Protein 6DBJ (pdb70)

GO terms:
  GO:0000287 magnesium ion binding (F, IDA)
  GO:1990238 double-stranded DNA endonuclease activity (F, IGI)
  GO:0002562 somatic diversification of immune receptors via germline recombination within a single locus (P, IMP)
  GO:0005515 protein binding (F, IPI)
  GO:0097519 DNA recombinase complex (C, IPI)
  GO:1905347 endodeoxyribonuclease complex (C, IPI)
  GO:0043565 sequence-specific DNA binding (F, IPI)
  GO:0033151 V(D)J recombination (P, IPI)
  GO:0065004 protein-DNA complex assembly (P, IPI)

Solvent-accessible surface area: 71544 Å² total; per-residue (Å²): 121,28,8,110,35,13,8,0,1,0,0,16,2,15,3,31,4,19,49,84,40,0,67,48,0,22,66,0,0,82,58,36,23,50,119,62,0,0,32,29,35,123,30,2,135,102,28,11,118,93,29,28,9,22,99,49,130,20,97,24,82,89,53,16,135,67,9,42,119,50,86,87,28,30,57,30,62,0,29,5,38,35,30,120,16,18,18,11,33,64,28,66,8,16,0,51,3,3,1,1,2,1,0,0,4,13,2,3,33,18,10,49,76,2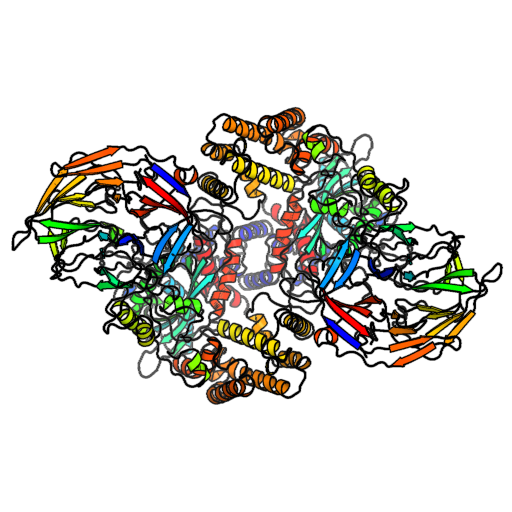3,1,38,94,12,0,158,136,127,90,33,82,35,99,85,3,31,64,24,2,25,0,27,0,7,0,3,0,10,10,18,35,123,8,72,20,37,39,32,60,30,62,30,17,50,75,91,2,0,3,0,0,0,3,12,17,29,0,26,0,102,50,139,36,186,32,124,25,45,67,15,25,99,20,138,128,8,42,29,54,50,11,7,15,1,0,0,3,1,7,2,35,23,69,36,23,13,27,9,6,7,0,2,10,0,0,6,12,0,6,129,12,1,66,112,3,78,0,36,2,47,2,35,68,74,122,3,21,1,91,2,88,18,50,4,6,0,6,25,17,105,1,14,0,43,5,11,3,13,32,66,41,71,20,66,14,0,1,13,1,4,27,12,36,49,51,80,2,6,152,62,13,35,141,32,78,32,66,9,49,29,102,39,1,63,101,36,12,54,46,11,40,98,10,70,127,58,18,44,27,94,107,1,37,80,114,1,57,1,0,27,12,60,5,39,1,80,11,34,43,17,4,8,0,15,40,0,6,22,18,1,0,46,5,2,16,103,1,1,23,8,2,10,1,53,8,79,102,117,112,141,25,57,206,75,81,90,85,32,45,102,8,7,0,5,33,6,2,29,115,76,45,103,2,32,10,28,145,177,21,70,12,105,5,3,103,116,1,6,35,90,87,0,0,77,4,0,11,75,10,2,74,67,119,89,22,63,82,0,1,44,87,0,1,48,8,1,60,82,1,31,38,1,0,56,12,72,36,1,70,167,93,12,72,91,38,55,90,84,3,76,144,14,5,85,41,3,6,67,23,2,49,78,49,0,86,74,25,1,94,31,107,10,45,20,31,3,4,9,2,6,12,1,0,46,68,0,9,142,96,27,38,8,1,2,7,26,2,1,38,3,4,49,27,2,16,157,8,2,93,51,0,28,158,44,19,21,131,107,44,6,70,81,4,2,58,20,0,0,56,7,3,1,2,16,3,5,45,69,4,23,55,28,14,96,58,40,91,145,96,17,70,30,81,72,2,56,16,84,125,15,9,84,32,7,4,52,15,28,6,18,3,37,0,72,54,45,14,4,4,4,0,2,77,8,22,19,138,99,107,4,36,6,3,2,16,1,9,89,43,115,128,18,55,6,78,35,68,54,6,42,16,16,87,83,1,11,5,10,10,3,0,16,34,14,2,58,4,84,17,66,62,52,131,66,91,69,28,9,17,1,0,1,1,0,16,8,1,4,29,69,26,33,49,19,3,3,21,2,2,29,75,62,122,29,108,131,143,107,16,26,0,39,1,54,69,42,118,37,83,47,79,74,2,59,28,5,2,8,12,17,5,7,25,2,49,5,152,52,129,46,7,1,2,0,1,6,0,0,15,34,38,61,118,124,103,45,25,0,57,55,44,16,18,8,51,25,7,98,31,59,1,25,8,1,49,21,114,161,2,57,3,60,27,42,100,17,114,82,13,101,75,9,3,0,17,13,17,22,7,23,45,126,26,13,0,4,1,2,0,0,6,16,38,104,75,108,53,37,21,53,68,0,1,50,0,62,0,24,31,84,193,67,82,26,85,25,74,18,54,82,52,177,100,2,22,51,1,0,46,25,16,32,0,56,53,38,188,43,44,37,0,0,8,4,1,8,58,51,69,125,90,16,10,44,79,3,6,41,0,7,7,44,119,122,8,28,82,59,88,94,62,82,51,9,159,45,58,37,7,0,45,60,6,162,29,15,28,21,12,25,22,7,174,3,27,0,3,5,0,0,36,18,49,31,37,92,100,47,106,46,43,27,18,3,4,33,1,40,26,175,143,28,4,109,34,12,5,0,0,0,0,14,1,15,4,36,4,20,44,84,38,1,68,44,0,25,70,0,0,81,54,28,29,51,130,64,2,0,34,27,34,126,30,2,135,105,29,10,118,93,27,27,8,22,97,50,127,19,93,23,86,90,53,14,134,67,9,39,118,50,88,89,27,31,50,32,60,0,26,4,40,36,32,119,16,21,19,12,33,66,28,66,8,15,0,44,2,3,1,0,2,2,0,0,4,10,1,4,30,21,10,57,66,25,4,39,101,9,5,156,134,119,93,42,88,41,91,109,3,34,69,20,4,22,0,27,0,6,2,3,0,11,10,16,37,128,9,69,22,30,40,26,64,30,62,31,16,51,72,92,3,1,3,0,0,0,3,10,17,30,0,25,0,119,63,92,34,156,24,124,20,45,70,16,25,98,20,136,130,10,42,23,62,50,11,6,13,0,0,0,4,1,10,3,36,25,66,37,16,12,27,9,6,8,0,2,11,0,1,6,14,0,7,131,13,1,66,110,4,90,0,32,2,45,4,27,69,69,125,3,22,2,84,4,83,18,52,6,6,0,6,25,17,107,0,15,2,40,4,11,4,15,33,65,43,73,20,68,14,0,1,14,0,5,31,11,37,48,62,88,2,6,155,55,14,40,136,30,75,32,68,11,45,29,106,44,2,64,113,30,11,58,42,15,41,91,10,72,126,60,21,30,27,90,96,1,37,77,99,1,62,3,0,29,13,66,4,33,2,84,12,36,43,17,4,6,0,14,46,0,10,28,12,0,0,44,13,2,15,106,2,1,24,8,1,12,2,52,9,70,104,115,116,137,22,63,213,58,69,94,101,24,42,95,8,9,0,4,34,4,2,30,100,73,43,90,3,34,11,27,149,186,22,72,13,100,5,4,100,116,0,6,34,78,90,0,0,85,4,0,12,76,9,1,78,29,122,95,11,62,102,0,0,50,77,0,1,47,9,2,48,82,1,46,36,0,0,63,23,73,36,1,70,149,102,12,74,88,40,36,88,86,1,75,140,17,4,83,49,2,7,67,24,1,47,77,58,0,77,72,31,3,88,32,121,11,41,18,28,2,4,10,2,5,12,2,0,34,82,0,7,117,102,26,39,8,0,3,7,25,1,2,41,3,3,50,27,1,15,160,10,5,93,61,0,29,156,51,22,20,123,116,40,8,69,82,3,3,64,23,0,0,56,8,4,2,2,15,2,3,41,65,3,22,56,28,15,91,54,45,93,144,86,20,69,30,81,75,1,53,17,80,117,33,9,85,24,5,5,51,14,28,6,19,2,37,0,78,52,54,15,2,3,4,0,2,78,9,22,19,137,108,108,5,36,6,3,2,16,2,10,100,47,116,125,27,50,12,77,33,75,57,9,42,16,15,86,83,1,10,6,9,11,3,0,18,32,13,2,60,4,83,26,67,64,51,132,68,148,43,27,14,18,2,0,1,1,0,17,11,0,2,30,71,27,33,49,21,1,2,28,0,12,25,69,58,128,29,112,129,144,106,11,23,0,45,0,63,44,44,135,26,99,47,75,73,3,61,28,6,1,8,7,19,9,8,23,2,48,11,134,54,129,39,6,1,1,0,2,7,1,1,16,36,39,60,119,125,106,46,27,0,57,56,46,17,19,10,52,24,7,99,31,60,0,22,8,0,52,29,116,143,2,51,6,53,30,45,98,17,121,81,13,112,52,7,3,0,18,11,15,25,8,24,47,113,29,12,0,4,2,1,0,0,4,11,50,105,76,110,51,38,21,49,61,2,2,52,0,64,1,27,32,92,187,73,82,26,81,26,75,17,54,81,59,177,100,3,25,51,0,0,45,25,15,32,0,58,52,41,201,48,67,37,0,0,9,4,1,9,61,51,65,127,88,14,8,44,82,3,7,34,0,5,9,48,114,119,6,29,90,64,103,91,61,89,51,9,163,47,57,38,5,0,44,58,5,163,30,15,28,22,13,25,23,7,170,3,26,0,3,6,1,0,35,19,47,31,38,90,99,51,108,44,42,26,11,4,3,24,1,34,33,172

Organism: Danio rerio (NCBI:txid7955)

Foldseek 3Di:
DEDDLLLVLLVCLQVLHALVRVQVVQVVVCVVVPDGHHDHDVVNVVVCVLLFFQNFDWAKVPHFPPDDGRRRDGKDFLLVDPDCDPPDDHPQKGKIFDQPVSVVVSQVLLCLVQLVVLCPVVPHDDVPFQEFKEWEKEKAKDKAAQADDDPFDDDDFDRIKIWIWMFTAWMWGDPPDPDPTGTSDGDPCLLAQLGIATGMIMRDDLPPLPVVCSSCVSVQSRVVRQQPIWMWGQRPNDTGTYHYHYAHQLDDPVNLCSQQQADDDPDQQHEPFFLHGLQSCQVPQAATDGDDFSVLLQVLCVCVVVVVPDDDPVVSCSVSSGRPDHRHHGHHRADALFVLLQVVLVVVVVVLLCQLPVCVVVVDDDPVSSVVSVVVLQVLCCVPLNDHDDPGRHRVCSVSCLDLVNLVSSLVSRPDPPVSVLVSLLSVLVVLASCQAQPLACCPPPVVSLVCVLVSLVVNSVSCVPPVCSPRVRGDHSSSSCSRYPSNVNCVVPRHHNSSHSSNVVNCVVLLVSCLVRHWDPHSNTSNVGSSRSSNVSNRPNSVCSVVVVPD/DKDKDWADEDPPQQFDDQFWDWDQAPLWIKIAAGQDWDDPQANQRIWTWDDDPRYIDTHHAAADDPADGDFRFGFWAWEWAADDPDDDDWIWTAWHAGNPGDFGLWIKTKAWDDDDDPNHTHIGIDGQDADEPRDDRFGQWYKYWEAAVGDIKMKTFAGKDQDDPVPCDPVSPPPIAIDATWIWIADSPPRYIDTGDAPVCHAGWGQWDWADDHQKIKTAWTAGDVVRDTDQKIKIKGWHDDPPDIDIHIDIDDGGGRAGNWEWADADDRKTKTCWFDNHQFGTDHWIKIWHADPVGIDIDTDGGYPDDPQNHPARGKHWYASHNQKIKIWGADDDPPCPVNGITIMMMGDD/DEDDLLLVLLVCQQVLHALVRVQVVQVVVCVVVVPGHYDHDVVNVVVCVCLFFQNFQKAKVPHFPPDDGRRRDGKDFLLVCVDCDPPDDHPQKGKIFDQPVRVVLSQVLLCQVQLVVLCVVVVHDDVPFFEFKEWEKEKAKDKAAQADDAPFDDDDFARIKIWIWMFTAWMWGQPPHPDPTGTSDGDPCLLAQLGIATGMMMRDDLPPLPVVCSRCVSVQSRVVRQQPIWMWHCRPNRTGTYHYHYAYQLDDPQSLCVQLQADDDQAQQHEPFFLHGQQSCLVPQAATDGDDFSVVLQVLCVCVVVVVPDDDPVVSCSVSSGRPGHRHHGHHRADALFVLLQVVLVVVVVVLLCQLPVCVVVVDDDPVVSVVSVVVLQVLCCVPLVDHDDPGGHRVCSVSCLDLVNLVSSLVSRDDVVVSVLVSLLSVLVVLASCQQQPLACCPPPNVSLVCVLVSLVVNSVSCVPVVCSPSVRGDHSSSSCSRYPSNVNCVVPRHRNSSHSSNVVNVVVLLVSCLVRHWDPHSNTSNVGSSSSSNVSNRPNSVCSVVVVVD/DKDKDWADEDPDLQFDDQFWDWDQAPLWIKIAAGQDWDDPVANQRIWTWDDDPRYTYTHHAAADDPADGDFRFGFWAWEWAADDPPHDDWIWTDWHAGNPGDFGLWIKTKAWDDDDDPNHTHIHIDTQDADEPRDDGFGQWYKYWEAAPGDIKMKTFAGKDQDDPVPCDPVSPPPIAIDATWIWIADRPVRYIDTGDAPVCHGGWGQWDWADDHQKIKTQWTAHDVVGDTDQKIKIWGWHCDVDDIDIHIDIDDGGHRAGQWEWADADDRKTKTCWFDNHPFGTDHFIKIWHADPVGIDIDGDGGYPDDPQNHPARGKHWYASHNQKIKIWGADDDPPCPVSGITMMMMGDD

Radius of gyration: 40.95 Å; Cα contacts (8 Å, |Δi|>4): 3872; chains: 4; bounding box: 139×87×87 Å

Nearest PDB structures (foldseek):
  3jbx-assembly1_A  TM=9.963E-01  e=5.570E-90  Danio rerio
  6dbo-assembly1_A  TM=9.925E-01  e=7.267E-89  Escherichia coli K-12
  6oes-assembly1_A  TM=9.943E-01  e=3.153E-79  Mus musculus
  6dbv-assembly1_C  TM=9.440E-01  e=1.408E-83  Escherichia coli K-12
  5ze1-assembly1_A  TM=9.920E-01  e=8.810E-79  Mus musculus

InterPro domains:
  IPR001841 Zinc finger, RING-type [PS50089] (296-335)
  IPR001841 Zinc finger, RING-type [SM00184] (296-334)
  IPR013083 Zinc finger, RING/FYVE/PHD-type [G3DSA:3.30.40.10] (278-390)
  IPR017907 Zinc finger, RING-type, conserved site [PS00518] (311-320)
  IPR018957 Zinc finger, C3HC4 RING-type [PF00097] (296-334)
  IPR019485 V(D)J recombination-activating protein 1, Zinc finger [PS51765] (357-386)
  IPR023336 RAG nonamer-binding domain [PF12940] (406-476)
  IPR023336 RAG nonamer-binding domain [PS51487] (408-475)
  IPR024627 V(D)J recombination-activating protein 1 [PTHR11539] (8-1057)
  IPR035714 RAG1 importin-binding [PF12560] (13-294)
  IPR058552 V(D)J recombination-activating protein 1, DNA-binding domain [PF26024] (478-536)
  IPR058553 V(D)J recombination-activating protein 1, pre-RNase H domain [PF26025] (537-609)
  IPR058554 V(D)J recombination-activating protein 1, RNase H domain [PF26100] (613-745)
  IPR058555 V(D)J recombination-activating protein 1, ZnC2 domain [PF26101] (747-809)
  IPR058556 V(D)J recombination-activating protein 1, ZnH2 domain [PF26104] (811-973)
  IPR058557 V(D)J recombination-activating protein 1, C-terminal domain [PF26105] (981-1031)
  IPR058558 V(D)J recombination-activating protein 1, RING finger, HC subclass [cd16530] (292-337)

Sequence (1808 aa):
FGLHPAVCLAIRVNTFLSCSQYHKMYRTVKATSGRQIFQPLHTLRNAEKELLPGFHQFEWQPALKNVSTSWDVGIIDGLSGWTVSVDDVPADTISRRFRYDVALVSALKDLEEDIMEGLRERALDDSMCTSGFTVVVKESCDGMGDVSEKHGSGPAVPEKAVRFSFTIMSISIRLEGEDDGITIFQEQKPNSELSCRPLCLMFVDESDHETLTAILGPVVAERKAMMESRLIISVGGLLRSFRFFFRGTGYDEKMVREMEGLEASGSTYICTLCDSTRAEASQNMVLHSITRSHDENLERYEIWRKNPFSESADELRDRVKGVSAKPFMETQPTLDALHCDIGNATEFYKIFQDEIGEVYQKPNPSREERRRRWRSTLDKQLRKKMKLKPVMRMNGNYARRLMTREAVEAVCELVPSEERREALLKLMDLYLQMKPVWRSTCPSRDCPDQLCQYSYNSQQFADLLSSMFKYRYDGKITNYLHKTLAHVPEIVERDGSIGAWASEGNESGNKLFRRFRKMNARQSKTFELEDILKHHWLYTSKYLQKFMEAHKNSMSLQPLTAVNCGSLVQPGFSLLDLEGDVYLFGQKGWPKRSCPTGIFGVRIKKGELKLRAISFSNNSSYLPPLRCPAIAHFEAQDGKPECYLIHGGRTPNNELSSSLYMLSVDSRGCNRKVTLRCEEKELVGDVPSARYGHTLSVINSRGKTACVLFGGRSYMPPTERTTQNWNSVVDCPPQVYLIDLEFGCCTAHTLPELTDGQSFHVALARQDCVYFLGGHILSSDCRPSRLIRLHVELLLGSPVLTCTILHEGLTITSAIASPIGYHEYIIFGGYQSETQKRMECTYVGLDDVGVHMESREPPQWTSEISHSRTWFGGSLGKGTALVAIPSEGNPTPPEAYHFYQVSFQFGLHPAVCLAIRVNTFLSCSQYHKMYRTVKATSGRQIFQPLHTLRNAEKELLPGFHQFEWQPALKNVSTSWDVGIIDGLSGWTVSVDDVPADTISRRFRYDVALVSALKDLEEDIMEGLRERALDDSMCTSGFTVVVKESCDGMGDVSEKHGSGPAVPEKAVRFSFTIMSISIRLEGEDDGITIFQEQKPNSELSCRPLCLMFVDESDHETLTAILGPVVAERKAMMESRLIISVGGLLRSFRFFFRGTGYDEKMVREMEGLEASGSTYICTLCDSTRAEASQNMVLHSITRSHDENLERYEIWRKNPFSESADELRDRVKGVSAKPFMETQPTLDALHCDIGNATEFYKIFQDEIGEVYQKPNPSREERRRRWRSTLDKQLRKKMKLKPVMRMNGNYARRLMTREAVEAVCELVPSEERREALLKLMDLYLQMKPVWRSTCPSRDCPDQLCQYSYNSQQFADLLSSMFKYRYDGKITNYLHKTLAHVPEIVERDGSIGAWASEGNESGNKLFRRFRKMNARQSKTFELEDILKHHWLYTSKYLQKFMEAHKNSMSLQPLTAVNCGSLVQPGFSLLDLEGDVYLFGQKGWPKRSCPTGIFGVRIKKGELKLRAISFSNNSSYLPPLRCPAIAHFEAQDGKPECYLIHGGRTPNNELSSSLYMLSVDSRGCNRKVTLRCEEKELVGDVPSARYGHTLSVINSRGKTACVLFGGRSYMPPTERTTQNWNSVVDCPPQVYLIDLEFGCCTAHTLPELTDGQSFHVALARQDCVYFLGGHILSSDCRPSRLIRLHVELLLGSPVLTCTILHEGLTITSAIASPIGYHEYIIFGGYQSETQKRMECTYVGLDDVGVHMESREPPQWTSEISHSRTWFGGSLGKGTALVAIPSEGNPTPPEAYHFYQVSFQ

Secondary structure (DSSP, 8-state):
----HHHHHHHHHHTT--HHHHHHHHHHHHHSSSS--S--HHHHHHHHTTTSSS-S--EEESPPTTS-------EEETT-S----SSS------EEEE-HHHHHHHHHHHTHHHHHHHHHHTT--SSS--S-EEEEEEEEEEEE---PPP-SSS----S-EEEEEEEEEEEEE-TTSSSS-EEEEE-S-TTSGGG-EEEEEE---SS-HHHHHHHHHHHHHHHHHHTTSEEEEEETTEEEEEEEEEEEEE--HHHHHHHTTB--SSSSB--SS---BTTHHHHS-S-------HHHHHHHHHHHHH-TT---HHHHHHHHTSB-S---S---S---HHHHHHHHHHHHHHHHHHHHTTTTTS----HHHHHHHHHHHHHHHHHSTT----SS--HHHHHHHSSHHHHHHHHTT--SHHHHHHHHHHHHHHHTTHHHHHSS-HHHHSHHHHHTHHHHHHHHHHHHHHHTTTT-SS---HHHHHHHHTHHHHHHHHS-SGGGSSHHHHHHHHHHHHHHHHSS-SSTTTHHHHHHHHHHHHT-HHHHHHHHTTT-/-EEEEEEEESS--SS--SS-EEEEETTEEEEE--SSS--TTSTT-EEEEEEETTEEEEEE-EE-SSPPP----SS-EEE---S-SSS----EEE--B-SSS-B---EEEEEEEEE-SSS-EEEEEEEE--BSSPPPS-BS-EEEEEEETTEEEEEEE--EEEPPTTT--TTSTT-EEEPP-EEEEE-SSS-BEEEEE-TT--S--BS--EEEETTEEEE---BBTTTTB----EEEEEE---SSS--EEEEEES-----BS--EEE-SSSEEEE---EEETTEE---EEEEEB-SS-B--EEEPPP---HHHHH-S--EEEEEETTEEEEEEE---SS--S--EEEEEEEE-/----HHHHHHHHHHTT--HHHHHHHHHHHHHSS-S--S--HHHHHHHHTTTSSS-S--EEESPPTTS-------EEETT-S----SSS------EEEE-HHHHHHHHHHHTHHHHHHHHHHTT--SSS--S-EEEEEEEEEEEE---PPP-SSS----S-EEEEEEEEEEEEE-TTSSSS-EEEEE-S-TTSGGG-EEEEEE---SS-HHHHHHHHHHHHHHHHHHTTSEEEEEETTEEEEEEEEEEEEE--HHHHHHHHTB--SSSSB--SS---BTTHHHHSSS-------HHHHHHHHHHHHH-TT---HHHHHHHHTSB-S---S---S---HHHHHHHHHHHHHHHHHHHHTTTTTS-S--HHHHHHHHHHHHHHHHHSTT----SS--HHHHHHHSSHHHHHHHHTT---TTHHHHHHHHHHHHHTTHHHHHSS-HHHHSHHHHHTHHHHHHHHHHHHHHHTTTTSSS---HHHHHHHHTHHHHHHHHS-SGGG-SHHHHHHHHHHHHHHHHSS-SSTTTHHHHHHHHHHHHT-HHHHHHHHHTT-/-EEEEEEEESS--SS--SS-EEEEETTEEEEE--SSS--TTSTT-EEEEEEETTEEEEEE-EE-SSPPP----SS-EEE---S-SSS----EEE--B-SSS-B---EEEEEEEEE-SSS-EEEEEEEE--BSSPPPS-BS-EEEEEEETTEEEEEEE--EEEPPTTT--TTSTT-EEEPP-EEEEE-SSS-BEEEEE-SS--S--BS--EEEETTEEEE---BBTTTTB----EEEEEE---SSS--EEEEEES-----BS--EEE-SSSEEEE---EEETTEE---EEEEEB-SS-B--EEEPPP---HHHHH-S--EEEEEETTEEEEEEE---SS--S--EEEEEEEE-

B-factor: mean 73.93, std 49.37, range [0.68, 299.66]

Structure (mmCIF, N/CA/C/O backbone):
data_6DBJ
#
_entry.id   6DBJ
#
_cell.length_a   1
_cell.length_b   1
_cell.length_c   1
_cell.angle_alpha   90.00
_cell.angle_beta   90.00
_cell.angle_gamma   90.00
#
_symmetry.space_group_name_H-M   'P 1'
#
loop_
_entity.id
_entity.type
_entity.pdbx_description
1 polymer 'Recombination activating gene 1 - MBP chimera'
2 polymer 'Recombination activating gene 2'
3 polymer 'Forward stand of RSS signal end'
4 polymer 'Reverse stand of RSS'
5 polymer 'Forward strand of coding flank'
6 non-polymer 'ZINC ION'
7 non-polymer 'CALCIUM ION'
#
loop_
_atom_site.group_PDB
_atom_site.id
_atom_site.type_symbol
_atom_site.label_atom_id
_atom_site.label_alt_id
_atom_site.label_comp_id
_atom_site.label_asym_id
_atom_site.label_entity_id
_atom_site.label_seq_id
_atom_site.pdbx_PDB_ins_code
_atom_site.Cartn_x
_atom_site.Cartn_y
_atom_site.Cartn_z
_atom_site.occupancy
_atom_site.B_iso_or_equiv
_atom_site.auth_seq_id
_atom_site.auth_comp_id
_atom_site.auth_asym_id
_atom_site.auth_atom_id
_atom_site.pdbx_PDB_model_num
ATOM 1 N N . PHE A 1 607 ? 133.470 136.129 85.999 1.00 144.29 479 PHE A N 1
ATOM 2 C CA . PHE A 1 607 ? 132.607 136.940 85.147 1.00 157.36 479 PHE A CA 1
ATOM 3 C C . PHE A 1 607 ? 131.279 137.246 85.834 1.00 149.82 479 PHE A C 1
ATOM 4 O O . PHE A 1 607 ? 130.675 138.292 85.595 1.00 148.41 479 PHE A O 1
ATOM 12 N N . GLY A 1 608 ? 130.829 136.335 86.692 1.00 133.06 480 GLY A N 1
ATOM 13 C CA . GLY A 1 608 ? 129.591 136.536 87.417 1.00 109.02 480 GLY A CA 1
ATOM 14 C C . GLY A 1 608 ? 129.207 135.365 88.297 1.00 97.32 480 GLY A C 1
ATOM 15 O O . GLY A 1 608 ? 129.296 134.207 87.879 1.00 92.49 480 GLY A O 1
ATOM 16 N N . LEU A 1 609 ? 128.773 135.658 89.519 1.00 79.06 481 LEU A N 1
ATOM 17 C CA . LEU A 1 609 ? 128.326 134.645 90.460 1.00 61.62 481 LEU A CA 1
ATOM 18 C C . LEU A 1 609 ? 126.855 134.855 90.789 1.00 55.35 481 LEU A C 1
ATOM 19 O O . LEU A 1 609 ? 126.355 135.985 90.792 1.00 58.97 481 LEU A O 1
ATOM 24 N N . HIS A 1 610 ? 126.169 133.755 91.060 1.00 49.37 482 HIS A N 1
ATOM 25 C CA . HIS A 1 610 ? 124.771 133.822 91.464 1.00 53.53 482 HIS A CA 1
ATOM 26 C C . HIS A 1 610 ? 124.673 134.450 92.851 1.00 67.11 482 HIS A C 1
ATOM 27 O O . HIS A 1 610 ? 125.426 134.062 93.752 1.00 65.27 482 HIS A O 1
ATOM 34 N N . PRO A 1 611 ? 123.795 135.441 93.052 1.00 53.09 483 PRO A N 1
ATOM 35 C CA . PRO A 1 611 ? 123.622 136.010 94.401 1.00 50.35 483 PRO A CA 1
ATOM 36 C C . PRO A 1 611 ? 123.440 134.977 95.503 1.00 57.00 483 PRO A C 1
ATOM 37 O O . PRO A 1 611 ? 123.938 135.184 96.615 1.00 56.93 483 PRO A O 1
ATOM 41 N N . ALA A 1 612 ? 122.746 133.869 95.231 1.00 44.06 484 ALA A N 1
ATOM 42 C CA . ALA A 1 612 ? 122.623 132.815 96.233 1.00 42.67 484 ALA A CA 1
ATOM 43 C C . ALA A 1 612 ? 123.985 132.215 96.565 1.00 46.42 484 ALA A C 1
ATOM 44 O O . ALA A 1 612 ? 124.317 132.003 97.739 1.00 51.26 484 ALA A O 1
ATOM 46 N N . VAL A 1 613 ? 124.795 131.951 95.535 1.00 37.77 485 VAL A N 1
ATOM 47 C CA . VAL A 1 613 ? 126.106 131.338 95.738 1.00 39.78 485 VAL A CA 1
ATOM 48 C C . VAL A 1 613 ? 126.981 132.225 96.614 1.00 47.73 485 VAL A C 1
ATOM 49 O O . VAL A 1 613 ? 127.572 131.767 97.598 1.00 60.71 485 VAL A O 1
ATOM 53 N N . CYS A 1 614 ? 127.083 133.508 96.269 1.00 28.09 486 CYS A N 1
ATOM 54 C CA . CYS A 1 614 ? 127.967 134.383 97.028 1.00 36.34 486 CYS A CA 1
ATOM 55 C C . CYS A 1 614 ? 127.381 134.762 98.384 1.00 36.98 486 CYS A C 1
ATOM 56 O O . CYS A 1 614 ? 128.139 135.043 99.318 1.00 45.33 486 CYS A O 1
ATOM 59 N N . LEU A 1 615 ? 126.053 134.750 98.533 1.00 25.50 487 LEU A N 1
ATOM 60 C CA . LEU A 1 615 ? 125.478 134.890 99.868 1.00 24.98 487 LEU A CA 1
ATOM 61 C C . LEU A 1 615 ? 125.882 133.720 100.755 1.00 27.85 487 LEU A C 1
ATOM 62 O O . LEU A 1 615 ? 126.226 133.908 101.929 1.00 28.86 487 LEU A O 1
ATOM 67 N N . ALA A 1 616 ? 125.846 132.501 100.210 1.00 27.09 488 ALA A N 1
ATOM 68 C CA . ALA A 1 616 ? 126.325 131.347 100.965 1.00 28.58 488 ALA A CA 1
ATOM 69 C C . ALA A 1 616 ? 127.816 131.466 101.253 1.00 20.04 488 ALA A C 1
ATOM 70 O O . ALA A 1 616 ? 128.279 131.096 102.338 1.00 28.85 488 ALA A O 1
ATOM 72 N N . ILE A 1 617 ? 128.581 131.979 100.287 1.00 13.68 489 ILE A N 1
ATOM 73 C CA . ILE A 1 617 ? 130.005 132.230 100.501 1.00 18.70 489 ILE A CA 1
ATOM 74 C C . ILE A 1 617 ? 130.206 133.150 101.698 1.00 25.86 489 ILE A C 1
ATOM 75 O O . ILE A 1 617 ? 131.042 132.893 102.571 1.00 35.58 489 ILE A O 1
ATOM 80 N N . ARG A 1 618 ? 129.423 134.228 101.763 1.00 22.55 490 ARG A N 1
ATOM 81 C CA . ARG A 1 618 ? 129.616 135.231 102.806 1.00 23.88 490 ARG A CA 1
ATOM 82 C C . ARG A 1 618 ? 129.140 134.729 104.164 1.00 24.22 490 ARG A C 1
ATOM 83 O O . ARG A 1 618 ? 129.748 135.044 105.194 1.00 37.22 490 ARG A O 1
ATOM 91 N N . VAL A 1 619 ? 128.062 133.948 104.190 1.00 15.09 491 VAL A N 1
ATOM 92 C CA . VAL A 1 619 ? 127.518 133.481 105.462 1.00 13.16 491 VAL A CA 1
ATOM 93 C C . VAL A 1 619 ? 128.360 132.343 106.028 1.00 21.57 491 VAL A C 1
ATOM 94 O O . VAL A 1 619 ? 128.715 132.342 107.212 1.00 32.12 491 VAL A O 1
ATOM 98 N N . ASN A 1 620 ? 128.706 131.364 105.189 1.00 17.24 492 ASN A N 1
ATOM 99 C CA . ASN A 1 620 ? 129.358 130.149 105.661 1.00 17.89 492 ASN A CA 1
ATOM 100 C C . ASN A 1 620 ? 130.824 130.350 106.026 1.00 20.26 492 ASN A C 1
ATOM 101 O O . ASN A 1 620 ? 131.410 129.462 106.654 1.00 24.47 492 ASN A O 1
ATOM 106 N N . THR A 1 621 ? 131.429 131.478 105.657 1.00 18.14 493 THR A N 1
ATOM 107 C CA . THR A 1 621 ? 132.832 131.736 105.958 1.00 19.09 493 THR A CA 1
ATOM 108 C C . THR A 1 621 ? 133.013 132.774 107.062 1.00 20.72 493 THR A C 1
ATOM 109 O O . THR A 1 621 ? 134.148 133.177 107.343 1.00 23.38 493 THR A O 1
ATOM 113 N N . PHE A 1 622 ? 131.920 133.203 107.698 1.00 21.63 494 PHE A N 1
ATOM 114 C CA . PHE A 1 622 ? 131.921 134.129 108.829 1.00 27.42 494 PHE A CA 1
ATOM 115 C C . PHE A 1 622 ? 132.364 135.536 108.446 1.00 37.17 494 PHE A C 1
ATOM 116 O O . PHE A 1 622 ? 132.758 136.319 109.317 1.00 45.80 494 PHE A O 1
ATOM 124 N N . LEU A 1 623 ? 132.311 135.880 107.162 1.00 22.02 495 LEU A N 1
ATOM 125 C CA . LEU A 1 623 ? 132.611 137.243 106.744 1.00 21.32 495 LEU A CA 1
ATOM 126 C C . LEU A 1 623 ? 131.512 138.188 107.212 1.00 29.24 495 LEU A C 1
ATOM 127 O O . LEU A 1 623 ? 130.323 137.917 107.021 1.00 31.93 495 LEU A O 1
ATOM 132 N N . SER A 1 624 ? 131.908 139.295 107.833 1.00 25.11 496 SER A N 1
ATOM 133 C CA . SER A 1 624 ? 130.943 140.334 108.142 1.00 14.75 496 SER A CA 1
ATOM 134 C C . SER A 1 624 ? 130.557 141.076 106.866 1.00 19.42 496 SER A C 1
ATOM 135 O O . SER A 1 624 ? 131.226 140.977 105.834 1.00 23.55 496 SER A O 1
ATOM 138 N N . CYS A 1 625 ? 129.449 141.816 106.941 1.00 29.28 497 CYS A N 1
ATOM 139 C CA . CYS A 1 625 ? 129.001 142.595 105.790 1.00 24.01 497 CYS A CA 1
ATOM 140 C C . CYS A 1 625 ? 130.065 143.601 105.366 1.00 10.33 497 CYS A C 1
ATOM 141 O O . CYS A 1 625 ? 130.381 143.730 104.175 1.00 14.19 497 CYS A O 1
ATOM 144 N N . SER A 1 626 ? 130.639 144.315 106.338 1.00 18.44 498 SER A N 1
ATOM 145 C CA . SER A 1 626 ? 131.653 145.316 106.029 1.00 15.79 498 SER A CA 1
ATOM 146 C C . SER A 1 626 ? 132.888 144.680 105.403 1.00 16.90 498 SER A C 1
ATOM 147 O O . SER A 1 626 ? 133.438 145.205 104.428 1.00 21.68 498 SER A O 1
ATOM 150 N N . GLN A 1 627 ? 133.333 143.542 105.942 1.00 22.24 499 GLN A N 1
ATOM 151 C CA . GLN A 1 627 ? 134.496 142.861 105.381 1.00 19.46 499 GLN A CA 1
ATOM 152 C C . GLN A 1 627 ? 134.213 142.354 103.970 1.00 14.09 499 GLN A C 1
ATOM 153 O O . GLN A 1 627 ? 135.071 142.448 103.081 1.00 14.39 499 GLN A O 1
ATOM 159 N N . TYR A 1 628 ? 133.012 141.813 103.747 1.00 20.41 500 TYR A N 1
ATOM 160 C CA . TYR A 1 628 ? 132.649 141.343 102.415 1.00 15.39 500 TYR A CA 1
ATOM 161 C C . TYR A 1 628 ? 132.650 142.486 101.409 1.00 9.80 500 TYR A C 1
ATOM 162 O O . TYR A 1 628 ? 133.117 142.324 100.277 1.00 14.21 500 TYR A O 1
ATOM 171 N N . HIS A 1 629 ? 132.116 143.646 101.798 1.00 20.28 501 HIS A N 1
ATOM 172 C CA . HIS A 1 629 ? 132.143 144.807 100.911 1.00 21.48 501 HIS A CA 1
ATOM 173 C C . HIS A 1 629 ? 133.576 145.262 100.644 1.00 12.37 501 HIS A C 1
ATOM 174 O O . HIS A 1 629 ? 133.930 145.617 99.506 1.00 16.90 501 HIS A O 1
ATOM 181 N N . LYS A 1 630 ? 134.409 145.261 101.690 1.00 22.73 502 LYS A N 1
ATOM 182 C CA . LYS A 1 630 ? 135.826 145.581 101.549 1.00 22.36 502 LYS A CA 1
ATOM 183 C C . LYS A 1 630 ? 136.494 144.689 100.511 1.00 16.02 502 LYS A C 1
ATOM 184 O O . LYS A 1 630 ? 137.336 145.150 99.732 1.00 15.50 502 LYS A O 1
ATOM 190 N N . MET A 1 631 ? 136.130 143.406 100.489 1.00 24.86 503 MET A N 1
ATOM 191 C CA . MET A 1 631 ? 136.717 142.490 99.512 1.00 21.59 503 MET A CA 1
ATOM 192 C C . MET A 1 631 ? 136.124 142.688 98.119 1.00 13.09 503 MET A C 1
ATOM 193 O O . MET A 1 631 ? 136.839 142.579 97.112 1.00 15.75 503 MET A O 1
ATOM 198 N N . TYR A 1 632 ? 134.819 142.962 98.049 1.00 34.63 504 TYR A N 1
ATOM 199 C CA . TYR A 1 632 ? 134.140 143.072 96.762 1.00 28.92 504 TYR A CA 1
ATOM 200 C C . TYR A 1 632 ? 134.665 144.258 95.967 1.00 15.12 504 TYR A C 1
ATOM 201 O O . TYR A 1 632 ? 134.976 144.130 94.776 1.00 19.77 504 TYR A O 1
ATOM 210 N N . ARG A 1 633 ? 134.785 145.422 96.612 1.00 24.88 505 ARG A N 1
ATOM 211 C CA . ARG A 1 633 ? 135.312 146.586 95.902 1.00 21.86 505 ARG A CA 1
ATOM 212 C C . ARG A 1 633 ? 136.729 146.328 95.390 1.00 23.73 505 ARG A C 1
ATOM 213 O O . ARG A 1 633 ? 137.083 146.739 94.276 1.00 32.22 505 ARG A O 1
ATOM 221 N N . THR A 1 634 ? 137.541 145.615 96.176 1.00 24.21 506 THR A N 1
ATOM 222 C CA . THR A 1 634 ? 138.927 145.364 95.796 1.00 24.24 506 THR A CA 1
ATOM 223 C C . THR A 1 634 ? 139.006 144.431 94.595 1.00 24.92 506 THR A C 1
ATOM 224 O O . THR A 1 634 ? 139.697 144.724 93.612 1.00 30.53 506 THR A O 1
ATOM 228 N N . VAL A 1 635 ? 138.301 143.298 94.655 1.00 34.16 507 VAL A N 1
ATOM 229 C CA . VAL A 1 635 ? 138.276 142.382 93.520 1.00 26.86 507 VAL A CA 1
ATOM 230 C C . VAL A 1 635 ? 137.553 142.972 92.318 1.00 33.53 507 VAL A C 1
ATOM 231 O O . VAL A 1 635 ? 137.668 142.435 91.211 1.00 33.91 507 VAL A O 1
ATOM 235 N N . LYS A 1 636 ? 136.816 144.069 92.505 1.00 49.33 508 LYS A N 1
ATOM 236 C CA . LYS A 1 636 ? 136.150 144.730 91.392 1.00 35.46 508 LYS A CA 1
ATOM 237 C C . LYS A 1 636 ? 136.989 145.832 90.755 1.00 31.33 508 LYS A C 1
ATOM 238 O O . LYS A 1 636 ? 136.750 146.174 89.592 1.00 43.76 508 LYS A O 1
ATOM 244 N N . ALA A 1 637 ? 137.964 146.397 91.468 1.00 43.59 509 ALA A N 1
ATOM 245 C CA . ALA A 1 637 ? 138.810 147.407 90.837 1.00 46.30 509 ALA A CA 1
ATOM 246 C C . ALA A 1 637 ? 140.041 146.815 90.163 1.00 53.78 509 ALA A C 1
ATOM 247 O O . ALA A 1 637 ? 140.495 147.351 89.145 1.00 59.59 509 ALA A O 1
ATOM 249 N N . THR A 1 638 ? 140.606 145.741 90.708 1.00 61.30 510 THR A N 1
ATOM 250 C CA . THR A 1 638 ? 141.531 144.913 89.946 1.00 54.52 510 THR A CA 1
ATOM 251 C C . THR A 1 638 ? 140.715 143.932 89.120 1.00 60.64 510 THR A C 1
ATOM 252 O O . THR A 1 638 ? 139.865 143.220 89.663 1.00 75.14 510 THR A O 1
ATOM 256 N N . SER A 1 639 ? 140.961 143.896 87.808 1.00 54.37 511 SER A N 1
ATOM 257 C CA . SER A 1 639 ? 140.165 143.085 86.885 1.00 71.91 511 SER A CA 1
ATOM 258 C C . SER A 1 639 ? 138.689 143.492 86.957 1.00 78.56 511 SER A C 1
ATOM 259 O O . SER A 1 639 ? 137.825 142.759 87.443 1.00 79.50 511 SER A O 1
ATOM 262 N N . GLY A 1 640 ? 138.441 144.706 86.461 1.00 72.27 512 GLY A N 1
ATOM 263 C CA . GLY A 1 640 ? 137.193 145.433 86.617 1.00 76.94 512 GLY A CA 1
ATOM 264 C C . GLY A 1 640 ? 135.895 144.649 86.636 1.00 95.83 512 GLY A C 1
ATOM 265 O O . GLY A 1 640 ? 134.987 144.994 87.399 1.00 104.21 512 GLY A O 1
ATOM 266 N N . ARG A 1 641 ? 135.777 143.619 85.799 1.00 77.67 513 ARG A N 1
ATOM 267 C CA . ARG A 1 641 ? 134.564 142.809 85.769 1.00 88.47 513 ARG A CA 1
ATOM 268 C C . ARG A 1 641 ? 134.241 142.280 87.164 1.00 82.10 513 ARG A C 1
ATOM 269 O O . ARG A 1 641 ? 135.064 141.613 87.799 1.00 79.31 513 ARG A O 1
ATOM 277 N N . GLN A 1 642 ? 133.058 142.628 87.665 1.00 75.16 514 GLN A N 1
ATOM 278 C CA . GLN A 1 642 ? 132.711 142.280 89.037 1.00 79.49 514 GLN A CA 1
ATOM 279 C C . GLN A 1 642 ? 132.366 140.797 89.126 1.00 81.57 514 GLN A C 1
ATOM 280 O O . GLN A 1 642 ? 131.487 140.303 88.411 1.00 71.48 514 GLN A O 1
ATOM 286 N N . ILE A 1 643 ? 133.089 140.081 89.981 1.00 78.24 515 ILE A N 1
ATOM 287 C CA . ILE A 1 643 ? 132.838 138.661 90.198 1.00 66.06 515 ILE A CA 1
ATOM 288 C C . ILE A 1 643 ? 131.795 138.451 91.284 1.00 69.25 515 ILE A C 1
ATOM 289 O O . ILE A 1 643 ? 130.847 137.680 91.113 1.00 66.97 515 ILE A O 1
ATOM 294 N N . PHE A 1 644 ? 131.951 139.140 92.407 1.00 59.37 516 PHE A N 1
ATOM 295 C CA . PHE A 1 644 ? 130.997 139.064 93.499 1.00 55.43 516 PHE A CA 1
ATOM 296 C C . PHE A 1 644 ? 129.850 140.041 93.270 1.00 49.85 516 PHE A C 1
ATOM 297 O O . PHE A 1 644 ? 129.945 140.980 92.477 1.00 53.55 516 PHE A O 1
ATOM 305 N N . GLN A 1 645 ? 128.776 139.804 93.958 1.00 44.33 517 GLN A N 1
ATOM 306 C CA . GLN A 1 645 ? 127.647 140.711 93.855 1.00 34.41 517 GLN A CA 1
ATOM 307 C C . GLN A 1 645 ? 127.738 141.798 94.922 1.00 43.28 517 GLN A C 1
ATOM 308 O O . GLN A 1 645 ? 128.322 141.581 95.989 1.00 56.36 517 GLN A O 1
ATOM 314 N N . PRO A 1 646 ? 127.179 142.983 94.658 1.00 34.71 518 PRO A N 1
ATOM 315 C CA . PRO A 1 646 ? 127.136 144.022 95.697 1.00 42.90 518 PRO A CA 1
ATOM 316 C C . PRO A 1 646 ? 126.269 143.617 96.881 1.00 50.59 518 PRO A C 1
ATOM 317 O O . PRO A 1 646 ? 125.691 142.526 96.892 1.00 47.57 518 PRO A O 1
ATOM 321 N N . LEU A 1 647 ? 126.173 144.484 97.889 1.00 35.86 519 LEU A N 1
ATOM 322 C CA . LEU A 1 647 ? 125.533 144.082 99.137 1.00 40.06 519 LEU A CA 1
ATOM 323 C C . LEU A 1 647 ? 124.015 144.022 99.005 1.00 44.85 519 LEU A C 1
ATOM 324 O O . LEU A 1 647 ? 123.383 143.088 99.512 1.00 58.59 519 LEU A O 1
ATOM 329 N N . HIS A 1 648 ? 123.411 145.003 98.327 1.00 42.04 520 HIS A N 1
ATOM 330 C CA . HIS A 1 648 ? 121.954 145.115 98.337 1.00 67.87 520 HIS A CA 1
ATOM 331 C C . HIS A 1 648 ? 121.282 143.922 97.665 1.00 70.71 520 HIS A C 1
ATOM 332 O O . HIS A 1 648 ? 120.210 143.484 98.106 1.00 65.40 520 HIS A O 1
ATOM 339 N N . THR A 1 649 ? 121.892 143.369 96.615 1.00 57.12 521 THR A N 1
ATOM 340 C CA . THR A 1 649 ? 121.299 142.205 95.971 1.00 52.67 521 THR A CA 1
ATOM 341 C C . THR A 1 649 ? 121.338 140.972 96.868 1.00 48.23 521 THR A C 1
ATOM 342 O O . THR A 1 649 ? 120.479 140.101 96.732 1.00 49.53 521 THR A O 1
ATOM 346 N N . LEU A 1 650 ? 122.264 140.904 97.827 1.00 40.34 522 LEU A N 1
ATOM 347 C CA . LEU A 1 650 ? 122.245 139.802 98.789 1.00 29.94 522 LEU A CA 1
ATOM 348 C C . LEU A 1 650 ? 121.141 139.994 99.823 1.00 35.23 522 LEU A C 1
ATOM 349 O O . LEU A 1 650 ? 120.469 139.027 100.219 1.00 50.55 522 LEU A O 1
ATOM 354 N N . ARG A 1 651 ? 120.970 141.236 100.290 1.00 27.14 523 ARG A N 1
ATOM 355 C CA . ARG A 1 651 ? 119.819 141.581 101.114 1.00 31.21 523 ARG A CA 1
ATOM 356 C C . ARG A 1 651 ? 118.526 141.163 100.431 1.00 38.50 523 ARG A C 1
ATOM 357 O O . ARG A 1 651 ? 117.596 140.673 101.083 1.00 54.35 523 ARG A O 1
ATOM 365 N N . ASN A 1 652 ? 118.453 141.344 99.111 1.00 33.03 524 ASN A N 1
ATOM 366 C CA . ASN A 1 652 ? 117.277 140.898 98.374 1.00 51.47 524 ASN A CA 1
ATOM 367 C C . ASN A 1 652 ? 117.255 139.382 98.202 1.00 55.54 524 ASN A C 1
ATOM 368 O O . ASN A 1 652 ? 116.177 138.787 98.114 1.00 55.28 524 ASN A O 1
ATOM 373 N N . ALA A 1 653 ? 118.427 138.744 98.153 1.00 57.06 525 ALA A N 1
ATOM 374 C CA . ALA A 1 653 ? 118.479 137.301 97.950 1.00 48.29 525 ALA A CA 1
ATOM 375 C C . ALA A 1 653 ? 117.982 136.534 99.167 1.00 53.85 525 ALA A C 1
ATOM 376 O O . ALA A 1 653 ? 117.393 135.458 99.017 1.00 50.07 525 ALA A O 1
ATOM 378 N N . GLU A 1 654 ? 118.205 137.056 100.373 1.00 50.37 526 GLU A N 1
ATOM 379 C CA . GLU A 1 654 ? 117.966 136.221 101.547 1.00 44.87 526 GLU A CA 1
ATOM 380 C C . GLU A 1 654 ? 116.512 136.196 102.017 1.00 44.53 526 GLU A C 1
ATOM 381 O O . GLU A 1 654 ? 116.142 135.274 102.754 1.00 53.67 526 GLU A O 1
ATOM 387 N N . LYS A 1 655 ? 115.676 137.159 101.618 1.00 40.39 527 LYS A N 1
ATOM 388 C CA . LYS A 1 655 ? 114.317 137.220 102.157 1.00 56.96 527 LYS A CA 1
ATOM 389 C C . LYS A 1 655 ? 113.444 136.044 101.733 1.00 44.09 527 LYS A C 1
ATOM 390 O O . LYS A 1 655 ? 112.343 135.889 102.274 1.00 47.06 527 LYS A O 1
ATOM 396 N N . GLU A 1 656 ? 113.897 135.224 100.786 1.00 37.63 528 GLU A N 1
ATOM 397 C CA . GLU A 1 656 ? 113.233 133.960 100.495 1.00 42.31 528 GLU A CA 1
ATOM 398 C C . GLU A 1 656 ? 113.588 132.887 101.519 1.00 46.17 528 GLU A C 1
ATOM 399 O O . GLU A 1 656 ? 112.826 131.930 101.695 1.00 45.90 528 GLU A O 1
ATOM 405 N N . LEU A 1 657 ? 114.707 133.053 102.224 1.00 34.51 529 LEU A N 1
ATOM 406 C CA . LEU A 1 657 ? 115.194 132.062 103.173 1.00 29.11 529 LEU A CA 1
ATOM 407 C C . LEU A 1 657 ? 114.757 132.323 104.608 1.00 27.16 529 LEU A C 1
ATOM 408 O O . LEU A 1 657 ? 114.726 131.382 105.408 1.00 41.09 529 LEU A O 1
ATOM 413 N N . LEU A 1 658 ? 114.424 133.562 104.951 1.00 22.84 530 LEU A N 1
ATOM 414 C CA . LEU A 1 658 ? 114.011 133.890 106.305 1.00 24.94 530 LEU A CA 1
ATOM 415 C C . LEU A 1 658 ? 112.545 133.528 106.523 1.00 27.42 530 LEU A C 1
ATOM 416 O O . LEU A 1 658 ? 111.775 133.411 105.567 1.00 29.22 530 LEU A O 1
ATOM 421 N N . PRO A 1 659 ? 112.137 133.326 107.777 1.00 28.30 531 PRO A N 1
ATOM 422 C CA . PRO A 1 659 ? 110.724 133.036 108.047 1.00 21.97 531 PRO A CA 1
ATOM 423 C C . PRO A 1 659 ? 109.833 134.206 107.658 1.00 28.09 531 PRO A C 1
ATOM 424 O O . PRO A 1 659 ? 110.209 135.373 107.781 1.00 29.29 531 PRO A O 1
ATOM 428 N N . GLY A 1 660 ? 108.640 133.876 107.181 1.00 45.72 532 GLY A N 1
ATOM 429 C CA . GLY A 1 660 ? 107.685 134.864 106.741 1.00 48.90 532 GLY A CA 1
ATOM 430 C C . GLY A 1 660 ? 107.638 135.100 105.249 1.00 54.53 532 GLY A C 1
ATOM 431 O O . GLY A 1 660 ? 107.309 136.215 104.829 1.00 63.41 532 GLY A O 1
ATOM 432 N N . PHE A 1 661 ? 107.954 134.096 104.439 1.00 51.24 533 PHE A N 1
ATOM 433 C CA . PHE A 1 661 ? 107.987 134.239 102.989 1.00 49.02 533 PHE A CA 1
ATOM 434 C C . PHE A 1 661 ? 106.986 133.350 102.270 1.00 36.80 533 PHE A C 1
ATOM 435 O O . PHE A 1 661 ? 106.333 133.806 101.328 1.00 40.20 533 PHE A O 1
ATOM 443 N N . HIS A 1 662 ? 106.848 132.095 102.684 1.00 40.84 534 HIS A N 1
ATOM 444 C CA . HIS A 1 662 ? 105.959 131.158 102.016 1.00 38.93 534 HIS A CA 1
ATOM 445 C C . HIS A 1 662 ? 104.581 131.164 102.665 1.00 40.95 534 HIS A C 1
ATOM 446 O O . HIS A 1 662 ? 104.437 131.404 103.867 1.00 53.31 534 HIS A O 1
ATOM 453 N N . GLN A 1 663 ? 103.564 130.892 101.851 1.00 41.43 535 GLN A N 1
ATOM 454 C CA . GLN A 1 663 ? 102.182 130.870 102.310 1.00 61.06 535 GLN A CA 1
ATOM 455 C C . GLN A 1 663 ? 101.812 129.464 102.767 1.00 50.32 535 GLN A C 1
ATOM 456 O O . GLN A 1 663 ? 102.091 128.484 102.069 1.00 51.15 535 GLN A O 1
ATOM 462 N N . PHE A 1 664 ? 101.182 129.371 103.937 1.00 51.04 536 PHE A N 1
ATOM 463 C CA . PHE A 1 664 ? 100.796 128.094 104.519 1.00 42.31 536 PHE A CA 1
ATOM 464 C C . PHE A 1 664 ? 99.451 128.251 105.215 1.00 44.26 536 PHE A C 1
ATOM 465 O O . PHE A 1 664 ? 98.897 129.352 105.302 1.00 55.45 536 PHE A O 1
ATOM 473 N N . GLU A 1 665 ? 98.928 127.135 105.720 1.00 44.31 537 GLU A N 1
ATOM 474 C CA . GLU A 1 665 ? 97.719 127.165 106.530 1.00 68.31 537 GLU A CA 1
ATOM 475 C C . GLU A 1 665 ? 97.596 125.862 107.310 1.00 61.18 537 GLU A C 1
ATOM 476 O O . GLU A 1 665 ? 98.063 124.803 106.873 1.00 58.36 537 GLU A O 1
ATOM 482 N N . TRP A 1 666 ? 96.955 125.965 108.471 1.00 54.70 538 TRP A N 1
ATOM 483 C CA . TRP A 1 666 ? 96.717 124.838 109.358 1.00 45.85 538 TRP A CA 1
ATOM 484 C C . TRP A 1 666 ? 95.260 124.409 109.275 1.00 54.89 538 TRP A C 1
ATOM 485 O O . TRP A 1 666 ? 94.362 125.241 109.117 1.00 68.93 538 TRP A O 1
ATOM 496 N N . GLN A 1 667 ? 95.034 123.100 109.369 1.00 58.27 539 GLN A N 1
ATOM 497 C CA . GLN A 1 667 ? 93.689 122.543 109.341 1.00 69.20 539 GLN A CA 1
ATOM 498 C C . GLN A 1 667 ? 93.538 121.497 110.440 1.00 64.62 539 GLN A C 1
ATOM 499 O O . GLN A 1 667 ? 94.184 120.442 110.387 1.00 64.77 539 GLN A O 1
ATOM 505 N N . PRO A 1 668 ? 92.710 121.760 111.467 1.00 70.50 540 PRO A N 1
ATOM 506 C CA . PRO A 1 668 ? 91.956 123.008 111.636 1.00 66.62 540 PRO A CA 1
ATOM 507 C C . PRO A 1 668 ? 92.845 124.173 112.067 1.00 69.03 540 PRO A C 1
ATOM 508 O O . PRO A 1 668 ? 94.020 123.959 112.365 1.00 71.46 540 PRO A O 1
ATOM 512 N N . ALA A 1 669 ? 92.289 125.382 112.084 1.00 56.67 541 ALA A N 1
ATOM 513 C CA . ALA A 1 669 ? 93.069 126.561 112.431 1.00 62.98 541 ALA A CA 1
ATOM 514 C C . ALA A 1 669 ? 93.642 126.435 113.838 1.00 68.66 541 ALA A C 1
ATOM 515 O O . ALA A 1 669 ? 93.087 125.751 114.702 1.00 64.75 541 ALA A O 1
ATOM 517 N N . LEU A 1 670 ? 94.769 127.103 114.061 1.00 66.19 542 LEU A N 1
ATOM 518 C CA . LEU A 1 670 ? 95.429 127.041 115.357 1.00 69.53 542 LEU A CA 1
ATOM 519 C C . LEU A 1 670 ? 94.659 127.862 116.383 1.00 68.15 542 LEU A C 1
ATOM 520 O O . LEU A 1 670 ? 94.231 128.987 116.107 1.00 64.04 542 LEU A O 1
ATOM 525 N N . LYS A 1 671 ? 94.479 127.291 117.571 1.00 71.13 543 LYS A N 1
ATOM 526 C CA . LYS A 1 671 ? 93.744 127.969 118.629 1.00 78.81 543 LYS A CA 1
ATOM 527 C C . LYS A 1 671 ? 94.599 129.074 119.238 1.00 69.72 543 LYS A C 1
ATOM 528 O O . LYS A 1 671 ? 95.772 128.859 119.559 1.00 64.85 543 LYS A O 1
ATOM 534 N N . ASN A 1 672 ? 93.996 130.257 119.388 1.00 63.21 544 ASN A N 1
ATOM 535 C CA . ASN A 1 672 ? 94.629 131.498 119.837 1.00 67.72 544 ASN A CA 1
ATOM 536 C C . ASN A 1 672 ? 96.028 131.707 119.261 1.00 51.67 544 ASN A C 1
ATOM 537 O O . ASN A 1 672 ? 96.944 132.129 119.974 1.00 51.23 544 ASN A O 1
ATOM 542 N N . VAL A 1 673 ? 96.195 131.420 117.972 1.00 48.38 545 VAL A N 1
ATOM 543 C CA . VAL A 1 673 ? 97.357 131.844 117.199 1.00 48.52 545 VAL A CA 1
ATOM 544 C C . VAL A 1 673 ? 96.840 132.495 115.924 1.00 36.21 545 VAL A C 1
ATOM 545 O O . VAL A 1 673 ? 95.965 131.937 115.251 1.00 40.62 545 VAL A O 1
ATOM 549 N N . SER A 1 674 ? 97.369 133.673 115.598 1.00 39.13 546 SER A N 1
ATOM 550 C CA . SER A 1 674 ? 96.857 134.433 114.466 1.00 40.51 546 SER A CA 1
ATOM 551 C C . SER A 1 674 ? 97.088 133.682 113.158 1.00 59.08 546 SER A C 1
ATOM 552 O O . SER A 1 674 ? 97.999 132.858 113.038 1.00 66.29 546 SER A O 1
ATOM 555 N N . THR A 1 675 ? 96.248 133.978 112.170 1.00 70.03 547 THR A N 1
ATOM 556 C CA . THR A 1 675 ? 96.291 133.306 110.878 1.00 70.47 547 THR A CA 1
ATOM 557 C C . THR A 1 675 ? 97.207 133.993 109.873 1.00 56.35 547 THR A C 1
ATOM 558 O O . THR A 1 675 ? 97.311 133.524 108.734 1.00 45.75 547 THR A O 1
ATOM 562 N N . SER A 1 676 ? 97.864 135.084 110.255 1.00 56.63 548 SER A N 1
ATOM 563 C CA . SER A 1 676 ? 98.811 135.736 109.361 1.00 62.27 548 SER A CA 1
ATOM 564 C C . SER A 1 676 ? 100.040 134.856 109.167 1.00 66.57 548 SER A C 1
ATOM 565 O O . SER A 1 676 ? 100.523 134.222 110.110 1.00 74.73 548 SER A O 1
ATOM 568 N N . TRP A 1 677 ? 100.549 134.818 107.935 1.00 55.90 549 TRP A N 1
ATOM 569 C CA . TRP A 1 677 ? 101.660 133.936 107.592 1.00 61.93 549 TRP A CA 1
ATOM 570 C C . TRP A 1 677 ? 102.919 134.686 107.172 1.00 57.38 549 TRP A C 1
ATOM 571 O O . TRP A 1 677 ? 103.888 134.048 106.745 1.00 54.97 549 TRP A O 1
ATOM 582 N N . ASP A 1 678 ? 102.945 136.014 107.294 1.00 55.58 550 ASP A N 1
ATOM 583 C CA . ASP A 1 678 ? 104.050 136.809 106.770 1.00 63.89 550 ASP A CA 1
ATOM 584 C C . ASP A 1 678 ? 104.782 137.595 107.853 1.00 68.24 550 ASP A C 1
ATOM 585 O O . ASP A 1 678 ? 105.471 138.572 107.540 1.00 61.85 550 ASP A O 1
ATOM 590 N N . VAL A 1 679 ? 104.660 137.198 109.115 1.00 60.38 551 VAL A N 1
ATOM 591 C CA . VAL A 1 679 ? 105.359 137.896 110.188 1.00 50.13 551 VAL A CA 1
ATOM 592 C C . VAL A 1 679 ? 106.803 137.416 110.242 1.00 42.63 551 VAL A C 1
ATOM 593 O O . VAL A 1 679 ? 107.100 136.243 109.981 1.00 48.44 551 VAL A O 1
ATOM 597 N N . GLY A 1 680 ? 107.713 138.333 110.556 1.00 38.79 552 GLY A N 1
ATOM 598 C CA . GLY A 1 680 ? 109.128 138.019 110.579 1.00 32.13 552 GLY A CA 1
ATOM 599 C C . GLY A 1 680 ? 109.722 138.009 111.972 1.00 38.81 552 GLY A C 1
ATOM 600 O O . GLY A 1 680 ? 109.570 137.035 112.716 1.00 43.21 552 GLY A O 1
ATOM 601 N N . ILE A 1 681 ? 110.409 139.089 112.329 1.00 29.70 553 ILE A N 1
ATOM 602 C CA . ILE A 1 681 ? 111.049 139.234 113.630 1.00 20.17 553 ILE A CA 1
ATOM 603 C C . ILE A 1 681 ? 110.094 139.985 114.545 1.00 31.49 553 ILE A C 1
ATOM 604 O O . ILE A 1 681 ? 109.717 141.126 114.252 1.00 33.19 553 ILE A O 1
ATOM 609 N N . ILE A 1 682 ? 109.694 139.363 115.654 1.00 36.23 554 ILE A N 1
ATOM 610 C CA . ILE A 1 682 ? 108.868 140.046 116.640 1.00 28.18 554 ILE A CA 1
ATOM 611 C C . ILE A 1 682 ? 109.678 140.198 117.917 1.00 43.71 554 ILE A C 1
ATOM 612 O O . ILE A 1 682 ? 110.616 139.437 118.172 1.00 55.33 554 ILE A O 1
ATOM 617 N N . ASP A 1 683 ? 109.336 141.207 118.711 1.00 38.20 555 ASP A N 1
ATOM 618 C CA . ASP A 1 683 ? 109.870 141.296 120.061 1.00 54.44 555 ASP A CA 1
ATOM 619 C C . ASP A 1 683 ? 109.087 140.346 120.960 1.00 54.62 555 ASP A C 1
ATOM 620 O O . ASP A 1 683 ? 107.853 140.316 120.923 1.00 44.71 555 ASP A O 1
ATOM 625 N N . GLY A 1 684 ? 109.805 139.556 121.753 1.00 54.08 556 GLY A N 1
ATOM 626 C CA . GLY A 1 684 ? 109.167 138.536 122.561 1.00 50.85 556 GLY A CA 1
ATOM 627 C C . GLY A 1 684 ? 108.326 139.045 123.711 1.00 61.16 556 GLY A C 1
ATOM 628 O O . GLY A 1 684 ? 107.676 138.236 124.380 1.00 60.31 556 GLY A O 1
ATOM 629 N N . LEU A 1 685 ? 108.318 140.357 123.962 1.00 47.68 557 LEU A N 1
ATOM 630 C CA . LEU A 1 685 ? 107.506 140.900 125.045 1.00 44.83 557 LEU A CA 1
ATOM 631 C C . LEU A 1 685 ? 106.016 140.715 124.792 1.00 39.37 557 LEU A C 1
ATOM 632 O O . LEU A 1 685 ? 105.237 140.692 125.751 1.00 45.02 557 LEU A O 1
ATOM 637 N N . SER A 1 686 ? 105.609 140.594 123.527 1.00 40.70 558 SER A N 1
ATOM 638 C CA . SER A 1 686 ? 104.254 140.184 123.150 1.00 44.49 558 SER A CA 1
ATOM 639 C C . SER A 1 686 ? 103.187 141.143 123.671 1.00 41.43 558 SER A C 1
ATOM 640 O O . SER A 1 686 ? 102.069 140.731 123.987 1.00 34.23 558 SER A O 1
ATOM 643 N N . GLY A 1 687 ? 103.510 142.430 123.756 1.00 44.92 559 GLY A N 1
ATOM 644 C CA . GLY A 1 687 ? 102.533 143.421 124.155 1.00 35.77 559 GLY A CA 1
ATOM 645 C C . GLY A 1 687 ? 102.522 143.764 125.625 1.00 38.89 559 GLY A C 1
ATOM 646 O O . GLY A 1 687 ? 101.475 144.167 126.146 1.00 33.19 559 GLY A O 1
ATOM 647 N N . TRP A 1 688 ? 103.655 143.622 126.312 1.00 51.88 560 TRP A N 1
ATOM 648 C CA . TRP A 1 688 ? 103.748 143.952 127.727 1.00 45.54 560 TRP A CA 1
ATOM 649 C C . TRP A 1 688 ? 103.365 145.409 127.955 1.00 66.07 560 TRP A C 1
ATOM 650 O O . TRP A 1 688 ? 104.098 146.315 127.547 1.00 69.98 560 TRP A O 1
ATOM 661 N N . THR A 1 689 ? 102.222 145.648 128.597 1.00 70.99 561 THR A N 1
ATOM 662 C CA . THR A 1 689 ? 101.820 147.015 128.895 1.00 64.47 561 THR A CA 1
ATOM 663 C C . THR A 1 689 ? 102.818 147.634 129.864 1.00 66.89 561 THR A C 1
ATOM 664 O O . THR A 1 689 ? 103.205 147.014 130.859 1.00 76.26 561 THR A O 1
ATOM 668 N N . VAL A 1 690 ? 103.217 148.870 129.579 1.00 54.15 562 VAL A N 1
ATOM 669 C CA . VAL A 1 690 ? 104.430 149.439 130.154 1.00 78.68 562 VAL A CA 1
ATOM 670 C C . VAL A 1 690 ? 104.046 150.421 131.257 1.00 80.70 562 VAL A C 1
ATOM 671 O O . VAL A 1 690 ? 104.751 151.402 131.521 1.00 74.92 562 VAL A O 1
ATOM 675 N N . SER A 1 691 ? 102.913 150.158 131.905 1.00 84.49 563 SER A N 1
ATOM 676 C CA . SER A 1 691 ? 102.531 150.917 133.086 1.00 79.65 563 SER A CA 1
ATOM 677 C C . SER A 1 691 ? 103.623 150.847 134.150 1.00 76.91 563 SER A C 1
ATOM 678 O O . SER A 1 691 ? 104.413 149.900 134.205 1.00 85.76 563 SER A O 1
ATOM 681 N N . VAL A 1 692 ? 103.660 151.869 135.006 1.00 78.65 564 VAL A N 1
ATOM 682 C CA . VAL A 1 692 ? 104.683 151.928 136.045 1.00 84.50 564 VAL A CA 1
ATOM 683 C C . VAL A 1 692 ? 104.267 151.113 137.267 1.00 73.49 564 VAL A C 1
ATOM 684 O O . VAL A 1 692 ? 105.122 150.564 137.974 1.00 71.73 564 VAL A O 1
ATOM 688 N N . ASP A 1 693 ? 102.964 150.982 137.514 1.00 66.38 565 ASP A N 1
ATOM 689 C CA . ASP A 1 693 ? 102.476 150.189 138.634 1.00 71.97 565 ASP A CA 1
ATOM 690 C C . ASP A 1 693 ? 102.565 148.688 138.388 1.00 72.45 565 ASP A C 1
ATOM 691 O O . ASP A 1 693 ? 102.443 147.915 139.343 1.00 75.25 565 ASP A O 1
ATOM 696 N N . ASP A 1 694 ? 102.774 148.260 137.145 1.00 65.59 566 ASP A N 1
ATOM 697 C CA . ASP A 1 694 ? 102.820 146.847 136.807 1.00 65.15 566 ASP A CA 1
ATOM 698 C C . ASP A 1 694 ? 104.235 146.296 136.977 1.00 80.63 566 ASP A C 1
ATOM 699 O O . ASP A 1 694 ? 105.171 147.007 137.351 1.00 82.32 566 ASP A O 1
ATOM 704 N N . VAL A 1 695 ? 104.389 145.006 136.699 1.00 67.76 567 VAL A N 1
ATOM 705 C CA . VAL A 1 695 ? 105.720 144.388 136.697 1.00 66.21 567 VAL A CA 1
ATOM 706 C C . VAL A 1 695 ? 106.542 144.989 135.562 1.00 61.69 567 VAL A C 1
ATOM 707 O O . VAL A 1 695 ? 106.015 145.165 134.448 1.00 65.41 567 VAL A O 1
ATOM 711 N N . PRO A 1 696 ? 107.809 145.330 135.788 1.00 58.69 568 PRO A N 1
ATOM 712 C CA . PRO A 1 696 ? 108.569 146.078 134.780 1.00 70.20 568 PRO A CA 1
ATOM 713 C C . PRO A 1 696 ? 108.799 145.278 133.505 1.00 98.66 568 PRO A C 1
ATOM 714 O O . PRO A 1 696 ? 108.704 144.049 133.472 1.00 94.11 568 PRO A O 1
ATOM 718 N N . ALA A 1 697 ? 109.106 146.014 132.439 1.00 104.13 569 ALA A N 1
ATOM 719 C CA . ALA A 1 697 ? 109.514 145.427 131.163 1.00 95.86 569 ALA A CA 1
ATOM 720 C C . ALA A 1 697 ? 111.039 145.399 131.061 1.00 88.01 569 ALA A C 1
ATOM 721 O O . ALA A 1 697 ? 111.657 146.042 130.209 1.00 71.62 569 ALA A O 1
ATOM 723 N N . ASP A 1 698 ? 111.640 144.622 131.964 1.00 97.50 570 ASP A N 1
ATOM 724 C CA . ASP A 1 698 ? 113.088 144.526 132.107 1.00 110.57 570 ASP A CA 1
ATOM 725 C C . ASP A 1 698 ? 113.769 143.869 130.911 1.00 104.91 570 ASP A C 1
ATOM 726 O O . ASP A 1 698 ? 115.001 143.895 130.829 1.00 91.06 570 ASP A O 1
ATOM 731 N N . THR A 1 699 ? 113.010 143.317 129.972 1.00 87.82 571 THR A N 1
ATOM 732 C CA . THR A 1 699 ? 113.532 142.350 129.018 1.00 59.91 571 THR A CA 1
ATOM 733 C C . THR A 1 699 ? 113.747 142.960 127.640 1.00 48.35 571 THR A C 1
ATOM 734 O O . THR A 1 699 ? 112.913 143.725 127.146 1.00 52.14 571 THR A O 1
ATOM 738 N N . ILE A 1 700 ? 114.876 142.611 127.029 1.00 36.35 572 ILE A N 1
ATOM 739 C CA . ILE A 1 700 ? 115.094 142.753 125.595 1.00 28.80 572 ILE A CA 1
ATOM 740 C C . ILE A 1 700 ? 115.088 141.349 125.011 1.00 28.10 572 ILE A C 1
ATOM 741 O O . ILE A 1 700 ? 115.958 140.532 125.336 1.00 39.75 572 ILE A O 1
ATOM 746 N N . SER A 1 701 ? 114.110 141.061 124.159 1.00 24.70 573 SER A N 1
ATOM 747 C CA . SER A 1 701 ? 113.957 139.711 123.641 1.00 29.57 573 SER A CA 1
ATOM 748 C C . SER A 1 701 ? 113.309 139.767 122.268 1.00 19.91 573 SER A C 1
ATOM 749 O O . SER A 1 701 ? 112.483 140.639 121.988 1.00 29.18 573 SER A O 1
ATOM 752 N N . ARG A 1 702 ? 113.695 138.823 121.413 1.00 21.59 574 ARG A N 1
ATOM 753 C CA . ARG A 1 702 ? 113.172 138.786 120.054 1.00 7.42 574 ARG A CA 1
ATOM 754 C C . ARG A 1 702 ? 113.118 137.350 119.561 1.00 4.55 574 ARG A C 1
ATOM 755 O O . ARG A 1 702 ? 113.934 136.511 119.949 1.00 17.97 574 ARG A O 1
ATOM 763 N N . ARG A 1 703 ? 112.161 137.078 118.680 1.00 5.74 575 ARG A N 1
ATOM 764 C CA . ARG A 1 703 ? 111.914 135.700 118.293 1.00 20.85 575 ARG A CA 1
ATOM 765 C C . ARG A 1 703 ? 111.214 135.635 116.945 1.00 15.55 575 ARG A C 1
ATOM 766 O O . ARG A 1 703 ? 110.671 136.627 116.437 1.00 19.16 575 ARG A O 1
ATOM 774 N N . PHE A 1 704 ? 111.264 134.436 116.368 1.00 23.74 576 PHE A N 1
ATOM 775 C CA . PHE A 1 704 ? 110.368 134.052 115.289 1.00 10.84 576 PHE A CA 1
ATOM 776 C C . PHE A 1 704 ? 109.112 133.440 115.887 1.00 17.46 576 PHE A C 1
ATOM 777 O O . PHE A 1 704 ? 109.173 132.716 116.885 1.00 27.59 576 PHE A O 1
ATOM 785 N N . ARG A 1 705 ? 107.973 133.732 115.273 1.00 20.91 577 ARG A N 1
ATOM 786 C CA . ARG A 1 705 ? 106.730 133.102 115.684 1.00 36.96 577 ARG A CA 1
ATOM 787 C C . ARG A 1 705 ? 106.729 131.646 115.218 1.00 25.22 577 ARG A C 1
ATOM 788 O O . ARG A 1 705 ? 106.969 131.361 114.040 1.00 33.04 577 ARG A O 1
ATOM 796 N N . TYR A 1 706 ? 106.446 130.731 116.153 1.00 32.27 578 TYR A N 1
ATOM 797 C CA . TYR A 1 706 ? 106.923 129.348 116.081 1.00 35.98 578 TYR A CA 1
ATOM 798 C C . TYR A 1 706 ? 106.594 128.668 114.753 1.00 33.96 578 TYR A C 1
ATOM 799 O O . TYR A 1 706 ? 107.493 128.197 114.044 1.00 40.10 578 TYR A O 1
ATOM 808 N N . ASP A 1 707 ? 105.305 128.586 114.407 1.00 34.16 579 ASP A N 1
ATOM 809 C CA . ASP A 1 707 ? 104.911 127.806 113.235 1.00 40.23 579 ASP A CA 1
ATOM 810 C C . ASP A 1 707 ? 105.463 128.396 111.943 1.00 30.09 579 ASP A C 1
ATOM 811 O O . ASP A 1 707 ? 105.737 127.656 110.991 1.00 32.95 579 ASP A O 1
ATOM 816 N N . VAL A 1 708 ? 105.635 129.717 111.887 1.00 23.92 580 VAL A N 1
ATOM 817 C CA . VAL A 1 708 ? 106.218 130.341 110.701 1.00 15.09 580 VAL A CA 1
ATOM 818 C C . VAL A 1 708 ? 107.653 129.862 110.503 1.00 22.93 580 VAL A C 1
ATOM 819 O O . VAL A 1 708 ? 108.047 129.449 109.404 1.00 26.84 580 VAL A O 1
ATOM 823 N N . ALA A 1 709 ? 108.454 129.906 111.571 1.00 20.66 581 ALA A N 1
ATOM 824 C CA . ALA A 1 709 ? 109.811 129.379 111.496 1.00 7.94 581 ALA A CA 1
ATOM 825 C C . ALA A 1 709 ? 109.812 127.893 111.167 1.00 13.08 581 ALA A C 1
ATOM 826 O O . ALA A 1 709 ? 110.716 127.411 110.472 1.00 26.82 581 ALA A O 1
ATOM 828 N N . LEU A 1 710 ? 108.806 127.155 111.643 1.00 15.36 582 LEU A N 1
ATOM 829 C CA . LEU A 1 710 ? 108.714 125.734 111.323 1.00 20.18 582 LEU A CA 1
ATOM 830 C C . LEU A 1 710 ? 108.511 125.517 109.829 1.00 19.47 582 LEU A C 1
ATOM 831 O O . LEU A 1 710 ? 109.193 124.689 109.213 1.00 25.46 582 LEU A O 1
ATOM 836 N N . VAL A 1 711 ? 107.566 126.246 109.226 1.00 23.05 583 VAL A N 1
ATOM 837 C CA . VAL A 1 711 ? 107.338 126.072 107.793 1.00 21.92 583 VAL A CA 1
ATOM 838 C C . VAL A 1 711 ? 108.542 126.559 107.000 1.00 16.15 583 VAL A C 1
ATOM 839 O O . VAL A 1 711 ? 108.835 126.026 105.926 1.00 26.43 583 VAL A O 1
ATOM 843 N N . SER A 1 712 ? 109.280 127.545 107.517 1.00 18.66 584 SER A N 1
ATOM 844 C CA . SER A 1 712 ? 110.503 127.963 106.837 1.00 9.78 584 SER A CA 1
ATOM 845 C C . SER A 1 712 ? 111.540 126.845 106.846 1.00 11.74 584 SER A C 1
ATOM 846 O O . SER A 1 712 ? 112.109 126.500 105.802 1.00 18.29 584 SER A O 1
ATOM 849 N N . ALA A 1 713 ? 111.787 126.254 108.019 1.00 21.55 585 ALA A N 1
ATOM 850 C CA . ALA A 1 713 ? 112.773 125.181 108.113 1.00 25.59 585 ALA A CA 1
ATOM 851 C C . ALA A 1 713 ? 112.343 123.952 107.322 1.00 23.91 585 ALA A C 1
ATOM 852 O O . ALA A 1 713 ? 113.195 123.190 106.850 1.00 26.28 585 ALA A O 1
ATOM 854 N N . LEU A 1 714 ? 111.034 123.740 107.168 1.00 23.87 586 LEU A N 1
ATOM 855 C CA . LEU A 1 714 ? 110.551 122.602 106.393 1.00 16.42 586 LEU A CA 1
ATOM 856 C C . LEU A 1 714 ? 110.674 122.851 104.894 1.00 16.72 586 LEU A C 1
ATOM 857 O O . LEU A 1 714 ? 111.110 121.966 104.149 1.00 20.18 586 LEU A O 1
ATOM 862 N N . LYS A 1 715 ? 110.293 124.048 104.434 1.00 36.27 587 LYS A N 1
ATOM 863 C CA . LYS A 1 715 ? 110.495 124.420 103.039 1.00 30.14 587 LYS A CA 1
ATOM 864 C C . LYS A 1 715 ? 111.972 124.428 102.676 1.00 31.86 587 LYS A C 1
ATOM 865 O O . LYS A 1 715 ? 112.324 124.287 101.499 1.00 37.31 587 LYS A O 1
ATOM 871 N N . ASP A 1 716 ? 112.847 124.619 103.666 1.00 37.64 588 ASP A N 1
ATOM 872 C CA . ASP A 1 716 ? 114.280 124.481 103.424 1.00 37.95 588 ASP A CA 1
ATOM 873 C C . ASP A 1 716 ? 114.624 123.071 102.952 1.00 36.41 588 ASP A C 1
ATOM 874 O O . ASP A 1 716 ? 115.476 122.893 102.072 1.00 42.46 588 ASP A O 1
ATOM 879 N N . LEU A 1 717 ? 113.960 122.059 103.509 1.00 49.80 589 LEU A N 1
ATOM 880 C CA . LEU A 1 717 ? 114.259 120.661 103.220 1.00 41.96 589 LEU A CA 1
ATOM 881 C C . LEU A 1 717 ? 113.499 120.129 102.007 1.00 50.93 589 LEU A C 1
ATOM 882 O O . LEU A 1 717 ? 113.288 118.915 101.906 1.00 52.76 589 LEU A O 1
ATOM 887 N N . GLU A 1 718 ? 113.074 121.013 101.099 1.00 63.83 590 GLU A N 1
ATOM 888 C CA . GLU A 1 718 ? 112.337 120.588 99.911 1.00 57.39 590 GLU A CA 1
ATOM 889 C C . GLU A 1 718 ? 113.135 119.574 99.098 1.00 66.71 590 GLU A C 1
ATOM 890 O O . GLU A 1 718 ? 112.629 118.498 98.743 1.00 73.16 590 GLU A O 1
ATOM 896 N N . GLU A 1 719 ? 114.387 119.916 98.786 1.00 71.69 591 GLU A N 1
ATOM 897 C CA . GLU A 1 719 ? 115.222 119.066 97.945 1.00 71.24 591 GLU A CA 1
ATOM 898 C C . GLU A 1 719 ? 115.413 117.687 98.565 1.00 71.10 591 GLU A C 1
ATOM 899 O O . GLU A 1 719 ? 115.280 116.664 97.880 1.00 68.80 591 GLU A O 1
ATOM 905 N N . ASP A 1 720 ? 115.703 117.640 99.866 1.00 78.39 592 ASP A N 1
ATOM 906 C CA . ASP A 1 720 ? 115.959 116.362 100.517 1.00 61.30 592 ASP A CA 1
ATOM 907 C C . ASP A 1 720 ? 114.686 115.539 100.669 1.00 50.66 592 ASP A C 1
ATOM 908 O O . ASP A 1 720 ? 114.734 114.310 100.542 1.00 49.49 592 ASP A O 1
ATOM 913 N N . ILE A 1 721 ? 113.543 116.184 100.917 1.00 59.99 593 ILE A N 1
ATOM 914 C CA . ILE A 1 721 ? 112.278 115.453 100.960 1.00 51.61 593 ILE A CA 1
ATOM 915 C C . ILE A 1 721 ? 112.002 114.800 99.610 1.00 54.99 593 ILE A C 1
ATOM 916 O O . ILE A 1 721 ? 111.653 113.615 99.532 1.00 59.55 593 ILE A O 1
ATOM 921 N N . MET A 1 722 ? 112.184 115.556 98.522 1.00 68.90 594 MET A N 1
ATOM 922 C CA . MET A 1 722 ? 111.922 114.997 97.196 1.00 68.62 594 MET A CA 1
ATOM 923 C C . MET A 1 722 ? 112.893 113.867 96.862 1.00 68.91 594 MET A C 1
ATOM 924 O O . MET A 1 722 ? 112.491 112.834 96.306 1.00 77.67 594 MET A O 1
ATOM 929 N N . GLU A 1 723 ? 114.173 114.037 97.204 1.00 64.58 595 GLU A N 1
ATOM 930 C CA . GLU A 1 723 ? 115.159 112.999 96.916 1.00 62.02 595 GLU A CA 1
ATOM 931 C C . GLU A 1 723 ? 114.871 111.724 97.704 1.00 58.72 595 GLU A C 1
ATOM 932 O O . GLU A 1 723 ? 114.938 110.613 97.156 1.00 67.92 595 GLU A O 1
ATOM 938 N N . GLY A 1 724 ? 114.549 111.863 98.995 1.00 68.85 596 GLY A N 1
ATOM 939 C CA . GLY A 1 724 ? 114.174 110.704 99.784 1.00 72.01 596 GLY A CA 1
ATOM 940 C C . GLY A 1 724 ? 112.911 110.038 99.283 1.00 73.17 596 GLY A C 1
ATOM 941 O O . GLY A 1 724 ? 112.753 108.821 99.412 1.00 83.99 596 GLY A O 1
ATOM 942 N N . LEU A 1 725 ? 111.994 110.819 98.706 1.00 75.67 597 LEU A N 1
ATOM 943 C CA . LEU A 1 725 ? 110.836 110.213 98.060 1.00 71.01 597 LEU A CA 1
ATOM 944 C C . LEU A 1 725 ? 111.248 109.387 96.850 1.00 84.60 597 LEU A C 1
ATOM 945 O O . LEU A 1 725 ? 110.735 108.281 96.643 1.00 97.45 597 LEU A O 1
ATOM 950 N N . ARG A 1 726 ? 112.177 109.903 96.042 1.00 93.09 598 ARG A N 1
ATOM 951 C CA . ARG A 1 726 ? 112.452 109.245 94.766 1.00 99.69 598 ARG A CA 1
ATOM 952 C C . ARG A 1 726 ? 113.365 108.028 94.904 1.00 97.57 598 ARG A C 1
ATOM 953 O O . ARG A 1 726 ? 113.240 107.089 94.111 1.00 97.33 598 ARG A O 1
ATOM 961 N N . GLU A 1 727 ? 114.271 108.000 95.888 1.00 100.21 599 GLU A N 1
ATOM 962 C CA . GLU A 1 727 ? 115.179 106.859 95.942 1.00 104.42 599 GLU A CA 1
ATOM 963 C C . GLU A 1 727 ? 114.566 105.649 96.642 1.00 109.56 599 GLU A C 1
ATOM 964 O O . GLU A 1 727 ? 114.851 104.511 96.246 1.00 118.21 599 GLU A O 1
ATOM 970 N N . ARG A 1 728 ? 113.675 105.854 97.626 1.00 111.26 600 ARG A N 1
ATOM 971 C CA . ARG A 1 728 ? 112.912 104.696 98.115 1.00 117.50 600 ARG A CA 1
ATOM 972 C C . ARG A 1 728 ? 111.824 104.244 97.121 1.00 129.11 600 ARG A C 1
ATOM 973 O O . ARG A 1 728 ? 111.013 103.370 97.463 1.00 129.36 600 ARG A O 1
ATOM 981 N N . ALA A 1 729 ? 111.824 104.847 95.929 1.00 129.79 601 ALA A N 1
ATOM 982 C CA . ALA A 1 729 ? 111.000 104.423 94.798 1.00 128.22 601 ALA A CA 1
ATOM 983 C C . ALA A 1 729 ? 109.513 104.590 95.079 1.00 133.88 601 ALA A C 1
ATOM 984 O O . ALA A 1 729 ? 108.677 103.879 94.515 1.00 130.36 601 ALA A O 1
ATOM 986 N N . LEU A 1 730 ? 109.172 105.526 95.956 1.00 142.04 602 LEU A N 1
ATOM 987 C CA . LEU A 1 730 ? 107.801 105.985 96.088 1.00 148.57 602 LEU A CA 1
ATOM 988 C C . LEU A 1 730 ? 107.581 107.157 95.138 1.00 160.28 602 LEU A C 1
ATOM 989 O O . LEU A 1 730 ? 108.470 108.001 94.964 1.00 150.26 602 LEU A O 1
ATOM 994 N N . ASP A 1 731 ? 106.393 107.197 94.525 1.00 169.74 603 ASP A N 1
ATOM 995 C CA . ASP A 1 731 ? 105.978 108.261 93.621 1.00 183.29 603 ASP A CA 1
ATOM 996 C C . ASP A 1 731 ? 105.108 109.264 94.379 1.00 186.93 603 ASP A C 1
ATOM 997 O O . ASP A 1 731 ? 104.727 109.023 95.523 1.00 183.76 603 ASP A O 1
ATOM 1002 N N . ASP A 1 732 ? 104.769 110.371 93.709 1.00 185.06 604 ASP A N 1
ATOM 1003 C CA . ASP A 1 732 ? 104.442 111.634 94.361 1.00 186.15 604 ASP A CA 1
ATOM 1004 C C . ASP A 1 732 ? 103.008 112.132 94.164 1.00 185.78 604 ASP A C 1
ATOM 1005 O O . ASP A 1 732 ? 102.520 112.887 95.001 1.00 181.48 604 ASP A O 1
ATOM 1010 N N . SER A 1 733 ? 102.327 111.772 93.075 1.00 179.56 605 SER A N 1
ATOM 1011 C CA . SER A 1 733 ? 100.875 111.930 93.044 1.00 168.20 605 SER A CA 1
ATOM 1012 C C . SER A 1 733 ? 100.239 111.122 94.169 1.00 167.42 605 SER A C 1
ATOM 1013 O O . SER A 1 733 ? 99.248 111.546 94.779 1.00 163.92 605 SER A O 1
ATOM 1016 N N . MET A 1 734 ? 100.805 109.945 94.435 1.00 167.15 606 MET A N 1
ATOM 1017 C CA . MET A 1 734 ? 100.701 109.147 95.638 1.00 171.50 606 MET A CA 1
ATOM 1018 C C . MET A 1 734 ? 101.131 109.968 96.857 1.00 175.77 606 MET A C 1
ATOM 1019 O O . MET A 1 734 ? 101.550 111.118 96.697 1.00 170.92 606 MET A O 1
ATOM 1024 N N . CYS A 1 735 ? 100.935 109.461 98.079 1.00 176.11 607 CYS A N 1
ATOM 1025 C CA . CYS A 1 735 ? 101.850 109.767 99.170 1.00 171.09 607 CYS A CA 1
ATOM 1026 C C . CYS A 1 735 ? 102.019 111.280 99.368 1.00 153.78 607 CYS A C 1
ATOM 1027 O O . CYS A 1 735 ? 103.088 111.857 99.153 1.00 140.95 607 CYS A O 1
ATOM 1030 N N . THR A 1 736 ? 100.909 111.937 99.704 1.00 152.39 608 THR A N 1
ATOM 1031 C CA . THR A 1 736 ? 100.934 113.350 100.074 1.00 152.71 608 THR A CA 1
ATOM 1032 C C . THR A 1 736 ? 100.025 113.610 101.267 1.00 141.50 608 THR A C 1
ATOM 1033 O O . THR A 1 736 ? 99.458 114.701 101.395 1.00 117.20 608 THR A O 1
ATOM 1037 N N . SER A 1 737 ? 99.895 112.633 102.150 1.00 131.12 609 SER A N 1
ATOM 1038 C CA . SER A 1 737 ? 98.834 112.594 103.148 1.00 120.81 609 SER A CA 1
ATOM 1039 C C . SER A 1 737 ? 99.332 112.394 104.570 1.00 118.67 609 SER A C 1
ATOM 1040 O O . SER A 1 737 ? 98.758 112.970 105.498 1.00 115.95 609 SER A O 1
ATOM 1043 N N . GLY A 1 738 ? 100.371 111.585 104.767 1.00 99.05 610 GLY A N 1
ATOM 1044 C CA . GLY A 1 738 ? 100.755 111.174 106.104 1.00 94.87 610 GLY A CA 1
ATOM 1045 C C . GLY A 1 738 ? 102.180 111.492 106.509 1.00 75.99 610 GLY A C 1
ATOM 1046 O O . GLY A 1 738 ? 102.833 110.676 107.166 1.00 77.59 610 GLY A O 1
ATOM 1047 N N . PHE A 1 739 ? 102.680 112.662 106.123 1.00 69.16 611 PHE A N 1
ATOM 1048 C CA . PHE A 1 739 ? 104.010 113.071 106.551 1.00 56.09 611 PHE A CA 1
ATOM 1049 C C . PHE A 1 739 ? 104.042 113.286 108.059 1.00 52.54 611 PHE A C 1
ATOM 1050 O O . PHE A 1 739 ? 103.095 113.815 108.649 1.00 59.92 611 PHE A O 1
ATOM 1058 N N . THR A 1 740 ? 105.141 112.869 108.683 1.00 39.12 612 THR A N 1
ATOM 1059 C CA . THR A 1 740 ? 105.334 113.018 110.120 1.00 43.86 612 THR A CA 1
ATOM 1060 C C . THR A 1 740 ? 106.726 113.573 110.369 1.00 30.71 612 THR A C 1
ATOM 1061 O O . THR A 1 740 ? 107.721 112.955 109.978 1.00 36.36 612 THR A O 1
ATOM 1065 N N . VAL A 1 741 ? 106.791 114.733 111.016 1.00 22.22 613 VAL A N 1
ATOM 1066 C CA . VAL A 1 741 ? 108.046 115.391 111.353 1.00 15.47 613 VAL A CA 1
ATOM 1067 C C . VAL A 1 741 ? 108.278 115.251 112.850 1.00 31.15 613 VAL A C 1
ATOM 1068 O O . VAL A 1 741 ? 107.359 115.454 113.653 1.00 40.32 613 VAL A O 1
ATOM 1072 N N . VAL A 1 742 ? 109.505 114.898 113.224 1.00 23.60 614 VAL A N 1
ATOM 1073 C CA . VAL A 1 742 ? 109.901 114.767 114.621 1.00 19.28 614 VAL A CA 1
ATOM 1074 C C . VAL A 1 742 ? 110.870 115.898 114.934 1.00 20.74 614 VAL A C 1
ATOM 1075 O O . VAL A 1 742 ? 111.957 115.974 114.349 1.00 22.04 614 VAL A O 1
ATOM 1079 N N . VAL A 1 743 ? 110.477 116.772 115.855 1.00 16.54 615 VAL A N 1
ATOM 1080 C CA . VAL A 1 743 ? 111.216 117.993 116.157 1.00 10.32 615 VAL A CA 1
ATOM 1081 C C . VAL A 1 743 ? 111.831 117.859 117.542 1.00 17.32 615 VAL A C 1
ATOM 1082 O O . VAL A 1 743 ? 111.117 117.642 118.529 1.00 26.25 615 VAL A O 1
ATOM 1086 N N . LYS A 1 744 ? 113.152 117.990 117.615 1.00 10.82 616 LYS A N 1
ATOM 1087 C CA . LYS A 1 744 ? 113.856 118.074 118.887 1.00 8.05 616 LYS A CA 1
ATOM 1088 C C . LYS A 1 744 ? 114.035 119.543 119.247 1.00 15.26 616 LYS A C 1
ATOM 1089 O O . LYS A 1 744 ? 114.696 120.289 118.516 1.00 27.12 616 LYS A O 1
ATOM 1095 N N . GLU A 1 745 ? 113.440 119.961 120.358 1.00 15.73 617 GLU A N 1
ATOM 1096 C CA . GLU A 1 745 ? 113.592 121.324 120.838 1.00 15.55 617 GLU A CA 1
ATOM 1097 C C . GLU A 1 745 ? 114.542 121.350 122.027 1.00 10.33 617 GLU A C 1
ATOM 1098 O O . GLU A 1 745 ? 114.756 120.342 122.706 1.00 17.59 617 GLU A O 1
ATOM 1104 N N . SER A 1 746 ? 115.115 122.525 122.268 1.00 14.36 618 SER A N 1
ATOM 1105 C CA . SER A 1 746 ? 116.228 122.643 123.196 1.00 19.19 618 SER A CA 1
ATOM 1106 C C . SER A 1 746 ? 116.302 124.074 123.707 1.00 27.44 618 SER A C 1
ATOM 1107 O O . SER A 1 746 ? 115.999 125.017 122.974 1.00 41.09 618 SER A O 1
ATOM 1110 N N . CYS A 1 747 ? 116.705 124.223 124.967 1.00 21.97 619 CYS A N 1
ATOM 1111 C CA . CYS A 1 747 ? 116.797 125.530 125.598 1.00 24.65 619 CYS A CA 1
ATOM 1112 C C . CYS A 1 747 ? 117.884 125.487 126.661 1.00 21.01 619 CYS A C 1
ATOM 1113 O O . CYS A 1 747 ? 118.053 124.472 127.342 1.00 37.44 619 CYS A O 1
ATOM 1116 N N . ASP A 1 748 ? 118.615 126.590 126.800 1.00 23.04 620 ASP A N 1
ATOM 1117 C CA . ASP A 1 748 ? 119.698 126.647 127.770 1.00 39.50 620 ASP A CA 1
ATOM 1118 C C . ASP A 1 748 ? 120.010 128.096 128.106 1.00 41.50 620 ASP A C 1
ATOM 1119 O O . ASP A 1 748 ? 119.961 128.968 127.234 1.00 36.37 620 ASP A O 1
ATOM 1124 N N . GLY A 1 749 ? 120.328 128.341 129.376 1.00 58.79 621 GLY A N 1
ATOM 1125 C CA . GLY A 1 749 ? 120.825 129.635 129.785 1.00 41.95 621 GLY A CA 1
ATOM 1126 C C . GLY A 1 749 ? 122.304 129.786 129.499 1.00 28.40 621 GLY A C 1
ATOM 1127 O O . GLY A 1 749 ? 122.996 128.841 129.123 1.00 43.58 621 GLY A O 1
ATOM 1128 N N . MET A 1 750 ? 122.795 131.006 129.694 1.00 24.22 622 MET A N 1
ATOM 1129 C CA . MET A 1 750 ? 124.153 131.339 129.277 1.00 21.13 622 MET A CA 1
ATOM 1130 C C . MET A 1 750 ? 124.611 132.574 130.035 1.00 24.34 622 MET A C 1
ATOM 1131 O O . MET A 1 750 ? 123.992 133.637 129.915 1.00 31.09 622 MET A O 1
ATOM 1136 N N . GLY A 1 751 ? 125.687 132.438 130.812 1.00 24.95 623 GLY A N 1
ATOM 1137 C CA . GLY A 1 751 ? 126.209 133.527 131.606 1.00 28.00 623 GLY A CA 1
ATOM 1138 C C . GLY A 1 751 ? 127.335 134.276 130.905 1.00 31.63 623 GLY A C 1
ATOM 1139 O O . GLY A 1 751 ? 127.788 133.918 129.821 1.00 35.16 623 GLY A O 1
ATOM 1140 N N . ASP A 1 752 ? 127.780 135.347 131.565 1.00 32.78 624 ASP A N 1
ATOM 1141 C CA . ASP A 1 752 ? 128.871 136.196 131.082 1.00 38.29 624 ASP A CA 1
ATOM 1142 C C . ASP A 1 752 ? 128.555 136.762 129.695 1.00 53.17 624 ASP A C 1
ATOM 1143 O O . ASP A 1 752 ? 129.224 136.470 128.702 1.00 54.64 624 ASP A O 1
ATOM 1148 N N . VAL A 1 753 ? 127.507 137.577 129.644 1.00 45.35 625 VAL A N 1
ATOM 1149 C CA . VAL A 1 753 ? 127.138 138.322 128.444 1.00 39.02 625 VAL A CA 1
ATOM 1150 C C . VAL A 1 753 ? 127.258 139.798 128.801 1.00 46.65 625 VAL A C 1
ATOM 1151 O O . VAL A 1 753 ? 126.364 140.364 129.440 1.00 57.87 625 VAL A O 1
ATOM 1155 N N . SER A 1 754 ? 128.364 140.422 128.396 1.00 50.82 626 SER A N 1
ATOM 1156 C CA . SER A 1 754 ? 128.608 141.818 128.740 1.00 60.43 626 SER A CA 1
ATOM 1157 C C . SER A 1 754 ? 127.493 142.710 128.206 1.00 57.69 626 SER A C 1
ATOM 1158 O O . SER A 1 754 ? 127.023 142.542 127.078 1.00 60.01 626 SER A O 1
ATOM 1161 N N . GLU A 1 755 ? 127.067 143.660 129.033 1.00 57.41 627 GLU A N 1
ATOM 1162 C CA . GLU A 1 755 ? 125.965 144.549 128.697 1.00 56.98 627 GLU A CA 1
ATOM 1163 C C . GLU A 1 755 ? 126.488 145.831 128.059 1.00 51.63 627 GLU A C 1
ATOM 1164 O O . GLU A 1 755 ? 127.555 146.333 128.425 1.00 56.35 627 GLU A O 1
ATOM 1170 N N . LYS A 1 756 ? 125.732 146.353 127.099 1.00 37.68 628 LYS A N 1
ATOM 1171 C CA . LYS A 1 756 ? 126.095 147.572 126.395 1.00 38.68 628 LYS A CA 1
ATOM 1172 C C . LYS A 1 756 ? 125.643 148.807 127.170 1.00 46.33 628 LYS A C 1
ATOM 1173 O O . LYS A 1 756 ? 124.753 148.747 128.023 1.00 55.41 628 LYS A O 1
ATOM 1179 N N . HIS A 1 757 ? 126.275 149.941 126.857 1.00 34.48 629 HIS A N 1
ATOM 1180 C CA . HIS A 1 757 ? 125.877 151.207 127.465 1.00 38.51 629 HIS A CA 1
ATOM 1181 C C . HIS A 1 757 ? 124.465 151.589 127.036 1.00 43.56 629 HIS A C 1
ATOM 1182 O O . HIS A 1 757 ? 123.562 151.726 127.870 1.00 60.89 629 HIS A O 1
ATOM 1189 N N . GLY A 1 758 ? 124.260 151.762 125.732 1.00 42.75 630 GLY A N 1
ATOM 1190 C CA . GLY A 1 758 ? 122.963 151.940 125.105 1.00 80.76 630 GLY A CA 1
ATOM 1191 C C . GLY A 1 758 ? 122.154 153.062 125.721 1.00 59.56 630 GLY A C 1
ATOM 1192 O O . GLY A 1 758 ? 122.685 154.064 126.206 1.00 50.46 630 GLY A O 1
ATOM 1193 N N . SER A 1 759 ? 120.834 152.888 125.696 1.00 64.91 631 SER A N 1
ATOM 1194 C CA . SER A 1 759 ? 119.897 153.862 126.242 1.00 70.82 631 SER A CA 1
ATOM 1195 C C . SER A 1 759 ? 119.060 153.294 127.376 1.00 91.84 631 SER A C 1
ATOM 1196 O O . SER A 1 759 ? 118.928 153.937 128.425 1.00 92.53 631 SER A O 1
ATOM 1199 N N . GLY A 1 760 ? 118.486 152.108 127.196 1.00 91.66 632 GLY A N 1
ATOM 1200 C CA . GLY A 1 760 ? 117.664 151.490 128.208 1.00 93.62 632 GLY A CA 1
ATOM 1201 C C . GLY A 1 760 ? 116.866 150.327 127.656 1.00 95.61 632 GLY A C 1
ATOM 1202 O O . GLY A 1 760 ? 116.742 150.153 126.440 1.00 82.96 632 GLY A O 1
ATOM 1203 N N . PRO A 1 761 ? 116.301 149.498 128.548 1.00 98.80 633 PRO A N 1
ATOM 1204 C CA . PRO A 1 761 ? 116.414 149.626 130.003 1.00 95.89 633 PRO A CA 1
ATOM 1205 C C . PRO A 1 761 ? 117.609 148.864 130.569 1.00 96.19 633 PRO A C 1
ATOM 1206 O O . PRO A 1 761 ? 118.305 148.179 129.818 1.00 91.65 633 PRO A O 1
ATOM 1210 N N . ALA A 1 762 ? 117.843 148.990 131.874 1.00 87.46 634 ALA A N 1
ATOM 1211 C CA . ALA A 1 762 ? 118.875 148.192 132.523 1.00 75.09 634 ALA A CA 1
ATOM 1212 C C . ALA A 1 762 ? 118.547 146.712 132.381 1.00 77.38 634 ALA A C 1
ATOM 1213 O O . ALA A 1 762 ? 117.401 146.292 132.564 1.00 86.06 634 ALA A O 1
ATOM 1215 N N . VAL A 1 763 ? 119.561 145.918 132.054 1.00 69.62 635 VAL A N 1
ATOM 1216 C CA . VAL A 1 763 ? 119.335 144.535 131.641 1.00 62.35 635 VAL A CA 1
ATOM 1217 C C . VAL A 1 763 ? 120.377 143.635 132.299 1.00 55.75 635 VAL A C 1
ATOM 1218 O O . VAL A 1 763 ? 121.522 144.063 132.507 1.00 64.83 635 VAL A O 1
ATOM 1222 N N . PRO A 1 764 ? 120.025 142.407 132.681 1.00 42.78 636 PRO A N 1
ATOM 1223 C CA . PRO A 1 764 ? 121.019 141.501 133.268 1.00 36.78 636 PRO A CA 1
ATOM 1224 C C . PRO A 1 764 ? 122.078 141.095 132.253 1.00 40.74 636 PRO A C 1
ATOM 1225 O O . PRO A 1 764 ? 121.961 141.325 131.048 1.00 48.63 636 PRO A O 1
ATOM 1229 N N . GLU A 1 765 ? 123.136 140.470 132.772 1.00 32.51 637 GLU A N 1
ATOM 1230 C CA . GLU A 1 765 ? 124.260 140.017 131.962 1.00 33.00 637 GLU A CA 1
ATOM 1231 C C . GLU A 1 765 ? 124.210 138.517 131.692 1.00 27.55 637 GLU A C 1
ATOM 1232 O O . GLU A 1 765 ? 125.255 137.863 131.603 1.00 29.90 637 GLU A O 1
ATOM 1238 N N . LYS A 1 766 ? 123.008 137.960 131.563 1.00 31.18 638 LYS A N 1
ATOM 1239 C CA . LYS A 1 766 ? 122.811 136.565 131.205 1.00 28.77 638 LYS A CA 1
ATOM 1240 C C . LYS A 1 766 ? 121.805 136.495 130.064 1.00 15.51 638 LYS A C 1
ATOM 1241 O O . LYS A 1 766 ? 121.067 137.449 129.804 1.00 24.56 638 LYS A O 1
ATOM 1247 N N . ALA A 1 767 ? 121.779 135.354 129.378 1.00 7.47 639 ALA A N 1
ATOM 1248 C CA . ALA A 1 767 ? 120.945 135.206 128.195 1.00 2.62 639 ALA A CA 1
ATOM 1249 C C . ALA A 1 767 ? 120.358 133.805 128.136 1.00 6.17 639 ALA A C 1
ATOM 1250 O O . ALA A 1 767 ? 120.990 132.829 128.549 1.00 23.59 639 ALA A O 1
ATOM 1252 N N . VAL A 1 768 ? 119.137 133.720 127.615 1.00 4.51 640 VAL A N 1
ATOM 1253 C CA . VAL A 1 768 ? 118.456 132.454 127.378 1.00 4.35 640 VAL A CA 1
ATOM 1254 C C . VAL A 1 768 ? 118.156 132.339 125.890 1.00 5.94 640 VAL A C 1
ATOM 1255 O O . VAL A 1 768 ? 117.775 133.322 125.241 1.00 19.15 640 VAL A O 1
ATOM 1259 N N . ARG A 1 769 ? 118.324 131.131 125.352 1.00 6.62 641 ARG A N 1
ATOM 1260 C CA . ARG A 1 769 ? 118.360 130.911 123.905 1.00 6.68 641 ARG A CA 1
ATOM 1261 C C . ARG A 1 769 ? 117.575 129.644 123.578 1.00 7.96 641 ARG A C 1
ATOM 1262 O O . ARG A 1 769 ? 118.076 128.533 123.757 1.00 20.45 641 ARG A O 1
ATOM 1270 N N . PHE A 1 770 ? 116.354 129.816 123.084 1.00 7.11 642 PHE A N 1
ATOM 1271 C CA . PHE A 1 770 ? 115.460 128.713 122.751 1.00 2.92 642 PHE A CA 1
ATOM 1272 C C . PHE A 1 770 ? 115.601 128.378 121.268 1.00 13.53 642 PHE A C 1
ATOM 1273 O O . PHE A 1 770 ? 115.418 129.246 120.412 1.00 15.25 642 PHE A O 1
ATOM 1281 N N . SER A 1 771 ? 115.912 127.117 120.966 1.00 10.68 643 SER A N 1
ATOM 1282 C CA . SER A 1 771 ? 116.137 126.674 119.598 1.00 15.62 643 SER A CA 1
ATOM 1283 C C . SER A 1 771 ? 115.505 125.302 119.394 1.00 8.73 643 SER A C 1
ATOM 1284 O O . SER A 1 771 ? 115.043 124.650 120.337 1.00 19.75 643 SER A O 1
ATOM 1287 N N . PHE A 1 772 ? 115.491 124.865 118.134 1.00 10.93 644 PHE A N 1
ATOM 1288 C CA . PHE A 1 772 ? 114.924 123.577 117.751 1.00 12.15 644 PHE A CA 1
ATOM 1289 C C . PHE A 1 772 ? 115.691 123.034 116.554 1.00 14.68 644 PHE A C 1
ATOM 1290 O O . PHE A 1 772 ? 116.501 123.732 115.937 1.00 23.47 644 PHE A O 1
ATOM 1298 N N . THR A 1 773 ? 115.419 121.773 116.223 1.00 18.03 645 THR A N 1
ATOM 1299 C CA . THR A 1 773 ? 116.017 121.137 115.058 1.00 27.56 645 THR A CA 1
ATOM 1300 C C . THR A 1 773 ? 115.116 120.011 114.577 1.00 19.55 645 THR A C 1
ATOM 1301 O O . THR A 1 773 ? 114.482 119.323 115.382 1.00 19.07 645 THR A O 1
ATOM 1305 N N . ILE A 1 774 ? 115.072 119.829 113.261 1.00 22.24 646 ILE A N 1
ATOM 1306 C CA . ILE A 1 774 ? 114.239 118.809 112.636 1.00 21.29 646 ILE A CA 1
ATOM 1307 C C . ILE A 1 774 ? 115.053 117.522 112.558 1.00 25.47 646 ILE A C 1
ATOM 1308 O O . ILE A 1 774 ? 116.033 117.439 111.813 1.00 30.17 646 ILE A O 1
ATOM 1313 N N . MET A 1 775 ? 114.642 116.513 113.327 1.00 34.78 647 MET A N 1
ATOM 1314 C CA . MET A 1 775 ? 115.415 115.280 113.435 1.00 32.71 647 MET A CA 1
ATOM 1315 C C . MET A 1 775 ? 115.122 114.332 112.279 1.00 29.03 647 MET A C 1
ATOM 1316 O O . MET A 1 775 ? 116.031 113.922 111.549 1.00 38.48 647 MET A O 1
ATOM 1321 N N . SER A 1 776 ? 113.856 113.966 112.104 1.00 26.05 648 SER A N 1
ATOM 1322 C CA . SER A 1 776 ? 113.464 113.025 111.069 1.00 23.94 648 SER A CA 1
ATOM 1323 C C . SER A 1 776 ? 112.130 113.454 110.480 1.00 41.80 648 SER A C 1
ATOM 1324 O O . SER A 1 776 ? 111.349 114.172 111.110 1.00 53.80 648 SER A O 1
ATOM 1327 N N . ILE A 1 777 ? 111.882 113.011 109.250 1.00 36.26 649 ILE A N 1
ATOM 1328 C CA . ILE A 1 777 ? 110.581 113.172 108.614 1.00 47.38 649 ILE A CA 1
ATOM 1329 C C . ILE A 1 777 ? 110.300 111.917 107.799 1.00 34.04 649 ILE A C 1
ATOM 1330 O O . ILE A 1 777 ? 111.104 111.527 106.939 1.00 38.02 649 ILE A O 1
ATOM 1335 N N . SER A 1 778 ? 109.164 111.283 108.085 1.00 43.24 650 SER A N 1
ATOM 1336 C CA . SER A 1 778 ? 108.787 109.975 107.568 1.00 43.45 650 SER A CA 1
ATOM 1337 C C . SER A 1 778 ? 107.379 110.041 106.989 1.00 55.13 650 SER A C 1
ATOM 1338 O O . SER A 1 778 ? 106.710 111.079 107.031 1.00 71.36 650 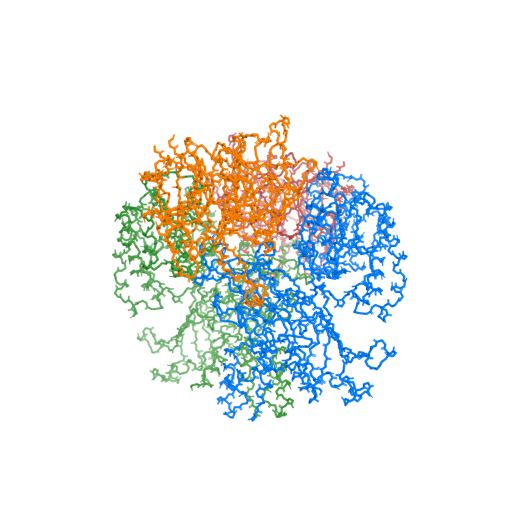SER A O 1
ATOM 1341 N N . ILE A 1 779 ? 106.922 108.904 106.465 1.00 64.68 651 ILE A N 1
ATOM 1342 C CA . ILE A 1 779 ? 105.584 108.768 105.904 1.00 84.69 651 ILE A CA 1
ATOM 1343 C C . ILE A 1 779 ? 105.015 107.413 106.304 1.00 91.07 651 ILE A C 1
ATOM 1344 O O . ILE A 1 779 ? 105.740 106.419 106.373 1.00 102.77 651 ILE A O 1
ATOM 1349 N N . ARG A 1 780 ? 103.700 107.366 106.544 1.00 107.50 652 ARG A N 1
ATOM 1350 C CA . ARG A 1 780 ? 103.049 106.111 106.895 1.00 139.97 652 ARG A CA 1
ATOM 1351 C C . ARG A 1 780 ? 102.063 105.593 105.855 1.00 162.11 652 ARG A C 1
ATOM 1352 O O . ARG A 1 780 ? 101.868 104.377 105.786 1.00 173.78 652 ARG A O 1
ATOM 1360 N N . LEU A 1 781 ? 101.444 106.457 105.042 1.00 167.81 653 LEU A N 1
ATOM 1361 C CA . LEU A 1 781 ? 100.624 105.985 103.925 1.00 187.09 653 LEU A CA 1
ATOM 1362 C C . LEU A 1 781 ? 101.349 104.849 103.224 1.00 191.58 653 LEU A C 1
ATOM 1363 O O . LEU A 1 781 ? 102.496 105.005 102.791 1.00 180.04 653 LEU A O 1
ATOM 1368 N N . GLU A 1 782 ? 100.688 103.706 103.089 1.00 203.26 654 GLU A N 1
ATOM 1369 C CA . GLU A 1 782 ? 99.236 103.580 103.010 1.00 201.04 654 GLU A CA 1
ATOM 1370 C C . GLU A 1 782 ? 98.556 102.792 104.127 1.00 194.25 654 GLU A C 1
ATOM 1371 O O . GLU A 1 782 ? 97.328 102.696 104.160 1.00 179.36 654 GLU A O 1
ATOM 1377 N N . GLY A 1 783 ? 99.339 102.234 105.043 1.00 201.33 655 GLY A N 1
ATOM 1378 C CA . GLY A 1 783 ? 98.812 101.177 105.881 1.00 200.82 655 GLY A CA 1
ATOM 1379 C C . GLY A 1 783 ? 99.854 100.482 106.728 1.00 206.42 655 GLY A C 1
ATOM 1380 O O . GLY A 1 783 ? 100.544 101.117 107.531 1.00 205.37 655 GLY A O 1
ATOM 1381 N N . GLU A 1 784 ? 99.942 99.161 106.560 1.00 213.49 656 GLU A N 1
ATOM 1382 C CA . GLU A 1 784 ? 100.771 98.249 107.344 1.00 219.76 656 GLU A CA 1
ATOM 1383 C C . GLU A 1 784 ? 102.118 98.828 107.763 1.00 215.05 656 GLU A C 1
ATOM 1384 O O . GLU A 1 784 ? 102.582 98.571 108.883 1.00 207.78 656 GLU A O 1
ATOM 1390 N N . ASP A 1 785 ? 102.762 99.600 106.888 1.00 216.82 657 ASP A N 1
ATOM 1391 C CA . ASP A 1 785 ? 104.112 100.081 107.177 1.00 217.21 657 ASP A CA 1
ATOM 1392 C C . ASP A 1 785 ? 104.108 101.026 108.377 1.00 209.13 657 ASP A C 1
ATOM 1393 O O . ASP A 1 785 ? 103.348 102.000 108.395 1.00 209.13 657 ASP A O 1
ATOM 1398 N N . ASP A 1 786 ? 104.944 100.719 109.388 1.00 200.27 658 ASP A N 1
ATOM 1399 C CA . ASP A 1 786 ? 105.173 101.617 110.537 1.00 204.67 658 ASP A CA 1
ATOM 1400 C C . ASP A 1 786 ? 105.284 103.058 110.094 1.00 197.99 658 ASP A C 1
ATOM 1401 O O . ASP A 1 786 ? 104.691 103.953 110.708 1.00 193.16 658 ASP A O 1
ATOM 1406 N N . GLY A 1 787 ? 105.953 103.275 108.970 1.00 164.86 659 GLY A N 1
ATOM 1407 C CA . GLY A 1 787 ? 106.388 104.578 108.587 1.00 132.72 659 GLY A CA 1
ATOM 1408 C C . GLY A 1 787 ? 107.700 104.400 107.866 1.00 113.90 659 GLY A C 1
ATOM 1409 O O . GLY A 1 787 ? 108.601 103.704 108.345 1.00 126.90 659 GLY A O 1
ATOM 1410 N N . ILE A 1 788 ? 107.803 104.996 106.687 1.00 108.93 660 ILE A N 1
ATOM 1411 C CA . ILE A 1 788 ? 108.965 104.848 105.821 1.00 105.21 660 ILE A CA 1
ATOM 1412 C C . ILE A 1 788 ? 109.730 106.157 105.928 1.00 87.22 660 ILE A C 1
ATOM 1413 O O . ILE A 1 788 ? 109.323 107.174 105.361 1.00 88.15 660 ILE A O 1
ATOM 1418 N N . THR A 1 789 ? 110.824 106.146 106.684 1.00 62.95 661 THR A N 1
ATOM 1419 C CA . THR A 1 789 ? 111.600 107.363 106.858 1.00 65.10 661 THR A CA 1
ATOM 1420 C C . THR A 1 789 ? 112.155 107.819 105.514 1.00 49.35 661 THR A C 1
ATOM 1421 O O . THR A 1 789 ? 112.748 107.034 104.768 1.00 57.94 661 THR A O 1
ATOM 1425 N N . ILE A 1 790 ? 111.916 109.087 105.186 1.00 52.65 662 ILE A N 1
ATOM 1426 C CA . ILE A 1 790 ? 112.403 109.652 103.942 1.00 38.67 662 ILE A CA 1
ATOM 1427 C C . ILE A 1 790 ? 113.546 110.638 104.161 1.00 40.35 662 ILE A C 1
ATOM 1428 O O . ILE A 1 790 ? 114.391 110.789 103.270 1.00 42.74 662 ILE A O 1
ATOM 1433 N N . PHE A 1 791 ? 113.613 111.303 105.315 1.00 50.04 663 PHE A N 1
ATOM 1434 C CA . PHE A 1 791 ? 114.781 112.110 105.636 1.00 39.40 663 PHE A CA 1
ATOM 1435 C C . PHE A 1 791 ? 115.094 111.961 107.114 1.00 43.05 663 PHE A C 1
ATOM 1436 O O . PHE A 1 791 ? 114.186 111.869 107.944 1.00 44.34 663 PHE A O 1
ATOM 1444 N N . GLN A 1 792 ? 116.384 111.943 107.437 1.00 44.51 664 GLN A N 1
ATOM 1445 C CA . GLN A 1 792 ? 116.815 111.906 108.825 1.00 63.50 664 GLN A CA 1
ATOM 1446 C C . GLN A 1 792 ? 118.142 112.639 108.944 1.00 51.47 664 GLN A C 1
ATOM 1447 O O . GLN A 1 792 ? 118.958 112.637 108.018 1.00 39.65 664 GLN A O 1
ATOM 1453 N N . GLU A 1 793 ? 118.338 113.284 110.091 1.00 54.59 665 GLU A N 1
ATOM 1454 C CA . GLU A 1 793 ? 119.511 114.122 110.293 1.00 44.86 665 GLU A CA 1
ATOM 1455 C C . GLU A 1 793 ? 120.756 113.262 110.467 1.00 48.52 665 GLU A C 1
ATOM 1456 O O . GLU A 1 793 ? 120.780 112.341 111.289 1.00 54.44 665 GLU A O 1
ATOM 1462 N N . GLN A 1 794 ? 121.797 113.570 109.691 1.00 47.34 666 GLN A N 1
ATOM 1463 C CA . GLN A 1 794 ? 123.030 112.793 109.755 1.00 49.83 666 GLN A CA 1
ATOM 1464 C C . GLN A 1 794 ? 123.945 113.255 110.882 1.00 45.03 666 GLN A C 1
ATOM 1465 O O . GLN A 1 794 ? 124.713 112.448 111.418 1.00 47.18 666 GLN A O 1
ATOM 1471 N N . LYS A 1 795 ? 123.885 114.533 111.251 1.00 45.01 667 LYS A N 1
ATOM 1472 C CA . LYS A 1 795 ? 124.706 115.095 112.324 1.00 41.26 667 LYS A CA 1
ATOM 1473 C C . LYS A 1 795 ? 123.804 115.921 113.230 1.00 42.52 667 LYS A C 1
ATOM 1474 O O . LYS A 1 795 ? 123.807 117.159 113.172 1.00 53.18 667 LYS A O 1
ATOM 1480 N N . PRO A 1 796 ? 123.018 115.267 114.091 1.00 32.06 668 PRO A N 1
ATOM 1481 C CA . PRO A 1 796 ? 122.043 116.011 114.903 1.00 34.53 668 PRO A CA 1
ATOM 1482 C C . PRO A 1 796 ? 122.669 116.847 116.004 1.00 44.48 668 PRO A C 1
ATOM 1483 O O . PRO A 1 796 ? 122.028 117.796 116.473 1.00 53.17 668 PRO A O 1
ATOM 1487 N N . ASN A 1 797 ? 123.890 116.533 116.434 1.00 29.24 669 ASN A N 1
ATOM 1488 C CA . ASN A 1 797 ? 124.565 117.288 117.479 1.00 33.15 669 ASN A CA 1
ATOM 1489 C C . ASN A 1 797 ? 125.487 118.367 116.921 1.00 43.65 669 ASN A C 1
ATOM 1490 O O . ASN A 1 797 ? 126.358 118.863 117.644 1.00 48.65 669 ASN A O 1
ATOM 1495 N N . SER A 1 798 ? 125.312 118.738 115.658 1.00 32.47 670 SER A N 1
ATOM 1496 C CA . SER A 1 798 ? 126.124 119.765 115.027 1.00 28.81 670 SER A CA 1
ATOM 1497 C C . SER A 1 798 ? 125.449 121.128 115.134 1.00 40.62 670 SER A C 1
ATOM 1498 O O . SER A 1 798 ? 124.256 121.240 115.426 1.00 46.91 670 SER A O 1
ATOM 1501 N N . GLU A 1 799 ? 126.238 122.177 114.891 1.00 39.07 671 GLU A N 1
ATOM 1502 C CA . GLU A 1 799 ? 125.683 123.527 114.883 1.00 38.64 671 GLU A CA 1
ATOM 1503 C C . GLU A 1 799 ? 124.796 123.750 113.668 1.00 39.20 671 GLU A C 1
ATOM 1504 O O . GLU A 1 799 ? 123.752 124.407 113.764 1.00 40.93 671 GLU A O 1
ATOM 1510 N N . LEU A 1 800 ? 125.193 123.204 112.518 1.00 26.97 672 LEU A N 1
ATOM 1511 C CA . LEU A 1 800 ? 124.556 123.495 111.238 1.00 18.41 672 LEU A CA 1
ATOM 1512 C C . LEU A 1 800 ? 123.125 122.976 111.178 1.00 24.90 672 LEU A C 1
ATOM 1513 O O . LEU A 1 800 ? 122.422 123.185 110.183 1.00 29.93 672 LEU A O 1
ATOM 1518 N N . SER A 1 801 ? 122.687 122.293 112.230 1.00 29.01 673 SER A N 1
ATOM 1519 C CA . SER A 1 801 ? 121.329 121.769 112.306 1.00 29.50 673 SER A CA 1
ATOM 1520 C C . SER A 1 801 ? 120.736 122.056 113.683 1.00 35.46 673 SER A C 1
ATOM 1521 O O . SER A 1 801 ? 120.235 121.164 114.368 1.00 49.30 673 SER A O 1
ATOM 1524 N N . CYS A 1 802 ? 120.829 123.311 114.128 1.00 33.71 674 CYS A N 1
ATOM 1525 C CA . CYS A 1 802 ? 120.195 123.759 115.375 1.00 32.69 674 CYS A CA 1
ATOM 1526 C C . CYS A 1 802 ? 119.712 125.190 115.138 1.00 37.47 674 CYS A C 1
ATOM 1527 O O . CYS A 1 802 ? 120.470 126.149 115.300 1.00 37.59 674 CYS A O 1
ATOM 1530 N N . ARG A 1 803 ? 118.434 125.323 114.771 1.00 26.78 675 ARG A N 1
ATOM 1531 C CA . ARG A 1 803 ? 117.889 126.587 114.284 1.00 15.08 675 ARG A CA 1
ATOM 1532 C C . ARG A 1 803 ? 117.373 127.431 115.443 1.00 13.59 675 ARG A C 1
ATOM 1533 O O . ARG A 1 803 ? 116.544 126.954 116.227 1.00 16.43 675 ARG A O 1
ATOM 1541 N N . PRO A 1 804 ? 117.826 128.677 115.573 1.00 14.15 676 PRO A N 1
ATOM 1542 C CA . PRO A 1 804 ? 117.390 129.505 116.703 1.00 19.80 676 PRO A CA 1
ATOM 1543 C C . PRO A 1 804 ? 115.953 129.975 116.535 1.00 8.90 676 PRO A C 1
ATOM 1544 O O . PRO A 1 804 ? 115.491 130.246 115.424 1.00 15.98 676 PRO A O 1
ATOM 1548 N N . LEU A 1 805 ? 115.250 130.075 117.662 1.00 9.87 677 LEU A N 1
ATOM 1549 C CA . LEU A 1 805 ? 113.858 130.506 117.699 1.00 5.51 677 LEU A CA 1
ATOM 1550 C C . LEU A 1 805 ? 113.666 131.774 118.516 1.00 6.74 677 LEU A C 1
ATOM 1551 O O . LEU A 1 805 ? 113.000 132.713 118.054 1.00 10.52 677 LEU A O 1
ATOM 1556 N N . CYS A 1 806 ? 114.241 131.831 119.718 1.00 12.34 678 CYS A N 1
ATOM 1557 C CA . CYS A 1 806 ? 113.927 132.874 120.688 1.00 4.94 678 CYS A CA 1
ATOM 1558 C C . CYS A 1 806 ? 115.184 133.299 121.434 1.00 4.48 678 CYS A C 1
ATOM 1559 O O . CYS A 1 806 ? 115.952 132.450 121.901 1.00 15.72 678 CYS A O 1
ATOM 1562 N N . LEU A 1 807 ? 115.376 134.612 121.558 1.00 6.20 679 LEU A N 1
ATOM 1563 C CA . LEU A 1 807 ? 116.529 135.213 122.212 1.00 4.99 679 LEU A CA 1
ATOM 1564 C C . LEU A 1 807 ? 116.043 136.097 123.350 1.00 9.21 679 LEU A C 1
ATOM 1565 O O . LEU A 1 807 ? 115.126 136.904 123.154 1.00 30.00 679 LEU A O 1
ATOM 1570 N N . MET A 1 808 ? 116.670 135.966 124.525 1.00 8.76 680 MET A N 1
ATOM 1571 C CA . MET A 1 808 ? 116.316 136.781 125.680 1.00 9.75 680 MET A CA 1
ATOM 1572 C C . MET A 1 808 ? 117.562 137.155 126.466 1.00 22.13 680 MET A C 1
ATOM 1573 O O . MET A 1 808 ? 118.494 136.357 126.598 1.00 34.14 680 MET A O 1
ATOM 1578 N N . PHE A 1 809 ? 117.545 138.367 127.024 1.00 14.54 681 PHE A N 1
ATOM 1579 C CA . PHE A 1 809 ? 118.490 138.771 128.064 1.00 22.42 681 PHE A CA 1
ATOM 1580 C C . PHE A 1 809 ? 117.795 138.580 129.411 1.00 28.56 681 PHE A C 1
ATOM 1581 O O . PHE A 1 809 ? 117.316 139.522 130.042 1.00 30.92 681 PHE A O 1
ATOM 1589 N N . VAL A 1 810 ? 117.734 137.320 129.841 1.00 26.82 682 VAL A N 1
ATOM 1590 C CA . VAL A 1 810 ? 117.041 136.910 131.055 1.00 21.25 682 VAL A CA 1
ATOM 1591 C C . VAL A 1 810 ? 117.948 135.954 131.814 1.00 30.31 682 VAL A C 1
ATOM 1592 O O . VAL A 1 810 ? 118.770 135.249 131.221 1.00 43.91 682 VAL A O 1
ATOM 1596 N N . ASP A 1 811 ? 117.813 135.945 133.137 1.00 36.79 683 ASP A N 1
ATOM 1597 C CA . ASP A 1 811 ? 118.463 134.924 133.945 1.00 59.77 683 ASP A CA 1
ATOM 1598 C C . ASP A 1 811 ? 117.612 133.660 133.962 1.00 65.10 683 ASP A C 1
ATOM 1599 O O . ASP A 1 811 ? 116.384 133.724 134.048 1.00 69.39 683 ASP A O 1
ATOM 1604 N N . GLU A 1 812 ? 118.279 132.509 133.858 1.00 65.45 684 GLU A N 1
ATOM 1605 C CA . GLU A 1 812 ? 117.603 131.226 134.029 1.00 64.43 684 GLU A CA 1
ATOM 1606 C C . GLU A 1 812 ? 116.732 131.215 135.275 1.00 70.30 684 GLU A C 1
ATOM 1607 O O . GLU A 1 812 ? 115.600 130.712 135.253 1.00 57.15 684 GLU A O 1
ATOM 1613 N N . SER A 1 813 ? 117.242 131.779 136.370 1.00 79.29 685 SER A N 1
ATOM 1614 C CA . SER A 1 813 ? 116.670 131.538 137.688 1.00 73.30 685 SER A CA 1
ATOM 1615 C C . SER A 1 813 ? 115.367 132.293 137.925 1.00 75.20 685 SER A C 1
ATOM 1616 O O . SER A 1 813 ? 114.492 131.782 138.633 1.00 83.07 685 SER A O 1
ATOM 1619 N N . ASP A 1 814 ? 115.206 133.490 137.363 1.00 80.67 686 ASP A N 1
ATOM 1620 C CA . ASP A 1 814 ? 113.987 134.258 137.620 1.00 77.80 686 ASP A CA 1
ATOM 1621 C C . ASP A 1 814 ? 112.821 133.589 136.901 1.00 43.79 686 ASP A C 1
ATOM 1622 O O . ASP A 1 814 ? 112.614 133.768 135.699 1.00 48.34 686 ASP A O 1
ATOM 1627 N N . HIS A 1 815 ? 112.049 132.801 137.649 1.00 40.32 687 HIS A N 1
ATOM 1628 C CA . HIS A 1 815 ? 110.916 132.084 137.082 1.00 32.85 687 HIS A CA 1
ATOM 1629 C C . HIS A 1 815 ? 109.781 133.008 136.666 1.00 37.06 687 HIS A C 1
ATOM 1630 O O . HIS A 1 815 ? 108.856 132.556 135.983 1.00 35.59 687 HIS A O 1
ATOM 1637 N N . GLU A 1 816 ? 109.830 134.285 137.050 1.00 53.60 688 GLU A N 1
ATOM 1638 C CA . GLU A 1 816 ? 108.747 135.208 136.732 1.00 38.89 688 GLU A CA 1
ATOM 1639 C C . GLU A 1 816 ? 108.843 135.711 135.296 1.00 39.50 688 GLU A C 1
ATOM 1640 O O . GLU A 1 816 ? 107.861 135.667 134.547 1.00 30.79 688 GLU A O 1
ATOM 1646 N N . THR A 1 817 ? 110.020 136.197 134.897 1.00 44.75 689 THR A N 1
ATOM 1647 C CA . THR A 1 817 ? 110.194 136.747 133.557 1.00 29.94 689 THR A CA 1
ATOM 1648 C C . THR A 1 817 ? 110.333 135.658 132.500 1.00 24.12 689 THR A C 1
ATOM 1649 O O . THR A 1 817 ? 109.861 135.831 131.368 1.00 24.56 689 THR A O 1
ATOM 1653 N N . LEU A 1 818 ? 110.978 134.540 132.843 1.00 24.00 690 LEU A N 1
ATOM 1654 C CA . LEU A 1 818 ? 111.185 133.481 131.862 1.00 12.98 690 LEU A CA 1
ATOM 1655 C C . LEU A 1 818 ? 109.860 132.901 131.390 1.00 12.68 690 LEU A C 1
ATOM 1656 O O . LEU A 1 818 ? 109.668 132.674 130.190 1.00 25.03 690 LEU A O 1
ATOM 1661 N N . THR A 1 819 ? 108.932 132.654 132.318 1.00 18.75 691 THR A N 1
ATOM 1662 C CA . THR A 1 819 ? 107.621 132.160 131.917 1.00 22.59 691 THR A CA 1
ATOM 1663 C C . THR A 1 819 ? 106.855 133.202 131.116 1.00 23.98 691 THR A C 1
ATOM 1664 O O . THR A 1 819 ? 106.135 132.847 130.179 1.00 26.22 691 THR A O 1
ATOM 1668 N N . ALA A 1 820 ? 107.019 134.486 131.441 1.00 25.54 692 ALA A N 1
ATOM 1669 C CA . ALA A 1 820 ? 106.349 135.529 130.669 1.00 19.18 692 ALA A CA 1
ATOM 1670 C C . ALA A 1 820 ? 106.847 135.559 129.230 1.00 20.30 692 ALA A C 1
ATOM 1671 O O . ALA A 1 820 ? 106.062 135.778 128.300 1.00 19.96 692 ALA A O 1
ATOM 1673 N N . ILE A 1 821 ? 108.146 135.345 129.024 1.00 22.73 693 ILE A N 1
ATOM 1674 C CA . ILE A 1 821 ? 108.671 135.375 127.662 1.00 16.41 693 ILE A CA 1
ATOM 1675 C C . ILE A 1 821 ? 108.338 134.084 126.919 1.00 19.14 693 ILE A C 1
ATOM 1676 O O . ILE A 1 821 ? 108.027 134.109 125.723 1.00 24.41 693 ILE A O 1
ATOM 1681 N N . LEU A 1 822 ? 108.389 132.941 127.603 1.00 21.93 694 LEU A N 1
ATOM 1682 C CA . LEU A 1 822 ? 108.215 131.648 126.954 1.00 13.80 694 LEU A CA 1
ATOM 1683 C C . LEU A 1 822 ? 106.767 131.170 126.919 1.00 20.14 694 LEU A C 1
ATOM 1684 O O . LEU A 1 822 ? 106.502 130.103 126.359 1.00 38.84 694 LEU A O 1
ATOM 1689 N N . GLY A 1 823 ? 105.831 131.919 127.501 1.00 20.92 695 GLY A N 1
ATOM 1690 C CA . GLY A 1 823 ? 104.433 131.556 127.484 1.00 22.03 695 GLY A CA 1
ATOM 1691 C C . GLY A 1 823 ? 103.842 131.372 126.100 1.00 26.43 695 GLY A C 1
ATOM 1692 O O . GLY A 1 823 ? 103.272 130.321 125.785 1.00 25.70 695 GLY A O 1
ATOM 1693 N N . PRO A 1 824 ? 103.942 132.403 125.251 1.00 22.55 696 PRO A N 1
ATOM 1694 C CA . PRO A 1 824 ? 103.401 132.266 123.888 1.00 17.04 696 PRO A CA 1
ATOM 1695 C C . PRO A 1 824 ? 103.985 131.091 123.124 1.00 23.63 696 PRO A C 1
ATOM 1696 O O . PRO A 1 824 ? 103.258 130.423 122.381 1.00 30.12 696 PRO A O 1
ATOM 1700 N N . VAL A 1 825 ? 105.280 130.817 123.292 1.00 23.64 697 VAL A N 1
ATOM 1701 C CA . VAL A 1 825 ? 105.918 129.719 122.567 1.00 19.10 697 VAL A CA 1
ATOM 1702 C C . VAL A 1 825 ? 105.293 128.384 122.959 1.00 16.23 697 VAL A C 1
ATOM 1703 O O . VAL A 1 825 ? 104.955 127.555 122.102 1.00 24.05 697 VAL A O 1
ATOM 1707 N N . VAL A 1 826 ? 105.133 128.155 124.265 1.00 13.07 698 VAL A N 1
ATOM 1708 C CA . VAL A 1 826 ? 104.512 126.918 124.726 1.00 11.64 698 VAL A CA 1
ATOM 1709 C C . VAL A 1 826 ? 103.052 126.858 124.296 1.00 25.15 698 VAL A C 1
ATOM 1710 O O . VAL A 1 826 ? 102.530 125.776 123.999 1.00 32.92 698 VAL A O 1
ATOM 1714 N N . ALA A 1 827 ? 102.370 128.006 124.245 1.00 25.91 699 ALA A N 1
ATOM 1715 C CA . ALA A 1 827 ? 101.002 128.021 123.735 1.00 23.86 699 ALA A CA 1
ATOM 1716 C C . ALA A 1 827 ? 100.952 127.560 122.283 1.00 32.18 699 ALA A C 1
ATOM 1717 O O . ALA A 1 827 ? 100.088 126.761 121.905 1.00 35.13 699 ALA A O 1
ATOM 1719 N N . GLU A 1 828 ? 101.886 128.041 121.457 1.00 34.18 700 GLU A N 1
ATOM 1720 C CA . GLU A 1 828 ? 101.938 127.608 120.062 1.00 29.45 700 GLU A CA 1
ATOM 1721 C C . GLU A 1 828 ? 102.229 126.116 119.959 1.00 33.97 700 GLU A C 1
ATOM 1722 O O . GLU A 1 828 ? 101.619 125.408 119.146 1.00 32.37 700 GLU A O 1
ATOM 1728 N N . ARG A 1 829 ? 103.172 125.626 120.768 1.00 39.09 701 ARG A N 1
ATOM 1729 C CA . ARG A 1 829 ? 103.472 124.197 120.783 1.00 24.44 701 ARG A CA 1
ATOM 1730 C C . ARG A 1 829 ? 102.228 123.379 121.103 1.00 24.84 701 ARG A C 1
ATOM 1731 O O . ARG A 1 829 ? 101.904 122.416 120.398 1.00 29.52 701 ARG A O 1
ATOM 1739 N N . LYS A 1 830 ? 101.517 123.750 122.170 1.00 41.75 702 LYS A N 1
ATOM 1740 C CA . LYS A 1 830 ? 100.294 123.045 122.533 1.00 47.78 702 LYS A CA 1
ATOM 1741 C C . LYS A 1 830 ? 99.209 123.200 121.477 1.00 47.70 702 LYS A C 1
ATOM 1742 O O . LYS A 1 830 ? 98.314 122.353 121.392 1.00 62.22 702 LYS A O 1
ATOM 1748 N N . ALA A 1 831 ? 99.263 124.264 120.676 1.00 50.46 703 ALA A N 1
ATOM 1749 C CA . ALA A 1 831 ? 98.286 124.434 119.610 1.00 52.76 703 ALA A CA 1
ATOM 1750 C C . ALA A 1 831 ? 98.614 123.589 118.384 1.00 44.26 703 ALA A C 1
ATOM 1751 O O . ALA A 1 831 ? 97.709 123.254 117.612 1.00 45.81 703 ALA A O 1
ATOM 1753 N N . MET A 1 832 ? 99.886 123.234 118.186 1.00 54.60 704 MET A N 1
ATOM 1754 C CA . MET A 1 832 ? 100.298 122.544 116.967 1.00 43.93 704 MET A CA 1
ATOM 1755 C C . MET A 1 832 ? 100.130 121.028 117.019 1.00 46.34 704 MET A C 1
ATOM 1756 O O . MET A 1 832 ? 100.171 120.383 115.963 1.00 45.18 704 MET A O 1
ATOM 1761 N N . MET A 1 833 ? 99.946 120.442 118.205 1.00 54.53 705 MET A N 1
ATOM 1762 C CA . MET A 1 833 ? 99.844 118.991 118.313 1.00 45.28 705 MET A CA 1
ATOM 1763 C C . MET A 1 833 ? 98.569 118.449 117.685 1.00 67.47 705 MET A C 1
ATOM 1764 O O . MET A 1 833 ? 98.473 117.239 117.446 1.00 78.97 705 MET A O 1
ATOM 1769 N N . GLU A 1 834 ? 97.595 119.315 117.421 1.00 74.04 706 GLU A N 1
ATOM 1770 C CA . GLU A 1 834 ? 96.276 118.929 116.941 1.00 73.96 706 GLU A CA 1
ATOM 1771 C C . GLU A 1 834 ? 96.117 119.079 115.434 1.00 72.62 706 GLU A C 1
ATOM 1772 O O . GLU A 1 834 ? 95.529 118.209 114.785 1.00 75.83 706 GLU A O 1
ATOM 1778 N N . SER A 1 835 ? 96.617 120.176 114.873 1.00 69.93 707 SER A N 1
ATOM 1779 C CA . SER A 1 835 ? 96.333 120.539 113.497 1.00 61.05 707 SER A CA 1
ATOM 1780 C C . SER A 1 835 ? 97.245 119.787 112.534 1.00 64.45 707 SER A C 1
ATOM 1781 O O . SER A 1 835 ? 98.220 119.139 112.924 1.00 65.06 707 SER A O 1
ATOM 1784 N N . ARG A 1 836 ? 96.904 119.883 111.255 1.00 60.32 708 ARG A N 1
ATOM 1785 C CA . ARG A 1 836 ? 97.750 119.432 110.164 1.00 41.26 708 ARG A CA 1
ATOM 1786 C C . ARG A 1 836 ? 98.240 120.654 109.403 1.00 47.22 708 ARG A C 1
ATOM 1787 O O . ARG A 1 836 ? 97.442 121.525 109.042 1.00 53.93 708 ARG A O 1
ATOM 1795 N N . LEU A 1 837 ? 99.547 120.726 109.176 1.00 43.86 709 LEU A N 1
ATOM 1796 C CA . LEU A 1 837 ? 100.092 121.784 108.341 1.00 38.72 709 LEU A CA 1
ATOM 1797 C C . LEU A 1 837 ? 99.884 121.425 106.878 1.00 32.18 709 LEU A C 1
ATOM 1798 O O . LEU A 1 837 ? 99.927 120.252 106.504 1.00 46.27 709 LEU A O 1
ATOM 1803 N N . ILE A 1 838 ? 99.661 122.433 106.038 1.00 48.60 710 ILE A N 1
ATOM 1804 C CA . ILE A 1 838 ? 99.529 122.170 104.610 1.00 52.14 710 ILE A CA 1
ATOM 1805 C C . ILE A 1 838 ? 100.427 123.123 103.838 1.00 61.60 710 ILE A C 1
ATOM 1806 O O . ILE A 1 838 ? 100.317 124.348 103.975 1.00 62.23 710 ILE A O 1
ATOM 1811 N N . ILE A 1 839 ? 101.317 122.551 103.030 1.00 52.14 711 ILE A N 1
ATOM 1812 C CA . ILE A 1 839 ? 102.414 123.281 102.404 1.00 52.01 711 ILE A CA 1
ATOM 1813 C C . ILE A 1 839 ? 102.571 122.793 100.970 1.00 70.07 711 ILE A C 1
ATOM 1814 O O . ILE A 1 839 ? 102.460 121.594 100.697 1.00 68.91 711 ILE A O 1
ATOM 1819 N N . SER A 1 840 ? 102.814 123.725 100.051 1.00 76.52 712 SER A N 1
ATOM 1820 C CA . SER A 1 840 ? 103.084 123.381 98.656 1.00 68.46 712 SER A CA 1
ATOM 1821 C C . SER A 1 840 ? 104.567 123.056 98.527 1.00 75.09 712 SER A C 1
ATOM 1822 O O . SER A 1 840 ? 105.403 123.953 98.401 1.00 79.75 712 SER A O 1
ATOM 1825 N N . VAL A 1 841 ? 104.896 121.768 98.556 1.00 76.81 713 VAL A N 1
ATOM 1826 C CA . VAL A 1 841 ? 106.275 121.310 98.412 1.00 86.64 713 VAL A CA 1
ATOM 1827 C C . VAL A 1 841 ? 106.335 120.342 97.238 1.00 91.06 713 VAL A C 1
ATOM 1828 O O . VAL A 1 841 ? 105.610 119.338 97.208 1.00 85.81 713 VAL A O 1
ATOM 1832 N N . GLY A 1 842 ? 107.186 120.653 96.266 1.00 94.87 714 GLY A N 1
ATOM 1833 C CA . GLY A 1 842 ? 107.237 119.874 95.042 1.00 92.28 714 GLY A CA 1
ATOM 1834 C C . GLY A 1 842 ? 106.020 120.063 94.163 1.00 96.72 714 GLY A C 1
ATOM 1835 O O . GLY A 1 842 ? 105.552 119.100 93.541 1.00 85.39 714 GLY A O 1
ATOM 1836 N N . GLY A 1 843 ? 105.487 121.285 94.104 1.00 101.30 715 GLY A N 1
ATOM 1837 C CA . GLY A 1 843 ? 104.338 121.592 93.283 1.00 97.26 715 GLY A CA 1
ATOM 1838 C C . GLY A 1 843 ? 102.996 121.210 93.866 1.00 96.81 715 GLY A C 1
ATOM 1839 O O . GLY A 1 843 ? 101.971 121.742 93.421 1.00 92.24 715 GLY A O 1
ATOM 1840 N N . LEU A 1 844 ? 102.960 120.314 94.848 1.00 96.22 716 LEU A N 1
ATOM 1841 C CA . LEU A 1 844 ? 101.713 119.793 95.383 1.00 99.86 716 LEU A CA 1
ATOM 1842 C C . LEU A 1 844 ? 101.508 120.234 96.827 1.00 91.66 716 LEU A C 1
ATOM 1843 O O . LEU A 1 844 ? 102.467 120.424 97.586 1.00 82.82 716 LEU A O 1
ATOM 1848 N N . LEU A 1 845 ? 100.236 120.395 97.191 1.00 84.48 717 LEU A N 1
ATOM 1849 C CA . LEU A 1 845 ? 99.848 120.651 98.570 1.00 89.17 717 LEU A CA 1
ATOM 1850 C C . LEU A 1 845 ? 99.923 119.353 99.362 1.00 87.48 717 LEU A C 1
ATOM 1851 O O . LEU A 1 845 ? 99.352 118.335 98.956 1.00 74.62 717 LEU A O 1
ATOM 1856 N N . ARG A 1 846 ? 100.629 119.386 100.491 1.00 85.13 718 ARG A N 1
ATOM 1857 C CA . ARG A 1 846 ? 100.876 118.199 101.293 1.00 69.51 718 ARG A CA 1
ATOM 1858 C C . ARG A 1 846 ? 100.629 118.507 102.762 1.00 67.00 718 ARG A C 1
ATOM 1859 O O . ARG A 1 846 ? 100.796 119.645 103.216 1.00 64.43 718 ARG A O 1
ATOM 1867 N N . SER A 1 847 ? 100.237 117.466 103.495 1.00 54.10 719 SER A N 1
ATOM 1868 C CA . SER A 1 847 ? 99.821 117.560 104.887 1.00 62.29 719 SER A CA 1
ATOM 1869 C C . SER A 1 847 ? 100.908 116.993 105.790 1.00 50.84 719 SER A C 1
ATOM 1870 O O . SER A 1 847 ? 101.423 115.898 105.541 1.00 52.59 719 SER A O 1
ATOM 1873 N N . PHE A 1 848 ? 101.242 117.738 106.839 1.00 49.52 720 PHE A N 1
ATOM 1874 C CA . PHE A 1 848 ? 102.303 117.389 107.770 1.00 27.52 720 PHE A CA 1
ATOM 1875 C C . PHE A 1 848 ? 101.764 117.335 109.192 1.00 38.28 720 PHE A C 1
ATOM 1876 O O . PHE A 1 848 ? 100.903 118.138 109.573 1.00 47.84 720 PHE A O 1
ATOM 1884 N N . ARG A 1 849 ? 102.291 116.391 109.968 1.00 34.96 721 ARG A N 1
ATOM 1885 C CA . ARG A 1 849 ? 102.083 116.297 111.404 1.00 32.98 721 ARG A CA 1
ATOM 1886 C C . ARG A 1 849 ? 103.399 116.586 112.119 1.00 39.98 721 ARG A C 1
ATOM 1887 O O . ARG A 1 849 ? 104.481 116.492 111.532 1.00 38.92 721 ARG A O 1
ATOM 1895 N N . PHE A 1 850 ? 103.303 116.947 113.397 1.00 30.14 722 PHE A N 1
ATOM 1896 C CA . PHE A 1 850 ? 104.475 117.320 114.176 1.00 28.19 722 PHE A CA 1
ATOM 1897 C C . PHE A 1 850 ? 104.484 116.592 115.511 1.00 35.55 722 PHE A C 1
ATOM 1898 O O . PHE A 1 850 ? 103.468 116.551 116.212 1.00 47.60 722 PHE A O 1
ATOM 1906 N N . PHE A 1 851 ? 105.637 116.021 115.852 1.00 41.73 723 PHE A N 1
ATOM 1907 C CA . PHE A 1 851 ? 105.898 115.444 117.165 1.00 43.11 723 PHE A CA 1
ATOM 1908 C C . PHE A 1 851 ? 107.062 116.202 117.784 1.00 34.62 723 PHE A C 1
ATOM 1909 O O . PHE A 1 851 ? 108.167 116.204 117.231 1.00 31.83 723 PHE A O 1
ATOM 1917 N N . PHE A 1 852 ? 106.817 116.846 118.920 1.00 19.26 724 PHE A N 1
ATOM 1918 C CA . PHE A 1 852 ? 107.834 117.636 119.600 1.00 20.69 724 PHE A CA 1
ATOM 1919 C C . PHE A 1 852 ? 108.404 116.847 120.770 1.00 28.52 724 PHE A C 1
ATOM 1920 O O . PHE A 1 852 ? 107.651 116.287 121.574 1.00 32.62 724 PHE A O 1
ATOM 1928 N N . ARG A 1 853 ? 109.732 116.802 120.859 1.00 25.73 725 ARG A N 1
ATOM 1929 C CA . ARG A 1 853 ? 110.426 116.115 121.944 1.00 26.87 725 ARG A CA 1
ATOM 1930 C C . ARG A 1 853 ? 111.431 117.079 122.556 1.00 23.23 725 ARG A C 1
ATOM 1931 O O . ARG A 1 853 ? 112.475 117.358 121.957 1.00 27.34 725 ARG A O 1
ATOM 1939 N N . GLY A 1 854 ? 111.119 117.587 123.745 1.00 18.29 726 GLY A N 1
ATOM 1940 C CA . GLY A 1 854 ? 112.026 118.481 124.435 1.00 21.22 726 GLY A CA 1
ATOM 1941 C C . GLY A 1 854 ? 113.061 117.717 125.230 1.00 28.94 726 GLY A C 1
ATOM 1942 O O . GLY A 1 854 ? 112.775 117.225 126.326 1.00 36.90 726 GLY A O 1
ATOM 1943 N N . THR A 1 855 ? 114.273 117.608 124.683 1.00 29.98 727 THR A N 1
ATOM 1944 C CA . THR A 1 855 ? 115.331 116.817 125.295 1.00 30.15 727 THR A CA 1
ATOM 1945 C C . THR A 1 855 ? 116.633 117.575 125.505 1.00 29.66 727 THR A C 1
ATOM 1946 O O . THR A 1 855 ? 117.516 117.058 126.198 1.00 36.08 727 THR A O 1
ATOM 1950 N N . GLY A 1 856 ? 116.787 118.768 124.936 1.00 24.46 728 GLY A N 1
ATOM 1951 C CA . GLY A 1 856 ? 118.025 119.511 125.069 1.00 28.63 728 GLY A CA 1
ATOM 1952 C C . GLY A 1 856 ? 118.100 120.357 126.323 1.00 37.14 728 GLY A C 1
ATOM 1953 O O . GLY A 1 856 ? 118.541 121.509 126.274 1.00 42.16 728 GLY A O 1
ATOM 1954 N N . TYR A 1 857 ? 117.678 119.799 127.455 1.00 28.55 729 TYR A N 1
ATOM 1955 C CA . TYR A 1 857 ? 117.679 120.504 128.729 1.00 20.14 729 TYR A CA 1
ATOM 1956 C C . TYR A 1 857 ? 118.604 119.797 129.708 1.00 25.73 729 TYR A C 1
ATOM 1957 O O . TYR A 1 857 ? 118.481 118.586 129.920 1.00 33.69 729 TYR A O 1
ATOM 1966 N N . ASP A 1 858 ? 119.523 120.553 130.303 1.00 35.48 730 ASP A N 1
ATOM 1967 C CA . ASP A 1 858 ? 120.257 120.049 131.451 1.00 33.95 730 ASP A CA 1
ATOM 1968 C C . ASP A 1 858 ? 119.304 119.886 132.637 1.00 31.36 730 ASP A C 1
ATOM 1969 O O . ASP A 1 858 ? 118.179 120.394 132.637 1.00 35.88 730 ASP A O 1
ATOM 1974 N N . GLU A 1 859 ? 119.768 119.172 133.666 1.00 33.61 731 GLU A N 1
ATOM 1975 C CA . GLU A 1 859 ? 118.857 118.746 134.727 1.00 33.07 731 GLU A CA 1
ATOM 1976 C C . GLU A 1 859 ? 118.304 119.928 135.515 1.00 27.33 731 GLU A C 1
ATOM 1977 O O . GLU A 1 859 ? 117.129 119.920 135.902 1.00 28.37 731 GLU A O 1
ATOM 1983 N N . LYS A 1 860 ? 119.134 120.939 135.784 1.00 28.35 732 LYS A N 1
ATOM 1984 C CA . LYS A 1 860 ? 118.657 122.138 136.469 1.00 26.48 732 LYS A CA 1
ATOM 1985 C C . LYS A 1 860 ? 117.425 122.709 135.772 1.00 35.19 732 LYS A C 1
ATOM 1986 O O . LYS A 1 860 ? 116.410 123.016 136.413 1.00 36.96 732 LYS A O 1
ATOM 1992 N N . MET A 1 861 ? 117.491 122.817 134.444 1.00 33.39 733 MET A N 1
ATOM 1993 C CA . MET A 1 861 ? 116.372 123.352 133.678 1.00 23.75 733 MET A CA 1
ATOM 1994 C C . MET A 1 861 ? 115.160 122.429 133.735 1.00 14.42 733 MET A C 1
ATOM 1995 O O . MET A 1 861 ? 114.022 122.902 133.819 1.00 29.07 733 MET A O 1
ATOM 2000 N N . VAL A 1 862 ? 115.379 121.111 133.686 1.00 13.73 734 VAL A N 1
ATOM 2001 C CA . VAL A 1 862 ? 114.257 120.175 133.739 1.00 18.36 734 VAL A CA 1
ATOM 2002 C C . VAL A 1 862 ? 113.524 120.296 135.068 1.00 19.07 734 VAL A C 1
ATOM 2003 O O . VAL A 1 862 ? 112.287 120.291 135.117 1.00 23.78 734 VAL A O 1
ATOM 2007 N N . ARG A 1 863 ? 114.275 120.404 136.166 1.00 27.83 735 ARG A N 1
ATOM 2008 C CA . ARG A 1 863 ? 113.646 120.563 137.472 1.00 28.25 735 ARG A CA 1
ATOM 2009 C C . ARG A 1 863 ? 112.917 121.896 137.571 1.00 36.63 735 ARG A C 1
ATOM 2010 O O . ARG A 1 863 ? 111.821 121.966 138.140 1.00 31.32 735 ARG A O 1
ATOM 2018 N N . GLU A 1 864 ? 113.506 122.965 137.025 1.00 45.79 736 GLU A N 1
ATOM 2019 C CA . GLU A 1 864 ? 112.813 124.250 137.022 1.00 36.40 736 GLU A CA 1
ATOM 2020 C C . GLU A 1 864 ? 111.519 124.180 136.217 1.00 31.56 736 GLU A C 1
ATOM 2021 O O . GLU A 1 864 ? 110.524 124.825 136.569 1.00 32.87 736 GLU A O 1
ATOM 2027 N N . MET A 1 865 ? 111.511 123.398 135.139 1.00 36.04 737 MET A N 1
ATOM 2028 C CA . MET A 1 865 ? 110.404 123.399 134.192 1.00 31.36 737 MET A CA 1
ATOM 2029 C C . MET A 1 865 ? 109.341 122.347 134.482 1.00 29.88 737 MET A C 1
ATOM 2030 O O . MET A 1 865 ? 108.270 122.394 133.868 1.00 39.30 737 MET A O 1
ATOM 2035 N N . GLU A 1 866 ? 109.598 121.398 135.382 1.00 31.43 738 GLU A N 1
ATOM 2036 C CA . GLU A 1 866 ? 108.610 120.374 135.702 1.00 35.60 738 GLU A CA 1
ATOM 2037 C C . GLU A 1 866 ? 108.143 120.431 137.152 1.00 36.22 738 GLU A C 1
ATOM 2038 O O . GLU A 1 866 ? 107.508 119.480 137.624 1.00 34.10 738 GLU A O 1
ATOM 2044 N N . GLY A 1 867 ? 108.434 121.514 137.868 1.00 28.20 739 GLY A N 1
ATOM 2045 C CA . GLY A 1 867 ? 107.937 121.688 139.217 1.00 23.19 739 GLY A CA 1
ATOM 2046 C C . GLY A 1 867 ? 108.666 120.914 140.292 1.00 27.88 739 GLY A C 1
ATOM 2047 O O . GLY A 1 867 ? 108.171 120.848 141.422 1.00 30.73 739 GLY A O 1
ATOM 2048 N N . LEU A 1 868 ? 109.819 120.328 139.986 1.00 41.65 740 LEU A N 1
ATOM 2049 C CA . LEU A 1 868 ? 110.582 119.587 140.978 1.00 34.12 740 LEU A CA 1
ATOM 2050 C C . LEU A 1 868 ? 111.595 120.497 141.667 1.00 32.08 740 LEU A C 1
ATOM 2051 O O . LEU A 1 868 ? 111.978 121.547 141.149 1.00 42.44 740 LEU A O 1
ATOM 2056 N N . GLU A 1 869 ? 112.026 120.081 142.854 1.00 38.47 741 GLU A N 1
ATOM 2057 C CA . GLU A 1 869 ? 112.960 120.867 143.650 1.00 40.90 741 GLU A CA 1
ATOM 2058 C C . GLU A 1 869 ? 114.389 120.554 143.247 1.00 39.49 741 GLU A C 1
ATOM 2059 O O . GLU A 1 869 ? 114.755 119.390 143.062 1.00 43.46 741 GLU A O 1
ATOM 2065 N N . ALA A 1 870 ? 115.207 121.596 143.165 1.00 36.61 742 ALA A N 1
ATOM 2066 C CA . ALA A 1 870 ? 116.536 121.497 142.585 1.00 54.49 742 ALA A CA 1
ATOM 2067 C C . ALA A 1 870 ? 117.607 121.809 143.620 1.00 46.16 742 ALA A C 1
ATOM 2068 O O . ALA A 1 870 ? 117.473 122.758 144.398 1.00 53.13 742 ALA A O 1
ATOM 2070 N N . SER A 1 871 ? 118.672 121.007 143.625 1.00 58.33 743 SER A N 1
ATOM 2071 C CA . SER A 1 871 ? 118.748 119.787 142.822 1.00 46.57 743 SER A CA 1
ATOM 2072 C C . SER A 1 871 ? 119.333 118.662 143.666 1.00 35.75 743 SER A C 1
ATOM 2073 O O . SER A 1 871 ? 119.226 117.485 143.318 1.00 33.38 743 SER A O 1
ATOM 2076 N N . GLY A 1 872 ? 119.955 119.040 144.781 1.00 38.05 744 GLY A N 1
ATOM 2077 C CA . GLY A 1 872 ? 120.453 118.079 145.744 1.00 27.48 744 GLY A CA 1
ATOM 2078 C C . GLY A 1 872 ? 119.395 117.759 146.776 1.00 17.00 744 GLY A C 1
ATOM 2079 O O . GLY A 1 872 ? 119.601 117.943 147.979 1.00 22.69 744 GLY A O 1
ATOM 2080 N N . SER A 1 873 ? 118.250 117.279 146.305 1.00 24.58 745 SER A N 1
ATOM 2081 C CA . SER A 1 873 ? 117.091 117.051 147.155 1.00 19.96 745 SER A CA 1
ATOM 2082 C C . SER A 1 873 ? 117.185 115.678 147.815 1.00 19.07 745 SER A C 1
ATOM 2083 O O . SER A 1 873 ? 118.187 114.966 147.701 1.00 20.78 745 SER A O 1
ATOM 2086 N N . THR A 1 874 ? 116.130 115.305 148.539 1.00 37.02 746 THR A N 1
ATOM 2087 C CA . THR A 1 874 ? 115.942 113.917 148.933 1.00 30.92 746 THR A CA 1
ATOM 2088 C C . THR A 1 874 ? 115.356 113.094 147.794 1.00 30.63 746 THR A C 1
ATOM 2089 O O . THR A 1 874 ? 115.549 111.876 147.757 1.00 40.80 746 THR A O 1
ATOM 2093 N N . TYR A 1 875 ? 114.673 113.741 146.853 1.00 30.22 747 TYR A N 1
ATOM 2094 C CA . TYR A 1 875 ? 114.136 113.090 145.664 1.00 26.19 747 TYR A CA 1
ATOM 2095 C C . TYR A 1 875 ? 115.061 113.420 144.499 1.00 41.04 747 TYR A C 1
ATOM 2096 O O . TYR A 1 875 ? 115.092 114.561 144.025 1.00 50.69 747 TYR A O 1
ATOM 2105 N N . ILE A 1 876 ? 115.806 112.421 144.036 1.00 30.51 748 ILE A N 1
ATOM 2106 C CA . ILE A 1 876 ? 116.941 112.674 143.155 1.00 44.98 748 ILE A CA 1
ATOM 2107 C C . ILE A 1 876 ? 116.557 112.583 141.683 1.00 41.16 748 ILE A C 1
ATOM 2108 O O . ILE A 1 876 ? 116.989 113.408 140.875 1.00 50.72 748 ILE A O 1
ATOM 2113 N N . CYS A 1 877 ? 115.752 111.593 141.308 1.00 23.77 749 CYS A N 1
ATOM 2114 C CA . CYS A 1 877 ? 115.518 111.297 139.903 1.00 38.06 749 CYS A CA 1
ATOM 2115 C C . CYS A 1 877 ? 114.440 112.198 139.313 1.00 36.26 749 CYS A C 1
ATOM 2116 O O . CYS A 1 877 ? 113.443 112.521 139.966 1.00 34.33 749 CYS A O 1
ATOM 2119 N N . THR A 1 878 ? 114.670 112.631 138.074 1.00 33.76 750 THR A N 1
ATOM 2120 C CA . THR A 1 878 ? 113.628 113.290 137.297 1.00 24.95 750 THR A CA 1
ATOM 2121 C C . THR A 1 878 ? 112.636 112.275 136.734 1.00 31.11 750 THR A C 1
ATOM 2122 O O . THR A 1 878 ? 111.459 112.598 136.535 1.00 32.92 750 THR A O 1
ATOM 2126 N N . LEU A 1 879 ? 113.083 111.036 136.516 1.00 31.52 751 LEU A N 1
ATOM 2127 C CA . LEU A 1 879 ? 112.248 110.003 135.919 1.00 23.94 751 LEU A CA 1
ATOM 2128 C C . LEU A 1 879 ? 111.627 109.041 136.924 1.00 32.58 751 LEU A C 1
ATOM 2129 O O . LEU A 1 879 ? 110.677 108.340 136.562 1.00 42.95 751 LEU A O 1
ATOM 2134 N N . CYS A 1 880 ? 112.125 108.963 138.159 1.00 42.18 752 CYS A N 1
ATOM 2135 C CA . CYS A 1 880 ? 111.555 108.018 139.113 1.00 45.74 752 CYS A CA 1
ATOM 2136 C C . CYS A 1 880 ? 111.273 108.735 140.427 1.00 56.43 752 CYS A C 1
ATOM 2137 O O . CYS A 1 880 ? 111.543 109.929 140.583 1.00 59.50 752 CYS A O 1
ATOM 2140 N N . ASP A 1 881 ? 110.731 107.980 141.384 1.00 38.44 753 ASP A N 1
ATOM 2141 C CA . ASP A 1 881 ? 110.267 108.518 142.656 1.00 32.84 753 ASP A CA 1
ATOM 2142 C C . ASP A 1 881 ? 111.143 108.122 143.835 1.00 27.81 753 ASP A C 1
ATOM 2143 O O . ASP A 1 881 ? 110.818 108.474 144.975 1.00 36.02 753 ASP A O 1
ATOM 2148 N N . SER A 1 882 ? 112.234 107.402 143.601 1.00 37.01 754 SER A N 1
ATOM 2149 C CA . SER A 1 882 ? 113.038 106.881 144.697 1.00 28.50 754 SER A CA 1
ATOM 2150 C C . SER A 1 882 ? 113.847 107.991 145.356 1.00 30.61 754 SER A C 1
ATOM 2151 O O . SER A 1 882 ? 114.329 108.912 144.691 1.00 37.38 754 SER A O 1
ATOM 2154 N N . THR A 1 883 ? 113.993 107.894 146.674 1.00 29.87 755 THR A N 1
ATOM 2155 C CA . THR A 1 883 ? 114.746 108.877 147.432 1.00 36.55 755 THR A CA 1
ATOM 2156 C C . THR A 1 883 ? 116.247 108.615 147.307 1.00 26.03 755 THR A C 1
ATOM 2157 O O . THR A 1 883 ? 116.690 107.620 146.727 1.00 32.26 755 THR A O 1
ATOM 2161 N N . ARG A 1 884 ? 117.036 109.537 147.866 1.00 27.37 756 ARG A N 1
ATOM 2162 C CA . ARG A 1 884 ? 118.488 109.441 147.756 1.00 22.40 756 ARG A CA 1
ATOM 2163 C C . ARG A 1 884 ? 119.017 108.208 148.477 1.00 35.01 756 ARG A C 1
ATOM 2164 O O . ARG A 1 884 ? 119.761 107.407 147.899 1.00 46.31 756 ARG A O 1
ATOM 2172 N N . ALA A 1 885 ? 118.652 108.045 149.751 1.00 47.40 757 ALA A N 1
ATOM 2173 C CA . ALA A 1 885 ? 119.101 106.876 150.501 1.00 53.53 757 ALA A CA 1
ATOM 2174 C C . ALA A 1 885 ? 118.581 105.588 149.876 1.00 46.98 757 ALA A C 1
ATOM 2175 O O . ALA A 1 885 ? 119.330 104.615 149.729 1.00 52.73 757 ALA A O 1
ATOM 2177 N N . GLU A 1 886 ? 117.303 105.572 149.488 1.00 45.56 758 GLU A N 1
ATOM 2178 C CA . GLU A 1 886 ? 116.711 104.387 148.875 1.00 45.86 758 GLU A CA 1
ATOM 2179 C C . GLU A 1 886 ? 117.450 103.974 147.608 1.00 45.01 758 GLU A C 1
ATOM 2180 O O . GLU A 1 886 ? 117.451 102.792 147.247 1.00 53.12 758 GLU A O 1
ATOM 2186 N N . ALA A 1 887 ? 118.097 104.922 146.931 1.00 47.76 759 ALA A N 1
ATOM 2187 C CA . ALA A 1 887 ? 118.843 104.641 145.714 1.00 41.33 759 ALA A CA 1
ATOM 2188 C C . ALA A 1 887 ? 120.295 104.256 145.980 1.00 43.84 759 ALA A C 1
ATOM 2189 O O . ALA A 1 887 ? 121.099 104.237 145.043 1.00 53.31 759 ALA A O 1
ATOM 2191 N N . SER A 1 888 ? 120.651 103.967 147.230 1.00 44.01 760 SER A N 1
ATOM 2192 C CA . SER A 1 888 ? 121.938 103.363 147.557 1.00 47.56 760 SER A CA 1
ATOM 2193 C C . SER A 1 888 ? 121.826 101.871 147.805 1.00 64.32 760 SER A C 1
ATOM 2194 O O . SER A 1 888 ? 122.675 101.101 147.347 1.00 61.81 760 SER A O 1
ATOM 2197 N N . GLN A 1 889 ? 120.785 101.458 148.525 1.00 77.62 761 GLN A N 1
ATOM 2198 C CA . GLN A 1 889 ? 120.594 100.048 148.836 1.00 83.22 761 GLN A CA 1
ATOM 2199 C C . GLN A 1 889 ? 120.333 99.242 147.570 1.00 83.28 761 GLN A C 1
ATOM 2200 O O . GLN A 1 889 ? 120.956 98.198 147.347 1.00 92.47 761 GLN A O 1
ATOM 2206 N N . ASN A 1 890 ? 119.424 99.718 146.723 1.00 69.28 762 ASN A N 1
ATOM 2207 C CA . ASN A 1 890 ? 119.152 99.113 145.423 1.00 68.53 762 ASN A CA 1
ATOM 2208 C C . ASN A 1 890 ? 119.485 100.142 144.350 1.00 73.57 762 ASN A C 1
ATOM 2209 O O . ASN A 1 890 ? 118.784 101.150 144.210 1.00 77.69 762 ASN A O 1
ATOM 2214 N N . MET A 1 891 ? 120.549 99.883 143.590 1.00 57.52 763 MET A N 1
ATOM 2215 C CA . MET A 1 891 ? 121.109 100.867 142.673 1.00 53.26 763 MET A CA 1
ATOM 2216 C C . MET A 1 891 ? 120.641 100.712 141.232 1.00 57.44 763 MET A C 1
ATOM 2217 O O . MET A 1 891 ? 120.846 101.635 140.436 1.00 67.32 763 MET A O 1
ATOM 2222 N N . VAL A 1 892 ? 120.028 99.584 140.865 1.00 56.61 764 VAL A N 1
ATOM 2223 C CA . VAL A 1 892 ? 119.867 99.227 139.461 1.00 67.06 764 VAL A CA 1
ATOM 2224 C C . VAL A 1 892 ? 118.444 98.838 139.087 1.00 57.06 764 VAL A C 1
ATOM 2225 O O . VAL A 1 892 ? 118.194 98.520 137.924 1.00 58.04 764 VAL A O 1
ATOM 2229 N N . LEU A 1 893 ? 117.498 98.849 140.022 1.00 68.63 765 LEU A N 1
ATOM 2230 C CA . LEU A 1 893 ? 116.140 98.380 139.743 1.00 82.37 765 LEU A CA 1
ATOM 2231 C C . LEU A 1 893 ? 115.147 99.506 140.027 1.00 80.38 765 LEU A C 1
ATOM 2232 O O . LEU A 1 893 ? 114.633 99.633 141.141 1.00 77.80 765 LEU A O 1
ATOM 2237 N N . HIS A 1 894 ? 114.876 100.319 139.007 1.00 68.02 766 HIS A N 1
ATOM 2238 C CA . HIS A 1 894 ? 113.891 101.388 139.093 1.00 69.12 766 HIS A CA 1
ATOM 2239 C C . HIS A 1 894 ? 113.235 101.561 137.731 1.00 72.53 766 HIS A C 1
ATOM 2240 O O . HIS A 1 894 ? 113.917 101.553 136.703 1.00 77.20 766 HIS A O 1
ATOM 2247 N N . SER A 1 895 ? 111.915 101.718 137.731 1.00 63.45 767 SER A N 1
ATOM 2248 C CA . SER A 1 895 ? 111.157 101.944 136.510 1.00 66.85 767 SER A CA 1
ATOM 2249 C C . SER A 1 895 ? 110.754 103.410 136.403 1.00 79.74 767 SER A C 1
ATOM 2250 O O . SER A 1 895 ? 110.560 104.096 137.409 1.00 84.34 767 SER A O 1
ATOM 2253 N N . ILE A 1 896 ? 110.629 103.884 135.167 1.00 64.83 768 ILE A N 1
ATOM 2254 C CA . ILE A 1 896 ? 110.266 105.274 134.915 1.00 60.04 768 ILE A CA 1
ATOM 2255 C C . ILE A 1 896 ? 108.773 105.450 135.160 1.00 60.54 768 ILE A C 1
ATOM 2256 O O . ILE A 1 896 ? 107.948 104.719 134.600 1.00 61.92 768 ILE A O 1
ATOM 2261 N N . THR A 1 897 ? 108.426 106.420 135.993 1.00 65.85 769 THR A N 1
ATOM 2262 C CA . THR A 1 897 ? 107.046 106.655 136.405 1.00 69.80 769 THR A CA 1
ATOM 2263 C C . THR A 1 897 ? 106.579 108.079 136.144 1.00 64.35 769 THR A C 1
ATOM 2264 O O . THR A 1 897 ? 105.426 108.281 135.750 1.00 58.43 769 THR A O 1
ATOM 2268 N N . ARG A 1 898 ? 107.452 109.067 136.321 1.00 53.59 770 ARG A N 1
ATOM 2269 C CA . ARG A 1 898 ? 107.032 110.460 136.261 1.00 49.42 770 ARG A CA 1
ATOM 2270 C C . ARG A 1 898 ? 106.695 110.883 134.837 1.00 54.81 770 ARG A C 1
ATOM 2271 O O . ARG A 1 898 ? 107.338 110.462 133.871 1.00 65.76 770 ARG A O 1
ATOM 2279 N N . SER A 1 899 ? 105.670 111.725 134.717 1.00 54.90 771 SER A N 1
ATOM 2280 C CA . SER A 1 899 ? 105.280 112.321 133.449 1.00 66.98 771 SER A CA 1
ATOM 2281 C C . SER A 1 899 ? 104.776 113.730 133.721 1.00 63.37 771 SER A C 1
ATOM 2282 O O . SER A 1 899 ? 104.500 114.099 134.865 1.00 62.87 771 SER A O 1
ATOM 2285 N N . HIS A 1 900 ? 104.665 114.522 132.652 1.00 59.50 772 HIS A N 1
ATOM 2286 C CA . HIS A 1 900 ? 104.217 115.904 132.804 1.00 59.13 772 HIS A CA 1
ATOM 2287 C C . HIS A 1 900 ? 102.785 115.968 133.322 1.00 59.37 772 HIS A C 1
ATOM 2288 O O . HIS A 1 900 ? 102.474 116.764 134.219 1.00 67.31 772 HIS A O 1
ATOM 2295 N N . ASP A 1 901 ? 101.901 115.132 132.773 1.00 56.30 773 ASP A N 1
ATOM 2296 C CA . ASP A 1 901 ? 100.510 115.121 133.215 1.00 71.94 773 ASP A CA 1
ATOM 2297 C C . ASP A 1 901 ? 100.404 114.747 134.690 1.00 57.70 773 ASP A C 1
ATOM 2298 O O . ASP A 1 901 ? 99.601 115.327 135.436 1.00 60.72 773 ASP A O 1
ATOM 2303 N N . GLU A 1 902 ? 101.225 113.792 135.134 1.00 49.81 774 GLU A N 1
ATOM 2304 C CA . GLU A 1 902 ? 101.168 113.361 136.526 1.00 47.23 774 GLU A CA 1
ATOM 2305 C C . GLU A 1 902 ? 101.712 114.433 137.463 1.00 47.08 774 GLU A C 1
ATOM 2306 O O . GLU A 1 902 ? 101.167 114.643 138.552 1.00 54.41 774 GLU A O 1
ATOM 2312 N N . ASN A 1 903 ? 102.783 115.124 137.065 1.00 37.50 775 ASN A N 1
ATOM 2313 C CA . ASN A 1 903 ? 103.255 116.259 137.854 1.00 23.94 775 ASN A CA 1
ATOM 2314 C C . ASN A 1 903 ? 102.175 117.327 137.967 1.00 24.75 775 ASN A C 1
ATOM 2315 O O . ASN A 1 903 ? 101.965 117.911 139.043 1.00 30.84 775 ASN A O 1
ATOM 2320 N N . LEU A 1 904 ? 101.476 117.592 136.858 1.00 31.69 776 LEU A N 1
ATOM 2321 C CA . LEU A 1 904 ? 100.386 118.561 136.868 1.00 37.11 776 LEU A CA 1
ATOM 2322 C C . LEU A 1 904 ? 99.307 118.164 137.867 1.00 32.85 776 LEU A C 1
ATOM 2323 O O . LEU A 1 904 ? 98.846 118.992 138.661 1.00 37.86 776 LEU A O 1
ATOM 2328 N N . GLU A 1 905 ? 98.892 116.898 137.847 1.00 32.23 777 GLU A N 1
ATOM 2329 C CA . GLU A 1 905 ? 97.840 116.472 138.764 1.00 43.14 777 GLU A CA 1
ATOM 2330 C C . GLU A 1 905 ? 98.337 116.266 140.192 1.00 29.54 777 GLU A C 1
ATOM 2331 O O . GLU A 1 905 ? 97.511 116.154 141.105 1.00 32.85 777 GLU A O 1
ATOM 2337 N N . ARG A 1 906 ? 99.654 116.214 140.404 1.00 34.29 778 ARG A N 1
ATOM 2338 C CA . ARG A 1 906 ? 100.201 116.078 141.751 1.00 26.55 778 ARG A CA 1
ATOM 2339 C C . ARG A 1 906 ? 100.325 117.429 142.446 1.00 30.98 778 ARG A C 1
ATOM 2340 O O . ARG A 1 906 ? 100.090 117.539 143.658 1.00 34.41 778 ARG A O 1
ATOM 2348 N N . TYR A 1 907 ? 100.705 118.473 141.711 1.00 34.35 779 TYR A N 1
ATOM 2349 C CA . TYR A 1 907 ? 100.734 119.764 142.383 1.00 28.74 779 TYR A CA 1
ATOM 2350 C C . TYR A 1 907 ? 99.333 120.210 142.797 1.00 23.52 779 TYR A C 1
ATOM 2351 O O . TYR A 1 907 ? 99.199 120.979 143.753 1.00 31.99 779 TYR A O 1
ATOM 2360 N N . GLU A 1 908 ? 98.280 119.717 142.138 1.00 23.54 780 GLU A N 1
ATOM 2361 C CA . GLU A 1 908 ? 96.935 119.974 142.642 1.00 38.06 780 GLU A CA 1
ATOM 2362 C C . GLU A 1 908 ? 96.749 119.368 144.028 1.00 34.66 780 GLU A C 1
ATOM 2363 O O . GLU A 1 908 ? 96.124 119.979 144.904 1.00 36.22 780 GLU A O 1
ATOM 2369 N N . ILE A 1 909 ? 97.289 118.163 144.243 1.00 33.13 781 ILE A N 1
ATOM 2370 C CA . ILE A 1 909 ? 97.301 117.570 145.577 1.00 25.70 781 ILE A CA 1
ATOM 2371 C C . ILE A 1 909 ? 98.048 118.472 146.549 1.00 22.56 781 ILE A C 1
ATOM 2372 O O . ILE A 1 909 ? 97.604 118.696 147.682 1.00 24.57 781 ILE A O 1
ATOM 2377 N N . TRP A 1 910 ? 99.201 118.996 146.123 1.00 30.19 782 TRP A N 1
ATOM 2378 C CA . TRP A 1 910 ? 99.988 119.847 147.016 1.00 25.05 782 TRP A CA 1
ATOM 2379 C C . TRP A 1 910 ? 99.227 121.113 147.398 1.00 24.60 782 TRP A C 1
ATOM 2380 O O . TRP A 1 910 ? 99.242 121.528 148.563 1.00 29.30 782 TRP A O 1
ATOM 2391 N N . ARG A 1 911 ? 98.559 121.742 146.430 1.00 26.31 783 ARG A N 1
ATOM 2392 C CA . ARG A 1 911 ? 97.900 123.017 146.694 1.00 21.59 783 ARG A CA 1
ATOM 2393 C C . ARG A 1 911 ? 96.624 122.823 147.502 1.00 23.37 783 ARG A C 1
ATOM 2394 O O . ARG A 1 911 ? 96.390 123.531 148.489 1.00 24.36 783 ARG A O 1
ATOM 2402 N N . LYS A 1 912 ? 95.780 121.872 147.099 1.00 35.57 784 LYS A N 1
ATOM 2403 C CA . LYS A 1 912 ? 94.517 121.681 147.803 1.00 44.75 784 LYS A CA 1
ATOM 2404 C C . LYS A 1 912 ? 94.705 120.989 149.147 1.00 38.86 784 LYS A C 1
ATOM 2405 O O . LYS A 1 912 ? 93.952 121.269 150.086 1.00 34.94 784 LYS A O 1
ATOM 2411 N N . ASN A 1 913 ? 95.705 120.107 149.260 1.00 47.59 785 ASN A N 1
ATOM 2412 C CA . ASN A 1 913 ? 95.951 119.309 150.458 1.00 49.45 785 ASN A CA 1
ATOM 2413 C C . ASN A 1 913 ? 94.659 118.628 150.896 1.00 41.55 785 ASN A C 1
ATOM 2414 O O . ASN A 1 913 ? 94.098 118.974 151.943 1.00 43.15 785 ASN A O 1
ATOM 2419 N N . PRO A 1 914 ? 94.159 117.658 150.125 1.00 43.58 786 PRO A N 1
ATOM 2420 C CA . PRO A 1 914 ? 92.817 117.121 150.389 1.00 52.05 786 PRO A CA 1
ATOM 2421 C C . PRO A 1 914 ? 92.738 116.162 151.564 1.00 61.32 786 PRO A C 1
ATOM 2422 O O . PRO A 1 914 ? 91.623 115.795 151.961 1.00 63.98 786 PRO A O 1
ATOM 2426 N N . PHE A 1 915 ? 93.865 115.745 152.136 1.00 65.62 787 PHE A N 1
ATOM 2427 C CA . PHE A 1 915 ? 93.863 114.830 153.268 1.00 71.44 787 PHE A CA 1
ATOM 2428 C C . PHE A 1 915 ? 94.389 115.469 154.545 1.00 73.09 787 PHE A C 1
ATOM 2429 O O . PHE A 1 915 ? 94.495 114.783 155.567 1.00 68.31 787 PHE A O 1
ATOM 2437 N N . SER A 1 916 ? 94.717 116.762 154.509 1.00 77.57 788 SER A N 1
ATOM 2438 C CA . SER A 1 916 ? 95.050 117.552 155.695 1.00 75.47 788 SER A CA 1
ATOM 2439 C C . SER A 1 916 ? 96.194 116.922 156.494 1.00 57.64 788 SER A C 1
ATOM 2440 O O . SER A 1 916 ? 96.039 116.520 157.648 1.00 55.79 788 SER A O 1
ATOM 2443 N N . GLU A 1 917 ? 97.356 116.850 155.856 1.00 54.66 789 GLU A N 1
ATOM 2444 C CA . GLU A 1 917 ? 98.573 116.370 156.493 1.00 50.60 789 GLU A CA 1
ATOM 2445 C C . GLU A 1 917 ? 99.591 117.500 156.594 1.00 58.90 789 GLU A C 1
ATOM 2446 O O . GLU A 1 917 ? 99.430 118.574 156.007 1.00 65.83 789 GLU A O 1
ATOM 2452 N N . SER A 1 918 ? 100.654 117.242 157.353 1.00 47.91 790 SER A N 1
ATOM 2453 C CA . SER A 1 918 ? 101.675 118.249 157.600 1.00 52.71 790 SER A CA 1
ATOM 2454 C C . SER A 1 918 ? 102.501 118.491 156.337 1.00 52.45 790 SER A C 1
ATOM 2455 O O . SER A 1 918 ? 102.248 117.921 155.273 1.00 53.08 790 SER A O 1
ATOM 2458 N N . ALA A 1 919 ? 103.509 119.356 156.464 1.00 43.34 791 ALA A N 1
ATOM 2459 C CA . ALA A 1 919 ? 104.339 119.702 155.314 1.00 52.97 791 ALA A CA 1
ATOM 2460 C C . ALA A 1 919 ? 105.126 118.495 154.817 1.00 70.03 791 ALA A C 1
ATOM 2461 O O . ALA A 1 919 ? 105.173 118.223 153.611 1.00 77.89 791 ALA A O 1
ATOM 2463 N N . ASP A 1 920 ? 105.745 117.751 155.736 1.00 70.34 792 ASP A N 1
ATOM 2464 C CA . ASP A 1 920 ? 106.613 116.650 155.331 1.00 77.28 792 ASP A CA 1
ATOM 2465 C C . ASP A 1 920 ? 105.807 115.453 154.840 1.00 66.86 792 ASP A C 1
ATOM 2466 O O . ASP A 1 920 ? 106.165 114.830 153.832 1.00 67.73 792 ASP A O 1
ATOM 2471 N N . GLU A 1 921 ? 104.725 115.108 155.544 1.00 53.82 793 GLU A N 1
ATOM 2472 C CA . GLU A 1 921 ? 103.854 114.034 155.077 1.00 58.28 793 GLU A CA 1
ATOM 2473 C C . GLU A 1 921 ? 103.286 114.351 153.699 1.00 63.31 793 GLU A C 1
ATOM 2474 O O . GLU A 1 921 ? 103.201 113.472 152.834 1.00 68.96 793 GLU A O 1
ATOM 2480 N N . LEU A 1 922 ? 102.919 115.614 153.469 1.00 47.09 794 LEU A N 1
ATOM 2481 C CA . LEU A 1 922 ? 102.394 116.011 152.166 1.00 35.42 794 LEU A CA 1
ATOM 2482 C C . LEU A 1 922 ? 103.468 115.935 151.089 1.00 38.69 794 LEU A C 1
ATOM 2483 O O . LEU A 1 922 ? 103.204 115.464 149.976 1.00 45.34 794 LEU A O 1
ATOM 2488 N N . ARG A 1 923 ? 104.681 116.405 151.395 1.00 33.69 795 ARG A N 1
ATOM 2489 C CA . ARG A 1 923 ? 105.775 116.303 150.433 1.00 32.19 795 ARG A CA 1
ATOM 2490 C C . ARG A 1 923 ? 106.047 114.850 150.068 1.00 30.24 795 ARG A C 1
ATOM 2491 O O . ARG A 1 923 ? 106.290 114.530 148.899 1.00 44.16 795 ARG A O 1
ATOM 2499 N N . ASP A 1 924 ? 106.002 113.956 151.057 1.00 34.58 796 ASP A N 1
ATOM 2500 C CA . ASP A 1 924 ? 106.169 112.533 150.780 1.00 47.49 796 ASP A CA 1
ATOM 2501 C C . ASP A 1 924 ? 105.048 112.016 149.886 1.00 40.64 796 ASP A C 1
ATOM 2502 O O . ASP A 1 924 ? 105.294 111.278 148.925 1.00 58.64 796 ASP A O 1
ATOM 2507 N N . ARG A 1 925 ? 103.804 112.394 150.193 1.00 39.50 797 ARG A N 1
ATOM 2508 C CA . ARG A 1 925 ? 102.676 111.986 149.361 1.00 35.56 797 ARG A CA 1
ATOM 2509 C C . ARG A 1 925 ? 102.859 112.438 147.917 1.00 41.60 797 ARG A C 1
ATOM 2510 O O . ARG A 1 925 ? 102.542 111.697 146.979 1.00 42.19 797 ARG A O 1
ATOM 2518 N N . VAL A 1 926 ? 103.388 113.647 147.720 1.00 42.74 798 VAL A N 1
ATOM 2519 C CA . VAL A 1 926 ? 103.491 114.238 146.392 1.00 35.20 798 VAL A CA 1
ATOM 2520 C C . VAL A 1 926 ? 104.865 114.038 145.769 1.00 28.91 798 VAL A C 1
ATOM 2521 O O . VAL A 1 926 ? 105.087 114.459 144.623 1.00 34.96 798 VAL A O 1
ATOM 2525 N N . LYS A 1 927 ? 105.793 113.401 146.486 1.00 28.91 799 LYS A N 1
ATOM 2526 C CA . LYS A 1 927 ? 107.124 113.090 145.965 1.00 33.02 799 LYS A CA 1
ATOM 2527 C C . LYS A 1 927 ? 107.862 114.337 145.496 1.00 29.62 799 LYS A C 1
ATOM 2528 O O . LYS A 1 927 ? 108.667 114.286 144.562 1.00 38.01 799 LYS A O 1
ATOM 2534 N N . GLY A 1 928 ? 107.588 115.463 146.144 1.00 30.43 800 GLY A N 1
ATOM 2535 C CA . GLY A 1 928 ? 108.352 116.670 145.911 1.00 37.39 800 GLY A CA 1
ATOM 2536 C C . GLY A 1 928 ? 107.871 117.549 144.784 1.00 41.79 800 GLY A C 1
ATOM 2537 O O . GLY A 1 928 ? 108.683 118.244 144.164 1.00 52.04 800 GLY A O 1
ATOM 2538 N N . VAL A 1 929 ? 106.579 117.539 144.490 1.00 30.92 801 VAL A N 1
ATOM 2539 C CA . VAL A 1 929 ? 106.000 118.425 143.485 1.00 26.77 801 VAL A CA 1
ATOM 2540 C C . VAL A 1 929 ? 105.308 119.540 144.264 1.00 30.55 801 VAL A C 1
ATOM 2541 O O . VAL A 1 929 ? 104.151 119.424 144.675 1.00 32.39 801 VAL A O 1
ATOM 2545 N N . SER A 1 930 ? 106.034 120.638 144.478 1.00 32.85 802 SER A N 1
ATOM 2546 C CA . SER A 1 930 ? 105.511 121.789 145.200 1.00 24.82 802 SER A CA 1
ATOM 2547 C C . SER A 1 930 ? 105.318 123.015 144.321 1.00 28.71 802 SER A C 1
ATOM 2548 O O . SER A 1 930 ? 104.751 124.009 144.789 1.00 30.20 802 SER A O 1
ATOM 2551 N N . ALA A 1 931 ? 105.773 122.974 143.073 1.00 33.62 803 ALA A N 1
ATOM 2552 C CA . ALA A 1 931 ? 105.542 124.033 142.106 1.00 28.75 803 ALA A CA 1
ATOM 2553 C C . ALA A 1 931 ? 104.741 123.476 140.938 1.00 20.03 803 ALA A C 1
ATOM 2554 O O . ALA A 1 931 ? 104.737 122.269 140.683 1.00 25.65 803 ALA A O 1
ATOM 2556 N N . LYS A 1 932 ? 104.057 124.363 140.228 1.00 15.78 804 LYS A N 1
ATOM 2557 C CA . LYS A 1 932 ? 103.251 123.933 139.094 1.00 14.62 804 LYS A CA 1
ATOM 2558 C C . LYS A 1 932 ? 104.142 123.718 137.877 1.00 22.26 804 LYS A C 1
ATOM 2559 O O . LYS A 1 932 ? 104.852 124.646 137.472 1.00 25.50 804 LYS A O 1
ATOM 2565 N N . PRO A 1 933 ? 104.147 122.528 137.279 1.00 23.47 805 PRO A N 1
ATOM 2566 C CA . PRO A 1 933 ? 104.927 122.326 136.053 1.00 19.73 805 PRO A CA 1
ATOM 2567 C C . PRO A 1 933 ? 104.394 123.194 134.923 1.00 20.13 805 PRO A C 1
ATOM 2568 O O . PRO A 1 933 ? 103.184 123.368 134.763 1.00 34.12 805 PRO A O 1
ATOM 2572 N N . PHE A 1 934 ? 105.319 123.741 134.135 1.00 24.80 806 PHE A N 1
ATOM 2573 C CA . PHE A 1 934 ? 105.000 124.778 133.167 1.00 27.74 806 PHE A CA 1
ATOM 2574 C C . PHE A 1 934 ? 105.229 124.370 131.718 1.00 28.52 806 PHE A C 1
ATOM 2575 O O . PHE A 1 934 ? 104.583 124.938 130.830 1.00 36.43 806 PHE A O 1
ATOM 2583 N N . MET A 1 935 ? 106.095 123.393 131.455 1.00 37.43 807 MET A N 1
ATOM 2584 C CA . MET A 1 935 ? 106.410 122.982 130.092 1.00 40.83 807 MET A CA 1
ATOM 2585 C C . MET A 1 935 ? 106.633 121.479 130.058 1.00 49.35 807 MET A C 1
ATOM 2586 O O . MET A 1 935 ? 107.390 120.945 130.874 1.00 50.15 807 MET A O 1
ATOM 2591 N N . GLU A 1 936 ? 105.973 120.802 129.120 1.00 57.00 808 GLU A N 1
ATOM 2592 C CA . GLU A 1 936 ? 106.143 119.362 128.978 1.00 52.22 808 GLU A CA 1
ATOM 2593 C C . GLU A 1 936 ? 107.560 119.043 128.519 1.00 53.89 808 GLU A C 1
ATOM 2594 O O . GLU A 1 936 ? 108.078 119.659 127.583 1.00 62.05 808 GLU A O 1
ATOM 2600 N N . THR A 1 937 ? 108.187 118.074 129.182 1.00 62.12 809 THR A N 1
ATOM 2601 C CA . THR A 1 937 ? 109.551 117.667 128.879 1.00 63.78 809 THR A CA 1
ATOM 2602 C C . THR A 1 937 ? 109.586 116.157 128.697 1.00 60.35 809 THR A C 1
ATOM 2603 O O . THR A 1 937 ? 108.998 115.419 129.495 1.00 59.36 809 THR A O 1
ATOM 2607 N N . GLN A 1 938 ? 110.262 115.706 127.646 1.00 58.19 810 GLN A N 1
ATOM 2608 C CA . GLN A 1 938 ? 110.371 114.280 127.379 1.00 55.99 810 GLN A CA 1
ATOM 2609 C C . GLN A 1 938 ? 111.122 113.590 128.514 1.00 60.14 810 GLN A C 1
ATOM 2610 O O . GLN A 1 938 ? 112.170 114.087 128.950 1.00 58.12 810 GLN A O 1
ATOM 2616 N N . PRO A 1 939 ? 110.629 112.460 129.018 1.00 66.56 811 PRO A N 1
ATOM 2617 C CA . PRO A 1 939 ? 111.341 111.762 130.097 1.00 64.75 811 PRO A CA 1
ATOM 2618 C C . PRO A 1 939 ? 112.574 111.022 129.600 1.00 51.52 811 PRO A C 1
ATOM 2619 O O . PRO A 1 939 ? 112.509 109.822 129.316 1.00 52.12 811 PRO A O 1
ATOM 2623 N N . THR A 1 940 ? 113.702 111.720 129.490 1.00 52.53 812 THR A N 1
ATOM 2624 C CA . THR A 1 940 ? 114.929 111.116 128.984 1.00 45.10 812 THR A CA 1
ATOM 2625 C C . THR A 1 940 ? 116.122 111.682 129.750 1.00 30.91 812 THR A C 1
ATOM 2626 O O . THR A 1 940 ? 115.975 112.326 130.795 1.00 35.37 812 THR A O 1
ATOM 2630 N N . LEU A 1 941 ? 117.313 111.433 129.208 1.00 32.77 813 LEU A N 1
ATOM 2631 C CA . LEU A 1 941 ? 118.588 111.760 129.827 1.00 37.00 813 LEU A CA 1
ATOM 2632 C C . LEU A 1 941 ? 119.377 112.691 128.911 1.00 52.43 813 LEU A C 1
ATOM 2633 O O . LEU A 1 941 ? 119.110 112.784 127.709 1.00 56.41 813 LEU A O 1
ATOM 2638 N N . ASP A 1 942 ? 120.349 113.396 129.493 1.00 35.33 814 ASP A N 1
ATOM 2639 C CA . ASP A 1 942 ? 121.233 114.299 128.758 1.00 35.76 814 ASP A CA 1
ATOM 2640 C C . ASP A 1 942 ? 122.620 113.668 128.706 1.00 42.53 814 ASP A C 1
ATOM 2641 O O . ASP A 1 942 ? 123.276 113.523 129.741 1.00 54.85 814 ASP A O 1
ATOM 2646 N N . ALA A 1 943 ? 123.072 113.316 127.499 1.00 36.76 815 ALA A N 1
ATOM 2647 C CA . ALA A 1 943 ? 124.326 112.578 127.359 1.00 33.91 815 ALA A CA 1
ATOM 2648 C C . ALA A 1 943 ? 125.531 113.407 127.799 1.00 35.29 815 ALA A C 1
ATOM 2649 O O . ALA A 1 943 ? 126.402 112.908 128.522 1.00 44.51 815 ALA A O 1
ATOM 2651 N N . LEU A 1 944 ? 125.596 114.672 127.378 1.00 29.07 816 LEU A N 1
ATOM 2652 C CA . LEU A 1 944 ? 126.778 115.492 127.639 1.00 24.26 816 LEU A CA 1
ATOM 2653 C C . LEU A 1 944 ? 126.964 115.755 129.131 1.00 29.45 816 LEU A C 1
ATOM 2654 O O . LEU A 1 944 ? 128.050 115.529 129.689 1.00 29.67 816 LEU A O 1
ATOM 2659 N N . HIS A 1 945 ? 125.918 116.250 129.792 1.00 34.24 817 HIS A N 1
ATOM 2660 C CA . HIS A 1 945 ? 126.040 116.568 131.208 1.00 29.15 817 HIS A CA 1
ATOM 2661 C C . HIS A 1 945 ? 126.178 115.306 132.052 1.00 23.81 817 HIS A C 1
ATOM 2662 O O . HIS A 1 945 ? 126.843 115.334 133.094 1.00 26.33 817 HIS A O 1
ATOM 2669 N N . CYS A 1 946 ? 125.597 114.189 131.606 1.00 21.61 818 CYS A N 1
ATOM 2670 C CA . CYS A 1 946 ? 125.844 112.913 132.272 1.00 17.06 818 CYS A CA 1
ATOM 2671 C C . CYS A 1 946 ? 127.317 112.530 132.192 1.00 16.01 818 CYS A C 1
ATOM 2672 O O . CYS A 1 946 ? 127.910 112.090 133.188 1.00 22.45 818 CYS A O 1
ATOM 2675 N N . ASP A 1 947 ? 127.920 112.683 131.008 1.00 20.97 819 ASP A N 1
ATOM 2676 C CA . ASP A 1 947 ? 129.353 112.455 130.854 1.00 13.80 819 ASP A CA 1
ATOM 2677 C C . ASP A 1 947 ? 130.151 113.287 131.847 1.00 14.57 819 ASP A C 1
ATOM 2678 O O . ASP A 1 947 ? 131.008 112.767 132.574 1.00 24.66 819 ASP A O 1
ATOM 2683 N N . ILE A 1 948 ? 129.879 114.594 131.881 1.00 16.98 820 ILE A N 1
ATOM 2684 C CA . ILE A 1 948 ? 130.673 115.492 132.717 1.00 13.00 820 ILE A CA 1
ATOM 2685 C C . ILE A 1 948 ? 130.497 115.151 134.196 1.00 13.65 820 ILE A C 1
ATOM 2686 O O . ILE A 1 948 ? 131.465 115.158 134.972 1.00 22.35 820 ILE A O 1
ATOM 2691 N N . GLY A 1 949 ? 129.272 114.808 134.603 1.00 18.90 821 GLY A N 1
ATOM 2692 C CA . GLY A 1 949 ? 129.042 114.445 135.994 1.00 26.52 821 GLY A CA 1
ATOM 2693 C C . GLY A 1 949 ? 129.769 113.174 136.398 1.00 20.23 821 GLY A C 1
ATOM 2694 O O . GLY A 1 949 ? 130.421 113.122 137.449 1.00 24.49 821 GLY A O 1
ATOM 2695 N N . ASN A 1 950 ? 129.666 112.127 135.574 1.00 16.51 822 ASN A N 1
ATOM 2696 C CA . ASN A 1 950 ? 130.363 110.889 135.907 1.00 14.03 822 ASN A CA 1
ATOM 2697 C C . ASN A 1 950 ? 131.873 111.091 135.925 1.00 11.32 822 ASN A C 1
ATOM 2698 O O . ASN A 1 950 ? 132.574 110.493 136.756 1.00 16.70 822 ASN A O 1
ATOM 2703 N N . ALA A 1 951 ? 132.390 111.956 135.048 1.00 22.69 823 ALA A N 1
ATOM 2704 C CA . ALA A 1 951 ? 133.824 112.221 135.046 1.00 13.47 823 ALA A CA 1
ATOM 2705 C C . ALA A 1 951 ? 134.259 112.939 136.317 1.00 14.57 823 ALA A C 1
ATOM 2706 O O . ALA A 1 951 ? 135.303 112.608 136.891 1.00 23.16 823 ALA A O 1
ATOM 2708 N N . THR A 1 952 ? 133.486 113.932 136.770 1.00 19.31 824 THR A N 1
ATOM 2709 C CA . THR A 1 952 ? 133.861 114.599 138.015 1.00 19.50 824 THR A CA 1
ATOM 2710 C C . THR A 1 952 ? 133.771 113.640 139.202 1.00 21.79 824 THR A C 1
ATOM 2711 O O . THR A 1 952 ? 134.601 113.709 140.125 1.00 29.88 824 THR A O 1
ATOM 2715 N N . GLU A 1 953 ? 132.823 112.698 139.165 1.00 27.93 825 GLU A N 1
ATOM 2716 C CA . GLU A 1 953 ? 132.738 111.702 140.231 1.00 28.47 825 GLU A CA 1
ATOM 2717 C C . GLU A 1 953 ? 133.979 110.814 140.256 1.00 28.70 825 GLU A C 1
ATOM 2718 O O . GLU A 1 953 ? 134.555 110.555 141.322 1.00 31.94 825 GLU A O 1
ATOM 2724 N N . PHE A 1 954 ? 134.411 110.338 139.085 1.00 33.52 826 PHE A N 1
ATOM 2725 C CA . PHE A 1 954 ? 135.621 109.519 139.041 1.00 21.07 826 PHE A CA 1
ATOM 2726 C C . PHE A 1 954 ? 136.861 110.318 139.427 1.00 15.76 826 PHE A C 1
ATOM 2727 O O . PHE A 1 954 ? 137.802 109.760 140.006 1.00 20.44 826 PHE A O 1
ATOM 2735 N N . TYR A 1 955 ? 136.889 111.611 139.101 1.00 22.86 827 TYR A N 1
ATOM 2736 C CA . TYR A 1 955 ? 137.967 112.477 139.565 1.00 17.90 827 TYR A CA 1
ATOM 2737 C C . TYR A 1 955 ? 138.043 112.470 141.087 1.00 28.40 827 TYR A C 1
ATOM 2738 O O . TYR A 1 955 ? 139.122 112.301 141.673 1.00 36.08 827 TYR A O 1
ATOM 2747 N N . LYS A 1 956 ? 136.890 112.630 141.744 1.00 41.78 828 LYS A N 1
ATOM 2748 C CA . LYS A 1 956 ? 136.869 112.583 143.204 1.00 44.36 828 LYS A CA 1
ATOM 2749 C C . LYS A 1 956 ? 137.305 111.216 143.728 1.00 29.12 828 LYS A C 1
ATOM 2750 O O . LYS A 1 956 ? 137.986 111.126 144.757 1.00 38.07 828 LYS A O 1
ATOM 2756 N N . ILE A 1 957 ? 136.931 110.139 143.031 1.00 26.18 829 ILE A N 1
ATOM 2757 C CA . ILE A 1 957 ? 137.320 108.802 143.484 1.00 25.36 829 ILE A CA 1
ATOM 2758 C C . ILE A 1 957 ? 138.835 108.622 143.405 1.00 25.86 829 ILE A C 1
ATOM 2759 O O . ILE A 1 957 ? 139.460 108.073 144.323 1.00 28.04 829 ILE A O 1
ATOM 2764 N N . PHE A 1 958 ? 139.448 109.061 142.304 1.00 40.49 830 PHE A N 1
ATOM 2765 C CA . PHE A 1 958 ? 140.906 109.017 142.205 1.00 25.25 830 PHE A CA 1
ATOM 2766 C C . PHE A 1 958 ? 141.550 109.830 143.320 1.00 28.72 830 PHE A C 1
ATOM 2767 O O . PHE A 1 958 ? 142.546 109.405 143.923 1.00 36.61 830 PHE A O 1
ATOM 2775 N N . GLN A 1 959 ? 140.995 111.013 143.596 1.00 39.16 831 GLN A N 1
ATOM 2776 C CA . GLN A 1 959 ? 141.511 111.841 144.679 1.00 37.83 831 GLN A CA 1
ATOM 2777 C C . GLN A 1 959 ? 141.449 111.108 146.015 1.00 36.19 831 GLN A C 1
ATOM 2778 O O . GLN A 1 959 ? 142.368 111.212 146.835 1.00 40.06 831 GLN A O 1
ATOM 2784 N N . ASP A 1 960 ? 140.370 110.365 146.249 1.00 49.25 832 ASP A N 1
ATOM 2785 C CA . ASP A 1 960 ? 140.210 109.606 147.483 1.00 45.71 832 ASP A CA 1
ATOM 2786 C C . ASP A 1 960 ? 140.921 108.262 147.454 1.00 44.05 832 ASP A C 1
ATOM 2787 O O . ASP A 1 960 ? 140.828 107.513 148.431 1.00 51.04 832 ASP A O 1
ATOM 2792 N N . GLU A 1 961 ? 141.564 107.912 146.343 1.00 63.81 833 GLU A N 1
ATOM 2793 C CA . GLU A 1 961 ? 142.432 106.741 146.311 1.00 52.12 833 GLU A CA 1
ATOM 2794 C C . GLU A 1 961 ? 143.914 107.078 146.406 1.00 43.66 833 GLU A C 1
ATOM 2795 O O . GLU A 1 961 ? 144.695 106.225 146.843 1.00 38.90 833 GLU A O 1
ATOM 2801 N N . ILE A 1 962 ? 144.327 108.283 146.007 1.00 59.55 834 ILE A N 1
ATOM 2802 C CA . ILE A 1 962 ? 145.715 108.689 146.228 1.00 40.61 834 ILE A CA 1
ATOM 2803 C C . ILE A 1 962 ? 146.003 108.755 147.722 1.00 54.89 834 ILE A C 1
ATOM 2804 O O . ILE A 1 962 ? 146.930 108.110 148.229 1.00 65.50 834 ILE A O 1
ATOM 2809 N N . GLY A 1 963 ? 145.222 109.550 148.447 1.00 71.42 835 GLY A N 1
ATOM 2810 C CA . GLY A 1 963 ? 145.069 109.312 149.866 1.00 70.28 835 GLY A CA 1
ATOM 2811 C C . GLY A 1 963 ? 144.166 108.118 150.096 1.00 81.11 835 GLY A C 1
ATOM 2812 O O . GLY A 1 963 ? 143.245 107.853 149.329 1.00 86.49 835 GLY A O 1
ATOM 2813 N N . GLU A 1 964 ? 144.448 107.362 151.152 1.00 66.15 836 GLU A N 1
ATOM 2814 C CA . GLU A 1 964 ? 143.702 106.127 151.411 1.00 62.40 836 GLU A CA 1
ATOM 2815 C C . GLU A 1 964 ? 142.614 106.419 152.440 1.00 50.80 836 GLU A C 1
ATOM 2816 O O . GLU A 1 964 ? 142.732 106.115 153.628 1.00 63.19 836 GLU A O 1
ATOM 2822 N N . VAL A 1 965 ? 141.520 106.995 151.944 1.00 68.66 837 VAL A N 1
ATOM 2823 C CA . VAL A 1 965 ? 140.442 107.509 152.781 1.00 68.45 837 VAL A CA 1
ATOM 2824 C C . VAL A 1 965 ? 139.476 106.381 153.134 1.00 69.10 837 VAL A C 1
ATOM 2825 O O . VAL A 1 965 ? 138.437 106.607 153.764 1.00 76.23 837 VAL A O 1
ATOM 2829 N N . TYR A 1 966 ? 139.815 105.153 152.746 1.00 65.10 838 TYR A N 1
ATOM 2830 C CA . TYR A 1 966 ? 139.061 103.989 153.193 1.00 73.82 838 TYR A CA 1
ATOM 2831 C C . TYR A 1 966 ? 139.600 103.408 154.495 1.00 81.66 838 TYR A C 1
ATOM 2832 O O . TYR A 1 966 ? 138.961 102.523 155.075 1.00 82.39 838 TYR A O 1
ATOM 2841 N N . GLN A 1 967 ? 140.756 103.880 154.958 1.00 92.36 839 GLN A N 1
ATOM 2842 C CA . GLN A 1 967 ? 141.279 103.573 156.282 1.00 86.01 839 GLN A CA 1
ATOM 2843 C C . GLN A 1 967 ? 141.185 104.762 157.224 1.00 91.80 839 GLN A C 1
ATOM 2844 O O . GLN A 1 967 ? 140.728 104.620 158.362 1.00 92.94 839 GLN A O 1
ATOM 2850 N N . LYS A 1 968 ? 141.619 105.936 156.770 1.00 99.64 840 LYS A N 1
ATOM 2851 C CA . LYS A 1 968 ? 141.594 107.168 157.546 1.00 104.71 840 LYS A CA 1
ATOM 2852 C C . LYS A 1 968 ? 140.359 107.956 157.128 1.00 111.79 840 LYS A C 1
ATOM 2853 O O . LYS A 1 968 ? 140.416 108.744 156.174 1.00 111.43 840 LYS A O 1
ATOM 2859 N N . PRO A 1 969 ? 139.231 107.783 157.822 1.00 112.07 841 PRO A N 1
ATOM 2860 C CA . PRO A 1 969 ? 137.950 108.260 157.279 1.00 128.87 841 PRO A CA 1
ATOM 2861 C C . PRO A 1 969 ? 137.772 109.768 157.319 1.00 127.71 841 PRO A C 1
ATOM 2862 O O . PRO A 1 969 ? 136.870 110.277 156.642 1.00 127.47 841 PRO A O 1
ATOM 2866 N N . ASN A 1 970 ? 138.588 110.499 158.074 1.00 107.70 842 ASN A N 1
ATOM 2867 C CA . ASN A 1 970 ? 138.451 111.950 158.185 1.00 120.86 842 ASN A CA 1
ATOM 2868 C C . ASN A 1 970 ? 139.815 112.613 158.060 1.00 106.63 842 ASN A C 1
ATOM 2869 O O . ASN A 1 970 ? 140.569 112.682 159.048 1.00 112.06 842 ASN A O 1
ATOM 2874 N N . PRO A 1 971 ? 140.174 113.099 156.877 1.00 95.71 843 PRO A N 1
ATOM 2875 C CA . PRO A 1 971 ? 141.413 113.861 156.718 1.00 90.86 843 PRO A CA 1
ATOM 2876 C C . PRO A 1 971 ? 141.170 115.360 156.863 1.00 102.86 843 PRO A C 1
ATOM 2877 O O . PRO A 1 971 ? 140.036 115.829 156.965 1.00 97.56 843 PRO A O 1
ATOM 2881 N N . SER A 1 972 ? 142.272 116.108 156.870 1.00 103.14 844 SER A N 1
ATOM 2882 C CA . SER A 1 972 ? 142.213 117.559 156.933 1.00 99.15 844 SER A CA 1
ATOM 2883 C C . SER A 1 972 ? 141.896 118.134 155.553 1.00 101.38 844 SER A C 1
ATOM 2884 O O . SER A 1 972 ? 141.739 117.410 154.566 1.00 106.23 844 SER A O 1
ATOM 2887 N N . ARG A 1 973 ? 141.796 119.463 155.482 1.00 91.88 845 ARG A N 1
ATOM 2888 C CA . ARG A 1 973 ? 141.579 120.116 154.196 1.00 103.77 845 ARG A CA 1
ATOM 2889 C C . ARG A 1 973 ? 142.884 120.315 153.437 1.00 110.36 845 ARG A C 1
ATOM 2890 O O . ARG A 1 973 ? 142.901 120.232 152.202 1.00 114.40 845 ARG A O 1
ATOM 2898 N N . GLU A 1 974 ? 143.984 120.558 154.154 1.00 96.49 846 GLU A N 1
ATOM 2899 C CA . GLU A 1 974 ? 145.267 120.724 153.485 1.00 112.51 846 GLU A CA 1
ATOM 2900 C C . GLU A 1 974 ? 145.779 119.404 152.921 1.00 99.84 846 GLU A C 1
ATOM 2901 O O . GLU A 1 974 ? 146.454 119.400 151.887 1.00 100.39 846 GLU A O 1
ATOM 2907 N N . GLU A 1 975 ? 145.437 118.277 153.551 1.00 90.82 847 GLU A N 1
ATOM 2908 C CA . GLU A 1 975 ? 145.787 116.984 152.968 1.00 88.78 847 GLU A CA 1
ATOM 2909 C C . GLU A 1 975 ? 145.011 116.730 151.680 1.00 79.85 847 GLU A C 1
ATOM 2910 O O . GLU A 1 975 ? 145.567 116.206 150.707 1.00 83.14 847 GLU A O 1
ATOM 2916 N N . ARG A 1 976 ? 143.723 117.082 151.658 1.00 62.98 848 ARG A N 1
ATOM 2917 C CA . ARG A 1 976 ? 142.944 116.941 150.432 1.00 53.65 848 ARG A CA 1
ATOM 2918 C C . ARG A 1 976 ? 143.494 117.839 149.330 1.00 56.22 848 ARG A C 1
ATOM 2919 O O . ARG A 1 976 ? 143.587 117.427 148.166 1.00 64.47 848 ARG A O 1
ATOM 2927 N N . ARG A 1 977 ? 143.877 119.069 149.683 1.00 53.83 849 ARG A N 1
ATOM 2928 C CA . ARG A 1 977 ? 144.495 119.963 148.708 1.00 64.56 849 ARG A CA 1
ATOM 2929 C C . ARG A 1 977 ? 145.815 119.395 148.192 1.00 71.58 849 ARG A C 1
ATOM 2930 O O . ARG A 1 977 ? 146.121 119.489 146.995 1.00 86.29 849 ARG A O 1
ATOM 2938 N N . ARG A 1 978 ? 146.600 118.782 149.080 1.00 57.19 850 ARG A N 1
ATOM 2939 C CA A ARG A 1 978 ? 147.868 118.185 148.671 0.55 66.95 850 ARG A CA 1
ATOM 2940 C CA B ARG A 1 978 ? 147.869 118.186 148.673 0.45 72.87 850 ARG A CA 1
ATOM 2941 C C . ARG A 1 978 ? 147.648 117.007 147.728 1.00 70.75 850 ARG A C 1
ATOM 2942 O O . ARG A 1 978 ? 148.386 116.841 146.744 1.00 73.30 850 ARG A O 1
ATOM 2957 N N . TRP A 1 979 ? 146.628 116.187 148.003 1.00 61.81 851 TRP A N 1
ATOM 2958 C CA . TRP A 1 979 ? 146.288 115.092 147.099 1.00 52.43 851 TRP A CA 1
ATOM 2959 C C . TRP A 1 979 ? 145.847 115.623 145.739 1.00 51.71 851 TRP A C 1
ATOM 2960 O O . TRP A 1 979 ? 146.194 115.052 144.697 1.00 52.71 851 TRP A O 1
ATOM 2971 N N . ARG A 1 980 ? 145.061 116.704 145.731 1.00 53.61 852 ARG A N 1
ATOM 2972 C CA . ARG A 1 980 ? 144.682 117.324 144.465 1.00 39.14 852 ARG A CA 1
ATOM 2973 C C . ARG A 1 980 ? 145.913 117.757 143.683 1.00 35.28 852 ARG A C 1
ATOM 2974 O O . ARG A 1 980 ? 145.997 117.544 142.465 1.00 50.79 852 ARG A O 1
ATOM 2982 N N . SER A 1 981 ? 146.880 118.366 144.372 1.00 32.78 853 SER A N 1
ATOM 2983 C CA . SER A 1 981 ? 148.100 118.806 143.706 1.00 40.84 853 SER A CA 1
ATOM 2984 C C . SER A 1 981 ? 148.831 117.630 143.068 1.00 40.92 853 SER A C 1
ATOM 2985 O O . SER A 1 981 ? 149.240 117.697 141.900 1.00 56.54 853 SER A O 1
ATOM 2988 N N . THR A 1 982 ? 148.998 116.535 143.817 1.00 42.01 854 THR A N 1
ATOM 2989 C CA . THR A 1 982 ? 149.750 115.411 143.260 1.00 57.93 854 THR A CA 1
ATOM 2990 C C . THR A 1 982 ? 149.002 114.761 142.095 1.00 45.49 854 THR A C 1
ATOM 2991 O O . THR A 1 982 ? 149.623 114.373 141.094 1.00 42.88 854 THR A O 1
ATOM 2995 N N . LEU A 1 983 ? 147.667 114.679 142.176 1.00 38.25 855 LEU A N 1
ATOM 2996 C CA . LEU A 1 983 ? 146.904 114.103 141.072 1.00 26.19 855 LEU A CA 1
ATOM 2997 C C . LEU A 1 983 ? 147.018 114.958 139.819 1.00 28.29 855 LEU A C 1
ATOM 2998 O O . LEU A 1 983 ? 147.191 114.431 138.712 1.00 28.68 855 LEU A O 1
ATOM 3003 N N . ASP A 1 984 ? 146.922 116.281 139.971 1.00 33.71 856 ASP A N 1
ATOM 3004 C CA . ASP A 1 984 ? 147.018 117.155 138.808 1.00 35.81 856 ASP A CA 1
ATOM 3005 C C . ASP A 1 984 ? 148.413 117.109 138.196 1.00 30.91 856 ASP A C 1
ATOM 3006 O O . ASP A 1 984 ? 148.556 117.128 136.968 1.00 37.98 856 ASP A O 1
ATOM 3011 N N . LYS A 1 985 ? 149.455 117.018 139.027 1.00 30.02 857 LYS A N 1
ATOM 3012 C CA . LYS A 1 985 ? 150.803 116.910 138.472 1.00 36.41 857 LYS A CA 1
ATOM 3013 C C . LYS A 1 985 ? 150.981 115.607 137.698 1.00 29.55 857 LYS A C 1
ATOM 3014 O O . LYS A 1 985 ? 151.553 115.602 136.597 1.00 30.89 857 LYS A O 1
ATOM 3020 N N . GLN A 1 986 ? 150.489 114.492 138.248 1.00 29.16 858 GLN A N 1
ATOM 3021 C CA . GLN A 1 986 ? 150.585 113.222 137.533 1.00 28.13 858 GLN A CA 1
ATOM 3022 C C . GLN A 1 986 ? 149.828 113.278 136.211 1.00 36.96 858 GLN A C 1
ATOM 3023 O O . GLN A 1 986 ? 150.338 112.844 135.172 1.00 37.06 858 GLN A O 1
ATOM 3029 N N . LEU A 1 987 ? 148.606 113.818 136.227 1.00 37.91 859 LEU A N 1
ATOM 3030 C CA . LEU A 1 987 ? 147.830 113.930 134.998 1.00 22.94 859 LEU A CA 1
ATOM 3031 C C . LEU A 1 987 ? 148.374 114.989 134.050 1.00 29.72 859 LEU A C 1
ATOM 3032 O O . LEU A 1 987 ? 147.904 115.075 132.910 1.00 36.11 859 LEU A O 1
ATOM 3037 N N . ARG A 1 988 ? 149.323 115.813 134.495 1.00 31.45 860 ARG A N 1
ATOM 3038 C CA . ARG A 1 988 ? 150.045 116.663 133.556 1.00 24.26 860 ARG A CA 1
ATOM 3039 C C . ARG A 1 988 ? 151.207 115.917 132.914 1.00 24.39 860 ARG A C 1
ATOM 3040 O O . ARG A 1 988 ? 151.458 116.075 131.713 1.00 33.07 860 ARG A O 1
ATOM 3048 N N . LYS A 1 989 ? 151.921 115.095 133.688 1.00 36.29 861 LYS A N 1
ATOM 3049 C CA . LYS A 1 989 ? 153.042 114.347 133.120 1.00 48.59 861 LYS A CA 1
ATOM 3050 C C . LYS A 1 989 ? 152.559 113.360 132.061 1.00 47.11 861 LYS A C 1
ATOM 3051 O O . LYS A 1 989 ? 152.934 113.451 130.887 1.00 59.11 861 LYS A O 1
ATOM 3057 N N . LYS A 1 990 ? 151.727 112.406 132.462 1.00 46.64 862 LYS A N 1
ATOM 3058 C CA . LYS A 1 990 ? 151.030 111.532 131.533 1.00 42.41 862 LYS A CA 1
ATOM 3059 C C . LYS A 1 990 ? 149.619 112.057 131.307 1.00 64.73 862 LYS A C 1
ATOM 3060 O O . LYS A 1 990 ? 149.078 112.805 132.123 1.00 64.94 862 LYS A O 1
ATOM 3066 N N . MET A 1 991 ? 149.045 111.683 130.159 1.00 41.44 863 MET A N 1
ATOM 3067 C CA . MET A 1 991 ? 147.716 112.107 129.719 1.00 50.51 863 MET A CA 1
ATOM 3068 C C . MET A 1 991 ? 147.716 113.573 129.300 1.00 47.77 863 MET A C 1
ATOM 3069 O O . MET A 1 991 ? 146.728 114.060 128.740 1.00 54.83 863 MET A O 1
ATOM 3074 N N . LYS A 1 992 ? 148.827 114.264 129.553 1.00 41.01 864 LYS A N 1
ATOM 3075 C CA . LYS A 1 992 ? 149.090 115.619 129.065 1.00 41.02 864 LYS A CA 1
ATOM 3076 C C . LYS A 1 992 ? 147.875 116.535 129.216 1.00 45.45 864 LYS A C 1
ATOM 3077 O O . LYS A 1 992 ? 147.411 117.165 128.263 1.00 51.02 864 LYS A O 1
ATOM 3083 N N . LEU A 1 993 ? 147.356 116.608 130.439 1.00 38.71 865 LEU A N 1
ATOM 3084 C CA . LEU A 1 993 ? 146.246 117.489 130.768 1.00 33.31 865 LEU A CA 1
ATOM 3085 C C . LEU A 1 993 ? 146.704 118.593 131.711 1.00 39.50 865 LEU A C 1
ATOM 3086 O O . LEU A 1 993 ? 147.550 118.372 132.581 1.00 47.48 865 LEU A O 1
ATOM 3091 N N . LYS A 1 994 ? 146.148 119.769 131.529 1.00 37.96 866 LYS A N 1
ATOM 3092 C CA . LYS A 1 994 ? 146.285 120.804 132.540 1.00 37.96 866 LYS A CA 1
ATOM 3093 C C . LYS A 1 994 ? 145.132 120.706 133.534 1.00 58.90 866 LYS A C 1
ATOM 3094 O O . LYS A 1 994 ? 144.056 120.199 133.196 1.00 55.51 866 LYS A O 1
ATOM 3100 N N . PRO A 1 995 ? 145.313 121.161 134.772 1.00 59.24 867 PRO A N 1
ATOM 3101 C CA . PRO A 1 995 ? 144.176 121.209 135.698 1.00 54.04 867 PRO A CA 1
ATOM 3102 C C . PRO A 1 995 ? 143.164 122.251 135.247 1.00 53.62 867 PRO A C 1
ATOM 3103 O O . PRO A 1 995 ? 143.524 123.310 134.728 1.00 64.23 867 PRO A O 1
ATOM 3107 N N . VAL A 1 996 ? 141.887 121.941 135.446 1.00 41.80 868 VAL A N 1
ATOM 3108 C CA . VAL A 1 996 ? 140.794 122.773 134.958 1.00 53.88 868 VAL A CA 1
ATOM 3109 C C . VAL A 1 996 ? 140.042 123.358 136.143 1.00 64.66 868 VAL A C 1
ATOM 3110 O O . VAL A 1 996 ? 139.882 122.702 137.179 1.00 54.72 868 VAL A O 1
ATOM 3114 N N . MET A 1 997 ? 139.592 124.605 135.989 1.00 65.89 869 MET A N 1
ATOM 3115 C CA . MET A 1 997 ? 138.696 125.202 136.973 1.00 67.48 869 MET A CA 1
ATOM 3116 C C . MET A 1 997 ? 137.435 124.364 137.130 1.00 52.10 869 MET A C 1
ATOM 3117 O O . MET A 1 997 ? 137.058 123.984 138.245 1.00 39.79 869 MET A O 1
ATOM 3122 N N . ARG A 1 998 ? 136.774 124.061 136.017 1.00 55.79 870 ARG A N 1
ATOM 3123 C CA . ARG A 1 998 ? 135.556 123.269 136.008 1.00 39.20 870 ARG A CA 1
ATOM 3124 C C . ARG A 1 998 ? 135.698 122.119 135.024 1.00 45.07 870 ARG A C 1
ATOM 3125 O O . ARG A 1 998 ? 136.426 122.212 134.032 1.00 46.80 870 ARG A O 1
ATOM 3133 N N . MET A 1 999 ? 134.990 121.030 135.310 1.00 43.76 871 MET A N 1
ATOM 3134 C CA . MET A 1 999 ? 134.989 119.873 134.426 1.00 36.97 871 MET A CA 1
ATOM 3135 C C . MET A 1 999 ? 134.195 120.188 133.164 1.00 36.82 871 MET A C 1
ATOM 3136 O O . MET A 1 999 ? 133.013 120.539 133.239 1.00 49.76 871 MET A O 1
ATOM 3141 N N . ASN A 1 1000 ? 134.839 120.068 132.008 1.00 26.11 872 ASN A N 1
ATOM 3142 C CA . ASN A 1 1000 ? 134.184 120.254 130.720 1.00 25.47 872 ASN A CA 1
ATOM 3143 C C . ASN A 1 1000 ? 134.232 118.948 129.931 1.00 14.03 872 ASN A C 1
ATOM 3144 O O . ASN A 1 1000 ? 134.794 117.944 130.376 1.00 19.87 872 ASN A O 1
ATOM 3149 N N . GLY A 1 1001 ? 133.633 118.976 128.740 1.00 21.39 873 GLY A N 1
ATOM 3150 C CA . GLY A 1 1001 ? 133.420 117.743 127.997 1.00 18.41 873 GLY A CA 1
ATOM 3151 C C . GLY A 1 1001 ? 134.706 117.099 127.510 1.00 10.54 873 GLY A C 1
ATOM 3152 O O . GLY A 1 1001 ? 134.879 115.883 127.615 1.00 13.78 873 GLY A O 1
ATOM 3153 N N . ASN A 1 1002 ? 135.618 117.902 126.954 1.00 24.24 874 ASN A N 1
ATOM 3154 C CA . ASN A 1 1002 ? 136.854 117.350 126.400 1.00 15.91 874 ASN A CA 1
ATOM 3155 C C . ASN A 1 1002 ? 137.708 116.701 127.485 1.00 13.79 874 ASN A C 1
ATOM 3156 O O . ASN A 1 1002 ? 138.271 115.613 127.284 1.00 16.31 874 ASN A O 1
ATOM 3161 N N . TYR A 1 1003 ? 137.834 117.370 128.633 1.00 23.16 875 TYR A N 1
ATOM 3162 C CA . TYR A 1 1003 ? 138.554 116.793 129.762 1.00 19.09 875 TYR A CA 1
ATOM 3163 C C . TYR A 1 1003 ? 137.913 115.485 130.204 1.00 13.12 875 TYR A C 1
ATOM 3164 O O . TYR A 1 1003 ? 138.613 114.514 130.510 1.00 17.89 875 TYR A O 1
ATOM 3173 N N . ALA A 1 1004 ? 136.580 115.447 130.249 1.00 22.40 876 ALA A N 1
ATOM 3174 C CA . ALA A 1 1004 ? 135.877 114.218 130.598 1.00 15.87 876 ALA A CA 1
ATOM 3175 C C . ALA A 1 1004 ? 136.170 113.111 129.596 1.00 10.51 876 ALA A C 1
ATOM 3176 O O . ALA A 1 1004 ? 136.305 111.940 129.970 1.00 14.95 876 ALA A O 1
ATOM 3178 N N . ARG A 1 1005 ? 136.266 113.464 128.313 1.00 25.92 877 ARG A N 1
ATOM 3179 C CA . ARG A 1 1005 ? 136.549 112.471 127.283 1.00 23.30 877 ARG A CA 1
ATOM 3180 C C . ARG A 1 1005 ? 137.939 111.880 127.466 1.00 25.90 877 ARG A C 1
ATOM 3181 O O . ARG A 1 1005 ? 138.121 110.658 127.421 1.00 24.84 877 ARG A O 1
ATOM 3189 N N . ARG A 1 1006 ? 138.938 112.738 127.677 1.00 30.03 878 ARG A N 1
ATOM 3190 C CA . ARG A 1 1006 ? 140.303 112.240 127.798 1.00 28.24 878 ARG A CA 1
ATOM 3191 C C . ARG A 1 1006 ? 140.588 111.598 129.152 1.00 31.02 878 ARG A C 1
ATOM 3192 O O . ARG A 1 1006 ? 141.530 110.805 129.259 1.00 31.33 878 ARG A O 1
ATOM 3200 N N . LEU A 1 1007 ? 139.794 111.907 130.180 1.00 45.53 879 LEU A N 1
ATOM 3201 C CA . LEU A 1 1007 ? 140.081 111.407 131.520 1.00 41.86 879 LEU A CA 1
ATOM 3202 C C . LEU A 1 1007 ? 139.554 109.994 131.728 1.00 26.53 879 LEU A C 1
ATOM 3203 O O . LEU A 1 1007 ? 140.215 109.171 132.372 1.00 36.86 879 LEU A O 1
ATOM 3208 N N . MET A 1 1008 ? 138.371 109.692 131.202 1.00 37.50 880 MET A N 1
ATOM 3209 C CA . MET A 1 1008 ? 137.770 108.373 131.390 1.00 40.11 880 MET A CA 1
ATOM 3210 C C . MET A 1 1008 ? 138.231 107.393 130.316 1.00 39.39 880 MET A C 1
ATOM 3211 O O . MET A 1 1008 ? 137.437 106.736 129.643 1.00 34.93 880 MET A O 1
ATOM 3216 N N . THR A 1 1009 ? 139.547 107.306 130.155 1.00 47.82 881 THR A N 1
ATOM 3217 C CA . THR A 1 1009 ? 140.199 106.296 129.340 1.00 51.36 881 THR A CA 1
ATOM 3218 C C . THR A 1 1009 ? 140.912 105.311 130.256 1.00 59.62 881 THR A C 1
ATOM 3219 O O . THR A 1 1009 ? 141.114 105.572 131.445 1.00 61.61 881 THR A O 1
ATOM 3223 N N . ARG A 1 1010 ? 141.291 104.165 129.692 1.00 64.71 882 ARG A N 1
ATOM 3224 C CA . ARG A 1 1010 ? 141.949 103.143 130.499 1.00 68.50 882 ARG A CA 1
ATOM 3225 C C . ARG A 1 1010 ? 143.374 103.557 130.859 1.00 61.89 882 ARG A C 1
ATOM 3226 O O . ARG A 1 1010 ? 143.847 103.294 131.976 1.00 61.77 882 ARG A O 1
ATOM 3234 N N . GLU A 1 1011 ? 144.058 104.244 129.940 1.00 58.65 883 GLU A N 1
ATOM 3235 C CA . GLU A 1 1011 ? 145.436 104.642 130.191 1.00 53.84 883 GLU A CA 1
ATOM 3236 C C . GLU A 1 1011 ? 145.525 105.723 131.261 1.00 51.59 883 GLU A C 1
ATOM 3237 O O . GLU A 1 1011 ? 146.511 105.773 132.003 1.00 60.20 883 GLU A O 1
ATOM 3243 N N . ALA A 1 1012 ? 144.508 106.579 131.376 1.00 45.66 884 ALA A N 1
ATOM 3244 C CA . ALA A 1 1012 ? 144.500 107.562 132.456 1.00 42.57 884 ALA A CA 1
ATOM 3245 C C . ALA A 1 1012 ? 144.365 106.886 133.815 1.00 38.89 884 ALA A C 1
ATOM 3246 O O . ALA A 1 1012 ? 145.045 107.264 134.780 1.00 39.87 884 ALA A O 1
ATOM 3248 N N . VAL A 1 1013 ? 143.499 105.875 133.910 1.00 39.07 885 VAL A N 1
ATOM 3249 C CA . VAL A 1 1013 ? 143.395 105.111 135.149 1.00 42.58 885 VAL A CA 1
ATOM 3250 C C . VAL A 1 1013 ? 144.722 104.442 135.471 1.00 45.13 885 VAL A C 1
ATOM 3251 O O . VAL A 1 1013 ? 145.145 104.405 136.632 1.00 54.83 885 VAL A O 1
ATOM 3255 N N . GLU A 1 1014 ? 145.407 103.909 134.456 1.00 52.68 886 GLU A N 1
ATOM 3256 C CA . GLU A 1 1014 ? 146.704 103.298 134.734 1.00 48.47 886 GLU A CA 1
ATOM 3257 C C . GLU A 1 1014 ? 147.747 104.338 135.133 1.00 40.12 886 GLU A C 1
ATOM 3258 O O . GLU A 1 1014 ? 148.668 104.027 135.894 1.00 43.28 886 GLU A O 1
ATOM 3264 N N . ALA A 1 1015 ? 147.621 105.572 134.641 1.00 46.56 887 ALA A N 1
ATOM 3265 C CA . ALA A 1 1015 ? 148.496 106.638 135.117 1.00 48.80 887 ALA A CA 1
ATOM 3266 C C . ALA A 1 1015 ? 148.175 107.010 136.559 1.00 46.90 887 ALA A C 1
ATOM 3267 O O . ALA A 1 1015 ? 149.044 107.517 137.277 1.00 46.18 887 ALA A O 1
ATOM 3269 N N . VAL A 1 1016 ? 146.935 106.776 136.991 1.00 46.04 888 VAL A N 1
ATOM 3270 C CA . VAL A 1 1016 ? 146.568 107.056 138.377 1.00 47.20 888 VAL A CA 1
ATOM 3271 C C . VAL A 1 1016 ? 147.030 105.934 139.308 1.00 49.58 888 VAL A C 1
ATOM 3272 O O . VAL A 1 1016 ? 147.504 106.194 140.420 1.00 56.51 888 VAL A O 1
ATOM 3276 N N . CYS A 1 1017 ? 146.913 104.678 138.864 1.00 49.96 889 CYS A N 1
ATOM 3277 C CA . CYS A 1 1017 ? 147.281 103.529 139.691 1.00 43.09 889 CYS A CA 1
ATOM 3278 C C . CYS A 1 1017 ? 148.743 103.560 140.108 1.00 53.24 889 CYS A C 1
ATOM 3279 O O . CYS A 1 1017 ? 149.103 102.954 141.123 1.00 62.54 889 CYS A O 1
ATOM 3282 N N . GLU A 1 1018 ? 149.589 104.241 139.337 1.00 64.60 890 GLU A N 1
ATOM 3283 C CA . GLU A 1 1018 ? 150.980 104.448 139.714 1.00 56.63 890 GLU A CA 1
ATOM 3284 C C . GLU A 1 1018 ? 151.108 105.208 141.030 1.00 64.01 890 GLU A C 1
ATOM 3285 O O . GLU A 1 1018 ? 152.167 105.164 141.664 1.00 54.21 890 GLU A O 1
ATOM 3291 N N . LEU A 1 1019 ? 150.045 105.885 141.463 1.00 67.02 891 LEU A N 1
ATOM 3292 C CA . LEU A 1 1019 ? 150.033 106.600 142.733 1.00 50.07 891 LEU A CA 1
ATOM 3293 C C . LEU A 1 1019 ? 149.346 105.835 143.855 1.00 48.92 891 LEU A C 1
ATOM 3294 O O . LEU A 1 1019 ? 149.651 106.078 145.026 1.00 52.09 891 LEU A O 1
ATOM 3299 N N . VAL A 1 1020 ? 148.425 104.930 143.532 1.00 50.66 892 VAL A N 1
ATOM 3300 C CA . VAL A 1 1020 ? 147.747 104.099 144.531 1.00 54.10 892 VAL A CA 1
ATOM 3301 C C . VAL A 1 1020 ? 148.748 103.075 145.057 1.00 65.89 892 VAL A C 1
ATOM 3302 O O . VAL A 1 1020 ? 149.331 102.321 144.266 1.00 72.12 892 VAL A O 1
ATOM 3306 N N . PRO A 1 1021 ? 148.998 103.030 146.370 1.00 74.66 893 PRO A N 1
ATOM 3307 C CA . PRO A 1 1021 ? 150.062 102.161 146.896 1.00 78.25 893 PRO A CA 1
ATOM 3308 C C . PRO A 1 1021 ? 149.808 100.661 146.798 1.00 78.06 893 PRO A C 1
ATOM 3309 O O . PRO A 1 1021 ? 150.603 99.940 146.188 1.00 84.56 893 PRO A O 1
ATOM 3313 N N . SER A 1 1022 ? 148.708 100.176 147.369 1.00 70.44 894 SER A N 1
ATOM 3314 C CA . SER A 1 1022 ? 148.513 98.744 147.571 1.00 82.88 894 SER A CA 1
ATOM 3315 C C . SER A 1 1022 ? 147.695 98.157 146.427 1.00 90.59 894 SER A C 1
ATOM 3316 O O . SER A 1 1022 ? 146.616 98.664 146.102 1.00 96.75 894 SER A O 1
ATOM 3319 N N . GLU A 1 1023 ? 148.196 97.057 145.853 1.00 82.82 895 GLU A N 1
ATOM 3320 C CA . GLU A 1 1023 ? 147.778 96.497 144.566 1.00 104.67 895 GLU A CA 1
ATOM 3321 C C . GLU A 1 1023 ? 146.357 95.854 144.589 1.00 92.28 895 GLU A C 1
ATOM 3322 O O . GLU A 1 1023 ? 145.947 95.221 143.604 1.00 103.83 895 GLU A O 1
ATOM 3328 N N . GLU A 1 1024 ? 145.526 95.979 145.620 1.00 83.18 896 GLU A N 1
ATOM 3329 C CA . GLU A 1 1024 ? 144.160 95.486 145.477 1.00 96.49 896 GLU A CA 1
ATOM 3330 C C . GLU A 1 1024 ? 143.221 96.577 144.969 1.00 91.40 896 GLU A C 1
ATOM 3331 O O . GLU A 1 1024 ? 142.459 96.354 144.020 1.00 93.37 896 GLU A O 1
ATOM 3337 N N . ARG A 1 1025 ? 143.277 97.767 145.576 1.00 67.51 897 ARG A N 1
ATOM 3338 C CA . ARG A 1 1025 ? 142.469 98.877 145.082 1.00 70.13 897 ARG A CA 1
ATOM 3339 C C . ARG A 1 1025 ? 142.871 99.276 143.669 1.00 82.12 897 ARG A C 1
ATOM 3340 O O . ARG A 1 1025 ? 142.046 99.816 142.914 1.00 90.06 897 ARG A O 1
ATOM 3348 N N . ARG A 1 1026 ? 144.121 99.003 143.284 1.00 61.62 898 ARG A N 1
ATOM 3349 C CA . ARG A 1 1026 ? 144.559 99.256 141.915 1.00 69.26 898 ARG A CA 1
ATOM 3350 C C . ARG A 1 1026 ? 143.648 98.546 140.916 1.00 76.05 898 ARG A C 1
ATOM 3351 O O . ARG A 1 1026 ? 142.974 99.192 140.097 1.00 83.32 898 ARG A O 1
ATOM 3359 N N . GLU A 1 1027 ? 143.618 97.205 140.984 1.00 49.45 899 GLU A N 1
ATOM 3360 C CA . GLU A 1 1027 ? 142.736 96.420 140.128 1.00 74.92 899 GLU A CA 1
ATOM 3361 C C . GLU A 1 1027 ? 141.278 96.727 140.375 1.00 88.21 899 GLU A C 1
ATOM 3362 O O . GLU A 1 1027 ? 140.445 96.589 139.480 1.00 81.77 899 GLU A O 1
ATOM 3368 N N . ALA A 1 1028 ? 140.944 97.076 141.600 1.00 77.43 900 ALA A N 1
ATOM 3369 C CA . ALA A 1 1028 ? 139.569 97.445 141.909 1.00 60.93 900 ALA A CA 1
ATOM 3370 C C . ALA A 1 1028 ? 139.068 98.564 140.998 1.00 67.73 900 ALA A C 1
ATOM 3371 O O . ALA A 1 1028 ? 138.092 98.402 140.247 1.00 69.95 900 ALA A O 1
ATOM 3373 N N . LEU A 1 1029 ? 139.748 99.706 141.033 1.00 56.93 901 LEU A N 1
ATOM 3374 C CA . LEU A 1 1029 ? 139.283 100.795 140.187 1.00 64.93 901 LEU A CA 1
ATOM 3375 C C . LEU A 1 1029 ? 139.635 100.589 138.712 1.00 52.23 901 LEU A C 1
ATOM 3376 O O . LEU A 1 1029 ? 138.972 101.177 137.849 1.00 67.07 901 LEU A O 1
ATOM 3381 N N . LEU A 1 1030 ? 140.615 99.740 138.384 1.00 39.22 902 LEU A N 1
ATOM 3382 C CA . LEU A 1 1030 ? 140.831 99.399 136.975 1.00 53.14 902 LEU A CA 1
ATOM 3383 C C . LEU A 1 1030 ? 139.629 98.649 136.405 1.00 49.23 902 LEU A C 1
ATOM 3384 O O . LEU A 1 1030 ? 139.122 98.978 135.318 1.00 64.73 902 LEU A O 1
ATOM 3389 N N . LYS A 1 1031 ? 139.184 97.611 137.123 1.00 34.04 903 LYS A N 1
ATOM 3390 C CA . LYS A 1 1031 ? 137.946 96.914 136.805 1.00 47.04 903 LYS A CA 1
ATOM 3391 C C . LYS A 1 1031 ? 136.771 97.879 136.729 1.00 57.94 903 LYS A C 1
ATOM 3392 O O . LYS A 1 1031 ? 135.922 97.772 135.834 1.00 52.66 903 LYS A O 1
ATOM 3398 N N . LEU A 1 1032 ? 136.704 98.826 137.667 1.00 48.55 904 LEU A N 1
ATOM 3399 C CA . LEU A 1 1032 ? 135.647 99.831 137.626 1.00 34.10 904 LEU A CA 1
ATOM 3400 C C . LEU A 1 1032 ? 135.655 100.589 136.302 1.00 39.49 904 LEU A C 1
ATOM 3401 O O . LEU A 1 1032 ? 134.614 100.735 135.646 1.00 57.88 904 LEU A O 1
ATOM 3406 N N . MET A 1 1033 ? 136.829 101.072 135.887 1.00 33.06 905 MET A N 1
ATOM 3407 C CA . MET A 1 1033 ? 136.903 101.883 134.674 1.00 43.33 905 MET A CA 1
ATOM 3408 C C . MET A 1 1033 ? 136.548 101.072 133.433 1.00 43.19 905 MET A C 1
ATOM 3409 O O . MET A 1 1033 ? 135.844 101.567 132.542 1.00 50.73 905 MET A O 1
ATOM 3414 N N . ASP A 1 1034 ? 137.024 99.826 133.343 1.00 40.68 906 ASP A N 1
ATOM 3415 C CA . ASP A 1 1034 ? 136.694 99.067 132.138 1.00 55.25 906 ASP A CA 1
ATOM 3416 C C . ASP A 1 1034 ? 135.216 98.681 132.113 1.00 50.53 906 ASP A C 1
ATOM 3417 O O . ASP A 1 1034 ? 134.597 98.661 131.039 1.00 56.52 906 ASP A O 1
ATOM 3422 N N . LEU A 1 1035 ? 134.624 98.412 133.282 1.00 40.05 907 LEU A N 1
ATOM 3423 C CA . LEU A 1 1035 ? 133.177 98.232 133.353 1.00 37.43 907 LEU A CA 1
ATOM 3424 C C . LEU A 1 1035 ? 132.450 99.465 132.829 1.00 35.43 907 LEU A C 1
ATOM 3425 O O . LEU A 1 1035 ? 131.490 99.354 132.057 1.00 30.38 907 LEU A O 1
ATOM 3430 N N . TYR A 1 1036 ? 132.900 100.654 133.241 1.00 36.46 908 TYR A N 1
ATOM 3431 C CA . TYR A 1 1036 ? 132.256 101.891 132.802 1.00 28.15 908 TYR A CA 1
ATOM 3432 C C . TYR A 1 1036 ? 132.372 102.078 131.292 1.00 34.36 908 TYR A C 1
ATOM 3433 O O . TYR A 1 1036 ? 131.434 102.563 130.636 1.00 45.64 908 TYR A O 1
ATOM 3442 N N . LEU A 1 1037 ? 133.530 101.726 130.728 1.00 29.91 909 LEU A N 1
ATOM 3443 C CA . LEU A 1 1037 ? 133.720 101.848 129.289 1.00 34.10 909 LEU A CA 1
ATOM 3444 C C . LEU A 1 1037 ? 132.913 100.818 128.513 1.00 32.43 909 LEU A C 1
ATOM 3445 O O . LEU A 1 1037 ? 132.611 101.046 127.337 1.00 35.66 909 LEU A O 1
ATOM 3450 N N . GLN A 1 1038 ? 132.557 99.695 129.139 1.00 40.85 910 GLN A N 1
ATOM 3451 C CA . GLN A 1 1038 ? 131.685 98.744 128.459 1.00 39.13 910 GLN A CA 1
ATOM 3452 C C . GLN A 1 1038 ? 130.242 99.230 128.337 1.00 34.06 910 GLN A C 1
ATOM 3453 O O . GLN A 1 1038 ? 129.453 98.584 127.640 1.00 31.84 910 GLN A O 1
ATOM 3459 N N . MET A 1 1039 ? 129.877 100.345 128.978 1.00 38.15 911 MET A N 1
ATOM 3460 C CA . MET A 1 1039 ? 128.502 100.833 128.946 1.00 32.37 911 MET A CA 1
ATOM 3461 C C . MET A 1 1039 ? 128.352 102.290 128.520 1.00 35.04 911 MET A C 1
ATOM 3462 O O . MET A 1 1039 ? 127.219 102.730 128.295 1.00 50.33 911 MET A O 1
ATOM 3467 N N . LYS A 1 1040 ? 129.443 103.050 128.418 1.00 28.21 912 LYS A N 1
ATOM 3468 C CA . LYS A 1 1040 ? 129.372 104.407 127.866 1.00 32.98 912 LYS A CA 1
ATOM 3469 C C . LYS A 1 1040 ? 128.796 104.486 126.446 1.00 48.53 912 LYS A C 1
ATOM 3470 O O . LYS A 1 1040 ? 127.954 105.375 126.181 1.00 63.05 912 LYS A O 1
ATOM 3476 N N . PRO A 1 1041 ? 129.214 103.647 125.488 1.00 30.67 913 PRO A N 1
ATOM 3477 C CA . PRO A 1 1041 ? 128.715 103.813 124.113 1.00 39.21 913 PRO A CA 1
ATOM 3478 C C . PRO A 1 1041 ? 127.226 103.576 123.969 1.00 30.11 913 PRO A C 1
ATOM 3479 O O . PRO A 1 1041 ? 126.653 103.965 122.944 1.00 43.33 913 PRO A O 1
ATOM 3483 N N . VAL A 1 1042 ? 126.575 102.954 124.953 1.00 23.44 914 VAL A N 1
ATOM 3484 C CA . VAL A 1 1042 ? 125.140 102.726 124.830 1.00 34.09 914 VAL A CA 1
ATOM 3485 C C . VAL A 1 1042 ? 124.374 104.036 124.911 1.00 36.45 914 VAL A C 1
ATOM 3486 O O . VAL A 1 1042 ? 123.360 104.214 124.223 1.00 35.88 914 VAL A O 1
ATOM 3490 N N . TRP A 1 1043 ? 124.835 104.978 125.730 1.00 30.94 915 TRP A N 1
ATOM 3491 C CA . TRP A 1 1043 ? 124.147 106.257 125.836 1.00 37.77 915 TRP A CA 1
ATOM 3492 C C . TRP A 1 1043 ? 124.823 107.371 125.054 1.00 44.01 915 TRP A C 1
ATOM 3493 O O . TRP A 1 1043 ? 124.272 108.473 124.997 1.00 56.12 915 TRP A O 1
ATOM 3504 N N . ARG A 1 1044 ? 125.989 107.141 124.442 1.00 29.92 916 ARG A N 1
ATOM 3505 C CA . ARG A 1 1044 ? 126.466 108.204 123.565 1.00 30.13 916 ARG A CA 1
ATOM 3506 C C . ARG A 1 1044 ? 126.431 107.877 122.073 1.00 36.57 916 ARG A C 1
ATOM 3507 O O . ARG A 1 1044 ? 126.767 108.746 121.263 1.00 49.78 916 ARG A O 1
ATOM 3515 N N . SER A 1 1045 ? 125.986 106.689 121.672 1.00 41.01 917 SER A N 1
ATOM 3516 C CA . SER A 1 1045 ? 125.867 106.381 120.250 1.00 43.32 917 SER A CA 1
ATOM 3517 C C . SER A 1 1045 ? 124.604 106.996 119.648 1.00 54.81 917 SER A C 1
ATOM 3518 O O . SER A 1 1045 ? 123.574 107.140 120.315 1.00 58.93 917 SER A O 1
ATOM 3521 N N . THR A 1 1046 ? 124.694 107.359 118.363 1.00 58.31 918 THR A N 1
ATOM 3522 C CA . THR A 1 1046 ? 123.528 107.891 117.660 1.00 68.65 918 THR A CA 1
ATOM 3523 C C . THR A 1 1046 ? 122.469 106.817 117.444 1.00 75.04 918 THR A C 1
ATOM 3524 O O . THR A 1 1046 ? 121.270 107.115 117.458 1.00 78.89 918 THR A O 1
ATOM 3528 N N . CYS A 1 1047 ? 122.889 105.568 117.247 1.00 60.22 919 CYS A N 1
ATOM 3529 C CA . CYS A 1 1047 ? 121.974 104.430 117.188 1.00 75.20 919 CYS A CA 1
ATOM 3530 C C . CYS A 1 1047 ? 122.686 103.231 117.802 1.00 64.95 919 CYS A C 1
ATOM 3531 O O . CYS A 1 1047 ? 123.541 102.609 117.151 1.00 72.78 919 CYS A O 1
ATOM 3534 N N . PRO A 1 1048 ? 122.362 102.874 119.047 1.00 62.35 920 PRO A N 1
ATOM 3535 C CA . PRO A 1 1048 ? 123.113 101.797 119.709 1.00 53.85 920 PRO A CA 1
ATOM 3536 C C . PRO A 1 1048 ? 122.768 100.411 119.196 1.00 57.62 920 PRO A C 1
ATOM 3537 O O . PRO A 1 1048 ? 123.640 99.532 119.197 1.00 65.37 920 PRO A O 1
ATOM 3541 N N . SER A 1 1049 ? 121.526 100.183 118.760 1.00 63.47 921 SER A N 1
ATOM 3542 C CA . SER A 1 1049 ? 121.129 98.861 118.289 1.00 74.00 921 SER A CA 1
ATOM 3543 C C . SER A 1 1049 ? 121.872 98.447 117.028 1.00 75.28 921 SER A C 1
ATOM 3544 O O . SER A 1 1049 ? 122.004 97.247 116.765 1.00 74.68 921 SER A O 1
ATOM 3547 N N . ARG A 1 1050 ? 122.357 99.409 116.249 1.00 75.21 922 ARG A N 1
ATOM 3548 C CA . ARG A 1 1050 ? 123.125 99.136 115.042 1.00 75.63 922 ARG A CA 1
ATOM 3549 C C . ARG A 1 1050 ? 124.624 99.315 115.237 1.00 69.22 922 ARG A C 1
ATOM 3550 O O . ARG A 1 1050 ? 125.409 98.573 114.638 1.00 72.61 922 ARG A O 1
ATOM 3558 N N . ASP A 1 1051 ? 125.034 100.261 116.085 1.00 83.06 923 ASP A N 1
ATOM 3559 C CA . ASP A 1 1051 ? 126.446 100.604 116.228 1.00 86.90 923 ASP A CA 1
ATOM 3560 C C . ASP A 1 1051 ? 127.158 99.680 117.213 1.00 81.48 923 ASP A C 1
ATOM 3561 O O . ASP A 1 1051 ? 128.225 99.138 116.902 1.00 79.75 923 ASP A O 1
ATOM 3566 N N . CYS A 1 1052 ? 126.592 99.491 118.406 1.00 82.03 924 CYS A N 1
ATOM 3567 C CA . CYS A 1 1052 ? 127.178 98.640 119.445 1.00 71.68 924 CYS A CA 1
ATOM 3568 C C . CYS A 1 1052 ? 126.105 97.723 120.031 1.00 80.90 924 CYS A C 1
ATOM 3569 O O . CYS A 1 1052 ? 125.720 97.845 121.200 1.00 82.05 924 CYS A O 1
ATOM 3572 N N . PRO A 1 1053 ? 125.625 96.756 119.242 1.00 78.32 925 PRO A N 1
ATOM 3573 C CA . PRO A 1 1053 ? 124.459 95.970 119.687 1.00 83.02 925 PRO A CA 1
ATOM 3574 C C . PRO A 1 1053 ? 124.727 95.099 120.904 1.00 74.74 925 PRO A C 1
ATOM 3575 O O . PRO A 1 1053 ? 123.853 94.971 121.773 1.00 72.09 925 PRO A O 1
ATOM 3579 N N . ASP A 1 1054 ? 125.912 94.489 120.996 1.00 73.79 926 ASP A N 1
ATOM 3580 C CA . ASP A 1 1054 ? 126.171 93.567 122.097 1.00 79.98 926 ASP A CA 1
ATOM 3581 C C . ASP A 1 1054 ? 126.277 94.302 123.427 1.00 75.41 926 ASP A C 1
ATOM 3582 O O . ASP A 1 1054 ? 125.846 93.782 124.463 1.00 69.25 926 ASP A O 1
ATOM 3587 N N . GLN A 1 1055 ? 126.843 95.512 123.423 1.00 61.05 927 GLN A N 1
ATOM 3588 C CA . GLN A 1 1055 ? 126.868 96.304 124.648 1.00 44.29 927 GLN A CA 1
ATOM 3589 C C . GLN A 1 1055 ? 125.468 96.743 125.054 1.00 50.14 927 GLN A C 1
ATOM 3590 O O . GLN A 1 1055 ? 125.177 96.852 126.250 1.00 52.17 927 GLN A O 1
ATOM 3596 N N . LEU A 1 1056 ? 124.596 97.005 124.077 1.00 54.84 928 LEU A N 1
ATOM 3597 C CA . LEU A 1 1056 ? 123.181 97.197 124.375 1.00 52.21 928 LEU A CA 1
ATOM 3598 C C . LEU A 1 1056 ? 122.616 95.973 125.082 1.00 55.01 928 LEU A C 1
ATOM 3599 O O . LEU A 1 1056 ? 121.913 96.091 126.093 1.00 62.20 928 LEU A O 1
ATOM 3604 N N . CYS A 1 1057 ? 122.917 94.783 124.560 1.00 52.61 929 CYS A N 1
ATOM 3605 C CA . CYS A 1 1057 ? 122.380 93.559 125.149 1.00 55.56 929 CYS A CA 1
ATOM 3606 C C . CYS A 1 1057 ? 122.919 93.330 126.557 1.00 59.64 929 CYS A C 1
ATOM 3607 O O . CYS A 1 1057 ? 122.181 92.886 127.445 1.00 59.01 929 CYS A O 1
ATOM 3610 N N . GLN A 1 1058 ? 124.199 93.628 126.783 1.00 61.18 930 GLN A N 1
ATOM 3611 C CA . GLN A 1 1058 ? 124.873 93.305 128.034 1.00 63.02 930 GLN A CA 1
ATOM 3612 C C . GLN A 1 1058 ? 124.805 94.428 129.066 1.00 64.15 930 GLN A C 1
ATOM 3613 O O . GLN A 1 1058 ? 125.580 94.412 130.029 1.00 61.24 930 GLN A O 1
ATOM 3619 N N . TYR A 1 1059 ? 123.896 95.391 128.900 1.00 52.67 931 TYR A N 1
ATOM 3620 C CA . TYR A 1 1059 ? 123.922 96.571 129.760 1.00 38.24 931 TYR A CA 1
ATOM 3621 C C . TYR A 1 1059 ? 123.447 96.255 131.175 1.00 41.86 931 TYR A C 1
ATOM 3622 O O . TYR A 1 1059 ? 124.042 96.728 132.152 1.00 52.99 931 TYR A O 1
ATOM 3631 N N . SER A 1 1060 ? 122.368 95.480 131.305 1.00 40.46 932 SER A N 1
ATOM 3632 C CA . SER A 1 1060 ? 121.819 95.174 132.624 1.00 49.38 932 SER A CA 1
ATOM 3633 C C . SER A 1 1060 ? 122.873 94.535 133.524 1.00 50.62 932 SER A C 1
ATOM 3634 O O . SER A 1 1060 ? 123.112 94.984 134.652 1.00 56.50 932 SER A O 1
ATOM 3637 N N . TYR A 1 1061 ? 123.533 93.499 133.012 1.00 55.96 933 TYR A N 1
ATOM 3638 C CA . TYR A 1 1061 ? 124.516 92.737 133.775 1.00 69.41 933 TYR A CA 1
ATOM 3639 C C . TYR A 1 1061 ? 125.745 93.585 134.112 1.00 54.83 933 TYR A C 1
ATOM 3640 O O . TYR A 1 1061 ? 126.254 93.547 135.246 1.00 53.16 933 TYR A O 1
ATOM 3649 N N . ASN A 1 1062 ? 126.208 94.383 133.146 1.00 46.43 934 ASN A N 1
ATOM 3650 C CA . ASN A 1 1062 ? 127.347 95.269 133.374 1.00 46.75 934 ASN A CA 1
ATOM 3651 C C . ASN A 1 1062 ? 127.051 96.275 134.482 1.00 48.62 934 ASN A C 1
ATOM 3652 O O . ASN A 1 1062 ? 127.865 96.470 135.395 1.00 46.79 934 ASN A O 1
ATOM 3657 N N . SER A 1 1063 ? 125.892 96.939 134.406 1.00 42.56 935 SER A N 1
ATOM 3658 C CA . SER A 1 1063 ? 125.527 97.899 135.443 1.00 42.12 935 SER A CA 1
ATOM 3659 C C . SER A 1 1063 ? 125.351 97.219 136.794 1.00 41.48 935 SER A C 1
ATOM 3660 O O . SER A 1 1063 ? 125.678 97.807 137.833 1.00 50.84 935 SER A O 1
ATOM 3663 N N . GLN A 1 1064 ? 124.838 95.984 136.799 1.00 41.25 936 GLN A N 1
ATOM 3664 C CA . GLN A 1 1064 ? 124.755 95.220 138.039 1.00 47.11 936 GLN A CA 1
ATOM 3665 C C . GLN A 1 1064 ? 126.126 95.096 138.695 1.00 46.78 936 GLN A C 1
ATOM 3666 O O . GLN A 1 1064 ? 126.288 95.383 139.890 1.00 57.40 936 GLN A O 1
ATOM 3672 N N . GLN A 1 1065 ? 127.132 94.677 137.920 1.00 46.55 937 GLN A N 1
ATOM 3673 C CA . GLN A 1 1065 ? 128.464 94.514 138.506 1.00 46.49 937 GLN A CA 1
ATOM 3674 C C . GLN A 1 1065 ? 129.066 95.849 138.926 1.00 51.79 937 GLN A C 1
ATOM 3675 O O . GLN A 1 1065 ? 129.766 95.921 139.943 1.00 59.16 937 GLN A O 1
ATOM 3681 N N . PHE A 1 1066 ? 128.838 96.905 138.143 1.00 44.17 938 PHE A N 1
ATOM 3682 C CA . PHE A 1 1066 ? 129.323 98.227 138.532 1.00 34.53 938 PHE A CA 1
ATOM 3683 C C . PHE A 1 1066 ? 128.771 98.622 139.899 1.00 41.21 938 PHE A C 1
ATOM 3684 O O . PHE A 1 1066 ? 129.519 99.042 140.800 1.00 46.30 938 PHE A O 1
ATOM 3692 N N . ALA A 1 1067 ? 127.456 98.462 140.073 1.00 44.55 939 ALA A N 1
ATOM 3693 C CA . ALA A 1 1067 ? 126.822 98.792 141.342 1.00 57.19 939 ALA A CA 1
ATOM 3694 C C . ALA A 1 1067 ? 127.382 97.945 142.474 1.00 50.93 939 ALA A C 1
ATOM 3695 O O . ALA A 1 1067 ? 127.611 98.450 143.579 1.00 57.70 939 ALA A O 1
ATOM 3697 N N . ASP A 1 1068 ? 127.621 96.655 142.225 1.00 51.37 940 ASP A N 1
ATOM 3698 C CA . ASP A 1 1068 ? 128.093 95.829 143.333 1.00 65.92 940 ASP A CA 1
ATOM 3699 C C . ASP A 1 1068 ? 129.544 96.127 143.687 1.00 73.94 940 ASP A C 1
ATOM 3700 O O . ASP A 1 1068 ? 129.928 95.997 144.853 1.00 71.22 940 ASP A O 1
ATOM 3705 N N . LEU A 1 1069 ? 130.369 96.498 142.704 1.00 70.79 941 LEU A N 1
ATOM 3706 C CA . LEU A 1 1069 ? 131.730 96.917 143.017 1.00 54.74 941 LEU A CA 1
ATOM 3707 C C . LEU A 1 1069 ? 131.720 98.167 143.886 1.00 62.34 941 LEU A C 1
ATOM 3708 O O . LEU A 1 1069 ? 132.466 98.255 144.877 1.00 63.71 941 LEU A O 1
ATOM 3713 N N . LEU A 1 1070 ? 130.865 99.137 143.538 1.00 57.18 942 LEU A N 1
ATOM 3714 C CA . LEU A 1 1070 ? 130.693 100.306 144.399 1.00 59.59 942 LEU A CA 1
ATOM 3715 C C . LEU A 1 1070 ? 130.251 99.895 145.798 1.00 63.52 942 LEU A C 1
ATOM 3716 O O . LEU A 1 1070 ? 130.779 100.390 146.801 1.00 59.27 942 LEU A O 1
ATOM 3721 N N . SER A 1 1071 ? 129.273 98.990 145.880 1.00 58.94 943 SER A N 1
ATOM 3722 C CA . SER A 1 1071 ? 128.756 98.557 147.174 1.00 59.72 943 SER A CA 1
ATOM 3723 C C . SER A 1 1071 ? 129.844 97.915 148.021 1.00 62.85 943 SER A C 1
ATOM 3724 O O . SER A 1 1071 ? 129.906 98.131 149.238 1.00 64.36 943 SER A O 1
ATOM 3727 N N . SER A 1 1072 ? 130.710 97.119 147.395 1.00 72.53 944 SER A N 1
ATOM 3728 C CA . SER A 1 1072 ? 131.671 96.335 148.159 1.00 66.78 944 SER A CA 1
ATOM 3729 C C . SER A 1 1072 ? 132.894 97.156 148.547 1.00 68.60 944 SER A C 1
ATOM 3730 O O . SER A 1 1072 ? 133.161 97.360 149.737 1.00 64.78 944 SER A O 1
ATOM 3733 N N . MET A 1 1073 ? 133.653 97.644 147.566 1.00 67.09 945 MET A N 1
ATOM 3734 C CA . MET A 1 1073 ? 134.974 98.174 147.891 1.00 53.91 945 MET A CA 1
ATOM 3735 C C . MET A 1 1073 ? 135.048 99.694 147.842 1.00 69.90 945 MET A C 1
ATOM 3736 O O . MET A 1 1073 ? 136.147 100.253 147.908 1.00 75.81 945 MET A O 1
ATOM 3741 N N . PHE A 1 1074 ? 133.903 100.377 147.763 1.00 63.57 946 PHE A N 1
ATOM 3742 C CA . PHE A 1 1074 ? 133.852 101.824 147.936 1.00 55.96 946 PHE A CA 1
ATOM 3743 C C . PHE A 1 1074 ? 132.726 102.221 148.883 1.00 69.18 946 PHE A C 1
ATOM 3744 O O . PHE A 1 1074 ? 132.216 103.343 148.799 1.00 82.27 946 PHE A O 1
ATOM 3752 N N . LYS A 1 1075 ? 132.325 101.310 149.778 1.00 51.84 947 LYS A N 1
ATOM 3753 C CA . LYS A 1 1075 ? 131.213 101.580 150.684 1.00 60.53 947 LYS A CA 1
ATOM 3754 C C . LYS A 1 1075 ? 131.484 102.789 151.568 1.00 57.84 947 LYS A C 1
ATOM 3755 O O . LYS A 1 1075 ? 130.541 103.461 152.003 1.00 78.75 947 LYS A O 1
ATOM 3761 N N . TYR A 1 1076 ? 132.757 103.087 151.840 1.00 40.81 948 TYR A N 1
ATOM 3762 C CA . TYR A 1 1076 ? 133.100 104.280 152.606 1.00 60.46 948 TYR A CA 1
ATOM 3763 C C . TYR A 1 1076 ? 132.597 105.554 151.941 1.00 73.46 948 TYR A C 1
ATOM 3764 O O . TYR A 1 1076 ? 132.476 106.586 152.610 1.00 76.26 948 TYR A O 1
ATOM 3773 N N . ARG A 1 1077 ? 132.303 105.504 150.644 1.00 70.34 949 ARG A N 1
ATOM 3774 C CA . ARG A 1 1077 ? 131.853 106.664 149.887 1.00 62.49 949 ARG A CA 1
ATOM 3775 C C . ARG A 1 1077 ? 130.365 106.635 149.573 1.00 66.87 949 ARG A C 1
ATOM 3776 O O . ARG A 1 1077 ? 129.717 107.686 149.576 1.00 73.96 949 ARG A O 1
ATOM 3784 N N . TYR A 1 1078 ? 129.807 105.459 149.300 1.00 48.01 950 TYR A N 1
ATOM 3785 C CA . TYR A 1 1078 ? 128.429 105.323 148.843 1.00 57.91 950 TYR A CA 1
ATOM 3786 C C . TYR A 1 1078 ? 127.584 104.558 149.855 1.00 69.34 950 TYR A C 1
ATOM 3787 O O . TYR A 1 1078 ? 126.802 103.674 149.498 1.00 72.91 950 TYR A O 1
ATOM 3796 N N . ASP A 1 1079 ? 127.741 104.888 151.139 1.00 74.89 951 ASP A N 1
ATOM 3797 C CA . ASP A 1 1079 ? 126.918 104.261 152.169 1.00 93.90 951 ASP A CA 1
ATOM 3798 C C . ASP A 1 1079 ? 125.460 104.682 152.035 1.00 90.61 951 ASP A C 1
ATOM 3799 O O . ASP A 1 1079 ? 124.553 103.843 152.079 1.00 77.12 951 ASP A O 1
ATOM 3804 N N . GLY A 1 1080 ? 125.216 105.979 151.870 1.00 80.92 952 GLY A N 1
ATOM 3805 C CA . GLY A 1 1080 ? 123.870 106.477 151.673 1.00 59.14 952 GLY A CA 1
ATOM 3806 C C . GLY A 1 1080 ? 123.809 107.639 150.703 1.00 62.52 952 GLY A C 1
ATOM 3807 O O . GLY A 1 1080 ? 122.772 108.293 150.573 1.00 62.03 952 GLY A O 1
ATOM 3808 N N . LYS A 1 1081 ? 124.916 107.905 150.013 1.00 49.08 953 LYS A N 1
ATOM 3809 C CA . LYS A 1 1081 ? 125.028 109.050 149.120 1.00 48.61 953 LYS A CA 1
ATOM 3810 C C . LYS A 1 1081 ? 125.389 108.581 147.716 1.00 54.39 953 LYS A C 1
ATOM 3811 O O . LYS A 1 1081 ? 126.241 107.700 147.544 1.00 58.80 953 LYS A O 1
ATOM 3817 N N . ILE A 1 1082 ? 124.697 109.140 146.721 1.00 53.97 954 ILE A N 1
ATOM 3818 C CA . ILE A 1 1082 ? 124.975 108.907 145.308 1.00 38.95 954 ILE A CA 1
ATOM 3819 C C . ILE A 1 1082 ? 124.701 110.213 144.576 1.00 45.30 954 ILE A C 1
ATOM 3820 O O . ILE A 1 1082 ? 123.884 111.030 145.010 1.00 60.66 954 ILE A O 1
ATOM 3825 N N . THR A 1 1083 ? 125.388 110.408 143.457 1.00 24.83 955 THR A N 1
ATOM 3826 C CA . THR A 1 1083 ? 125.094 111.515 142.564 1.00 34.22 955 THR A CA 1
ATOM 3827 C C . THR A 1 1083 ? 123.958 111.130 141.622 1.00 35.79 955 THR A C 1
ATOM 3828 O O . THR A 1 1083 ? 123.807 109.964 141.247 1.00 34.42 955 THR A O 1
ATOM 3832 N N . ASN A 1 1084 ? 123.151 112.128 141.251 1.00 36.70 956 ASN A N 1
ATOM 3833 C CA . ASN A 1 1084 ? 121.939 111.862 140.480 1.00 28.90 956 ASN A CA 1
ATOM 3834 C C . ASN A 1 1084 ? 122.260 111.206 139.141 1.00 24.36 956 ASN A C 1
ATOM 3835 O O . ASN A 1 1084 ? 121.579 110.259 138.723 1.00 21.50 956 ASN A O 1
ATOM 3840 N N . TYR A 1 1085 ? 123.294 111.697 138.453 1.00 27.87 957 TYR A N 1
ATOM 3841 C CA . TYR A 1 1085 ? 123.625 111.146 137.145 1.00 19.08 957 TYR A CA 1
ATOM 3842 C C . TYR A 1 1085 ? 124.121 109.712 137.246 1.00 19.10 957 TYR A C 1
ATOM 3843 O O . TYR A 1 1085 ? 123.898 108.923 136.326 1.00 19.79 957 TYR A O 1
ATOM 3852 N N . LEU A 1 1086 ? 124.780 109.351 138.349 1.00 28.02 958 LEU A N 1
ATOM 3853 C CA . LEU A 1 1086 ? 125.148 107.954 138.554 1.00 19.75 958 LEU A CA 1
ATOM 3854 C C . LEU A 1 1086 ? 123.906 107.076 138.656 1.00 9.36 958 LEU A C 1
ATOM 3855 O O . LEU A 1 1086 ? 123.849 105.991 138.063 1.00 15.93 958 LEU A O 1
ATOM 3860 N N . HIS A 1 1087 ? 122.893 107.544 139.389 1.00 9.25 959 HIS A N 1
ATOM 3861 C CA . HIS A 1 1087 ? 121.638 106.806 139.490 1.00 7.98 959 HIS A CA 1
ATOM 3862 C C . HIS A 1 1087 ? 120.988 106.635 138.122 1.00 20.42 959 HIS A C 1
ATOM 3863 O O . HIS A 1 1087 ? 120.568 105.530 137.756 1.00 22.21 959 HIS A O 1
ATOM 3870 N N . LYS A 1 1088 ? 120.887 107.726 137.356 1.00 27.88 960 LYS A N 1
ATOM 3871 C CA . LYS A 1 1088 ? 120.306 107.640 136.018 1.00 20.72 960 LYS A CA 1
ATOM 3872 C C . LYS A 1 1088 ? 121.095 106.677 135.136 1.00 19.50 960 LYS A C 1
ATOM 3873 O O . LYS A 1 1088 ? 120.517 105.833 134.441 1.00 18.85 960 LYS A O 1
ATOM 3879 N N . THR A 1 1089 ? 122.425 106.792 135.160 1.00 23.46 961 THR A N 1
ATOM 3880 C CA . THR A 1 1089 ? 123.287 105.954 134.337 1.00 18.73 961 THR A CA 1
ATOM 3881 C C . THR A 1 1089 ? 123.159 104.481 134.704 1.00 24.49 961 THR A C 1
ATOM 3882 O O . THR A 1 1089 ? 123.298 103.610 133.837 1.00 27.03 961 THR A O 1
ATOM 3886 N N . LEU A 1 1090 ? 122.870 104.180 135.969 1.00 31.61 962 LEU A N 1
ATOM 3887 C CA . LEU A 1 1090 ? 122.827 102.793 136.407 1.00 24.43 962 LEU A CA 1
ATOM 3888 C C . LEU A 1 1090 ? 121.437 102.170 136.379 1.00 20.84 962 LEU A C 1
ATOM 3889 O O . LEU A 1 1090 ? 121.337 100.939 136.362 1.00 27.88 962 LEU A O 1
ATOM 3894 N N . ALA A 1 1091 ? 120.366 102.963 136.365 1.00 21.48 963 ALA A N 1
ATOM 3895 C CA . ALA A 1 1091 ? 119.036 102.392 136.532 1.00 24.32 963 ALA A CA 1
ATOM 3896 C C . ALA A 1 1091 ? 118.098 102.565 135.344 1.00 38.76 963 ALA A C 1
ATOM 3897 O O . ALA A 1 1091 ? 117.183 101.752 135.191 1.00 34.22 963 ALA A O 1
ATOM 3899 N N . HIS A 1 1092 ? 118.286 103.580 134.499 1.00 39.25 964 HIS A N 1
ATOM 3900 C CA . HIS A 1 1092 ? 117.265 103.943 133.524 1.00 35.43 964 HIS A CA 1
ATOM 3901 C C . HIS A 1 1092 ? 117.698 103.859 132.064 1.00 36.76 964 HIS A C 1
ATOM 3902 O O . HIS A 1 1092 ? 116.857 104.060 131.182 1.00 35.90 964 HIS A O 1
ATOM 3909 N N . VAL A 1 1093 ? 118.967 103.561 131.778 1.00 24.67 965 VAL A N 1
ATOM 3910 C CA . VAL A 1 1093 ? 119.441 103.595 130.389 1.00 26.19 965 VAL A CA 1
ATOM 3911 C C . VAL A 1 1093 ? 118.716 102.598 129.489 1.00 27.27 965 VAL A C 1
ATOM 3912 O O . VAL A 1 1093 ? 118.259 103.000 128.402 1.00 32.11 965 VAL A O 1
ATOM 3916 N N . PRO A 1 1094 ? 118.580 101.311 129.848 1.00 35.40 966 PRO A N 1
ATOM 3917 C CA . PRO A 1 1094 ? 117.992 100.352 128.891 1.00 36.50 966 PRO A CA 1
ATOM 3918 C C . PRO A 1 1094 ? 116.577 100.700 128.460 1.00 43.63 966 PRO A C 1
ATOM 3919 O O . PRO A 1 1094 ? 116.264 100.647 127.260 1.00 52.12 966 PRO A O 1
ATOM 3923 N N . GLU A 1 1095 ? 115.704 101.051 129.405 1.00 32.67 967 GLU A N 1
ATOM 3924 C CA . GLU A 1 1095 ? 114.333 101.345 129.021 1.00 42.99 967 GLU A CA 1
ATOM 3925 C C . GLU A 1 1095 ? 114.252 102.643 128.222 1.00 43.68 967 GLU A C 1
ATOM 3926 O O . GLU A 1 1095 ? 113.435 102.745 127.301 1.00 59.46 967 GLU A O 1
ATOM 3932 N N . ILE A 1 1096 ? 115.125 103.616 128.500 1.00 21.47 968 ILE A N 1
ATOM 3933 C CA . ILE A 1 1096 ? 115.162 104.819 127.671 1.00 17.56 968 ILE A CA 1
ATOM 3934 C C . ILE A 1 1096 ? 115.498 104.458 126.231 1.00 28.05 968 ILE A C 1
ATOM 3935 O O . ILE A 1 1096 ? 114.802 104.868 125.293 1.00 47.34 968 ILE A O 1
ATOM 3940 N N . VAL A 1 1097 ? 116.583 103.701 126.028 1.00 38.88 969 VAL A N 1
ATOM 3941 C CA . VAL A 1 1097 ? 116.981 103.411 124.653 1.00 50.40 969 VAL A CA 1
ATOM 3942 C C . VAL A 1 1097 ? 116.001 102.468 123.968 1.00 43.59 969 VAL A C 1
ATOM 3943 O O . VAL A 1 1097 ? 115.942 102.441 122.734 1.00 49.46 969 VAL A O 1
ATOM 3947 N N . GLU A 1 1098 ? 115.224 101.690 124.726 1.00 43.87 970 GLU A N 1
ATOM 3948 C CA . GLU A 1 1098 ? 114.213 100.852 124.093 1.00 54.93 970 GLU A CA 1
ATOM 3949 C C . GLU A 1 1098 ? 112.919 101.608 123.812 1.00 54.40 970 GLU A C 1
ATOM 3950 O O . GLU A 1 1098 ? 112.159 101.198 122.928 1.00 60.48 970 GLU A O 1
ATOM 3956 N N . ARG A 1 1099 ? 112.657 102.703 124.529 1.00 58.12 971 ARG A N 1
ATOM 3957 C CA . ARG A 1 1099 ? 111.460 103.494 124.272 1.00 61.56 971 ARG A CA 1
ATOM 3958 C C . ARG A 1 1099 ? 111.686 104.512 123.161 1.00 55.25 971 ARG A C 1
ATOM 3959 O O . ARG A 1 1099 ? 110.809 104.714 122.314 1.00 69.19 971 ARG A O 1
ATOM 3967 N N . ASP A 1 1100 ? 112.853 105.155 123.145 1.00 52.22 972 ASP A N 1
ATOM 3968 C CA . ASP A 1 1100 ? 113.138 106.218 122.188 1.00 56.29 972 ASP A CA 1
ATOM 3969 C C . ASP A 1 1100 ? 113.982 105.763 121.007 1.00 49.76 972 ASP A C 1
ATOM 3970 O O . ASP A 1 1100 ? 113.817 106.294 119.904 1.00 59.35 972 ASP A O 1
ATOM 3975 N N . GLY A 1 1101 ? 114.878 104.802 121.209 1.00 51.92 973 GLY A N 1
ATOM 3976 C CA . GLY A 1 1101 ? 115.753 104.355 120.145 1.00 52.52 973 GLY A CA 1
ATOM 3977 C C . GLY A 1 1101 ? 117.198 104.747 120.373 1.00 42.40 973 GLY A C 1
ATOM 3978 O O . GLY A 1 1101 ? 118.113 103.990 120.037 1.00 45.59 973 GLY A O 1
ATOM 3979 N N . SER A 1 1102 ? 117.416 105.929 120.947 1.00 34.33 974 SER A N 1
ATOM 3980 C CA . SER A 1 1102 ? 118.763 106.420 121.191 1.00 36.02 974 SER A CA 1
ATOM 3981 C C . SER A 1 1102 ? 118.740 107.399 122.356 1.00 48.25 974 SER A C 1
ATOM 3982 O O . SER A 1 1102 ? 117.679 107.821 122.824 1.00 56.15 974 SER A O 1
ATOM 3985 N N . ILE A 1 1103 ? 119.939 107.754 122.823 1.00 31.12 975 ILE A N 1
ATOM 3986 C CA . ILE A 1 1103 ? 120.127 108.771 123.851 1.00 32.29 975 ILE A CA 1
ATOM 3987 C C . ILE A 1 1103 ? 121.033 109.894 123.359 1.00 43.45 975 ILE A C 1
ATOM 3988 O O . ILE A 1 1103 ? 120.694 111.078 123.473 1.00 54.65 975 ILE A O 1
ATOM 3993 N N . GLY A 1 1104 ? 122.192 109.540 122.799 1.00 32.02 976 GLY A N 1
ATOM 3994 C CA . GLY A 1 1104 ? 123.142 110.536 122.335 1.00 29.34 976 GLY A CA 1
ATOM 3995 C C . GLY A 1 1104 ? 122.638 111.397 121.195 1.00 39.45 976 GLY A C 1
ATOM 3996 O O . GLY A 1 1104 ? 123.109 112.527 121.035 1.00 44.10 976 GLY A O 1
ATOM 3997 N N . ALA A 1 1105 ? 121.688 110.894 120.403 1.00 40.27 977 ALA A N 1
ATOM 3998 C CA . ALA A 1 1105 ? 121.145 111.676 119.297 1.00 34.60 977 ALA A CA 1
ATOM 3999 C C . ALA A 1 1105 ? 120.297 112.847 119.773 1.00 23.92 977 ALA A C 1
ATOM 4000 O O . ALA A 1 1105 ? 120.116 113.808 119.019 1.00 33.38 977 ALA A O 1
ATOM 4002 N N . TRP A 1 1106 ? 119.777 112.792 120.999 1.00 16.16 978 TRP A N 1
ATOM 4003 C CA . TRP A 1 1106 ? 118.907 113.828 121.541 1.00 23.67 978 TRP A CA 1
ATOM 4004 C C . TRP A 1 1106 ? 119.596 114.637 122.637 1.00 29.38 978 TRP A C 1
ATOM 4005 O O . TRP A 1 1106 ? 118.937 115.152 123.543 1.00 32.55 978 TRP A O 1
ATOM 4016 N N . ALA A 1 1107 ? 120.916 114.767 122.559 1.00 26.75 979 ALA A N 1
ATOM 4017 C CA . ALA A 1 1107 ? 121.683 115.369 123.637 1.00 30.97 979 ALA A CA 1
ATOM 4018 C C . ALA A 1 1107 ? 121.656 116.894 123.551 1.00 37.46 979 ALA A C 1
ATOM 4019 O O . ALA A 1 1107 ? 121.147 117.489 122.598 1.00 35.67 979 ALA A O 1
ATOM 4021 N N . SER A 1 1108 ? 122.217 117.525 124.581 1.00 46.84 980 SER A N 1
ATOM 4022 C CA . SER A 1 1108 ? 122.362 118.973 124.652 1.00 42.00 980 SER A CA 1
ATOM 4023 C C . SER A 1 1108 ? 123.579 119.485 123.892 1.00 51.75 980 SER A C 1
ATOM 4024 O O . SER A 1 1108 ? 123.908 120.669 124.011 1.00 59.13 980 SER A O 1
ATOM 4027 N N . GLU A 1 1109 ? 124.242 118.629 123.110 1.00 37.50 981 GLU A N 1
ATOM 4028 C CA . GLU A 1 1109 ? 125.515 119.005 122.502 1.00 37.46 981 GLU A CA 1
ATOM 4029 C C . GLU A 1 1109 ? 125.342 120.102 121.455 1.00 46.71 981 GLU A C 1
ATOM 4030 O O . GLU A 1 1109 ? 126.125 121.060 121.421 1.00 45.96 981 GLU A O 1
ATOM 4036 N N . GLY A 1 1110 ? 124.327 119.985 120.595 1.00 28.37 982 GLY A N 1
ATOM 4037 C CA . GLY A 1 1110 ? 124.152 120.968 119.535 1.00 26.78 982 GLY A CA 1
ATOM 4038 C C . GLY A 1 1110 ? 123.849 122.362 120.054 1.00 36.57 982 GLY A C 1
ATOM 4039 O O . GLY A 1 1110 ? 124.341 123.357 119.515 1.00 30.00 982 GLY A O 1
ATOM 4040 N N . ASN A 1 1111 ? 123.044 122.454 121.112 1.00 42.79 983 ASN A N 1
ATOM 4041 C CA . ASN A 1 1111 ? 122.683 123.753 121.674 1.00 28.64 983 ASN A CA 1
ATOM 4042 C C . ASN A 1 1111 ? 123.900 124.459 122.269 1.00 26.10 983 ASN A C 1
ATOM 4043 O O . ASN A 1 1111 ? 124.155 125.645 121.993 1.00 30.88 983 ASN A O 1
ATOM 4048 N N . GLU A 1 1112 ? 124.651 123.748 123.112 1.00 25.10 984 GLU A N 1
ATOM 4049 C CA . GLU A 1 1112 ? 125.882 124.315 123.646 1.00 33.22 984 GLU A CA 1
ATOM 4050 C C . GLU A 1 1112 ? 126.842 124.675 122.521 1.00 39.15 984 GLU A C 1
ATOM 4051 O O . GLU A 1 1112 ? 127.554 125.681 122.602 1.00 36.97 984 GLU A O 1
ATOM 4057 N N . SER A 1 1113 ? 126.853 123.882 121.446 1.00 30.82 985 SER A N 1
ATOM 4058 C CA . SER A 1 1113 ? 127.674 124.226 120.291 1.00 29.59 985 SER A CA 1
ATOM 4059 C C . SER A 1 1113 ? 127.221 125.542 119.662 1.00 32.08 985 SER A C 1
ATOM 4060 O O . SER A 1 1113 ? 128.046 126.322 119.173 1.00 23.21 985 SER A O 1
ATOM 4063 N N . GLY A 1 1114 ? 125.911 125.804 119.667 1.00 33.81 986 GLY A N 1
ATOM 4064 C CA . GLY A 1 1114 ? 125.392 127.057 119.132 1.00 18.16 986 GLY A CA 1
ATOM 4065 C C . GLY A 1 1114 ? 125.673 128.271 120.000 1.00 14.17 986 GLY A C 1
ATOM 4066 O O . GLY A 1 1114 ? 125.673 129.402 119.493 1.00 20.17 986 GLY A O 1
ATOM 4067 N N . ASN A 1 1115 ? 125.875 128.066 121.303 1.00 9.76 987 ASN A N 1
ATOM 4068 C CA . ASN A 1 1115 ? 126.264 129.188 122.165 1.00 7.13 987 ASN A CA 1
ATOM 4069 C C . ASN A 1 1115 ? 127.548 129.859 121.665 1.00 18.22 987 ASN A C 1
ATOM 4070 O O . ASN A 1 1115 ? 127.691 131.095 121.727 1.00 22.00 987 ASN A O 1
ATOM 4075 N N . LYS A 1 1116 ? 128.496 129.053 121.175 1.00 17.84 988 LYS A N 1
ATOM 4076 C CA . LYS A 1 1116 ? 129.720 129.571 120.570 1.00 16.64 988 LYS A CA 1
ATOM 4077 C C . LYS A 1 1116 ? 129.403 130.551 119.444 1.00 16.00 988 LYS A C 1
ATOM 4078 O O . LYS A 1 1116 ? 129.970 131.652 119.373 1.00 23.68 988 LYS A O 1
ATOM 4084 N N . LEU A 1 1117 ? 128.487 130.157 118.555 1.00 14.23 989 LEU A N 1
ATOM 4085 C CA . LEU A 1 1117 ? 128.070 131.030 117.465 1.00 10.87 989 LEU A CA 1
ATOM 4086 C C . LEU A 1 1117 ? 127.411 132.295 117.992 1.00 10.95 989 LEU A C 1
ATOM 4087 O O . LEU A 1 1117 ? 127.573 133.374 117.410 1.00 15.56 989 LEU A O 1
ATOM 4092 N N . PHE A 1 1118 ? 126.622 132.173 119.062 1.00 15.12 990 PHE A N 1
ATOM 4093 C CA . PHE A 1 1118 ? 126.012 133.362 119.650 1.00 9.83 990 PHE A CA 1
ATOM 4094 C C . PHE A 1 1118 ? 127.078 134.391 119.996 1.00 8.81 990 PHE A C 1
ATOM 4095 O O . PHE A 1 1118 ? 126.984 135.563 119.604 1.00 16.35 990 PHE A O 1
ATOM 4103 N N . ARG A 1 1119 ? 128.110 133.959 120.722 1.00 12.35 991 ARG A N 1
ATOM 4104 C CA . ARG A 1 1119 ? 129.177 134.887 121.098 1.00 10.27 991 ARG A CA 1
ATOM 4105 C C . ARG A 1 1119 ? 129.866 135.465 119.861 1.00 11.24 991 ARG A C 1
ATOM 4106 O O . ARG A 1 1119 ? 130.047 136.689 119.746 1.00 15.39 991 ARG A O 1
ATOM 4114 N N . ARG A 1 1120 ? 130.240 134.593 118.918 1.00 13.83 992 ARG A N 1
ATOM 4115 C CA . ARG A 1 1120 ? 130.901 135.023 117.686 1.00 15.50 992 ARG A CA 1
ATOM 4116 C C . ARG A 1 1120 ? 130.121 136.133 116.983 1.00 16.33 992 ARG A C 1
ATOM 4117 O O . ARG A 1 1120 ? 130.654 137.215 116.693 1.00 18.08 992 ARG A O 1
ATOM 4125 N N . PHE A 1 1121 ? 128.841 135.874 116.707 1.00 14.40 993 PHE A N 1
ATOM 4126 C CA . PHE A 1 1121 ? 128.056 136.795 115.895 1.00 3.95 993 PHE A CA 1
ATOM 4127 C C . PHE A 1 1121 ? 127.721 138.069 116.655 1.00 5.70 993 PHE A C 1
ATOM 4128 O O . PHE A 1 1121 ? 127.666 139.149 116.054 1.00 16.40 993 PHE A O 1
ATOM 4136 N N . ARG A 1 1122 ? 127.486 137.979 117.969 1.00 13.46 994 ARG A N 1
ATOM 4137 C CA . ARG A 1 1122 ? 127.300 139.209 118.730 1.00 15.85 994 ARG A CA 1
ATOM 4138 C C . ARG A 1 1122 ? 128.537 140.088 118.634 1.00 13.93 994 ARG A C 1
ATOM 4139 O O . ARG A 1 1122 ? 128.429 141.317 118.547 1.00 18.25 994 ARG A O 1
ATOM 4147 N N . LYS A 1 1123 ? 129.725 139.478 118.621 1.00 17.37 995 LYS A N 1
ATOM 4148 C CA . LYS A 1 1123 ? 130.921 140.304 118.547 1.00 20.82 995 LYS A CA 1
ATOM 4149 C C . LYS A 1 1123 ? 131.150 140.872 117.150 1.00 19.91 995 LYS A C 1
ATOM 4150 O O . LYS A 1 1123 ? 131.629 142.006 117.027 1.00 26.02 995 LYS A O 1
ATOM 4156 N N . MET A 1 1124 ? 130.818 140.133 116.083 1.00 22.05 996 MET A N 1
ATOM 4157 C CA . MET A 1 1124 ? 131.245 140.580 114.759 1.00 19.27 996 MET A CA 1
ATOM 4158 C C . MET A 1 1124 ? 130.185 140.623 113.661 1.00 11.27 996 MET A C 1
ATOM 4159 O O . MET A 1 1124 ? 130.535 140.936 112.518 1.00 8.04 996 MET A O 1
ATOM 4164 N N . ASN A 1 1125 ? 128.915 140.336 113.949 1.00 23.35 997 ASN A N 1
ATOM 4165 C CA . ASN A 1 1125 ? 127.932 140.244 112.872 1.00 10.33 997 ASN A CA 1
ATOM 4166 C C . ASN A 1 1125 ? 126.624 140.947 113.217 1.00 23.92 997 ASN A C 1
ATOM 4167 O O . ASN A 1 1125 ? 125.560 140.556 112.726 1.00 26.78 997 ASN A O 1
ATOM 4172 N N . ALA A 1 1126 ? 126.693 141.983 114.041 1.00 13.26 998 ALA A N 1
ATOM 4173 C CA . ALA A 1 1126 ? 125.492 142.705 114.429 1.00 18.34 998 ALA A CA 1
ATOM 4174 C C . ALA A 1 1126 ? 125.758 144.172 114.728 1.00 21.48 998 ALA A C 1
ATOM 4175 O O . ALA A 1 1126 ? 126.890 144.554 114.984 1.00 19.58 998 ALA A O 1
ATOM 4177 N N . ARG A 1 1127 ? 124.713 144.992 114.665 1.00 29.92 999 ARG A N 1
ATOM 4178 C CA . ARG A 1 1127 ? 124.829 146.405 114.980 1.00 28.02 999 ARG A CA 1
ATOM 4179 C C . ARG A 1 1127 ? 125.122 146.481 116.458 1.00 39.78 999 ARG A C 1
ATOM 4180 O O . ARG A 1 1127 ? 124.518 145.758 117.238 1.00 47.61 999 ARG A O 1
ATOM 4188 N N . GLN A 1 1128 ? 126.017 147.369 116.864 1.00 17.88 1000 GLN A N 1
ATOM 4189 C CA . GLN A 1 1128 ? 126.356 147.453 118.272 1.00 20.71 1000 GLN A CA 1
ATOM 4190 C C . GLN A 1 1128 ? 125.414 148.331 119.085 1.00 29.75 1000 GLN A C 1
ATOM 4191 O O . GLN A 1 1128 ? 125.818 149.371 119.576 1.00 34.25 1000 GLN A O 1
ATOM 4197 N N . SER A 1 1129 ? 124.165 147.901 119.242 1.00 44.75 1001 SER A N 1
ATOM 4198 C CA . SER A 1 1129 ? 123.180 148.646 120.021 1.00 44.22 1001 SER A CA 1
ATOM 4199 C C . SER A 1 1129 ? 122.255 147.689 120.753 1.00 45.56 1001 SER A C 1
ATOM 4200 O O . SER A 1 1129 ? 122.035 146.588 120.280 1.00 58.60 1001 SER A O 1
ATOM 4203 N N . LYS A 1 1130 ? 121.708 148.093 121.897 1.00 39.39 1002 LYS A N 1
ATOM 4204 C CA . LYS A 1 1130 ? 120.788 147.220 122.621 1.00 45.00 1002 LYS A CA 1
ATOM 4205 C C . LYS A 1 1130 ? 119.499 146.988 121.843 1.00 45.74 1002 LYS A C 1
ATOM 4206 O O . LYS A 1 1130 ? 118.895 145.915 121.950 1.00 46.57 1002 LYS A O 1
ATOM 4212 N N . THR A 1 1131 ? 119.064 147.975 121.058 1.00 43.28 1003 THR A N 1
ATOM 4213 C CA . THR A 1 1131 ? 117.793 147.867 120.353 1.00 58.59 1003 THR A CA 1
ATOM 4214 C C . THR A 1 1131 ? 117.850 146.916 119.165 1.00 57.38 1003 THR A C 1
ATOM 4215 O O . THR A 1 1131 ? 116.800 146.434 118.727 1.00 42.96 1003 THR A O 1
ATOM 4219 N N . PHE A 1 1132 ? 119.042 146.627 118.636 1.00 57.53 1004 PHE A N 1
ATOM 4220 C CA . PHE A 1 1132 ? 119.163 145.924 117.367 1.00 43.19 1004 PHE A CA 1
ATOM 4221 C C . PHE A 1 1132 ? 120.004 144.656 117.408 1.00 40.92 1004 PHE A C 1
ATOM 4222 O O . PHE A 1 1132 ? 119.899 143.849 116.477 1.00 43.27 1004 PHE A O 1
ATOM 4230 N N . GLU A 1 1133 ? 120.825 144.451 118.442 1.00 37.72 1005 GLU A N 1
ATOM 4231 C CA . GLU A 1 1133 ? 121.795 143.358 118.409 1.00 29.57 1005 GLU A CA 1
ATOM 4232 C C . GLU A 1 1133 ? 121.113 141.995 118.318 1.00 33.45 1005 GLU A C 1
ATOM 4233 O O . GLU A 1 1133 ? 121.559 141.121 117.564 1.00 37.67 1005 GLU A O 1
ATOM 4239 N N . LEU A 1 1134 ? 120.024 141.795 119.066 1.00 23.29 1006 LEU A N 1
ATOM 4240 C CA . LEU A 1 1134 ? 119.333 140.511 119.022 1.00 20.03 1006 LEU A CA 1
ATOM 4241 C C . LEU A 1 1134 ? 118.640 140.311 117.681 1.00 29.58 1006 LEU A C 1
ATOM 4242 O O . LEU A 1 1134 ? 118.643 139.203 117.129 1.00 36.08 1006 LEU A O 1
ATOM 4247 N N . GLU A 1 1135 ? 118.052 141.383 117.140 1.00 39.08 1007 GLU A N 1
ATOM 4248 C CA . GLU A 1 1135 ? 117.379 141.313 115.848 1.00 34.97 1007 GLU A CA 1
ATOM 4249 C C . GLU A 1 1135 ? 118.334 140.907 114.733 1.00 23.81 1007 GLU A C 1
ATOM 4250 O O . GLU A 1 1135 ? 117.904 140.335 113.725 1.00 28.85 1007 GLU A O 1
ATOM 4256 N N . ASP A 1 1136 ? 119.627 141.188 114.894 1.00 25.73 1008 ASP A N 1
ATOM 4257 C CA . ASP A 1 1136 ? 120.631 140.813 113.906 1.00 22.47 1008 ASP A CA 1
ATOM 4258 C C . ASP A 1 1136 ? 121.201 139.425 114.166 1.00 15.43 1008 ASP A C 1
ATOM 4259 O O . ASP A 1 1136 ? 121.382 138.639 113.223 1.00 16.66 1008 ASP A O 1
ATOM 4264 N N . ILE A 1 1137 ? 121.513 139.126 115.431 1.00 11.61 1009 ILE A N 1
ATOM 4265 C CA . ILE A 1 1137 ? 122.030 137.807 115.779 1.00 5.44 1009 ILE A CA 1
ATOM 4266 C C . IL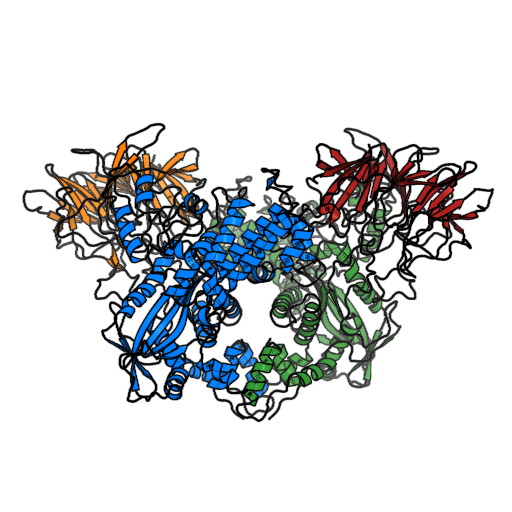E A 1 1137 ? 121.046 136.727 115.360 1.00 4.65 1009 ILE A C 1
ATOM 4267 O O . ILE A 1 1137 ? 121.436 135.708 114.781 1.00 6.57 1009 ILE A O 1
ATOM 4272 N N . LEU A 1 1138 ? 119.753 136.939 115.626 1.00 12.79 1010 LEU A N 1
ATOM 4273 C CA . LEU A 1 1138 ? 118.757 135.925 115.295 1.00 7.54 1010 LEU A CA 1
ATOM 4274 C C . LEU A 1 1138 ? 118.729 135.646 113.796 1.00 10.83 1010 LEU A C 1
ATOM 4275 O O . LEU A 1 1138 ? 118.764 134.486 113.369 1.00 20.56 1010 LEU A O 1
ATOM 4280 N N . LYS A 1 1139 ? 118.685 136.702 112.980 1.00 11.71 1011 LYS A N 1
ATOM 4281 C CA . LYS A 1 1139 ? 118.590 136.519 111.534 1.00 8.89 1011 LYS A CA 1
ATOM 4282 C C . LYS A 1 1139 ? 119.840 135.852 110.972 1.00 18.34 1011 LYS A C 1
ATOM 4283 O O . LYS A 1 1139 ? 119.750 134.896 110.189 1.00 23.15 1011 LYS A O 1
ATOM 4289 N N . HIS A 1 1140 ? 121.022 136.354 111.342 1.00 12.47 1012 HIS A N 1
ATOM 4290 C CA . HIS A 1 1140 ? 122.244 135.774 110.793 1.00 2.34 1012 HIS A CA 1
ATOM 4291 C C . HIS A 1 1140 ? 122.434 134.338 111.268 1.00 3.29 1012 HIS A C 1
ATOM 4292 O O . HIS A 1 1140 ? 122.900 133.482 110.505 1.00 7.51 1012 HIS A O 1
ATOM 4299 N N . HIS A 1 1141 ? 122.068 134.052 112.521 1.00 7.97 1013 HIS A N 1
ATOM 4300 C CA . HIS A 1 1141 ? 122.124 132.686 113.024 1.00 6.81 1013 HIS A CA 1
ATOM 4301 C C . HIS A 1 1141 ? 121.179 131.781 112.248 1.00 3.30 1013 HIS A C 1
ATOM 4302 O O . HIS A 1 1141 ? 121.519 130.631 111.949 1.00 9.92 1013 HIS A O 1
ATOM 4309 N N . TRP A 1 1142 ? 119.988 132.283 111.911 1.00 0.00 1014 TRP A N 1
ATOM 4310 C CA . TRP A 1 1142 ? 119.056 131.486 111.122 1.00 4.86 1014 TRP A CA 1
ATOM 4311 C C . TRP A 1 1142 ? 119.611 131.207 109.732 1.00 5.45 1014 TRP A C 1
ATOM 4312 O O . TRP A 1 1142 ? 119.421 130.112 109.190 1.00 16.53 1014 TRP A O 1
ATOM 4323 N N . LEU A 1 1143 ? 120.295 132.187 109.139 1.00 10.99 1015 LEU A N 1
ATOM 4324 C CA . LEU A 1 1143 ? 120.893 131.961 107.825 1.00 12.38 1015 LEU A CA 1
ATOM 4325 C C . LEU A 1 1143 ? 122.016 130.931 107.895 1.00 10.26 1015 LEU A C 1
ATOM 4326 O O . LEU A 1 1143 ? 122.115 130.055 107.029 1.00 10.74 1015 LEU A O 1
ATOM 4331 N N . TYR A 1 1144 ? 122.866 131.017 108.923 1.00 17.43 1016 TYR A N 1
ATOM 4332 C CA . TYR A 1 1144 ? 124.027 130.137 109.017 1.00 7.93 1016 TYR A CA 1
ATOM 4333 C C . TYR A 1 1144 ? 123.648 128.664 109.131 1.00 8.17 1016 TYR A C 1
ATOM 4334 O O . TYR A 1 1144 ? 124.462 127.801 108.784 1.00 14.98 1016 TYR A O 1
ATOM 4343 N N . THR A 1 1145 ? 122.440 128.355 109.597 1.00 12.80 1017 THR A N 1
ATOM 4344 C CA . THR A 1 1145 ? 122.008 126.979 109.821 1.00 12.25 1017 THR A CA 1
ATOM 4345 C C . THR A 1 1145 ? 120.965 126.535 108.797 1.00 10.65 1017 THR A C 1
ATOM 4346 O O . THR A 1 1145 ? 120.056 125.763 109.106 1.00 19.01 1017 THR A O 1
ATOM 4350 N N . SER A 1 1146 ? 121.096 127.006 107.560 1.00 12.22 1018 SER A N 1
ATOM 4351 C CA . SER A 1 1146 ? 120.172 126.662 106.487 1.00 16.78 1018 SER A CA 1
ATOM 4352 C C . SER A 1 1146 ? 120.807 125.621 105.573 1.00 29.24 1018 SER A C 1
ATOM 4353 O O . SER A 1 1146 ? 121.919 125.824 105.074 1.00 32.47 1018 SER A O 1
ATOM 4356 N N . LYS A 1 1147 ? 120.097 124.509 105.361 1.00 38.37 1019 LYS A N 1
ATOM 4357 C CA . LYS A 1 1147 ? 120.600 123.455 104.484 1.00 35.69 1019 LYS A CA 1
ATOM 4358 C C . LYS A 1 1147 ? 120.797 123.964 103.062 1.00 37.81 1019 LYS A C 1
ATOM 4359 O O . LYS A 1 1147 ? 121.763 123.588 102.384 1.00 43.63 1019 LYS A O 1
ATOM 4365 N N . TYR A 1 1148 ? 119.883 124.817 102.593 1.00 37.60 1020 TYR A N 1
ATOM 4366 C CA . TYR A 1 1148 ? 119.938 125.295 101.216 1.00 36.11 1020 TYR A CA 1
ATOM 4367 C C . TYR A 1 1148 ? 121.206 126.098 100.957 1.00 29.14 1020 TYR A C 1
ATOM 4368 O O . TYR A 1 1148 ? 121.806 125.993 99.882 1.00 32.75 1020 TYR A O 1
ATOM 4377 N N . LEU A 1 1149 ? 121.635 126.901 101.932 1.00 30.52 1021 LEU A N 1
ATOM 4378 C CA . LEU A 1 1149 ? 122.884 127.639 101.795 1.00 23.64 1021 LEU A CA 1
ATOM 4379 C C . LEU A 1 1149 ? 124.106 126.768 102.044 1.00 32.28 1021 LEU A C 1
ATOM 4380 O O . LEU A 1 1149 ? 125.190 127.087 101.542 1.00 38.88 1021 LEU A O 1
ATOM 4385 N N . GLN A 1 1150 ? 123.960 125.684 102.806 1.00 32.03 1022 GLN A N 1
ATOM 4386 C CA . GLN A 1 1150 ? 125.078 124.786 103.059 1.00 33.84 1022 GLN A CA 1
ATOM 4387 C C . GLN A 1 1150 ? 125.356 123.858 101.885 1.00 36.05 1022 GLN A C 1
ATOM 4388 O O . GLN A 1 1150 ? 126.478 123.352 101.766 1.00 58.95 1022 GLN A O 1
ATOM 4394 N N . LYS A 1 1151 ? 124.366 123.622 101.021 1.00 28.73 1023 LYS A N 1
ATOM 4395 C CA . LYS A 1 1151 ? 124.602 122.772 99.858 1.00 34.51 1023 LYS A CA 1
ATOM 4396 C C . LYS A 1 1151 ? 125.499 123.451 98.830 1.00 40.22 1023 LYS A C 1
ATOM 4397 O O . LYS A 1 1151 ? 126.237 122.768 98.111 1.00 56.24 1023 LYS A O 1
ATOM 4403 N N . PHE A 1 1152 ? 125.448 124.783 98.736 1.00 44.18 1024 PHE A N 1
ATOM 4404 C CA . PHE A 1 1152 ? 126.309 125.496 97.798 1.00 41.73 1024 PHE A CA 1
ATOM 4405 C C . PHE A 1 1152 ? 127.787 125.302 98.111 1.00 40.69 1024 PHE A C 1
ATOM 4406 O O . PHE A 1 1152 ? 128.626 125.465 97.218 1.00 58.13 1024 PHE A O 1
ATOM 4414 N N . MET A 1 1153 ? 128.124 124.956 99.354 1.00 43.72 1025 MET A N 1
ATOM 4415 C CA . MET A 1 1153 ? 129.520 124.765 99.732 1.00 46.56 1025 MET A CA 1
ATOM 4416 C C . MET A 1 1153 ? 130.041 123.404 99.285 1.00 63.24 1025 MET A C 1
ATOM 4417 O O . MET A 1 1153 ? 131.139 123.306 98.726 1.00 72.23 1025 MET A O 1
ATOM 4422 N N . GLU A 1 1154 ? 129.265 122.346 99.519 1.00 69.90 1026 GLU A N 1
ATOM 4423 C CA . GLU A 1 1154 ? 129.709 120.991 99.212 1.00 75.22 1026 GLU A CA 1
ATOM 4424 C C . GLU A 1 1154 ? 129.465 120.617 97.753 1.00 81.20 1026 GLU A C 1
ATOM 4425 O O . GLU A 1 1154 ? 130.361 120.081 97.095 1.00 91.06 1026 GLU A O 1
ATOM 4431 N N . ALA A 1 1155 ? 128.263 120.894 97.238 1.00 91.80 1027 ALA A N 1
ATOM 4432 C CA . ALA A 1 1155 ? 127.938 120.526 95.863 1.00 106.10 1027 ALA A CA 1
ATOM 4433 C C . ALA A 1 1155 ? 128.916 121.149 94.879 1.00 99.37 1027 ALA A C 1
ATOM 4434 O O . ALA A 1 1155 ? 129.301 120.516 93.889 1.00 104.66 1027 ALA A O 1
ATOM 4436 N N . HIS A 1 1156 ? 129.328 122.390 95.128 1.00 105.00 1028 HIS A N 1
ATOM 4437 C CA . HIS A 1 1156 ? 130.377 122.990 94.312 1.00 116.88 1028 HIS A CA 1
ATOM 4438 C C . HIS A 1 1156 ? 131.761 122.678 94.854 1.00 117.10 1028 HIS A C 1
ATOM 4439 O O . HIS A 1 1156 ? 132.616 123.559 94.982 1.00 102.37 1028 HIS A O 1
ATOM 4446 N N . LYS A 1 1157 ? 131.987 121.427 95.226 1.00 106.14 1029 LYS A N 1
ATOM 4447 C CA . LYS A 1 1157 ? 133.319 120.843 95.327 1.00 99.60 1029 LYS A CA 1
ATOM 4448 C C . LYS A 1 1157 ? 133.379 119.402 94.837 1.00 106.93 1029 LYS A C 1
ATOM 4449 O O . LYS A 1 1157 ? 134.427 118.980 94.339 1.00 108.48 1029 LYS A O 1
ATOM 4455 N N . ASN A 1 1158 ? 132.285 118.649 94.917 1.00 108.95 1030 ASN A N 1
ATOM 4456 C CA . ASN A 1 1158 ? 132.275 117.230 94.594 1.00 115.03 1030 ASN A CA 1
ATOM 4457 C C . ASN A 1 1158 ? 130.919 116.796 94.043 1.00 113.97 1030 ASN A C 1
ATOM 4458 O O . ASN A 1 1158 ? 130.477 117.280 93.001 1.00 98.38 1030 ASN A O 1
ATOM 4463 N N . SER B 2 3 ? 105.311 164.627 163.727 1.00 105.35 0 SER B N 1
ATOM 4464 C CA . SER B 2 3 ? 105.836 164.636 162.370 1.00 122.05 0 SER B CA 1
ATOM 4465 C C . SER B 2 3 ? 106.247 163.220 161.962 1.00 125.98 0 SER B C 1
ATOM 4466 O O . SER B 2 3 ? 105.717 162.249 162.490 1.00 121.21 0 SER B O 1
ATOM 4469 N N . MET B 2 4 ? 107.173 163.099 161.009 1.00 113.17 1 MET B N 1
ATOM 4470 C CA . MET B 2 4 ? 107.520 161.802 160.430 1.00 95.13 1 MET B CA 1
ATOM 4471 C C . MET B 2 4 ? 109.023 161.676 160.219 1.00 87.38 1 MET B C 1
ATOM 4472 O O . MET B 2 4 ? 109.700 162.655 159.880 1.00 85.64 1 MET B O 1
ATOM 4477 N N . SER B 2 5 ? 109.535 160.465 160.434 1.00 85.42 2 SER B N 1
ATOM 4478 C CA . SER B 2 5 ? 110.961 160.183 160.328 1.00 81.94 2 SER B CA 1
ATOM 4479 C C . SER B 2 5 ? 111.179 158.924 159.504 1.00 90.80 2 SER B C 1
ATOM 4480 O O . SER B 2 5 ? 110.421 157.958 159.624 1.00 82.16 2 SER B O 1
ATOM 4483 N N . LEU B 2 6 ? 112.217 158.937 158.672 1.00 80.73 3 LEU B N 1
ATOM 4484 C CA . LEU B 2 6 ? 112.635 157.756 157.933 1.00 79.98 3 LEU B CA 1
ATOM 4485 C C . LEU B 2 6 ? 114.013 157.322 158.414 1.00 77.74 3 LEU B C 1
ATOM 4486 O O . LEU B 2 6 ? 114.894 158.156 158.651 1.00 64.21 3 LEU B O 1
ATOM 4491 N N . GLN B 2 7 ? 114.186 156.011 158.558 1.00 82.05 4 GLN B N 1
ATOM 4492 C CA . GLN B 2 7 ? 115.432 155.431 159.046 1.00 74.26 4 GLN B CA 1
ATOM 4493 C C . GLN B 2 7 ? 115.841 154.320 158.089 1.00 75.41 4 GLN B C 1
ATOM 4494 O O . GLN B 2 7 ? 115.031 153.408 157.818 1.00 68.11 4 GLN B O 1
ATOM 4500 N N . PRO B 2 8 ? 117.048 154.365 157.525 1.00 63.75 5 PRO B N 1
ATOM 4501 C CA . PRO B 2 8 ? 117.467 153.312 156.589 1.00 69.58 5 PRO B CA 1
ATOM 4502 C C . PRO B 2 8 ? 117.704 151.993 157.310 1.00 53.03 5 PRO B C 1
ATOM 4503 O O . PRO B 2 8 ? 118.349 151.951 158.360 1.00 54.05 5 PRO B O 1
ATOM 4507 N N . LEU B 2 9 ? 117.173 150.917 156.741 1.00 49.13 6 LEU B N 1
ATOM 4508 C CA . LEU B 2 9 ? 117.356 149.575 157.266 1.00 46.54 6 LEU B CA 1
ATOM 4509 C C . LEU B 2 9 ? 118.408 148.833 156.450 1.00 61.77 6 LEU B C 1
ATOM 4510 O O . LEU B 2 9 ? 118.918 149.327 155.442 1.00 77.40 6 LEU B O 1
ATOM 4515 N N . THR B 2 10 ? 118.730 147.623 156.902 1.00 65.35 7 THR B N 1
ATOM 4516 C CA . THR B 2 10 ? 119.648 146.744 156.189 1.00 82.55 7 THR B CA 1
ATOM 4517 C C . THR B 2 10 ? 119.101 145.328 156.247 1.00 82.85 7 THR B C 1
ATOM 4518 O O . THR B 2 10 ? 118.851 144.804 157.336 1.00 83.69 7 THR B O 1
ATOM 4522 N N . ALA B 2 11 ? 118.907 144.714 155.082 1.00 88.52 8 ALA B N 1
ATOM 4523 C CA . ALA B 2 11 ? 118.456 143.328 155.009 1.00 91.16 8 ALA B CA 1
ATOM 4524 C C . ALA B 2 11 ? 119.657 142.406 155.187 1.00 118.62 8 ALA B C 1
ATOM 4525 O O . ALA B 2 11 ? 120.572 142.405 154.356 1.00 122.27 8 ALA B O 1
ATOM 4527 N N . VAL B 2 12 ? 119.650 141.621 156.266 1.00 121.30 9 VAL B N 1
ATOM 4528 C CA . VAL B 2 12 ? 120.847 140.880 156.657 1.00 134.92 9 VAL B CA 1
ATOM 4529 C C . VAL B 2 12 ? 121.162 139.781 155.645 1.00 138.54 9 VAL B C 1
ATOM 4530 O O . VAL B 2 12 ? 122.284 139.695 155.131 1.00 125.91 9 VAL B O 1
ATOM 4534 N N . ASN B 2 13 ? 120.187 138.923 155.344 1.00 135.90 10 ASN B N 1
ATOM 4535 C CA . ASN B 2 13 ? 120.394 137.821 154.411 1.00 140.56 10 ASN B CA 1
ATOM 4536 C C . ASN B 2 13 ? 119.290 137.663 153.378 1.00 133.51 10 ASN B C 1
ATOM 4537 O O . ASN B 2 13 ? 119.537 137.046 152.335 1.00 140.19 10 ASN B O 1
ATOM 4542 N N . CYS B 2 14 ? 118.093 138.190 153.623 1.00 127.82 11 CYS B N 1
ATOM 4543 C CA . CYS B 2 14 ? 116.972 138.055 152.696 1.00 122.69 11 CYS B CA 1
ATOM 4544 C C . CYS B 2 14 ? 117.003 139.223 151.718 1.00 124.52 11 CYS B C 1
ATOM 4545 O O . CYS B 2 14 ? 116.611 140.343 152.054 1.00 123.79 11 CYS B O 1
ATOM 4548 N N . GLY B 2 15 ? 117.480 138.966 150.504 1.00 118.42 12 GLY B N 1
ATOM 4549 C CA . GLY B 2 15 ? 117.448 139.972 149.462 1.00 131.64 12 GLY B CA 1
ATOM 4550 C C . GLY B 2 15 ? 116.727 139.505 148.216 1.00 115.76 12 GLY B C 1
ATOM 4551 O O . GLY B 2 15 ? 116.211 140.318 147.442 1.00 104.45 12 GLY B O 1
ATOM 4552 N N . SER B 2 16 ? 116.677 138.191 148.018 1.00 81.27 13 SER B N 1
ATOM 4553 C CA . SER B 2 16 ? 116.115 137.596 146.814 1.00 81.88 13 SER B CA 1
ATOM 4554 C C . SER B 2 16 ? 114.626 137.295 146.927 1.00 72.71 13 SER B C 1
ATOM 4555 O O . SER B 2 16 ? 114.058 136.709 146.000 1.00 75.02 13 SER B O 1
ATOM 4558 N N . LEU B 2 17 ? 113.981 137.681 148.026 1.00 56.59 14 LEU B N 1
ATOM 4559 C CA . LEU B 2 17 ? 112.595 137.303 148.270 1.00 56.47 14 LEU B CA 1
ATOM 4560 C C . LEU B 2 17 ? 111.598 138.424 148.018 1.00 61.86 14 LEU B C 1
ATOM 4561 O O . LEU B 2 17 ? 110.434 138.142 147.719 1.00 54.17 14 LEU B O 1
ATOM 4566 N N . VAL B 2 18 ? 112.014 139.679 148.128 1.00 66.53 15 VAL B N 1
ATOM 4567 C CA . VAL B 2 18 ? 111.110 140.811 147.966 1.00 64.10 15 VAL B CA 1
ATOM 4568 C C . VAL B 2 18 ? 111.050 141.194 146.493 1.00 61.97 15 VAL B C 1
ATOM 4569 O O . VAL B 2 18 ? 112.088 141.335 145.834 1.00 58.39 15 VAL B O 1
ATOM 4573 N N . GLN B 2 19 ? 109.838 141.359 145.973 1.00 44.42 16 GLN B N 1
ATOM 4574 C CA . GLN B 2 19 ? 109.627 141.768 144.594 1.00 48.41 16 GLN B CA 1
ATOM 4575 C C . GLN B 2 19 ? 108.570 142.862 144.557 1.00 39.43 16 GLN B C 1
ATOM 4576 O O . GLN B 2 19 ? 107.693 142.905 145.428 1.00 30.74 16 GLN B O 1
ATOM 4582 N N . PRO B 2 20 ? 108.634 143.769 143.551 1.00 42.01 17 PRO B N 1
ATOM 4583 C CA . PRO B 2 20 ? 107.783 144.972 143.541 1.00 32.04 17 PRO B CA 1
ATOM 4584 C C . PRO B 2 20 ? 106.347 144.771 144.001 1.00 41.89 17 PRO B C 1
ATOM 4585 O O . PRO B 2 20 ? 105.814 145.595 144.751 1.00 63.81 17 PRO B O 1
ATOM 4589 N N . GLY B 2 21 ? 105.709 143.693 143.560 1.00 29.84 18 GLY B N 1
ATOM 4590 C CA . GLY B 2 21 ? 104.378 143.386 144.040 1.00 27.45 18 GLY B CA 1
ATOM 4591 C C . GLY B 2 21 ? 104.393 142.358 145.151 1.00 49.56 18 GLY B C 1
ATOM 4592 O O . GLY B 2 21 ? 104.535 141.160 144.888 1.00 71.96 18 GLY B O 1
ATOM 4593 N N . PHE B 2 22 ? 104.259 142.806 146.398 1.00 40.96 19 PHE B N 1
ATOM 4594 C CA . PHE B 2 22 ? 104.158 141.898 147.532 1.00 39.29 19 PHE B CA 1
ATOM 4595 C C . PHE B 2 22 ? 103.208 142.489 148.562 1.00 39.15 19 PHE B C 1
ATOM 4596 O O . PHE B 2 22 ? 102.735 143.621 148.428 1.00 59.38 19 PHE B O 1
ATOM 4604 N N . SER B 2 23 ? 102.936 141.706 149.604 1.00 47.73 20 SER B N 1
ATOM 4605 C CA . SER B 2 23 ? 101.946 142.059 150.609 1.00 46.62 20 SER B CA 1
ATOM 4606 C C . SER B 2 23 ? 102.540 141.954 152.005 1.00 48.26 20 SER B C 1
ATOM 4607 O O . SER B 2 23 ? 103.358 141.071 152.279 1.00 61.20 20 SER B O 1
ATOM 4610 N N . LEU B 2 24 ? 102.116 142.857 152.885 1.00 44.74 21 LEU B N 1
ATOM 4611 C CA . LEU B 2 24 ? 102.461 142.812 154.300 1.00 37.01 21 LEU B CA 1
ATOM 4612 C C . LEU B 2 24 ? 101.171 142.753 155.104 1.00 48.76 21 LEU B C 1
ATOM 4613 O O . LEU B 2 24 ? 100.382 143.704 155.089 1.00 72.53 21 LEU B O 1
ATOM 4618 N N . LEU B 2 25 ? 100.960 141.641 155.803 1.00 42.75 22 LEU B N 1
ATOM 4619 C CA . LEU B 2 25 ? 99.731 141.382 156.543 1.00 38.71 22 LEU B CA 1
ATOM 4620 C C . LEU B 2 25 ? 100.005 141.538 158.032 1.00 57.76 22 LEU B C 1
ATOM 4621 O O . LEU B 2 25 ? 100.866 140.844 158.582 1.00 64.58 22 LEU B O 1
ATOM 4626 N N . ASP B 2 26 ? 99.276 142.444 158.680 1.00 77.01 23 ASP B N 1
ATOM 4627 C CA . ASP B 2 26 ? 99.413 142.670 160.116 1.00 97.67 23 ASP B CA 1
ATOM 4628 C C . ASP B 2 26 ? 98.412 141.783 160.847 1.00 97.14 23 ASP B C 1
ATOM 4629 O O . ASP B 2 26 ? 97.206 142.051 160.830 1.00 90.11 23 ASP B O 1
ATOM 4634 N N . LEU B 2 27 ? 98.909 140.725 161.485 1.00 90.35 24 LEU B N 1
ATOM 4635 C CA . LEU B 2 27 ? 98.094 139.827 162.292 1.00 77.83 24 LEU B CA 1
ATOM 4636 C C . LEU B 2 27 ? 98.594 139.882 163.728 1.00 99.66 24 LEU B C 1
ATOM 4637 O O . LEU B 2 27 ? 99.758 139.562 163.994 1.00 104.77 24 LEU B O 1
ATOM 4642 N N . GLU B 2 28 ? 97.718 140.305 164.642 1.00 105.08 25 GLU B N 1
ATOM 4643 C CA . GLU B 2 28 ? 97.991 140.294 166.082 1.00 105.94 25 GLU B CA 1
ATOM 4644 C C . GLU B 2 28 ? 99.319 140.973 166.414 1.00 104.87 25 GLU B C 1
ATOM 4645 O O . GLU B 2 28 ? 100.110 140.480 167.222 1.00 111.68 25 GLU B O 1
ATOM 4651 N N . GLY B 2 29 ? 99.572 142.116 165.773 1.00 98.65 26 GLY B N 1
ATOM 4652 C CA . GLY B 2 29 ? 100.764 142.891 166.015 1.00 109.17 26 GLY B CA 1
ATOM 4653 C C . GLY B 2 29 ? 101.979 142.458 165.216 1.00 123.49 26 GLY B C 1
ATOM 4654 O O . GLY B 2 29 ? 102.868 143.279 164.968 1.00 125.37 26 GLY B O 1
ATOM 4655 N N . ASP B 2 30 ? 102.047 141.191 164.815 1.00 107.99 27 ASP B N 1
ATOM 4656 C CA . ASP B 2 30 ? 103.165 140.702 164.020 1.00 93.32 27 ASP B CA 1
ATOM 4657 C C . ASP B 2 30 ? 102.849 140.849 162.538 1.00 77.02 27 ASP B C 1
ATOM 4658 O O . ASP B 2 30 ? 101.726 140.585 162.100 1.00 78.73 27 ASP B O 1
ATOM 4663 N N . VAL B 2 31 ? 103.845 141.263 161.768 1.00 65.45 28 VAL B N 1
ATOM 4664 C CA . VAL B 2 31 ? 103.671 141.514 160.343 1.00 64.19 28 VAL B CA 1
ATOM 4665 C C . VAL B 2 31 ? 104.277 140.358 159.556 1.00 58.10 28 VAL B C 1
ATOM 4666 O O . VAL B 2 31 ? 105.326 139.810 159.927 1.00 54.71 28 VAL B O 1
ATOM 4670 N N . TYR B 2 32 ? 103.599 139.968 158.478 1.00 51.38 29 TYR B N 1
ATOM 4671 C CA . TYR B 2 32 ? 103.985 138.821 157.670 1.00 38.07 29 TYR B CA 1
ATOM 4672 C C . TYR B 2 32 ? 104.108 139.237 156.213 1.00 37.18 29 TYR B C 1
ATOM 4673 O O . TYR B 2 32 ? 103.164 139.787 155.637 1.00 47.29 29 TYR B O 1
ATOM 4682 N N . LEU B 2 33 ? 105.270 138.971 155.628 1.00 26.71 30 LEU B N 1
ATOM 4683 C CA . LEU B 2 33 ? 105.477 139.159 154.202 1.00 24.44 30 LEU B CA 1
ATOM 4684 C C . LEU B 2 33 ? 104.892 137.981 153.433 1.00 29.08 30 LEU B C 1
ATOM 4685 O O . LEU B 2 33 ? 105.126 136.816 153.782 1.00 35.88 30 LEU B O 1
ATOM 4690 N N . PHE B 2 34 ? 104.132 138.295 152.385 1.00 33.08 31 PHE B N 1
ATOM 4691 C CA . PHE B 2 34 ? 103.498 137.301 151.533 1.00 30.59 31 PHE B CA 1
ATOM 4692 C C . PHE B 2 34 ? 103.718 137.681 150.078 1.00 37.51 31 PHE B C 1
ATOM 4693 O O . PHE B 2 34 ? 103.460 138.823 149.681 1.00 51.40 31 PHE B O 1
ATOM 4701 N N . GLY B 2 35 ? 104.196 136.719 149.297 1.00 32.80 32 GLY B N 1
ATOM 4702 C CA . GLY B 2 35 ? 104.473 136.905 147.888 1.00 37.47 32 GLY B CA 1
ATOM 4703 C C . GLY B 2 35 ? 105.954 137.111 147.671 1.00 38.93 32 GLY B C 1
ATOM 4704 O O . GLY B 2 35 ? 106.459 138.230 147.796 1.00 43.69 32 GLY B O 1
ATOM 4705 N N . GLN B 2 36 ? 106.656 136.041 147.319 1.00 42.30 33 GLN B N 1
ATOM 4706 C CA . GLN B 2 36 ? 108.100 136.068 147.163 1.00 42.32 33 GLN B CA 1
ATOM 4707 C C . GLN B 2 36 ? 108.472 135.765 145.720 1.00 51.35 33 GLN B C 1
ATOM 4708 O O . GLN B 2 36 ? 107.671 135.234 144.946 1.00 56.76 33 GLN B O 1
ATOM 4714 N N . LYS B 2 37 ? 109.703 136.115 145.360 1.00 40.41 34 LYS B N 1
ATOM 4715 C CA . LYS B 2 37 ? 110.177 135.840 144.013 1.00 51.40 34 LYS B CA 1
ATOM 4716 C C . LYS B 2 37 ? 110.393 134.344 143.834 1.00 55.59 34 LYS B C 1
ATOM 4717 O O . LYS B 2 37 ? 111.091 133.705 144.628 1.00 49.67 34 LYS B O 1
ATOM 4723 N N . GLY B 2 38 ? 109.782 133.784 142.793 1.00 63.44 35 GLY B N 1
ATOM 4724 C CA . GLY B 2 38 ? 109.899 132.370 142.513 1.00 57.22 35 GLY B CA 1
ATOM 4725 C C . GLY B 2 38 ? 108.920 131.535 143.315 1.00 25.84 35 GLY B C 1
ATOM 4726 O O . GLY B 2 38 ? 108.150 132.025 144.144 1.00 25.10 35 GLY B O 1
ATOM 4727 N N . TRP B 2 39 ? 108.949 130.236 143.043 1.00 29.04 36 TRP B N 1
ATOM 4728 C CA . TRP B 2 39 ? 108.173 129.278 143.808 1.00 20.81 36 TRP B CA 1
ATOM 4729 C C . TRP B 2 39 ? 108.828 129.048 145.168 1.00 33.55 36 TRP B C 1
ATOM 4730 O O . TRP B 2 39 ? 110.015 129.329 145.350 1.00 43.80 36 TRP B O 1
ATOM 4741 N N . PRO B 2 40 ? 108.072 128.553 146.150 1.00 29.30 37 PRO B N 1
ATOM 4742 C CA . PRO B 2 40 ? 108.638 128.372 147.498 1.00 18.74 37 PRO B CA 1
ATOM 4743 C C . PRO B 2 40 ? 109.768 127.354 147.511 1.00 32.75 37 PRO B C 1
ATOM 4744 O O . PRO B 2 40 ? 109.590 126.193 147.136 1.00 41.87 37 PRO B O 1
ATOM 4748 N N . LYS B 2 41 ? 110.941 127.802 147.954 1.00 38.87 38 LYS B N 1
ATOM 4749 C CA . LYS B 2 41 ? 112.077 126.912 148.136 1.00 33.74 38 LYS B CA 1
ATOM 4750 C C . LYS B 2 41 ? 111.847 126.016 149.353 1.00 32.65 38 LYS B C 1
ATOM 4751 O O . LYS B 2 41 ? 110.865 126.151 150.089 1.00 38.32 38 LYS B O 1
ATOM 4757 N N . ARG B 2 42 ? 112.776 125.083 149.571 1.00 44.07 39 ARG B N 1
ATOM 4758 C CA . ARG B 2 42 ? 112.676 124.181 150.711 1.00 35.96 39 ARG B CA 1
ATOM 4759 C C . ARG B 2 42 ? 113.105 124.839 152.017 1.00 38.30 39 ARG B C 1
ATOM 4760 O O . ARG B 2 42 ? 112.761 124.333 153.091 1.00 40.71 39 ARG B O 1
ATOM 4768 N N . SER B 2 43 ? 113.843 125.951 151.951 1.00 48.24 40 SER B N 1
ATOM 4769 C CA . SER B 2 43 ? 114.158 126.695 153.166 1.00 54.69 40 SER B CA 1
ATOM 4770 C C . SER B 2 43 ? 112.894 127.212 153.840 1.00 81.78 40 SER B C 1
ATOM 4771 O O . SER B 2 43 ? 112.860 127.365 155.066 1.00 78.44 40 SER B O 1
ATOM 4774 N N . CYS B 2 44 ? 111.851 127.481 153.058 1.00 80.29 41 CYS B N 1
ATOM 4775 C CA . CYS B 2 44 ? 110.558 127.905 153.595 1.00 54.32 41 CYS B CA 1
ATOM 4776 C C . CYS B 2 44 ? 109.477 127.395 152.658 1.00 39.12 41 CYS B C 1
ATOM 4777 O O . CYS B 2 44 ? 109.046 128.100 151.735 1.00 44.39 41 CYS B O 1
ATOM 4780 N N . PRO B 2 45 ? 109.009 126.160 152.865 1.00 33.77 42 PRO B N 1
ATOM 4781 C CA . PRO B 2 45 ? 108.048 125.560 151.927 1.00 40.95 42 PRO B CA 1
ATOM 4782 C C . PRO B 2 45 ? 106.662 126.180 151.969 1.00 30.58 42 PRO B C 1
ATOM 4783 O O . PRO B 2 45 ? 105.778 125.725 151.235 1.00 38.15 42 PRO B O 1
ATOM 4787 N N . THR B 2 46 ? 106.440 127.196 152.800 1.00 33.33 43 THR B N 1
ATOM 4788 C CA . THR B 2 46 ? 105.149 127.866 152.865 1.00 38.85 43 THR B CA 1
ATOM 4789 C C . THR B 2 46 ? 105.086 129.077 151.942 1.00 37.11 43 THR B C 1
ATOM 4790 O O . THR B 2 46 ? 104.067 129.301 151.279 1.00 27.25 43 THR B O 1
ATOM 4794 N N . GLY B 2 47 ? 106.170 129.846 151.865 1.00 39.71 44 GLY B N 1
ATOM 4795 C CA . GLY B 2 47 ? 106.191 131.072 151.100 1.00 34.74 44 GLY B CA 1
ATOM 4796 C C . GLY B 2 47 ? 105.817 132.311 151.881 1.00 26.20 44 GLY B C 1
ATOM 4797 O O . GLY B 2 47 ? 105.873 133.416 151.324 1.00 40.39 44 GLY B O 1
ATOM 4798 N N . ILE B 2 48 ? 105.441 132.166 153.148 1.00 25.83 45 ILE B N 1
ATOM 4799 C CA . ILE B 2 48 ? 105.066 133.279 154.010 1.00 28.20 45 ILE B CA 1
ATOM 4800 C C . ILE B 2 48 ? 106.151 133.451 155.061 1.00 24.01 45 ILE B C 1
ATOM 4801 O O . ILE B 2 48 ? 106.632 132.466 155.635 1.00 27.89 45 ILE B O 1
ATOM 4806 N N . PHE B 2 49 ? 106.542 134.698 155.312 1.00 24.69 46 PHE B N 1
ATOM 4807 C CA . PHE B 2 49 ? 107.619 134.971 156.250 1.00 23.10 46 PHE B CA 1
ATOM 4808 C C . PHE B 2 49 ? 107.141 135.944 157.318 1.00 33.87 46 PHE B C 1
ATOM 4809 O O . PHE B 2 49 ? 106.280 136.784 157.071 1.00 40.50 46 PHE B O 1
ATOM 4817 N N . GLY B 2 50 ? 107.689 135.798 158.522 1.00 36.78 47 GLY B N 1
ATOM 4818 C CA . GLY B 2 50 ? 107.456 136.755 159.585 1.00 26.97 47 GLY B CA 1
ATOM 4819 C C . GLY B 2 50 ? 108.542 137.810 159.553 1.00 37.69 47 GLY B C 1
ATOM 4820 O O . GLY B 2 50 ? 109.733 137.486 159.490 1.00 47.79 47 GLY B O 1
ATOM 4821 N N . VAL B 2 51 ? 108.125 139.073 159.581 1.00 39.21 48 VAL B N 1
ATOM 4822 C CA . VAL B 2 51 ? 109.023 140.213 159.463 1.00 49.79 48 VAL B CA 1
ATOM 4823 C C . VAL B 2 51 ? 109.311 140.744 160.858 1.00 46.66 48 VAL B C 1
ATOM 4824 O O . VAL B 2 51 ? 108.382 141.013 161.630 1.00 48.09 48 VAL B O 1
ATOM 4828 N N . ARG B 2 52 ? 110.591 140.898 161.187 1.00 62.46 49 ARG B N 1
ATOM 4829 C CA . ARG B 2 52 ? 110.991 141.479 162.461 1.00 58.58 49 ARG B CA 1
ATOM 4830 C C . ARG B 2 52 ? 112.023 142.562 162.194 1.00 72.87 49 ARG B C 1
ATOM 4831 O O . ARG B 2 52 ? 113.097 142.284 161.649 1.00 76.58 49 ARG B O 1
ATOM 4839 N N . ILE B 2 53 ? 111.684 143.795 162.550 1.00 77.27 50 ILE B N 1
ATOM 4840 C CA . ILE B 2 53 ? 112.591 144.927 162.434 1.00 91.37 50 ILE B CA 1
ATOM 4841 C C . ILE B 2 53 ? 113.086 145.274 163.826 1.00 87.32 50 ILE B C 1
ATOM 4842 O O . ILE B 2 53 ? 112.290 145.614 164.711 1.00 83.03 50 ILE B O 1
ATOM 4847 N N . LYS B 2 54 ? 114.396 145.178 164.026 1.00 95.24 51 LYS B N 1
ATOM 4848 C CA . LYS B 2 54 ? 114.996 145.677 165.255 1.00 90.05 51 LYS B CA 1
ATOM 4849 C C . LYS B 2 54 ? 116.373 146.193 164.899 1.00 97.78 51 LYS B C 1
ATOM 4850 O O . LYS B 2 54 ? 116.952 145.778 163.902 1.00 103.55 51 LYS B O 1
ATOM 4856 N N . LYS B 2 55 ? 116.900 147.090 165.732 1.00 93.22 52 LYS B N 1
ATOM 4857 C CA . LYS B 2 55 ? 118.309 147.502 165.671 1.00 96.89 52 LYS B CA 1
ATOM 4858 C C . LYS B 2 55 ? 118.753 147.896 164.257 1.00 100.64 52 LYS B C 1
ATOM 4859 O O . LYS B 2 55 ? 119.927 147.769 163.902 1.00 104.62 52 LYS B O 1
ATOM 4865 N N . GLY B 2 56 ? 117.829 148.413 163.447 1.00 87.15 53 GLY B N 1
ATOM 4866 C CA . GLY B 2 56 ? 118.163 148.837 162.097 1.00 81.09 53 GLY B CA 1
ATOM 4867 C C . GLY B 2 56 ? 118.311 147.718 161.092 1.00 91.49 53 GLY B C 1
ATOM 4868 O O . GLY B 2 56 ? 118.675 147.979 159.942 1.00 88.24 53 GLY B O 1
ATOM 4869 N N . GLU B 2 57 ? 118.045 146.483 161.499 1.00 91.60 54 GLU B N 1
ATOM 4870 C CA . GLU B 2 57 ? 118.075 145.307 160.648 1.00 84.80 54 GLU B CA 1
ATOM 4871 C C . GLU B 2 57 ? 116.666 144.769 160.433 1.00 84.06 54 GLU B C 1
ATOM 4872 O O . GLU B 2 57 ? 115.811 144.808 161.337 1.00 80.71 54 GLU B O 1
ATOM 4878 N N . LEU B 2 58 ? 116.458 144.257 159.221 1.00 83.53 55 LEU B N 1
ATOM 4879 C CA . LEU B 2 58 ? 115.222 143.642 158.752 1.00 75.08 55 LEU B CA 1
ATOM 4880 C C . LEU B 2 58 ? 115.472 142.142 158.644 1.00 80.26 55 LEU B C 1
ATOM 4881 O O . LEU B 2 58 ? 116.292 141.708 157.828 1.00 91.29 55 LEU B O 1
ATOM 4886 N N . LYS B 2 59 ? 114.776 141.349 159.457 1.00 60.95 56 LYS B N 1
ATOM 4887 C CA . LYS B 2 59 ? 114.979 139.909 159.490 1.00 71.57 56 LYS B CA 1
ATOM 4888 C C . LYS B 2 59 ? 113.689 139.194 159.113 1.00 58.27 56 LYS B C 1
ATOM 4889 O O . LYS B 2 59 ? 112.592 139.622 159.490 1.00 54.91 56 LYS B O 1
ATOM 4895 N N . LEU B 2 60 ? 113.828 138.109 158.354 1.00 54.92 57 LEU B N 1
ATOM 4896 C CA . LEU B 2 60 ? 112.707 137.285 157.929 1.00 48.18 57 LEU B CA 1
ATOM 4897 C C . LEU B 2 60 ? 112.832 135.901 158.549 1.00 47.86 57 LEU B C 1
ATOM 4898 O O . LEU B 2 60 ? 113.929 135.337 158.615 1.00 56.35 57 LEU B O 1
ATOM 4903 N N . ARG B 2 61 ? 111.704 135.355 158.998 1.00 42.42 58 ARG B N 1
ATOM 4904 C CA . ARG B 2 61 ? 111.676 134.048 159.640 1.00 46.06 58 ARG B CA 1
ATOM 4905 C C . ARG B 2 61 ? 110.617 133.175 158.979 1.00 38.35 58 ARG B C 1
ATOM 4906 O O . ARG B 2 61 ? 109.502 133.631 158.725 1.00 39.90 58 ARG B O 1
ATOM 4914 N N . ALA B 2 62 ? 110.966 131.923 158.699 1.00 33.23 59 ALA B N 1
ATOM 4915 C CA . ALA B 2 62 ? 110.057 131.037 157.979 1.00 24.46 59 ALA B CA 1
ATOM 4916 C C . ALA B 2 62 ? 108.878 130.647 158.864 1.00 19.26 59 ALA B C 1
ATOM 4917 O O . ALA B 2 62 ? 109.065 130.095 159.953 1.00 30.05 59 ALA B O 1
ATOM 4919 N N . ILE B 2 63 ? 107.663 130.932 158.395 1.00 28.68 60 ILE B N 1
ATOM 4920 C CA . ILE B 2 63 ? 106.439 130.537 159.082 1.00 30.99 60 ILE B CA 1
ATOM 4921 C C . ILE B 2 63 ? 105.962 129.211 158.509 1.00 34.99 60 ILE B C 1
ATOM 4922 O O . ILE B 2 63 ? 106.173 128.906 157.330 1.00 41.60 60 ILE B O 1
ATOM 4927 N N . SER B 2 64 ? 105.312 128.411 159.348 1.00 30.25 61 SER B N 1
ATOM 4928 C CA . SER B 2 64 ? 104.725 127.145 158.938 1.00 37.99 61 SER B CA 1
ATOM 4929 C C . SER B 2 64 ? 103.206 127.221 159.035 1.00 30.98 61 SER B C 1
ATOM 4930 O O . SER B 2 64 ? 102.640 128.137 159.637 1.00 37.57 61 SER B O 1
ATOM 4933 N N . PHE B 2 65 ? 102.547 126.239 158.429 1.00 33.51 62 PHE B N 1
ATOM 4934 C CA . PHE B 2 65 ? 101.096 126.162 158.421 1.00 33.69 62 PHE B CA 1
ATOM 4935 C C . PHE B 2 65 ? 100.619 125.113 159.420 1.00 35.76 62 PHE B C 1
ATOM 4936 O O . PHE B 2 65 ? 101.405 124.474 160.123 1.00 41.32 62 PHE B O 1
ATOM 4944 N N . SER B 2 66 ? 99.304 124.939 159.478 1.00 42.29 63 SER B N 1
ATOM 4945 C CA . SER B 2 66 ? 98.699 123.874 160.260 1.00 51.64 63 SER B CA 1
ATOM 4946 C C . SER B 2 66 ? 98.548 122.639 159.374 1.00 57.12 63 SER B C 1
ATOM 4947 O O . SER B 2 66 ? 99.065 122.582 158.255 1.00 60.02 63 SER B O 1
ATOM 4950 N N . ASN B 2 67 ? 97.829 121.632 159.865 1.00 54.25 64 ASN B N 1
ATOM 4951 C CA . ASN B 2 67 ? 97.646 120.408 159.096 1.00 70.88 64 ASN B CA 1
ATOM 4952 C C . ASN B 2 67 ? 96.463 120.496 158.140 1.00 67.63 64 ASN B C 1
ATOM 4953 O O . ASN B 2 67 ? 96.540 119.989 157.016 1.00 77.13 64 ASN B O 1
ATOM 4958 N N . ASN B 2 68 ? 95.377 121.144 158.554 1.00 50.64 65 ASN B N 1
ATOM 4959 C CA . ASN B 2 68 ? 94.159 121.224 157.760 1.00 63.27 65 ASN B CA 1
ATOM 4960 C C . ASN B 2 68 ? 94.176 122.365 156.749 1.00 70.47 65 ASN B C 1
ATOM 4961 O O . ASN B 2 68 ? 93.142 122.643 156.133 1.00 71.87 65 ASN B O 1
ATOM 4966 N N . SER B 2 69 ? 95.313 123.025 156.561 1.00 50.93 66 SER B N 1
ATOM 4967 C CA . SER B 2 69 ? 95.388 124.177 155.676 1.00 47.79 66 SER B CA 1
ATOM 4968 C C . SER B 2 69 ? 95.794 123.761 154.269 1.00 50.88 66 SER B C 1
ATOM 4969 O O . SER B 2 69 ? 96.540 122.798 154.071 1.00 55.76 66 SER B O 1
ATOM 4972 N N . SER B 2 70 ? 95.289 124.503 153.287 1.00 46.23 67 SER B N 1
ATOM 4973 C CA . SER B 2 70 ? 95.703 124.339 151.902 1.00 43.30 67 SER B CA 1
ATOM 4974 C C . SER B 2 70 ? 96.878 125.262 151.619 1.00 32.23 67 SER B C 1
ATOM 4975 O O . SER B 2 70 ? 96.912 126.404 152.086 1.00 33.35 67 SER B O 1
ATOM 4978 N N . TYR B 2 71 ? 97.844 124.762 150.858 1.00 30.27 68 TYR B N 1
ATOM 4979 C CA . TYR B 2 71 ? 99.022 125.568 150.598 1.00 21.49 68 TYR B CA 1
ATOM 4980 C C . TYR B 2 71 ? 98.761 126.527 149.439 1.00 31.53 68 TYR B C 1
ATOM 4981 O O . TYR B 2 71 ? 97.773 126.414 148.707 1.00 42.73 68 TYR B O 1
ATOM 4990 N N . LEU B 2 72 ? 99.669 127.481 149.275 1.00 36.64 69 LEU B N 1
ATOM 4991 C CA . LEU B 2 72 ? 99.302 128.738 148.640 1.00 32.41 69 LEU B CA 1
ATOM 4992 C C . LEU B 2 72 ? 100.367 129.238 147.670 1.00 41.50 69 LEU B C 1
ATOM 4993 O O . LEU B 2 72 ? 101.525 129.421 148.063 1.00 41.70 69 LEU B O 1
ATOM 4998 N N . PRO B 2 73 ? 100.015 129.481 146.403 1.00 19.67 70 PRO B N 1
ATOM 4999 C CA . PRO B 2 73 ? 101.004 130.027 145.473 1.00 13.21 70 PRO B CA 1
ATOM 5000 C C . PRO B 2 73 ? 101.347 131.441 145.824 1.00 11.09 70 PRO B C 1
ATOM 5001 O O . PRO B 2 73 ? 100.502 132.210 146.338 1.00 26.27 70 PRO B O 1
ATOM 5005 N N . PRO B 2 74 ? 102.585 131.885 145.581 1.00 16.63 71 PRO B N 1
ATOM 5006 C CA . PRO B 2 74 ? 102.972 133.259 145.910 1.00 26.04 71 PRO B CA 1
ATOM 5007 C C . PRO B 2 74 ? 102.371 134.281 144.958 1.00 30.35 71 PRO B C 1
ATOM 5008 O O . PRO B 2 74 ? 103.018 134.700 143.993 1.00 43.45 71 PRO B O 1
ATOM 5012 N N . LEU B 2 75 ? 101.128 134.677 145.219 1.00 13.58 72 LEU B N 1
ATOM 5013 C CA . LEU B 2 75 ? 100.467 135.686 144.405 1.00 11.01 72 LEU B CA 1
ATOM 5014 C C . LEU B 2 75 ? 101.181 137.028 144.537 1.00 22.41 72 LEU B C 1
ATOM 5015 O O . LEU B 2 75 ? 101.743 137.357 145.584 1.00 29.82 72 LEU B O 1
ATOM 5020 N N . ARG B 2 76 ? 101.155 137.808 143.456 1.00 31.66 73 ARG B N 1
ATOM 5021 C CA . ARG B 2 76 ? 102.006 138.989 143.346 1.00 35.85 73 ARG B CA 1
ATOM 5022 C C . ARG B 2 76 ? 101.277 140.303 143.602 1.00 50.55 73 ARG B C 1
ATOM 5023 O O . ARG B 2 76 ? 101.813 141.167 144.300 1.00 56.09 73 ARG B O 1
ATOM 5031 N N . CYS B 2 77 ? 100.074 140.493 143.058 1.00 44.42 74 CYS B N 1
ATOM 5032 C CA . CYS B 2 77 ? 99.320 141.732 143.270 1.00 41.41 74 CYS B CA 1
ATOM 5033 C C . CYS B 2 77 ? 97.871 141.444 143.663 1.00 46.54 74 CYS B C 1
ATOM 5034 O O . CYS B 2 77 ? 96.935 141.929 143.027 1.00 55.38 74 CYS B O 1
ATOM 5037 N N . PRO B 2 78 ? 97.650 140.679 144.727 1.00 33.03 75 PRO B N 1
ATOM 5038 C CA . PRO B 2 78 ? 96.283 140.290 145.076 1.00 27.76 75 PRO B CA 1
ATOM 5039 C C . PRO B 2 78 ? 95.549 141.402 145.810 1.00 39.85 75 PRO B C 1
ATOM 5040 O O . PRO B 2 78 ? 96.143 142.309 146.396 1.00 39.55 75 PRO B O 1
ATOM 5044 N N . ALA B 2 79 ? 94.223 141.316 145.755 1.00 53.79 76 ALA B N 1
ATOM 5045 C CA . ALA B 2 79 ? 93.365 142.169 146.562 1.00 44.56 76 ALA B CA 1
ATOM 5046 C C . ALA B 2 79 ? 93.331 141.637 147.987 1.00 43.63 76 ALA B C 1
ATOM 5047 O O . ALA B 2 79 ? 93.102 140.443 148.208 1.00 48.78 76 ALA B O 1
ATOM 5049 N N . ILE B 2 80 ? 93.549 142.526 148.951 1.00 53.74 77 ILE B N 1
ATOM 5050 C CA . ILE B 2 80 ? 93.838 142.151 150.329 1.00 59.23 77 ILE B CA 1
ATOM 5051 C C . ILE B 2 80 ? 92.891 142.904 151.245 1.00 69.25 77 ILE B C 1
ATOM 5052 O O . ILE B 2 80 ? 92.846 144.140 151.217 1.00 80.11 77 ILE B O 1
ATOM 5057 N N . ALA B 2 81 ? 92.149 142.167 152.067 1.00 64.76 78 ALA B N 1
ATOM 5058 C CA . ALA B 2 81 ? 91.163 142.756 152.965 1.00 66.09 78 ALA B CA 1
ATOM 5059 C C . ALA B 2 81 ? 91.400 142.248 154.377 1.00 75.18 78 ALA B C 1
ATOM 5060 O O . ALA B 2 81 ? 91.313 141.042 154.626 1.00 81.49 78 ALA B O 1
ATOM 5062 N N . HIS B 2 82 ? 91.688 143.161 155.302 1.00 76.10 79 HIS B N 1
ATOM 5063 C CA . HIS B 2 82 ? 91.858 142.787 156.704 1.00 83.09 79 HIS B CA 1
ATOM 5064 C C . HIS B 2 82 ? 90.482 142.584 157.323 1.00 75.87 79 HIS B C 1
ATOM 5065 O O . HIS B 2 82 ? 89.824 143.541 157.738 1.00 80.91 79 HIS B O 1
ATOM 5072 N N . PHE B 2 83 ? 90.037 141.332 157.379 1.00 80.75 80 PHE B N 1
ATOM 5073 C CA . PHE B 2 83 ? 88.837 140.997 158.132 1.00 82.94 80 PHE B CA 1
ATOM 5074 C C . PHE B 2 83 ? 89.131 141.148 159.620 1.00 95.75 80 PHE B C 1
ATOM 5075 O O . PHE B 2 83 ? 90.012 140.469 160.156 1.00 103.62 80 PHE B O 1
ATOM 5083 N N . GLU B 2 84 ? 88.402 142.039 160.283 1.00 118.81 81 GLU B N 1
ATOM 5084 C CA . GLU B 2 84 ? 88.691 142.356 161.672 1.00 129.74 81 GLU B CA 1
ATOM 5085 C C . GLU B 2 84 ? 88.053 141.332 162.609 1.00 131.83 81 GLU B C 1
ATOM 5086 O O . GLU B 2 84 ? 87.125 140.605 162.243 1.00 129.25 81 GLU B O 1
ATOM 5092 N N . ALA B 2 85 ? 88.564 141.293 163.838 1.00 129.13 82 ALA B N 1
ATOM 5093 C CA . ALA B 2 85 ? 88.187 140.271 164.810 1.00 136.05 82 ALA B CA 1
ATOM 5094 C C . ALA B 2 85 ? 86.732 140.444 165.229 1.00 134.15 82 ALA B C 1
ATOM 5095 O O . ALA B 2 85 ? 86.385 141.407 165.920 1.00 139.63 82 ALA B O 1
ATOM 5097 N N . GLN B 2 86 ? 85.884 139.503 164.825 1.00 140.97 83 GLN B N 1
ATOM 5098 C CA . GLN B 2 86 ? 84.478 139.493 165.211 1.00 155.74 83 GLN B CA 1
ATOM 5099 C C . GLN B 2 86 ? 83.955 138.068 165.063 1.00 173.80 83 GLN B C 1
ATOM 5100 O O . GLN B 2 86 ? 84.717 137.134 164.790 1.00 167.01 83 GLN B O 1
ATOM 5106 N N . ASP B 2 87 ? 82.647 137.901 165.238 1.00 183.16 84 ASP B N 1
ATOM 5107 C CA . ASP B 2 87 ? 82.029 136.587 165.138 1.00 188.85 84 ASP B CA 1
ATOM 5108 C C . ASP B 2 87 ? 81.823 136.207 163.675 1.00 188.94 84 ASP B C 1
ATOM 5109 O O . ASP B 2 87 ? 81.487 137.054 162.843 1.00 174.93 84 ASP B O 1
ATOM 5114 N N . GLY B 2 88 ? 82.019 134.926 163.364 1.00 190.08 85 GLY B N 1
ATOM 5115 C CA . GLY B 2 88 ? 82.342 133.911 164.352 1.00 186.94 85 GLY B CA 1
ATOM 5116 C C . GLY B 2 88 ? 83.810 133.714 164.690 1.00 178.11 85 GLY B C 1
ATOM 5117 O O . GLY B 2 88 ? 84.199 133.816 165.853 1.00 169.16 85 GLY B O 1
ATOM 5118 N N . LYS B 2 89 ? 84.630 133.431 163.675 1.00 169.39 86 LYS B N 1
ATOM 5119 C CA . LYS B 2 89 ? 86.026 133.086 163.904 1.00 155.86 86 LYS B CA 1
ATOM 5120 C C . LYS B 2 89 ? 86.922 134.269 163.572 1.00 151.06 86 LYS B C 1
ATOM 5121 O O . LYS B 2 89 ? 87.015 134.653 162.396 1.00 147.31 86 LYS B O 1
ATOM 5127 N N . PRO B 2 90 ? 87.587 134.874 164.551 1.00 145.69 87 PRO B N 1
ATOM 5128 C CA . PRO B 2 90 ? 88.615 135.875 164.262 1.00 134.16 87 PRO B CA 1
ATOM 5129 C C . PRO B 2 90 ? 90.000 135.248 164.162 1.00 120.18 87 PRO B C 1
ATOM 5130 O O . PRO B 2 90 ? 90.254 134.152 164.667 1.00 114.73 87 PRO B O 1
ATOM 5134 N N . GLU B 2 91 ? 90.900 135.952 163.474 1.00 111.95 88 GLU B N 1
ATOM 5135 C CA . GLU B 2 91 ? 90.573 137.096 162.623 1.00 89.01 88 GLU B CA 1
ATOM 5136 C C . GLU B 2 91 ? 91.320 136.923 161.300 1.00 88.33 88 GLU B C 1
ATOM 5137 O O . GLU B 2 91 ? 92.547 136.918 161.250 1.00 90.94 88 GLU B O 1
ATOM 5143 N N . CYS B 2 92 ? 90.557 136.756 160.225 1.00 79.05 89 CYS B N 1
ATOM 5144 C CA . CYS B 2 92 ? 91.116 136.268 158.972 1.00 65.71 89 CYS B CA 1
ATOM 5145 C C . CYS B 2 92 ? 91.782 137.397 158.189 1.00 54.96 89 CYS B C 1
ATOM 5146 O O . CYS B 2 92 ? 91.885 138.540 158.643 1.00 51.60 89 CYS B O 1
ATOM 5149 N N . TYR B 2 93 ? 92.232 137.067 156.982 1.00 56.90 90 TYR B N 1
ATOM 5150 C CA . TYR B 2 93 ? 92.903 138.014 156.099 1.00 38.17 90 TYR B CA 1
ATOM 5151 C C . TYR B 2 93 ? 92.622 137.553 154.676 1.00 49.64 90 TYR B C 1
ATOM 5152 O O . TYR B 2 93 ? 93.193 136.556 154.223 1.00 72.89 90 TYR B O 1
ATOM 5161 N N . LEU B 2 94 ? 91.739 138.267 153.985 1.00 36.85 91 LEU B N 1
ATOM 5162 C CA . LEU B 2 94 ? 91.214 137.810 152.706 1.00 39.52 91 LEU B CA 1
ATOM 5163 C C . LEU B 2 94 ? 92.160 138.173 151.568 1.00 55.05 91 LEU B C 1
ATOM 5164 O O . LEU B 2 94 ? 92.587 139.327 151.447 1.00 58.64 91 LEU B O 1
ATOM 5169 N N . ILE B 2 95 ? 92.458 137.186 150.723 1.00 40.93 92 ILE B N 1
ATOM 5170 C CA . ILE B 2 95 ? 93.390 137.322 149.608 1.00 39.31 92 ILE B CA 1
ATOM 5171 C C . ILE B 2 95 ? 92.696 136.837 148.341 1.00 41.99 92 ILE B C 1
ATOM 5172 O O . ILE B 2 95 ? 92.256 135.682 148.278 1.00 41.78 92 ILE B O 1
ATOM 5177 N N . HIS B 2 96 ? 92.602 137.712 147.336 1.00 43.53 93 HIS B N 1
ATOM 5178 C CA . HIS B 2 96 ? 92.053 137.341 146.034 1.00 39.62 93 HIS B CA 1
ATOM 5179 C C . HIS B 2 96 ? 92.374 138.407 144.992 1.00 54.54 93 HIS B C 1
ATOM 5180 O O . HIS B 2 96 ? 92.022 139.573 145.187 1.00 67.30 93 HIS B O 1
ATOM 5187 N N . GLY B 2 97 ? 93.012 138.038 143.878 1.00 38.38 94 GLY B N 1
ATOM 5188 C CA . GLY B 2 97 ? 93.557 136.710 143.659 1.00 26.23 94 GLY B CA 1
ATOM 5189 C C . GLY B 2 97 ? 94.986 136.711 143.128 1.00 48.02 94 GLY B C 1
ATOM 5190 O O . GLY B 2 97 ? 95.639 135.672 143.108 1.00 70.52 94 GLY B O 1
ATOM 5191 N N . GLY B 2 98 ? 95.474 137.873 142.687 1.00 28.78 95 GLY B N 1
ATOM 5192 C CA . GLY B 2 98 ? 96.860 138.012 142.241 1.00 26.75 95 GLY B CA 1
ATOM 5193 C C . GLY B 2 98 ? 97.233 137.175 141.017 1.00 22.87 95 GLY B C 1
ATOM 5194 O O . GLY B 2 98 ? 96.390 136.620 140.313 1.00 34.96 95 GLY B O 1
ATOM 5195 N N . ARG B 2 99 ? 98.545 137.095 140.781 1.00 22.90 96 ARG B N 1
ATOM 5196 C CA . ARG B 2 99 ? 99.081 136.340 139.655 1.00 28.52 96 ARG B CA 1
ATOM 5197 C C . ARG B 2 99 ? 100.234 135.445 140.099 1.00 38.68 96 ARG B C 1
ATOM 5198 O O . ARG B 2 99 ? 101.052 135.827 140.941 1.00 45.79 96 ARG B O 1
ATOM 5206 N N . THR B 2 100 ? 100.278 134.250 139.510 1.00 31.04 97 THR B N 1
ATOM 5207 C CA . THR B 2 100 ? 101.128 133.126 139.881 1.00 21.15 97 THR B CA 1
ATOM 5208 C C . THR B 2 100 ? 102.559 133.319 139.366 1.00 31.92 97 THR B C 1
ATOM 5209 O O . THR B 2 100 ? 102.787 134.088 138.429 1.00 41.55 97 THR B O 1
ATOM 5213 N N . PRO B 2 101 ? 103.551 132.668 140.001 1.00 16.19 98 PRO B N 1
ATOM 5214 C CA . PRO B 2 101 ? 104.918 132.673 139.441 1.00 16.43 98 PRO B CA 1
ATOM 5215 C C . PRO B 2 101 ? 105.016 132.467 137.932 1.00 28.57 98 PRO B C 1
ATOM 5216 O O . PRO B 2 101 ? 105.700 133.252 137.262 1.00 46.44 98 PRO B O 1
ATOM 5220 N N . ASN B 2 102 ? 104.382 131.437 137.374 1.00 23.37 99 ASN B N 1
ATOM 5221 C CA . ASN B 2 102 ? 104.149 131.393 135.934 1.00 33.71 99 ASN B CA 1
ATOM 5222 C C . ASN B 2 102 ? 102.856 132.154 135.679 1.00 28.48 99 ASN B C 1
ATOM 5223 O O . ASN B 2 102 ? 101.812 131.821 136.252 1.00 32.88 99 ASN B O 1
ATOM 5228 N N . ASN B 2 103 ? 102.920 133.161 134.810 1.00 17.49 100 ASN B N 1
ATOM 5229 C CA . ASN B 2 103 ? 102.004 134.289 134.917 1.00 10.31 100 ASN B CA 1
ATOM 5230 C C . ASN B 2 103 ? 100.578 133.925 134.532 1.00 23.37 100 ASN B C 1
ATOM 5231 O O . ASN B 2 103 ? 100.078 134.333 133.479 1.00 42.96 100 ASN B O 1
ATOM 5236 N N . GLU B 2 104 ? 99.927 133.148 135.389 1.00 25.70 101 GLU B N 1
ATOM 5237 C CA . GLU B 2 104 ? 98.489 132.948 135.362 1.00 32.52 101 GLU B CA 1
ATOM 5238 C C . GLU B 2 104 ? 97.844 133.824 136.429 1.00 39.47 101 GLU B C 1
ATOM 5239 O O . GLU B 2 104 ? 98.509 134.318 137.342 1.00 38.70 101 GLU B O 1
ATOM 5245 N N . LEU B 2 105 ? 96.536 134.011 136.306 1.00 40.02 102 LEU B N 1
ATOM 5246 C CA . LEU B 2 105 ? 95.750 134.709 137.313 1.00 32.70 102 LEU B CA 1
ATOM 5247 C C . LEU B 2 105 ? 94.913 133.688 138.078 1.00 44.25 102 LEU B C 1
ATOM 5248 O O . LEU B 2 105 ? 94.315 132.790 137.478 1.00 53.36 102 LEU B O 1
ATOM 5253 N N . SER B 2 106 ? 94.875 133.832 139.406 1.00 38.38 103 SER B N 1
ATOM 5254 C CA . SER B 2 106 ? 94.452 132.733 140.272 1.00 63.52 103 SER B CA 1
ATOM 5255 C C . SER B 2 106 ? 92.941 132.518 140.254 1.00 64.11 103 SER B C 1
ATOM 5256 O O . SER B 2 106 ? 92.477 131.390 140.055 1.00 62.51 103 SER B O 1
ATOM 5259 N N . SER B 2 107 ? 92.164 133.577 140.494 1.00 52.42 104 SER B N 1
ATOM 5260 C CA . SER B 2 107 ? 90.700 133.504 140.561 1.00 71.33 104 SER B CA 1
ATOM 5261 C C . SER B 2 107 ? 90.213 132.663 141.737 1.00 77.25 104 SER B C 1
ATOM 5262 O O . SER B 2 107 ? 89.111 132.109 141.701 1.00 72.88 104 SER B O 1
ATOM 5265 N N . SER B 2 108 ? 91.016 132.557 142.791 1.00 72.79 105 SER B N 1
ATOM 5266 C CA . SER B 2 108 ? 90.640 131.807 143.979 1.00 60.97 105 SER B CA 1
ATOM 5267 C C . SER B 2 108 ? 90.737 132.696 145.211 1.00 57.65 105 SER B C 1
ATOM 5268 O O . SER B 2 108 ? 91.535 133.638 145.258 1.00 59.80 105 SER B O 1
ATOM 5271 N N . LEU B 2 109 ? 89.915 132.384 146.210 1.00 50.79 106 LEU B N 1
ATOM 5272 C CA . LEU B 2 109 ? 89.822 133.159 147.441 1.00 50.02 106 LEU B CA 1
ATOM 5273 C C . LEU B 2 109 ? 90.396 132.354 148.598 1.00 48.01 106 LEU B C 1
ATOM 5274 O O . LEU B 2 109 ? 90.017 131.196 148.802 1.00 58.91 106 LEU B O 1
ATOM 5279 N N . TYR B 2 110 ? 91.291 132.975 149.362 1.00 37.89 107 TYR B N 1
ATOM 5280 C CA . TYR B 2 110 ? 91.994 132.317 150.454 1.00 34.61 107 TYR B CA 1
ATOM 5281 C C . TYR B 2 110 ? 91.794 133.103 151.741 1.00 41.60 107 TYR B C 1
ATOM 5282 O O . TYR B 2 110 ? 92.032 134.315 151.774 1.00 57.78 107 TYR B O 1
ATOM 5291 N N . MET B 2 111 ? 91.368 132.414 152.797 1.00 45.59 108 MET B N 1
ATOM 5292 C CA . MET B 2 111 ? 91.258 132.993 154.130 1.00 35.31 108 MET B CA 1
ATOM 5293 C C . MET B 2 111 ? 92.475 132.573 154.944 1.00 32.86 108 MET B C 1
ATOM 5294 O O . MET B 2 111 ? 92.726 131.376 155.111 1.00 49.35 108 MET B O 1
ATOM 5299 N N . LEU B 2 112 ? 93.220 133.552 155.451 1.00 28.53 109 LEU B N 1
ATOM 5300 C CA . LEU B 2 112 ? 94.479 133.314 156.151 1.00 32.56 109 LEU B CA 1
ATOM 5301 C C . LEU B 2 112 ? 94.332 133.794 157.590 1.00 40.99 109 LEU B C 1
ATOM 5302 O O . LEU B 2 112 ? 94.154 134.993 157.832 1.00 52.60 109 LEU B O 1
ATOM 5307 N N . SER B 2 113 ? 94.416 132.867 158.542 1.00 46.86 110 SER B N 1
ATOM 5308 C CA . SER B 2 113 ? 94.236 133.189 159.950 1.00 45.58 110 SER B CA 1
ATOM 5309 C C . SER B 2 113 ? 95.356 132.573 160.781 1.00 61.29 110 SER B C 1
ATOM 5310 O O . SER B 2 113 ? 96.147 131.760 160.298 1.00 65.04 110 SER B O 1
ATOM 5313 N N . VAL B 2 114 ? 95.416 132.987 162.050 1.00 58.10 111 VAL B N 1
ATOM 5314 C CA . VAL B 2 114 ? 96.355 132.455 163.033 1.00 69.89 111 VAL B CA 1
ATOM 5315 C C . VAL B 2 114 ? 95.719 131.238 163.694 1.00 69.62 111 VAL B C 1
ATOM 5316 O O . VAL B 2 114 ? 94.503 131.207 163.914 1.00 57.18 111 VAL B O 1
ATOM 5320 N N . ASP B 2 115 ? 96.532 130.228 164.015 1.00 86.07 112 ASP B N 1
ATOM 5321 C CA . ASP B 2 115 ? 96.028 128.966 164.540 1.00 85.92 112 ASP B CA 1
ATOM 5322 C C . ASP B 2 115 ? 96.473 128.695 165.969 1.00 80.26 112 ASP B C 1
ATOM 5323 O O . ASP B 2 115 ? 95.628 128.411 166.827 1.00 90.28 112 ASP B O 1
ATOM 5328 N N . SER B 2 116 ? 97.772 128.770 166.258 1.00 85.31 113 SER B N 1
ATOM 5329 C CA . SER B 2 116 ? 98.248 128.408 167.588 1.00 86.68 113 SER B CA 1
ATOM 5330 C C . SER B 2 116 ? 99.638 128.980 167.830 1.00 100.85 113 SER B C 1
ATOM 5331 O O . SER B 2 116 ? 100.372 129.313 166.895 1.00 96.49 113 SER B O 1
ATOM 5334 N N . ARG B 2 117 ? 99.984 129.077 169.114 1.00 95.68 114 ARG B N 1
ATOM 5335 C CA . ARG B 2 117 ? 101.276 129.557 169.588 1.00 108.42 114 ARG B CA 1
ATOM 5336 C C . ARG B 2 117 ? 101.443 129.073 171.024 1.00 118.12 114 ARG B C 1
ATOM 5337 O O . ARG B 2 117 ? 100.451 128.884 171.733 1.00 118.43 114 ARG B O 1
ATOM 5345 N N . GLY B 2 118 ? 102.691 128.877 171.459 1.00 125.49 115 GLY B N 1
ATOM 5346 C CA . GLY B 2 118 ? 103.895 129.252 170.736 1.00 125.66 115 GLY B CA 1
ATOM 5347 C C . GLY B 2 118 ? 104.566 128.163 169.919 1.00 142.16 115 GLY B C 1
ATOM 5348 O O . GLY B 2 118 ? 104.061 127.790 168.860 1.00 133.35 115 GLY B O 1
ATOM 5349 N N . CYS B 2 119 ? 105.685 127.627 170.406 1.00 142.06 116 CYS B N 1
ATOM 5350 C CA . CYS B 2 119 ? 106.163 127.856 171.770 1.00 130.28 116 CYS B CA 1
ATOM 5351 C C . CYS B 2 119 ? 107.117 129.045 171.934 1.00 127.50 116 CYS B C 1
ATOM 5352 O O . CYS B 2 119 ? 106.822 129.979 172.678 1.00 122.89 116 CYS B O 1
ATOM 5355 N N . ASN B 2 120 ? 108.259 129.009 171.244 1.00 134.81 117 ASN B N 1
ATOM 5356 C CA . ASN B 2 120 ? 109.281 130.050 171.390 1.00 132.66 117 ASN B CA 1
ATOM 5357 C C . ASN B 2 120 ? 109.037 131.147 170.353 1.00 144.30 117 ASN B C 1
ATOM 5358 O O . ASN B 2 120 ? 109.799 131.347 169.404 1.00 150.79 117 ASN B O 1
ATOM 5363 N N . ARG B 2 121 ? 107.941 131.875 170.571 1.00 135.71 118 ARG B N 1
ATOM 5364 C CA . ARG B 2 121 ? 107.446 132.875 169.626 1.00 146.51 118 ARG B CA 1
ATOM 5365 C C . ARG B 2 121 ? 107.287 132.272 168.236 1.00 136.64 118 ARG B C 1
ATOM 5366 O O . ARG B 2 121 ? 107.534 132.916 167.214 1.00 135.84 118 ARG B O 1
ATOM 5374 N N . LYS B 2 122 ? 106.874 131.010 168.212 1.00 108.07 119 LYS B N 1
ATOM 5375 C CA . LYS B 2 122 ? 106.508 130.324 166.986 1.00 104.09 119 LYS B CA 1
ATOM 5376 C C . LYS B 2 122 ? 105.007 130.466 166.780 1.00 96.14 119 LYS B C 1
ATOM 5377 O O . LYS B 2 122 ? 104.226 130.280 167.718 1.00 95.97 119 LYS B O 1
ATOM 5383 N N . VAL B 2 123 ? 104.609 130.820 165.565 1.00 91.50 120 VAL B N 1
ATOM 5384 C CA . VAL B 2 123 ? 103.204 130.930 165.204 1.00 71.80 120 VAL B CA 1
ATOM 5385 C C . VAL B 2 123 ? 102.950 130.037 164.001 1.00 68.33 120 VAL B C 1
ATOM 5386 O O . VAL B 2 123 ? 103.774 129.968 163.082 1.00 70.83 120 VAL B O 1
ATOM 5390 N N . THR B 2 124 ? 101.819 129.343 164.018 1.00 56.41 121 THR B N 1
ATOM 5391 C CA . THR B 2 124 ? 101.345 128.590 162.868 1.00 69.48 121 THR B CA 1
ATOM 5392 C C . THR B 2 124 ? 100.094 129.272 162.335 1.00 50.84 121 THR B C 1
ATOM 5393 O O . THR B 2 124 ? 99.226 129.684 163.112 1.00 52.16 121 THR B O 1
ATOM 5397 N N . LEU B 2 125 ? 100.027 129.432 161.025 1.00 44.17 122 LEU B N 1
ATOM 5398 C CA . LEU B 2 125 ? 98.870 130.021 160.385 1.00 29.15 122 LEU B CA 1
ATOM 5399 C C . LEU B 2 125 ? 98.005 128.914 159.791 1.00 33.39 122 LEU B C 1
ATOM 5400 O O . LEU B 2 125 ? 98.233 127.722 160.016 1.00 42.90 122 LEU B O 1
ATOM 5405 N N . ARG B 2 126 ? 96.986 129.314 159.040 1.00 35.38 123 ARG B N 1
ATOM 5406 C CA . ARG B 2 126 ? 96.178 128.371 158.286 1.00 50.96 123 ARG B CA 1
ATOM 5407 C C . ARG B 2 126 ? 95.469 129.127 157.176 1.00 55.16 123 ARG B C 1
ATOM 5408 O O . ARG B 2 126 ? 95.111 130.301 157.330 1.00 61.23 123 ARG B O 1
ATOM 5416 N N . CYS B 2 127 ? 95.303 128.448 156.043 1.00 41.24 124 CYS B N 1
ATOM 5417 C CA . CYS B 2 127 ? 94.630 129.007 154.879 1.00 42.67 124 CYS B CA 1
ATOM 5418 C C . CYS B 2 127 ? 93.519 128.076 154.430 1.00 39.08 124 CYS B C 1
ATOM 5419 O O . CYS B 2 127 ? 93.758 126.888 154.179 1.00 46.64 124 CYS B O 1
ATOM 5422 N N . GLU B 2 128 ? 92.320 128.629 154.318 1.00 45.19 125 GLU B N 1
ATOM 5423 C CA . GLU B 2 128 ? 91.160 127.927 153.786 1.00 55.26 125 GLU B CA 1
ATOM 5424 C C . GLU B 2 128 ? 90.851 128.521 152.421 1.00 59.16 125 GLU B C 1
ATOM 5425 O O . GLU B 2 128 ? 90.486 129.697 152.323 1.00 58.42 125 GLU B O 1
ATOM 5431 N N . GLU B 2 129 ? 91.027 127.728 151.370 1.00 57.76 126 GLU B N 1
ATOM 5432 C CA . GLU B 2 129 ? 90.555 128.138 150.056 1.00 65.04 126 GLU B CA 1
ATOM 5433 C C . GLU B 2 129 ? 89.038 128.055 150.055 1.00 67.10 126 GLU B C 1
ATOM 5434 O O . GLU B 2 129 ? 88.460 126.969 149.971 1.00 64.85 126 GLU B O 1
ATOM 5440 N N . LYS B 2 130 ? 88.390 129.207 150.141 1.00 70.84 127 LYS B N 1
ATOM 5441 C CA . LYS B 2 130 ? 86.939 129.247 150.225 1.00 67.03 127 LYS B CA 1
ATOM 5442 C C . LYS B 2 130 ? 86.341 129.163 148.827 1.00 76.86 127 LYS B C 1
ATOM 5443 O O . LYS B 2 130 ? 86.644 129.996 147.963 1.00 82.25 127 LYS B O 1
ATOM 5449 N N . GLU B 2 131 ? 85.498 128.157 148.604 1.00 82.38 128 GLU B N 1
ATOM 5450 C CA . GLU B 2 131 ? 84.871 127.989 147.302 1.00 90.97 128 GLU B CA 1
ATOM 5451 C C . GLU B 2 131 ? 83.840 129.089 147.065 1.00 93.80 128 GLU B C 1
ATOM 5452 O O . GLU B 2 131 ? 83.147 129.531 147.987 1.00 89.40 128 GLU B O 1
ATOM 5458 N N . LEU B 2 132 ? 83.752 129.541 145.816 1.00 89.12 129 LEU B N 1
ATOM 5459 C CA . LEU B 2 132 ? 82.857 130.623 145.430 1.00 74.76 129 LEU B CA 1
ATOM 5460 C C . LEU B 2 132 ? 81.842 130.100 144.426 1.00 75.53 129 LEU B C 1
ATOM 5461 O O . LEU B 2 132 ? 82.218 129.481 143.426 1.00 83.47 129 LEU B O 1
ATOM 5466 N N . VAL B 2 133 ? 80.563 130.341 144.697 1.00 94.19 130 VAL B N 1
ATOM 5467 C CA . VAL B 2 133 ? 79.483 129.964 143.794 1.00 106.82 130 VAL B CA 1
ATOM 5468 C C . VAL B 2 133 ? 78.804 131.240 143.309 1.00 113.09 130 VAL B C 1
ATOM 5469 O O . VAL B 2 133 ? 78.441 132.106 144.113 1.00 112.48 130 VAL B O 1
ATOM 5473 N N . GLY B 2 134 ? 78.680 131.373 141.993 1.00 113.45 131 GLY B N 1
ATOM 5474 C CA . GLY B 2 134 ? 78.099 132.555 141.386 1.00 111.62 131 GLY B CA 1
ATOM 5475 C C . GLY B 2 134 ? 77.735 132.286 139.940 1.00 124.37 131 GLY B C 1
ATOM 5476 O O . GLY B 2 134 ? 77.232 131.194 139.661 1.00 113.67 131 GLY B O 1
ATOM 5477 N N . ASP B 2 135 ? 77.947 133.218 139.001 1.00 134.00 132 ASP B N 1
ATOM 5478 C CA . ASP B 2 135 ? 78.374 134.621 139.179 1.00 128.63 132 ASP B CA 1
ATOM 5479 C C . ASP B 2 135 ? 79.639 134.891 140.003 1.00 114.29 132 ASP B C 1
ATOM 5480 O O . ASP B 2 135 ? 79.644 135.772 140.862 1.00 111.36 132 ASP B O 1
ATOM 5485 N N . VAL B 2 136 ? 80.707 134.149 139.732 1.00 106.14 133 VAL B N 1
ATOM 5486 C CA . VAL B 2 136 ? 81.992 134.405 140.378 1.00 93.06 133 VAL B CA 1
ATOM 5487 C C . VAL B 2 136 ? 82.726 135.475 139.578 1.00 81.11 133 VAL B C 1
ATOM 5488 O O . VAL B 2 136 ? 82.499 135.602 138.366 1.00 81.97 133 VAL B O 1
ATOM 5492 N N . PRO B 2 137 ? 83.592 136.270 140.199 1.00 74.55 134 PRO B N 1
ATOM 5493 C CA . PRO B 2 137 ? 84.387 137.232 139.434 1.00 70.08 134 PRO B CA 1
ATOM 5494 C C . PRO B 2 137 ? 85.518 136.543 138.685 1.00 79.63 134 PRO B C 1
ATOM 5495 O O . PRO B 2 137 ? 85.982 135.461 139.049 1.00 79.59 134 PRO B O 1
ATOM 5499 N N . SER B 2 138 ? 85.957 137.198 137.615 1.00 72.35 135 SER B N 1
ATOM 5500 C CA . SER B 2 138 ? 87.007 136.642 136.780 1.00 67.44 135 SER B CA 1
ATOM 5501 C C . SER B 2 138 ? 88.370 136.810 137.443 1.00 60.11 135 SER B C 1
ATOM 5502 O O . SER B 2 138 ? 88.562 137.635 138.341 1.00 54.94 135 SER B O 1
ATOM 5505 N N . ALA B 2 139 ? 89.322 135.998 136.990 1.00 49.51 136 ALA B N 1
ATOM 5506 C CA . ALA B 2 139 ? 90.695 136.112 137.458 1.00 34.18 136 ALA B CA 1
ATOM 5507 C C . ALA B 2 139 ? 91.260 137.481 137.104 1.00 29.46 136 ALA B C 1
ATOM 5508 O O . ALA B 2 139 ? 91.197 137.912 135.949 1.00 34.12 136 ALA B O 1
ATOM 5510 N N . ARG B 2 140 ? 91.816 138.166 138.102 1.00 29.57 137 ARG B N 1
ATOM 5511 C CA . ARG B 2 140 ? 92.290 139.530 137.914 1.00 25.21 137 ARG B CA 1
ATOM 5512 C C . ARG B 2 140 ? 93.384 139.831 138.931 1.00 25.50 137 ARG B C 1
ATOM 5513 O O . ARG B 2 140 ? 93.757 138.983 139.747 1.00 38.04 137 ARG B O 1
ATOM 5521 N N . TYR B 2 141 ? 93.899 141.056 138.871 1.00 19.93 138 TYR B N 1
ATOM 5522 C CA . TYR B 2 141 ? 94.912 141.530 139.805 1.00 25.19 138 TYR B CA 1
ATOM 5523 C C . TYR B 2 141 ? 94.879 143.051 139.805 1.00 31.27 138 TYR B C 1
ATOM 5524 O O . TYR B 2 141 ? 94.268 143.678 138.937 1.00 37.44 138 TYR B O 1
ATOM 5533 N N . GLY B 2 142 ? 95.551 143.642 140.792 1.00 36.93 139 GLY B N 1
ATOM 5534 C CA . GLY B 2 142 ? 95.514 145.079 140.972 1.00 39.39 139 GLY B CA 1
ATOM 5535 C C . GLY B 2 142 ? 94.176 145.634 141.406 1.00 36.04 139 GLY B C 1
ATOM 5536 O O . GLY B 2 142 ? 94.042 146.858 141.527 1.00 39.43 139 GLY B O 1
ATOM 5537 N N . HIS B 2 143 ? 93.189 144.776 141.641 1.00 34.85 140 HIS B N 1
ATOM 5538 C CA . HIS B 2 143 ? 91.856 145.169 142.078 1.00 33.36 140 HIS B CA 1
ATOM 5539 C C . HIS B 2 143 ? 91.869 145.438 143.580 1.00 38.46 140 HIS B C 1
ATOM 5540 O O . HIS B 2 143 ? 92.926 145.510 144.213 1.00 46.39 140 HIS B O 1
ATOM 5547 N N . THR B 2 144 ? 90.690 145.586 144.180 1.00 49.38 141 THR B N 1
ATOM 5548 C CA . THR B 2 144 ? 90.645 145.778 145.620 1.00 61.77 141 THR B CA 1
ATOM 5549 C C . THR B 2 144 ? 89.424 145.088 146.213 1.00 54.81 141 THR B C 1
ATOM 5550 O O . THR B 2 144 ? 88.405 144.865 145.545 1.00 59.55 141 THR B O 1
ATOM 5554 N N . LEU B 2 145 ? 89.559 144.757 147.498 1.00 47.73 142 LEU B N 1
ATOM 5555 C CA . LEU B 2 145 ? 88.579 144.017 148.276 1.00 54.09 142 LEU B CA 1
ATOM 5556 C C . LEU B 2 145 ? 88.429 144.685 149.635 1.00 66.41 142 LEU B C 1
ATOM 5557 O O . LEU B 2 145 ? 89.426 145.045 150.267 1.00 63.79 142 LEU B O 1
ATOM 5562 N N . SER B 2 146 ? 87.186 144.851 150.084 1.00 75.85 143 SER B N 1
ATOM 5563 C CA . SER B 2 146 ? 86.919 145.493 151.364 1.00 72.82 143 SER B CA 1
ATOM 5564 C C . SER B 2 146 ? 85.765 144.788 152.062 1.00 72.28 143 SER B C 1
ATOM 5565 O O . SER B 2 146 ? 84.968 144.091 151.434 1.00 78.61 143 SER B O 1
ATOM 5568 N N . VAL B 2 147 ? 85.679 144.988 153.376 1.00 78.02 144 VAL B N 1
ATOM 5569 C CA . VAL B 2 147 ? 84.666 144.356 154.215 1.00 91.35 144 VAL B CA 1
ATOM 5570 C C . VAL B 2 147 ? 83.705 145.427 154.710 1.00 97.86 144 VAL B C 1
ATOM 5571 O O . VAL B 2 147 ? 84.128 146.528 155.081 1.00 92.05 144 VAL B O 1
ATOM 5575 N N . ILE B 2 148 ? 82.411 145.103 154.727 1.00 109.69 145 ILE B N 1
ATOM 5576 C CA . ILE B 2 148 ? 81.385 146.051 155.138 1.00 108.80 145 ILE B CA 1
ATOM 5577 C C . ILE B 2 148 ? 80.383 145.362 156.055 1.00 116.44 145 ILE B C 1
ATOM 5578 O O . ILE B 2 148 ? 80.113 144.163 155.931 1.00 121.96 145 ILE B O 1
ATOM 5583 N N . ASN B 2 149 ? 79.823 146.146 156.976 1.00 120.74 146 ASN B N 1
ATOM 5584 C CA . ASN B 2 149 ? 78.821 145.683 157.929 1.00 127.53 146 ASN B CA 1
ATOM 5585 C C . ASN B 2 149 ? 77.590 146.566 157.805 1.00 122.74 146 ASN B C 1
ATOM 5586 O O . ASN B 2 149 ? 77.690 147.785 157.973 1.00 124.42 146 ASN B O 1
ATOM 5591 N N . SER B 2 150 ? 76.428 145.966 157.540 1.00 130.81 147 SER B N 1
ATOM 5592 C CA . SER B 2 150 ? 75.181 146.734 157.551 1.00 137.16 147 SER B CA 1
ATOM 5593 C C . SER B 2 150 ? 74.115 145.972 158.332 1.00 150.51 147 SER B C 1
ATOM 5594 O O . SER B 2 150 ? 73.646 144.914 157.895 1.00 153.50 147 SER B O 1
ATOM 5597 N N . ARG B 2 151 ? 73.798 146.483 159.522 1.00 152.22 148 ARG B N 1
ATOM 5598 C CA . ARG B 2 151 ? 72.653 146.071 160.344 1.00 153.54 148 ARG B CA 1
ATOM 5599 C C . ARG B 2 151 ? 72.393 144.555 160.382 1.00 142.89 148 ARG B C 1
ATOM 5600 O O . ARG B 2 151 ? 71.343 144.072 159.922 1.00 133.94 148 ARG B O 1
ATOM 5608 N N . GLY B 2 152 ? 73.343 143.799 160.937 1.00 143.55 149 GLY B N 1
ATOM 5609 C CA . GLY B 2 152 ? 74.716 144.145 161.072 1.00 148.75 149 GLY B CA 1
ATOM 5610 C C . GLY B 2 152 ? 75.452 143.040 160.350 1.00 152.21 149 GLY B C 1
ATOM 5611 O O . GLY B 2 152 ? 76.505 142.584 160.778 1.00 138.60 149 GLY B O 1
ATOM 5612 N N . LYS B 2 153 ? 74.859 142.605 159.235 1.00 161.09 150 LYS B N 1
ATOM 5613 C CA . LYS B 2 153 ? 75.425 141.534 158.419 1.00 151.52 150 LYS B CA 1
ATOM 5614 C C . LYS B 2 153 ? 76.735 141.958 157.745 1.00 136.09 150 LYS B C 1
ATOM 5615 O O . LYS B 2 153 ? 76.926 143.121 157.371 1.00 132.55 150 LYS B O 1
ATOM 5621 N N . THR B 2 154 ? 77.640 140.996 157.563 1.00 134.05 151 THR B N 1
ATOM 5622 C CA . THR B 2 154 ? 78.950 141.270 156.982 1.00 131.37 151 THR B CA 1
ATOM 5623 C C . THR B 2 154 ? 79.021 140.740 155.554 1.00 128.76 151 THR B C 1
ATOM 5624 O O . THR B 2 154 ? 78.569 139.627 155.269 1.00 129.89 151 THR B O 1
ATOM 5628 N N . ALA B 2 155 ? 79.542 141.569 154.655 1.00 112.89 152 ALA B N 1
ATOM 5629 C CA . ALA B 2 155 ? 79.774 141.168 153.276 1.00 110.44 152 ALA B CA 1
ATOM 5630 C C . ALA B 2 155 ? 81.087 141.780 152.816 1.00 110.13 152 ALA B C 1
ATOM 5631 O O . ALA B 2 155 ? 81.707 142.571 153.530 1.00 106.91 152 ALA B O 1
ATOM 5633 N N . CYS B 2 156 ? 81.536 141.391 151.622 1.00 98.17 153 CYS B N 1
ATOM 5634 C CA . CYS B 2 156 ? 82.776 141.920 151.063 1.00 83.66 153 CYS B CA 1
ATOM 5635 C C . CYS B 2 156 ? 82.520 142.485 149.678 1.00 87.06 153 CYS B C 1
ATOM 5636 O O . CYS B 2 156 ? 81.995 141.787 148.806 1.00 86.49 153 CYS B O 1
ATOM 5639 N N . VAL B 2 157 ? 82.895 143.734 149.483 1.00 87.71 154 VAL B N 1
ATOM 5640 C CA . VAL B 2 157 ? 82.795 144.380 148.181 1.00 81.25 154 VAL B CA 1
ATOM 5641 C C . VAL B 2 157 ? 84.111 144.189 147.437 1.00 72.49 154 VAL B C 1
ATOM 5642 O O . VAL B 2 157 ? 85.198 144.254 148.027 1.00 66.53 154 VAL B O 1
ATOM 5646 N N . LEU B 2 158 ? 84.012 143.910 146.140 1.00 61.69 155 LEU B N 1
ATOM 5647 C CA . LEU B 2 158 ? 85.175 143.623 145.316 1.00 59.51 155 LEU B CA 1
ATOM 5648 C C . LEU B 2 158 ? 85.056 144.404 144.018 1.00 58.66 155 LEU B C 1
ATOM 5649 O O . LEU B 2 158 ? 84.018 144.335 143.349 1.00 58.33 155 LEU B O 1
ATOM 5654 N N . PHE B 2 159 ? 86.110 145.138 143.657 1.00 64.26 156 PHE B N 1
ATOM 5655 C CA . PHE B 2 159 ? 85.972 146.044 142.522 1.00 60.70 156 PHE B CA 1
ATOM 5656 C C . PHE B 2 159 ? 87.337 146.380 141.930 1.00 65.57 156 PHE B C 1
ATOM 5657 O O . PHE B 2 159 ? 88.347 146.427 142.639 1.00 62.55 156 PHE B O 1
ATOM 5665 N N . GLY B 2 160 ? 87.347 146.596 140.613 1.00 49.09 157 GLY B N 1
ATOM 5666 C CA . GLY B 2 160 ? 88.530 147.041 139.899 1.00 33.21 157 GLY B CA 1
ATOM 5667 C C . GLY B 2 160 ? 89.337 145.905 139.304 1.00 41.62 157 GLY B C 1
ATOM 5668 O O . GLY B 2 160 ? 88.932 144.738 139.283 1.00 44.62 157 GLY B O 1
ATOM 5669 N N . GLY B 2 161 ? 90.504 146.270 138.793 1.00 33.54 158 GLY B N 1
ATOM 5670 C CA . GLY B 2 161 ? 91.533 145.314 138.442 1.00 32.36 158 GLY B CA 1
ATOM 5671 C C . GLY B 2 161 ? 91.796 145.247 136.946 1.00 27.32 158 GLY B C 1
ATOM 5672 O O . GLY B 2 161 ? 91.035 145.746 136.116 1.00 33.67 158 GLY B O 1
ATOM 5673 N N . ARG B 2 162 ? 92.919 144.611 136.627 1.00 31.69 159 ARG B N 1
ATOM 5674 C CA . ARG B 2 162 ? 93.325 144.286 135.269 1.00 24.13 159 ARG B CA 1
ATOM 5675 C C . ARG B 2 162 ? 93.169 142.789 135.034 1.00 35.20 159 ARG B C 1
ATOM 5676 O O . ARG B 2 162 ? 92.964 142.006 135.965 1.00 40.05 159 ARG B O 1
ATOM 5684 N N . SER B 2 163 ? 93.280 142.393 133.769 1.00 33.52 160 SER B N 1
ATOM 5685 C CA . SER B 2 163 ? 93.227 140.984 133.403 1.00 36.46 160 SER B CA 1
ATOM 5686 C C . SER B 2 163 ? 93.787 140.831 131.998 1.00 33.08 160 SER B C 1
ATOM 5687 O O . SER B 2 163 ? 94.040 141.813 131.298 1.00 32.01 160 SER B O 1
ATOM 5690 N N . TYR B 2 164 ? 93.987 139.582 131.595 1.00 36.15 161 TYR B N 1
ATOM 5691 C CA . TYR B 2 164 ? 94.394 139.322 130.226 1.00 36.28 161 TYR B CA 1
ATOM 5692 C C . TYR B 2 164 ? 93.195 139.467 129.291 1.00 48.08 161 TYR B C 1
ATOM 5693 O O . TYR B 2 164 ? 92.036 139.363 129.702 1.00 43.37 161 TYR B O 1
ATOM 5702 N N . MET B 2 165 ? 93.493 139.726 128.016 1.00 58.56 162 MET B N 1
ATOM 5703 C CA . MET B 2 165 ? 92.453 139.921 127.020 1.00 47.68 162 MET B CA 1
ATOM 5704 C C . MET B 2 165 ? 91.585 138.669 126.908 1.00 47.35 162 MET B C 1
ATOM 5705 O O . MET B 2 165 ? 92.029 137.566 127.237 1.00 57.38 162 MET B O 1
ATOM 5710 N N . PRO B 2 166 ? 90.338 138.821 126.463 1.00 59.19 163 PRO B N 1
ATOM 5711 C CA . PRO B 2 166 ? 89.414 137.675 126.402 1.00 57.88 163 PRO B CA 1
ATOM 5712 C C . PRO B 2 166 ? 90.001 136.529 125.600 1.00 84.53 163 PRO B C 1
ATOM 5713 O O . PRO B 2 166 ? 90.816 136.746 124.691 1.00 91.03 163 PRO B O 1
ATOM 5717 N N . PRO B 2 167 ? 89.612 135.288 125.909 1.00 86.38 164 PRO B N 1
ATOM 5718 C CA . PRO B 2 167 ? 90.217 134.130 125.229 1.00 98.31 164 PRO B CA 1
ATOM 5719 C C . PRO B 2 167 ? 89.958 134.085 123.732 1.00 98.75 164 PRO B C 1
ATOM 5720 O O . PRO B 2 167 ? 90.621 133.306 123.035 1.00 96.19 164 PRO B O 1
ATOM 5724 N N . THR B 2 168 ? 89.028 134.887 123.216 1.00 95.25 165 THR B N 1
ATOM 5725 C CA . THR B 2 168 ? 88.760 134.918 121.784 1.00 91.85 165 THR B CA 1
ATOM 5726 C C . THR B 2 168 ? 89.687 135.862 121.031 1.00 88.10 165 THR B C 1
ATOM 5727 O O . THR B 2 168 ? 90.053 135.574 119.886 1.00 91.42 165 THR B O 1
ATOM 5731 N N . GLU B 2 169 ? 90.075 136.979 121.644 1.00 83.55 166 GLU B N 1
ATOM 5732 C CA . GLU B 2 169 ? 90.972 137.941 121.020 1.00 75.76 166 GLU B CA 1
ATOM 5733 C C . GLU B 2 169 ? 92.417 137.789 121.472 1.00 69.09 166 GLU B C 1
ATOM 5734 O O . GLU B 2 169 ? 93.273 138.560 121.028 1.00 60.63 166 GLU B O 1
ATOM 5740 N N . ARG B 2 170 ? 92.711 136.825 122.341 1.00 56.40 167 ARG B N 1
ATOM 5741 C CA . ARG B 2 170 ? 94.068 136.655 122.844 1.00 50.61 167 ARG B CA 1
ATOM 5742 C C . ARG B 2 170 ? 94.904 135.899 121.819 1.00 60.10 167 ARG B C 1
ATOM 5743 O O . ARG B 2 170 ? 94.565 134.775 121.435 1.00 58.52 167 ARG B O 1
ATOM 5751 N N . THR B 2 171 ? 95.992 136.521 121.379 1.00 53.91 168 THR B N 1
ATOM 5752 C CA . THR B 2 171 ? 96.910 135.959 120.403 1.00 41.15 168 THR B CA 1
ATOM 5753 C C . THR B 2 171 ? 98.271 135.768 121.062 1.00 35.19 168 THR B C 1
ATOM 5754 O O . THR B 2 171 ? 98.601 136.433 122.047 1.00 47.14 168 THR B O 1
ATOM 5758 N N . THR B 2 172 ? 99.064 134.841 120.519 1.00 29.43 169 THR B N 1
ATOM 5759 C CA . THR B 2 172 ? 100.439 134.694 120.981 1.00 30.56 169 THR B CA 1
ATOM 5760 C C . THR B 2 172 ? 101.295 135.919 120.676 1.00 37.93 169 THR B C 1
ATOM 5761 O O . THR B 2 172 ? 102.475 135.937 121.045 1.00 50.75 169 THR B O 1
ATOM 5765 N N . GLN B 2 173 ? 100.736 136.926 120.006 1.00 30.71 170 GLN B N 1
ATOM 5766 C CA . GLN B 2 173 ? 101.332 138.250 119.918 1.00 42.86 170 GLN B CA 1
ATOM 5767 C C . GLN B 2 173 ? 100.572 139.274 120.752 1.00 41.87 170 GLN B C 1
ATOM 5768 O O . GLN B 2 173 ? 100.998 140.431 120.837 1.00 41.12 170 GLN B O 1
ATOM 5774 N N . ASN B 2 174 ? 99.456 138.873 121.363 1.00 43.90 171 ASN B N 1
ATOM 5775 C CA . ASN B 2 174 ? 98.727 139.670 122.343 1.00 32.21 171 ASN B CA 1
ATOM 5776 C C . ASN B 2 174 ? 98.859 139.099 123.749 1.00 41.29 171 ASN B C 1
ATOM 5777 O O . ASN B 2 174 ? 98.087 139.475 124.637 1.00 39.40 171 ASN B O 1
ATOM 5782 N N . TRP B 2 175 ? 99.829 138.208 123.968 1.00 40.74 172 TRP B N 1
ATOM 5783 C CA . TRP B 2 175 ? 99.805 137.333 125.136 1.00 33.07 172 TRP B CA 1
ATOM 5784 C C . TRP B 2 175 ? 99.931 138.111 126.441 1.00 33.67 172 TRP B C 1
ATOM 5785 O O . TRP B 2 175 ? 99.237 137.808 127.419 1.00 35.31 172 TRP B O 1
ATOM 5796 N N . ASN B 2 176 ? 100.807 139.111 126.482 1.00 35.37 173 ASN B N 1
ATOM 5797 C CA . ASN B 2 176 ? 101.114 139.810 127.723 1.00 33.45 173 ASN B CA 1
ATOM 5798 C C . ASN B 2 176 ? 100.393 141.144 127.864 1.00 33.19 173 ASN B C 1
ATOM 5799 O O . ASN B 2 176 ? 100.616 141.849 128.853 1.00 35.86 173 ASN B O 1
ATOM 5804 N N . SER B 2 177 ? 99.538 141.508 126.912 1.00 35.10 174 SER B N 1
ATOM 5805 C CA . SER B 2 177 ? 98.784 142.749 127.014 1.00 34.62 174 SER B CA 1
ATOM 5806 C C . SER B 2 177 ? 97.573 142.559 127.918 1.00 40.24 174 SER B C 1
ATOM 5807 O O . SER B 2 177 ? 96.878 141.541 127.843 1.00 35.86 174 SER B O 1
ATOM 5810 N N . VAL B 2 178 ? 97.324 143.545 128.777 1.00 45.99 175 VAL B N 1
ATOM 5811 C CA . VAL B 2 178 ? 96.252 143.469 129.760 1.00 36.07 175 VAL B CA 1
ATOM 5812 C C . VAL B 2 178 ? 95.257 144.593 129.515 1.00 24.32 175 VAL B C 1
ATOM 5813 O O . VAL B 2 178 ? 95.597 145.653 128.981 1.00 31.03 175 VAL B O 1
ATOM 5817 N N . VAL B 2 179 ? 94.010 144.343 129.915 1.00 32.84 176 VAL B N 1
ATOM 5818 C CA . VAL B 2 179 ? 92.929 145.316 129.836 1.00 36.87 176 VAL B CA 1
ATOM 5819 C C . VAL B 2 179 ? 92.208 145.348 131.177 1.00 44.82 176 VAL B C 1
ATOM 5820 O O . VAL B 2 179 ? 92.232 144.386 131.948 1.00 53.58 176 VAL B O 1
ATOM 5824 N N . ASP B 2 180 ? 91.558 146.476 131.449 1.00 47.03 177 ASP B N 1
ATOM 5825 C CA . ASP B 2 180 ? 90.754 146.603 132.656 1.00 49.10 177 ASP B CA 1
ATOM 5826 C C . ASP B 2 180 ? 89.452 145.827 132.496 1.00 43.54 177 ASP B C 1
ATOM 5827 O O . ASP B 2 180 ? 88.765 145.952 131.478 1.00 47.79 177 ASP B O 1
ATOM 5832 N N . CYS B 2 181 ? 89.117 145.013 133.496 1.00 56.37 178 CYS B N 1
ATOM 5833 C CA . CYS B 2 181 ? 87.889 144.238 133.448 1.00 63.93 178 CYS B CA 1
ATOM 5834 C C . CYS B 2 181 ? 86.677 145.159 133.590 1.00 55.64 178 CYS B C 1
ATOM 5835 O O . CYS B 2 181 ? 86.791 146.270 134.113 1.00 50.33 178 CYS B O 1
ATOM 5838 N N . PRO B 2 182 ? 85.510 144.724 133.112 1.00 68.34 179 PRO B N 1
ATOM 5839 C CA . PRO B 2 182 ? 84.313 145.584 133.140 1.00 73.86 179 PRO B CA 1
ATOM 5840 C C . PRO B 2 182 ? 84.012 146.083 134.541 1.00 80.23 179 PRO B C 1
ATOM 5841 O O . PRO B 2 182 ? 84.211 145.360 135.529 1.00 85.54 179 PRO B O 1
ATOM 5845 N N . PRO B 2 183 ? 83.523 147.321 134.667 1.00 78.91 180 PRO B N 1
ATOM 5846 C CA . PRO B 2 183 ? 83.341 147.961 135.988 1.00 82.15 180 PRO B CA 1
ATOM 5847 C C . PRO B 2 183 ? 82.034 147.580 136.675 1.00 66.47 180 PRO B C 1
ATOM 5848 O O . PRO B 2 183 ? 81.104 148.378 136.835 1.00 65.18 180 PRO B O 1
ATOM 5852 N N . GLN B 2 184 ? 81.948 146.325 137.096 1.00 73.37 181 GLN B N 1
ATOM 5853 C CA . GLN B 2 184 ? 80.906 145.879 138.007 1.00 62.51 181 GLN B CA 1
ATOM 5854 C C . GLN B 2 184 ? 81.480 145.770 139.413 1.00 78.48 181 GLN B C 1
ATOM 5855 O O . GLN B 2 184 ? 82.697 145.723 139.609 1.00 85.35 181 GLN B O 1
ATOM 5861 N N . VAL B 2 185 ? 80.590 145.737 140.400 1.00 70.72 182 VAL B N 1
ATOM 5862 C CA . VAL B 2 185 ? 80.976 145.496 141.785 1.00 82.57 182 VAL B CA 1
ATOM 5863 C C . VAL B 2 185 ? 80.456 144.124 142.183 1.00 78.91 182 VAL B C 1
ATOM 5864 O O . VAL B 2 185 ? 79.329 143.751 141.838 1.00 72.52 182 VAL B O 1
ATOM 5868 N N . TYR B 2 186 ? 81.279 143.366 142.899 1.00 85.79 183 TYR B N 1
ATOM 5869 C CA . TYR B 2 186 ? 80.913 142.019 143.307 1.00 90.04 183 TYR B CA 1
ATOM 5870 C C . TYR B 2 186 ? 80.716 141.981 144.813 1.00 90.51 183 TYR B C 1
ATOM 5871 O O . TYR B 2 186 ? 81.596 142.402 145.572 1.00 83.71 183 TYR B O 1
ATOM 5880 N N . LEU B 2 187 ? 79.556 141.495 145.237 1.00 87.24 184 LEU B N 1
ATOM 5881 C CA . LEU B 2 187 ? 79.273 141.257 146.643 1.00 86.59 184 LEU B CA 1
ATOM 5882 C C . LEU B 2 187 ? 79.540 139.785 146.920 1.00 96.80 184 LEU B C 1
ATOM 5883 O O . LEU B 2 187 ? 78.865 138.905 146.366 1.00 103.78 184 LEU B O 1
ATOM 5888 N N . ILE B 2 188 ? 80.561 139.533 147.735 1.00 93.49 185 ILE B N 1
ATOM 5889 C CA . ILE B 2 188 ? 80.949 138.201 148.171 1.00 91.22 185 ILE B CA 1
ATOM 5890 C C . ILE B 2 188 ? 80.466 138.039 149.607 1.00 99.14 185 ILE B C 1
ATOM 5891 O O . ILE B 2 188 ? 80.940 138.730 150.516 1.00 97.43 185 ILE B O 1
ATOM 5896 N N . ASP B 2 189 ? 79.498 137.153 149.798 1.00 115.80 186 ASP B N 1
ATOM 5897 C CA . ASP B 2 189 ? 79.205 136.603 151.110 1.00 129.31 186 ASP B CA 1
ATOM 5898 C C . ASP B 2 189 ? 80.297 135.590 151.428 1.00 141.18 186 ASP B C 1
ATOM 5899 O O . ASP B 2 189 ? 80.753 134.856 150.556 1.00 136.91 186 ASP B O 1
ATOM 5904 N N . LEU B 2 190 ? 80.728 135.556 152.687 1.00 139.24 187 LEU B N 1
ATOM 5905 C CA . LEU B 2 190 ? 81.839 134.708 153.090 1.00 134.61 187 LEU B CA 1
ATOM 5906 C C . LEU B 2 190 ? 81.420 133.328 153.541 1.00 141.43 187 LEU B C 1
ATOM 5907 O O . LEU B 2 190 ? 82.296 132.483 153.766 1.00 143.32 187 LEU B O 1
ATOM 5912 N N . GLU B 2 191 ? 80.134 133.104 153.800 1.00 147.26 188 GLU B N 1
ATOM 5913 C CA . GLU B 2 191 ? 79.520 131.825 153.432 1.00 144.82 188 GLU B CA 1
ATOM 5914 C C . GLU B 2 191 ? 78.034 131.883 153.740 1.00 156.29 188 GLU B C 1
ATOM 5915 O O . GLU B 2 191 ? 77.628 132.380 154.805 1.00 160.92 188 GLU B O 1
ATOM 5921 N N . PHE B 2 192 ? 77.241 131.369 152.815 1.00 156.64 189 PHE B N 1
ATOM 5922 C CA . PHE B 2 192 ? 77.813 130.584 151.734 1.00 145.34 189 PHE B CA 1
ATOM 5923 C C . PHE B 2 192 ? 78.402 131.438 150.621 1.00 143.59 189 PHE B C 1
ATOM 5924 O O . PHE B 2 192 ? 78.053 132.609 150.457 1.00 151.26 189 PHE B O 1
ATOM 5932 N N . GLY B 2 193 ? 79.354 130.841 149.910 1.00 123.87 190 GLY B N 1
ATOM 5933 C CA . GLY B 2 193 ? 80.226 131.586 149.037 1.00 109.55 190 GLY B CA 1
ATOM 5934 C C . GLY B 2 193 ? 79.491 132.042 147.803 1.00 125.74 190 GLY B C 1
ATOM 5935 O O . GLY B 2 193 ? 79.961 131.829 146.683 1.00 120.49 190 GLY B O 1
ATOM 5936 N N . CYS B 2 194 ? 78.331 132.664 148.001 1.00 126.11 191 CYS B N 1
ATOM 5937 C CA . CYS B 2 194 ? 77.500 133.135 146.906 1.00 111.98 191 CYS B CA 1
ATOM 5938 C C . CYS B 2 194 ? 77.902 134.562 146.563 1.00 106.39 191 CYS B C 1
ATOM 5939 O O . CYS B 2 194 ? 77.792 135.463 147.401 1.00 99.29 191 CYS B O 1
ATOM 5942 N N . CYS B 2 195 ? 78.379 134.756 145.341 1.00 111.34 192 CYS B N 1
ATOM 5943 C CA . CYS B 2 195 ? 78.749 136.067 144.835 1.00 110.48 192 CYS B CA 1
ATOM 5944 C C . CYS B 2 195 ? 77.651 136.587 143.919 1.00 116.30 192 CYS B C 1
ATOM 5945 O O . CYS B 2 195 ? 77.000 135.820 143.206 1.00 116.34 192 CYS B O 1
ATOM 5948 N N . THR B 2 196 ? 77.444 137.900 143.947 1.00 113.71 193 THR B N 1
ATOM 5949 C CA . THR B 2 196 ? 76.529 138.518 142.996 1.00 113.61 193 THR B CA 1
ATOM 5950 C C . THR B 2 196 ? 77.141 139.795 142.442 1.00 111.90 193 THR B C 1
ATOM 5951 O O . THR B 2 196 ? 77.750 140.576 143.178 1.00 100.94 193 THR B O 1
ATOM 5955 N N . ALA B 2 197 ? 76.975 139.996 141.138 1.00 114.55 194 ALA B N 1
ATOM 5956 C CA . ALA B 2 197 ? 77.526 141.147 140.439 1.00 109.29 194 ALA B CA 1
ATOM 5957 C C . ALA B 2 197 ? 76.450 142.202 140.230 1.00 104.41 194 ALA B C 1
ATOM 5958 O O . ALA B 2 197 ? 75.299 141.880 139.917 1.00 102.00 194 ALA B O 1
ATOM 5960 N N . HIS B 2 198 ? 76.833 143.464 140.401 1.00 106.97 195 HIS B N 1
ATOM 5961 C CA . HIS B 2 198 ? 75.930 144.593 140.241 1.00 109.92 195 HIS B CA 1
ATOM 5962 C C . HIS B 2 198 ? 76.605 145.663 139.395 1.00 103.71 195 HIS B C 1
ATOM 5963 O O . HIS B 2 198 ? 77.783 145.979 139.597 1.00 99.63 195 HIS B O 1
ATOM 5970 N N . THR B 2 199 ? 75.854 146.212 138.445 1.00 93.91 196 THR B N 1
ATOM 5971 C CA . THR B 2 199 ? 76.337 147.259 137.560 1.00 98.24 196 THR B CA 1
ATOM 5972 C C . THR B 2 199 ? 75.795 148.613 138.006 1.00 92.28 196 THR B C 1
ATOM 5973 O O . THR B 2 199 ? 74.688 148.717 138.540 1.00 89.31 196 THR B O 1
ATOM 5977 N N . LEU B 2 200 ? 76.598 149.654 137.789 1.00 102.20 197 LEU B N 1
ATOM 5978 C CA . LEU B 2 200 ? 76.303 150.984 138.306 1.00 109.58 197 LEU B CA 1
ATOM 5979 C C . LEU B 2 200 ? 76.306 151.996 137.166 1.00 129.49 197 LEU B C 1
ATOM 5980 O O . LEU B 2 200 ? 77.241 152.005 136.344 1.00 129.32 197 LEU B O 1
ATOM 5985 N N . PRO B 2 201 ? 75.292 152.862 137.082 1.00 124.51 198 PRO B N 1
ATOM 5986 C CA . PRO B 2 201 ? 75.240 153.827 135.972 1.00 126.87 198 PRO B CA 1
ATOM 5987 C C . PRO B 2 201 ? 76.365 154.846 135.993 1.00 121.29 198 PRO B C 1
ATOM 5988 O O . PRO B 2 201 ? 76.720 155.380 134.934 1.00 109.17 198 PRO B O 1
ATOM 5992 N N . GLU B 2 202 ? 76.930 155.137 137.160 1.00 123.82 199 GLU B N 1
ATOM 5993 C CA . GLU B 2 202 ? 77.938 156.178 137.278 1.00 118.35 199 GLU B CA 1
ATOM 5994 C C . GLU B 2 202 ? 79.356 155.656 137.109 1.00 117.41 199 GLU B C 1
ATOM 5995 O O . GLU B 2 202 ? 80.270 156.453 136.875 1.00 110.50 199 GLU B O 1
ATOM 6001 N N . LEU B 2 203 ? 79.552 154.345 137.213 1.00 117.00 200 LEU B N 1
ATOM 6002 C CA . LEU B 2 203 ? 80.845 153.704 136.996 1.00 115.91 200 LEU B CA 1
ATOM 6003 C C . LEU B 2 203 ? 80.849 153.199 135.555 1.00 117.56 200 LEU B C 1
ATOM 6004 O O . LEU B 2 203 ? 80.406 152.087 135.262 1.00 113.16 200 LEU B O 1
ATOM 6009 N N . THR B 2 204 ? 81.339 154.041 134.646 1.00 121.22 201 THR B N 1
ATOM 6010 C CA . THR B 2 204 ? 81.294 153.753 133.223 1.00 123.07 201 THR B CA 1
ATOM 6011 C C . THR B 2 204 ? 82.519 152.988 132.745 1.00 121.21 201 THR B C 1
ATOM 6012 O O . THR B 2 204 ? 82.441 152.275 131.741 1.00 116.97 201 THR B O 1
ATOM 6016 N N . ASP B 2 205 ? 83.640 153.119 133.439 1.00 111.02 202 ASP B N 1
ATOM 6017 C CA . ASP B 2 205 ? 84.881 152.523 133.008 1.00 100.56 202 ASP B CA 1
ATOM 6018 C C . ASP B 2 205 ? 85.573 151.889 134.209 1.00 89.92 202 ASP B C 1
ATOM 6019 O O . ASP B 2 205 ? 85.472 152.358 135.337 1.00 90.36 202 ASP B O 1
ATOM 6024 N N . GLY B 2 206 ? 86.281 150.801 133.945 1.00 79.40 203 GLY B N 1
ATOM 6025 C CA . GLY B 2 206 ? 87.033 150.120 134.966 1.00 70.35 203 GLY B CA 1
ATOM 6026 C C . GLY B 2 206 ? 88.298 150.862 135.350 1.00 65.82 203 GLY B C 1
ATOM 6027 O O . GLY B 2 206 ? 88.830 151.696 134.619 1.00 66.52 203 GLY B O 1
ATOM 6028 N N . GLN B 2 207 ? 88.808 150.523 136.530 1.00 54.01 204 GLN B N 1
ATOM 6029 C CA . GLN B 2 207 ? 90.020 151.142 137.035 1.00 46.91 204 GLN B CA 1
ATOM 6030 C C . GLN B 2 207 ? 90.834 150.091 137.780 1.00 56.69 204 GLN B C 1
ATOM 6031 O O . GLN B 2 207 ? 90.353 148.998 138.092 1.00 58.03 204 GLN B O 1
ATOM 6037 N N . SER B 2 208 ? 92.091 150.433 138.056 1.00 41.32 205 SER B N 1
ATOM 6038 C CA . SER B 2 208 ? 92.975 149.522 138.769 1.00 35.35 205 SER B CA 1
ATOM 6039 C C . SER B 2 208 ? 93.976 150.310 139.604 1.00 24.74 205 SER B C 1
ATOM 6040 O O . SER B 2 208 ? 94.222 151.497 139.371 1.00 39.57 205 SER B O 1
ATOM 6043 N N . PHE B 2 209 ? 94.548 149.617 140.590 1.00 29.92 206 PHE B N 1
ATOM 6044 C CA . PHE B 2 209 ? 95.607 150.155 141.448 1.00 31.77 206 PHE B CA 1
ATOM 6045 C C . PHE B 2 209 ? 95.124 151.357 142.257 1.00 35.57 206 PHE B C 1
ATOM 6046 O O . PHE B 2 209 ? 95.871 152.308 142.500 1.00 37.84 206 PHE B O 1
ATOM 6054 N N . HIS B 2 210 ? 93.868 151.315 142.680 1.00 30.53 207 HIS B N 1
ATOM 6055 C CA . HIS B 2 210 ? 93.304 152.340 143.543 1.00 30.44 207 HIS B CA 1
ATOM 6056 C C . HIS B 2 210 ? 93.322 151.879 144.995 1.00 44.08 207 HIS B C 1
ATOM 6057 O O . HIS B 2 210 ? 93.478 150.693 145.296 1.00 51.93 207 HIS B O 1
ATOM 6064 N N . VAL B 2 211 ? 93.165 152.842 145.898 1.00 55.44 208 VAL B N 1
ATOM 6065 C CA . VAL B 2 211 ? 93.083 152.583 147.330 1.00 61.60 208 VAL B CA 1
ATOM 6066 C C . VAL B 2 211 ? 91.617 152.591 147.733 1.00 45.41 208 VAL B C 1
ATOM 6067 O O . VAL B 2 211 ? 90.864 153.494 147.348 1.00 51.83 208 VAL B O 1
ATOM 6071 N N . ALA B 2 212 ? 91.207 151.584 148.501 1.00 49.32 209 ALA B N 1
ATOM 6072 C CA . ALA B 2 212 ? 89.838 151.466 148.986 1.00 57.14 209 ALA B CA 1
ATOM 6073 C C . ALA B 2 212 ? 89.852 151.522 150.504 1.00 69.94 209 ALA B C 1
ATOM 6074 O O . ALA B 2 212 ? 90.516 150.704 151.152 1.00 71.75 209 ALA B O 1
ATOM 6076 N N . LEU B 2 213 ? 89.124 152.480 151.069 1.00 82.34 210 LEU B N 1
ATOM 6077 C CA . LEU B 2 213 ? 89.030 152.634 152.515 1.00 77.80 210 LEU B CA 1
ATOM 6078 C C . LEU B 2 213 ? 87.587 152.398 152.934 1.00 78.49 210 LEU B C 1
ATOM 6079 O O . LEU B 2 213 ? 86.673 153.068 152.441 1.00 85.92 210 LEU B O 1
ATOM 6084 N N . ALA B 2 214 ? 87.385 151.434 153.823 1.00 88.00 211 ALA B N 1
ATOM 6085 C CA . ALA B 2 214 ? 86.056 151.002 154.219 1.00 88.20 211 ALA B CA 1
ATOM 6086 C C . ALA B 2 214 ? 85.776 151.404 155.658 1.00 94.65 211 ALA B C 1
ATOM 6087 O O . ALA B 2 214 ? 86.680 151.413 156.502 1.00 100.22 211 ALA B O 1
ATOM 6089 N N . ARG B 2 215 ? 84.522 151.753 155.929 1.00 98.41 212 ARG B N 1
ATOM 6090 C CA . ARG B 2 215 ? 84.069 151.919 157.307 1.00 106.84 212 ARG B CA 1
ATOM 6091 C C . ARG B 2 215 ? 82.556 151.822 157.316 1.00 108.39 212 ARG B C 1
ATOM 6092 O O . ARG B 2 215 ? 81.889 152.549 156.569 1.00 108.18 212 ARG B O 1
ATOM 6100 N N . GLN B 2 216 ? 82.027 150.901 158.119 1.00 108.09 213 GLN B N 1
ATOM 6101 C CA . GLN B 2 216 ? 80.635 150.926 158.556 1.00 112.03 213 GLN B CA 1
ATOM 6102 C C . GLN B 2 216 ? 79.688 151.155 157.373 1.00 116.26 213 GLN B C 1
ATOM 6103 O O . GLN B 2 216 ? 79.092 152.218 157.206 1.00 127.30 213 GLN B O 1
ATOM 6109 N N . ASP B 2 217 ? 79.644 150.138 156.510 1.00 117.93 214 ASP B N 1
ATOM 6110 C CA . ASP B 2 217 ? 78.748 150.073 155.349 1.00 128.75 214 ASP B CA 1
ATOM 6111 C C . ASP B 2 217 ? 78.936 151.247 154.382 1.00 124.76 214 ASP B C 1
ATOM 6112 O O . ASP B 2 217 ? 78.008 151.631 153.667 1.00 125.39 214 ASP B O 1
ATOM 6117 N N . CYS B 2 218 ? 80.144 151.805 154.307 1.00 119.85 215 CYS B N 1
ATOM 6118 C CA . CYS B 2 218 ? 80.470 152.740 153.237 1.00 113.07 215 CYS B CA 1
ATOM 6119 C C . CYS B 2 218 ? 81.902 152.506 152.784 1.00 112.97 215 CYS B C 1
ATOM 6120 O O . CYS B 2 218 ? 82.808 152.376 153.617 1.00 113.08 215 CYS B O 1
ATOM 6123 N N . VAL B 2 219 ? 82.119 152.455 151.468 1.00 95.24 216 VAL B N 1
ATOM 6124 C CA . VAL B 2 219 ? 83.463 152.258 150.934 1.00 87.55 216 VAL B CA 1
ATOM 6125 C C . VAL B 2 219 ? 83.815 153.424 150.021 1.00 78.80 216 VAL B C 1
ATOM 6126 O O . VAL B 2 219 ? 83.018 153.814 149.156 1.00 89.47 216 VAL B O 1
ATOM 6130 N N . TYR B 2 220 ? 85.014 153.968 150.213 1.00 80.85 217 TYR B N 1
ATOM 6131 C CA . TYR B 2 220 ? 85.518 155.087 149.431 1.00 80.82 217 TYR B CA 1
ATOM 6132 C C . TYR B 2 220 ? 86.683 154.603 148.578 1.00 84.32 217 TYR B C 1
ATOM 6133 O O . TYR B 2 220 ? 87.716 154.178 149.112 1.00 91.27 217 TYR B O 1
ATOM 6142 N N . PHE B 2 221 ? 86.497 154.647 147.261 1.00 71.23 218 PHE B N 1
ATOM 6143 C CA . PHE B 2 221 ? 87.551 154.351 146.303 1.00 66.72 218 PHE B CA 1
ATOM 6144 C C . PHE B 2 221 ? 88.258 155.649 145.930 1.00 63.47 218 PHE B C 1
ATOM 6145 O O . PHE B 2 221 ? 87.633 156.580 145.398 1.00 69.93 218 PHE B O 1
ATOM 6153 N N . LEU B 2 222 ? 89.556 155.704 146.216 1.00 60.95 219 LEU B N 1
ATOM 6154 C CA . LEU B 2 222 ? 90.388 156.856 145.914 1.00 65.87 219 LEU B CA 1
ATOM 6155 C C . LEU B 2 222 ? 91.013 156.674 144.531 1.00 74.48 219 LEU B C 1
ATOM 6156 O O . LEU B 2 222 ? 90.621 155.793 143.761 1.00 73.81 219 LEU B O 1
ATOM 6161 N N . GLY B 2 223 ? 91.997 157.512 144.207 1.00 75.72 220 GLY B N 1
ATOM 6162 C CA . GLY B 2 223 ? 92.580 157.565 142.880 1.00 75.67 220 GLY B CA 1
ATOM 6163 C C . GLY B 2 223 ? 93.019 156.242 142.287 1.00 72.89 220 GLY B C 1
ATOM 6164 O O . GLY B 2 223 ? 93.796 155.500 142.896 1.00 86.26 220 GLY B O 1
ATOM 6165 N N . GLY B 2 224 ? 92.511 155.936 141.094 1.00 40.69 221 GLY B N 1
ATOM 6166 C CA . GLY B 2 224 ? 92.926 154.779 140.341 1.00 46.37 221 GLY B CA 1
ATOM 6167 C C . GLY B 2 224 ? 93.602 155.158 139.036 1.00 40.50 221 GLY B C 1
ATOM 6168 O O . GLY B 2 224 ? 93.946 156.315 138.788 1.00 47.39 221 GLY B O 1
ATOM 6169 N N . HIS B 2 225 ? 93.800 154.145 138.196 1.00 39.24 222 HIS B N 1
ATOM 6170 C CA . HIS B 2 225 ? 94.367 154.332 136.866 1.00 30.20 222 HIS B CA 1
ATOM 6171 C C . HIS B 2 225 ? 93.415 153.732 135.848 1.00 46.53 222 HIS B C 1
ATOM 6172 O O . HIS B 2 225 ? 93.069 152.549 135.939 1.00 55.54 222 HIS B O 1
ATOM 6179 N N . ILE B 2 226 ? 92.993 154.543 134.884 1.00 48.46 223 ILE B N 1
ATOM 6180 C CA . ILE B 2 226 ? 92.152 154.089 133.785 1.00 59.48 223 ILE B CA 1
ATOM 6181 C C . ILE B 2 226 ? 93.048 153.818 132.585 1.00 69.26 223 ILE B C 1
ATOM 6182 O O . ILE B 2 226 ? 93.801 154.698 132.150 1.00 67.35 223 ILE B O 1
ATOM 6187 N N . LEU B 2 227 ? 92.972 152.597 132.056 1.00 75.15 224 LEU B N 1
ATOM 6188 C CA . LEU B 2 227 ? 93.869 152.160 130.995 1.00 70.06 224 LEU B CA 1
ATOM 6189 C C . LEU B 2 227 ? 93.358 152.490 129.600 1.00 77.06 224 LEU B C 1
ATOM 6190 O O . LEU B 2 227 ? 94.164 152.581 128.666 1.00 79.86 224 LEU B O 1
ATOM 6195 N N . SER B 2 228 ? 92.047 152.672 129.434 1.00 78.68 225 SER B N 1
ATOM 6196 C CA . SER B 2 228 ? 91.511 153.021 128.122 1.00 83.18 225 SER B CA 1
ATOM 6197 C C . SER B 2 228 ? 91.946 154.421 127.706 1.00 94.98 225 SER B C 1
ATOM 6198 O O . SER B 2 228 ? 92.460 154.620 126.599 1.00 100.73 225 SER B O 1
ATOM 6201 N N . SER B 2 229 ? 91.753 155.403 128.584 1.00 83.96 226 SER B N 1
ATOM 6202 C CA . SER B 2 229 ? 92.094 156.789 128.297 1.00 70.75 226 SER B CA 1
ATOM 6203 C C . SER B 2 229 ? 93.458 157.194 128.840 1.00 73.07 226 SER B C 1
ATOM 6204 O O . SER B 2 229 ? 93.876 158.337 128.627 1.00 78.38 226 SER B O 1
ATOM 6207 N N . ASP B 2 230 ? 94.157 156.290 129.530 1.00 86.44 227 ASP B N 1
ATOM 6208 C CA . ASP B 2 230 ? 95.500 156.548 130.056 1.00 97.36 227 ASP B CA 1
ATOM 6209 C C . ASP B 2 230 ? 95.527 157.786 130.950 1.00 82.27 227 ASP B C 1
ATOM 6210 O O . ASP B 2 230 ? 96.458 158.592 130.899 1.00 81.74 227 ASP B O 1
ATOM 6215 N N . CYS B 2 231 ? 94.497 157.937 131.778 1.00 73.76 228 CYS B N 1
ATOM 6216 C CA . CYS B 2 231 ? 94.389 159.060 132.694 1.00 74.35 228 CYS B CA 1
ATOM 6217 C C . CYS B 2 231 ? 94.330 158.555 134.129 1.00 70.66 228 CYS B C 1
ATOM 6218 O O . CYS B 2 231 ? 93.897 157.430 134.393 1.00 67.99 228 CYS B O 1
ATOM 6221 N N . ARG B 2 232 ? 94.779 159.401 135.054 1.00 62.59 229 ARG B N 1
ATOM 6222 C CA . ARG B 2 232 ? 94.688 159.118 136.482 1.00 61.60 229 ARG B CA 1
ATOM 6223 C C . ARG B 2 232 ? 93.677 160.073 137.100 1.00 56.95 229 ARG B C 1
ATOM 6224 O O . ARG B 2 232 ? 94.027 161.215 137.437 1.00 56.23 229 ARG B O 1
ATOM 6232 N N . PRO B 2 233 ? 92.420 159.664 137.261 1.00 61.70 230 PRO B N 1
ATOM 6233 C CA . PRO B 2 233 ? 91.388 160.609 137.704 1.00 62.72 230 PRO B CA 1
ATOM 6234 C C . PRO B 2 233 ? 91.622 161.083 139.129 1.00 77.19 230 PRO B C 1
ATOM 6235 O O . PRO B 2 233 ? 92.012 160.311 140.009 1.00 84.36 230 PRO B O 1
ATOM 6239 N N . SER B 2 234 ? 91.383 162.373 139.345 1.00 82.88 231 SER B N 1
ATOM 6240 C CA . SER B 2 234 ? 91.439 162.970 140.671 1.00 97.94 231 SER B CA 1
ATOM 6241 C C . SER B 2 234 ? 90.108 162.883 141.406 1.00 99.28 231 SER B C 1
ATOM 6242 O O . SER B 2 234 ? 90.015 163.346 142.547 1.00 108.56 231 SER B O 1
ATOM 6245 N N . ARG B 2 235 ? 89.086 162.306 140.781 1.00 91.21 232 ARG B N 1
ATOM 6246 C CA . ARG B 2 235 ? 87.777 162.173 141.398 1.00 93.77 232 ARG B CA 1
ATOM 6247 C C . ARG B 2 235 ? 87.773 161.025 142.406 1.00 100.59 232 ARG B C 1
ATOM 6248 O O . ARG B 2 235 ? 88.602 160.111 142.355 1.00 100.20 232 ARG B O 1
ATOM 6256 N N . LEU B 2 236 ? 86.827 161.092 143.340 1.00 93.01 233 LEU B N 1
ATOM 6257 C CA . LEU B 2 236 ? 86.655 160.089 144.380 1.00 94.68 233 LEU B CA 1
ATOM 6258 C C . LEU B 2 236 ? 85.297 159.422 144.216 1.00 85.21 233 LEU B C 1
ATOM 6259 O O . LEU B 2 236 ? 84.299 160.090 143.916 1.00 89.51 233 LEU B O 1
ATOM 6264 N N . ILE B 2 237 ? 85.257 158.101 144.388 1.00 88.92 234 ILE B N 1
ATOM 6265 C CA . ILE B 2 237 ? 84.008 157.352 144.326 1.00 75.85 234 ILE B CA 1
ATOM 6266 C C . ILE B 2 237 ? 83.622 156.963 145.743 1.00 78.19 234 ILE B C 1
ATOM 6267 O O . ILE B 2 237 ? 84.473 156.525 146.525 1.00 89.85 234 ILE B O 1
ATOM 6272 N N . ARG B 2 238 ? 82.343 157.127 146.082 1.00 89.11 235 ARG B N 1
ATOM 6273 C CA . ARG B 2 238 ? 81.840 156.669 147.369 1.00 101.54 235 ARG B CA 1
ATOM 6274 C C . ARG B 2 238 ? 80.595 155.834 147.139 1.00 97.25 235 ARG B C 1
ATOM 6275 O O . ARG B 2 238 ? 79.624 156.309 146.534 1.00 100.37 235 ARG B O 1
ATOM 6283 N N . LEU B 2 239 ? 80.626 154.591 147.620 1.00 97.94 236 LEU B N 1
ATOM 6284 C CA . LEU B 2 239 ? 79.554 153.637 147.363 1.00 102.99 236 LEU B CA 1
ATOM 6285 C C . LEU B 2 239 ? 79.004 153.118 148.681 1.00 106.43 236 LEU B C 1
ATOM 6286 O O . LEU B 2 239 ? 79.777 152.729 149.573 1.00 105.69 236 LEU B O 1
ATOM 6291 N N . HIS B 2 240 ? 77.670 153.098 148.781 1.00 115.80 237 HIS B N 1
ATOM 6292 C CA . HIS B 2 240 ? 76.937 152.784 150.000 1.00 123.34 237 HIS B CA 1
ATOM 6293 C C . HIS B 2 240 ? 76.100 151.537 149.755 1.00 127.94 237 HIS B C 1
ATOM 6294 O O . HIS B 2 240 ? 75.266 151.512 148.838 1.00 128.51 237 HIS B O 1
ATOM 6301 N N . VAL B 2 241 ? 76.333 150.509 150.569 1.00 128.32 238 VAL B N 1
ATOM 6302 C CA . VAL B 2 241 ? 75.651 149.235 150.449 1.00 126.93 238 VAL B CA 1
ATOM 6303 C C . VAL B 2 241 ? 74.681 149.086 151.619 1.00 139.25 238 VAL B C 1
ATOM 6304 O O . VAL B 2 241 ? 74.743 149.815 152.609 1.00 142.23 238 VAL B O 1
ATOM 6308 N N . GLU B 2 242 ? 73.753 148.139 151.482 1.00 152.00 239 GLU B N 1
ATOM 6309 C CA . GLU B 2 242 ? 72.827 147.811 152.561 1.00 153.55 239 GLU B CA 1
ATOM 6310 C C . GLU B 2 242 ? 72.283 146.411 152.323 1.00 154.72 239 GLU B C 1
ATOM 6311 O O . GLU B 2 242 ? 71.867 146.093 151.205 1.00 156.21 239 GLU B O 1
ATOM 6317 N N . LEU B 2 243 ? 72.295 145.581 153.367 1.00 151.33 240 LEU B N 1
ATOM 6318 C CA . LEU B 2 243 ? 71.975 144.156 153.253 1.00 161.09 240 LEU B CA 1
ATOM 6319 C C . LEU B 2 243 ? 70.535 143.925 153.709 1.00 170.37 240 LEU B C 1
ATOM 6320 O O . LEU B 2 243 ? 70.260 143.742 154.897 1.00 166.99 240 LEU B O 1
ATOM 6325 N N . LEU B 2 244 ? 69.608 143.962 152.751 1.00 175.19 241 LEU B N 1
ATOM 6326 C CA . LEU B 2 244 ? 68.227 143.537 152.938 1.00 172.97 241 LEU B CA 1
ATOM 6327 C C . LEU B 2 244 ? 68.033 142.211 152.223 1.00 170.43 241 LEU B C 1
ATOM 6328 O O . LEU B 2 244 ? 68.213 142.135 151.002 1.00 174.73 241 LEU B O 1
ATOM 6333 N N . LEU B 2 245 ? 67.656 141.179 152.970 1.00 171.93 242 LEU B N 1
ATOM 6334 C CA . LEU B 2 245 ? 67.264 139.924 152.340 1.00 183.15 242 LEU B CA 1
ATOM 6335 C C . LEU B 2 245 ? 65.999 140.149 151.517 1.00 182.04 242 LEU B C 1
ATOM 6336 O O . LEU B 2 245 ? 65.006 140.679 152.023 1.00 178.83 242 LEU B O 1
ATOM 6341 N N . GLY B 2 246 ? 66.028 139.738 150.247 1.00 181.84 243 GLY B N 1
ATOM 6342 C CA . GLY B 2 246 ? 67.102 138.920 149.717 1.00 182.15 243 GLY B CA 1
ATOM 6343 C C . GLY B 2 246 ? 68.062 139.470 148.676 1.00 185.36 243 GLY B C 1
ATOM 6344 O O . GLY B 2 246 ? 69.004 138.773 148.299 1.00 183.47 243 GLY B O 1
ATOM 6345 N N . SER B 2 247 ? 67.857 140.696 148.203 1.00 182.52 244 SER B N 1
ATOM 6346 C CA . SER B 2 247 ? 68.745 141.245 147.200 1.00 175.52 244 SER B CA 1
ATOM 6347 C C . SER B 2 247 ? 69.377 142.535 147.701 1.00 171.84 244 SER B C 1
ATOM 6348 O O . SER B 2 247 ? 68.659 143.475 148.069 1.00 166.22 244 SER B O 1
ATOM 6351 N N . PRO B 2 248 ? 70.710 142.626 147.706 1.00 174.17 245 PRO B N 1
ATOM 6352 C CA . PRO B 2 248 ? 71.390 143.789 148.292 1.00 164.85 245 PRO B CA 1
ATOM 6353 C C . PRO B 2 248 ? 71.322 145.039 147.425 1.00 160.44 245 PRO B C 1
ATOM 6354 O O . PRO B 2 248 ? 72.195 145.262 146.582 1.00 161.60 245 PRO B O 1
ATOM 6358 N N . VAL B 2 249 ? 70.265 145.830 147.601 1.00 148.87 246 VAL B N 1
ATOM 6359 C CA . VAL B 2 249 ? 70.148 147.154 146.998 1.00 152.92 246 VAL B CA 1
ATOM 6360 C C . VAL B 2 249 ? 71.428 147.940 147.308 1.00 153.79 246 VAL B C 1
ATOM 6361 O O . VAL B 2 249 ? 72.122 147.653 148.289 1.00 156.42 246 VAL B O 1
ATOM 6365 N N . LEU B 2 250 ? 71.800 148.878 146.440 1.00 142.50 247 LEU B N 1
ATOM 6366 C CA . LEU B 2 250 ? 73.190 149.326 146.351 1.00 133.00 247 LEU B CA 1
ATOM 6367 C C . LEU B 2 250 ? 73.246 150.642 145.586 1.00 129.55 247 LEU B C 1
ATOM 6368 O O . LEU B 2 250 ? 72.832 150.691 144.428 1.00 125.57 247 LEU B O 1
ATOM 6373 N N . THR B 2 251 ? 73.770 151.712 146.197 1.00 127.18 248 THR B N 1
ATOM 6374 C CA . THR B 2 251 ? 73.762 153.006 145.518 1.00 124.92 248 THR B CA 1
ATOM 6375 C C . THR B 2 251 ? 75.111 153.718 145.600 1.00 121.78 248 THR B C 1
ATOM 6376 O O . THR B 2 251 ? 75.860 153.591 146.570 1.00 122.25 248 THR B O 1
ATOM 6380 N N . CYS B 2 252 ? 75.341 154.575 144.610 1.00 116.19 249 CYS B N 1
ATOM 6381 C CA . CYS B 2 252 ? 76.660 155.080 144.292 1.00 109.53 249 CYS B CA 1
ATOM 6382 C C . CYS B 2 252 ? 76.634 156.606 144.247 1.00 118.87 249 CYS B C 1
ATOM 6383 O O . CYS B 2 252 ? 75.580 157.232 144.123 1.00 113.56 249 CYS B O 1
ATOM 6386 N N . THR B 2 253 ? 77.813 157.213 144.382 1.00 127.14 250 THR B N 1
ATOM 6387 C CA . THR B 2 253 ? 77.926 158.632 144.079 1.00 121.16 250 THR B CA 1
ATOM 6388 C C . THR B 2 253 ? 79.373 159.025 143.788 1.00 118.57 250 THR B C 1
ATOM 6389 O O . THR B 2 253 ? 80.333 158.456 144.331 1.00 120.28 250 THR B O 1
ATOM 6393 N N . ILE B 2 254 ? 79.501 160.005 142.892 1.00 109.75 251 ILE B N 1
ATOM 6394 C CA . ILE B 2 254 ? 80.772 160.645 142.569 1.00 113.22 251 ILE B CA 1
ATOM 6395 C C . ILE B 2 254 ? 80.925 161.865 143.468 1.00 103.35 251 ILE B C 1
ATOM 6396 O O . ILE B 2 254 ? 80.014 162.697 143.557 1.00 98.01 251 ILE B O 1
ATOM 6401 N N . LEU B 2 255 ? 82.064 161.974 144.143 1.00 119.16 252 LEU B N 1
ATOM 6402 C CA . LEU B 2 255 ? 82.334 163.139 144.968 1.00 115.25 252 LEU B CA 1
ATOM 6403 C C . LEU B 2 255 ? 83.322 164.046 144.248 1.00 119.11 252 LEU B C 1
ATOM 6404 O O . LEU B 2 255 ? 84.086 163.600 143.388 1.00 124.29 252 LEU B O 1
ATOM 6409 N N . HIS B 2 256 ? 83.291 165.331 144.607 1.00 127.55 253 HIS B N 1
ATOM 6410 C CA . HIS B 2 256 ? 83.893 166.383 143.794 1.00 146.13 253 HIS B CA 1
ATOM 6411 C C . HIS B 2 256 ? 85.362 166.122 143.502 1.00 149.19 253 HIS B C 1
ATOM 6412 O O . HIS B 2 256 ? 85.741 165.922 142.343 1.00 145.35 253 HIS B O 1
ATOM 6419 N N . GLU B 2 257 ? 86.203 166.113 144.529 1.00 147.42 254 GLU B N 1
ATOM 6420 C CA . GLU B 2 257 ? 87.617 165.854 144.295 1.00 152.00 254 GLU B CA 1
ATOM 6421 C C . GLU B 2 257 ? 88.171 164.958 145.388 1.00 146.18 254 GLU B C 1
ATOM 6422 O O . GLU B 2 257 ? 87.811 165.093 146.564 1.00 143.96 254 GLU B O 1
ATOM 6428 N N . GLY B 2 258 ? 89.029 164.031 144.973 1.00 135.92 255 GLY B N 1
ATOM 6429 C CA . GLY B 2 258 ? 89.731 163.142 145.877 1.00 128.20 255 GLY B CA 1
ATOM 6430 C C . GLY B 2 258 ? 91.238 163.323 145.892 1.00 121.82 255 GLY B C 1
ATOM 6431 O O . GLY B 2 258 ? 91.765 164.244 146.525 1.00 123.40 255 GLY B O 1
ATOM 6432 N N . LEU B 2 259 ? 91.937 162.432 145.188 1.00 106.72 256 LEU B N 1
ATOM 6433 C CA . LEU B 2 259 ? 93.393 162.359 145.201 1.00 95.09 256 LEU B CA 1
ATOM 6434 C C . LEU B 2 259 ? 93.839 161.613 143.951 1.00 97.20 256 LEU B C 1
ATOM 6435 O O . LEU B 2 259 ? 93.291 160.553 143.640 1.00 103.98 256 LEU B O 1
ATOM 6440 N N . THR B 2 260 ? 94.829 162.160 143.240 1.00 69.63 257 THR B N 1
ATOM 6441 C CA . THR B 2 260 ? 95.293 161.576 141.980 1.00 67.79 257 THR B CA 1
ATOM 6442 C C . THR B 2 260 ? 96.552 160.750 142.244 1.00 85.77 257 THR B C 1
ATOM 6443 O O . THR B 2 260 ? 97.683 161.196 142.049 1.00 88.55 257 THR B O 1
ATOM 6447 N N . ILE B 2 261 ? 96.341 159.510 142.688 1.00 66.06 258 ILE B N 1
ATOM 6448 C CA . ILE B 2 261 ? 97.429 158.589 142.981 1.00 68.09 258 ILE B CA 1
ATOM 6449 C C . ILE B 2 261 ? 97.095 157.217 142.413 1.00 65.25 258 ILE B C 1
ATOM 6450 O O . ILE B 2 261 ? 95.966 156.941 142.007 1.00 61.01 258 ILE B O 1
ATOM 6455 N N . THR B 2 262 ? 98.111 156.356 142.393 1.00 62.40 259 THR B N 1
ATOM 6456 C CA . THR B 2 262 ? 97.974 154.951 142.039 1.00 61.06 259 THR B CA 1
ATOM 6457 C C . THR B 2 262 ? 99.020 154.168 142.815 1.00 67.79 259 THR B C 1
ATOM 6458 O O . THR B 2 262 ? 100.149 154.638 142.983 1.00 59.12 259 THR B O 1
ATOM 6462 N N . SER B 2 263 ? 98.639 152.980 143.287 1.00 69.10 260 SER B N 1
ATOM 6463 C CA . SER B 2 263 ? 99.553 152.067 143.975 1.00 78.43 260 SER B CA 1
ATOM 6464 C C . SER B 2 263 ? 100.195 152.741 145.191 1.00 69.71 260 SER B C 1
ATOM 6465 O O . SER B 2 263 ? 101.409 152.941 145.261 1.00 64.41 260 SER B O 1
ATOM 6468 N N . ALA B 2 264 ? 99.349 153.089 146.156 1.00 66.83 261 ALA B N 1
ATOM 6469 C CA . ALA B 2 264 ? 99.774 153.813 147.342 1.00 52.38 261 ALA B CA 1
ATOM 6470 C C . ALA B 2 264 ? 99.919 152.864 148.531 1.00 76.84 261 ALA B C 1
ATOM 6471 O O . ALA B 2 264 ? 99.671 151.659 148.440 1.00 99.99 261 ALA B O 1
ATOM 6473 N N . ILE B 2 265 ? 100.333 153.426 149.664 1.00 62.79 262 ILE B N 1
ATOM 6474 C CA . ILE B 2 265 ? 100.479 152.697 150.920 1.00 78.35 262 ILE B CA 1
ATOM 6475 C C . ILE B 2 265 ? 99.595 153.392 151.945 1.00 67.86 262 ILE B C 1
ATOM 6476 O O . ILE B 2 265 ? 99.848 154.548 152.310 1.00 68.75 262 ILE B O 1
ATOM 6481 N N . ALA B 2 266 ? 98.563 152.697 152.413 1.00 74.99 263 ALA B N 1
ATOM 6482 C CA . ALA B 2 266 ? 97.581 153.255 153.342 1.00 74.90 263 ALA B CA 1
ATOM 6483 C C . ALA B 2 266 ? 97.847 152.678 154.731 1.00 79.50 263 ALA B C 1
ATOM 6484 O O . ALA B 2 266 ? 97.316 151.628 155.096 1.00 79.21 263 ALA B O 1
ATOM 6486 N N . SER B 2 267 ? 98.672 153.378 155.510 1.00 73.06 264 SER B N 1
ATOM 6487 C CA . SER B 2 267 ? 98.920 152.823 156.837 1.00 82.31 264 SER B CA 1
ATOM 6488 C C . SER B 2 267 ? 97.919 153.379 157.847 1.00 74.99 264 SER B C 1
ATOM 6489 O O . SER B 2 267 ? 97.660 154.583 157.862 1.00 74.51 264 SER B O 1
ATOM 6492 N N . PRO B 2 268 ? 97.342 152.542 158.710 1.00 86.66 265 PRO B N 1
ATOM 6493 C CA . PRO B 2 268 ? 96.389 153.048 159.705 1.00 83.06 265 PRO B CA 1
ATOM 6494 C C . PRO B 2 268 ? 97.082 153.576 160.952 1.00 89.33 265 PRO B C 1
ATOM 6495 O O . PRO B 2 268 ? 98.000 152.961 161.499 1.00 95.61 265 PRO B O 1
ATOM 6499 N N . ILE B 2 269 ? 96.633 154.748 161.403 1.00 91.15 266 ILE B N 1
ATOM 6500 C CA . ILE B 2 269 ? 97.230 155.390 162.570 1.00 91.68 266 ILE B CA 1
ATOM 6501 C C . ILE B 2 269 ? 96.213 155.518 163.698 1.00 86.51 266 ILE B C 1
ATOM 6502 O O . ILE B 2 269 ? 96.580 155.509 164.878 1.00 84.97 266 ILE B O 1
ATOM 6507 N N . GLY B 2 270 ? 94.934 155.631 163.352 1.00 89.60 267 GLY B N 1
ATOM 6508 C CA . GLY B 2 270 ? 93.921 155.880 164.359 1.00 98.20 267 GLY B CA 1
ATOM 6509 C C . GLY B 2 270 ? 92.774 154.893 164.349 1.00 104.58 267 GLY B C 1
ATOM 6510 O O . GLY B 2 270 ? 92.940 153.738 163.947 1.00 104.75 267 GLY B O 1
ATOM 6511 N N . TYR B 2 271 ? 91.601 155.342 164.801 1.00 114.38 268 TYR B N 1
ATOM 6512 C CA . TYR B 2 271 ? 90.431 154.470 164.831 1.00 120.49 268 TYR B CA 1
ATOM 6513 C C . TYR B 2 271 ? 89.938 154.167 163.421 1.00 123.60 268 TYR B C 1
ATOM 6514 O O . TYR B 2 271 ? 89.747 153.002 163.054 1.00 121.62 268 TYR B O 1
ATOM 6523 N N . HIS B 2 272 ? 89.723 155.209 162.617 1.00 112.73 269 HIS B N 1
ATOM 6524 C CA . HIS B 2 272 ? 89.309 155.050 161.227 1.00 102.96 269 HIS B CA 1
ATOM 6525 C C . HIS B 2 272 ? 90.064 156.007 160.317 1.00 95.15 269 HIS B C 1
ATOM 6526 O O . HIS B 2 272 ? 89.539 156.430 159.281 1.00 101.02 269 HIS B O 1
ATOM 6533 N N . GLU B 2 273 ? 91.293 156.361 160.684 1.00 96.40 270 GLU B N 1
ATOM 6534 C CA . GLU B 2 273 ? 92.062 157.357 159.952 1.00 93.31 270 GLU B CA 1
ATOM 6535 C C . GLU B 2 273 ? 93.403 156.767 159.552 1.00 86.24 270 GLU B C 1
ATOM 6536 O O . GLU B 2 273 ? 94.101 156.175 160.383 1.00 88.59 270 GLU B O 1
ATOM 6542 N N . TYR B 2 274 ? 93.759 156.945 158.287 1.00 73.14 271 TYR B N 1
ATOM 6543 C CA . TYR B 2 274 ? 94.954 156.386 157.681 1.00 68.87 271 TYR B CA 1
ATOM 6544 C C . TYR B 2 274 ? 95.859 157.510 157.187 1.00 57.82 271 TYR B C 1
ATOM 6545 O O . TYR B 2 274 ? 95.517 158.697 157.234 1.00 66.31 271 TYR B O 1
ATOM 6554 N N . ILE B 2 275 ? 97.020 157.106 156.684 1.00 64.83 272 ILE B N 1
ATOM 6555 C CA . ILE B 2 275 ? 98.018 158.021 156.151 1.00 57.96 272 ILE B CA 1
ATOM 6556 C C . ILE B 2 275 ? 98.560 157.415 154.862 1.00 80.80 272 ILE B C 1
ATOM 6557 O O . ILE B 2 275 ? 98.860 156.216 154.805 1.00 95.62 272 ILE B O 1
ATOM 6562 N N . ILE B 2 276 ? 98.636 158.232 153.816 1.00 54.75 273 ILE B N 1
ATOM 6563 C CA . ILE B 2 276 ? 99.029 157.808 152.480 1.00 49.46 273 ILE B CA 1
ATOM 6564 C C . ILE B 2 276 ? 100.448 158.299 152.240 1.00 48.04 273 ILE B C 1
ATOM 6565 O O . ILE B 2 276 ? 100.712 159.512 152.275 1.00 54.63 273 ILE B O 1
ATOM 6570 N N . PHE B 2 277 ? 101.351 157.345 152.003 1.00 60.11 274 PHE B N 1
ATOM 6571 C CA . PHE B 2 277 ? 102.775 157.581 151.813 1.00 62.62 274 PHE B CA 1
ATOM 6572 C C . PHE B 2 277 ? 103.162 157.746 150.350 1.00 70.39 274 PHE B C 1
ATOM 6573 O O . PHE B 2 277 ? 104.298 158.141 150.067 1.00 73.68 274 PHE B O 1
ATOM 6581 N N . GLY B 2 278 ? 102.263 157.439 149.421 1.00 59.10 275 GLY B N 1
ATOM 6582 C CA . GLY B 2 278 ? 10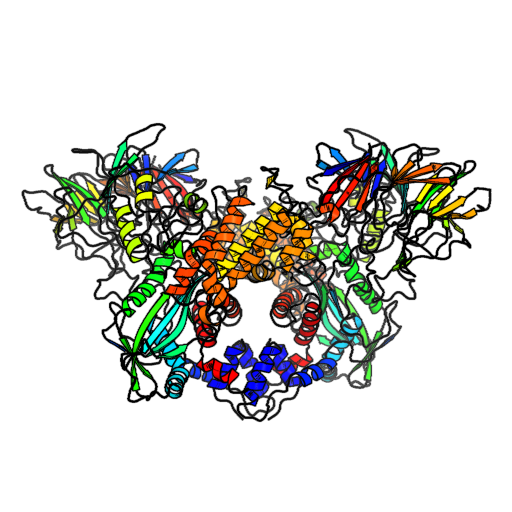2.472 157.828 148.043 1.00 74.90 275 GLY B CA 1
ATOM 6583 C C . GLY B 2 278 ? 102.969 156.758 147.097 1.00 56.23 275 GLY B C 1
ATOM 6584 O O . GLY B 2 278 ? 103.954 156.063 147.368 1.00 55.52 275 GLY B O 1
ATOM 6585 N N . GLY B 2 279 ? 102.276 156.628 145.971 1.00 50.41 276 GLY B N 1
ATOM 6586 C CA . GLY B 2 279 ? 102.732 155.826 144.858 1.00 65.99 276 GLY B CA 1
ATOM 6587 C C . GLY B 2 279 ? 103.233 156.705 143.733 1.00 57.12 276 GLY B C 1
ATOM 6588 O O . GLY B 2 279 ? 104.369 157.190 143.771 1.00 58.13 276 GLY B O 1
ATOM 6589 N N . TYR B 2 280 ? 102.393 156.926 142.725 1.00 38.44 277 TYR B N 1
ATOM 6590 C CA . TYR B 2 280 ? 102.783 157.714 141.566 1.00 43.41 277 TYR B CA 1
ATOM 6591 C C . TYR B 2 280 ? 101.670 158.679 141.190 1.00 60.04 277 TYR B C 1
ATOM 6592 O O . TYR B 2 280 ? 100.491 158.314 141.190 1.00 51.04 277 TYR B O 1
ATOM 6601 N N . GLN B 2 281 ? 102.061 159.916 140.878 1.00 71.66 278 GLN B N 1
ATOM 6602 C CA . GLN B 2 281 ? 101.126 160.909 140.360 1.00 63.95 278 GLN B CA 1
ATOM 6603 C C . GLN B 2 281 ? 100.920 160.727 138.862 1.00 69.54 278 GLN B C 1
ATOM 6604 O O . GLN B 2 281 ? 99.789 160.578 138.388 1.00 65.78 278 GLN B O 1
ATOM 6610 N N . SER B 2 282 ? 102.012 160.757 138.103 1.00 67.81 279 SER B N 1
ATOM 6611 C CA . SER B 2 282 ? 101.999 160.548 136.665 1.00 66.82 279 SER B CA 1
ATOM 6612 C C . SER B 2 282 ? 102.962 159.419 136.326 1.00 76.34 279 SER B C 1
ATOM 6613 O O . SER B 2 282 ? 103.718 158.939 137.176 1.00 80.46 279 SER B O 1
ATOM 6616 N N . GLU B 2 283 ? 102.931 158.997 135.059 1.00 76.61 280 GLU B N 1
ATOM 6617 C CA . GLU B 2 283 ? 103.733 157.858 134.625 1.00 76.45 280 GLU B CA 1
ATOM 6618 C C . GLU B 2 283 ? 105.229 158.093 134.794 1.00 77.18 280 GLU B C 1
ATOM 6619 O O . GLU B 2 283 ? 105.994 157.126 134.852 1.00 90.68 280 GLU B O 1
ATOM 6625 N N . THR B 2 284 ? 105.663 159.349 134.881 1.00 69.18 281 THR B N 1
ATOM 6626 C CA . THR B 2 284 ? 107.078 159.672 134.982 1.00 90.34 281 THR B CA 1
ATOM 6627 C C . THR B 2 284 ? 107.470 160.300 136.310 1.00 91.28 281 THR B C 1
ATOM 6628 O O . THR B 2 284 ? 108.666 160.516 136.541 1.00 95.06 281 THR B O 1
ATOM 6632 N N . GLN B 2 285 ? 106.512 160.587 137.187 1.00 78.14 282 GLN B N 1
ATOM 6633 C CA . GLN B 2 285 ? 106.764 161.409 138.369 1.00 84.39 282 GLN B CA 1
ATOM 6634 C C . GLN B 2 285 ? 106.081 160.771 139.572 1.00 67.47 282 GLN B C 1
ATOM 6635 O O . GLN B 2 285 ? 104.855 160.842 139.699 1.00 51.24 282 GLN B O 1
ATOM 6641 N N . LYS B 2 286 ? 106.867 160.155 140.451 1.00 76.14 283 LYS B N 1
ATOM 6642 C CA . LYS B 2 286 ? 106.312 159.530 141.643 1.00 64.11 283 LYS B CA 1
ATOM 6643 C C . LYS B 2 286 ? 105.962 160.585 142.684 1.00 49.97 283 LYS B C 1
ATOM 6644 O O . LYS B 2 286 ? 106.658 161.595 142.828 1.00 53.92 283 LYS B O 1
ATOM 6650 N N . ARG B 2 287 ? 104.870 160.348 143.407 1.00 56.38 284 ARG B N 1
ATOM 6651 C CA . ARG B 2 287 ? 104.364 161.323 144.364 1.00 52.50 284 ARG B CA 1
ATOM 6652 C C . ARG B 2 287 ? 105.228 161.342 145.617 1.00 64.01 284 ARG B C 1
ATOM 6653 O O . ARG B 2 287 ? 105.491 160.296 146.217 1.00 82.20 284 ARG B O 1
ATOM 6661 N N . MET B 2 288 ? 105.642 162.538 146.029 1.00 55.00 285 MET B N 1
ATOM 6662 C CA . MET B 2 288 ? 106.589 162.699 147.121 1.00 61.65 285 MET B CA 1
ATOM 6663 C C . MET B 2 288 ? 105.969 163.261 148.393 1.00 64.57 285 MET B C 1
ATOM 6664 O O . MET B 2 288 ? 106.678 163.400 149.396 1.00 63.77 285 MET B O 1
ATOM 6669 N N . GLU B 2 289 ? 104.680 163.583 148.392 1.00 72.24 286 GLU B N 1
ATOM 6670 C CA . GLU B 2 289 ? 104.049 164.229 149.532 1.00 78.21 286 GLU B CA 1
ATOM 6671 C C . GLU B 2 289 ? 103.127 163.264 150.267 1.00 86.20 286 GLU B C 1
ATOM 6672 O O . GLU B 2 289 ? 102.503 162.385 149.665 1.00 86.43 286 GLU B O 1
ATOM 6678 N N . CYS B 2 290 ? 103.055 163.444 151.582 1.00 72.96 287 CYS B N 1
ATOM 6679 C CA . CYS B 2 290 ? 102.213 162.645 152.455 1.00 70.66 287 CYS B CA 1
ATOM 6680 C C . CYS B 2 290 ? 100.782 163.179 152.450 1.00 56.78 287 CYS B C 1
ATOM 6681 O O . CYS B 2 290 ? 100.525 164.325 152.073 1.00 58.23 287 CYS B O 1
ATOM 6684 N N . THR B 2 291 ? 99.836 162.337 152.871 1.00 63.69 288 THR B N 1
ATOM 6685 C CA . THR B 2 291 ? 98.457 162.818 152.982 1.00 53.37 288 THR B CA 1
ATOM 6686 C C . THR B 2 291 ? 97.707 162.071 154.075 1.00 64.83 288 THR B C 1
ATOM 6687 O O . THR B 2 291 ? 97.590 160.846 154.026 1.00 80.84 288 THR B O 1
ATOM 6691 N N . TYR B 2 292 ? 97.176 162.812 155.044 1.00 64.06 289 TYR B N 1
ATOM 6692 C CA . TYR B 2 292 ? 96.339 162.230 156.088 1.00 85.78 289 TYR B CA 1
ATOM 6693 C C . TYR B 2 292 ? 94.901 162.112 155.595 1.00 81.66 289 TYR B C 1
ATOM 6694 O O . TYR B 2 292 ? 94.363 163.047 154.995 1.00 83.69 289 TYR B O 1
ATOM 6703 N N . VAL B 2 293 ? 94.275 160.960 155.845 1.00 76.53 290 VAL B N 1
ATOM 6704 C CA . VAL B 2 293 ? 92.903 160.705 155.409 1.00 69.22 290 VAL B CA 1
ATOM 6705 C C . VAL B 2 293 ? 92.146 160.077 156.574 1.00 75.47 290 VAL B C 1
ATOM 6706 O O . VAL B 2 293 ? 92.254 158.871 156.815 1.00 89.65 290 VAL B O 1
ATOM 6710 N N . GLY B 2 294 ? 91.386 160.887 157.302 1.00 84.20 291 GLY B N 1
ATOM 6711 C CA . GLY B 2 294 ? 90.406 160.386 158.249 1.00 95.96 291 GLY B CA 1
ATOM 6712 C C . GLY B 2 294 ? 89.023 160.488 157.630 1.00 92.49 291 GLY B C 1
ATOM 6713 O O . GLY B 2 294 ? 88.726 161.439 156.908 1.00 104.71 291 GLY B O 1
ATOM 6714 N N . LEU B 2 295 ? 88.182 159.494 157.906 1.00 87.30 292 LEU B N 1
ATOM 6715 C CA . LEU B 2 295 ? 86.859 159.451 157.300 1.00 110.29 292 LEU B CA 1
ATOM 6716 C C . LEU B 2 295 ? 85.815 159.124 158.356 1.00 120.33 292 LEU B C 1
ATOM 6717 O O . LEU B 2 295 ? 86.054 158.310 159.254 1.00 113.32 292 LEU B O 1
ATOM 6722 N N . ASP B 2 296 ? 84.656 159.763 158.234 1.00 137.62 293 ASP B N 1
ATOM 6723 C CA . ASP B 2 296 ? 83.627 159.708 159.264 1.00 141.14 293 ASP B CA 1
ATOM 6724 C C . ASP B 2 296 ? 82.257 159.512 158.615 1.00 153.19 293 ASP B C 1
ATOM 6725 O O . ASP B 2 296 ? 82.130 159.159 157.437 1.00 149.57 293 ASP B O 1
ATOM 6730 N N . ASP B 2 297 ? 81.208 159.727 159.413 1.00 158.23 294 ASP B N 1
ATOM 6731 C CA . ASP B 2 297 ? 79.827 159.632 158.961 1.00 164.28 294 ASP B CA 1
ATOM 6732 C C . ASP B 2 297 ? 79.441 160.735 157.983 1.00 160.15 294 ASP B C 1
ATOM 6733 O O . ASP B 2 297 ? 78.520 160.539 157.182 1.00 149.61 294 ASP B O 1
ATOM 6738 N N . VAL B 2 298 ? 80.088 161.897 158.061 1.00 162.83 295 VAL B N 1
ATOM 6739 C CA . VAL B 2 298 ? 79.794 162.981 157.133 1.00 159.56 295 VAL B CA 1
ATOM 6740 C C . VAL B 2 298 ? 80.398 162.686 155.766 1.00 159.13 295 VAL B C 1
ATOM 6741 O O . VAL B 2 298 ? 79.776 162.938 154.727 1.00 154.99 295 VAL B O 1
ATOM 6745 N N . GLY B 2 299 ? 81.607 162.139 155.747 1.00 149.83 296 GLY B N 1
ATOM 6746 C CA . GLY B 2 299 ? 82.288 161.849 154.497 1.00 135.12 296 GLY B CA 1
ATOM 6747 C C . GLY B 2 299 ? 83.753 161.576 154.756 1.00 119.98 296 GLY B C 1
ATOM 6748 O O . GLY B 2 299 ? 84.142 161.188 155.863 1.00 122.88 296 GLY B O 1
ATOM 6749 N N . VAL B 2 300 ? 84.559 161.789 153.728 1.00 115.52 297 VAL B N 1
ATOM 6750 C CA . VAL B 2 300 ? 86.003 161.638 153.830 1.00 114.30 297 VAL B CA 1
ATOM 6751 C C . VAL B 2 300 ? 86.623 163.017 154.001 1.00 110.00 297 VAL B C 1
ATOM 6752 O O . VAL B 2 300 ? 86.171 163.998 153.393 1.00 113.70 297 VAL B O 1
ATOM 6756 N N . HIS B 2 301 ? 87.639 163.103 154.854 1.00 115.58 298 HIS B N 1
ATOM 6757 C CA . HIS B 2 301 ? 88.393 164.328 155.056 1.00 113.26 298 HIS B CA 1
ATOM 6758 C C . HIS B 2 301 ? 89.833 164.111 154.612 1.00 109.44 298 HIS B C 1
ATOM 6759 O O . HIS B 2 301 ? 90.322 162.980 154.544 1.00 121.37 298 HIS B O 1
ATOM 6766 N N . MET B 2 302 ? 90.513 165.215 154.308 1.00 82.23 299 MET B N 1
ATOM 6767 C CA . MET B 2 302 ? 91.787 165.147 153.599 1.00 89.32 299 MET B CA 1
ATOM 6768 C C . MET B 2 302 ? 92.622 166.369 153.944 1.00 85.33 299 MET B C 1
ATOM 6769 O O . MET B 2 302 ? 92.190 167.500 153.706 1.00 90.06 299 MET B O 1
ATOM 6774 N N . GLU B 2 303 ? 93.812 166.142 154.498 1.00 94.53 300 GLU B N 1
ATOM 6775 C CA . GLU B 2 303 ? 94.712 167.217 154.891 1.00 87.51 300 GLU B CA 1
ATOM 6776 C C . GLU B 2 303 ? 96.144 166.830 154.561 1.00 81.72 300 GLU B C 1
ATOM 6777 O O . GLU B 2 303 ? 96.523 165.661 154.681 1.00 96.83 300 GLU B O 1
ATOM 6783 N N . SER B 2 304 ? 96.935 167.817 154.149 1.00 66.03 301 SER B N 1
ATOM 6784 C CA . SER B 2 304 ? 98.331 167.581 153.811 1.00 83.45 301 SER B CA 1
ATOM 6785 C C . SER B 2 304 ? 99.187 167.563 155.070 1.00 77.04 301 SER B C 1
ATOM 6786 O O . SER B 2 304 ? 99.108 168.472 155.902 1.00 72.58 301 SER B O 1
ATOM 6789 N N . ARG B 2 305 ? 99.994 166.518 155.213 1.00 91.91 302 ARG B N 1
ATOM 6790 C CA . ARG B 2 305 ? 101.029 166.459 156.232 1.00 78.12 302 ARG B CA 1
ATOM 6791 C C . ARG B 2 305 ? 102.389 166.704 155.591 1.00 81.84 302 ARG B C 1
ATOM 6792 O O . ARG B 2 305 ? 102.571 166.541 154.382 1.00 88.92 302 ARG B O 1
ATOM 6800 N N . GLU B 2 306 ? 103.342 167.103 156.413 1.00 86.19 303 GLU B N 1
ATOM 6801 C CA . GLU B 2 306 ? 104.666 167.358 155.866 1.00 101.03 303 GLU B CA 1
ATOM 6802 C C . GLU B 2 306 ? 105.377 166.034 155.576 1.00 99.29 303 GLU B C 1
ATOM 6803 O O . GLU B 2 306 ? 105.273 165.089 156.359 1.00 101.64 303 GLU B O 1
ATOM 6809 N N . PRO B 2 307 ? 106.060 165.922 154.440 1.00 91.67 304 PRO B N 1
ATOM 6810 C CA . PRO B 2 307 ? 106.796 164.687 154.123 1.00 94.36 304 PRO B CA 1
ATOM 6811 C C . PRO B 2 307 ? 108.098 164.630 154.899 1.00 81.80 304 PRO B C 1
ATOM 6812 O O . PRO B 2 307 ? 108.591 165.670 155.360 1.00 81.21 304 PRO B O 1
ATOM 6816 N N . PRO B 2 308 ? 108.692 163.453 155.079 1.00 76.97 305 PRO B N 1
ATOM 6817 C CA . PRO B 2 308 ? 109.984 163.406 155.761 1.00 74.10 305 PRO B CA 1
ATOM 6818 C C . PRO B 2 308 ? 111.050 163.926 154.818 1.00 75.85 305 PRO B C 1
ATOM 6819 O O . PRO B 2 308 ? 110.828 164.081 153.615 1.00 79.86 305 PRO B O 1
ATOM 6823 N N . GLN B 2 309 ? 112.226 164.187 155.371 1.00 75.29 306 GLN B N 1
ATOM 6824 C CA . GLN B 2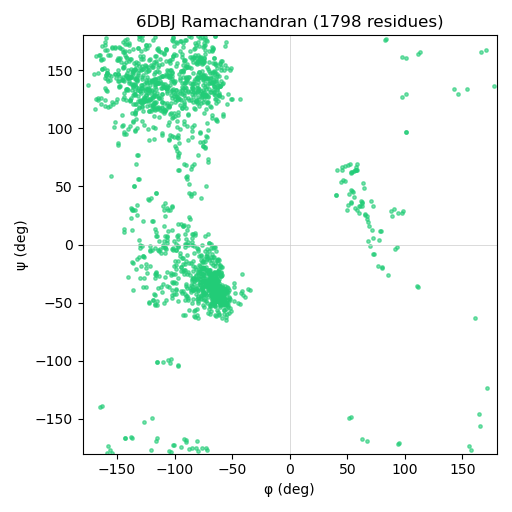 309 ? 113.303 164.667 154.521 1.00 92.23 306 GLN B CA 1
ATOM 6825 C C . GLN B 2 309 ? 113.787 163.521 153.644 1.00 86.93 306 GLN B C 1
ATOM 6826 O O . GLN B 2 309 ? 114.654 162.740 154.050 1.00 85.13 306 GLN B O 1
ATOM 6832 N N . TRP B 2 310 ? 113.215 163.410 152.446 1.00 65.28 307 TRP B N 1
ATOM 6833 C CA . TRP B 2 310 ? 113.561 162.319 151.547 1.00 62.89 307 TRP B CA 1
ATOM 6834 C C . TRP B 2 310 ? 115.038 162.381 151.184 1.00 65.93 307 TRP B C 1
ATOM 6835 O O . TRP B 2 310 ? 115.547 163.429 150.773 1.00 62.63 307 TRP B O 1
ATOM 6846 N N . THR B 2 311 ? 115.728 161.256 151.350 1.00 63.38 308 THR B N 1
ATOM 6847 C CA . THR B 2 311 ? 117.107 161.145 150.903 1.00 66.44 308 THR B CA 1
ATOM 6848 C C . THR B 2 311 ? 117.189 161.388 149.397 1.00 77.27 308 THR B C 1
ATOM 6849 O O . THR B 2 311 ? 116.204 161.260 148.665 1.00 77.28 308 THR B O 1
ATOM 6853 N N . SER B 2 312 ? 118.386 161.761 148.937 1.00 73.26 309 SER B N 1
ATOM 6854 C CA . SER B 2 312 ? 118.589 161.983 147.509 1.00 77.11 309 SER B CA 1
ATOM 6855 C C . SER B 2 312 ? 118.312 160.716 146.708 1.00 79.87 309 SER B C 1
ATOM 6856 O O . SER B 2 312 ? 117.775 160.782 145.594 1.00 71.98 309 SER B O 1
ATOM 6859 N N . GLU B 2 313 ? 118.653 159.552 147.266 1.00 72.49 310 GLU B N 1
ATOM 6860 C CA . GLU B 2 313 ? 118.448 158.296 146.552 1.00 67.84 310 GLU B CA 1
ATOM 6861 C C . GLU B 2 313 ? 116.964 157.998 146.370 1.00 64.78 310 GLU B C 1
ATOM 6862 O O . GLU B 2 313 ? 116.512 157.702 145.258 1.00 74.09 310 GLU B O 1
ATOM 6868 N N . ILE B 2 314 ? 116.188 158.070 147.455 1.00 55.68 311 ILE B N 1
ATOM 6869 C CA . ILE B 2 314 ? 114.753 157.823 147.371 1.00 56.67 311 ILE B CA 1
ATOM 6870 C C . ILE B 2 314 ? 114.013 158.950 146.665 1.00 49.11 311 ILE B C 1
ATOM 6871 O O . ILE B 2 314 ? 112.847 158.782 146.293 1.00 46.05 311 ILE B O 1
ATOM 6876 N N . SER B 2 315 ? 114.669 160.089 146.444 1.00 56.34 312 SER B N 1
ATOM 6877 C CA . SER B 2 315 ? 114.054 161.184 145.704 1.00 51.76 312 SER B CA 1
ATOM 6878 C C . SER B 2 315 ? 114.299 161.080 144.203 1.00 62.47 312 SER B C 1
ATOM 6879 O O . SER B 2 315 ? 113.411 161.409 143.409 1.00 56.81 312 SER B O 1
ATOM 6882 N N . HIS B 2 316 ? 115.484 160.631 143.793 1.00 64.01 313 HIS B N 1
ATOM 6883 C CA . HIS B 2 316 ? 115.819 160.516 142.381 1.00 50.16 313 HIS B CA 1
ATOM 6884 C C . HIS B 2 316 ? 115.609 159.110 141.836 1.00 57.84 313 HIS B C 1
ATOM 6885 O O . HIS B 2 316 ? 116.000 158.833 140.697 1.00 70.74 313 HIS B O 1
ATOM 6892 N N . SER B 2 317 ? 115.004 158.219 142.616 1.00 47.74 314 SER B N 1
ATOM 6893 C CA . SER B 2 317 ? 114.688 156.888 142.121 1.00 46.69 314 SER B CA 1
ATOM 6894 C C . SER B 2 317 ? 113.540 156.954 141.119 1.00 49.44 314 SER B C 1
ATOM 6895 O O . SER B 2 317 ? 112.700 157.856 141.160 1.00 52.69 314 SER B O 1
ATOM 6898 N N . ARG B 2 318 ? 113.512 155.983 140.205 1.00 62.98 315 ARG B N 1
ATOM 6899 C CA . ARG B 2 318 ? 112.442 155.943 139.214 1.00 58.68 315 ARG B CA 1
ATOM 6900 C C . ARG B 2 318 ? 111.177 155.321 139.793 1.00 45.06 315 ARG B C 1
ATOM 6901 O O . ARG B 2 318 ? 110.077 155.859 139.621 1.00 36.25 315 ARG B O 1
ATOM 6909 N N . THR B 2 319 ? 111.313 154.192 140.480 1.00 51.31 316 THR B N 1
ATOM 6910 C CA . THR B 2 319 ? 110.186 153.478 141.058 1.00 38.34 316 THR B CA 1
ATOM 6911 C C . THR B 2 319 ? 110.394 153.287 142.555 1.00 32.51 316 THR B C 1
ATOM 6912 O O . THR B 2 319 ? 111.478 153.526 143.095 1.00 39.44 316 THR B O 1
ATOM 6916 N N . TRP B 2 320 ? 109.328 152.852 143.224 1.00 30.32 317 TRP B N 1
ATOM 6917 C CA . TRP B 2 320 ? 109.387 152.461 144.627 1.00 37.41 317 TRP B CA 1
ATOM 6918 C C . TRP B 2 320 ? 108.126 151.678 144.965 1.00 34.62 317 TRP B C 1
ATOM 6919 O O . TRP B 2 320 ? 107.133 151.723 144.234 1.00 36.22 317 TRP B O 1
ATOM 6930 N N . PHE B 2 321 ? 108.183 150.954 146.079 1.00 26.88 318 PHE B N 1
ATOM 6931 C CA . PHE B 2 321 ? 107.055 150.152 146.534 1.00 24.76 318 PHE B CA 1
ATOM 6932 C C . PHE B 2 321 ? 107.230 149.876 148.021 1.00 26.99 318 PHE B C 1
ATOM 6933 O O . PHE B 2 321 ? 108.229 150.263 148.633 1.00 34.89 318 PHE B O 1
ATOM 6941 N N . GLY B 2 322 ? 106.247 149.199 148.597 1.00 27.08 319 GLY B N 1
ATOM 6942 C CA . GLY B 2 322 ? 106.302 148.847 149.999 1.00 37.08 319 GLY B CA 1
ATOM 6943 C C . GLY B 2 322 ? 104.909 148.632 150.556 1.00 35.20 319 GLY B C 1
ATOM 6944 O O . GLY B 2 322 ? 103.917 148.637 149.828 1.00 45.71 319 GLY B O 1
ATOM 6945 N N . GLY B 2 323 ? 104.864 148.444 151.876 1.00 36.96 320 GLY B N 1
ATOM 6946 C CA . GLY B 2 323 ? 103.614 148.195 152.564 1.00 41.42 320 GLY B CA 1
ATOM 6947 C C . GLY B 2 323 ? 103.674 148.686 153.993 1.00 47.85 320 GLY B C 1
ATOM 6948 O O . GLY B 2 323 ? 104.737 149.036 154.513 1.00 42.39 320 GLY B O 1
ATOM 6949 N N . SER B 2 324 ? 102.506 148.701 154.630 1.00 52.80 321 SER B N 1
ATOM 6950 C CA . SER B 2 324 ? 102.378 149.224 155.984 1.00 57.13 321 SER B CA 1
ATOM 6951 C C . SER B 2 324 ? 102.810 148.172 156.997 1.00 68.60 321 SER B C 1
ATOM 6952 O O . SER B 2 324 ? 102.269 147.061 157.018 1.00 68.76 321 SER B O 1
ATOM 6955 N N . LEU B 2 325 ? 103.786 148.522 157.835 1.00 71.52 322 LEU B N 1
ATOM 6956 C CA . LEU B 2 325 ? 104.160 147.687 158.970 1.00 71.09 322 LEU B CA 1
ATOM 6957 C C . LEU B 2 325 ? 103.222 147.869 160.153 1.00 84.68 322 LEU B C 1
ATOM 6958 O O . LEU B 2 325 ? 103.393 147.194 161.174 1.00 85.06 322 LEU B O 1
ATOM 6963 N N . GLY B 2 326 ? 102.258 148.770 160.044 1.00 92.98 323 GLY B N 1
ATOM 6964 C CA . GLY B 2 326 ? 101.234 148.909 161.054 1.00 94.50 323 GLY B CA 1
ATOM 6965 C C . GLY B 2 326 ? 101.532 150.030 162.034 1.00 111.09 323 GLY B C 1
ATOM 6966 O O . GLY B 2 326 ? 102.663 150.502 162.170 1.00 103.99 323 GLY B O 1
ATOM 6967 N N . LYS B 2 327 ? 100.475 150.458 162.724 1.00 108.15 324 LYS B N 1
ATOM 6968 C CA . LYS B 2 327 ? 100.538 151.490 163.757 1.00 102.00 324 LYS B CA 1
ATOM 6969 C C . LYS B 2 327 ? 101.357 152.693 163.289 1.00 88.45 324 LYS B C 1
ATOM 6970 O O . LYS B 2 327 ? 102.339 153.098 163.910 1.00 80.40 324 LYS B O 1
ATOM 6976 N N . GLY B 2 328 ? 100.939 153.247 162.154 1.00 85.29 325 GLY B N 1
ATOM 6977 C CA . GLY B 2 328 ? 101.584 154.428 161.619 1.00 85.64 325 GLY B CA 1
ATOM 6978 C C . GLY B 2 328 ? 102.989 154.227 161.103 1.00 87.63 325 GLY B C 1
ATOM 6979 O O . GLY B 2 328 ? 103.710 155.208 160.908 1.00 83.72 325 GLY B O 1
ATOM 6980 N N . THR B 2 329 ? 103.404 152.987 160.865 1.00 89.10 326 THR B N 1
ATOM 6981 C CA . THR B 2 329 ? 104.743 152.704 160.371 1.00 81.09 326 THR B CA 1
ATOM 6982 C C . THR B 2 329 ? 104.650 151.882 159.095 1.00 72.44 326 THR B C 1
ATOM 6983 O O . THR B 2 329 ? 103.790 151.004 158.975 1.00 73.22 326 THR B O 1
ATOM 6987 N N . ALA B 2 330 ? 105.533 152.178 158.139 1.00 55.55 327 ALA B N 1
ATOM 6988 C CA . ALA B 2 330 ? 105.550 151.466 156.870 1.00 46.22 327 ALA B CA 1
ATOM 6989 C C . ALA B 2 330 ? 106.982 151.272 156.392 1.00 53.44 327 ALA B C 1
ATOM 6990 O O . ALA B 2 330 ? 107.918 151.935 156.851 1.00 50.32 327 ALA B O 1
ATOM 6992 N N . LEU B 2 331 ? 107.129 150.348 155.446 1.00 46.63 328 LEU B N 1
ATOM 6993 C CA . LEU B 2 331 ? 108.412 149.943 154.889 1.00 35.78 328 LEU B CA 1
ATOM 6994 C C . LEU B 2 331 ? 108.424 150.259 153.400 1.00 33.43 328 LEU B C 1
ATOM 6995 O O . LEU B 2 331 ? 107.475 149.920 152.687 1.00 40.46 328 LEU B O 1
ATOM 7000 N N . VAL B 2 332 ? 109.488 150.913 152.933 1.00 29.84 329 VAL B N 1
ATOM 7001 C CA . VAL B 2 332 ? 109.622 151.257 151.522 1.00 31.31 329 VAL B CA 1
ATOM 7002 C C . VAL B 2 332 ? 110.919 150.667 150.985 1.00 34.43 329 VAL B C 1
ATOM 7003 O O . VAL B 2 332 ? 111.888 150.459 151.725 1.00 38.36 329 VAL B O 1
ATOM 7007 N N . ALA B 2 333 ? 110.928 150.397 149.680 1.00 24.90 330 ALA B N 1
ATOM 7008 C CA . ALA B 2 333 ? 112.042 149.735 149.016 1.00 33.77 330 ALA B CA 1
ATOM 7009 C C . ALA B 2 333 ? 112.408 150.474 147.737 1.00 28.61 330 ALA B C 1
ATOM 7010 O O . ALA B 2 333 ? 111.535 150.991 147.034 1.00 24.37 330 ALA B O 1
ATOM 7012 N N . ILE B 2 334 ? 113.704 150.511 147.443 1.00 38.42 331 ILE B N 1
ATOM 7013 C CA . ILE B 2 334 ? 114.239 151.195 146.268 1.00 37.93 331 ILE B CA 1
ATOM 7014 C C . ILE B 2 334 ? 115.153 150.240 145.510 1.00 49.53 331 ILE B C 1
ATOM 7015 O O . ILE B 2 334 ? 116.041 149.625 146.119 1.00 61.47 331 ILE B O 1
ATOM 7020 N N . PRO B 2 335 ? 114.986 150.082 144.199 1.00 30.34 332 PRO B N 1
ATOM 7021 C CA . PRO B 2 335 ? 115.932 149.263 143.435 1.00 42.63 332 PRO B CA 1
ATOM 7022 C C . PRO B 2 335 ? 117.311 149.902 143.399 1.00 36.78 332 PRO B C 1
ATOM 7023 O O . PRO B 2 335 ? 117.457 151.127 143.415 1.00 43.36 332 PRO B O 1
ATOM 7027 N N . SER B 2 336 ? 118.333 149.051 143.349 1.00 41.84 333 SER B N 1
ATOM 7028 C CA . SER B 2 336 ? 119.721 149.487 143.380 1.00 43.10 333 SER B CA 1
ATOM 7029 C C . SER B 2 336 ? 120.432 149.080 142.097 1.00 64.08 333 SER B C 1
ATOM 7030 O O . SER B 2 336 ? 120.144 148.031 141.512 1.00 81.54 333 SER B O 1
ATOM 7033 N N . GLU B 2 337 ? 121.371 149.920 141.668 1.00 62.64 334 GLU B N 1
ATOM 7034 C CA . GLU B 2 337 ? 122.154 149.686 140.463 1.00 84.58 334 GLU B CA 1
ATOM 7035 C C . GLU B 2 337 ? 123.634 149.683 140.816 1.00 72.51 334 GLU B C 1
ATOM 7036 O O . GLU B 2 337 ? 124.117 150.597 141.491 1.00 60.66 334 GLU B O 1
ATOM 7042 N N . GLY B 2 338 ? 124.344 148.659 140.358 1.00 90.15 335 GLY B N 1
ATOM 7043 C CA . GLY B 2 338 ? 125.767 148.565 140.612 1.00 79.37 335 GLY B CA 1
ATOM 7044 C C . GLY B 2 338 ? 126.398 147.482 139.769 1.00 85.56 335 GLY B C 1
ATOM 7045 O O . GLY B 2 338 ? 125.713 146.604 139.233 1.00 94.39 335 GLY B O 1
ATOM 7046 N N . ASN B 2 339 ? 127.720 147.562 139.657 1.00 87.67 336 ASN B N 1
ATOM 7047 C CA . ASN B 2 339 ? 128.509 146.568 138.941 1.00 101.74 336 ASN B CA 1
ATOM 7048 C C . ASN B 2 339 ? 129.757 146.250 139.754 1.00 103.42 336 ASN B C 1
ATOM 7049 O O . ASN B 2 339 ? 130.627 147.116 139.914 1.00 89.50 336 ASN B O 1
ATOM 7054 N N . PRO B 2 340 ? 129.892 145.023 140.284 1.00 111.01 337 PRO B N 1
ATOM 7055 C CA . PRO B 2 340 ? 128.983 143.880 140.117 1.00 118.54 337 PRO B CA 1
ATOM 7056 C C . PRO B 2 340 ? 127.667 143.983 140.894 1.00 114.50 337 PRO B C 1
ATOM 7057 O O . PRO B 2 340 ? 127.436 144.959 141.610 1.00 109.13 337 PRO B O 1
ATOM 7061 N N . THR B 2 341 ? 126.820 142.970 140.732 1.00 110.93 338 THR B N 1
ATOM 7062 C CA . THR B 2 341 ? 125.543 142.930 141.428 1.00 120.54 338 THR B CA 1
ATOM 7063 C C . THR B 2 341 ? 125.782 142.895 142.938 1.00 133.67 338 THR B C 1
ATOM 7064 O O . THR B 2 341 ? 126.672 142.175 143.405 1.00 127.75 338 THR B O 1
ATOM 7068 N N . PRO B 2 342 ? 125.022 143.664 143.719 1.00 135.75 339 PRO B N 1
ATOM 7069 C CA . PRO B 2 342 ? 125.370 143.901 145.136 1.00 142.32 339 PRO B CA 1
ATOM 7070 C C . PRO B 2 342 ? 125.601 142.624 145.931 1.00 137.96 339 PRO B C 1
ATOM 7071 O O . PRO B 2 342 ? 126.585 142.547 146.682 1.00 123.03 339 PRO B O 1
ATOM 7075 N N . PRO B 2 343 ? 124.738 141.591 145.820 1.00 144.75 340 PRO B N 1
ATOM 7076 C CA . PRO B 2 343 ? 123.513 141.286 145.075 1.00 149.14 340 PRO B CA 1
ATOM 7077 C C . PRO B 2 343 ? 122.240 141.630 145.846 1.00 143.68 340 PRO B C 1
ATOM 7078 O O . PRO B 2 343 ? 121.161 141.160 145.482 1.00 132.89 340 PRO B O 1
ATOM 7082 N N . GLU B 2 344 ? 122.373 142.427 146.903 1.00 131.71 341 GLU B N 1
ATOM 7083 C CA . GLU B 2 344 ? 121.206 142.945 147.605 1.00 117.62 341 GLU B CA 1
ATOM 7084 C C . GLU B 2 344 ? 120.425 143.844 146.656 1.00 101.41 341 GLU B C 1
ATOM 7085 O O . GLU B 2 344 ? 120.862 144.956 146.340 1.00 98.73 341 GLU B O 1
ATOM 7091 N N . ALA B 2 345 ? 119.270 143.367 146.195 1.00 80.82 342 ALA B N 1
ATOM 7092 C CA . ALA B 2 345 ? 118.579 144.007 145.084 1.00 61.30 342 ALA B CA 1
ATOM 7093 C C . ALA B 2 345 ? 117.869 145.298 145.469 1.00 48.97 342 ALA B C 1
ATOM 7094 O O . ALA B 2 345 ? 117.562 146.101 144.582 1.00 43.58 342 ALA B O 1
ATOM 7096 N N . TYR B 2 346 ? 117.601 145.524 146.754 1.00 61.77 343 TYR B N 1
ATOM 7097 C CA . TYR B 2 346 ? 116.792 146.665 147.160 1.00 48.25 343 TYR B CA 1
ATOM 7098 C C . TYR B 2 346 ? 117.334 147.286 148.437 1.00 54.26 343 TYR B C 1
ATOM 7099 O O . TYR B 2 346 ? 117.652 146.575 149.395 1.00 70.21 343 TYR B O 1
ATOM 7108 N N . HIS B 2 347 ? 117.438 148.613 148.440 1.00 53.17 344 HIS B N 1
ATOM 7109 C CA . HIS B 2 347 ? 117.659 149.360 149.670 1.00 51.54 344 HIS B CA 1
ATOM 7110 C C . HIS B 2 347 ? 116.327 149.565 150.377 1.00 48.61 344 HIS B C 1
ATOM 7111 O O . HIS B 2 347 ? 115.298 149.789 149.736 1.00 41.61 344 HIS B O 1
ATOM 7118 N N . PHE B 2 348 ? 116.343 149.486 151.704 1.00 49.30 345 PHE B N 1
ATOM 7119 C CA . PHE B 2 348 ? 115.120 149.522 152.492 1.00 40.25 345 PHE B CA 1
ATOM 7120 C C . PHE B 2 348 ? 115.123 150.712 153.441 1.00 46.14 345 PHE B C 1
ATOM 7121 O O . PHE B 2 348 ? 116.151 151.041 154.041 1.00 50.04 345 PHE B O 1
ATOM 7129 N N . TYR B 2 349 ? 113.960 151.342 153.589 1.00 45.35 346 TYR B N 1
ATOM 7130 C CA . TYR B 2 349 ? 113.759 152.385 154.583 1.00 37.92 346 TYR B CA 1
ATOM 7131 C C . TYR B 2 349 ? 112.509 152.073 155.391 1.00 39.96 346 TYR B C 1
ATOM 7132 O O . TYR B 2 349 ? 111.569 151.448 154.892 1.00 36.30 346 TYR B O 1
ATOM 7141 N N . GLN B 2 350 ? 112.505 152.510 156.647 1.00 46.93 347 GLN B N 1
ATOM 7142 C CA . GLN B 2 350 ? 111.319 152.449 157.491 1.00 52.02 347 GLN B CA 1
ATOM 7143 C C . GLN B 2 350 ? 110.877 153.873 157.792 1.00 57.88 347 GLN B C 1
ATOM 7144 O O . GLN B 2 350 ? 111.632 154.644 158.395 1.00 50.52 347 GLN B O 1
ATOM 7150 N N . VAL B 2 351 ? 109.669 154.224 157.361 1.00 68.68 348 VAL B N 1
ATOM 7151 C CA . VAL B 2 351 ? 109.110 155.538 157.646 1.00 57.19 348 VAL B CA 1
ATOM 7152 C C . VAL B 2 351 ? 108.061 155.390 158.736 1.00 68.48 348 VAL B C 1
ATOM 7153 O O . VAL B 2 351 ? 107.357 154.373 158.830 1.00 70.48 348 VAL B O 1
ATOM 7157 N N . SER B 2 352 ? 107.967 156.410 159.584 1.00 75.86 349 SER B N 1
ATOM 7158 C CA . SER B 2 352 ? 107.068 156.365 160.726 1.00 86.59 349 SER B CA 1
ATOM 7159 C C . SER B 2 352 ? 106.489 157.748 160.976 1.00 87.43 349 SER B C 1
ATOM 7160 O O . SER B 2 352 ? 107.186 158.760 160.843 1.00 84.28 349 SER B O 1
ATOM 7163 N N . PHE B 2 353 ? 105.212 157.769 161.349 1.00 94.92 350 PHE B N 1
ATOM 7164 C CA . PHE B 2 353 ? 104.471 158.987 161.647 1.00 108.06 350 PHE B CA 1
ATOM 7165 C C . PHE B 2 353 ? 104.366 159.152 163.157 1.00 128.02 350 PHE B C 1
ATOM 7166 O O . PHE B 2 353 ? 104.019 158.199 163.865 1.00 121.97 350 PHE B O 1
ATOM 7174 N N . GLN B 2 354 ? 104.660 160.357 163.640 1.00 134.46 351 GLN B N 1
ATOM 7175 C CA . GLN B 2 354 ? 104.662 160.664 165.072 1.00 131.44 351 GLN B CA 1
ATOM 7176 C C . GLN B 2 354 ? 105.572 159.715 165.848 1.00 119.21 351 GLN B C 1
ATOM 7177 O O . GLN B 2 354 ? 105.224 159.253 166.933 1.00 108.09 351 GLN B O 1
ATOM 7183 N N . PHE C 1 607 ? 138.816 135.746 85.581 1.00 138.62 479 PHE C N 1
ATOM 7184 C CA . PHE C 1 607 ? 140.116 136.227 85.128 1.00 137.32 479 PHE C CA 1
ATOM 7185 C C . PHE C 1 607 ? 141.249 135.577 85.910 1.00 133.69 479 PHE C C 1
ATOM 7186 O O . PHE C 1 607 ? 141.841 134.590 85.473 1.00 133.34 479 PHE C O 1
ATOM 7194 N N . GLY C 1 608 ? 141.539 136.149 87.073 1.00 121.26 480 GLY C N 1
ATOM 7195 C CA . GLY C 1 608 ? 142.669 135.734 87.876 1.00 104.96 480 GLY C CA 1
ATOM 7196 C C . GLY C 1 608 ? 143.322 136.928 88.537 1.00 91.69 480 GLY C C 1
ATOM 7197 O O . GLY C 1 608 ? 143.555 137.952 87.888 1.00 91.58 480 GLY C O 1
ATOM 7198 N N . LEU C 1 609 ? 143.612 136.818 89.827 1.00 78.14 481 LEU C N 1
ATOM 7199 C CA . LEU C 1 609 ? 144.175 137.916 90.594 1.00 63.36 481 LEU C CA 1
ATOM 7200 C C . LEU C 1 609 ? 145.644 137.653 90.897 1.00 56.98 481 LEU C C 1
ATOM 7201 O O . LEU C 1 609 ? 146.080 136.503 91.004 1.00 59.86 481 LEU C O 1
ATOM 7206 N N . HIS C 1 610 ? 146.400 138.736 91.020 1.00 51.90 482 HIS C N 1
ATOM 7207 C CA . HIS C 1 610 ? 147.788 138.638 91.445 1.00 56.21 482 HIS C CA 1
ATOM 7208 C C . HIS C 1 610 ? 147.843 138.026 92.842 1.00 67.28 482 HIS C C 1
ATOM 7209 O O . HIS C 1 610 ? 147.094 138.458 93.729 1.00 65.99 482 HIS C O 1
ATOM 7216 N N . PRO C 1 611 ? 148.674 137.003 93.068 1.00 52.80 483 PRO C N 1
ATOM 7217 C CA . PRO C 1 611 ? 148.794 136.430 94.419 1.00 49.96 483 PRO C CA 1
ATOM 7218 C C . PRO C 1 611 ? 148.983 137.456 95.526 1.00 56.19 483 PRO C C 1
ATOM 7219 O O . PRO C 1 611 ? 148.493 137.238 96.640 1.00 59.09 483 PRO C O 1
ATOM 7223 N N . ALA C 1 612 ? 149.666 138.571 95.258 1.00 44.57 484 ALA C N 1
ATOM 7224 C CA . ALA C 1 612 ? 149.767 139.627 96.261 1.00 44.42 484 ALA C CA 1
ATOM 7225 C C . ALA C 1 612 ? 148.396 140.211 96.583 1.00 48.24 484 ALA C C 1
ATOM 7226 O O . ALA C 1 612 ? 148.061 140.424 97.757 1.00 52.57 484 ALA C O 1
ATOM 7228 N N . VAL C 1 613 ? 147.585 140.462 95.551 1.00 38.72 485 VAL C N 1
ATOM 7229 C CA . VAL C 1 613 ? 146.264 141.056 95.753 1.00 39.78 485 VAL C CA 1
ATOM 7230 C C . VAL C 1 613 ? 145.397 140.154 96.622 1.00 47.11 485 VAL C C 1
ATOM 7231 O O . VAL C 1 613 ? 144.792 140.600 97.603 1.00 60.33 485 VAL C O 1
ATOM 7235 N N . CYS C 1 614 ? 145.321 138.868 96.275 1.00 27.04 486 CYS C N 1
ATOM 7236 C CA . CYS C 1 614 ? 144.448 137.975 97.027 1.00 33.96 486 CYS C CA 1
ATOM 7237 C C . CYS C 1 614 ? 145.034 137.620 98.390 1.00 35.37 486 CYS C C 1
ATOM 7238 O O . CYS C 1 614 ? 144.279 137.328 99.323 1.00 46.11 486 CYS C O 1
ATOM 7241 N N . LEU C 1 615 ? 146.360 137.661 98.543 1.00 24.49 487 LEU C N 1
ATOM 7242 C CA . LEU C 1 615 ? 146.934 137.528 99.879 1.00 25.25 487 LEU C CA 1
ATOM 7243 C C . LEU C 1 615 ? 146.517 138.694 100.765 1.00 28.73 487 LEU C C 1
ATOM 7244 O O . LEU C 1 615 ? 146.179 138.503 101.940 1.00 29.43 487 LEU C O 1
ATOM 7249 N N . ALA C 1 616 ? 146.540 139.913 100.219 1.00 27.73 488 ALA C N 1
ATOM 7250 C CA . ALA C 1 616 ? 146.050 141.062 100.975 1.00 28.58 488 ALA C CA 1
ATOM 7251 C C . ALA C 1 616 ? 144.561 140.927 101.267 1.00 20.45 488 ALA C C 1
ATOM 7252 O O . ALA C 1 616 ? 144.097 141.295 102.352 1.00 29.85 488 ALA C O 1
ATOM 7254 N N . ILE C 1 617 ? 143.799 140.402 100.306 1.00 13.42 489 ILE C N 1
ATOM 7255 C CA . ILE C 1 617 ? 142.382 140.127 100.530 1.00 17.84 489 ILE C CA 1
ATOM 7256 C C . ILE C 1 617 ? 142.207 139.199 101.726 1.00 24.93 489 ILE C C 1
ATOM 7257 O O . ILE C 1 617 ? 141.385 139.447 102.615 1.00 35.12 489 ILE C O 1
ATOM 7262 N N . ARG C 1 618 ? 142.995 138.124 101.770 1.00 21.52 490 ARG C N 1
ATOM 7263 C CA . ARG C 1 618 ? 142.845 137.125 102.823 1.00 21.68 490 ARG C CA 1
ATOM 7264 C C . ARG C 1 618 ? 143.285 137.666 104.177 1.00 24.19 490 ARG C C 1
ATOM 7265 O O . ARG C 1 618 ? 142.659 137.371 105.202 1.00 36.74 490 ARG C O 1
ATOM 7273 N N . VAL C 1 619 ? 144.356 138.457 104.206 1.00 16.10 491 VAL C N 1
ATOM 7274 C CA . VAL C 1 619 ? 144.897 138.924 105.477 1.00 14.37 491 VAL C CA 1
ATOM 7275 C C . VAL C 1 619 ? 144.052 140.058 106.046 1.00 22.39 491 VAL C C 1
ATOM 7276 O O . VAL C 1 619 ? 143.710 140.060 107.235 1.00 33.28 491 VAL C O 1
ATOM 7280 N N . ASN C 1 620 ? 143.689 141.030 105.209 1.00 16.09 492 ASN C N 1
ATOM 7281 C CA . ASN C 1 620 ? 143.039 142.244 105.687 1.00 16.95 492 ASN C CA 1
ATOM 7282 C C . ASN C 1 620 ? 141.567 142.055 106.030 1.00 17.90 492 ASN C C 1
ATOM 7283 O O . ASN C 1 620 ? 140.968 142.962 106.618 1.00 22.74 492 ASN C O 1
ATOM 7288 N N . THR C 1 621 ? 140.969 140.915 105.689 1.00 16.95 493 THR C N 1
ATOM 7289 C CA . THR C 1 621 ? 139.565 140.661 105.986 1.00 17.09 493 THR C CA 1
ATOM 7290 C C . THR C 1 621 ? 139.380 139.624 107.089 1.00 18.85 493 THR C C 1
ATOM 7291 O O . THR C 1 621 ? 138.245 139.213 107.360 1.00 22.09 493 THR C O 1
ATOM 7295 N N . PHE C 1 622 ? 140.469 139.204 107.738 1.00 20.23 494 PHE C N 1
ATOM 7296 C CA . PHE C 1 622 ? 140.463 138.280 108.870 1.00 25.89 494 PHE C CA 1
ATOM 7297 C C . PHE C 1 622 ? 140.008 136.877 108.491 1.00 36.73 494 PHE C C 1
ATOM 7298 O O . PHE C 1 622 ? 139.572 136.113 109.359 1.00 49.67 494 PHE C O 1
ATOM 7306 N N . LEU C 1 623 ? 140.096 136.514 107.215 1.00 20.95 495 LEU C N 1
ATOM 7307 C CA . LEU C 1 623 ? 139.767 135.156 106.807 1.00 20.98 495 LEU C CA 1
ATOM 7308 C C . LEU C 1 623 ? 140.818 134.178 107.315 1.00 32.59 495 LEU C C 1
ATOM 7309 O O . LEU C 1 623 ? 142.019 134.463 107.293 1.00 33.21 495 LEU C O 1
ATOM 7314 N N . SER C 1 624 ? 140.360 133.020 107.781 1.00 30.12 496 SER C N 1
ATOM 7315 C CA . SER C 1 624 ? 141.279 131.933 108.065 1.00 15.94 496 SER C CA 1
ATOM 7316 C C . SER C 1 624 ? 141.880 131.412 106.762 1.00 21.98 496 SER C C 1
ATOM 7317 O O . SER C 1 624 ? 141.456 131.771 105.661 1.00 30.42 496 SER C O 1
ATOM 7320 N N . CYS C 1 625 ? 142.893 130.557 106.892 1.00 30.48 497 CYS C N 1
ATOM 7321 C CA . CYS C 1 625 ? 143.355 129.818 105.724 1.00 26.49 497 CYS C CA 1
ATOM 7322 C C . CYS C 1 625 ? 142.333 128.763 105.322 1.00 11.86 497 CYS C C 1
ATOM 7323 O O . CYS C 1 625 ? 142.046 128.582 104.132 1.00 16.37 497 CYS C O 1
ATOM 7326 N N . SER C 1 626 ? 141.755 128.076 106.311 1.00 21.05 498 SER C N 1
ATOM 7327 C CA . SER C 1 626 ? 140.735 127.073 106.028 1.00 18.67 498 SER C CA 1
ATOM 7328 C C . SER C 1 626 ? 139.493 127.707 105.415 1.00 19.66 498 SER C C 1
ATOM 7329 O O . SER C 1 626 ? 138.937 127.184 104.442 1.00 21.58 498 SER C O 1
ATOM 7332 N N . GLN C 1 627 ? 139.047 128.840 105.965 1.00 25.01 499 GLN C N 1
ATOM 7333 C CA . GLN C 1 627 ? 137.882 129.526 105.411 1.00 22.16 499 GLN C CA 1
ATOM 7334 C C . GLN C 1 627 ? 138.161 130.039 104.002 1.00 15.55 499 GLN C C 1
ATOM 7335 O O . GLN C 1 627 ? 137.298 129.955 103.115 1.00 14.51 499 GLN C O 1
ATOM 7341 N N . TYR C 1 628 ? 139.364 130.572 103.777 1.00 21.12 500 TYR C N 1
ATOM 7342 C CA . TYR C 1 628 ? 139.722 131.055 102.448 1.00 15.53 500 TYR C CA 1
ATOM 7343 C C . TYR C 1 628 ? 139.719 129.922 101.431 1.00 10.50 500 TYR C C 1
ATOM 7344 O O . TYR C 1 628 ? 139.249 130.095 100.303 1.00 14.77 500 TYR C O 1
ATOM 7353 N N . HIS C 1 629 ? 140.256 128.759 101.806 1.00 21.60 501 HIS C N 1
ATOM 7354 C CA . HIS C 1 629 ? 140.228 127.607 100.908 1.00 22.14 501 HIS C CA 1
ATOM 7355 C C . HIS C 1 629 ? 138.796 127.145 100.653 1.00 14.13 501 HIS C C 1
ATOM 7356 O O . HIS C 1 629 ? 138.434 126.786 99.519 1.00 18.32 501 HIS C O 1
ATOM 7363 N N . LYS C 1 630 ? 137.974 127.138 101.708 1.00 24.88 502 LYS C N 1
ATOM 7364 C CA . LYS C 1 630 ? 136.554 126.828 101.585 1.00 25.69 502 LYS C CA 1
ATOM 7365 C C . LYS C 1 630 ? 135.882 127.713 100.544 1.00 17.82 502 LYS C C 1
ATOM 7366 O O . LYS C 1 630 ? 135.042 127.246 99.766 1.00 17.58 502 LYS C O 1
ATOM 7372 N N . MET C 1 631 ? 136.239 128.999 100.517 1.00 26.12 503 MET C N 1
ATOM 7373 C CA . MET C 1 631 ? 135.658 129.907 99.528 1.00 22.51 503 MET C CA 1
ATOM 7374 C C . MET C 1 631 ? 136.265 129.703 98.142 1.00 13.68 503 MET C C 1
ATOM 7375 O O . MET C 1 631 ? 135.561 129.812 97.127 1.00 16.64 503 MET C O 1
ATOM 7380 N N . TYR C 1 632 ? 137.570 129.427 98.087 1.00 35.17 504 TYR C N 1
ATOM 7381 C CA . TYR C 1 632 ? 138.269 129.317 96.812 1.00 30.53 504 TYR C CA 1
ATOM 7382 C C . TYR C 1 632 ? 137.732 128.153 95.994 1.00 16.88 504 TYR C C 1
ATOM 7383 O O . TYR C 1 632 ? 137.419 128.306 94.806 1.00 21.40 504 TYR C O 1
ATOM 7392 N N . ARG C 1 633 ? 137.603 126.979 96.618 1.00 26.79 505 ARG C N 1
ATOM 7393 C CA . ARG C 1 633 ? 137.081 125.830 95.881 1.00 22.05 505 ARG C CA 1
ATOM 7394 C C . ARG C 1 633 ? 135.659 126.086 95.388 1.00 24.85 505 ARG C C 1
ATOM 7395 O O . ARG C 1 633 ? 135.299 125.696 94.268 1.00 35.07 505 ARG C O 1
ATOM 7403 N N . THR C 1 634 ? 134.844 126.765 96.200 1.00 25.84 506 THR C N 1
ATOM 7404 C CA . THR C 1 634 ? 133.458 127.026 95.823 1.00 26.01 506 THR C CA 1
ATOM 7405 C C . THR C 1 634 ? 133.381 127.958 94.621 1.00 24.89 506 THR C C 1
ATOM 7406 O O . THR C 1 634 ? 132.694 127.661 93.636 1.00 30.92 506 THR C O 1
ATOM 7410 N N . VAL C 1 635 ? 134.082 129.094 94.680 1.00 34.85 507 VAL C N 1
ATOM 7411 C CA . VAL C 1 635 ? 134.074 130.014 93.548 1.00 28.35 507 VAL C CA 1
ATOM 7412 C C . VAL C 1 635 ? 134.770 129.404 92.336 1.00 33.67 507 VAL C C 1
ATOM 7413 O O . VAL C 1 635 ? 134.566 129.867 91.207 1.00 34.82 507 VAL C O 1
ATOM 7417 N N . LYS C 1 636 ? 135.573 128.357 92.534 1.00 50.18 508 LYS C N 1
ATOM 7418 C CA . LYS C 1 636 ? 136.221 127.680 91.419 1.00 35.93 508 LYS C CA 1
ATOM 7419 C C . LYS C 1 636 ? 135.369 126.569 90.813 1.00 33.10 508 LYS C C 1
ATOM 7420 O O . LYS C 1 636 ? 135.655 126.135 89.692 1.00 42.18 508 LYS C O 1
ATOM 7426 N N . ALA C 1 637 ? 134.330 126.101 91.507 1.00 47.19 509 ALA C N 1
ATOM 7427 C CA . ALA C 1 637 ? 133.510 125.040 90.926 1.00 45.50 509 ALA C CA 1
ATOM 7428 C C . ALA C 1 637 ? 132.330 125.569 90.115 1.00 52.47 509 ALA C C 1
ATOM 7429 O O . ALA C 1 637 ? 132.035 125.032 89.042 1.00 60.65 509 ALA C O 1
ATOM 7431 N N . THR C 1 638 ? 131.627 126.590 90.603 1.00 60.17 510 THR C N 1
ATOM 7432 C CA . THR C 1 638 ? 130.697 127.339 89.766 1.00 55.32 510 THR C CA 1
ATOM 7433 C C . THR C 1 638 ? 131.491 128.412 89.041 1.00 56.90 510 THR C C 1
ATOM 7434 O O . THR C 1 638 ? 132.250 129.153 89.673 1.00 69.54 510 THR C O 1
ATOM 7438 N N . SER C 1 639 ? 131.319 128.493 87.721 1.00 56.82 511 SER C N 1
ATOM 7439 C CA . SER C 1 639 ? 132.177 129.323 86.877 1.00 72.60 511 SER C CA 1
ATOM 7440 C C . SER C 1 639 ? 133.639 128.894 87.037 1.00 79.44 511 SER C C 1
ATOM 7441 O O . SER C 1 639 ? 134.485 129.613 87.573 1.00 80.84 511 SER C O 1
ATOM 7444 N N . GLY C 1 640 ? 133.894 127.672 86.566 1.00 76.12 512 GLY C N 1
ATOM 7445 C CA . GLY C 1 640 ? 135.145 126.961 86.760 1.00 79.34 512 GLY C CA 1
ATOM 7446 C C . GLY C 1 640 ? 136.430 127.752 86.626 1.00 92.73 512 GLY C C 1
ATOM 7447 O O . GLY C 1 640 ? 137.449 127.374 87.213 1.00 100.95 512 GLY C O 1
ATOM 7448 N N . ARG C 1 641 ? 136.403 128.845 85.862 1.00 73.55 513 ARG C N 1
ATOM 7449 C CA . ARG C 1 641 ? 137.568 129.712 85.736 1.00 85.13 513 ARG C CA 1
ATOM 7450 C C . ARG C 1 641 ? 137.995 130.217 87.108 1.00 83.21 513 ARG C C 1
ATOM 7451 O O . ARG C 1 641 ? 137.272 130.991 87.744 1.00 79.09 513 ARG C O 1
ATOM 7459 N N . GLN C 1 642 ? 139.162 129.785 87.580 1.00 76.34 514 GLN C N 1
ATOM 7460 C CA . GLN C 1 642 ? 139.567 130.116 88.938 1.00 78.67 514 GLN C CA 1
ATOM 7461 C C . GLN C 1 642 ? 139.961 131.587 89.027 1.00 77.79 514 GLN C C 1
ATOM 7462 O O . GLN C 1 642 ? 140.750 132.089 88.220 1.00 68.38 514 GLN C O 1
ATOM 7468 N N . ILE C 1 643 ? 139.361 132.288 89.982 1.00 74.66 515 ILE C N 1
ATOM 7469 C CA . ILE C 1 643 ? 139.620 133.704 90.203 1.00 59.73 515 ILE C CA 1
ATOM 7470 C C . ILE C 1 643 ? 140.633 133.910 91.318 1.00 66.66 515 ILE C C 1
ATOM 7471 O O . ILE C 1 643 ? 141.597 134.660 91.162 1.00 66.91 515 ILE C O 1
ATOM 7476 N N . PHE C 1 644 ? 140.429 133.244 92.449 1.00 57.70 516 PHE C N 1
ATOM 7477 C CA . PHE C 1 644 ? 141.377 133.308 93.546 1.00 55.26 516 PHE C CA 1
ATOM 7478 C C . PHE C 1 644 ? 142.503 132.301 93.335 1.00 52.05 516 PHE C C 1
ATOM 7479 O O . PHE C 1 644 ? 142.362 131.308 92.617 1.00 57.64 516 PHE C O 1
ATOM 7487 N N . GLN C 1 645 ? 143.613 132.569 93.963 1.00 44.22 517 GLN C N 1
ATOM 7488 C CA . GLN C 1 645 ? 144.732 131.648 93.866 1.00 33.92 517 GLN C CA 1
ATOM 7489 C C . GLN C 1 645 ? 144.629 130.568 94.939 1.00 43.52 517 GLN C C 1
ATOM 7490 O O . GLN C 1 645 ? 144.027 130.788 95.995 1.00 57.02 517 GLN C O 1
ATOM 7496 N N . PRO C 1 646 ? 145.200 129.385 94.690 1.00 32.84 518 PRO C N 1
ATOM 7497 C CA . PRO C 1 646 ? 145.243 128.353 95.737 1.00 43.36 518 PRO C CA 1
ATOM 7498 C C . PRO C 1 646 ? 146.102 128.771 96.922 1.00 51.00 518 PRO C C 1
ATOM 7499 O O . PRO C 1 646 ? 146.681 129.861 96.929 1.00 47.65 518 PRO C O 1
ATOM 7503 N N . LEU C 1 647 ? 146.189 127.910 97.937 1.00 37.60 519 LEU C N 1
ATOM 7504 C CA . LEU C 1 647 ? 146.842 128.310 99.180 1.00 40.29 519 LEU C CA 1
ATOM 7505 C C . LEU C 1 647 ? 148.359 128.355 99.036 1.00 44.92 519 LEU C C 1
ATOM 7506 O O . LEU C 1 647 ? 149.003 129.286 99.532 1.00 60.18 519 LEU C O 1
ATOM 7511 N N . HIS C 1 648 ? 148.949 127.362 98.364 1.00 43.04 520 HIS C N 1
ATOM 7512 C CA . HIS C 1 648 ? 150.404 127.233 98.369 1.00 73.55 520 HIS C CA 1
ATOM 7513 C C . HIS C 1 648 ? 151.089 128.427 97.711 1.00 71.90 520 HIS C C 1
ATOM 7514 O O . HIS C 1 648 ? 152.164 128.852 98.160 1.00 70.80 520 HIS C O 1
ATOM 7521 N N . THR C 1 649 ? 150.479 129.004 96.674 1.00 57.50 521 THR C N 1
ATOM 7522 C CA . THR C 1 649 ? 151.086 130.163 96.033 1.00 56.40 521 THR C CA 1
ATOM 7523 C C . THR C 1 649 ? 151.046 131.400 96.924 1.00 51.50 521 THR C C 1
ATOM 7524 O O . THR C 1 649 ? 151.905 132.271 96.785 1.00 50.56 521 THR C O 1
ATOM 7528 N N . LEU C 1 650 ? 150.117 131.475 97.881 1.00 43.14 522 LEU C N 1
ATOM 7529 C CA . LEU C 1 650 ? 150.143 132.584 98.835 1.00 32.23 522 LEU C CA 1
ATOM 7530 C C . LEU C 1 650 ? 151.243 132.389 99.874 1.00 39.12 522 LEU C C 1
ATOM 7531 O O . LEU C 1 650 ? 151.910 133.356 100.276 1.00 54.30 522 LEU C O 1
ATOM 7536 N N . ARG C 1 651 ? 151.420 131.145 100.332 1.00 29.11 523 ARG C N 1
ATOM 7537 C CA . ARG C 1 651 ? 152.570 130.808 101.162 1.00 32.49 523 ARG C CA 1
ATOM 7538 C C . ARG C 1 651 ? 153.865 131.194 100.467 1.00 38.09 523 ARG C C 1
ATOM 7539 O O . ARG C 1 651 ? 154.819 131.644 101.113 1.00 55.72 523 ARG C O 1
ATOM 7547 N N . ASN C 1 652 ? 153.915 131.031 99.144 1.00 32.80 524 ASN C N 1
ATOM 7548 C CA . ASN C 1 652 ? 155.082 131.489 98.400 1.00 52.24 524 ASN C CA 1
ATOM 7549 C C . ASN C 1 652 ? 155.114 133.008 98.252 1.00 56.32 524 ASN C C 1
ATOM 7550 O O . ASN C 1 652 ? 156.198 133.597 98.200 1.00 55.19 524 ASN C O 1
ATOM 7555 N N . ALA C 1 653 ? 153.948 133.656 98.186 1.00 58.59 525 ALA C N 1
ATOM 7556 C CA . ALA C 1 653 ? 153.911 135.100 97.981 1.00 51.11 525 ALA C CA 1
ATOM 7557 C C . ALA C 1 653 ? 154.394 135.865 99.205 1.00 55.57 525 ALA C C 1
ATOM 7558 O O . ALA C 1 653 ? 154.994 136.935 99.063 1.00 47.82 525 ALA C O 1
ATOM 7560 N N . GLU C 1 654 ? 154.147 135.346 100.408 1.00 51.77 526 GLU C N 1
ATOM 7561 C CA . GLU C 1 654 ? 154.390 136.170 101.589 1.00 43.21 526 GLU C CA 1
ATOM 7562 C C . GLU C 1 654 ? 155.847 136.192 102.047 1.00 44.00 526 GLU C C 1
ATOM 7563 O O . GLU C 1 654 ? 156.229 137.116 102.774 1.00 53.67 526 GLU C O 1
ATOM 7569 N N . LYS C 1 655 ? 156.671 135.218 101.648 1.00 42.67 527 LYS C N 1
ATOM 7570 C CA . LYS C 1 655 ? 158.035 135.139 102.170 1.00 57.89 527 LYS C CA 1
ATOM 7571 C C . LYS C 1 655 ? 158.914 136.314 101.758 1.00 43.15 527 LYS C C 1
ATOM 7572 O O . LYS C 1 655 ? 160.021 136.451 102.291 1.00 46.76 527 LYS C O 1
ATOM 7578 N N . GLU C 1 656 ? 158.459 137.154 100.829 1.00 37.64 528 GLU C N 1
ATOM 7579 C CA . GLU C 1 656 ? 159.146 138.405 100.537 1.00 41.99 528 GLU C CA 1
ATOM 7580 C C . GLU C 1 656 ? 158.788 139.494 101.543 1.00 46.52 528 GLU C C 1
ATOM 7581 O O . GLU C 1 656 ? 159.564 140.439 101.728 1.00 47.64 528 GLU C O 1
ATOM 7587 N N . LEU C 1 657 ? 157.654 139.353 102.229 1.00 34.43 529 LEU C N 1
ATOM 7588 C CA . LEU C 1 657 ? 157.181 140.353 103.175 1.00 29.17 529 LEU C CA 1
ATOM 7589 C C . LEU C 1 657 ? 157.628 140.093 104.606 1.00 26.99 529 LEU C C 1
ATOM 7590 O O . LEU C 1 657 ? 157.660 141.032 105.410 1.00 38.29 529 LEU C O 1
ATOM 7595 N N . LEU C 1 658 ? 157.963 138.854 104.947 1.00 22.60 530 LEU C N 1
ATOM 7596 C CA . LEU C 1 658 ? 158.383 138.529 106.298 1.00 23.38 530 LEU C CA 1
ATOM 7597 C C . LEU C 1 658 ? 159.853 138.880 106.505 1.00 26.70 530 LEU C C 1
ATOM 7598 O O . LEU C 1 658 ? 160.624 138.961 105.545 1.00 29.33 530 LEU C O 1
ATOM 7603 N N . PRO C 1 659 ? 160.264 139.112 107.753 1.00 27.43 531 PRO C N 1
ATOM 7604 C CA . PRO C 1 659 ? 161.680 139.394 108.017 1.00 22.87 531 PRO C CA 1
ATOM 7605 C C . PRO C 1 659 ? 162.563 138.212 107.647 1.00 28.45 531 PRO C C 1
ATOM 7606 O O . PRO C 1 659 ? 162.172 137.049 107.769 1.00 30.05 531 PRO C O 1
ATOM 7610 N N . GLY C 1 660 ? 163.769 138.526 107.192 1.00 44.58 532 GLY C N 1
ATOM 7611 C CA . GLY C 1 660 ? 164.715 137.527 106.757 1.00 48.41 532 GLY C CA 1
ATOM 7612 C C . GLY C 1 660 ? 164.762 137.287 105.266 1.00 53.67 532 GLY C C 1
ATOM 7613 O O . GLY C 1 660 ? 165.116 136.179 104.848 1.00 62.21 532 GLY C O 1
ATOM 7614 N N . PHE C 1 661 ? 164.421 138.281 104.453 1.00 50.19 533 PHE C N 1
ATOM 7615 C CA . PHE C 1 661 ? 164.381 138.133 103.004 1.00 50.06 533 PHE C CA 1
ATOM 7616 C C . PHE C 1 661 ? 165.367 139.030 102.276 1.00 39.21 533 PHE C C 1
ATOM 7617 O O . PHE C 1 661 ? 166.028 138.575 101.339 1.00 43.08 533 PHE C O 1
ATOM 7625 N N . HIS C 1 662 ? 165.484 140.292 102.675 1.00 43.90 534 HIS C N 1
ATOM 7626 C CA . HIS C 1 662 ? 166.381 141.228 102.016 1.00 40.47 534 HIS C CA 1
ATOM 7627 C C . HIS C 1 662 ? 167.764 141.187 102.653 1.00 40.39 534 HIS C C 1
ATOM 7628 O O . HIS C 1 662 ? 167.919 140.867 103.834 1.00 53.80 534 HIS C O 1
ATOM 7635 N N . GLN C 1 663 ? 168.773 141.520 101.852 1.00 41.02 535 GLN C N 1
ATOM 7636 C CA . GLN C 1 663 ? 170.158 141.523 102.304 1.00 59.63 535 GLN C CA 1
ATOM 7637 C C . GLN C 1 663 ? 170.552 142.925 102.751 1.00 47.42 535 GLN C C 1
ATOM 7638 O O . GLN C 1 663 ? 170.302 143.903 102.039 1.00 50.32 535 GLN C O 1
ATOM 7644 N N . PHE C 1 664 ? 171.167 143.018 103.929 1.00 47.99 536 PHE C N 1
ATOM 7645 C CA . PHE C 1 664 ? 171.562 144.296 104.505 1.00 41.41 536 PHE C CA 1
ATOM 7646 C C . PHE C 1 664 ? 172.915 144.141 105.183 1.00 45.81 536 PHE C C 1
ATOM 7647 O O . PHE C 1 664 ? 173.479 143.044 105.253 1.00 57.11 536 PHE C O 1
ATOM 7655 N N . GLU C 1 665 ? 173.434 145.256 105.695 1.00 43.81 537 GLU C N 1
ATOM 7656 C CA . GLU C 1 665 ? 174.644 145.229 106.505 1.00 67.99 537 GLU C CA 1
ATOM 7657 C C . GLU C 1 665 ? 174.769 146.534 107.280 1.00 61.97 537 GLU C C 1
ATOM 7658 O O . GLU C 1 665 ? 174.298 147.591 106.842 1.00 58.68 537 GLU C O 1
ATOM 7664 N N . TRP C 1 666 ? 175.417 146.438 108.437 1.00 55.81 538 TRP C N 1
ATOM 7665 C CA . TRP C 1 666 ? 175.653 147.568 109.321 1.00 47.64 538 TRP C CA 1
ATOM 7666 C C . TRP C 1 666 ? 177.105 148.008 109.218 1.00 55.01 538 TRP C C 1
ATOM 7667 O O . TRP C 1 666 ? 178.005 147.180 109.042 1.00 68.52 538 TRP C O 1
ATOM 7678 N N . GLN C 1 667 ? 177.331 149.316 109.317 1.00 59.44 539 GLN C N 1
ATOM 7679 C CA . GLN C 1 667 ? 178.682 149.866 109.318 1.00 71.65 539 GLN C CA 1
ATOM 7680 C C . GLN C 1 667 ? 178.803 150.895 110.433 1.00 68.01 539 GLN C C 1
ATOM 7681 O O . GLN C 1 667 ? 178.120 151.939 110.388 1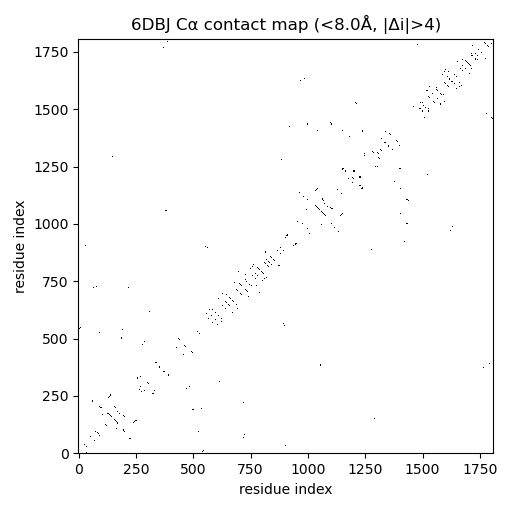.00 65.88 539 GLN C O 1
ATOM 7687 N N . PRO C 1 668 ? 179.628 150.645 111.465 1.00 73.61 540 PRO C N 1
ATOM 7688 C CA . PRO C 1 668 ? 180.403 149.407 111.616 1.00 68.37 540 PRO C CA 1
ATOM 7689 C C . PRO C 1 668 ? 179.535 148.225 112.041 1.00 70.96 540 PRO C C 1
ATOM 7690 O O . PRO C 1 668 ? 178.351 148.416 112.320 1.00 74.84 540 PRO C O 1
ATOM 7694 N N . ALA C 1 669 ? 180.115 147.027 112.073 1.00 58.12 541 ALA C N 1
ATOM 7695 C CA . ALA C 1 669 ? 179.352 145.838 112.427 1.00 64.48 541 ALA C CA 1
ATOM 7696 C C . ALA C 1 669 ? 178.772 145.968 113.831 1.00 69.80 541 ALA C C 1
ATOM 7697 O O . ALA C 1 669 ? 179.332 146.640 114.701 1.00 65.20 541 ALA C O 1
ATOM 7699 N N . LEU C 1 670 ? 177.631 145.318 114.043 1.00 68.40 542 LEU C N 1
ATOM 7700 C CA . LEU C 1 670 ? 176.977 145.366 115.342 1.00 72.86 542 LEU C CA 1
ATOM 7701 C C . LEU C 1 670 ? 177.763 144.551 116.360 1.00 71.11 542 LEU C C 1
ATOM 7702 O O . LEU C 1 670 ? 178.220 143.441 116.073 1.00 64.96 542 LEU C O 1
ATOM 7707 N N . LYS C 1 671 ? 177.923 145.110 117.556 1.00 73.43 543 LYS C N 1
ATOM 7708 C CA . LYS C 1 671 ? 178.670 144.439 118.609 1.00 78.26 543 LYS C CA 1
ATOM 7709 C C . LYS C 1 671 ? 177.820 143.339 119.234 1.00 68.18 543 LYS C C 1
ATOM 7710 O O . LYS C 1 671 ? 176.652 143.559 119.568 1.00 63.07 543 LYS C O 1
ATOM 7716 N N . ASN C 1 672 ? 178.420 142.154 119.379 1.00 63.76 544 ASN C N 1
ATOM 7717 C CA . ASN C 1 672 ? 177.788 140.913 119.829 1.00 67.26 544 ASN C CA 1
ATOM 7718 C C . ASN C 1 672 ? 176.390 140.700 119.252 1.00 49.49 544 ASN C C 1
ATOM 7719 O O . ASN C 1 672 ? 175.476 140.268 119.962 1.00 50.05 544 ASN C O 1
ATOM 7724 N N . VAL C 1 673 ? 176.221 140.989 117.963 1.00 47.83 545 VAL C N 1
ATOM 7725 C CA . VAL C 1 673 ? 175.059 140.562 117.192 1.00 48.14 545 VAL C CA 1
ATOM 7726 C C . VAL C 1 673 ? 175.573 139.911 115.916 1.00 37.77 545 VAL C C 1
ATOM 7727 O O . VAL C 1 673 ? 176.447 140.468 115.242 1.00 43.09 545 VAL C O 1
ATOM 7731 N N . SER C 1 674 ? 175.040 138.735 115.589 1.00 40.10 546 SER C N 1
ATOM 7732 C CA . SER C 1 674 ? 175.545 137.975 114.453 1.00 42.11 546 SER C CA 1
ATOM 7733 C C . SER C 1 674 ? 175.302 138.724 113.147 1.00 60.15 546 SER C C 1
ATOM 7734 O O . SER C 1 674 ? 174.392 139.550 113.035 1.00 66.56 546 SER C O 1
ATOM 7737 N N . THR C 1 675 ? 176.129 138.422 112.149 1.00 69.50 547 THR C N 1
ATOM 7738 C CA . THR C 1 675 ? 176.079 139.097 110.859 1.00 70.81 547 THR C CA 1
ATOM 7739 C C . THR C 1 675 ? 175.166 138.406 109.853 1.00 57.96 547 THR C C 1
ATOM 7740 O O . THR C 1 675 ? 175.059 138.876 108.715 1.00 49.59 547 THR C O 1
ATOM 7744 N N . SER C 1 676 ? 174.515 137.311 110.234 1.00 58.96 548 SER C N 1
ATOM 7745 C CA . SER C 1 676 ? 173.570 136.655 109.341 1.00 65.19 548 SER C CA 1
ATOM 7746 C C . SER C 1 676 ? 172.333 137.525 109.154 1.00 70.56 548 SER C C 1
ATOM 7747 O O . SER C 1 676 ? 171.835 138.135 110.104 1.00 76.87 548 SER C O 1
ATOM 7750 N N . TRP C 1 677 ? 171.835 137.584 107.918 1.00 58.83 549 TRP C N 1
ATOM 7751 C CA . TRP C 1 677 ? 170.721 138.461 107.579 1.00 62.51 549 TRP C CA 1
ATOM 7752 C C . TRP C 1 677 ? 169.463 137.707 107.166 1.00 57.38 549 TRP C C 1
ATOM 7753 O O . TRP C 1 677 ? 168.488 138.339 106.747 1.00 54.03 549 TRP C O 1
ATOM 7764 N N . ASP C 1 678 ? 169.445 136.378 107.287 1.00 54.68 550 ASP C N 1
ATOM 7765 C CA . ASP C 1 678 ? 168.345 135.577 106.760 1.00 62.45 550 ASP C CA 1
ATOM 7766 C C . ASP C 1 678 ? 167.610 134.792 107.842 1.00 68.07 550 ASP C C 1
ATOM 7767 O O . ASP C 1 678 ? 166.927 133.811 107.528 1.00 62.67 550 ASP C O 1
ATOM 7772 N N . VAL C 1 679 ? 167.722 135.194 109.103 1.00 59.65 551 VAL C N 1
ATOM 7773 C CA . VAL C 1 679 ? 167.024 134.492 110.174 1.00 48.81 551 VAL C CA 1
ATOM 7774 C C . VAL C 1 679 ? 165.574 134.952 110.215 1.00 41.66 551 VAL C C 1
ATOM 7775 O O . VAL C 1 679 ? 165.264 136.124 109.963 1.00 47.04 551 VAL C O 1
ATOM 7779 N N . GLY C 1 680 ? 164.672 134.020 110.512 1.00 40.46 552 GLY C N 1
ATOM 7780 C CA . GLY C 1 680 ? 163.255 134.322 110.530 1.00 33.99 552 GLY C CA 1
ATOM 7781 C C . GLY C 1 680 ? 162.690 134.462 111.928 1.00 39.67 552 GLY C C 1
ATOM 7782 O O . GLY C 1 680 ? 162.873 135.495 112.579 1.00 42.39 552 GLY C O 1
ATOM 7783 N N . ILE C 1 681 ? 161.998 133.428 112.397 1.00 27.78 553 ILE C N 1
ATOM 7784 C CA . ILE C 1 681 ? 161.389 133.414 113.721 1.00 23.91 553 ILE C CA 1
ATOM 7785 C C . ILE C 1 681 ? 162.238 132.525 114.618 1.00 30.43 553 ILE C C 1
ATOM 7786 O O . ILE C 1 681 ? 162.409 131.332 114.338 1.00 29.68 553 ILE C O 1
ATOM 7791 N N . ILE C 1 682 ? 162.776 133.103 115.688 1.00 36.61 554 ILE C N 1
ATOM 7792 C CA . ILE C 1 682 ? 163.554 132.350 116.657 1.00 30.38 554 ILE C CA 1
ATOM 7793 C C . ILE C 1 682 ? 162.722 132.206 117.924 1.00 48.45 554 ILE C C 1
ATOM 7794 O O . ILE C 1 682 ? 161.777 132.961 118.170 1.00 53.24 554 ILE C O 1
ATOM 7799 N N . ASP C 1 683 ? 163.060 131.200 118.724 1.00 43.25 555 ASP C N 1
ATOM 7800 C CA . ASP C 1 683 ? 162.527 131.129 120.074 1.00 60.41 555 ASP C CA 1
ATOM 7801 C C . ASP C 1 683 ? 163.320 132.073 120.969 1.00 57.91 555 ASP C C 1
ATOM 7802 O O . ASP C 1 683 ? 164.551 132.132 120.901 1.00 46.13 555 ASP C O 1
ATOM 7807 N N . GLY C 1 684 ? 162.605 132.836 121.791 1.00 54.55 556 GLY C N 1
ATOM 7808 C CA . GLY C 1 684 ? 163.251 133.861 122.584 1.00 52.82 556 GLY C CA 1
ATOM 7809 C C . GLY C 1 684 ? 164.107 133.358 123.724 1.00 60.70 556 GLY C C 1
ATOM 7810 O O . GLY C 1 684 ? 164.752 134.172 124.390 1.00 59.91 556 GLY C O 1
ATOM 7811 N N . LEU C 1 685 ? 164.136 132.045 123.967 1.00 47.83 557 LEU C N 1
ATOM 7812 C CA . LEU C 1 685 ? 164.935 131.520 125.069 1.00 42.10 557 LEU C CA 1
ATOM 7813 C C . LEU C 1 685 ? 166.426 131.703 124.814 1.00 37.41 557 LEU C C 1
ATOM 7814 O O . LEU C 1 685 ? 167.212 131.750 125.766 1.00 45.14 557 LEU C O 1
ATOM 7819 N N . SER C 1 686 ? 166.826 131.793 123.545 1.00 40.30 558 SER C N 1
ATOM 7820 C CA . SER C 1 686 ? 168.175 132.215 123.156 1.00 46.88 558 SER C CA 1
ATOM 7821 C C . SER C 1 686 ? 169.252 131.271 123.689 1.00 41.65 558 SER C C 1
ATOM 7822 O O . SER C 1 686 ? 170.339 131.699 124.081 1.00 34.16 558 SER C O 1
ATOM 7825 N N . GLY C 1 687 ? 168.951 129.975 123.706 1.00 44.47 559 GLY C N 1
ATOM 7826 C CA . GLY C 1 687 ? 169.927 128.991 124.125 1.00 36.47 559 GLY C CA 1
ATOM 7827 C C . GLY C 1 687 ? 169.921 128.663 125.599 1.00 38.34 559 GLY C C 1
ATOM 7828 O O . GLY C 1 687 ? 170.969 128.304 126.148 1.00 33.76 559 GLY C O 1
ATOM 7829 N N . TRP C 1 688 ? 168.766 128.753 126.258 1.00 49.99 560 TRP C N 1
ATOM 7830 C CA . TRP C 1 688 ? 168.665 128.483 127.688 1.00 42.31 560 TRP C CA 1
ATOM 7831 C C . TRP C 1 688 ? 169.014 127.028 127.972 1.00 63.19 560 TRP C C 1
ATOM 7832 O O . TRP C 1 688 ? 168.223 126.128 127.670 1.00 68.60 560 TRP C O 1
ATOM 7843 N N . THR C 1 689 ? 170.195 126.785 128.541 1.00 68.73 561 THR C N 1
ATOM 7844 C CA . THR C 1 689 ? 170.601 125.419 128.848 1.00 61.50 561 THR C CA 1
ATOM 7845 C C . THR C 1 689 ? 169.633 124.803 129.850 1.00 63.01 561 THR C C 1
ATOM 7846 O O . THR C 1 689 ? 169.257 125.429 130.845 1.00 69.95 561 THR C O 1
ATOM 7850 N N . VAL C 1 690 ? 169.243 123.558 129.587 1.00 52.99 562 VAL C N 1
ATOM 7851 C CA . VAL C 1 690 ? 168.039 122.984 130.176 1.00 77.08 562 VAL C CA 1
ATOM 7852 C C . VAL C 1 690 ? 168.413 121.983 131.267 1.00 77.52 562 VAL C C 1
ATOM 7853 O O . VAL C 1 690 ? 167.690 121.012 131.522 1.00 75.07 562 VAL C O 1
ATOM 7857 N N . SER C 1 691 ? 169.549 122.212 131.921 1.00 79.44 563 SER C N 1
ATOM 7858 C CA . SER C 1 691 ? 169.912 121.401 133.074 1.00 75.58 563 SER C CA 1
ATOM 7859 C C . SER C 1 691 ? 168.864 121.541 134.178 1.00 72.96 563 SER C C 1
ATOM 7860 O O . SER C 1 691 ? 168.126 122.527 134.255 1.00 81.17 563 SER C O 1
ATOM 7863 N N . VAL C 1 692 ? 168.804 120.527 135.044 1.00 73.88 564 VAL C N 1
ATOM 7864 C CA . VAL C 1 692 ? 167.780 120.498 136.085 1.00 81.84 564 VAL C CA 1
ATOM 7865 C C . VAL C 1 692 ? 168.187 121.347 137.288 1.00 72.68 564 VAL C C 1
ATOM 7866 O O . VAL C 1 692 ? 167.327 121.923 137.966 1.00 70.69 564 VAL C O 1
ATOM 7870 N N . ASP C 1 693 ? 169.486 121.470 137.556 1.00 65.03 565 ASP C N 1
ATOM 7871 C CA . ASP C 1 693 ? 169.951 122.276 138.677 1.00 70.56 565 ASP C CA 1
ATOM 7872 C C . ASP C 1 693 ? 169.883 123.774 138.407 1.00 69.41 565 ASP C C 1
ATOM 7873 O O . ASP C 1 693 ? 169.983 124.560 139.355 1.00 73.15 565 ASP C O 1
ATOM 7878 N N . ASP C 1 694 ? 169.717 124.188 137.153 1.00 62.84 566 ASP C N 1
ATOM 7879 C CA . ASP C 1 694 ? 169.666 125.598 136.804 1.00 61.84 566 ASP C CA 1
ATOM 7880 C C . ASP C 1 694 ? 168.245 126.139 136.956 1.00 75.20 566 ASP C C 1
ATOM 7881 O O . ASP C 1 694 ? 167.309 125.419 137.311 1.00 78.47 566 ASP C O 1
ATOM 7886 N N . VAL C 1 695 ? 168.087 127.428 136.682 1.00 64.75 567 VAL C N 1
ATOM 7887 C CA . VAL C 1 695 ? 166.755 128.046 136.692 1.00 65.50 567 VAL C CA 1
ATOM 7888 C C . VAL C 1 695 ? 165.923 127.451 135.562 1.00 60.20 567 VAL C C 1
ATOM 7889 O O . VAL C 1 695 ? 166.442 127.275 134.444 1.00 64.32 567 VAL C O 1
ATOM 7893 N N . PRO C 1 696 ? 164.656 127.113 135.796 1.00 56.73 568 PRO C N 1
ATOM 7894 C CA . PRO C 1 696 ? 163.890 126.363 134.794 1.00 66.24 568 PRO C CA 1
ATOM 7895 C C . PRO C 1 696 ? 163.652 127.157 133.518 1.00 94.80 568 PRO C C 1
ATOM 7896 O O . PRO C 1 696 ? 163.746 128.386 133.479 1.00 91.13 568 PRO C O 1
ATOM 7900 N N . ALA C 1 697 ? 163.340 126.417 132.456 1.00 103.84 569 ALA C N 1
ATOM 7901 C CA . ALA C 1 697 ? 162.927 126.998 131.178 1.00 97.01 569 ALA C CA 1
ATOM 7902 C C . ALA C 1 697 ? 161.403 127.010 131.073 1.00 86.13 569 ALA C C 1
ATOM 7903 O O . ALA C 1 697 ? 160.794 126.358 130.222 1.00 69.91 569 ALA C O 1
ATOM 7905 N N . ASP C 1 698 ? 160.791 127.784 131.969 1.00 94.04 570 ASP C N 1
ATOM 7906 C CA . ASP C 1 698 ? 159.343 127.888 132.122 1.00 109.80 570 ASP C CA 1
ATOM 7907 C C . ASP C 1 698 ? 158.659 128.581 130.946 1.00 106.35 570 ASP C C 1
ATOM 7908 O O . ASP C 1 698 ? 157.425 128.649 130.923 1.00 89.79 570 ASP C O 1
ATOM 7913 N N . THR C 1 699 ? 159.406 129.069 129.962 1.00 87.91 571 THR C N 1
ATOM 7914 C CA . THR C 1 699 ? 158.895 130.048 129.015 1.00 60.03 571 THR C CA 1
ATOM 7915 C C . THR C 1 699 ? 158.673 129.449 127.632 1.00 46.90 571 THR C C 1
ATOM 7916 O O . THR C 1 699 ? 159.493 128.670 127.138 1.00 52.57 571 THR C O 1
ATOM 7920 N N . ILE C 1 700 ? 157.553 129.826 127.019 1.00 34.95 572 ILE C N 1
ATOM 7921 C CA . ILE C 1 700 ? 157.325 129.675 125.587 1.00 29.16 572 ILE C CA 1
ATOM 7922 C C . ILE C 1 700 ? 157.313 131.075 124.995 1.00 29.34 572 ILE C C 1
ATOM 7923 O O . ILE C 1 700 ? 156.426 131.879 125.307 1.00 39.66 572 ILE C O 1
ATOM 7928 N N . SER C 1 701 ? 158.293 131.375 124.149 1.00 23.25 573 SER C N 1
ATOM 7929 C CA . SER C 1 701 ? 158.401 132.717 123.602 1.00 30.92 573 SER C CA 1
ATOM 7930 C C . SER C 1 701 ? 158.993 132.654 122.204 1.00 22.09 573 SER C C 1
ATOM 7931 O O . SER C 1 701 ? 159.848 131.814 121.910 1.00 28.78 573 SER C O 1
ATOM 7934 N N . ARG C 1 702 ? 158.524 133.555 121.345 1.00 29.62 574 ARG C N 1
ATOM 7935 C CA . ARG C 1 702 ? 159.007 133.631 119.973 1.00 8.08 574 ARG C CA 1
ATOM 7936 C C . ARG C 1 702 ? 159.264 135.087 119.621 1.00 6.13 574 ARG C C 1
ATOM 7937 O O . ARG C 1 702 ? 158.696 136.000 120.224 1.00 18.94 574 ARG C O 1
ATOM 7945 N N . ARG C 1 703 ? 160.137 135.304 118.640 1.00 5.69 575 ARG C N 1
ATOM 7946 C CA . ARG C 1 703 ? 160.508 136.674 118.321 1.00 19.50 575 ARG C CA 1
ATOM 7947 C C . ARG C 1 703 ? 161.190 136.751 116.964 1.00 14.68 575 ARG C C 1
ATOM 7948 O O . ARG C 1 703 ? 161.720 135.763 116.440 1.00 17.67 575 ARG C O 1
ATOM 7956 N N . PHE C 1 704 ? 161.153 137.958 116.404 1.00 24.16 576 PHE C N 1
ATOM 7957 C CA . PHE C 1 704 ? 162.037 138.341 115.315 1.00 11.25 576 PHE C CA 1
ATOM 7958 C C . PHE C 1 704 ? 163.303 138.952 115.895 1.00 19.26 576 PHE C C 1
ATOM 7959 O O . PHE C 1 704 ? 163.263 139.644 116.916 1.00 32.42 576 PHE C O 1
ATOM 7967 N N . ARG C 1 705 ? 164.425 138.694 115.237 1.00 21.47 577 ARG C N 1
ATOM 7968 C CA . ARG C 1 705 ? 165.677 139.324 115.628 1.00 36.62 577 ARG C CA 1
ATOM 7969 C C . ARG C 1 705 ? 165.658 140.788 115.188 1.00 26.87 577 ARG C C 1
ATOM 7970 O O . ARG C 1 705 ? 165.440 141.087 114.009 1.00 35.95 577 ARG C O 1
ATOM 7978 N N . TYR C 1 706 ? 165.896 141.691 116.146 1.00 31.81 578 TYR C N 1
ATOM 7979 C CA . TYR C 1 706 ? 165.415 143.074 116.075 1.00 38.35 578 TYR C CA 1
ATOM 7980 C C . TYR C 1 706 ? 165.770 143.765 114.758 1.00 37.88 578 TYR C C 1
ATOM 7981 O O . TYR C 1 706 ? 164.887 144.258 114.044 1.00 42.14 578 TYR C O 1
ATOM 7990 N N . ASP C 1 707 ? 167.064 143.829 114.427 1.00 35.12 579 ASP C N 1
ATOM 7991 C CA . ASP C 1 707 ? 167.477 144.598 113.255 1.00 39.59 579 ASP C CA 1
ATOM 7992 C C . ASP C 1 707 ? 166.933 144.008 111.961 1.00 31.77 579 ASP C C 1
ATOM 7993 O O . ASP C 1 707 ? 166.689 144.746 111.000 1.00 35.39 579 ASP C O 1
ATOM 7998 N N . VAL C 1 708 ? 166.730 142.692 111.912 1.00 25.31 580 VAL C N 1
ATOM 7999 C CA . VAL C 1 708 ? 166.154 142.076 110.719 1.00 17.67 580 VAL C CA 1
ATOM 8000 C C . VAL C 1 708 ? 164.719 142.556 110.515 1.00 24.05 580 VAL C C 1
ATOM 8001 O O . VAL C 1 708 ? 164.318 142.931 109.404 1.00 27.65 580 VAL C O 1
ATOM 8005 N N . ALA C 1 709 ? 163.927 142.562 111.591 1.00 19.21 581 ALA C N 1
ATOM 8006 C CA . ALA C 1 709 ? 162.563 143.075 111.500 1.00 8.49 581 ALA C CA 1
ATOM 8007 C C . ALA C 1 709 ? 162.555 144.556 111.141 1.00 16.24 581 ALA C C 1
ATOM 8008 O O . ALA C 1 709 ? 161.671 145.022 110.406 1.00 31.69 581 ALA C O 1
ATOM 8010 N N . LEU C 1 710 ? 163.529 145.314 111.653 1.00 14.47 582 LEU C N 1
ATOM 8011 C CA . LEU C 1 710 ? 163.650 146.720 111.277 1.00 20.62 582 LEU C CA 1
ATOM 8012 C C . LEU C 1 710 ? 163.894 146.866 109.781 1.00 20.74 582 LEU C C 1
ATOM 8013 O O . LEU C 1 710 ? 163.264 147.697 109.112 1.00 25.05 582 LEU C O 1
ATOM 8018 N N . VAL C 1 711 ? 164.833 146.081 109.246 1.00 22.86 583 VAL C N 1
ATOM 8019 C CA . VAL C 1 711 ? 165.100 146.083 107.811 1.00 18.78 583 VAL C CA 1
ATOM 8020 C C . VAL C 1 711 ? 163.828 145.771 107.038 1.00 15.23 583 VAL C C 1
ATOM 8021 O O . VAL C 1 711 ? 163.530 146.406 106.020 1.00 23.22 583 VAL C O 1
ATOM 8025 N N . SER C 1 712 ? 163.049 144.804 107.522 1.00 19.50 584 SER C N 1
ATOM 8026 C CA . SER C 1 712 ? 161.836 144.415 106.810 1.00 9.33 584 SER C CA 1
ATOM 8027 C C . SER C 1 712 ? 160.821 145.554 106.777 1.00 10.54 584 SER C C 1
ATOM 8028 O O . SER C 1 712 ? 160.269 145.870 105.718 1.00 18.57 584 SER C O 1
ATOM 8031 N N . ALA C 1 713 ? 160.564 146.191 107.924 1.00 17.26 585 ALA C N 1
ATOM 8032 C CA . ALA C 1 713 ? 159.591 147.285 107.941 1.00 22.83 585 ALA C CA 1
ATOM 8033 C C . ALA C 1 713 ? 160.061 148.463 107.089 1.00 22.73 585 ALA C C 1
ATOM 8034 O O . ALA C 1 713 ? 159.274 149.059 106.333 1.00 27.34 585 ALA C O 1
ATOM 8036 N N . LEU C 1 714 ? 161.347 148.808 107.189 1.00 23.04 586 LEU C N 1
ATOM 8037 C CA . LEU C 1 714 ? 161.883 149.904 106.390 1.00 16.22 586 LEU C CA 1
ATOM 8038 C C . LEU C 1 714 ? 161.740 149.617 104.900 1.00 15.06 586 LEU C C 1
ATOM 8039 O O . LEU C 1 714 ? 161.293 150.475 104.131 1.00 17.99 586 LEU C O 1
ATOM 8044 N N . LYS C 1 715 ? 162.106 148.403 104.475 1.00 35.19 587 LYS C N 1
ATOM 8045 C CA . LYS C 1 715 ? 161.943 148.022 103.077 1.00 32.58 587 LYS C CA 1
ATOM 8046 C C . LYS C 1 715 ? 160.477 147.994 102.670 1.00 28.80 587 LYS C C 1
ATOM 8047 O O . LYS C 1 715 ? 160.153 148.193 101.494 1.00 35.30 587 LYS C O 1
ATOM 8053 N N . ASP C 1 716 ? 159.580 147.735 103.624 1.00 35.46 588 ASP C N 1
ATOM 8054 C CA . ASP C 1 716 ? 158.153 147.820 103.341 1.00 35.36 588 ASP C CA 1
ATOM 8055 C C . ASP C 1 716 ? 157.733 149.257 103.059 1.00 34.82 588 ASP C C 1
ATOM 8056 O O . ASP C 1 716 ? 156.790 149.489 102.294 1.00 39.93 588 ASP C O 1
ATOM 8061 N N . LEU C 1 717 ? 158.418 150.228 103.662 1.00 49.37 589 LEU C N 1
ATOM 8062 C CA . LEU C 1 717 ? 158.071 151.634 103.471 1.00 42.53 589 LEU C CA 1
ATOM 8063 C C . LEU C 1 717 ? 158.733 152.272 102.241 1.00 47.62 589 LEU C C 1
ATOM 8064 O O . LEU C 1 717 ? 158.834 153.505 102.179 1.00 49.10 589 LEU C O 1
ATOM 8069 N N . GLU C 1 718 ? 159.161 151.479 101.253 1.00 64.36 590 GLU C N 1
ATOM 8070 C CA . GLU C 1 718 ? 159.987 152.058 100.198 1.00 56.89 590 GLU C CA 1
ATOM 8071 C C . GLU C 1 718 ? 159.168 152.843 99.169 1.00 67.38 590 GLU C C 1
ATOM 8072 O O . GLU C 1 718 ? 159.652 153.863 98.658 1.00 72.26 590 GLU C O 1
ATOM 8078 N N . GLU C 1 719 ? 157.924 152.437 98.890 1.00 74.02 591 GLU C N 1
ATOM 8079 C CA . GLU C 1 719 ? 157.060 153.240 98.026 1.00 72.83 591 GLU C CA 1
ATOM 8080 C C . GLU C 1 719 ? 156.876 154.644 98.594 1.00 74.09 591 GLU C C 1
ATOM 8081 O O . GLU C 1 719 ? 157.065 155.651 97.893 1.00 66.99 591 GLU C O 1
ATOM 8087 N N . ASP C 1 720 ? 156.499 154.724 99.872 1.00 80.87 592 ASP C N 1
ATOM 8088 C CA . ASP C 1 720 ? 156.262 156.014 100.502 1.00 61.17 592 ASP C CA 1
ATOM 8089 C C . ASP C 1 720 ? 157.552 156.806 100.654 1.00 48.76 592 ASP C C 1
ATOM 8090 O O . ASP C 1 720 ? 157.530 158.034 100.534 1.00 49.72 592 ASP C O 1
ATOM 8095 N N . ILE C 1 721 ? 158.687 156.135 100.880 1.00 56.48 593 ILE C N 1
ATOM 8096 C CA . ILE C 1 721 ? 159.951 156.860 100.964 1.00 49.08 593 ILE C CA 1
ATOM 8097 C C . ILE C 1 721 ? 160.288 157.503 99.617 1.00 53.32 593 ILE C C 1
ATOM 8098 O O . ILE C 1 721 ? 160.678 158.679 99.555 1.00 57.58 593 ILE C O 1
ATOM 8103 N N . MET C 1 722 ? 160.069 156.778 98.513 1.00 70.79 594 MET C N 1
ATOM 8104 C CA . MET C 1 722 ? 160.393 157.328 97.200 1.00 66.98 594 MET C CA 1
ATOM 8105 C C . MET C 1 722 ? 159.452 158.470 96.834 1.00 66.40 594 MET C C 1
ATOM 8106 O O . MET C 1 722 ? 159.892 159.513 96.328 1.00 74.13 594 MET C O 1
ATOM 8111 N N . GLU C 1 723 ? 158.153 158.299 97.089 1.00 65.11 595 GLU C N 1
ATOM 8112 C CA . GLU C 1 723 ? 157.212 159.360 96.750 1.00 63.70 595 GLU C CA 1
ATOM 8113 C C . GLU C 1 723 ? 157.400 160.581 97.647 1.00 57.05 595 GLU C C 1
ATOM 8114 O O . GLU C 1 723 ? 157.239 161.719 97.185 1.00 63.56 595 GLU C O 1
ATOM 8120 N N . GLY C 1 724 ? 157.762 160.373 98.915 1.00 69.54 596 GLY C N 1
ATOM 8121 C CA . GLY C 1 724 ? 158.121 161.493 99.761 1.00 74.15 596 GLY C CA 1
ATOM 8122 C C . GLY C 1 724 ? 159.346 162.222 99.253 1.00 72.47 596 GLY C C 1
ATOM 8123 O O . GLY C 1 724 ? 159.437 163.445 99.357 1.00 81.57 596 GLY C O 1
ATOM 8124 N N . LEU C 1 725 ? 160.304 161.484 98.687 1.00 76.65 597 LEU C N 1
ATOM 8125 C CA . LEU C 1 725 ? 161.441 162.150 98.060 1.00 69.84 597 LEU C CA 1
ATOM 8126 C C . LEU C 1 725 ? 161.000 162.984 96.864 1.00 83.53 597 LEU C C 1
ATOM 8127 O O . LEU C 1 725 ? 161.449 164.123 96.693 1.00 94.18 597 LEU C O 1
ATOM 8132 N N . ARG C 1 726 ? 160.110 162.440 96.030 1.00 94.08 598 ARG C N 1
ATOM 8133 C CA . ARG C 1 726 ? 159.782 163.135 94.788 1.00 100.84 598 ARG C CA 1
ATOM 8134 C C . ARG C 1 726 ? 158.869 164.337 95.019 1.00 100.36 598 ARG C C 1
ATOM 8135 O O . ARG C 1 726 ? 158.926 165.302 94.250 1.00 97.79 598 ARG C O 1
ATOM 8143 N N . GLU C 1 727 ? 158.029 164.311 96.060 1.00 106.95 599 GLU C N 1
ATOM 8144 C CA . GLU C 1 727 ? 157.140 165.450 96.277 1.00 108.36 599 GLU C CA 1
ATOM 8145 C C . GLU C 1 727 ? 157.889 166.652 96.844 1.00 109.75 599 GLU C C 1
ATOM 8146 O O . GLU C 1 727 ? 157.591 167.796 96.479 1.00 116.94 599 GLU C O 1
ATOM 8152 N N . ARG C 1 728 ? 158.870 166.425 97.722 1.00 119.62 600 ARG C N 1
ATOM 8153 C CA . ARG C 1 728 ? 159.696 167.543 98.169 1.00 122.70 600 ARG C CA 1
ATOM 8154 C C . ARG C 1 728 ? 160.593 168.086 97.065 1.00 134.65 600 ARG C C 1
ATOM 8155 O O . ARG C 1 728 ? 161.358 169.022 97.325 1.00 135.18 600 ARG C O 1
ATOM 8163 N N . ALA C 1 729 ? 160.520 167.521 95.857 1.00 133.15 601 ALA C N 1
ATOM 8164 C CA . ALA C 1 729 ? 161.329 167.942 94.713 1.00 133.12 601 ALA C CA 1
ATOM 8165 C C . ALA C 1 729 ? 162.824 167.791 94.987 1.00 135.74 601 ALA C C 1
ATOM 8166 O O . ALA C 1 729 ? 163.647 168.506 94.411 1.00 133.51 601 ALA C O 1
ATOM 8168 N N . LEU C 1 730 ? 163.181 166.857 95.866 1.00 143.78 602 LEU C N 1
ATOM 8169 C CA . LEU C 1 730 ? 164.564 166.460 96.082 1.00 150.04 602 LEU C CA 1
ATOM 8170 C C . LEU C 1 730 ? 164.907 165.326 95.123 1.00 159.05 602 LEU C C 1
ATOM 8171 O O . LEU C 1 730 ? 164.072 164.459 94.854 1.00 152.71 602 LEU C O 1
ATOM 8176 N N . ASP C 1 731 ? 166.128 165.328 94.589 1.00 164.22 603 ASP C N 1
ATOM 8177 C CA . ASP C 1 731 ? 166.455 164.271 93.639 1.00 178.72 603 ASP C CA 1
ATOM 8178 C C . ASP C 1 731 ? 167.280 163.180 94.301 1.00 179.09 603 ASP C C 1
ATOM 8179 O O . ASP C 1 731 ? 167.864 163.372 95.361 1.00 178.74 603 ASP C O 1
ATOM 8184 N N . ASP C 1 732 ? 167.457 162.097 93.547 1.00 174.74 604 ASP C N 1
ATOM 8185 C CA . ASP C 1 732 ? 167.732 160.732 93.995 1.00 174.02 604 ASP C CA 1
ATOM 8186 C C . ASP C 1 732 ? 169.202 160.326 93.937 1.00 179.50 604 ASP C C 1
ATOM 8187 O O . ASP C 1 732 ? 169.663 159.598 94.827 1.00 175.89 604 ASP C O 1
ATOM 8192 N N . SER C 1 733 ? 169.952 160.742 92.902 1.00 179.38 605 SER C N 1
ATOM 8193 C CA . SER C 1 733 ? 171.403 160.538 92.906 1.00 168.14 605 SER C CA 1
ATOM 8194 C C . SER C 1 733 ? 172.046 161.292 94.065 1.00 165.16 605 SER C C 1
ATOM 8195 O O . SER C 1 733 ? 172.948 160.775 94.727 1.00 158.86 605 SER C O 1
ATOM 8198 N N . MET C 1 734 ? 171.571 162.514 94.323 1.00 160.69 606 MET C N 1
ATOM 8199 C CA . MET C 1 734 ? 171.672 163.202 95.590 1.00 162.47 606 MET C CA 1
ATOM 8200 C C . MET C 1 734 ? 171.074 162.339 96.692 1.00 163.90 606 MET C C 1
ATOM 8201 O O . MET C 1 734 ? 170.620 161.231 96.408 1.00 162.42 606 MET C O 1
ATOM 8206 N N . CYS C 1 735 ? 171.179 162.762 97.960 1.00 161.68 607 CYS C N 1
ATOM 8207 C CA . CYS C 1 735 ? 170.254 162.322 99.016 1.00 156.87 607 CYS C CA 1
ATOM 8208 C C . CYS C 1 735 ? 170.306 160.807 99.313 1.00 144.00 607 CYS C C 1
ATOM 8209 O O . CYS C 1 735 ? 169.271 160.144 99.429 1.00 130.76 607 CYS C O 1
ATOM 8212 N N . THR C 1 736 ? 171.506 160.297 99.574 1.00 147.32 608 THR C N 1
ATOM 8213 C CA . THR C 1 736 ? 171.556 158.901 99.976 1.00 146.44 608 THR C CA 1
ATOM 8214 C C . THR C 1 736 ? 172.464 158.673 101.183 1.00 136.06 608 THR C C 1
ATOM 8215 O O . THR C 1 736 ? 173.031 157.581 101.342 1.00 113.67 608 THR C O 1
ATOM 8219 N N . SER C 1 737 ? 172.589 159.667 102.060 1.00 127.76 609 SER C N 1
ATOM 8220 C CA . SER C 1 737 ? 173.593 159.579 103.115 1.00 117.37 609 SER C CA 1
ATOM 8221 C C . SER C 1 737 ? 173.071 159.867 104.523 1.00 110.80 609 SER C C 1
ATOM 8222 O O . SER C 1 737 ? 173.593 159.336 105.514 1.00 110.26 609 SER C O 1
ATOM 8225 N N . GLY C 1 738 ? 172.043 160.698 104.625 1.00 92.34 610 GLY C N 1
ATOM 8226 C CA . GLY C 1 738 ? 171.643 161.227 105.912 1.00 90.41 610 GLY C CA 1
ATOM 8227 C C . GLY C 1 738 ? 170.226 160.928 106.358 1.00 73.83 610 GLY C C 1
ATOM 8228 O O . GLY C 1 738 ? 169.567 161.794 106.939 1.00 76.85 610 GLY C O 1
ATOM 8229 N N . PHE C 1 739 ? 169.747 159.713 106.110 1.00 68.28 611 PHE C N 1
ATOM 8230 C CA . PHE C 1 739 ? 168.409 159.343 106.548 1.00 54.31 611 PHE C CA 1
ATOM 8231 C C . PHE C 1 739 ? 168.375 159.130 108.056 1.00 54.56 611 PHE C C 1
ATOM 8232 O O . PHE C 1 739 ? 169.329 158.622 108.652 1.00 60.89 611 PHE C O 1
ATOM 8240 N N . THR C 1 740 ? 167.262 159.524 108.672 1.00 41.65 612 THR C N 1
ATOM 8241 C CA . THR C 1 740 ? 167.064 159.383 110.110 1.00 47.19 612 THR C CA 1
ATOM 8242 C C . THR C 1 740 ? 165.671 158.829 110.360 1.00 30.79 612 THR C C 1
ATOM 8243 O O . THR C 1 740 ? 164.677 159.444 109.960 1.00 35.86 612 THR C O 1
ATOM 8247 N N . VAL C 1 741 ? 165.604 157.676 111.020 1.00 22.32 613 VAL C N 1
ATOM 8248 C CA . VAL C 1 741 ? 164.348 157.016 111.357 1.00 15.43 613 VAL C CA 1
ATOM 8249 C C . VAL C 1 741 ? 164.114 157.155 112.853 1.00 30.89 613 VAL C C 1
ATOM 8250 O O . VAL C 1 741 ? 165.033 156.951 113.656 1.00 39.84 613 VAL C O 1
ATOM 8254 N N . VAL C 1 742 ? 162.886 157.501 113.230 1.00 24.55 614 VAL C N 1
ATOM 8255 C CA . VAL C 1 742 ? 162.490 157.620 114.628 1.00 19.84 614 VAL C CA 1
ATOM 8256 C C . VAL C 1 742 ? 161.525 156.484 114.934 1.00 20.88 614 VAL C C 1
ATOM 8257 O O . VAL C 1 742 ? 160.446 156.395 114.333 1.00 22.42 614 VAL C O 1
ATOM 8261 N N . VAL C 1 743 ? 161.909 155.618 115.867 1.00 18.09 615 VAL C N 1
ATOM 8262 C CA . VAL C 1 743 ? 161.175 154.394 116.169 1.00 12.36 615 VAL C CA 1
ATOM 8263 C C . VAL C 1 743 ? 160.554 154.529 117.552 1.00 17.82 615 VAL C C 1
ATOM 8264 O O . VAL C 1 743 ? 161.262 154.761 118.539 1.00 28.18 615 VAL C O 1
ATOM 8268 N N . LYS C 1 744 ? 159.234 154.380 117.622 1.00 10.95 616 LYS C N 1
ATOM 8269 C CA . LYS C 1 744 ? 158.522 154.331 118.892 1.00 8.34 616 LYS C CA 1
ATOM 8270 C C . LYS C 1 744 ? 158.406 152.879 119.334 1.00 16.04 616 LYS C C 1
ATOM 8271 O O . LYS C 1 744 ? 157.863 152.046 118.600 1.00 26.58 616 LYS C O 1
ATOM 8277 N N . GLU C 1 745 ? 158.919 152.572 120.519 1.00 18.52 617 GLU C N 1
ATOM 8278 C CA . GLU C 1 745 ? 158.788 151.233 121.068 1.00 11.87 617 GLU C CA 1
ATOM 8279 C C . GLU C 1 745 ? 157.688 151.184 122.115 1.00 12.82 617 GLU C C 1
ATOM 8280 O O . GLU C 1 745 ? 157.272 152.202 122.676 1.00 23.40 617 GLU C O 1
ATOM 8286 N N . SER C 1 746 ? 157.242 149.965 122.392 1.00 13.67 618 SER C N 1
ATOM 8287 C CA . SER C 1 746 ? 156.061 149.759 123.209 1.00 21.81 618 SER C CA 1
ATOM 8288 C C . SER C 1 746 ? 156.082 148.334 123.737 1.00 25.15 618 SER C C 1
ATOM 8289 O O . SER C 1 746 ? 156.515 147.414 123.040 1.00 35.61 618 SER C O 1
ATOM 8292 N N . CYS C 1 747 ? 155.617 148.165 124.970 1.00 22.17 619 CYS C N 1
ATOM 8293 C CA . CYS C 1 747 ? 155.570 146.854 125.597 1.00 24.02 619 CYS C CA 1
ATOM 8294 C C . CYS C 1 747 ? 154.498 146.879 126.673 1.00 22.35 619 CYS C C 1
ATOM 8295 O O . CYS C 1 747 ? 154.344 147.881 127.376 1.00 37.17 619 CYS C O 1
ATOM 8298 N N . ASP C 1 748 ? 153.759 145.780 126.794 1.00 23.69 620 ASP C N 1
ATOM 8299 C CA . ASP C 1 748 ? 152.682 145.724 127.768 1.00 39.92 620 ASP C CA 1
ATOM 8300 C C . ASP C 1 748 ? 152.373 144.276 128.109 1.00 40.80 620 ASP C C 1
ATOM 8301 O O . ASP C 1 748 ? 152.392 143.407 127.233 1.00 34.84 620 ASP C O 1
ATOM 8306 N N . GLY C 1 749 ? 152.093 144.028 129.387 1.00 57.97 621 GLY C N 1
ATOM 8307 C CA . GLY C 1 749 ? 151.593 142.739 129.803 1.00 43.64 621 GLY C CA 1
ATOM 8308 C C . GLY C 1 749 ? 150.118 142.587 129.501 1.00 30.66 621 GLY C C 1
ATOM 8309 O O . GLY C 1 749 ? 149.426 143.534 129.126 1.00 41.35 621 GLY C O 1
ATOM 8310 N N . MET C 1 750 ? 149.627 141.365 129.684 1.00 26.70 622 MET C N 1
ATOM 8311 C CA . MET C 1 750 ? 148.273 141.029 129.256 1.00 22.44 622 MET C CA 1
ATOM 8312 C C . MET C 1 750 ? 147.802 139.816 130.038 1.00 26.35 622 MET C C 1
ATOM 8313 O O . MET C 1 750 ? 148.407 138.744 129.938 1.00 34.99 622 MET C O 1
ATOM 8318 N N . GLY C 1 751 ? 146.728 139.979 130.812 1.00 24.55 623 GLY C N 1
ATOM 8319 C CA . GLY C 1 751 ? 146.197 138.899 131.614 1.00 26.86 623 GLY C CA 1
ATOM 8320 C C . GLY C 1 751 ? 145.077 138.149 130.916 1.00 32.37 623 GLY C C 1
ATOM 8321 O O . GLY C 1 751 ? 144.628 138.506 129.828 1.00 36.11 623 GLY C O 1
ATOM 8322 N N . ASP C 1 752 ? 144.626 137.080 131.575 1.00 33.15 624 ASP C N 1
ATOM 8323 C CA . ASP C 1 752 ? 143.527 136.241 131.096 1.00 38.60 624 ASP C CA 1
ATOM 8324 C C . ASP C 1 752 ? 143.836 135.666 129.712 1.00 52.44 624 ASP C C 1
ATOM 8325 O O . ASP C 1 752 ? 143.171 135.960 128.717 1.00 55.16 624 ASP C O 1
ATOM 8330 N N . VAL C 1 753 ? 144.874 134.837 129.666 1.00 45.02 625 VAL C N 1
ATOM 8331 C CA . VAL C 1 753 ? 145.243 134.090 128.469 1.00 38.30 625 VAL C CA 1
ATOM 8332 C C . VAL C 1 753 ? 145.130 132.615 128.832 1.00 45.91 625 VAL C C 1
ATOM 8333 O O . VAL C 1 753 ? 146.023 132.058 129.483 1.00 57.89 625 VAL C O 1
ATOM 8337 N N . SER C 1 754 ? 144.033 131.980 128.422 1.00 47.16 626 SER C N 1
ATOM 8338 C CA . SER C 1 754 ? 143.796 130.585 128.771 1.00 57.18 626 SER C CA 1
ATOM 8339 C C . SER C 1 754 ? 144.918 129.697 128.246 1.00 54.84 626 SER C C 1
ATOM 8340 O O . SER C 1 754 ? 145.428 129.896 127.139 1.00 57.80 626 SER C O 1
ATOM 8343 N N . GLU C 1 755 ? 145.300 128.712 129.053 1.00 51.42 627 GLU C N 1
ATOM 8344 C CA . GLU C 1 755 ? 146.435 127.847 128.768 1.00 50.74 627 GLU C CA 1
ATOM 8345 C C . GLU C 1 755 ? 145.967 126.569 128.083 1.00 50.45 627 GLU C C 1
ATOM 8346 O O . GLU C 1 755 ? 144.895 126.041 128.393 1.00 52.02 627 GLU C O 1
ATOM 8352 N N . LYS C 1 756 ? 146.776 126.080 127.147 1.00 41.16 628 LYS C N 1
ATOM 8353 C CA . LYS C 1 756 ? 146.454 124.870 126.410 1.00 41.15 628 LYS C CA 1
ATOM 8354 C C . LYS C 1 756 ? 146.764 123.627 127.239 1.00 49.38 628 LYS C C 1
ATOM 8355 O O . LYS C 1 756 ? 147.519 123.668 128.215 1.00 58.39 628 LYS C O 1
ATOM 8361 N N . HIS C 1 757 ? 146.167 122.506 126.832 1.00 38.54 629 HIS C N 1
ATOM 8362 C CA . HIS C 1 757 ? 146.515 121.222 127.431 1.00 39.10 629 HIS C CA 1
ATOM 8363 C C . HIS C 1 757 ? 147.926 120.810 127.029 1.00 40.86 629 HIS C C 1
ATOM 8364 O O . HIS C 1 757 ? 148.802 120.628 127.883 1.00 58.90 629 HIS C O 1
ATOM 8371 N N . GLY C 1 758 ? 148.161 120.661 125.728 1.00 41.60 630 GLY C N 1
ATOM 8372 C CA . GLY C 1 758 ? 149.460 120.473 125.109 1.00 79.70 630 GLY C CA 1
ATOM 8373 C C . GLY C 1 758 ? 150.265 119.354 125.735 1.00 58.40 630 GLY C C 1
ATOM 8374 O O . GLY C 1 758 ? 149.731 118.360 126.233 1.00 48.37 630 GLY C O 1
ATOM 8375 N N . SER C 1 759 ? 151.587 119.520 125.700 1.00 65.04 631 SER C N 1
ATOM 8376 C CA . SER C 1 759 ? 152.525 118.558 126.263 1.00 69.79 631 SER C CA 1
ATOM 8377 C C . SER C 1 759 ? 153.341 119.141 127.406 1.00 94.40 631 SER C C 1
ATOM 8378 O O . SER C 1 759 ? 153.416 118.534 128.481 1.00 94.22 631 SER C O 1
ATOM 8381 N N . GLY C 1 760 ? 153.960 120.301 127.202 1.00 94.35 632 GLY C N 1
ATOM 8382 C CA . GLY C 1 760 ? 154.758 120.935 128.223 1.00 94.57 632 GLY C CA 1
ATOM 8383 C C . GLY C 1 760 ? 155.541 122.112 127.678 1.00 95.32 632 GLY C C 1
ATOM 8384 O O . GLY C 1 760 ? 155.653 122.302 126.463 1.00 81.74 632 GLY C O 1
ATOM 8385 N N . PRO C 1 761 ? 156.104 122.937 128.575 1.00 98.18 633 PRO C N 1
ATOM 8386 C CA . PRO C 1 761 ? 155.993 122.796 130.029 1.00 95.66 633 PRO C CA 1
ATOM 8387 C C . PRO C 1 761 ? 154.800 123.558 130.602 1.00 97.24 633 PRO C C 1
ATOM 8388 O O . PRO C 1 761 ? 154.101 124.244 129.856 1.00 93.54 633 PRO C O 1
ATOM 8392 N N . ALA C 1 762 ? 154.571 123.428 131.908 1.00 88.29 634 ALA C N 1
ATOM 8393 C CA . ALA C 1 762 ? 153.541 124.221 132.563 1.00 75.44 634 ALA C CA 1
ATOM 8394 C C . ALA C 1 762 ? 153.864 125.703 132.424 1.00 78.91 634 ALA C C 1
ATOM 8395 O O . ALA C 1 762 ? 155.009 126.126 132.605 1.00 85.37 634 ALA C O 1
ATOM 8397 N N . VAL C 1 763 ? 152.846 126.494 132.101 1.00 73.87 635 VAL C N 1
ATOM 8398 C CA . VAL C 1 763 ? 153.064 127.873 131.675 1.00 68.35 635 VAL C CA 1
ATOM 8399 C C . VAL C 1 763 ? 152.024 128.775 132.333 1.00 62.04 635 VAL C C 1
ATOM 8400 O O . VAL C 1 763 ? 150.880 128.348 132.548 1.00 68.38 635 VAL C O 1
ATOM 8404 N N . PRO C 1 764 ? 152.378 130.004 132.708 1.00 46.34 636 PRO C N 1
ATOM 8405 C CA . PRO C 1 764 ? 151.385 130.915 133.290 1.00 37.25 636 PRO C CA 1
ATOM 8406 C C . PRO C 1 764 ? 150.327 131.313 132.272 1.00 39.53 636 PRO C C 1
ATOM 8407 O O . PRO C 1 764 ? 150.439 131.063 131.070 1.00 48.43 636 PRO C O 1
ATOM 8411 N N . GLU C 1 765 ? 149.275 131.952 132.783 1.00 34.01 637 GLU C N 1
ATOM 8412 C CA . GLU C 1 765 ? 148.155 132.402 131.967 1.00 35.91 637 GLU C CA 1
ATOM 8413 C C . GLU C 1 765 ? 148.208 133.900 131.687 1.00 30.04 637 GLU C C 1
ATOM 8414 O O . GLU C 1 765 ? 147.164 134.551 131.572 1.00 31.50 637 GLU C O 1
ATOM 8420 N N . LYS C 1 766 ? 149.411 134.458 131.580 1.00 34.87 638 LYS C N 1
ATOM 8421 C CA . LYS C 1 766 ? 149.609 135.852 131.218 1.00 30.03 638 LYS C CA 1
ATOM 8422 C C . LYS C 1 766 ? 150.619 135.921 130.082 1.00 16.21 638 LYS C C 1
ATOM 8423 O O . LYS C 1 766 ? 151.391 134.987 129.855 1.00 27.43 638 LYS C O 1
ATOM 8429 N N . ALA C 1 767 ? 150.608 137.039 129.362 1.00 7.22 639 ALA C N 1
ATOM 8430 C CA . ALA C 1 767 ? 151.453 137.187 128.187 1.00 2.86 639 ALA C CA 1
ATOM 8431 C C . ALA C 1 767 ? 152.020 138.596 128.125 1.00 5.97 639 ALA C C 1
ATOM 8432 O O . ALA C 1 767 ? 151.346 139.564 128.487 1.00 25.15 639 ALA C O 1
ATOM 8434 N N . VAL C 1 768 ? 153.262 138.699 127.664 1.00 4.68 640 VAL C N 1
ATOM 8435 C CA . VAL C 1 768 ? 153.912 139.982 127.429 1.00 5.28 640 VAL C CA 1
ATOM 8436 C C . VAL C 1 768 ? 154.229 140.089 125.943 1.00 6.10 640 VAL C C 1
ATOM 8437 O O . VAL C 1 768 ? 154.594 139.097 125.298 1.00 17.71 640 VAL C O 1
ATOM 8441 N N . ARG C 1 769 ? 154.083 141.300 125.401 1.00 8.56 641 ARG C N 1
ATOM 8442 C CA . ARG C 1 769 ? 154.029 141.519 123.955 1.00 6.89 641 ARG C CA 1
ATOM 8443 C C . ARG C 1 769 ? 154.807 142.788 123.618 1.00 8.85 641 ARG C C 1
ATOM 8444 O O . ARG C 1 769 ? 154.282 143.897 123.757 1.00 22.27 641 ARG C O 1
ATOM 8452 N N . PHE C 1 770 ? 156.048 142.625 123.164 1.00 7.71 642 PHE C N 1
ATOM 8453 C CA . PHE C 1 770 ? 156.916 143.748 122.825 1.00 3.14 642 PHE C CA 1
ATOM 8454 C C . PHE C 1 770 ? 156.822 144.037 121.332 1.00 4.65 642 PHE C C 1
ATOM 8455 O O . PHE C 1 770 ? 157.051 143.144 120.506 1.00 14.95 642 PHE C O 1
ATOM 8463 N N . SER C 1 771 ? 156.498 145.287 120.994 1.00 7.98 643 SER C N 1
ATOM 8464 C CA . SER C 1 771 ? 156.303 145.715 119.615 1.00 13.06 643 SER C CA 1
ATOM 8465 C C . SER C 1 771 ? 156.917 147.096 119.420 1.00 9.56 643 SER C C 1
ATOM 8466 O O . SER C 1 771 ? 157.371 147.739 120.370 1.00 20.48 643 SER C O 1
ATOM 8469 N N . PHE C 1 772 ? 156.925 147.551 118.168 1.00 11.55 644 PHE C N 1
ATOM 8470 C CA . PHE C 1 772 ? 157.443 148.869 117.826 1.00 16.04 644 PHE C CA 1
ATOM 8471 C C . PHE C 1 772 ? 156.733 149.375 116.579 1.00 16.21 644 PHE C C 1
ATOM 8472 O O . PHE C 1 772 ? 156.006 148.638 115.908 1.00 23.38 644 PHE C O 1
ATOM 8480 N N . THR C 1 773 ? 156.961 150.651 116.268 1.00 21.28 645 THR C N 1
ATOM 8481 C CA . THR C 1 773 ? 156.387 151.262 115.079 1.00 29.83 645 THR C CA 1
ATOM 8482 C C . THR C 1 773 ? 157.295 152.385 114.599 1.00 20.55 645 THR C C 1
ATOM 8483 O O . THR C 1 773 ? 157.936 153.072 115.398 1.00 20.37 645 THR C O 1
ATOM 8487 N N . ILE C 1 774 ? 157.333 152.566 113.282 1.00 23.63 646 ILE C N 1
ATOM 8488 C CA . ILE C 1 774 ? 158.161 153.589 112.654 1.00 22.45 646 ILE C CA 1
ATOM 8489 C C . ILE C 1 774 ? 157.345 154.875 112.588 1.00 27.99 646 ILE C C 1
ATOM 8490 O O . ILE C 1 774 ? 156.372 154.968 111.835 1.00 32.86 646 ILE C O 1
ATOM 8495 N N . MET C 1 775 ? 157.748 155.874 113.376 1.00 38.04 647 MET C N 1
ATOM 8496 C CA . MET C 1 775 ? 156.975 157.107 113.487 1.00 33.23 647 MET C CA 1
ATOM 8497 C C . MET C 1 775 ? 157.250 158.048 112.321 1.00 28.04 647 MET C C 1
ATOM 8498 O O . MET C 1 775 ? 156.341 158.403 111.563 1.00 39.56 647 MET C O 1
ATOM 8503 N N . SER C 1 776 ? 158.502 158.472 112.171 1.00 25.17 648 SER C N 1
ATOM 8504 C CA . SER C 1 776 ? 158.883 159.409 111.129 1.00 24.15 648 SER C CA 1
ATOM 8505 C C . SER C 1 776 ? 160.219 158.982 110.544 1.00 39.70 648 SER C C 1
ATOM 8506 O O . SER C 1 776 ? 160.990 158.249 111.169 1.00 52.16 648 SER C O 1
ATOM 8509 N N . ILE C 1 777 ? 160.479 159.440 109.321 1.00 36.51 649 ILE C N 1
ATOM 8510 C CA . ILE C 1 777 ? 161.783 159.276 108.692 1.00 49.48 649 ILE C CA 1
ATOM 8511 C C . ILE C 1 777 ? 162.063 160.513 107.846 1.00 36.06 649 ILE C C 1
ATOM 8512 O O . ILE C 1 777 ? 161.253 160.888 106.984 1.00 40.13 649 ILE C O 1
ATOM 8517 N N . SER C 1 778 ? 163.204 161.147 108.111 1.00 43.46 650 SER C N 1
ATOM 8518 C CA . SER C 1 778 ? 163.596 162.436 107.558 1.00 45.12 650 SER C CA 1
ATOM 8519 C C . SER C 1 778 ? 164.993 162.327 106.958 1.00 56.77 650 SER C C 1
ATOM 8520 O O . SER C 1 778 ? 165.642 161.279 107.016 1.00 71.20 650 SER C O 1
ATOM 8523 N N . ILE C 1 779 ? 165.467 163.439 106.403 1.00 61.67 651 ILE C N 1
ATOM 8524 C CA . ILE C 1 779 ? 166.777 163.520 105.764 1.00 80.48 651 ILE C CA 1
ATOM 8525 C C . ILE C 1 779 ? 167.407 164.854 106.145 1.00 82.72 651 ILE C C 1
ATOM 8526 O O . ILE C 1 779 ? 166.704 165.865 106.266 1.00 95.77 651 ILE C O 1
ATOM 8531 N N . ARG C 1 780 ? 168.732 164.859 106.332 1.00 95.79 652 ARG C N 1
ATOM 8532 C CA . ARG C 1 780 ? 169.412 166.064 106.788 1.00 130.32 652 ARG C CA 1
ATOM 8533 C C . ARG C 1 780 ? 170.326 166.700 105.746 1.00 154.79 652 ARG C C 1
ATOM 8534 O O . ARG C 1 780 ? 170.413 167.933 105.713 1.00 167.57 652 ARG C O 1
ATOM 8542 N N . LEU C 1 781 ? 171.001 165.895 104.933 1.00 163.90 653 LEU C N 1
ATOM 8543 C CA . LEU C 1 781 ? 171.871 166.443 103.903 1.00 182.46 653 LEU C CA 1
ATOM 8544 C C . LEU C 1 781 ? 170.968 167.218 102.950 1.00 190.39 653 LEU C C 1
ATOM 8545 O O . LEU C 1 781 ? 169.880 166.739 102.654 1.00 177.03 653 LEU C O 1
ATOM 8550 N N . GLU C 1 782 ? 171.347 168.403 102.459 1.00 204.87 654 GLU C N 1
ATOM 8551 C CA . GLU C 1 782 ? 172.685 169.026 102.455 1.00 201.35 654 GLU C CA 1
ATOM 8552 C C . GLU C 1 782 ? 173.387 169.460 103.755 1.00 190.21 654 GLU C C 1
ATOM 8553 O O . GLU C 1 782 ? 174.601 169.303 103.873 1.00 174.15 654 GLU C O 1
ATOM 8559 N N . GLY C 1 783 ? 172.644 170.005 104.715 1.00 193.09 655 GLY C N 1
ATOM 8560 C CA . GLY C 1 783 ? 173.281 170.471 105.935 1.00 193.16 655 GLY C CA 1
ATOM 8561 C C . GLY C 1 783 ? 172.535 171.470 106.803 1.00 199.26 655 GLY C C 1
ATOM 8562 O O . GLY C 1 783 ? 172.210 171.177 107.954 1.00 198.01 655 GLY C O 1
ATOM 8563 N N . GLU C 1 784 ? 172.272 172.659 106.269 1.00 206.17 656 GLU C N 1
ATOM 8564 C CA . GLU C 1 784 ? 171.622 173.703 107.056 1.00 208.50 656 GLU C CA 1
ATOM 8565 C C . GLU C 1 784 ? 170.250 173.287 107.573 1.00 206.71 656 GLU C C 1
ATOM 8566 O O . GLU C 1 784 ? 169.933 173.510 108.742 1.00 201.03 656 GLU C O 1
ATOM 8572 N N . ASP C 1 785 ? 169.444 172.666 106.723 1.00 210.75 657 ASP C N 1
ATOM 8573 C CA . ASP C 1 785 ? 168.140 172.192 107.165 1.00 212.63 657 ASP C CA 1
ATOM 8574 C C . ASP C 1 785 ? 168.275 171.312 108.401 1.00 203.14 657 ASP C C 1
ATOM 8575 O O . ASP C 1 785 ? 169.094 170.389 108.428 1.00 202.61 657 ASP C O 1
ATOM 8580 N N . ASP C 1 786 ? 167.485 171.629 109.435 1.00 187.67 658 ASP C N 1
ATOM 8581 C CA . ASP C 1 786 ? 167.301 170.744 110.583 1.00 188.74 658 ASP C CA 1
ATOM 8582 C C . ASP C 1 786 ? 167.131 169.301 110.139 1.00 179.99 658 ASP C C 1
ATOM 8583 O O . ASP C 1 786 ? 167.684 168.370 110.736 1.00 172.29 658 ASP C O 1
ATOM 8588 N N . GLY C 1 787 ? 166.360 169.123 109.075 1.00 164.65 659 GLY C N 1
ATOM 8589 C CA . GLY C 1 787 ? 166.044 167.846 108.490 1.00 130.60 659 GLY C CA 1
ATOM 8590 C C . GLY C 1 787 ? 164.713 167.974 107.786 1.00 112.50 659 GLY C C 1
ATOM 8591 O O . GLY C 1 787 ? 163.758 168.525 108.344 1.00 128.06 659 GLY C O 1
ATOM 8592 N N . ILE C 1 788 ? 164.635 167.462 106.567 1.00 105.11 660 ILE C N 1
ATOM 8593 C CA . ILE C 1 788 ? 163.437 167.554 105.744 1.00 98.77 660 ILE C CA 1
ATOM 8594 C C . ILE C 1 788 ? 162.687 166.241 105.905 1.00 87.78 660 ILE C C 1
ATOM 8595 O O . ILE C 1 788 ? 163.117 165.200 105.395 1.00 87.57 660 ILE C O 1
ATOM 8600 N N . THR C 1 789 ? 161.583 166.275 106.643 1.00 64.79 661 THR C N 1
ATOM 8601 C CA . THR C 1 789 ? 160.804 165.065 106.844 1.00 65.33 661 THR C CA 1
ATOM 8602 C C . THR C 1 789 ? 160.205 164.623 105.516 1.00 50.58 661 THR C C 1
ATOM 8603 O O . THR C 1 789 ? 159.622 165.427 104.782 1.00 61.34 661 THR C O 1
ATOM 8607 N N . ILE C 1 790 ? 160.392 163.350 105.184 1.00 52.16 662 ILE C N 1
ATOM 8608 C CA . ILE C 1 790 ? 159.903 162.794 103.935 1.00 41.57 662 ILE C CA 1
ATOM 8609 C C . ILE C 1 790 ? 158.755 161.819 104.164 1.00 44.12 662 ILE C C 1
ATOM 8610 O O . ILE C 1 790 ? 157.836 161.746 103.346 1.00 49.79 662 ILE C O 1
ATOM 8615 N N . PHE C 1 791 ? 158.771 161.073 105.271 1.00 52.01 663 PHE C N 1
ATOM 8616 C CA . PHE C 1 791 ? 157.618 160.255 105.621 1.00 41.72 663 PHE C CA 1
ATOM 8617 C C . PHE C 1 791 ? 157.305 160.432 107.097 1.00 43.15 663 PHE C C 1
ATOM 8618 O O . PHE C 1 791 ? 158.213 160.555 107.924 1.00 43.79 663 PHE C O 1
ATOM 8626 N N . GLN C 1 792 ? 156.015 160.442 107.421 1.00 45.94 664 GLN C N 1
ATOM 8627 C CA . GLN C 1 792 ? 155.588 160.505 108.808 1.00 64.63 664 GLN C CA 1
ATOM 8628 C C . GLN C 1 792 ? 154.263 159.770 108.946 1.00 52.51 664 GLN C C 1
ATOM 8629 O O . GLN C 1 792 ? 153.443 159.754 108.023 1.00 42.57 664 GLN C O 1
ATOM 8635 N N . GLU C 1 793 ? 154.073 159.147 110.106 1.00 54.20 665 GLU C N 1
ATOM 8636 C CA . GLU C 1 793 ? 152.905 158.307 110.327 1.00 44.87 665 GLU C CA 1
ATOM 8637 C C . GLU C 1 793 ? 151.655 159.163 110.480 1.00 47.63 665 GLU C C 1
ATOM 8638 O O . GLU C 1 793 ? 151.630 160.112 111.270 1.00 53.32 665 GLU C O 1
ATOM 8644 N N . GLN C 1 794 ? 150.611 158.822 109.721 1.00 45.10 666 GLN C N 1
ATOM 8645 C CA . GLN C 1 794 ? 149.372 159.587 109.776 1.00 48.79 666 GLN C CA 1
ATOM 8646 C C . GLN C 1 794 ? 148.459 159.126 110.905 1.00 46.40 666 GLN C C 1
ATOM 8647 O O . GLN C 1 794 ? 147.712 159.940 111.461 1.00 46.86 666 GLN C O 1
ATOM 8653 N N . LYS C 1 795 ? 148.499 157.842 111.254 1.00 45.32 667 LYS C N 1
ATOM 8654 C CA . LYS C 1 795 ? 147.679 157.280 112.328 1.00 39.70 667 LYS C CA 1
ATOM 8655 C C . LYS C 1 795 ? 148.583 156.454 113.233 1.00 41.75 667 LYS C C 1
ATOM 8656 O O . LYS C 1 795 ? 148.587 155.217 113.169 1.00 51.92 667 LYS C O 1
ATOM 8662 N N . PRO C 1 796 ? 149.363 157.110 114.098 1.00 31.43 668 PRO C N 1
ATOM 8663 C CA . PRO C 1 796 ? 150.342 156.368 114.908 1.00 35.01 668 PRO C CA 1
ATOM 8664 C C . PRO C 1 796 ? 149.722 155.536 116.015 1.00 44.28 668 PRO C C 1
ATOM 8665 O O . PRO C 1 796 ? 150.383 154.618 116.516 1.00 54.52 668 PRO C O 1
ATOM 8669 N N . ASN C 1 797 ? 148.484 155.821 116.417 1.00 27.24 669 ASN C N 1
ATOM 8670 C CA . ASN C 1 797 ? 147.812 155.070 117.467 1.00 33.14 669 ASN C CA 1
ATOM 8671 C C . ASN C 1 797 ? 146.895 153.986 116.911 1.00 44.55 669 ASN C C 1
ATOM 8672 O O . ASN C 1 797 ? 146.021 153.490 117.630 1.00 50.12 669 ASN C O 1
ATOM 8677 N N . SER C 1 798 ? 147.076 153.611 115.650 1.00 31.13 670 SER C N 1
ATOM 8678 C CA . SER C 1 798 ? 146.268 152.581 115.020 1.00 29.55 670 SER C CA 1
ATOM 8679 C C . SER C 1 798 ? 146.946 151.219 115.132 1.00 42.57 670 SER C C 1
ATOM 8680 O O . SER C 1 798 ? 148.150 151.112 115.375 1.00 46.02 670 SER C O 1
ATOM 8683 N N . GLU C 1 799 ? 146.145 150.165 114.954 1.00 41.47 671 GLU C N 1
ATOM 8684 C CA . GLU C 1 799 ? 146.698 148.815 114.942 1.00 38.52 671 GLU C CA 1
ATOM 8685 C C . GLU C 1 799 ? 147.551 148.584 113.703 1.00 38.51 671 GLU C C 1
ATOM 8686 O O . GLU C 1 799 ? 148.591 147.920 113.771 1.00 39.54 671 GLU C O 1
ATOM 8692 N N . LEU C 1 800 ? 147.128 149.134 112.563 1.00 30.19 672 LEU C N 1
ATOM 8693 C CA . LEU C 1 800 ? 147.776 148.875 111.283 1.00 18.54 672 LEU C CA 1
ATOM 8694 C C . LEU C 1 800 ? 149.210 149.386 111.226 1.00 23.46 672 LEU C C 1
ATOM 8695 O O . LEU C 1 800 ? 149.894 149.147 110.225 1.00 27.83 672 LEU C O 1
ATOM 8700 N N . SER C 1 801 ? 149.674 150.086 112.256 1.00 28.30 673 SER C N 1
ATOM 8701 C CA . SER C 1 801 ? 151.037 150.602 112.305 1.00 29.61 673 SER C CA 1
ATOM 8702 C C . SER C 1 801 ? 151.649 150.340 113.679 1.00 35.32 673 SER C C 1
ATOM 8703 O O . SER C 1 801 ? 152.167 151.242 114.337 1.00 49.32 673 SER C O 1
ATOM 8706 N N . CYS C 1 802 ? 151.555 149.094 114.147 1.00 35.12 674 CYS C N 1
ATOM 8707 C CA . CYS C 1 802 ? 152.205 148.669 115.391 1.00 34.47 674 CYS C CA 1
ATOM 8708 C C . CYS C 1 802 ? 152.680 147.235 115.178 1.00 38.00 674 CYS C C 1
ATOM 8709 O O . CYS C 1 802 ? 151.910 146.286 115.352 1.00 40.56 674 CYS C O 1
ATOM 8712 N N . ARG C 1 803 ? 153.954 147.084 114.818 1.00 26.18 675 ARG C N 1
ATOM 8713 C CA . ARG C 1 803 ? 154.486 145.821 114.315 1.00 14.92 675 ARG C CA 1
ATOM 8714 C C . ARG C 1 803 ? 155.030 144.972 115.458 1.00 14.19 675 ARG C C 1
ATOM 8715 O O . ARG C 1 803 ? 155.879 145.443 116.222 1.00 18.36 675 ARG C O 1
ATOM 8723 N N . PRO C 1 804 ? 154.580 143.724 115.590 1.00 12.78 676 PRO C N 1
ATOM 8724 C CA . PRO C 1 804 ? 155.025 142.896 116.716 1.00 19.35 676 PRO C CA 1
ATOM 8725 C C . PRO C 1 804 ? 156.463 142.433 116.544 1.00 8.77 676 PRO C C 1
ATOM 8726 O O . PRO C 1 804 ? 156.920 142.148 115.434 1.00 16.10 676 PRO C O 1
ATOM 8730 N N . LEU C 1 805 ? 157.176 142.358 117.667 1.00 9.23 677 LEU C N 1
ATOM 8731 C CA . LEU C 1 805 ? 158.563 141.915 117.710 1.00 6.28 677 LEU C CA 1
ATOM 8732 C C . LEU C 1 805 ? 158.736 140.620 118.489 1.00 7.70 677 LEU C C 1
ATOM 8733 O O . LEU C 1 805 ? 159.379 139.682 118.001 1.00 11.44 677 LEU C O 1
ATOM 8738 N N . CYS C 1 806 ? 158.167 140.539 119.692 1.00 12.55 678 CYS C N 1
ATOM 8739 C CA . CYS C 1 806 ? 158.425 139.403 120.569 1.00 6.22 678 CYS C CA 1
ATOM 8740 C C . CYS C 1 806 ? 157.200 139.106 121.423 1.00 5.01 678 CYS C C 1
ATOM 8741 O O . CYS C 1 806 ? 156.584 140.026 121.971 1.00 14.72 678 CYS C O 1
ATOM 8744 N N . LEU C 1 807 ? 156.851 137.824 121.528 1.00 4.85 679 LEU C N 1
ATOM 8745 C CA . LEU C 1 807 ? 155.745 137.367 122.359 1.00 4.66 679 LEU C CA 1
ATOM 8746 C C . LEU C 1 807 ? 156.250 136.363 123.384 1.00 5.38 679 LEU C C 1
ATOM 8747 O O . LEU C 1 807 ? 157.080 135.501 123.066 1.00 21.20 679 LEU C O 1
ATOM 8752 N N . MET C 1 808 ? 155.731 136.468 124.612 1.00 6.98 680 MET C N 1
ATOM 8753 C CA . MET C 1 808 ? 156.069 135.544 125.686 1.00 8.47 680 MET C CA 1
ATOM 8754 C C . MET C 1 808 ? 154.832 135.216 126.506 1.00 20.97 680 MET C C 1
ATOM 8755 O O . MET C 1 808 ? 153.937 136.050 126.667 1.00 31.69 680 MET C O 1
ATOM 8760 N N . PHE C 1 809 ? 154.823 134.005 127.067 1.00 13.52 681 PHE C N 1
ATOM 8761 C CA . PHE C 1 809 ? 153.879 133.626 128.118 1.00 22.19 681 PHE C CA 1
ATOM 8762 C C . PHE C 1 809 ? 154.586 133.826 129.456 1.00 27.31 681 PHE C C 1
ATOM 8763 O O . PHE C 1 809 ? 155.082 132.891 130.086 1.00 32.28 681 PHE C O 1
ATOM 8771 N N . VAL C 1 810 ? 154.638 135.088 129.878 1.00 25.65 682 VAL C N 1
ATOM 8772 C CA . VAL C 1 810 ? 155.349 135.511 131.078 1.00 19.53 682 VAL C CA 1
ATOM 8773 C C . VAL C 1 810 ? 154.456 136.490 131.827 1.00 28.54 682 VAL C C 1
ATOM 8774 O O . VAL C 1 810 ? 153.680 137.236 131.223 1.00 46.10 682 VAL C O 1
ATOM 8778 N N . ASP C 1 811 ? 154.548 136.470 133.154 1.00 33.57 683 ASP C N 1
ATOM 8779 C CA . ASP C 1 811 ? 153.896 137.490 133.960 1.00 60.47 683 ASP C CA 1
ATOM 8780 C C . ASP C 1 811 ? 154.721 138.770 133.934 1.00 67.40 683 ASP C C 1
ATOM 8781 O O . ASP C 1 811 ? 155.951 138.731 133.881 1.00 62.74 683 ASP C O 1
ATOM 8786 N N . GLU C 1 812 ? 154.032 139.912 133.946 1.00 67.75 684 GLU C N 1
ATOM 8787 C CA . GLU C 1 812 ? 154.726 141.190 134.072 1.00 62.97 684 GLU C CA 1
ATOM 8788 C C . GLU C 1 812 ? 155.632 141.210 135.295 1.00 73.18 684 GLU C C 1
ATOM 8789 O O . GLU C 1 812 ? 156.737 141.763 135.257 1.00 62.22 684 GLU C O 1
ATOM 8795 N N . SER C 1 813 ? 155.181 140.591 136.388 1.00 78.69 685 SER C N 1
ATOM 8796 C CA . SER C 1 813 ? 155.777 140.832 137.696 1.00 71.02 685 SER C CA 1
ATOM 8797 C C . SER C 1 813 ? 157.098 140.100 137.902 1.00 74.47 685 SER C C 1
ATOM 8798 O O . SER C 1 813 ? 157.982 140.629 138.584 1.00 85.59 685 SER C O 1
ATOM 8801 N N . ASP C 1 814 ? 157.266 138.898 137.345 1.00 73.24 686 ASP C N 1
ATOM 8802 C CA . ASP C 1 814 ? 158.490 138.159 137.639 1.00 71.97 686 ASP C CA 1
ATOM 8803 C C . ASP C 1 814 ? 159.683 138.791 136.928 1.00 41.17 686 ASP C C 1
ATOM 8804 O O . ASP C 1 814 ? 159.988 138.473 135.774 1.00 40.11 686 ASP C O 1
ATOM 8809 N N . HIS C 1 815 ? 160.374 139.688 137.632 1.00 40.72 687 HIS C N 1
ATOM 8810 C CA . HIS C 1 815 ? 161.510 140.404 137.064 1.00 34.64 687 HIS C CA 1
ATOM 8811 C C . HIS C 1 815 ? 162.650 139.479 136.657 1.00 38.92 687 HIS C C 1
ATOM 8812 O O . HIS C 1 815 ? 163.565 139.925 135.956 1.00 36.93 687 HIS C O 1
ATOM 8819 N N . GLU C 1 816 ? 162.616 138.211 137.069 1.00 51.64 688 GLU C N 1
ATOM 8820 C CA . GLU C 1 816 ? 163.701 137.286 136.760 1.00 37.57 688 GLU C CA 1
ATOM 8821 C C . GLU C 1 816 ? 163.596 136.751 135.336 1.00 37.60 688 GLU C C 1
ATOM 8822 O O . GLU C 1 816 ? 164.580 136.758 134.589 1.00 28.95 688 GLU C O 1
ATOM 8828 N N . THR C 1 817 ? 162.410 136.280 134.944 1.00 44.02 689 THR C N 1
ATOM 8829 C CA . THR C 1 817 ? 162.228 135.700 133.616 1.00 29.69 689 THR C CA 1
ATOM 8830 C C . THR C 1 817 ? 162.072 136.767 132.538 1.00 22.20 689 THR C C 1
ATOM 8831 O O . THR C 1 817 ? 162.531 136.574 131.403 1.00 23.64 689 THR C O 1
ATOM 8835 N N . LEU C 1 818 ? 161.426 137.889 132.867 1.00 22.93 690 LEU C N 1
ATOM 8836 C CA . LEU C 1 818 ? 161.222 138.938 131.876 1.00 12.10 690 LEU C CA 1
ATOM 8837 C C . LEU C 1 818 ? 162.548 139.515 131.402 1.00 11.34 690 LEU C C 1
ATOM 8838 O O . LEU C 1 818 ? 162.738 139.747 130.203 1.00 22.83 690 LEU C O 1
ATOM 8843 N N . THR C 1 819 ? 163.479 139.755 132.330 1.00 18.31 691 THR C N 1
ATOM 8844 C CA . THR C 1 819 ? 164.793 140.242 131.929 1.00 20.38 691 THR C CA 1
ATOM 8845 C C . THR C 1 819 ? 165.553 139.196 131.128 1.00 22.05 691 THR C C 1
ATOM 8846 O O . THR C 1 819 ? 166.262 139.545 130.181 1.00 25.51 691 THR C O 1
ATOM 8850 N N . ALA C 1 820 ? 165.397 137.914 131.467 1.00 24.81 692 ALA C N 1
ATOM 8851 C CA . ALA C 1 820 ? 166.057 136.864 130.697 1.00 21.23 692 ALA C CA 1
ATOM 8852 C C . ALA C 1 820 ? 165.556 136.837 129.260 1.00 21.67 692 ALA C C 1
ATOM 8853 O O . ALA C 1 820 ? 166.336 136.615 128.326 1.00 21.65 692 ALA C O 1
ATOM 8855 N N . ILE C 1 821 ? 164.257 137.058 129.060 1.00 22.78 693 ILE C N 1
ATOM 8856 C CA . ILE C 1 821 ? 163.725 137.075 127.700 1.00 16.46 693 ILE C CA 1
ATOM 8857 C C . ILE C 1 821 ? 164.165 138.338 126.967 1.00 20.38 693 ILE C C 1
ATOM 8858 O O . ILE C 1 821 ? 164.650 138.278 125.831 1.00 26.43 693 ILE C O 1
ATOM 8863 N N . LEU C 1 822 ? 164.004 139.499 127.602 1.00 20.95 694 LEU C N 1
ATOM 8864 C CA . LEU C 1 822 ? 164.200 140.781 126.938 1.00 11.06 694 LEU C CA 1
ATOM 8865 C C . LEU C 1 822 ? 165.652 141.251 126.921 1.00 19.04 694 LEU C C 1
ATOM 8866 O O . LEU C 1 822 ? 165.926 142.325 126.377 1.00 36.22 694 LEU C O 1
ATOM 8871 N N . GLY C 1 823 ? 166.580 140.491 127.501 1.00 21.58 695 GLY C N 1
ATOM 8872 C CA . GLY C 1 823 ? 167.981 140.843 127.485 1.00 20.80 695 GLY C CA 1
ATOM 8873 C C . GLY C 1 823 ? 168.571 141.032 126.101 1.00 24.71 695 GLY C C 1
ATOM 8874 O O . GLY C 1 823 ? 169.144 142.083 125.790 1.00 25.43 695 GLY C O 1
ATOM 8875 N N . PRO C 1 824 ? 168.465 140.006 125.247 1.00 21.75 696 PRO C N 1
ATOM 8876 C CA . PRO C 1 824 ? 169.007 140.146 123.884 1.00 17.17 696 PRO C CA 1
ATOM 8877 C C . PRO C 1 824 ? 168.426 141.325 123.123 1.00 24.03 696 PRO C C 1
ATOM 8878 O O . PRO C 1 824 ? 169.154 141.993 122.380 1.00 30.05 696 PRO C O 1
ATOM 8882 N N . VAL C 1 825 ? 167.131 141.600 123.291 1.00 22.53 697 VAL C N 1
ATOM 8883 C CA . VAL C 1 825 ? 166.494 142.697 122.564 1.00 15.09 697 VAL C CA 1
ATOM 8884 C C . VAL C 1 825 ? 167.118 144.032 122.957 1.00 16.38 697 VAL C C 1
ATOM 8885 O O . VAL C 1 825 ? 167.458 144.859 122.100 1.00 24.41 697 VAL C O 1
ATOM 8889 N N . VAL C 1 826 ? 167.273 144.263 124.263 1.00 13.14 698 VAL C N 1
ATOM 8890 C CA . VAL C 1 826 ? 167.898 145.498 124.726 1.00 10.73 698 VAL C CA 1
ATOM 8891 C C . VAL C 1 826 ? 169.358 145.556 124.295 1.00 25.41 698 VAL C C 1
ATOM 8892 O O . VAL C 1 826 ? 169.882 146.637 123.993 1.00 33.88 698 VAL C O 1
ATOM 8896 N N . ALA C 1 827 ? 170.040 144.407 124.252 1.00 27.06 699 ALA C N 1
ATOM 8897 C CA . ALA C 1 827 ? 171.412 144.390 123.752 1.00 28.05 699 ALA C CA 1
ATOM 8898 C C . ALA C 1 827 ? 171.474 144.852 122.301 1.00 34.97 699 ALA C C 1
ATOM 8899 O O . ALA C 1 827 ? 172.343 145.649 121.930 1.00 35.17 699 ALA C O 1
ATOM 8901 N N . GLU C 1 828 ? 170.545 144.376 121.468 1.00 35.37 700 GLU C N 1
ATOM 8902 C CA . GLU C 1 828 ? 170.520 144.801 120.070 1.00 31.64 700 GLU C CA 1
ATOM 8903 C C . GLU C 1 828 ? 170.186 146.284 119.950 1.00 35.57 700 GLU C C 1
ATOM 8904 O O . GLU C 1 828 ? 170.770 146.993 119.118 1.00 34.23 700 GLU C O 1
ATOM 8910 N N . ARG C 1 829 ? 169.243 146.765 120.765 1.00 41.30 701 ARG C N 1
ATOM 8911 C CA . ARG C 1 829 ? 168.955 148.197 120.813 1.00 25.12 701 ARG C CA 1
ATOM 8912 C C . ARG C 1 829 ? 170.220 149.000 121.083 1.00 25.74 701 ARG C C 1
ATOM 8913 O O . ARG C 1 829 ? 170.560 149.922 120.333 1.00 30.17 701 ARG C O 1
ATOM 8921 N N . LYS C 1 830 ? 170.928 148.660 122.162 1.00 41.99 702 LYS C N 1
ATOM 8922 C CA . LYS C 1 830 ? 172.158 149.366 122.505 1.00 48.15 702 LYS C CA 1
ATOM 8923 C C . LYS C 1 830 ? 173.235 149.199 121.440 1.00 49.45 702 LYS C C 1
ATOM 8924 O O . LYS C 1 830 ? 174.125 150.049 121.335 1.00 60.92 702 LYS C O 1
ATOM 8930 N N . ALA C 1 831 ? 173.179 148.121 120.657 1.00 52.25 703 ALA C N 1
ATOM 8931 C CA . ALA C 1 831 ? 174.139 147.943 119.574 1.00 53.89 703 ALA C CA 1
ATOM 8932 C C . ALA C 1 831 ? 173.808 148.802 118.359 1.00 42.08 703 ALA C C 1
ATOM 8933 O O . ALA C 1 831 ? 174.713 149.163 117.601 1.00 45.12 703 ALA C O 1
ATOM 8935 N N . MET C 1 832 ? 172.532 149.141 118.159 1.00 50.91 704 MET C N 1
ATOM 8936 C CA . MET C 1 832 ? 172.118 149.851 116.954 1.00 43.56 704 MET C CA 1
ATOM 8937 C C . MET C 1 832 ? 172.305 151.362 117.029 1.00 44.07 704 MET C C 1
ATOM 8938 O O . MET C 1 832 ? 172.244 152.024 115.986 1.00 42.53 704 MET C O 1
ATOM 8943 N N . MET C 1 833 ? 172.527 151.927 118.218 1.00 53.98 705 MET C N 1
ATOM 8944 C CA . MET C 1 833 ? 172.578 153.379 118.362 1.00 45.02 705 MET C CA 1
ATOM 8945 C C . MET C 1 833 ? 173.812 154.004 117.722 1.00 66.64 705 MET C C 1
ATOM 8946 O O . MET C 1 833 ? 173.848 155.229 117.562 1.00 75.78 705 MET C O 1
ATOM 8951 N N . GLU C 1 834 ? 174.809 153.204 117.352 1.00 70.76 706 GLU C N 1
ATOM 8952 C CA . GLU C 1 834 ? 176.058 153.715 116.809 1.00 76.74 706 GLU C CA 1
ATOM 8953 C C . GLU C 1 834 ? 176.257 153.394 115.337 1.00 74.33 706 GLU C C 1
ATOM 8954 O O . GLU C 1 834 ? 176.728 154.248 114.584 1.00 77.24 706 GLU C O 1
ATOM 8960 N N . SER C 1 835 ? 175.905 152.187 114.903 1.00 69.15 707 SER C N 1
ATOM 8961 C CA . SER C 1 835 ? 176.099 151.793 113.518 1.00 62.79 707 SER C CA 1
ATOM 8962 C C . SER C 1 835 ? 175.132 152.539 112.602 1.00 67.87 707 SER C C 1
ATOM 8963 O O . SER C 1 835 ? 174.165 153.170 113.039 1.00 66.69 707 SER C O 1
ATOM 8966 N N . ARG C 1 836 ? 175.412 152.460 111.305 1.00 61.66 708 ARG C N 1
ATOM 8967 C CA . ARG C 1 836 ? 174.514 152.947 110.270 1.00 43.61 708 ARG C CA 1
ATOM 8968 C C . ARG C 1 836 ? 174.125 151.773 109.383 1.00 47.74 708 ARG C C 1
ATOM 8969 O O . ARG C 1 836 ? 174.992 151.021 108.923 1.00 53.20 708 ARG C O 1
ATOM 8977 N N . LEU C 1 837 ? 172.823 151.604 109.180 1.00 45.81 709 LEU C N 1
ATOM 8978 C CA . LEU C 1 837 ? 172.302 150.554 108.318 1.00 40.57 709 LEU C CA 1
ATOM 8979 C C . LEU C 1 837 ? 172.496 150.938 106.861 1.00 33.33 709 LEU C C 1
ATOM 8980 O O . LEU C 1 837 ? 172.464 152.118 106.505 1.00 44.84 709 LEU C O 1
ATOM 8985 N N . ILE C 1 838 ? 172.675 149.936 106.003 1.00 52.20 710 ILE C N 1
ATOM 8986 C CA . ILE C 1 838 ? 172.779 150.207 104.577 1.00 56.27 710 ILE C CA 1
ATOM 8987 C C . ILE C 1 838 ? 171.879 149.264 103.800 1.00 63.45 710 ILE C C 1
ATOM 8988 O O . ILE C 1 838 ? 171.999 148.037 103.908 1.00 62.36 710 ILE C O 1
ATOM 8993 N N . ILE C 1 839 ? 170.989 149.850 103.007 1.00 52.80 711 ILE C N 1
ATOM 8994 C CA . ILE C 1 839 ? 169.895 149.131 102.371 1.00 51.53 711 ILE C CA 1
ATOM 8995 C C . ILE C 1 839 ? 169.764 149.615 100.936 1.00 70.35 711 ILE C C 1
ATOM 8996 O O . ILE C 1 839 ? 169.857 150.816 100.664 1.00 70.91 711 ILE C O 1
ATOM 9001 N N . SER C 1 840 ? 169.551 148.679 100.015 1.00 74.16 712 SER C N 1
ATOM 9002 C CA . SER C 1 840 ? 169.318 149.019 98.612 1.00 67.06 712 SER C CA 1
ATOM 9003 C C . SER C 1 840 ? 167.837 149.326 98.441 1.00 72.35 712 SER C C 1
ATOM 9004 O O . SER C 1 840 ? 167.021 148.439 98.192 1.00 79.83 712 SER C O 1
ATOM 9007 N N . VAL C 1 841 ? 167.486 150.602 98.560 1.00 74.32 713 VAL C N 1
ATOM 9008 C CA . VAL C 1 841 ? 166.102 151.044 98.425 1.00 87.05 713 VAL C CA 1
ATOM 9009 C C . VAL C 1 841 ? 166.032 152.059 97.290 1.00 90.85 713 VAL C C 1
ATOM 9010 O O . VAL C 1 841 ? 166.773 153.051 97.282 1.00 84.44 713 VAL C O 1
ATOM 9014 N N . GLY C 1 842 ? 165.158 151.797 96.322 1.00 95.49 714 GLY C N 1
ATOM 9015 C CA . GLY C 1 842 ? 165.129 152.597 95.114 1.00 92.76 714 GLY C CA 1
ATOM 9016 C C . GLY C 1 842 ? 166.298 152.340 94.190 1.00 97.88 714 GLY C C 1
ATOM 9017 O O . GLY C 1 842 ? 166.761 153.265 93.513 1.00 85.94 714 GLY C O 1
ATOM 9018 N N . GLY C 1 843 ? 166.792 151.101 94.146 1.00 103.48 715 GLY C N 1
ATOM 9019 C CA . GLY C 1 843 ? 167.913 150.737 93.309 1.00 97.96 715 GLY C CA 1
ATOM 9020 C C . GLY C 1 843 ? 169.278 151.088 93.860 1.00 98.48 715 GLY C C 1
ATOM 9021 O O . GLY C 1 843 ? 170.275 150.501 93.422 1.00 91.20 715 GLY C O 1
ATOM 9022 N N . LEU C 1 844 ? 169.360 152.016 94.809 1.00 98.88 716 LEU C N 1
ATOM 9023 C CA . LEU C 1 844 ? 170.628 152.516 95.312 1.00 97.57 716 LEU C CA 1
ATOM 9024 C C . LEU C 1 844 ? 170.807 152.145 96.779 1.00 91.67 716 LEU C C 1
ATOM 9025 O O . LEU C 1 844 ? 169.836 152.018 97.533 1.00 84.42 716 LEU C O 1
ATOM 9030 N N . LEU C 1 845 ? 172.069 151.966 97.169 1.00 85.67 717 LEU C N 1
ATOM 9031 C CA . LEU C 1 845 ? 172.416 151.697 98.557 1.00 90.19 717 LEU C CA 1
ATOM 9032 C C . LEU C 1 845 ? 172.416 152.999 99.347 1.00 87.14 717 LEU C C 1
ATOM 9033 O O . LEU C 1 845 ? 173.080 153.968 98.965 1.00 73.38 717 LEU C O 1
ATOM 9038 N N . ARG C 1 846 ? 171.669 153.020 100.448 1.00 84.21 718 ARG C N 1
ATOM 9039 C CA . ARG C 1 846 ? 171.473 154.217 101.247 1.00 71.26 718 ARG C CA 1
ATOM 9040 C C . ARG C 1 846 ? 171.731 153.905 102.713 1.00 65.58 718 ARG C C 1
ATOM 9041 O O . ARG C 1 846 ? 171.564 152.764 103.164 1.00 63.84 718 ARG C O 1
ATOM 9049 N N . SER C 1 847 ? 172.129 154.941 103.448 1.00 54.85 719 SER C N 1
ATOM 9050 C CA . SER C 1 847 ? 172.544 154.835 104.839 1.00 60.89 719 SER C CA 1
ATOM 9051 C C . SER C 1 847 ? 171.462 155.404 105.748 1.00 53.22 719 SER C C 1
ATOM 9052 O O . SER C 1 847 ? 170.977 156.518 105.525 1.00 53.39 719 SER C O 1
ATOM 9055 N N . PHE C 1 848 ? 171.099 154.636 106.770 1.00 50.15 720 PHE C N 1
ATOM 9056 C CA . PHE C 1 848 ? 170.087 155.014 107.744 1.00 28.22 720 PHE C CA 1
ATOM 9057 C C . PHE C 1 848 ? 170.686 155.004 109.143 1.00 39.38 720 PHE C C 1
ATOM 9058 O O . PHE C 1 848 ? 171.600 154.228 109.438 1.00 49.48 720 PHE C O 1
ATOM 9066 N N . ARG C 1 849 ? 170.151 155.864 110.006 1.00 32.14 721 ARG C N 1
ATOM 9067 C CA . ARG C 1 849 ? 170.438 155.828 111.432 1.00 35.98 721 ARG C CA 1
ATOM 9068 C C . ARG C 1 849 ? 169.114 155.798 112.184 1.00 38.58 721 ARG C C 1
ATOM 9069 O O . ARG C 1 849 ? 168.060 156.124 111.634 1.00 36.93 721 ARG C O 1
ATOM 9077 N N . PHE C 1 850 ? 169.170 155.396 113.451 1.00 29.47 722 PHE C N 1
ATOM 9078 C CA . PHE C 1 850 ? 167.959 155.114 114.206 1.00 25.90 722 PHE C CA 1
ATOM 9079 C C . PHE C 1 850 ? 167.955 155.845 115.539 1.00 33.94 722 PHE C C 1
ATOM 9080 O O . PHE C 1 850 ? 168.971 155.896 116.239 1.00 47.51 722 PHE C O 1
ATOM 9088 N N . PHE C 1 851 ? 166.796 156.405 115.880 1.00 39.94 723 PHE C N 1
ATOM 9089 C CA . PHE C 1 851 ? 166.532 156.980 117.193 1.00 44.10 723 PHE C CA 1
ATOM 9090 C C . PHE C 1 851 ? 165.359 156.232 117.806 1.00 36.70 723 PHE C C 1
ATOM 9091 O O . PHE C 1 851 ? 164.260 156.224 117.241 1.00 33.04 723 PHE C O 1
ATOM 9099 N N . PHE C 1 852 ? 165.594 155.606 118.953 1.00 21.74 724 PHE C N 1
ATOM 9100 C CA . PHE C 1 852 ? 164.592 154.788 119.618 1.00 20.53 724 PHE C CA 1
ATOM 9101 C C . PHE C 1 852 ? 164.006 155.549 120.800 1.00 29.22 724 PHE C C 1
ATOM 9102 O O . PHE C 1 852 ? 164.748 156.065 121.641 1.00 36.00 724 PHE C O 1
ATOM 9110 N N . ARG C 1 853 ? 162.677 155.618 120.860 1.00 25.71 725 ARG C N 1
ATOM 9111 C CA . ARG C 1 853 ? 161.970 156.304 121.941 1.00 27.45 725 ARG C CA 1
ATOM 9112 C C . ARG C 1 853 ? 160.952 155.338 122.538 1.00 23.95 725 ARG C C 1
ATOM 9113 O O . ARG C 1 853 ? 159.889 155.106 121.953 1.00 27.56 725 ARG C O 1
ATOM 9121 N N . GLY C 1 854 ? 161.274 154.783 123.702 1.00 19.89 726 GLY C N 1
ATOM 9122 C CA . GLY C 1 854 ? 160.354 153.894 124.381 1.00 23.94 726 GLY C CA 1
ATOM 9123 C C . GLY C 1 854 ? 159.334 154.663 125.191 1.00 29.44 726 GLY C C 1
ATOM 9124 O O . GLY C 1 854 ? 159.638 155.159 126.280 1.00 37.12 726 GLY C O 1
ATOM 9125 N N . THR C 1 855 ? 158.113 154.773 124.663 1.00 27.71 727 THR C N 1
ATOM 9126 C CA . THR C 1 855 ? 157.065 155.563 125.291 1.00 28.76 727 THR C CA 1
ATOM 9127 C C . THR C 1 855 ? 155.759 154.811 125.500 1.00 29.95 727 THR C C 1
ATOM 9128 O O . THR C 1 855 ? 154.876 155.336 126.187 1.00 34.95 727 THR C O 1
ATOM 9132 N N . GLY C 1 856 ? 155.603 153.616 124.938 1.00 25.55 728 GLY C N 1
ATOM 9133 C CA . GLY C 1 856 ? 154.362 152.879 125.067 1.00 27.28 728 GLY C CA 1
ATOM 9134 C C . GLY C 1 856 ? 154.276 152.039 126.324 1.00 36.61 728 GLY C C 1
ATOM 9135 O O . GLY C 1 856 ? 153.800 150.901 126.284 1.00 41.35 728 GLY C O 1
ATOM 9136 N N . TYR C 1 857 ? 154.730 152.587 127.448 1.00 29.76 729 TYR C N 1
ATOM 9137 C CA . TYR C 1 857 ? 154.718 151.888 128.725 1.00 20.73 729 TYR C CA 1
ATOM 9138 C C . TYR C 1 857 ? 153.789 152.603 129.694 1.00 25.76 729 TYR C C 1
ATOM 9139 O O . TYR C 1 857 ? 153.889 153.822 129.871 1.00 34.09 729 TYR C O 1
ATOM 9148 N N . ASP C 1 858 ? 152.893 151.844 130.319 1.00 35.33 730 ASP C N 1
ATOM 9149 C CA . ASP C 1 858 ? 152.146 152.362 131.451 1.00 33.42 730 ASP C CA 1
ATOM 9150 C C . ASP C 1 858 ? 153.091 152.593 132.632 1.00 30.82 730 ASP C C 1
ATOM 9151 O O . ASP C 1 858 ? 154.238 152.138 132.642 1.00 35.82 730 ASP C O 1
ATOM 9156 N N . GLU C 1 859 ? 152.591 153.308 133.643 1.00 33.61 731 GLU C N 1
ATOM 9157 C CA . GLU C 1 859 ? 153.451 153.739 134.744 1.00 33.11 731 GLU C CA 1
ATOM 9158 C C . GLU C 1 859 ? 154.068 152.554 135.479 1.00 27.19 731 GLU C C 1
ATOM 9159 O O . GLU C 1 859 ? 155.259 152.579 135.818 1.00 28.94 731 GLU C O 1
ATOM 9165 N N . LYS C 1 860 ? 153.272 151.514 135.738 1.00 28.74 732 LYS C N 1
ATOM 9166 C CA . LYS C 1 860 ? 153.762 150.341 136.458 1.00 29.10 732 LYS C CA 1
ATOM 9167 C C . LYS C 1 860 ? 155.015 149.769 135.800 1.00 37.33 732 LYS C C 1
ATOM 9168 O O . LYS C 1 860 ? 156.021 149.501 136.470 1.00 37.22 732 LYS C O 1
ATOM 9174 N N . MET C 1 861 ? 154.980 149.604 134.476 1.00 33.36 733 MET C N 1
ATOM 9175 C CA . MET C 1 861 ? 156.127 149.038 133.775 1.00 24.57 733 MET C CA 1
ATOM 9176 C C . MET C 1 861 ? 157.311 149.997 133.753 1.00 18.83 733 MET C C 1
ATOM 9177 O O . MET C 1 861 ? 158.461 149.550 133.815 1.00 33.06 733 MET C O 1
ATOM 9182 N N . VAL C 1 862 ? 157.062 151.307 133.667 1.00 13.82 734 VAL C N 1
ATOM 9183 C CA . VAL C 1 862 ? 158.164 152.266 133.720 1.00 17.54 734 VAL C CA 1
ATOM 9184 C C . VAL C 1 862 ? 158.893 152.159 135.052 1.00 18.31 734 VAL C C 1
ATOM 9185 O O . VAL C 1 862 ? 160.131 152.164 135.104 1.00 23.69 734 VAL C O 1
ATOM 9189 N N . ARG C 1 863 ? 158.139 152.056 136.149 1.00 28.19 735 ARG C N 1
ATOM 9190 C CA . ARG C 1 863 ? 158.771 151.883 137.454 1.00 28.16 735 ARG C CA 1
ATOM 9191 C C . ARG C 1 863 ? 159.505 150.551 137.539 1.00 36.91 735 ARG C C 1
ATOM 9192 O O . ARG C 1 863 ? 160.599 150.474 138.111 1.00 31.73 735 ARG C O 1
ATOM 9200 N N . GLU C 1 864 ? 158.920 149.489 136.975 1.00 46.94 736 GLU C N 1
ATOM 9201 C CA . GLU C 1 864 ? 159.584 148.189 137.000 1.00 36.64 736 GLU C CA 1
ATOM 9202 C C . GLU C 1 864 ? 160.891 148.204 136.215 1.00 31.32 736 GLU C C 1
ATOM 9203 O O . GLU C 1 864 ? 161.844 147.509 136.586 1.00 34.85 736 GLU C O 1
ATOM 9209 N N . MET C 1 865 ? 160.959 148.986 135.139 1.00 34.59 737 MET C N 1
ATOM 9210 C CA . MET C 1 865 ? 162.093 148.950 134.225 1.00 34.92 737 MET C CA 1
ATOM 9211 C C . MET C 1 865 ? 163.084 150.090 134.428 1.00 30.25 737 MET C C 1
ATOM 9212 O O . MET C 1 865 ? 164.107 150.126 133.737 1.00 41.50 737 MET C O 1
ATOM 9217 N N . GLU C 1 866 ? 162.815 151.023 135.341 1.00 30.96 738 GLU C N 1
ATOM 9218 C CA . GLU C 1 866 ? 163.780 152.070 135.656 1.00 35.30 738 GLU C CA 1
ATOM 9219 C C . GLU C 1 866 ? 164.270 152.005 137.099 1.00 37.43 738 GLU C C 1
ATOM 9220 O O . GLU C 1 866 ? 164.932 152.943 137.560 1.00 34.05 738 GLU C O 1
ATOM 9226 N N . GLY C 1 867 ? 163.969 150.927 137.819 1.00 30.20 739 GLY C N 1
ATOM 9227 C CA . GLY C 1 867 ? 164.482 150.737 139.160 1.00 23.19 739 GLY C CA 1
ATOM 9228 C C . GLY C 1 867 ? 163.769 151.499 140.253 1.00 26.20 739 GLY C C 1
ATOM 9229 O O . GLY C 1 867 ? 164.279 151.552 141.378 1.00 28.79 739 GLY C O 1
ATOM 9230 N N . LEU C 1 868 ? 162.612 152.085 139.969 1.00 38.53 740 LEU C N 1
ATOM 9231 C CA . LEU C 1 868 ? 161.874 152.845 140.967 1.00 33.77 740 LEU C CA 1
ATOM 9232 C C . LEU C 1 868 ? 160.887 151.946 141.707 1.00 33.73 740 LEU C C 1
ATOM 9233 O O . LEU C 1 868 ? 160.495 150.881 141.227 1.00 41.27 740 LEU C O 1
ATOM 9238 N N . GLU C 1 869 ? 160.487 152.394 142.896 1.00 35.50 741 GLU C N 1
ATOM 9239 C CA . GLU C 1 869 ? 159.537 151.645 143.708 1.00 40.72 741 GLU C CA 1
ATOM 9240 C C . GLU C 1 869 ? 158.111 151.954 143.273 1.00 38.43 741 GLU C C 1
ATOM 9241 O O . GLU C 1 869 ? 157.764 153.107 142.999 1.00 47.08 741 GLU C O 1
ATOM 9247 N N . ALA C 1 870 ? 157.282 150.915 143.213 1.00 31.44 742 ALA C N 1
ATOM 9248 C CA . ALA C 1 870 ? 155.955 151.001 142.620 1.00 49.05 742 ALA C CA 1
ATOM 9249 C C . ALA C 1 870 ? 154.882 150.627 143.633 1.00 44.54 742 ALA C C 1
ATOM 9250 O O . ALA C 1 870 ? 155.040 149.664 144.390 1.00 51.30 742 ALA C O 1
ATOM 9252 N N . SER C 1 871 ? 153.790 151.390 143.646 1.00 57.51 743 SER C N 1
ATOM 9253 C CA . SER C 1 871 ? 153.670 152.618 142.861 1.00 47.68 743 SER C CA 1
ATOM 9254 C C . SER C 1 871 ? 153.036 153.716 143.708 1.00 36.39 743 SER C C 1
ATOM 9255 O O . SER C 1 871 ? 153.085 154.895 143.357 1.00 31.02 743 SER C O 1
ATOM 9258 N N . GLY C 1 872 ? 152.434 153.312 144.825 1.00 37.35 744 GLY C N 1
ATOM 9259 C CA . GLY C 1 872 ? 151.899 154.252 145.790 1.00 26.83 744 GLY C CA 1
ATOM 9260 C C . GLY C 1 872 ? 152.953 154.626 146.809 1.00 18.11 744 GLY C C 1
ATOM 9261 O O . GLY C 1 872 ? 152.776 154.428 148.015 1.00 26.48 744 GLY C O 1
ATOM 9262 N N . SER C 1 873 ? 154.062 155.172 146.323 1.00 25.22 745 SER C N 1
ATOM 9263 C CA . SER C 1 873 ? 155.238 155.418 147.135 1.00 19.68 745 SER C CA 1
ATOM 9264 C C . SER C 1 873 ? 155.166 156.786 147.810 1.00 21.52 745 SER C C 1
ATOM 9265 O O . SER C 1 873 ? 154.167 157.505 147.731 1.00 23.21 745 SER C O 1
ATOM 9268 N N . THR C 1 874 ? 156.249 157.138 148.504 1.00 37.53 746 THR C N 1
ATOM 9269 C CA . THR C 1 874 ? 156.458 158.519 148.912 1.00 31.74 746 THR C CA 1
ATOM 9270 C C . THR C 1 874 ? 157.049 159.335 147.770 1.00 30.06 746 THR C C 1
ATOM 9271 O O . THR C 1 874 ? 156.821 160.547 147.692 1.00 42.83 746 THR C O 1
ATOM 9275 N N . TYR C 1 875 ? 157.782 158.685 146.869 1.00 28.65 747 TYR C N 1
ATOM 9276 C CA . TYR C 1 875 ? 158.316 159.314 145.667 1.00 22.69 747 TYR C CA 1
ATOM 9277 C C . TYR C 1 875 ? 157.401 158.942 144.508 1.00 38.01 747 TYR C C 1
ATOM 9278 O O . TYR C 1 875 ? 157.366 157.784 144.080 1.00 49.98 747 TYR C O 1
ATOM 9287 N N . ILE C 1 876 ? 156.665 159.926 144.001 1.00 28.96 748 ILE C N 1
ATOM 9288 C CA . ILE C 1 876 ? 155.516 159.673 143.145 1.00 43.03 748 ILE C CA 1
ATOM 9289 C C . ILE C 1 876 ? 155.855 159.822 141.668 1.00 41.24 748 ILE C C 1
ATOM 9290 O O . ILE C 1 876 ? 155.384 159.039 140.842 1.00 50.41 748 ILE C O 1
ATOM 9295 N N . CYS C 1 877 ? 156.667 160.812 141.312 1.00 25.21 749 CYS C N 1
ATOM 9296 C CA . CYS C 1 877 ? 156.885 161.130 139.910 1.00 39.72 749 CYS C CA 1
ATOM 9297 C C . CYS C 1 877 ? 157.975 160.255 139.309 1.00 40.06 749 CYS C C 1
ATOM 9298 O O . CYS C 1 877 ? 159.003 159.988 139.938 1.00 35.15 749 CYS C O 1
ATOM 9301 N N . THR C 1 878 ? 157.732 159.794 138.082 1.00 36.40 750 THR C N 1
ATOM 9302 C CA . THR C 1 878 ? 158.773 159.135 137.306 1.00 25.76 750 THR C CA 1
ATOM 9303 C C . THR C 1 878 ? 159.771 160.148 136.753 1.00 29.82 750 THR C C 1
ATOM 9304 O O . THR C 1 878 ? 160.943 159.814 136.543 1.00 33.66 750 THR C O 1
ATOM 9308 N N . LEU C 1 879 ? 159.340 161.397 136.566 1.00 28.88 751 LEU C N 1
ATOM 9309 C CA . LEU C 1 879 ? 160.162 162.419 135.932 1.00 22.81 751 LEU C CA 1
ATOM 9310 C C . LEU C 1 879 ? 160.859 163.356 136.910 1.00 29.45 751 LEU C C 1
ATOM 9311 O O . LEU C 1 879 ? 161.847 163.990 136.527 1.00 39.42 751 LEU C O 1
ATOM 9316 N N . CYS C 1 880 ? 160.380 163.475 138.147 1.00 38.37 752 CYS C N 1
ATOM 9317 C CA . CYS C 1 880 ? 160.982 164.386 139.112 1.00 37.66 752 CYS C CA 1
ATOM 9318 C C . CYS C 1 880 ? 161.219 163.651 140.429 1.00 50.48 752 CYS C C 1
ATOM 9319 O O . CYS C 1 880 ? 160.874 162.476 140.583 1.00 53.32 752 CYS C O 1
ATOM 9322 N N . ASP C 1 881 ? 161.822 164.360 141.385 1.00 35.87 753 ASP C N 1
ATOM 9323 C CA . ASP C 1 881 ? 162.228 163.784 142.661 1.00 36.22 753 ASP C CA 1
ATOM 9324 C C . ASP C 1 881 ? 161.336 164.216 143.818 1.00 27.70 753 ASP C C 1
ATOM 9325 O O . ASP C 1 881 ? 161.647 163.911 144.974 1.00 36.97 753 ASP C O 1
ATOM 9330 N N . SER C 1 882 ? 160.242 164.918 143.540 1.00 33.06 754 SER C N 1
ATOM 9331 C CA . SER C 1 882 ? 159.411 165.454 144.608 1.00 27.48 754 SER C CA 1
ATOM 9332 C C . SER C 1 882 ? 158.649 164.341 145.315 1.00 31.50 754 SER C C 1
ATOM 9333 O O . SER C 1 882 ? 158.197 163.377 144.690 1.00 39.37 754 SER C O 1
ATOM 9336 N N . THR C 1 883 ? 158.508 164.483 146.630 1.00 30.12 755 THR C N 1
ATOM 9337 C CA . THR C 1 883 ? 157.765 163.518 147.424 1.00 37.91 755 THR C CA 1
ATOM 9338 C C . THR C 1 883 ? 156.263 163.751 147.264 1.00 27.60 755 THR C C 1
ATOM 9339 O O . THR C 1 883 ? 155.817 164.675 146.578 1.00 31.92 755 THR C O 1
ATOM 9343 N N . ARG C 1 884 ? 155.469 162.892 147.906 1.00 26.87 756 ARG C N 1
ATOM 9344 C CA . ARG C 1 884 ? 154.018 162.991 147.781 1.00 21.42 756 ARG C CA 1
ATOM 9345 C C . ARG C 1 884 ? 153.487 164.236 148.479 1.00 32.15 756 ARG C C 1
ATOM 9346 O O . ARG C 1 884 ? 152.754 165.031 147.879 1.00 42.15 756 ARG C O 1
ATOM 9354 N N . ALA C 1 885 ? 153.839 164.417 149.754 1.00 43.82 757 ALA C N 1
ATOM 9355 C CA . ALA C 1 885 ? 153.371 165.589 150.487 1.00 46.32 757 ALA C CA 1
ATOM 9356 C C . ALA C 1 885 ? 153.921 166.874 149.882 1.00 41.20 757 ALA C C 1
ATOM 9357 O O . ALA C 1 885 ? 153.218 167.889 149.819 1.00 46.91 757 ALA C O 1
ATOM 9359 N N . GLU C 1 886 ? 155.176 166.844 149.423 1.00 42.13 758 GLU C N 1
ATOM 9360 C CA . GLU C 1 886 ? 155.773 168.018 148.794 1.00 45.00 758 GLU C CA 1
ATOM 9361 C C . GLU C 1 886 ? 155.004 168.439 147.547 1.00 44.71 758 GLU C C 1
ATOM 9362 O O . GLU C 1 886 ? 155.019 169.619 147.176 1.00 50.47 758 GLU C O 1
ATOM 9368 N N . ALA C 1 887 ? 154.318 167.500 146.898 1.00 46.76 759 ALA C N 1
ATOM 9369 C CA . ALA C 1 887 ? 153.512 167.798 145.723 1.00 40.00 759 ALA C CA 1
ATOM 9370 C C . ALA C 1 887 ? 152.108 168.277 146.070 1.00 43.71 759 ALA C C 1
ATOM 9371 O O . ALA C 1 887 ? 151.306 168.507 145.159 1.00 53.39 759 ALA C O 1
ATOM 9373 N N . SER C 1 888 ? 151.784 168.420 147.355 1.00 44.43 760 SER C N 1
ATOM 9374 C CA . SER C 1 888 ? 150.542 169.070 147.757 1.00 47.34 760 SER C CA 1
ATOM 9375 C C . SER C 1 888 ? 150.737 170.573 147.896 1.00 60.69 760 SER C C 1
ATOM 9376 O O . SER C 1 888 ? 149.915 171.360 147.416 1.00 58.05 760 SER C O 1
ATOM 9379 N N . GLN C 1 889 ? 151.825 170.976 148.552 1.00 75.10 761 GLN C N 1
ATOM 9380 C CA . GLN C 1 889 ? 152.130 172.391 148.722 1.00 82.87 761 GLN C CA 1
ATOM 9381 C C . GLN C 1 889 ? 152.328 173.071 147.373 1.00 76.48 761 GLN C C 1
ATOM 9382 O O . GLN C 1 889 ? 151.608 174.011 147.020 1.00 83.07 761 GLN C O 1
ATOM 9388 N N . ASN C 1 890 ? 153.305 172.603 146.605 1.00 68.88 762 ASN C N 1
ATOM 9389 C CA . ASN C 1 890 ? 153.619 173.148 145.289 1.00 66.97 762 ASN C CA 1
ATOM 9390 C C . ASN C 1 890 ? 153.104 172.160 144.248 1.00 78.23 762 ASN C C 1
ATOM 9391 O O . ASN C 1 890 ? 153.702 171.103 144.032 1.00 80.82 762 ASN C O 1
ATOM 9396 N N . MET C 1 891 ? 151.991 172.511 143.602 1.00 57.95 763 MET C N 1
ATOM 9397 C CA . MET C 1 891 ? 151.310 171.595 142.698 1.00 53.97 763 MET C CA 1
ATOM 9398 C C . MET C 1 891 ? 151.737 171.736 141.243 1.00 56.75 763 MET C C 1
ATOM 9399 O O . MET C 1 891 ? 151.476 170.822 140.452 1.00 65.38 763 MET C O 1
ATOM 9404 N N . VAL C 1 892 ? 152.379 172.843 140.864 1.00 55.13 764 VAL C N 1
ATOM 9405 C CA . VAL C 1 892 ? 152.553 173.183 139.457 1.00 65.90 764 VAL C CA 1
ATOM 9406 C C . VAL C 1 892 ? 153.985 173.538 139.088 1.00 58.27 764 VAL C C 1
ATOM 9407 O O . VAL C 1 892 ? 154.261 173.782 137.912 1.00 59.48 764 VAL C O 1
ATOM 9411 N N . LEU C 1 893 ? 154.914 173.579 140.039 1.00 66.55 765 LEU C N 1
ATOM 9412 C CA . LEU C 1 893 ? 156.276 174.040 139.768 1.00 78.16 765 LEU C CA 1
ATOM 9413 C C . LEU C 1 893 ? 157.260 172.903 140.039 1.00 77.83 765 LEU C C 1
ATOM 9414 O O . LEU C 1 893 ? 157.752 172.745 141.159 1.00 75.49 765 LEU C O 1
ATOM 9419 N N . HIS C 1 894 ? 157.551 172.120 139.001 1.00 65.84 766 HIS C N 1
ATOM 9420 C CA . HIS C 1 894 ? 158.510 171.027 139.088 1.00 67.12 766 HIS C CA 1
ATOM 9421 C C . HIS C 1 894 ? 159.186 170.854 137.736 1.00 70.20 766 HIS C C 1
ATOM 9422 O O . HIS C 1 894 ? 158.521 170.884 136.696 1.00 73.29 766 HIS C O 1
ATOM 9429 N N . SER C 1 895 ? 160.502 170.672 137.757 1.00 62.53 767 SER C N 1
ATOM 9430 C CA . SER C 1 895 ? 161.279 170.444 136.548 1.00 61.04 767 SER C CA 1
ATOM 9431 C C . SER C 1 895 ? 161.648 168.970 136.426 1.00 74.61 767 SER C C 1
ATOM 9432 O O . SER C 1 895 ? 161.804 168.265 137.425 1.00 78.62 767 SER C O 1
ATOM 9435 N N . ILE C 1 896 ? 161.787 168.512 135.185 1.00 60.14 768 ILE C N 1
ATOM 9436 C CA . ILE C 1 896 ? 162.147 167.123 134.918 1.00 57.59 768 ILE C CA 1
ATOM 9437 C C . ILE C 1 896 ? 163.644 166.950 135.136 1.00 58.38 768 ILE C C 1
ATOM 9438 O O . ILE C 1 896 ? 164.458 167.669 134.544 1.00 58.45 768 ILE C O 1
ATOM 9443 N N . THR C 1 897 ? 164.013 165.992 135.988 1.00 62.51 769 THR C N 1
ATOM 9444 C CA . THR C 1 897 ? 165.411 165.805 136.359 1.00 63.35 769 THR C CA 1
ATOM 9445 C C . THR C 1 897 ? 165.876 164.370 136.143 1.00 56.17 769 THR C C 1
ATOM 9446 O O . THR C 1 897 ? 167.060 164.130 135.883 1.00 54.46 769 THR C O 1
ATOM 9450 N N . ARG C 1 898 ? 164.960 163.411 136.250 1.00 48.63 770 ARG C N 1
ATOM 9451 C CA . ARG C 1 898 ? 165.346 162.007 136.228 1.00 44.09 770 ARG C CA 1
ATOM 9452 C C . ARG C 1 898 ? 165.700 161.550 134.818 1.00 53.43 770 ARG C C 1
ATOM 9453 O O . ARG C 1 898 ? 165.072 161.954 133.835 1.00 63.33 770 ARG C O 1
ATOM 9461 N N . SER C 1 899 ? 166.721 160.700 134.728 1.00 54.87 771 SER C N 1
ATOM 9462 C CA . SER C 1 899 ? 167.133 160.101 133.468 1.00 64.91 771 SER C CA 1
ATOM 9463 C C . SER C 1 899 ? 167.679 158.709 133.748 1.00 59.41 771 SER C C 1
ATOM 9464 O O . SER C 1 899 ? 168.047 158.382 134.879 1.00 59.17 771 SER C O 1
ATOM 9467 N N . HIS C 1 900 ? 167.720 157.885 132.698 1.00 54.51 772 HIS C N 1
ATOM 9468 C CA . HIS C 1 900 ? 168.234 156.526 132.840 1.00 54.73 772 HIS C CA 1
ATOM 9469 C C . HIS C 1 900 ? 169.697 156.531 133.266 1.00 56.11 772 HIS C C 1
ATOM 9470 O O . HIS C 1 900 ? 170.102 155.752 134.143 1.00 64.72 772 HIS C O 1
ATOM 9477 N N . ASP C 1 901 ? 170.504 157.398 132.646 1.00 57.90 773 ASP C N 1
ATOM 9478 C CA . ASP C 1 901 ? 171.894 157.580 133.058 1.00 66.32 773 ASP C CA 1
ATOM 9479 C C . ASP C 1 901 ? 171.996 157.763 134.569 1.00 53.85 773 ASP C C 1
ATOM 9480 O O . ASP C 1 901 ? 172.781 157.088 135.248 1.00 58.15 773 ASP C O 1
ATOM 9485 N N . GLU C 1 902 ? 171.170 158.656 135.117 1.00 49.01 774 GLU C N 1
ATOM 9486 C CA . GLU C 1 902 ? 171.290 159.024 136.518 1.00 46.11 774 GLU C CA 1
ATOM 9487 C C . GLU C 1 902 ? 170.695 157.974 137.449 1.00 46.46 774 GLU C C 1
ATOM 9488 O O . GLU C 1 902 ? 171.193 157.796 138.562 1.00 54.96 774 GLU C O 1
ATOM 9494 N N . ASN C 1 903 ? 169.646 157.265 137.030 1.00 36.69 775 ASN C N 1
ATOM 9495 C CA . ASN C 1 903 ? 169.172 156.134 137.826 1.00 22.19 775 ASN C CA 1
ATOM 9496 C C . ASN C 1 903 ? 170.248 155.062 137.936 1.00 22.92 775 ASN C C 1
ATOM 9497 O O . ASN C 1 903 ? 170.465 154.485 139.014 1.00 27.40 775 ASN C O 1
ATOM 9502 N N . LEU C 1 904 ? 170.930 154.779 136.820 1.00 31.58 776 LEU C N 1
ATOM 9503 C CA . LEU C 1 904 ? 172.073 153.874 136.860 1.00 35.90 776 LEU C CA 1
ATOM 9504 C C . LEU C 1 904 ? 173.139 154.382 137.823 1.00 31.47 776 LEU C C 1
ATOM 9505 O O . LEU C 1 904 ? 173.697 153.608 138.610 1.00 32.45 776 LEU C O 1
ATOM 9510 N N . GLU C 1 905 ? 173.434 155.683 137.775 1.00 34.06 777 GLU C N 1
ATOM 9511 C CA . GLU C 1 905 ? 174.451 156.241 138.664 1.00 42.60 777 GLU C CA 1
ATOM 9512 C C . GLU C 1 905 ? 174.027 156.177 140.130 1.00 30.05 777 GLU C C 1
ATOM 9513 O O . GLU C 1 905 ? 174.878 156.028 141.016 1.00 31.73 777 GLU C O 1
ATOM 9519 N N . ARG C 1 906 ? 172.722 156.265 140.400 1.00 35.88 778 ARG C N 1
ATOM 9520 C CA . ARG C 1 906 ? 172.219 156.353 141.769 1.00 28.27 778 ARG C CA 1
ATOM 9521 C C . ARG C 1 906 ? 172.117 154.985 142.435 1.00 32.12 778 ARG C C 1
ATOM 9522 O O . ARG C 1 906 ? 172.355 154.857 143.646 1.00 34.99 778 ARG C O 1
ATOM 9530 N N . TYR C 1 907 ? 171.729 153.952 141.687 1.00 35.52 779 TYR C N 1
ATOM 9531 C CA . TYR C 1 907 ? 171.655 152.663 142.359 1.00 28.19 779 TYR C CA 1
ATOM 9532 C C . TYR C 1 907 ? 173.032 152.180 142.811 1.00 22.81 779 TYR C C 1
ATOM 9533 O O . TYR C 1 907 ? 173.121 151.418 143.775 1.00 31.83 779 TYR C O 1
ATOM 9542 N N . GLU C 1 908 ? 174.115 152.637 142.181 1.00 22.46 780 GLU C N 1
ATOM 9543 C CA . GLU C 1 908 ? 175.434 152.314 142.714 1.00 38.38 780 GLU C CA 1
ATOM 9544 C C . GLU C 1 908 ? 175.668 152.996 144.058 1.00 33.85 780 GLU C C 1
ATOM 9545 O O . GLU C 1 908 ? 176.321 152.419 144.937 1.00 36.47 780 GLU C O 1
ATOM 9551 N N . ILE C 1 909 ? 175.143 154.214 144.235 1.00 32.92 781 ILE C N 1
ATOM 9552 C CA . ILE C 1 909 ? 175.132 154.841 145.555 1.00 27.67 781 ILE C CA 1
ATOM 9553 C C . ILE C 1 909 ? 174.384 153.961 146.546 1.00 22.39 781 ILE C C 1
ATOM 9554 O O . ILE C 1 909 ? 174.808 153.789 147.695 1.00 25.53 781 ILE C O 1
ATOM 9559 N N . TRP C 1 910 ? 173.254 153.396 146.115 1.00 29.03 782 TRP C N 1
ATOM 9560 C CA . TRP C 1 910 ? 172.478 152.538 147.013 1.00 24.02 782 TRP C CA 1
ATOM 9561 C C . TRP C 1 910 ? 173.247 151.271 147.379 1.00 23.39 782 TRP C C 1
ATOM 9562 O O . TRP C 1 910 ? 173.253 150.855 148.544 1.00 28.59 782 TRP C O 1
ATOM 9573 N N . ARG C 1 911 ? 173.899 150.645 146.399 1.00 26.19 783 ARG C N 1
ATOM 9574 C CA . ARG C 1 911 ? 174.573 149.372 146.640 1.00 23.87 783 ARG C CA 1
ATOM 9575 C C . ARG C 1 911 ? 175.826 149.559 147.485 1.00 25.46 783 ARG C C 1
ATOM 9576 O O . ARG C 1 911 ? 176.023 148.856 148.483 1.00 27.06 783 ARG C O 1
ATOM 9584 N N . LYS C 1 912 ? 176.690 150.500 147.101 1.00 37.82 784 LYS C N 1
ATOM 9585 C CA . LYS C 1 912 ? 177.940 150.680 147.828 1.00 48.21 784 LYS C CA 1
ATOM 9586 C C . LYS C 1 912 ? 177.739 151.404 149.153 1.00 39.81 784 LYS C C 1
ATOM 9587 O O . LYS C 1 912 ? 178.473 151.135 150.111 1.00 38.59 784 LYS C O 1
ATOM 9593 N N . ASN C 1 913 ? 176.754 152.306 149.228 1.00 47.13 785 ASN C N 1
ATOM 9594 C CA . ASN C 1 913 ? 176.493 153.120 150.412 1.00 49.50 785 ASN C CA 1
ATOM 9595 C C . ASN C 1 913 ? 177.777 153.817 150.849 1.00 42.81 785 ASN C C 1
ATOM 9596 O O . ASN C 1 913 ? 178.334 153.491 151.905 1.00 44.50 785 ASN C O 1
ATOM 9601 N N . PRO C 1 914 ? 178.274 154.782 150.069 1.00 44.26 786 PRO C N 1
ATOM 9602 C CA . PRO C 1 914 ? 179.609 155.336 150.336 1.00 51.22 786 PRO C CA 1
ATOM 9603 C C . PRO C 1 914 ? 179.676 156.278 151.526 1.00 60.72 786 PRO C C 1
ATOM 9604 O O . PRO C 1 914 ? 180.785 156.566 151.997 1.00 63.42 786 PRO C O 1
ATOM 9608 N N . PHE C 1 915 ? 178.545 156.767 152.027 1.00 64.35 787 PHE C N 1
ATOM 9609 C CA . PHE C 1 915 ? 178.536 157.683 153.159 1.00 71.14 787 PHE C CA 1
ATOM 9610 C C . PHE C 1 915 ? 178.049 157.031 154.444 1.00 73.67 787 PHE C C 1
ATOM 9611 O O . PHE C 1 915 ? 177.929 157.720 155.464 1.00 67.71 787 PHE C O 1
ATOM 9619 N N . SER C 1 916 ? 177.775 155.728 154.421 1.00 77.50 788 SER C N 1
ATOM 9620 C CA . SER C 1 916 ? 177.428 154.942 155.605 1.00 75.04 788 SER C CA 1
ATOM 9621 C C . SER C 1 916 ? 176.261 155.564 156.374 1.00 55.90 788 SER C C 1
ATOM 9622 O O . SER C 1 916 ? 176.382 155.970 157.531 1.00 51.15 788 SER C O 1
ATOM 9625 N N . GLU C 1 917 ? 175.115 155.627 155.705 1.00 56.21 789 GLU C N 1
ATOM 9626 C CA . GLU C 1 917 ? 173.878 156.112 156.298 1.00 50.35 789 GLU C CA 1
ATOM 9627 C C . GLU C 1 917 ? 172.927 154.947 156.541 1.00 59.33 789 GLU C C 1
ATOM 9628 O O . GLU C 1 917 ? 173.127 153.834 156.050 1.00 67.09 789 GLU C O 1
ATOM 9634 N N . SER C 1 918 ? 171.875 155.219 157.310 1.00 49.94 790 SER C N 1
ATOM 9635 C CA . SER C 1 918 ? 170.865 154.208 157.588 1.00 53.44 790 SER C CA 1
ATOM 9636 C C . SER C 1 918 ? 170.007 153.974 156.346 1.00 55.14 790 SER C C 1
ATOM 9637 O O . SER C 1 918 ? 170.252 154.525 155.271 1.00 58.53 790 SER C O 1
ATOM 9640 N N . ALA C 1 919 ? 168.980 153.137 156.502 1.00 43.85 791 ALA C N 1
ATOM 9641 C CA . ALA C 1 919 ? 168.134 152.786 155.366 1.00 52.71 791 ALA C CA 1
ATOM 9642 C C . ALA C 1 919 ? 167.380 154.001 154.835 1.00 67.94 791 ALA C C 1
ATOM 9643 O O . ALA C 1 919 ? 167.288 154.201 153.619 1.00 73.47 791 ALA C O 1
ATOM 9645 N N . ASP C 1 920 ? 166.859 154.839 155.732 1.00 68.87 792 ASP C N 1
ATOM 9646 C CA . ASP C 1 920 ? 165.990 155.934 155.312 1.00 72.90 792 ASP C CA 1
ATOM 9647 C C . ASP C 1 920 ? 166.787 157.139 154.820 1.00 64.22 792 ASP C C 1
ATOM 9648 O O . ASP C 1 920 ? 166.417 157.762 153.815 1.00 70.12 792 ASP C O 1
ATOM 9653 N N . GLU C 1 921 ? 167.868 157.493 155.520 1.00 56.50 793 GLU C N 1
ATOM 9654 C CA . GLU C 1 921 ? 168.759 158.530 155.011 1.00 62.62 793 GLU C CA 1
ATOM 9655 C C . GLU C 1 921 ? 169.300 158.150 153.638 1.00 66.04 793 GLU C C 1
ATOM 9656 O O . GLU C 1 921 ? 169.388 158.993 152.740 1.00 72.00 793 GLU C O 1
ATOM 9662 N N . LEU C 1 922 ? 169.638 156.874 153.448 1.00 50.83 794 LEU C N 1
ATOM 9663 C CA . LEU C 1 922 ? 170.087 156.421 152.136 1.00 38.72 794 LEU C CA 1
ATOM 9664 C C . LEU C 1 922 ? 168.966 156.509 151.108 1.00 41.21 794 LEU C C 1
ATOM 9665 O O . LEU C 1 922 ? 169.193 156.936 149.969 1.00 47.70 794 LEU C O 1
ATOM 9670 N N . ARG C 1 923 ? 167.749 156.113 151.492 1.00 32.87 795 ARG C N 1
ATOM 9671 C CA . ARG C 1 923 ? 166.629 156.152 150.557 1.00 30.92 795 ARG C CA 1
ATOM 9672 C C . ARG C 1 923 ? 166.354 157.572 150.083 1.00 32.15 795 ARG C C 1
ATOM 9673 O O . ARG C 1 923 ? 166.058 157.792 148.902 1.00 46.80 795 ARG C O 1
ATOM 9681 N N . ASP C 1 924 ? 166.453 158.555 150.981 1.00 35.29 796 ASP C N 1
ATOM 9682 C CA . ASP C 1 924 ? 166.180 159.919 150.541 1.00 47.72 796 ASP C CA 1
ATOM 9683 C C . ASP C 1 924 ? 167.385 160.543 149.841 1.00 39.76 796 ASP C C 1
ATOM 9684 O O . ASP C 1 924 ? 167.213 161.439 149.007 1.00 56.80 796 ASP C O 1
ATOM 9689 N N . ARG C 1 925 ? 168.601 160.085 150.153 1.00 39.21 797 ARG C N 1
ATOM 9690 C CA . ARG C 1 925 ? 169.761 160.502 149.376 1.00 38.43 797 ARG C CA 1
ATOM 9691 C C . ARG C 1 925 ? 169.679 159.983 147.945 1.00 43.20 797 ARG C C 1
ATOM 9692 O O . ARG C 1 925 ? 170.159 160.641 147.014 1.00 42.07 797 ARG C O 1
ATOM 9700 N N . VAL C 1 926 ? 169.055 158.818 147.747 1.00 43.53 798 VAL C N 1
ATOM 9701 C CA . VAL C 1 926 ? 168.959 158.204 146.428 1.00 37.23 798 VAL C CA 1
ATOM 9702 C C . VAL C 1 926 ? 167.585 158.391 145.793 1.00 28.26 798 VAL C C 1
ATOM 9703 O O . VAL C 1 926 ? 167.386 157.993 144.637 1.00 34.41 798 VAL C O 1
ATOM 9707 N N . LYS C 1 927 ? 166.633 158.990 146.514 1.00 29.34 799 LYS C N 1
ATOM 9708 C CA . LYS C 1 927 ? 165.311 159.332 145.979 1.00 34.13 799 LYS C CA 1
ATOM 9709 C C . LYS C 1 927 ? 164.543 158.104 145.494 1.00 29.12 799 LYS C C 1
ATOM 9710 O O . LYS C 1 927 ? 163.778 158.181 144.529 1.00 36.77 799 LYS C O 1
ATOM 9716 N N . GLY C 1 928 ? 164.734 156.964 146.152 1.00 30.53 800 GLY C N 1
ATOM 9717 C CA . GLY C 1 928 ? 163.935 155.787 145.872 1.00 39.08 800 GLY C CA 1
ATOM 9718 C C . GLY C 1 928 ? 164.452 154.870 144.787 1.00 43.67 800 GLY C C 1
ATOM 9719 O O . GLY C 1 928 ? 163.655 154.136 144.191 1.00 47.71 800 GLY C O 1
ATOM 9720 N N . VAL C 1 929 ? 165.751 154.881 144.509 1.00 31.69 801 VAL C N 1
ATOM 9721 C CA . VAL C 1 929 ? 166.340 153.998 143.507 1.00 27.15 801 VAL C CA 1
ATOM 9722 C C . VAL C 1 929 ? 167.053 152.890 144.276 1.00 29.44 801 VAL C C 1
ATOM 9723 O O . VAL C 1 929 ? 168.205 153.029 144.693 1.00 31.69 801 VAL C O 1
ATOM 9727 N N . SER C 1 930 ? 166.353 151.774 144.477 1.00 31.87 802 SER C N 1
ATOM 9728 C CA . SER C 1 930 ? 166.911 150.629 145.184 1.00 23.56 802 SER C CA 1
ATOM 9729 C C . SER C 1 930 ? 167.101 149.406 144.299 1.00 28.43 802 SER C C 1
ATOM 9730 O O . SER C 1 930 ? 167.666 148.410 144.763 1.00 29.22 802 SER C O 1
ATOM 9733 N N . ALA C 1 931 ? 166.646 149.452 143.051 1.00 32.82 803 ALA C N 1
ATOM 9734 C CA . ALA C 1 931 ? 166.865 148.386 142.088 1.00 27.09 803 ALA C CA 1
ATOM 9735 C C . ALA C 1 931 ? 167.656 148.934 140.909 1.00 19.59 803 ALA C C 1
ATOM 9736 O O . ALA C 1 931 ? 167.618 150.133 140.621 1.00 25.58 803 ALA C O 1
ATOM 9738 N N . LYS C 1 932 ? 168.378 148.051 140.231 1.00 14.24 804 LYS C N 1
ATOM 9739 C CA . LYS C 1 932 ? 169.182 148.474 139.093 1.00 13.74 804 LYS C CA 1
ATOM 9740 C C . LYS C 1 932 ? 168.287 148.691 137.879 1.00 21.94 804 LYS C C 1
ATOM 9741 O O . LYS C 1 932 ? 167.582 147.762 137.469 1.00 24.74 804 LYS C O 1
ATOM 9747 N N . PRO C 1 933 ? 168.275 149.885 137.287 1.00 23.04 805 PRO C N 1
ATOM 9748 C CA . PRO C 1 933 ? 167.500 150.084 136.058 1.00 18.68 805 PRO C CA 1
ATOM 9749 C C . PRO C 1 933 ? 168.059 149.233 134.928 1.00 21.71 805 PRO C C 1
ATOM 9750 O O . PRO C 1 933 ? 169.272 149.057 134.795 1.00 35.67 805 PRO C O 1
ATOM 9754 N N . PHE C 1 934 ? 167.153 148.702 134.108 1.00 26.98 806 PHE C N 1
ATOM 9755 C CA . PHE C 1 934 ? 167.493 147.674 133.137 1.00 30.40 806 PHE C CA 1
ATOM 9756 C C . PHE C 1 934 ? 167.179 148.059 131.698 1.00 29.89 806 PHE C C 1
ATOM 9757 O O . PHE C 1 934 ? 167.762 147.470 130.780 1.00 38.39 806 PHE C O 1
ATOM 9765 N N . MET C 1 935 ? 166.326 149.057 131.473 1.00 38.11 807 MET C N 1
ATOM 9766 C CA . MET C 1 935 ? 165.945 149.462 130.126 1.00 39.64 807 MET C CA 1
ATOM 9767 C C . MET C 1 935 ? 165.764 150.971 130.083 1.00 51.46 807 MET C C 1
ATOM 9768 O O . MET C 1 935 ? 165.023 151.530 130.896 1.00 53.50 807 MET C O 1
ATOM 9773 N N . GLU C 1 936 ? 166.441 151.625 129.140 1.00 59.89 808 GLU C N 1
ATOM 9774 C CA . GLU C 1 936 ? 166.284 153.064 128.973 1.00 53.32 808 GLU C CA 1
ATOM 9775 C C . GLU C 1 936 ? 164.871 153.388 128.504 1.00 54.79 808 GLU C C 1
ATOM 9776 O O . GLU C 1 936 ? 164.364 152.780 127.555 1.00 62.12 808 GLU C O 1
ATOM 9782 N N . THR C 1 937 ? 164.237 154.348 129.170 1.00 63.00 809 THR C N 1
ATOM 9783 C CA . THR C 1 937 ? 162.877 154.759 128.858 1.00 63.94 809 THR C CA 1
ATOM 9784 C C . THR C 1 937 ? 162.837 156.270 128.687 1.00 59.61 809 THR C C 1
ATOM 9785 O O . THR C 1 937 ? 163.423 157.008 129.485 1.00 58.61 809 THR C O 1
ATOM 9789 N N . GLN C 1 938 ? 162.159 156.720 127.636 1.00 55.30 810 GLN C N 1
ATOM 9790 C CA . GLN C 1 938 ? 162.043 158.147 127.375 1.00 55.12 810 GLN C CA 1
ATOM 9791 C C . GLN C 1 938 ? 161.291 158.828 128.515 1.00 58.44 810 GLN C C 1
ATOM 9792 O O . GLN C 1 938 ? 160.243 158.328 128.946 1.00 57.08 810 GLN C O 1
ATOM 9798 N N . PRO C 1 939 ? 161.785 159.953 129.028 1.00 62.69 811 PRO C N 1
ATOM 9799 C CA . PRO C 1 939 ? 161.074 160.643 130.113 1.00 62.47 811 PRO C CA 1
ATOM 9800 C C . PRO C 1 939 ? 159.840 161.383 129.621 1.00 50.82 811 PRO C C 1
ATOM 9801 O O . PRO C 1 939 ? 159.901 162.585 129.343 1.00 49.84 811 PRO C O 1
ATOM 9805 N N . THR C 1 940 ? 158.714 160.681 129.507 1.00 52.89 812 THR C N 1
ATOM 9806 C CA . THR C 1 940 ? 157.485 161.282 129.005 1.00 43.59 812 THR C CA 1
ATOM 9807 C C . THR C 1 940 ? 156.296 160.707 129.772 1.00 31.33 812 THR C C 1
ATOM 9808 O O . THR C 1 940 ? 156.448 160.061 130.814 1.00 35.94 812 THR C O 1
ATOM 9812 N N . LEU C 1 941 ? 155.102 16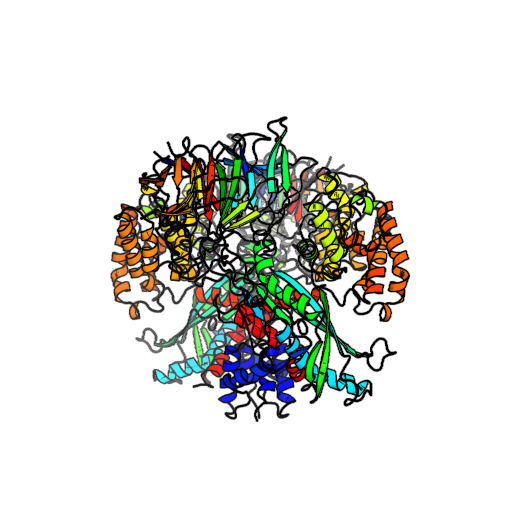0.953 129.234 1.00 33.15 813 LEU C N 1
ATOM 9813 C CA . LEU C 1 941 ? 153.830 160.614 129.851 1.00 36.88 813 LEU C CA 1
ATOM 9814 C C . LEU C 1 941 ? 153.039 159.700 128.920 1.00 51.15 813 LEU C C 1
ATOM 9815 O O . LEU C 1 941 ? 153.292 159.643 127.713 1.00 53.59 813 LEU C O 1
ATOM 9820 N N . ASP C 1 942 ? 152.085 158.966 129.492 1.00 34.87 814 ASP C N 1
ATOM 9821 C CA . ASP C 1 942 ? 151.193 158.091 128.736 1.00 34.78 814 ASP C CA 1
ATOM 9822 C C . ASP C 1 942 ? 149.810 158.727 128.700 1.00 41.18 814 ASP C C 1
ATOM 9823 O O . ASP C 1 942 ? 149.171 158.883 129.745 1.00 52.20 814 ASP C O 1
ATOM 9828 N N . ALA C 1 943 ? 149.343 159.071 127.497 1.00 36.50 815 ALA C N 1
ATOM 9829 C CA . ALA C 1 943 ? 148.094 159.818 127.371 1.00 33.72 815 ALA C CA 1
ATOM 9830 C C . ALA C 1 943 ? 146.887 158.990 127.806 1.00 37.14 815 ALA C C 1
ATOM 9831 O O . ALA C 1 943 ? 146.015 159.489 128.529 1.00 46.83 815 ALA C O 1
ATOM 9833 N N . LEU C 1 944 ? 146.819 157.727 127.379 1.00 30.01 816 LEU C N 1
ATOM 9834 C CA . LEU C 1 944 ? 145.636 156.909 127.637 1.00 23.17 816 LEU C CA 1
ATOM 9835 C C . LEU C 1 944 ? 145.444 156.655 129.129 1.00 29.12 816 LEU C C 1
ATOM 9836 O O . LEU C 1 944 ? 144.361 156.892 129.686 1.00 29.82 816 LEU C O 1
ATOM 9841 N N . HIS C 1 945 ? 146.487 156.154 129.793 1.00 33.66 817 HIS C N 1
ATOM 9842 C CA . HIS C 1 945 ? 146.358 155.838 131.209 1.00 28.76 817 HIS C CA 1
ATOM 9843 C C . HIS C 1 945 ? 146.229 157.099 132.054 1.00 24.33 817 HIS C C 1
ATOM 9844 O O . HIS C 1 945 ? 145.576 157.072 133.103 1.00 26.12 817 HIS C O 1
ATOM 9851 N N . CYS C 1 946 ? 146.803 158.218 131.601 1.00 21.27 818 CYS C N 1
ATOM 9852 C CA . CYS C 1 946 ? 146.568 159.494 132.271 1.00 16.49 818 CYS C CA 1
ATOM 9853 C C . CYS C 1 946 ? 145.096 159.885 132.198 1.00 14.36 818 CYS C C 1
ATOM 9854 O O . CYS C 1 946 ? 144.501 160.312 133.198 1.00 22.62 818 CYS C O 1
ATOM 9857 N N . ASP C 1 947 ? 144.498 159.753 131.010 1.00 18.04 819 ASP C N 1
ATOM 9858 C CA . ASP C 1 947 ? 143.068 159.997 130.853 1.00 12.24 819 ASP C CA 1
ATOM 9859 C C . ASP C 1 947 ? 142.260 159.156 131.832 1.00 12.48 819 ASP C C 1
ATOM 9860 O O . ASP C 1 947 ? 141.400 159.673 132.558 1.00 23.52 819 ASP C O 1
ATOM 9865 N N . ILE C 1 948 ? 142.535 157.850 131.867 1.00 15.69 820 ILE C N 1
ATOM 9866 C CA . ILE C 1 948 ? 141.741 156.951 132.702 1.00 11.66 820 ILE C CA 1
ATOM 9867 C C . ILE C 1 948 ? 141.919 157.283 134.184 1.00 13.25 820 ILE C C 1
ATOM 9868 O O . ILE C 1 9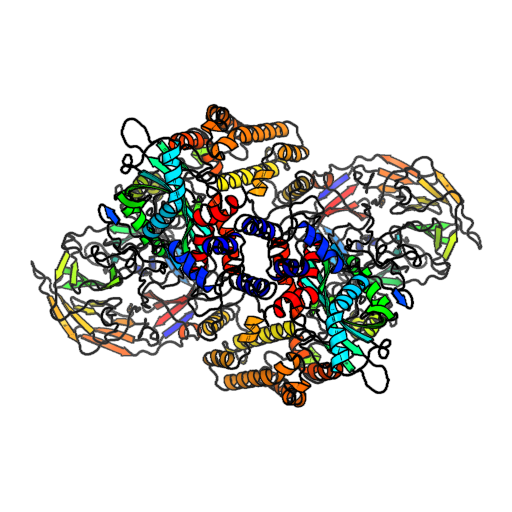48 ? 140.949 157.278 134.958 1.00 21.08 820 ILE C O 1
ATOM 9873 N N . GLY C 1 949 ? 143.147 157.606 134.600 1.00 19.91 821 GLY C N 1
ATOM 9874 C CA . GLY C 1 949 ? 143.378 157.942 135.997 1.00 29.88 821 GLY C CA 1
ATOM 9875 C C . GLY C 1 949 ? 142.661 159.210 136.421 1.00 22.37 821 GLY C C 1
ATOM 9876 O O . GLY C 1 949 ? 142.014 159.255 137.475 1.00 24.84 821 GLY C O 1
ATOM 9877 N N . ASN C 1 950 ? 142.764 160.264 135.609 1.00 17.24 822 ASN C N 1
ATOM 9878 C CA . ASN C 1 950 ? 142.078 161.498 135.973 1.00 15.65 822 ASN C CA 1
ATOM 9879 C C . ASN C 1 950 ? 140.563 161.322 135.947 1.00 11.07 822 ASN C C 1
ATOM 9880 O O . ASN C 1 950 ? 139.852 161.930 136.761 1.00 17.24 822 ASN C O 1
ATOM 9885 N N . ALA C 1 951 ? 140.053 160.465 135.057 1.00 21.78 823 ALA C N 1
ATOM 9886 C CA . ALA C 1 951 ? 138.619 160.203 135.046 1.00 12.75 823 ALA C CA 1
ATOM 9887 C C . ALA C 1 951 ? 138.172 159.492 136.316 1.00 14.43 823 ALA C C 1
ATOM 9888 O O . ALA C 1 951 ? 137.128 159.832 136.885 1.00 23.64 823 ALA C O 1
ATOM 9890 N N . THR C 1 952 ? 138.941 158.501 136.780 1.00 19.34 824 THR C N 1
ATOM 9891 C CA . THR C 1 952 ? 138.549 157.834 138.020 1.00 19.21 824 THR C CA 1
ATOM 9892 C C . THR C 1 952 ? 138.650 158.784 139.213 1.00 20.33 824 THR C C 1
ATOM 9893 O O . THR C 1 952 ? 137.820 158.718 140.135 1.00 27.86 824 THR C O 1
ATOM 9897 N N . GLU C 1 953 ? 139.610 159.715 139.184 1.00 26.28 825 GLU C N 1
ATOM 9898 C CA . GLU C 1 953 ? 139.696 160.713 140.247 1.00 26.20 825 GLU C CA 1
ATOM 9899 C C . GLU C 1 953 ? 138.455 161.602 140.270 1.00 26.58 825 GLU C C 1
ATOM 9900 O O . GLU C 1 953 ? 137.874 161.857 141.335 1.00 30.35 825 GLU C O 1
ATOM 9906 N N . PHE C 1 954 ? 138.028 162.083 139.098 1.00 33.09 826 PHE C N 1
ATOM 9907 C CA . PHE C 1 954 ? 136.821 162.907 139.048 1.00 21.88 826 PHE C CA 1
ATOM 9908 C C . PHE C 1 954 ? 135.576 162.116 139.437 1.00 16.27 826 PHE C C 1
ATOM 9909 O O . PHE C 1 954 ? 134.641 162.678 140.021 1.00 20.28 826 PHE C O 1
ATOM 9917 N N . TYR C 1 955 ? 135.538 160.825 139.104 1.00 23.39 827 TYR C N 1
ATOM 9918 C CA . TYR C 1 955 ? 134.452 159.964 139.561 1.00 17.06 827 TYR C CA 1
ATOM 9919 C C . TYR C 1 955 ? 134.373 159.961 141.083 1.00 28.51 827 TYR C C 1
ATOM 9920 O O . TYR C 1 955 ? 133.293 160.138 141.669 1.00 35.64 827 TYR C O 1
ATOM 9929 N N . LYS C 1 956 ? 135.522 159.784 141.741 1.00 42.69 828 LYS C N 1
ATOM 9930 C CA . LYS C 1 956 ? 135.541 159.819 143.201 1.00 44.70 828 LYS C CA 1
ATOM 9931 C C . LYS C 1 956 ? 135.122 161.187 143.734 1.00 29.05 828 LYS C C 1
ATOM 9932 O O . LYS C 1 956 ? 134.458 161.279 144.773 1.00 38.24 828 LYS C O 1
ATOM 9938 N N . ILE C 1 957 ? 135.488 162.264 143.032 1.00 25.56 829 ILE C N 1
ATOM 9939 C CA . ILE C 1 957 ? 135.100 163.601 143.487 1.00 25.60 829 ILE C CA 1
ATOM 9940 C C . ILE C 1 957 ? 133.584 163.782 143.415 1.00 24.68 829 ILE C C 1
ATOM 9941 O O . ILE C 1 957 ? 132.964 164.330 144.336 1.00 27.41 829 ILE C O 1
ATOM 9946 N N . PHE C 1 958 ? 132.967 163.347 142.314 1.00 39.55 830 PHE C N 1
ATOM 9947 C CA . PHE C 1 958 ? 131.510 163.401 142.220 1.00 24.89 830 PHE C CA 1
ATOM 9948 C C . PHE C 1 958 ? 130.864 162.596 143.339 1.00 28.15 830 PHE C C 1
ATOM 9949 O O . PHE C 1 958 ? 129.874 163.033 143.946 1.00 35.41 830 PHE C O 1
ATOM 9957 N N . GLN C 1 959 ? 131.410 161.409 143.618 1.00 40.18 831 GLN C N 1
ATOM 9958 C CA . GLN C 1 959 ? 130.897 160.599 144.718 1.00 38.04 831 GLN C CA 1
ATOM 9959 C C . GLN C 1 959 ? 130.995 161.342 146.046 1.00 37.85 831 GLN C C 1
ATOM 9960 O O . GLN C 1 959 ? 130.084 161.269 146.878 1.00 39.90 831 GLN C O 1
ATOM 9966 N N . ASP C 1 960 ? 132.094 162.065 146.259 1.00 51.15 832 ASP C N 1
ATOM 9967 C CA . ASP C 1 960 ? 132.292 162.835 147.481 1.00 46.65 832 ASP C CA 1
ATOM 9968 C C . ASP C 1 960 ? 131.547 164.161 147.476 1.00 43.90 832 ASP C C 1
ATOM 9969 O O . ASP C 1 960 ? 131.634 164.902 148.461 1.00 51.56 832 ASP C O 1
ATOM 9974 N N . GLU C 1 961 ? 130.879 164.504 146.378 1.00 63.36 833 GLU C N 1
ATOM 9975 C CA . GLU C 1 961 ? 130.019 165.681 146.358 1.00 50.78 833 GLU C CA 1
ATOM 9976 C C . GLU C 1 961 ? 128.534 165.356 146.453 1.00 40.79 833 GLU C C 1
ATOM 9977 O O . GLU C 1 961 ? 127.761 166.215 146.894 1.00 38.16 833 GLU C O 1
ATOM 9983 N N . ILE C 1 962 ? 128.109 164.155 146.053 1.00 57.83 834 ILE C N 1
ATOM 9984 C CA . ILE C 1 962 ? 126.718 163.760 146.285 1.00 40.30 834 ILE C CA 1
ATOM 9985 C C . ILE C 1 962 ? 126.437 163.715 147.783 1.00 53.47 834 ILE C C 1
ATOM 9986 O O . ILE C 1 962 ? 125.540 164.398 148.289 1.00 62.64 834 ILE C O 1
ATOM 9991 N N . GLY C 1 963 ? 127.194 162.897 148.510 1.00 70.33 835 GLY C N 1
ATOM 9992 C CA . GLY C 1 963 ? 127.341 163.121 149.933 1.00 69.74 835 GLY C CA 1
ATOM 9993 C C . GLY C 1 963 ? 128.281 164.291 150.161 1.00 83.28 835 GLY C C 1
ATOM 9994 O O . GLY C 1 963 ? 129.231 164.506 149.408 1.00 88.72 835 GLY C O 1
ATOM 9995 N N . GLU C 1 964 ? 128.003 165.072 151.202 1.00 66.61 836 GLU C N 1
ATOM 9996 C CA . GLU C 1 964 ? 128.742 166.312 151.441 1.00 62.25 836 GLU C CA 1
ATOM 9997 C C . GLU C 1 964 ? 129.849 166.037 152.455 1.00 53.14 836 GLU C C 1
ATOM 9998 O O . GLU C 1 964 ? 129.781 166.417 153.623 1.00 66.13 836 GLU C O 1
ATOM 10004 N N . VAL C 1 965 ? 130.907 165.378 151.969 1.00 70.72 837 VAL C N 1
ATOM 10005 C CA . VAL C 1 965 ? 132.012 164.949 152.826 1.00 71.42 837 VAL C CA 1
ATOM 10006 C C . VAL C 1 965 ? 132.932 166.099 153.208 1.00 72.09 837 VAL C C 1
ATOM 10007 O O . VAL C 1 965 ? 133.895 165.891 153.957 1.00 80.31 837 VAL C O 1
ATOM 10011 N N . TYR C 1 966 ? 132.660 167.316 152.737 1.00 67.22 838 TYR C N 1
ATOM 10012 C CA . TYR C 1 966 ? 133.389 168.483 153.217 1.00 78.12 838 TYR C CA 1
ATOM 10013 C C . TYR C 1 966 ? 132.818 169.035 154.517 1.00 85.90 838 TYR C C 1
ATOM 10014 O O . TYR C 1 966 ? 133.416 169.945 155.102 1.00 83.35 838 TYR C O 1
ATOM 10023 N N . GLN C 1 967 ? 131.682 168.512 154.976 1.00 96.99 839 GLN C N 1
ATOM 10024 C CA . GLN C 1 967 ? 131.121 168.823 156.284 1.00 88.39 839 GLN C CA 1
ATOM 10025 C C . GLN C 1 967 ? 131.232 167.654 157.249 1.00 92.16 839 GLN C C 1
ATOM 10026 O O . GLN C 1 967 ? 131.694 167.823 158.381 1.00 95.00 839 GLN C O 1
ATOM 10032 N N . LYS C 1 968 ? 130.809 166.465 156.822 1.00 98.74 840 LYS C N 1
ATOM 10033 C CA . LYS C 1 968 ? 130.903 165.246 157.612 1.00 105.14 840 LYS C CA 1
ATOM 10034 C C . LYS C 1 968 ? 132.156 164.494 157.182 1.00 111.67 840 LYS C C 1
ATOM 10035 O O . LYS C 1 968 ? 132.115 163.711 156.223 1.00 112.13 840 LYS C O 1
ATOM 10041 N N . PRO C 1 969 ? 133.284 164.694 157.870 1.00 113.25 841 PRO C N 1
ATOM 10042 C CA . PRO C 1 969 ? 134.568 164.228 157.323 1.00 130.83 841 PRO C CA 1
ATOM 10043 C C . PRO C 1 969 ? 134.753 162.722 157.362 1.00 132.85 841 PRO C C 1
ATOM 10044 O O . PRO C 1 969 ? 135.571 162.203 156.593 1.00 132.93 841 PRO C O 1
ATOM 10048 N N . ASN C 1 970 ? 134.033 162.004 158.218 1.00 113.82 842 ASN C N 1
ATOM 10049 C CA . ASN C 1 970 ? 134.170 160.550 158.314 1.00 125.83 842 ASN C CA 1
ATOM 10050 C C . ASN C 1 970 ? 132.825 159.882 158.074 1.00 113.37 842 ASN C C 1
ATOM 10051 O O . ASN C 1 970 ? 131.984 159.822 158.989 1.00 115.25 842 ASN C O 1
ATOM 10056 N N . PRO C 1 971 ? 132.568 159.375 156.873 1.00 106.19 843 PRO C N 1
ATOM 10057 C CA . PRO C 1 971 ? 131.329 158.643 156.614 1.00 92.27 843 PRO C CA 1
ATOM 10058 C C . PRO C 1 971 ? 131.506 157.143 156.835 1.00 102.35 843 PRO C C 1
ATOM 10059 O O . PRO C 1 971 ? 132.616 156.636 157.005 1.00 100.82 843 PRO C O 1
ATOM 10063 N N . SER C 1 972 ? 130.376 156.440 156.830 1.00 101.73 844 SER C N 1
ATOM 10064 C CA . SER C 1 972 ? 130.376 154.993 156.963 1.00 97.13 844 SER C CA 1
ATOM 10065 C C . SER C 1 972 ? 130.709 154.341 155.622 1.00 99.63 844 SER C C 1
ATOM 10066 O O . SER C 1 972 ? 130.990 155.011 154.624 1.00 104.27 844 SER C O 1
ATOM 10069 N N . ARG C 1 973 ? 130.685 153.008 155.599 1.00 89.50 845 ARG C N 1
ATOM 10070 C CA . ARG C 1 973 ? 130.859 152.263 154.357 1.00 99.04 845 ARG C CA 1
ATOM 10071 C C . ARG C 1 973 ? 129.543 152.125 153.600 1.00 103.61 845 ARG C C 1
ATOM 10072 O O . ARG C 1 973 ? 129.509 152.261 152.368 1.00 110.02 845 ARG C O 1
ATOM 10080 N N . GLU C 1 974 ? 128.449 151.895 154.331 1.00 90.64 846 GLU C N 1
ATOM 10081 C CA . GLU C 1 974 ? 127.156 151.697 153.692 1.00 109.97 846 GLU C CA 1
ATOM 10082 C C . GLU C 1 974 ? 126.654 152.969 153.020 1.00 98.54 846 GLU C C 1
ATOM 10083 O O . GLU C 1 974 ? 126.026 152.894 151.960 1.00 102.99 846 GLU C O 1
ATOM 10089 N N . GLU C 1 975 ? 126.939 154.145 153.585 1.00 85.81 847 GLU C N 1
ATOM 10090 C CA . GLU C 1 975 ? 126.481 155.364 152.924 1.00 84.68 847 GLU C CA 1
ATOM 10091 C C . GLU C 1 975 ? 127.364 155.741 151.738 1.00 79.15 847 GLU C C 1
ATOM 10092 O O . GLU C 1 975 ? 126.869 156.334 150.772 1.00 83.62 847 GLU C O 1
ATOM 10098 N N . ARG C 1 976 ? 128.652 155.392 151.771 1.00 63.47 848 ARG C N 1
ATOM 10099 C CA . ARG C 1 976 ? 129.469 155.532 150.569 1.00 52.17 848 ARG C CA 1
ATOM 10100 C C . ARG C 1 976 ? 128.932 154.648 149.448 1.00 54.19 848 ARG C C 1
ATOM 10101 O O . ARG C 1 976 ? 128.833 155.081 148.290 1.00 59.78 848 ARG C O 1
ATOM 10109 N N . ARG C 1 977 ? 128.556 153.409 149.780 1.00 54.10 849 ARG C N 1
ATOM 10110 C CA . ARG C 1 977 ? 127.926 152.533 148.795 1.00 59.81 849 ARG C CA 1
ATOM 10111 C C . ARG C 1 977 ? 126.598 153.111 148.303 1.00 67.73 849 ARG C C 1
ATOM 10112 O O . ARG C 1 977 ? 126.271 153.021 147.110 1.00 82.17 849 ARG C O 1
ATOM 10120 N N . ARG C 1 978 ? 125.825 153.707 149.214 1.00 55.72 850 ARG C N 1
ATOM 10121 C CA A ARG C 1 978 ? 124.569 154.332 148.819 0.55 82.36 850 ARG C CA 1
ATOM 10122 C CA B ARG C 1 978 ? 124.571 154.367 148.853 0.45 84.51 850 ARG C CA 1
ATOM 10123 C C . ARG C 1 978 ? 124.805 155.455 147.811 1.00 66.16 850 ARG C C 1
ATOM 10124 O O . ARG C 1 978 ? 124.093 155.546 146.797 1.00 70.65 850 ARG C O 1
ATOM 10139 N N . TRP C 1 979 ? 125.801 156.311 148.065 1.00 59.79 851 TRP C N 1
ATOM 10140 C CA . TRP C 1 979 ? 126.133 157.382 147.132 1.00 51.26 851 TRP C CA 1
ATOM 10141 C C . TRP C 1 979 ? 126.575 156.822 145.785 1.00 52.23 851 TRP C C 1
ATOM 10142 O O . TRP C 1 979 ? 126.226 157.370 144.731 1.00 52.19 851 TRP C O 1
ATOM 10153 N N . ARG C 1 980 ? 127.365 155.743 145.799 1.00 53.06 852 ARG C N 1
ATOM 10154 C CA . ARG C 1 980 ? 127.745 155.106 144.541 1.00 37.76 852 ARG C CA 1
ATOM 10155 C C . ARG C 1 980 ? 126.515 154.681 143.750 1.00 33.20 852 ARG C C 1
ATOM 10156 O O . ARG C 1 980 ? 126.437 154.904 142.533 1.00 48.36 852 ARG C O 1
ATOM 10164 N N . SER C 1 981 ? 125.544 154.064 144.430 1.00 34.12 853 SER C N 1
ATOM 10165 C CA . SER C 1 981 ? 124.335 153.618 143.745 1.00 40.89 853 SER C CA 1
ATOM 10166 C C . SER C 1 981 ? 123.597 154.792 143.112 1.00 39.69 853 SER C C 1
ATOM 10167 O O . SER C 1 981 ? 123.180 154.724 141.946 1.00 55.40 853 SER C O 1
ATOM 10170 N N . THR C 1 982 ? 123.430 155.886 143.864 1.00 40.57 854 THR C N 1
ATOM 10171 C CA . THR C 1 982 ? 122.673 157.005 143.303 1.00 56.79 854 THR C CA 1
ATOM 10172 C C . THR C 1 982 ? 123.415 157.647 142.130 1.00 44.87 854 THR C C 1
ATOM 10173 O O . THR C 1 982 ? 122.789 158.025 141.127 1.00 40.98 854 THR C O 1
ATOM 10177 N N . LEU C 1 983 ? 124.749 157.733 142.208 1.00 38.68 855 LEU C N 1
ATOM 10178 C CA . LEU C 1 983 ? 125.507 158.309 141.101 1.00 26.43 855 LEU C CA 1
ATOM 10179 C C . LEU C 1 983 ? 125.388 157.452 139.849 1.00 27.58 855 LEU C C 1
ATOM 10180 O O . LEU C 1 983 ? 125.212 157.977 138.741 1.00 27.49 855 LEU C O 1
ATOM 10185 N N . ASP C 1 984 ? 125.483 156.130 140.004 1.00 34.58 856 ASP C N 1
ATOM 10186 C CA . ASP C 1 984 ? 125.395 155.260 138.837 1.00 34.87 856 ASP C CA 1
ATOM 10187 C C . ASP C 1 984 ? 124.001 155.296 138.222 1.00 28.08 856 ASP C C 1
ATOM 10188 O O . ASP C 1 984 ? 123.860 155.282 136.992 1.00 34.76 856 ASP C O 1
ATOM 10193 N N . LYS C 1 985 ? 122.955 155.375 139.051 1.00 30.78 857 LYS C N 1
ATOM 10194 C CA . LYS C 1 985 ? 121.609 155.474 138.493 1.00 36.41 857 LYS C CA 1
ATOM 10195 C C . LYS C 1 985 ? 121.423 156.780 137.726 1.00 29.89 857 LYS C C 1
ATOM 10196 O O . LYS C 1 985 ? 120.838 156.791 136.632 1.00 31.88 857 LYS C O 1
ATOM 10202 N N . GLN C 1 986 ? 121.921 157.893 138.277 1.00 30.05 858 GLN C N 1
ATOM 10203 C CA . GLN C 1 986 ? 121.822 159.163 137.561 1.00 29.65 858 GLN C CA 1
ATOM 10204 C C . GLN C 1 986 ? 122.582 159.114 136.240 1.00 36.61 858 GLN C C 1
ATOM 10205 O O . GLN C 1 986 ? 122.072 159.563 135.207 1.00 35.15 858 GLN C O 1
ATOM 10211 N N . LEU C 1 987 ? 123.799 158.564 136.249 1.00 38.70 859 LEU C N 1
ATOM 10212 C CA . LEU C 1 987 ? 124.579 158.466 135.020 1.00 23.00 859 LEU C CA 1
ATOM 10213 C C . LEU C 1 987 ? 124.046 157.409 134.064 1.00 30.08 859 LEU C C 1
ATOM 10214 O O . LEU C 1 987 ? 124.530 157.326 132.930 1.00 37.09 859 LEU C O 1
ATOM 10219 N N . ARG C 1 988 ? 123.096 156.582 134.497 1.00 33.90 860 ARG C N 1
ATOM 10220 C CA . ARG C 1 988 ? 122.370 155.741 133.554 1.00 25.36 860 ARG C CA 1
ATOM 10221 C C . ARG C 1 988 ? 121.184 156.474 132.937 1.00 25.14 860 ARG C C 1
ATOM 10222 O O . ARG C 1 988 ? 120.921 156.320 131.738 1.00 34.05 860 ARG C O 1
ATOM 10230 N N . LYS C 1 989 ? 120.469 157.280 133.728 1.00 37.51 861 LYS C N 1
ATOM 10231 C CA . LYS C 1 989 ? 119.338 158.031 133.184 1.00 48.83 861 LYS C CA 1
ATOM 10232 C C . LYS C 1 989 ? 119.799 158.997 132.097 1.00 47.76 861 LYS C C 1
ATOM 10233 O O . LYS C 1 989 ? 119.365 158.910 130.942 1.00 58.64 861 LYS C O 1
ATOM 10239 N N . LYS C 1 990 ? 120.674 159.930 132.452 1.00 47.49 862 LYS C N 1
ATOM 10240 C CA . LYS C 1 990 ? 121.354 160.782 131.489 1.00 44.06 862 LYS C CA 1
ATOM 10241 C C . LYS C 1 990 ? 122.775 160.277 131.278 1.00 68.86 862 LYS C C 1
ATOM 10242 O O . LYS C 1 990 ? 123.314 159.530 132.096 1.00 67.19 862 LYS C O 1
ATOM 10248 N N . MET C 1 991 ? 123.363 160.674 130.146 1.00 43.75 863 MET C N 1
ATOM 10249 C CA . MET C 1 991 ? 124.714 160.294 129.731 1.00 51.42 863 MET C CA 1
ATOM 10250 C C . MET C 1 991 ? 124.780 158.838 129.279 1.00 52.20 863 MET C C 1
ATOM 10251 O O . MET C 1 991 ? 125.808 158.397 128.757 1.00 60.99 863 MET C O 1
ATOM 10256 N N . LYS C 1 992 ? 123.688 158.095 129.472 1.00 41.77 864 LYS C N 1
ATOM 10257 C CA . LYS C 1 992 ? 123.490 156.780 128.858 1.00 41.75 864 LYS C CA 1
ATOM 10258 C C . LYS C 1 992 ? 124.651 155.826 129.137 1.00 46.25 864 LYS C C 1
ATOM 10259 O O . LYS C 1 992 ? 125.141 155.134 128.242 1.00 54.49 864 LYS C O 1
ATOM 10265 N N . LEU C 1 993 ? 125.090 155.778 130.391 1.00 38.71 865 LEU C N 1
ATOM 10266 C CA . LEU C 1 993 ? 126.197 154.924 130.797 1.00 33.52 865 LEU C CA 1
ATOM 10267 C C . LEU C 1 993 ? 125.718 153.830 131.742 1.00 39.57 865 LEU C C 1
ATOM 10268 O O . LEU C 1 993 ? 124.890 154.074 132.625 1.00 48.73 865 LEU C O 1
ATOM 10273 N N . LYS C 1 994 ? 126.239 152.628 131.548 1.00 36.75 866 LYS C N 1
ATOM 10274 C CA . LYS C 1 994 ? 126.098 151.598 132.563 1.00 37.27 866 LYS C CA 1
ATOM 10275 C C . LYS C 1 994 ? 127.267 151.678 133.540 1.00 56.52 866 LYS C C 1
ATOM 10276 O O . LYS C 1 994 ? 128.349 152.152 133.182 1.00 55.18 866 LYS C O 1
ATOM 10282 N N . PRO C 1 995 ? 127.088 151.245 134.787 1.00 56.24 867 PRO C N 1
ATOM 10283 C CA . PRO C 1 995 ? 128.228 151.204 135.709 1.00 53.01 867 PRO C CA 1
ATOM 10284 C C . PRO C 1 995 ? 129.244 150.168 135.259 1.00 53.33 867 PRO C C 1
ATOM 10285 O O . PRO C 1 995 ? 128.890 149.110 134.734 1.00 62.97 867 PRO C O 1
ATOM 10289 N N . VAL C 1 996 ? 130.519 150.483 135.460 1.00 43.79 868 VAL C N 1
ATOM 10290 C CA . VAL C 1 996 ? 131.617 149.646 134.995 1.00 55.20 868 VAL C CA 1
ATOM 10291 C C . VAL C 1 996 ? 132.341 149.059 136.197 1.00 65.90 868 VAL C C 1
ATOM 10292 O O . VAL C 1 996 ? 132.521 149.731 137.220 1.00 57.53 868 VAL C O 1
ATOM 10296 N N . MET C 1 997 ? 132.742 147.791 136.074 1.00 66.73 869 MET C N 1
ATOM 10297 C CA . MET C 1 997 ? 133.620 147.190 137.071 1.00 69.35 869 MET C CA 1
ATOM 10298 C C . MET C 1 997 ? 134.903 147.995 137.223 1.00 51.23 869 MET C C 1
ATOM 10299 O O . MET C 1 997 ? 135.401 148.185 138.338 1.00 45.88 869 MET C O 1
ATOM 10304 N N . ARG C 1 998 ? 135.444 148.485 136.110 1.00 52.07 870 ARG C N 1
ATOM 10305 C CA . ARG C 1 998 ? 136.721 149.180 136.106 1.00 39.45 870 ARG C CA 1
ATOM 10306 C C . ARG C 1 998 ? 136.688 150.282 135.057 1.00 45.91 870 ARG C C 1
ATOM 10307 O O . ARG C 1 998 ? 136.123 150.102 133.975 1.00 46.31 870 ARG C O 1
ATOM 10315 N N . MET C 1 999 ? 137.290 151.421 135.390 1.00 45.13 871 MET C N 1
ATOM 10316 C CA . MET C 1 999 ? 137.351 152.551 134.471 1.00 36.79 871 MET C CA 1
ATOM 10317 C C . MET C 1 999 ? 138.161 152.194 133.230 1.00 35.50 871 MET C C 1
ATOM 10318 O O . MET C 1 999 ? 139.314 151.762 133.334 1.00 47.05 871 MET C O 1
ATOM 10323 N N . ASN C 1 1000 ? 137.559 152.373 132.059 1.00 26.72 872 ASN C N 1
ATOM 10324 C CA . ASN C 1 1000 ? 138.234 152.182 130.782 1.00 24.37 872 ASN C CA 1
ATOM 10325 C C . ASN C 1 1000 ? 138.192 153.484 129.983 1.00 13.68 872 ASN C C 1
ATOM 10326 O O . ASN C 1 1000 ? 137.696 154.511 130.451 1.00 19.51 872 ASN C O 1
ATOM 10331 N N . GLY C 1 1001 ? 138.715 153.427 128.758 1.00 19.79 873 GLY C N 1
ATOM 10332 C CA . GLY C 1 1001 ? 138.950 154.651 128.005 1.00 15.85 873 GLY C CA 1
ATOM 10333 C C . GLY C 1 1001 ? 137.674 155.314 127.517 1.00 9.59 873 GLY C C 1
ATOM 10334 O O . GLY C 1 1001 ? 137.523 156.534 127.613 1.00 12.34 873 GLY C O 1
ATOM 10335 N N . ASN C 1 1002 ? 136.748 154.523 126.968 1.00 24.49 874 ASN C N 1
ATOM 10336 C CA . ASN C 1 1002 ? 135.521 155.093 126.414 1.00 17.53 874 ASN C CA 1
ATOM 10337 C C . ASN C 1 1002 ? 134.666 155.732 127.503 1.00 15.68 874 ASN C C 1
ATOM 10338 O O . ASN C 1 1002 ? 134.112 156.825 127.314 1.00 17.78 874 ASN C O 1
ATOM 10343 N N . TYR C 1 1003 ? 134.527 155.048 128.641 1.00 21.96 875 TYR C N 1
ATOM 10344 C CA . TYR C 1 1003 ? 133.820 155.624 129.779 1.00 18.07 875 TYR C CA 1
ATOM 10345 C C . TYR C 1 1003 ? 134.480 156.920 130.228 1.00 14.06 875 TYR C C 1
ATOM 10346 O O . TYR C 1 1003 ? 133.794 157.897 130.549 1.00 19.24 875 TYR C O 1
ATOM 10355 N N . ALA C 1 1004 ? 135.814 156.942 130.261 1.00 22.94 876 ALA C N 1
ATOM 10356 C CA . ALA C 1 1004 ? 136.535 158.156 130.627 1.00 15.25 876 ALA C CA 1
ATOM 10357 C C . ALA C 1 1004 ? 136.248 159.286 129.647 1.00 9.20 876 ALA C C 1
ATOM 10358 O O . ALA C 1 1004 ? 136.118 160.449 130.047 1.00 13.85 876 ALA C O 1
ATOM 10360 N N . ARG C 1 1005 ? 136.152 158.962 128.357 1.00 23.49 877 ARG C N 1
ATOM 10361 C CA . ARG C 1 1005 ? 135.891 159.988 127.353 1.00 23.41 877 ARG C CA 1
ATOM 10362 C C . ARG C 1 1005 ? 134.488 160.559 127.501 1.00 24.68 877 ARG C C 1
ATOM 10363 O O . ARG C 1 1005 ? 134.297 161.778 127.424 1.00 25.11 877 ARG C O 1
ATOM 10371 N N . ARG C 1 1006 ? 133.493 159.698 127.715 1.00 29.00 878 ARG C N 1
ATOM 10372 C CA . ARG C 1 1006 ? 132.125 160.189 127.842 1.00 27.70 878 ARG C CA 1
ATOM 10373 C C . ARG C 1 1006 ? 131.848 160.842 129.192 1.00 29.96 878 ARG C C 1
ATOM 10374 O O . ARG C 1 1006 ? 130.927 161.660 129.290 1.00 31.00 878 ARG C O 1
ATOM 10382 N N . LEU C 1 1007 ? 132.625 160.512 130.226 1.00 45.31 879 LEU C N 1
ATOM 10383 C CA . LEU C 1 1007 ? 132.343 161.019 131.565 1.00 41.36 879 LEU C CA 1
ATOM 10384 C C . LEU C 1 1007 ? 132.872 162.434 131.765 1.00 26.78 879 LEU C C 1
ATOM 10385 O O . LEU C 1 1007 ? 132.228 163.252 132.431 1.00 38.07 879 LEU C O 1
ATOM 10390 N N . MET C 1 1008 ? 134.040 162.740 131.206 1.00 37.13 880 MET C N 1
ATOM 10391 C CA . MET C 1 1008 ? 134.662 164.049 131.398 1.00 41.81 880 MET C CA 1
ATOM 10392 C C . MET C 1 1008 ? 134.189 165.032 130.325 1.00 40.42 880 MET C C 1
ATOM 10393 O O . MET C 1 1008 ? 134.968 165.628 129.581 1.00 38.01 880 MET C O 1
ATOM 10398 N N . THR C 1 1009 ? 132.871 165.181 130.258 1.00 45.63 881 THR C N 1
ATOM 10399 C CA . THR C 1 1009 ? 132.216 166.170 129.417 1.00 50.35 881 THR C CA 1
ATOM 10400 C C . THR C 1 1009 ? 131.505 167.195 130.292 1.00 62.67 881 THR C C 1
ATOM 10401 O O . THR C 1 1009 ? 131.342 167.016 131.501 1.00 66.76 881 THR C O 1
ATOM 10405 N N . ARG C 1 1010 ? 131.087 168.288 129.653 1.00 68.95 882 ARG C N 1
ATOM 10406 C CA . ARG C 1 1010 ? 130.353 169.340 130.351 1.00 70.84 882 ARG C CA 1
ATOM 10407 C C . ARG C 1 1010 ? 128.994 168.834 130.826 1.00 63.99 882 ARG C C 1
ATOM 10408 O O . ARG C 1 1010 ? 128.608 169.021 131.991 1.00 64.46 882 ARG C O 1
ATOM 10416 N N . GLU C 1 1011 ? 128.267 168.162 129.934 1.00 61.17 883 GLU C N 1
ATOM 10417 C CA . GLU C 1 1011 ? 126.905 167.746 130.231 1.00 53.74 883 GLU C CA 1
ATOM 10418 C C . GLU C 1 1011 ? 126.857 166.666 131.304 1.00 52.80 883 GLU C C 1
ATOM 10419 O O . GLU C 1 1011 ? 125.877 166.586 132.050 1.00 62.01 883 GLU C O 1
ATOM 10425 N N . ALA C 1 1012 ? 127.900 165.842 131.419 1.00 46.51 884 ALA C N 1
ATOM 10426 C CA . ALA C 1 1012 ? 127.931 164.855 132.495 1.00 41.39 884 ALA C CA 1
ATOM 10427 C C . ALA C 1 1012 ? 128.067 165.528 133.855 1.00 39.44 884 ALA C C 1
ATOM 10428 O O . ALA C 1 1012 ? 127.385 165.150 134.819 1.00 40.19 884 ALA C O 1
ATOM 10430 N N . VAL C 1 1013 ? 128.937 166.536 133.952 1.00 40.84 885 VAL C N 1
ATOM 10431 C CA . VAL C 1 1013 ? 129.029 167.308 135.186 1.00 42.97 885 VAL C CA 1
ATOM 10432 C C . VAL C 1 1013 ? 127.697 167.971 135.496 1.00 46.55 885 VAL C C 1
ATOM 10433 O O . VAL C 1 1013 ? 127.268 168.014 136.654 1.00 56.99 885 VAL C O 1
ATOM 10437 N N . GLU C 1 1014 ? 127.011 168.487 134.473 1.00 54.89 886 GLU C N 1
ATOM 10438 C CA . GLU C 1 1014 ? 125.716 169.108 134.739 1.00 50.29 886 GLU C CA 1
ATOM 10439 C C . GLU C 1 1014 ? 124.665 168.080 135.152 1.00 41.43 886 GLU C C 1
ATOM 10440 O O . GLU C 1 1014 ? 123.745 168.409 135.907 1.00 45.20 886 GLU C O 1
ATOM 10446 N N . ALA C 1 1015 ? 124.784 166.838 134.680 1.00 46.00 887 ALA C N 1
ATOM 10447 C CA . ALA C 1 1015 ? 123.918 165.773 135.172 1.00 48.24 887 ALA C CA 1
ATOM 10448 C C . ALA C 1 1015 ? 124.253 165.394 136.608 1.00 46.38 887 ALA C C 1
ATOM 10449 O O . ALA C 1 1015 ? 123.388 164.872 137.319 1.00 47.75 887 ALA C O 1
ATOM 10451 N N . VAL C 1 1016 ? 125.491 165.633 137.039 1.00 44.62 888 VAL C N 1
ATOM 10452 C CA . VAL C 1 1016 ? 125.858 165.366 138.429 1.00 46.96 888 VAL C CA 1
ATOM 10453 C C . VAL C 1 1016 ? 125.399 166.499 139.345 1.00 51.03 888 VAL C C 1
ATOM 10454 O O . VAL C 1 1016 ? 124.948 166.256 140.471 1.00 59.57 888 VAL C O 1
ATOM 10458 N N . CYS C 1 1017 ? 125.489 167.748 138.873 1.00 49.36 889 CYS C N 1
ATOM 10459 C CA . CYS C 1 1017 ? 125.147 168.902 139.702 1.00 41.22 889 CYS C CA 1
ATOM 10460 C C . CYS C 1 1017 ? 123.700 168.853 140.170 1.00 56.40 889 CYS C C 1
ATOM 10461 O O . CYS C 1 1017 ? 123.367 169.403 141.225 1.00 68.94 889 CYS C O 1
ATOM 10464 N N . GLU C 1 1018 ? 122.833 168.194 139.403 1.00 64.35 890 GLU C N 1
ATOM 10465 C CA . GLU C 1 1018 ? 121.445 168.012 139.803 1.00 55.31 890 GLU C CA 1
ATOM 10466 C C . GLU C 1 1018 ? 121.323 167.230 141.108 1.00 64.26 890 GLU C C 1
ATOM 10467 O O . GLU C 1 1018 ? 120.281 167.296 141.767 1.00 55.10 890 GLU C O 1
ATOM 10473 N N . LEU C 1 1019 ? 122.375 166.518 141.507 1.00 66.25 891 LEU C N 1
ATOM 10474 C CA . LEU C 1 1019 ? 122.393 165.771 142.757 1.00 48.42 891 LEU C CA 1
ATOM 10475 C C . LEU C 1 1019 ? 123.058 166.525 143.903 1.00 48.65 891 LEU C C 1
ATOM 10476 O O . LEU C 1 1019 ? 122.712 166.290 145.062 1.00 52.91 891 LEU C O 1
ATOM 10481 N N . VAL C 1 1020 ? 124.004 167.408 143.609 1.00 50.14 892 VAL C N 1
ATOM 10482 C CA . VAL C 1 1020 ? 124.658 168.216 144.648 1.00 56.07 892 VAL C CA 1
ATOM 10483 C C . VAL C 1 1020 ? 123.683 169.292 145.117 1.00 64.54 892 VAL C C 1
ATOM 10484 O O . VAL C 1 1020 ? 123.104 170.001 144.280 1.00 73.31 892 VAL C O 1
ATOM 10488 N N . PRO C 1 1021 ? 123.424 169.429 146.423 1.00 76.11 893 PRO C N 1
ATOM 10489 C CA . PRO C 1 1021 ? 122.426 170.414 146.869 1.00 79.59 893 PRO C CA 1
ATOM 10490 C C . PRO C 1 1021 ? 122.922 171.853 146.930 1.00 78.98 893 PRO C C 1
ATOM 10491 O O . PRO C 1 1021 ? 122.191 172.775 146.555 1.00 79.77 893 PRO C O 1
ATOM 10495 N N . SER C 1 1022 ? 124.157 172.065 147.381 1.00 83.99 894 SER C N 1
ATOM 10496 C CA . SER C 1 1022 ? 124.646 173.417 147.632 1.00 93.67 894 SER C CA 1
ATOM 10497 C C . SER C 1 1022 ? 125.098 174.050 146.320 1.00 111.09 894 SER C C 1
ATOM 10498 O O . SER C 1 1022 ? 125.964 173.505 145.627 1.00 116.50 894 SER C O 1
ATOM 10501 N N . GLU C 1 1023 ? 124.527 175.208 145.994 1.00 92.29 895 GLU C N 1
ATOM 10502 C CA . GLU C 1 1023 ? 124.679 175.813 144.675 1.00 112.46 895 GLU C CA 1
ATOM 10503 C C . GLU C 1 1023 ? 125.976 176.600 144.506 1.00 97.91 895 GLU C C 1
ATOM 10504 O O . GLU C 1 1023 ? 126.126 177.288 143.492 1.00 107.31 895 GLU C O 1
ATOM 10510 N N . GLU C 1 1024 ? 126.908 176.533 145.456 1.00 89.40 896 GLU C N 1
ATOM 10511 C CA . GLU C 1 1024 ? 128.243 177.069 145.213 1.00 97.60 896 GLU C CA 1
ATOM 10512 C C . GLU C 1 1024 ? 129.261 175.981 144.903 1.00 92.55 896 GLU C C 1
ATOM 10513 O O . GLU C 1 1024 ? 130.164 176.206 144.093 1.00 90.53 896 GLU C O 1
ATOM 10519 N N . ARG C 1 1025 ? 129.109 174.787 145.484 1.00 73.09 897 ARG C N 1
ATOM 10520 C CA . ARG C 1 1025 ? 129.954 173.666 145.087 1.00 70.96 897 ARG C CA 1
ATOM 10521 C C . ARG C 1 1025 ? 129.616 173.184 143.681 1.00 81.70 897 ARG C C 1
ATOM 10522 O O . ARG C 1 1025 ? 130.483 172.640 142.983 1.00 88.25 897 ARG C O 1
ATOM 10530 N N . ARG C 1 1026 ? 128.368 173.382 143.248 1.00 63.89 898 ARG C N 1
ATOM 10531 C CA . ARG C 1 1026 ? 128.008 173.103 141.863 1.00 74.92 898 ARG C CA 1
ATOM 10532 C C . ARG C 1 1026 ? 128.831 173.960 140.910 1.00 73.79 898 ARG C C 1
ATOM 10533 O O . ARG C 1 1026 ? 129.476 173.444 139.986 1.00 81.34 898 ARG C O 1
ATOM 10541 N N . GLU C 1 1027 ? 128.812 175.280 141.120 1.00 51.50 899 GLU C N 1
ATOM 10542 C CA . GLU C 1 1027 ? 129.688 176.175 140.371 1.00 63.11 899 GLU C CA 1
ATOM 10543 C C . GLU C 1 1027 ? 131.145 175.753 140.502 1.00 80.05 899 GLU C C 1
ATOM 10544 O O . GLU C 1 1027 ? 131.907 175.816 139.530 1.00 78.23 899 GLU C O 1
ATOM 10550 N N . ALA C 1 1028 ? 131.550 175.331 141.702 1.00 71.81 900 ALA C N 1
ATOM 10551 C CA . ALA C 1 1028 ? 132.937 174.945 141.937 1.00 60.18 900 ALA C CA 1
ATOM 10552 C C . ALA C 1 1028 ? 133.370 173.835 140.986 1.00 67.70 900 ALA C C 1
ATOM 10553 O O . ALA C 1 1028 ? 134.316 173.998 140.206 1.00 71.28 900 ALA C O 1
ATOM 10555 N N . LEU C 1 1029 ? 132.685 172.691 141.029 1.00 56.79 901 LEU C N 1
ATOM 10556 C CA . LEU C 1 1029 ? 133.142 171.591 140.186 1.00 63.96 901 LEU C CA 1
ATOM 10557 C C . LEU C 1 1029 ? 132.807 171.805 138.712 1.00 52.03 901 LEU C C 1
ATOM 10558 O O . LEU C 1 1029 ? 133.480 171.224 137.853 1.00 67.02 901 LEU C O 1
ATOM 10563 N N . LEU C 1 1030 ? 131.832 172.659 138.384 1.00 38.92 902 LEU C N 1
ATOM 10564 C CA . LEU C 1 1030 ? 131.619 173.018 136.983 1.00 52.11 902 LEU C CA 1
ATOM 10565 C C . LEU C 1 1030 ? 132.816 173.788 136.428 1.00 50.20 902 LEU C C 1
ATOM 10566 O O . LEU C 1 1030 ? 133.324 173.487 135.333 1.00 65.89 902 LEU C O 1
ATOM 10571 N N . LYS C 1 1031 ? 133.260 174.807 137.169 1.00 35.09 903 LYS C N 1
ATOM 10572 C CA . LYS C 1 1031 ? 134.494 175.509 136.847 1.00 45.12 903 LYS C CA 1
ATOM 10573 C C . LYS C 1 1031 ? 135.669 174.543 136.754 1.00 57.33 903 LYS C C 1
ATOM 10574 O O . LYS C 1 1031 ? 136.517 174.661 135.861 1.00 53.06 903 LYS C O 1
ATOM 10580 N N . LEU C 1 1032 ? 135.734 173.582 137.675 1.00 47.46 904 LEU C N 1
ATOM 10581 C CA . LEU C 1 1032 ? 136.783 172.568 137.617 1.00 34.13 904 LEU C CA 1
ATOM 10582 C C . LEU C 1 1032 ? 136.760 171.830 136.282 1.00 40.87 904 LEU C C 1
ATOM 10583 O O . LEU C 1 1032 ? 137.802 171.652 135.635 1.00 59.45 904 LEU C O 1
ATOM 10588 N N . MET C 1 1033 ? 135.571 171.410 135.842 1.00 33.49 905 MET C N 1
ATOM 10589 C CA . MET C 1 1033 ? 135.484 170.613 134.622 1.00 42.22 905 MET C CA 1
ATOM 10590 C C . MET C 1 1033 ? 135.868 171.422 133.385 1.00 44.85 905 MET C C 1
ATOM 10591 O O . MET C 1 1033 ? 136.571 170.910 132.505 1.00 53.23 905 MET C O 1
ATOM 10596 N N . ASP C 1 1034 ? 135.434 172.685 133.285 1.00 43.28 906 ASP C N 1
ATOM 10597 C CA . ASP C 1 1034 ? 135.850 173.421 132.087 1.00 58.41 906 ASP C CA 1
ATOM 10598 C C . ASP C 1 1034 ? 137.334 173.776 132.130 1.00 51.90 906 ASP C C 1
ATOM 10599 O O . ASP C 1 1034 ? 137.992 173.810 131.080 1.00 58.92 906 ASP C O 1
ATOM 10604 N N . LEU C 1 1035 ? 137.887 174.023 133.322 1.00 40.69 907 LEU C N 1
ATOM 10605 C CA . LEU C 1 1035 ? 139.332 174.182 133.424 1.00 39.61 907 LEU C CA 1
ATOM 10606 C C . LEU C 1 1035 ? 140.050 172.944 132.902 1.00 39.14 907 LEU C C 1
ATOM 10607 O O . LEU C 1 1035 ? 141.043 173.052 132.173 1.00 34.92 907 LEU C O 1
ATOM 10612 N N . TYR C 1 1036 ? 139.545 171.757 133.249 1.00 37.83 908 TYR C N 1
ATOM 10613 C CA . TYR C 1 1036 ? 140.176 170.516 132.802 1.00 28.69 908 TYR C CA 1
ATOM 10614 C C . TYR C 1 1036 ? 140.055 170.335 131.291 1.00 35.16 908 TYR C C 1
ATOM 10615 O O . TYR C 1 1036 ? 140.988 169.842 130.635 1.00 47.77 908 TYR C O 1
ATOM 10624 N N . LEU C 1 1037 ? 138.899 170.699 130.729 1.00 30.70 909 LEU C N 1
ATOM 10625 C CA . LEU C 1 1037 ? 138.697 170.567 129.291 1.00 35.01 909 LEU C CA 1
ATOM 10626 C C . LEU C 1 1037 ? 139.502 171.587 128.498 1.00 33.16 909 LEU C C 1
ATOM 10627 O O . LEU C 1 1037 ? 139.787 171.351 127.319 1.00 38.37 909 LEU C O 1
ATOM 10632 N N . GLN C 1 1038 ? 139.871 172.712 129.112 1.00 40.70 910 GLN C N 1
ATOM 10633 C CA . GLN C 1 1038 ? 140.731 173.669 128.426 1.00 39.91 910 GLN C CA 1
ATOM 10634 C C . GLN C 1 1038 ? 142.179 173.205 128.326 1.00 35.32 910 GLN C C 1
ATOM 10635 O O . GLN C 1 1038 ? 142.979 173.880 127.670 1.00 34.90 910 GLN C O 1
ATOM 10641 N N . MET C 1 1039 ? 142.535 172.076 128.945 1.00 38.96 911 MET C N 1
ATOM 10642 C CA . MET C 1 1039 ? 143.915 171.609 128.946 1.00 33.72 911 MET C CA 1
ATOM 10643 C C . MET C 1 1039 ? 144.089 170.146 128.554 1.00 35.13 911 MET C C 1
ATOM 10644 O O . MET C 1 1039 ? 145.231 169.720 128.349 1.00 51.27 911 MET C O 1
ATOM 10649 N N . LYS C 1 1040 ? 143.012 169.367 128.457 1.00 28.16 912 LYS C N 1
ATOM 10650 C CA . LYS C 1 1040 ? 143.136 167.998 127.950 1.00 33.40 912 LYS C CA 1
ATOM 10651 C C . LYS C 1 1040 ? 143.641 167.899 126.504 1.00 44.60 912 LYS C C 1
ATOM 10652 O O . LYS C 1 1040 ? 144.483 167.018 126.226 1.00 58.00 912 LYS C O 1
ATOM 10658 N N . PRO C 1 1041 ? 143.182 168.722 125.550 1.00 29.29 913 PRO C N 1
ATOM 10659 C CA . PRO C 1 1041 ? 143.666 168.576 124.166 1.00 37.64 913 PRO C CA 1
ATOM 10660 C C . PRO C 1 1041 ? 145.155 168.828 123.995 1.00 29.00 913 PRO C C 1
ATOM 10661 O O . PRO C 1 1041 ? 145.698 168.487 122.936 1.00 40.08 913 PRO C O 1
ATOM 10665 N N . VAL C 1 1042 ? 145.833 169.409 124.987 1.00 24.25 914 VAL C N 1
ATOM 10666 C CA . VAL C 1 1042 ? 147.265 169.647 124.840 1.00 34.71 914 VAL C CA 1
ATOM 10667 C C . VAL C 1 1042 ? 148.039 168.338 124.922 1.00 37.09 914 VAL C C 1
ATOM 10668 O O . VAL C 1 1042 ? 149.044 168.160 124.224 1.00 36.33 914 VAL C O 1
ATOM 10672 N N . TRP C 1 1043 ? 147.592 167.400 125.756 1.00 31.48 915 TRP C N 1
ATOM 10673 C CA . TRP C 1 1043 ? 148.228 166.095 125.827 1.00 37.98 915 TRP C CA 1
ATOM 10674 C C . TRP C 1 1043 ? 147.489 165.030 125.029 1.00 40.06 915 TRP C C 1
ATOM 10675 O O . TRP C 1 1043 ? 147.982 163.901 124.936 1.00 51.70 915 TRP C O 1
ATOM 10686 N N . ARG C 1 1044 ? 146.328 165.343 124.447 1.00 26.29 916 ARG C N 1
ATOM 10687 C CA . ARG C 1 1044 ? 145.700 164.351 123.579 1.00 23.59 916 ARG C CA 1
ATOM 10688 C C . ARG C 1 1044 ? 145.921 164.583 122.086 1.00 33.51 916 ARG C C 1
ATOM 10689 O O . ARG C 1 1044 ? 145.682 163.660 121.299 1.00 47.26 916 ARG C O 1
ATOM 10697 N N . SER C 1 1045 ? 146.380 165.761 121.670 1.00 37.09 917 SER C N 1
ATOM 10698 C CA . SER C 1 1045 ? 146.519 166.050 120.246 1.00 38.50 917 SER C CA 1
ATOM 10699 C C . SER C 1 1045 ? 147.779 165.417 119.661 1.00 51.14 917 SER C C 1
ATOM 10700 O O . SER C 1 1045 ? 148.801 165.267 120.338 1.00 54.54 917 SER C O 1
ATOM 10703 N N . THR C 1 1046 ? 147.696 165.050 118.377 1.00 54.77 918 THR C N 1
ATOM 10704 C CA . THR C 1 1046 ? 148.864 164.524 117.675 1.00 64.93 918 THR C CA 1
ATOM 10705 C C . THR C 1 1046 ? 149.913 165.607 117.455 1.00 73.48 918 THR C C 1
ATOM 10706 O O . THR C 1 1046 ? 151.115 165.318 117.463 1.00 76.24 918 THR C O 1
ATOM 10710 N N . CYS C 1 1047 ? 149.481 166.851 117.259 1.00 62.08 919 CYS C N 1
ATOM 10711 C CA . CYS C 1 1047 ? 150.382 168.001 117.201 1.00 75.02 919 CYS C CA 1
ATOM 10712 C C . CYS C 1 1047 ? 149.661 169.180 117.841 1.00 66.05 919 CYS C C 1
ATOM 10713 O O . CYS C 1 1047 ? 148.778 169.790 117.216 1.00 71.20 919 CYS C O 1
ATOM 10716 N N . PRO C 1 1048 ? 150.002 169.527 119.084 1.00 62.82 920 PRO C N 1
ATOM 10717 C CA . PRO C 1 1048 ? 149.260 170.598 119.767 1.00 57.91 920 PRO C CA 1
ATOM 10718 C C . PRO C 1 1048 ? 149.576 171.985 119.241 1.00 60.47 920 PRO C C 1
ATOM 10719 O O . PRO C 1 1048 ? 148.679 172.838 119.206 1.00 69.56 920 PRO C O 1
ATOM 10723 N N . SER C 1 1049 ? 150.821 172.241 118.831 1.00 63.35 921 SER C N 1
ATOM 10724 C CA . SER C 1 1049 ? 151.197 173.573 118.372 1.00 75.54 921 SER C CA 1
ATOM 10725 C C . SER C 1 1049 ? 150.472 173.977 117.097 1.00 80.02 921 SER C C 1
ATOM 10726 O O . SER C 1 1049 ? 150.423 175.170 116.778 1.00 78.92 921 SER C O 1
ATOM 10729 N N . ARG C 1 1050 ? 149.910 173.019 116.362 1.00 77.84 922 ARG C N 1
ATOM 10730 C CA . ARG C 1 1050 ? 149.228 173.305 115.106 1.00 77.64 922 ARG C CA 1
ATOM 10731 C C . ARG C 1 1050 ? 147.710 173.307 115.230 1.00 73.94 922 ARG C C 1
ATOM 10732 O O . ARG C 1 1050 ? 147.050 174.158 114.627 1.00 82.20 922 ARG C O 1
ATOM 10740 N N . ASP C 1 1051 ? 147.135 172.388 116.006 1.00 80.98 923 ASP C N 1
ATOM 10741 C CA . ASP C 1 1051 ? 145.692 172.187 116.013 1.00 88.29 923 ASP C CA 1
ATOM 10742 C C . ASP C 1 1051 ? 145.009 172.633 117.302 1.00 80.56 923 ASP C C 1
ATOM 10743 O O . ASP C 1 1051 ? 143.780 172.536 117.394 1.00 79.67 923 ASP C O 1
ATOM 10748 N N . CYS C 1 1052 ? 145.759 173.111 118.297 1.00 78.90 924 CYS C N 1
ATOM 10749 C CA . CYS C 1 1052 ? 145.174 173.817 119.436 1.00 73.98 924 CYS C CA 1
ATOM 10750 C C . CYS C 1 1052 ? 146.218 174.741 120.066 1.00 82.32 924 CYS C C 1
ATOM 10751 O O . CYS C 1 1052 ? 146.505 174.648 121.266 1.00 83.53 924 CYS C O 1
ATOM 10754 N N . PRO C 1 1053 ? 146.760 175.693 119.294 1.00 79.01 925 PRO C N 1
ATOM 10755 C CA . PRO C 1 1053 ? 147.933 176.444 119.777 1.00 86.67 925 PRO C CA 1
ATOM 10756 C C . PRO C 1 1053 ? 147.656 177.311 120.995 1.00 79.94 925 PRO C C 1
ATOM 10757 O O . PRO C 1 1053 ? 148.497 177.386 121.903 1.00 75.77 925 PRO C O 1
ATOM 10761 N N . ASP C 1 1054 ? 146.494 177.969 121.041 1.00 76.98 926 ASP C N 1
ATOM 10762 C CA . ASP C 1 1054 ? 146.202 178.873 122.149 1.00 83.61 926 ASP C CA 1
ATOM 10763 C C . ASP C 1 1054 ? 146.100 178.120 123.470 1.00 77.82 926 ASP C C 1
ATOM 10764 O O . ASP C 1 1054 ? 146.567 178.609 124.505 1.00 71.67 926 ASP C O 1
ATOM 10769 N N . GLN C 1 1055 ? 145.495 176.929 123.457 1.00 63.11 927 GLN C N 1
ATOM 10770 C CA . GLN C 1 1055 ? 145.470 176.111 124.664 1.00 44.62 927 GLN C CA 1
ATOM 10771 C C . GLN C 1 1055 ? 146.872 175.682 125.069 1.00 50.39 927 GLN C C 1
ATOM 10772 O O . GLN C 1 1055 ? 147.166 175.568 126.265 1.00 54.79 927 GLN C O 1
ATOM 10778 N N . LEU C 1 1056 ? 147.746 175.436 124.091 1.00 55.70 928 LEU C N 1
ATOM 10779 C CA . LEU C 1 1056 ? 149.130 175.097 124.403 1.00 57.51 928 LEU C CA 1
ATOM 10780 C C . LEU C 1 1056 ? 149.830 176.251 125.108 1.00 58.94 928 LEU C C 1
ATOM 10781 O O . LEU C 1 1056 ? 150.587 176.039 126.063 1.00 67.09 928 LEU C O 1
ATOM 10786 N N . CYS C 1 1057 ? 149.586 177.483 124.657 1.00 54.39 929 CYS C N 1
ATOM 10787 C CA . CYS C 1 1057 ? 150.245 178.621 125.289 1.00 61.51 929 CYS C CA 1
ATOM 10788 C C . CYS C 1 1057 ? 149.582 179.016 126.606 1.00 61.32 929 CYS C C 1
ATOM 10789 O O . CYS C 1 1057 ? 150.257 179.541 127.498 1.00 62.44 929 CYS C O 1
ATOM 10792 N N . GLN C 1 1058 ? 148.279 178.771 126.753 1.00 63.47 930 GLN C N 1
ATOM 10793 C CA . GLN C 1 1058 ? 147.545 179.114 127.965 1.00 63.30 930 GLN C CA 1
ATOM 10794 C C . GLN C 1 1058 ? 147.585 178.008 129.018 1.00 64.21 930 GLN C C 1
ATOM 10795 O O . GLN C 1 1058 ? 146.780 178.031 129.956 1.00 60.46 930 GLN C O 1
ATOM 10801 N N . TYR C 1 1059 ? 148.506 177.050 128.890 1.00 54.27 931 TYR C N 1
ATOM 10802 C CA . TYR C 1 1059 ? 148.464 175.869 129.748 1.00 39.82 931 TYR C CA 1
ATOM 10803 C C . TYR C 1 1059 ? 148.946 176.176 131.162 1.00 43.09 931 TYR C C 1
ATOM 10804 O O . TYR C 1 1059 ? 148.348 175.710 132.140 1.00 53.59 931 TYR C O 1
ATOM 10813 N N . SER C 1 1060 ? 150.038 176.934 131.289 1.00 41.98 932 SER C N 1
ATOM 10814 C CA . SER C 1 1060 ? 150.592 177.239 132.606 1.00 50.21 932 SER C CA 1
ATOM 10815 C C . SER C 1 1060 ? 149.543 177.886 133.503 1.00 50.13 932 SER C C 1
ATOM 10816 O O . SER C 1 1060 ? 149.300 177.442 134.631 1.00 54.93 932 SER C O 1
ATOM 10819 N N . TYR C 1 1061 ? 148.895 178.928 132.993 1.00 54.68 933 TYR C N 1
ATOM 10820 C CA . TYR C 1 1061 ? 147.905 179.681 133.756 1.00 69.32 933 TYR C CA 1
ATOM 10821 C C . TYR C 1 1061 ? 146.688 178.819 134.106 1.00 53.62 933 TYR C C 1
ATOM 10822 O O . TYR C 1 1061 ? 146.181 178.858 135.243 1.00 52.50 933 TYR C O 1
ATOM 10831 N N . ASN C 1 1062 ? 146.224 178.016 133.144 1.00 45.61 934 ASN C N 1
ATOM 10832 C CA . ASN C 1 1062 ? 145.080 177.139 133.375 1.00 46.30 934 ASN C CA 1
ATOM 10833 C C . ASN C 1 1062 ? 145.373 176.138 134.486 1.00 48.40 934 ASN C C 1
ATOM 10834 O O . ASN C 1 1062 ? 144.560 175.951 135.401 1.00 46.73 934 ASN C O 1
ATOM 10839 N N . SER C 1 1063 ? 146.528 175.469 134.412 1.00 43.34 935 SER C N 1
ATOM 10840 C CA . SER C 1 1063 ? 146.890 174.510 135.452 1.00 43.51 935 SER C CA 1
ATOM 10841 C C . SER C 1 1063 ? 147.075 175.195 136.800 1.00 41.77 935 SER C C 1
ATOM 10842 O O . SER C 1 1063 ? 146.748 174.613 137.843 1.00 52.00 935 SER C O 1
ATOM 10845 N N . GLN C 1 1064 ? 147.599 176.425 136.797 1.00 40.76 936 GLN C N 1
ATOM 10846 C CA . GLN C 1 1064 ? 147.672 177.212 138.023 1.00 46.49 936 GLN C CA 1
ATOM 10847 C C . GLN C 1 1064 ? 146.303 177.319 138.684 1.00 45.73 936 GLN C C 1
ATOM 10848 O O . GLN C 1 1064 ? 146.143 177.027 139.879 1.00 55.37 936 GLN C O 1
ATOM 10854 N N . GLN C 1 1065 ? 145.297 177.738 137.913 1.00 46.72 937 GLN C N 1
ATOM 10855 C CA . GLN C 1 1065 ? 143.969 177.909 138.502 1.00 46.93 937 GLN C CA 1
ATOM 10856 C C . GLN C 1 1065 ? 143.359 176.577 138.922 1.00 50.44 937 GLN C C 1
ATOM 10857 O O . GLN C 1 1065 ? 142.654 176.510 139.934 1.00 56.34 937 GLN C O 1
ATOM 10863 N N . PHE C 1 1066 ? 143.587 175.517 138.144 1.00 44.44 938 PHE C N 1
ATOM 10864 C CA . PHE C 1 1066 ? 143.104 174.194 138.538 1.00 34.09 938 PHE C CA 1
ATOM 10865 C C . PHE C 1 1066 ? 143.656 173.803 139.907 1.00 38.54 938 PHE C C 1
ATOM 10866 O O . PHE C 1 1066 ? 142.909 173.377 140.806 1.00 45.34 938 PHE C O 1
ATOM 10874 N N . ALA C 1 1067 ? 144.970 173.963 140.083 1.00 43.71 939 ALA C N 1
ATOM 10875 C CA . ALA C 1 1067 ? 145.602 173.633 141.354 1.00 56.42 939 ALA C CA 1
ATOM 10876 C C . ALA C 1 1067 ? 145.039 174.479 142.484 1.00 51.04 939 ALA C C 1
ATOM 10877 O O . ALA C 1 1067 ? 144.802 173.973 143.587 1.00 58.02 939 ALA C O 1
ATOM 10879 N N . ASP C 1 1068 ? 144.809 175.771 142.236 1.00 51.38 940 ASP C N 1
ATOM 10880 C CA . ASP C 1 1068 ? 144.334 176.594 143.344 1.00 64.94 940 ASP C CA 1
ATOM 10881 C C . ASP C 1 1068 ? 142.879 176.300 143.687 1.00 71.43 940 ASP C C 1
ATOM 10882 O O . ASP C 1 1068 ? 142.485 176.438 144.849 1.00 68.34 940 ASP C O 1
ATOM 10887 N N . LEU C 1 1069 ? 142.064 175.921 142.699 1.00 69.03 941 LEU C N 1
ATOM 10888 C CA . LEU C 1 1069 ? 140.704 175.497 143.003 1.00 52.25 941 LEU C CA 1
ATOM 10889 C C . LEU C 1 1069 ? 140.710 174.244 143.867 1.00 59.68 941 LEU C C 1
ATOM 10890 O O . LEU C 1 1069 ? 139.929 174.134 144.825 1.00 60.76 941 LEU C O 1
ATOM 10895 N N . LEU C 1 1070 ? 141.592 173.289 143.548 1.00 56.80 942 LEU C N 1
ATOM 10896 C CA . LEU C 1 1070 ? 141.746 172.128 144.421 1.00 59.49 942 LEU C CA 1
ATOM 10897 C C . LEU C 1 1070 ? 142.190 172.543 145.819 1.00 62.96 942 LEU C C 1
ATOM 10898 O O . LEU C 1 1070 ? 141.676 172.032 146.821 1.00 59.11 942 LEU C O 1
ATOM 10903 N N . SER C 1 1071 ? 143.146 173.472 145.903 1.00 59.87 943 SER C N 1
ATOM 10904 C CA . SER C 1 1071 ? 143.670 173.895 147.198 1.00 60.84 943 SER C CA 1
ATOM 10905 C C . SER C 1 1071 ? 142.591 174.549 148.051 1.00 63.71 943 SER C C 1
ATOM 10906 O O . SER C 1 1071 ? 142.532 174.333 149.267 1.00 66.12 943 SER C O 1
ATOM 10909 N N . SER C 1 1072 ? 141.735 175.363 147.435 1.00 74.43 944 SER C N 1
ATOM 10910 C CA . SER C 1 1072 ? 140.747 176.112 148.202 1.00 69.53 944 SER C CA 1
ATOM 10911 C C . SER C 1 1072 ? 139.507 175.277 148.507 1.00 71.00 944 SER C C 1
ATOM 10912 O O . SER C 1 1072 ? 139.184 175.032 149.674 1.00 66.90 944 SER C O 1
ATOM 10915 N N . MET C 1 1073 ? 138.798 174.826 147.472 1.00 72.02 945 MET C N 1
ATOM 10916 C CA . MET C 1 1073 ? 137.458 174.286 147.664 1.00 58.61 945 MET C CA 1
ATOM 10917 C C . MET C 1 1073 ? 137.418 172.767 147.770 1.00 71.94 945 MET C C 1
ATOM 10918 O O . MET C 1 1073 ? 136.326 172.196 147.846 1.00 76.04 945 MET C O 1
ATOM 10923 N N . PHE C 1 1074 ? 138.574 172.100 147.784 1.00 66.80 946 PHE C N 1
ATOM 10924 C CA . PHE C 1 1074 ? 138.602 170.655 147.976 1.00 58.21 946 PHE C CA 1
ATOM 10925 C C . PHE C 1 1074 ? 139.718 170.228 148.925 1.00 70.30 946 PHE C C 1
ATOM 10926 O O . PHE C 1 1074 ? 140.144 169.067 148.880 1.00 81.97 946 PHE C O 1
ATOM 10934 N N . LYS C 1 1075 ? 140.196 171.135 149.784 1.00 53.70 947 LYS C N 1
ATOM 10935 C CA . LYS C 1 1075 ? 141.316 170.825 150.668 1.00 64.21 947 LYS C CA 1
ATOM 10936 C C . LYS C 1 1075 ? 141.023 169.649 151.590 1.00 61.20 947 LYS C C 1
ATOM 10937 O O . LYS C 1 1075 ? 141.962 168.993 152.054 1.00 83.09 947 LYS C O 1
ATOM 10943 N N . TYR C 1 1076 ? 139.747 169.365 151.863 1.00 40.42 948 TYR C N 1
ATOM 10944 C CA . TYR C 1 1076 ? 139.396 168.180 152.637 1.00 60.59 948 TYR C CA 1
ATOM 10945 C C . TYR C 1 1076 ? 139.874 166.898 151.971 1.00 72.28 948 TYR C C 1
ATOM 10946 O O . TYR C 1 1076 ? 139.979 165.864 152.640 1.00 74.75 948 TYR C O 1
ATOM 10955 N N . ARG C 1 1077 ? 140.164 166.942 150.674 1.00 70.04 949 ARG C N 1
ATOM 10956 C CA . ARG C 1 1077 ? 140.604 165.780 149.914 1.00 63.07 949 ARG C CA 1
ATOM 10957 C C . ARG C 1 1077 ? 142.082 165.808 149.565 1.00 66.95 949 ARG C C 1
ATOM 10958 O O . ARG C 1 1077 ? 142.725 164.757 149.548 1.00 77.16 949 ARG C O 1
ATOM 10966 N N . TYR C 1 1078 ? 142.639 166.984 149.290 1.00 46.02 950 TYR C N 1
ATOM 10967 C CA . TYR C 1 1078 ? 144.014 167.120 148.828 1.00 57.77 950 TYR C CA 1
ATOM 10968 C C . TYR C 1 1078 ? 144.859 167.886 149.838 1.00 70.48 950 TYR C C 1
ATOM 10969 O O . TYR C 1 1078 ? 145.641 168.771 149.480 1.00 76.35 950 TYR C O 1
ATOM 10978 N N . ASP C 1 1079 ? 144.703 167.554 151.121 1.00 75.24 951 ASP C N 1
ATOM 10979 C CA . ASP C 1 1079 ? 145.526 168.176 152.152 1.00 96.09 951 ASP C CA 1
ATOM 10980 C C . ASP C 1 1079 ? 146.983 167.747 152.023 1.00 91.71 951 ASP C C 1
ATOM 10981 O O . ASP C 1 1079 ? 147.894 168.582 152.066 1.00 77.04 951 ASP C O 1
ATOM 10986 N N . GLY C 1 1080 ? 147.222 166.447 151.863 1.00 79.88 952 GLY C N 1
ATOM 10987 C CA . GLY C 1 1080 ? 148.573 165.944 151.726 1.00 58.96 952 GLY C CA 1
ATOM 10988 C C . GLY C 1 1080 ? 148.712 164.777 150.770 1.00 63.31 952 GLY C C 1
ATOM 10989 O O . GLY C 1 1080 ? 149.751 164.109 150.755 1.00 63.28 952 GLY C O 1
ATOM 10990 N N . LYS C 1 1081 ? 147.683 164.515 149.966 1.00 46.43 953 LYS C N 1
ATOM 10991 C CA . LYS C 1 1081 ? 147.687 163.383 149.049 1.00 54.21 953 LYS C CA 1
ATOM 10992 C C . LYS C 1 1081 ? 147.182 163.808 147.677 1.00 52.95 953 LYS C C 1
ATOM 10993 O O . LYS C 1 1081 ? 146.218 164.573 147.565 1.00 54.21 953 LYS C O 1
ATOM 10999 N N . ILE C 1 1082 ? 147.857 163.322 146.633 1.00 53.09 954 ILE C N 1
ATOM 11000 C CA . ILE C 1 1082 ? 147.473 163.571 145.248 1.00 36.36 954 ILE C CA 1
ATOM 11001 C C . ILE C 1 1082 ? 147.699 162.298 144.444 1.00 40.88 954 ILE C C 1
ATOM 11002 O O . ILE C 1 1082 ? 148.607 161.511 144.729 1.00 55.16 954 ILE C O 1
ATOM 11007 N N . THR C 1 1083 ? 146.854 162.101 143.437 1.00 24.34 955 THR C N 1
ATOM 11008 C CA . THR C 1 1083 ? 147.100 161.094 142.417 1.00 28.10 955 THR C CA 1
ATOM 11009 C C . THR C 1 1083 ? 148.397 161.413 141.675 1.00 35.66 955 THR C C 1
ATOM 11010 O O . THR C 1 1083 ? 148.745 162.579 141.469 1.00 37.24 955 THR C O 1
ATOM 11014 N N . ASN C 1 1084 ? 149.131 160.365 141.285 1.00 35.24 956 ASN C N 1
ATOM 11015 C CA . ASN C 1 1084 ? 150.375 160.578 140.544 1.00 27.67 956 ASN C CA 1
ATOM 11016 C C . ASN C 1 1084 ? 150.097 161.224 139.192 1.00 23.06 956 ASN C C 1
ATOM 11017 O O . ASN C 1 1084 ? 150.789 162.167 138.779 1.00 19.02 956 ASN C O 1
ATOM 11022 N N . TYR C 1 1085 ? 149.082 160.723 138.483 1.00 28.69 957 TYR C N 1
ATOM 11023 C CA . TYR C 1 1085 ? 148.764 161.259 137.166 1.00 20.09 957 TYR C CA 1
ATOM 11024 C C . TYR C 1 1085 ? 148.272 162.694 137.249 1.00 19.22 957 TYR C C 1
ATOM 11025 O O . TYR C 1 1085 ? 148.521 163.479 136.331 1.00 20.38 957 TYR C O 1
ATOM 11034 N N . LEU C 1 1086 ? 147.579 163.058 138.330 1.00 25.71 958 LEU C N 1
ATOM 11035 C CA . LEU C 1 1086 ? 147.215 164.457 138.527 1.00 18.10 958 LEU C CA 1
ATOM 11036 C C . LEU C 1 1086 ? 148.460 165.328 138.643 1.00 9.30 958 LEU C C 1
ATOM 11037 O O . LEU C 1 1086 ? 148.527 166.416 138.056 1.00 15.43 958 LEU C O 1
ATOM 11042 N N . HIS C 1 1087 ? 149.467 164.850 139.378 1.00 8.83 959 HIS C N 1
ATOM 11043 C CA . HIS C 1 1087 ? 150.723 165.582 139.498 1.00 7.08 959 HIS C CA 1
ATOM 11044 C C . HIS C 1 1087 ? 151.386 165.765 138.139 1.00 18.36 959 HIS C C 1
ATOM 11045 O O . HIS C 1 1087 ? 151.801 166.875 137.781 1.00 21.74 959 HIS C O 1
ATOM 11052 N N . LYS C 1 1088 ? 151.509 164.678 137.370 1.00 27.75 960 LYS C N 1
ATOM 11053 C CA . LYS C 1 1088 ? 152.107 164.778 136.039 1.00 22.41 960 LYS C CA 1
ATOM 11054 C C . LYS C 1 1088 ? 151.317 165.735 135.152 1.00 19.27 960 LYS C C 1
ATOM 11055 O O . LYS C 1 1088 ? 151.894 166.581 134.459 1.00 18.55 960 LYS C O 1
ATOM 11061 N N . THR C 1 1089 ? 149.987 165.613 135.168 1.00 24.32 961 THR C N 1
ATOM 11062 C CA . THR C 1 1089 ? 149.125 166.449 134.342 1.00 19.49 961 THR C CA 1
ATOM 11063 C C . THR C 1 1089 ? 149.251 167.922 134.706 1.00 25.50 961 THR C C 1
ATOM 11064 O O . THR C 1 1089 ? 149.118 168.791 133.837 1.00 28.86 961 THR C O 1
ATOM 11068 N N . LEU C 1 1090 ? 149.532 168.225 135.973 1.00 32.35 962 LEU C N 1
ATOM 11069 C CA . LEU C 1 1090 ? 149.577 169.613 136.409 1.00 25.07 962 LEU C CA 1
ATOM 11070 C C . LEU C 1 1090 ? 150.969 170.233 136.387 1.00 22.06 962 LEU C C 1
ATOM 11071 O O . LEU C 1 1090 ? 151.070 171.465 136.369 1.00 29.14 962 LEU C O 1
ATOM 11076 N N . ALA C 1 1091 ? 152.041 169.436 136.380 1.00 22.73 963 ALA C N 1
ATOM 11077 C CA . ALA C 1 1091 ? 153.376 169.997 136.543 1.00 26.48 963 ALA C CA 1
ATOM 11078 C C . ALA C 1 1091 ? 154.311 169.832 135.350 1.00 38.73 963 ALA C C 1
ATOM 11079 O O . ALA C 1 1091 ? 155.237 170.638 135.212 1.00 33.85 963 ALA C O 1
ATOM 11081 N N . HIS C 1 1092 ? 154.111 168.830 134.491 1.00 37.93 964 HIS C N 1
ATOM 11082 C CA . HIS C 1 1092 ? 155.125 168.469 133.510 1.00 33.78 964 HIS C CA 1
ATOM 11083 C C . HIS C 1 1092 ? 154.677 168.543 132.058 1.00 37.31 964 HIS C C 1
ATOM 11084 O O . HIS C 1 1092 ? 155.517 168.358 131.170 1.00 37.72 964 HIS C O 1
ATOM 11091 N N . VAL C 1 1093 ? 153.397 168.808 131.784 1.00 25.48 965 VAL C N 1
ATOM 11092 C CA . VAL C 1 1093 ? 152.916 168.790 130.399 1.00 28.27 965 VAL C CA 1
ATOM 11093 C C . VAL C 1 1093 ? 153.637 169.797 129.507 1.00 31.10 965 VAL C C 1
ATOM 11094 O O . VAL C 1 1093 ? 154.100 169.404 128.422 1.00 35.74 965 VAL C O 1
ATOM 11098 N N . PRO C 1 1094 ? 153.746 171.087 129.865 1.00 37.87 966 PRO C N 1
ATOM 11099 C CA . PRO C 1 1094 ? 154.362 172.027 128.909 1.00 39.98 966 PRO C CA 1
ATOM 11100 C C . PRO C 1 1094 ? 155.750 171.598 128.451 1.00 53.03 966 PRO C C 1
ATOM 11101 O O . PRO C 1 1094 ? 155.947 171.427 127.235 1.00 69.09 966 PRO C O 1
ATOM 11105 N N . GLU C 1 1095 ? 156.682 171.365 129.389 1.00 35.65 967 GLU C N 1
ATOM 11106 C CA . GLU C 1 1095 ? 158.055 171.061 129.007 1.00 48.59 967 GLU C CA 1
ATOM 11107 C C . GLU C 1 1095 ? 158.162 169.775 128.219 1.00 48.57 967 GLU C C 1
ATOM 11108 O O . GLU C 1 1095 ? 159.037 169.642 127.347 1.00 65.61 967 GLU C O 1
ATOM 11114 N N . ILE C 1 1096 ? 157.301 168.818 128.514 1.00 25.70 968 ILE C N 1
ATOM 11115 C CA . ILE C 1 1096 ? 157.252 167.613 127.679 1.00 18.66 968 ILE C CA 1
ATOM 11116 C C . ILE C 1 1096 ? 156.891 167.948 126.238 1.00 29.02 968 ILE C C 1
ATOM 11117 O O . ILE C 1 1096 ? 157.582 167.535 125.291 1.00 47.95 968 ILE C O 1
ATOM 11122 N N . VAL C 1 1097 ? 155.796 168.688 126.049 1.00 42.93 969 VAL C N 1
ATOM 11123 C CA . VAL C 1 1097 ? 155.379 168.958 124.675 1.00 51.72 969 VAL C CA 1
ATOM 11124 C C . VAL C 1 1097 ? 156.384 169.873 123.979 1.00 42.99 969 VAL C C 1
ATOM 11125 O O . VAL C 1 1097 ? 156.510 169.843 122.747 1.00 49.41 969 VAL C O 1
ATOM 11129 N N . GLU C 1 1098 ? 157.125 170.687 124.737 1.00 45.99 970 GLU C N 1
ATOM 11130 C CA . GLU C 1 1098 ? 158.131 171.519 124.087 1.00 53.49 970 GLU C CA 1
ATOM 11131 C C . GLU C 1 1098 ? 159.361 170.699 123.712 1.00 53.35 970 GLU C C 1
ATOM 11132 O O . GLU C 1 1098 ? 159.946 170.908 122.643 1.00 58.36 970 GLU C O 1
ATOM 11138 N N . ARG C 1 1099 ? 159.743 169.733 124.554 1.00 58.06 971 ARG C N 1
ATOM 11139 C CA . ARG C 1 1099 ? 160.927 168.925 124.275 1.00 61.81 971 ARG C CA 1
ATOM 11140 C C . ARG C 1 1099 ? 160.679 167.923 123.152 1.00 52.38 971 ARG C C 1
ATOM 11141 O O . ARG C 1 1099 ? 161.547 167.717 122.295 1.00 67.63 971 ARG C O 1
ATOM 11149 N N . ASP C 1 1100 ? 159.516 167.276 123.149 1.00 51.13 972 ASP C N 1
ATOM 11150 C CA . ASP C 1 1100 ? 159.235 166.212 122.194 1.00 56.13 972 ASP C CA 1
ATOM 11151 C C . ASP C 1 1100 ? 158.408 166.667 121.003 1.00 49.71 972 ASP C C 1
ATOM 11152 O O . ASP C 1 1100 ? 158.594 166.142 119.901 1.00 56.60 972 ASP C O 1
ATOM 11157 N N . GLY C 1 1101 ? 157.501 167.621 121.193 1.00 51.94 973 GLY C N 1
ATOM 11158 C CA . GLY C 1 1101 ? 156.630 168.053 120.119 1.00 50.73 973 GLY C CA 1
ATOM 11159 C C . GLY C 1 1101 ? 155.186 167.662 120.352 1.00 42.18 973 GLY C C 1
ATOM 11160 O O . GLY C 1 1101 ? 154.268 168.417 120.015 1.00 46.72 973 GLY C O 1
ATOM 11161 N N . SER C 1 1102 ? 154.971 166.485 120.935 1.00 34.55 974 SER C N 1
ATOM 11162 C CA . SER C 1 1102 ? 153.625 165.997 121.192 1.00 36.71 974 SER C CA 1
ATOM 11163 C C . SER C 1 1102 ? 153.655 165.018 122.356 1.00 48.23 974 SER C C 1
ATOM 11164 O O . SER C 1 1102 ? 154.718 164.600 122.822 1.00 55.25 974 SER C O 1
ATOM 11167 N N . ILE C 1 1103 ? 152.459 164.659 122.827 1.00 30.04 975 ILE C N 1
ATOM 11168 C CA . ILE C 1 1103 ? 152.275 163.633 123.845 1.00 31.03 975 ILE C CA 1
ATOM 11169 C C . ILE C 1 1103 ? 151.362 162.518 123.349 1.00 41.17 975 ILE C C 1
ATOM 11170 O O . ILE C 1 1103 ? 151.692 161.332 123.459 1.00 53.41 975 ILE C O 1
ATOM 11175 N N . GLY C 1 1104 ? 150.206 162.882 122.788 1.00 31.59 976 GLY C N 1
ATOM 11176 C CA . GLY C 1 1104 ? 149.248 161.880 122.352 1.00 29.03 976 GLY C CA 1
ATOM 11177 C C . GLY C 1 1104 ? 149.745 161.018 121.209 1.00 39.07 976 GLY C C 1
ATOM 11178 O O . GLY C 1 1104 ? 149.283 159.887 121.036 1.00 41.35 976 GLY C O 1
ATOM 11179 N N . ALA C 1 1105 ? 150.687 161.532 120.414 1.00 40.27 977 ALA C N 1
ATOM 11180 C CA . ALA C 1 1105 ? 151.230 160.753 119.308 1.00 36.15 977 ALA C CA 1
ATOM 11181 C C . ALA C 1 1105 ? 152.083 159.585 119.784 1.00 24.33 977 ALA C C 1
ATOM 11182 O O . ALA C 1 1105 ? 152.258 158.617 119.037 1.00 33.15 977 ALA C O 1
ATOM 11184 N N . TRP C 1 1106 ? 152.610 159.649 121.007 1.00 16.32 978 TRP C N 1
ATOM 11185 C CA . TRP C 1 1106 ? 153.477 158.612 121.549 1.00 21.90 978 TRP C CA 1
ATOM 11186 C C . TRP C 1 1106 ? 152.790 157.786 122.632 1.00 28.85 978 TRP C C 1
ATOM 11187 O O . TRP C 1 1106 ? 153.466 157.200 123.483 1.00 34.48 978 TRP C O 1
ATOM 11198 N N . ALA C 1 1107 ? 151.462 157.723 122.612 1.00 25.23 979 ALA C N 1
ATOM 11199 C CA . ALA C 1 1107 ? 150.722 157.035 123.655 1.00 29.44 979 ALA C CA 1
ATOM 11200 C C . ALA C 1 1107 ? 150.816 155.520 123.483 1.00 36.45 979 ALA C C 1
ATOM 11201 O O . ALA C 1 1107 ? 151.300 155.003 122.472 1.00 38.41 979 ALA C O 1
ATOM 11203 N N . SER C 1 1108 ? 150.343 154.804 124.501 1.00 38.36 980 SER C N 1
ATOM 11204 C CA . SER C 1 1108 ? 150.254 153.350 124.473 1.00 41.56 980 SER C CA 1
ATOM 11205 C C . SER C 1 1108 ? 148.991 152.851 123.782 1.00 52.13 980 SER C C 1
ATOM 11206 O O . SER C 1 1108 ? 148.708 151.650 123.836 1.00 64.75 980 SER C O 1
ATOM 11209 N N . GLU C 1 1109 ? 148.239 153.746 123.137 1.00 35.91 981 GLU C N 1
ATOM 11210 C CA . GLU C 1 1109 ? 146.946 153.383 122.562 1.00 36.40 981 GLU C CA 1
ATOM 11211 C C . GLU C 1 1109 ? 147.085 152.286 121.510 1.00 45.59 981 GLU C C 1
ATOM 11212 O O . GLU C 1 1109 ? 146.323 151.310 121.510 1.00 45.00 981 GLU C O 1
ATOM 11218 N N . GLY C 1 1110 ? 148.055 152.428 120.602 1.00 27.02 982 GLY C N 1
ATOM 11219 C CA . GLY C 1 1110 ? 148.201 151.454 119.530 1.00 26.71 982 GLY C CA 1
ATOM 11220 C C . GLY C 1 1110 ? 148.540 150.061 120.029 1.00 37.31 982 GLY C C 1
ATOM 11221 O O . GLY C 1 1110 ? 148.056 149.062 119.492 1.00 30.35 982 GLY C O 1
ATOM 11222 N N . ASN C 1 1111 ? 149.368 149.976 121.071 1.00 42.65 983 ASN C N 1
ATOM 11223 C CA . ASN C 1 1111 ? 149.751 148.679 121.626 1.00 27.96 983 ASN C CA 1
ATOM 11224 C C . ASN C 1 1111 ? 148.548 147.959 122.230 1.00 24.85 983 ASN C C 1
ATOM 11225 O O . ASN C 1 1111 ? 148.298 146.772 121.954 1.00 29.60 983 ASN C O 1
ATOM 11230 N N . GLU C 1 1112 ? 147.799 148.661 123.082 1.00 24.15 984 GLU C N 1
ATOM 11231 C CA . GLU C 1 1112 ? 146.584 148.083 123.637 1.00 31.46 984 GLU C CA 1
ATOM 11232 C C . GLU C 1 1112 ? 145.616 147.693 122.529 1.00 39.35 984 GLU C C 1
ATOM 11233 O O . GLU C 1 1112 ? 144.939 146.663 122.621 1.00 38.68 984 GLU C O 1
ATOM 11239 N N . SER C 1 1113 ? 145.557 148.488 121.457 1.00 30.66 985 SER C N 1
ATOM 11240 C CA . SER C 1 1113 ? 144.734 148.112 120.312 1.00 28.95 985 SER C CA 1
ATOM 11241 C C . SER C 1 1113 ? 145.222 146.810 119.682 1.00 31.72 985 SER C C 1
ATOM 11242 O O . SER C 1 1113 ? 144.417 146.004 119.201 1.00 22.64 985 SER C O 1
ATOM 11245 N N . GLY C 1 1114 ? 146.540 146.590 119.674 1.00 31.80 986 GLY C N 1
ATOM 11246 C CA . GLY C 1 1114 ? 147.078 145.346 119.141 1.00 16.09 986 GLY C CA 1
ATOM 11247 C C . GLY C 1 1114 ? 146.775 144.132 120.001 1.00 12.34 986 GLY C C 1
ATOM 11248 O O . GLY C 1 1114 ? 146.763 142.999 119.504 1.00 17.68 986 GLY C O 1
ATOM 11249 N N . ASN C 1 1115 ? 146.565 144.343 121.302 1.00 8.42 987 ASN C N 1
ATOM 11250 C CA . ASN C 1 1115 ? 146.162 143.228 122.167 1.00 6.52 987 ASN C CA 1
ATOM 11251 C C . ASN C 1 1115 ? 144.873 142.567 121.665 1.00 16.51 987 ASN C C 1
ATOM 11252 O O . ASN C 1 1115 ? 144.717 141.333 121.731 1.00 20.92 987 ASN C O 1
ATOM 11257 N N . LYS C 1 1116 ? 143.932 143.383 121.181 1.00 17.91 988 LYS C N 1
ATOM 11258 C CA . LYS C 1 1116 ? 142.706 142.883 120.564 1.00 16.96 988 LYS C CA 1
ATOM 11259 C C . LYS C 1 1116 ? 143.022 141.881 119.457 1.00 15.07 988 LYS C C 1
ATOM 11260 O O . LYS C 1 1116 ? 142.453 140.779 119.403 1.00 22.12 988 LYS C O 1
ATOM 11266 N N . LEU C 1 1117 ? 143.948 142.254 118.570 1.00 13.42 989 LEU C N 1
ATOM 11267 C CA . LEU C 1 1117 ? 144.367 141.362 117.496 1.00 12.57 989 LEU C CA 1
ATOM 11268 C C . LEU C 1 1117 ? 145.027 140.106 118.042 1.00 11.73 989 LEU C C 1
ATOM 11269 O O . LEU C 1 1117 ? 144.879 139.024 117.466 1.00 14.95 989 LEU C O 1
ATOM 11274 N N . PHE C 1 1118 ? 145.802 140.238 119.120 1.00 16.00 990 PHE C N 1
ATOM 11275 C CA . PHE C 1 1118 ? 146.417 139.051 119.710 1.00 9.79 990 PHE C CA 1
ATOM 11276 C C . PHE C 1 1118 ? 145.353 138.020 120.058 1.00 8.31 990 PHE C C 1
ATOM 11277 O O . PHE C 1 1118 ? 145.454 136.847 119.676 1.00 14.84 990 PHE C O 1
ATOM 11285 N N . ARG C 1 1119 ? 144.304 138.455 120.760 1.00 11.39 991 ARG C N 1
ATOM 11286 C CA . ARG C 1 1119 ? 143.240 137.522 121.133 1.00 9.21 991 ARG C CA 1
ATOM 11287 C C . ARG C 1 1119 ? 142.552 136.944 119.897 1.00 9.43 991 ARG C C 1
ATOM 11288 O O . ARG C 1 1119 ? 142.357 135.720 119.786 1.00 13.55 991 ARG C O 1
ATOM 11296 N N . ARG C 1 1120 ? 142.189 137.815 118.947 1.00 12.43 992 ARG C N 1
ATOM 11297 C CA . ARG C 1 1120 ? 141.502 137.363 117.736 1.00 14.50 992 ARG C CA 1
ATOM 11298 C C . ARG C 1 1120 ? 142.307 136.293 117.001 1.00 17.49 992 ARG C C 1
ATOM 11299 O O . ARG C 1 1120 ? 141.788 135.214 116.678 1.00 18.25 992 ARG C O 1
ATOM 11307 N N . PHE C 1 1121 ? 143.584 136.578 116.732 1.00 14.81 993 PHE C N 1
ATOM 11308 C CA . PHE C 1 1121 ? 144.426 135.646 115.990 1.00 2.75 993 PHE C CA 1
ATOM 11309 C C . PHE C 1 1121 ? 144.633 134.351 116.759 1.00 6.68 993 PHE C C 1
ATOM 11310 O O . PHE C 1 1121 ? 144.586 133.263 116.173 1.00 16.29 993 PHE C O 1
ATOM 11318 N N . ARG C 1 1122 ? 144.881 134.443 118.071 1.00 15.26 994 ARG C N 1
ATOM 11319 C CA . ARG C 1 1122 ? 145.048 133.231 118.864 1.00 14.17 994 ARG C CA 1
ATOM 11320 C C . ARG C 1 1122 ? 143.830 132.330 118.740 1.00 15.19 994 ARG C C 1
ATOM 11321 O O . ARG C 1 1122 ? 143.958 131.100 118.718 1.00 18.70 994 ARG C O 1
ATOM 11329 N N . LYS C 1 1123 ? 142.637 132.921 118.635 1.00 19.52 995 LYS C N 1
ATOM 11330 C CA . LYS C 1 1123 ? 141.461 132.068 118.515 1.00 21.13 995 LYS C CA 1
ATOM 11331 C C . LYS C 1 1123 ? 141.222 131.564 117.093 1.00 21.85 995 LYS C C 1
ATOM 11332 O O . LYS C 1 1123 ? 140.690 130.461 116.929 1.00 28.00 995 LYS C O 1
ATOM 11338 N N . MET C 1 1124 ? 141.603 132.318 116.053 1.00 25.51 996 MET C N 1
ATOM 11339 C CA . MET C 1 1124 ? 141.160 131.949 114.710 1.00 19.20 996 MET C CA 1
ATOM 11340 C C . MET C 1 1124 ? 142.233 131.838 113.630 1.00 9.56 996 MET C C 1
ATOM 11341 O O . MET C 1 1124 ? 141.889 131.503 112.491 1.00 7.19 996 MET C O 1
ATOM 11346 N N . ASN C 1 1125 ? 143.509 132.095 113.928 1.00 23.28 997 ASN C N 1
ATOM 11347 C CA . ASN C 1 1125 ? 144.491 132.139 112.848 1.00 10.62 997 ASN C CA 1
ATOM 11348 C C . ASN C 1 1125 ? 145.791 131.423 113.200 1.00 23.83 997 ASN C C 1
ATOM 11349 O O . ASN C 1 1125 ? 146.859 131.800 112.705 1.00 28.01 997 ASN C O 1
ATOM 11354 N N . ALA C 1 1126 ? 145.712 130.396 114.034 1.00 13.73 998 ALA C N 1
ATOM 11355 C CA . ALA C 1 1126 ? 146.907 129.667 114.429 1.00 17.02 998 ALA C CA 1
ATOM 11356 C C . ALA C 1 1126 ? 146.638 128.200 114.729 1.00 21.66 998 ALA C C 1
ATOM 11357 O O . ALA C 1 1126 ? 145.506 127.819 114.987 1.00 20.62 998 ALA C O 1
ATOM 11359 N N . ARG C 1 1127 ? 147.683 127.379 114.666 1.00 30.90 999 ARG C N 1
ATOM 11360 C CA . ARG C 1 1127 ? 147.570 125.966 114.983 1.00 29.40 999 ARG C CA 1
ATOM 11361 C C . ARG C 1 1127 ? 147.284 125.888 116.463 1.00 39.06 999 ARG C C 1
ATOM 11362 O O . ARG C 1 1127 ? 147.883 126.618 117.239 1.00 46.97 999 ARG C O 1
ATOM 11370 N N . GLN C 1 1128 ? 146.398 124.993 116.874 1.00 19.33 1000 GLN C N 1
ATOM 11371 C CA . GLN C 1 1128 ? 146.063 124.914 118.285 1.00 21.91 1000 GLN C CA 1
ATOM 11372 C C . GLN C 1 1128 ? 146.989 124.044 119.132 1.00 30.71 1000 GLN C C 1
ATOM 11373 O O . GLN C 1 1128 ? 146.556 123.037 119.668 1.00 34.44 1000 GLN C O 1
ATOM 11379 N N . SER C 1 1129 ? 148.252 124.443 119.267 1.00 42.81 1001 SER C N 1
ATOM 11380 C CA . SER C 1 1129 ? 149.219 123.711 120.090 1.00 41.05 1001 SER C CA 1
ATOM 11381 C C . SER C 1 1129 ? 150.162 124.685 120.783 1.00 43.06 1001 SER C C 1
ATOM 11382 O O . SER C 1 1129 ? 150.392 125.768 120.274 1.00 53.97 1001 SER C O 1
ATOM 11385 N N . LYS C 1 1130 ? 150.709 124.309 121.937 1.00 35.63 1002 LYS C N 1
ATOM 11386 C CA . LYS C 1 1130 ? 151.640 125.178 122.652 1.00 41.21 1002 LYS C CA 1
ATOM 11387 C C . LYS C 1 1130 ? 152.912 125.424 121.853 1.00 46.57 1002 LYS C C 1
ATOM 11388 O O . LYS C 1 1130 ? 153.505 126.505 121.946 1.00 46.70 1002 LYS C O 1
ATOM 11394 N N . THR C 1 1131 ? 153.344 124.440 121.062 1.00 41.18 1003 THR C N 1
ATOM 11395 C CA . THR C 1 1131 ? 154.613 124.548 120.353 1.00 56.15 1003 THR C CA 1
ATOM 11396 C C . THR C 1 1131 ? 154.552 125.499 119.164 1.00 58.40 1003 THR C C 1
ATOM 11397 O O . THR C 1 1131 ? 155.601 125.977 118.721 1.00 47.28 1003 THR C O 1
ATOM 11401 N N . PHE C 1 1132 ? 153.358 125.793 118.642 1.00 56.34 1004 PHE C N 1
ATOM 11402 C CA . PHE C 1 1132 ? 153.237 126.485 117.367 1.00 40.84 1004 PHE C CA 1
ATOM 11403 C C . PHE C 1 1132 ? 152.410 127.763 117.397 1.00 40.03 1004 PHE C C 1
ATOM 11404 O O . PHE C 1 1132 ? 152.560 128.583 116.485 1.00 43.41 1004 PHE C O 1
ATOM 11412 N N . GLU C 1 1133 ? 151.549 127.960 118.400 1.00 35.98 1005 GLU C N 1
ATOM 11413 C CA . GLU C 1 1133 ? 150.571 129.043 118.323 1.00 29.50 1005 GLU C CA 1
ATOM 11414 C C . GLU C 1 1133 ? 151.241 130.414 118.303 1.00 35.13 1005 GLU C C 1
ATOM 11415 O O . GLU C 1 1133 ? 150.812 131.308 117.564 1.00 39.10 1005 GLU C O 1
ATOM 11421 N N . LEU C 1 1134 ? 152.302 130.599 119.093 1.00 26.01 1006 LEU C N 1
ATOM 11422 C CA . LEU C 1 1134 ? 153.015 131.873 119.068 1.00 21.57 1006 LEU C CA 1
ATOM 11423 C C . LEU C 1 1134 ? 153.708 132.082 117.727 1.00 31.05 1006 LEU C C 1
ATOM 11424 O O . LEU C 1 1134 ? 153.697 133.191 117.177 1.00 36.89 1006 LEU C O 1
ATOM 11429 N N . GLU C 1 1135 ? 154.307 131.016 117.187 1.00 41.89 1007 GLU C N 1
ATOM 11430 C CA . GLU C 1 1135 ? 154.991 131.091 115.901 1.00 36.34 1007 GLU C CA 1
ATOM 11431 C C . GLU C 1 1135 ? 154.046 131.501 114.779 1.00 24.72 1007 GLU C C 1
ATOM 11432 O O . GLU C 1 1135 ? 154.487 132.059 113.767 1.00 29.59 1007 GLU C O 1
ATOM 11438 N N . ASP C 1 1136 ? 152.750 131.234 114.935 1.00 28.96 1008 ASP C N 1
ATOM 11439 C CA . ASP C 1 1136 ? 151.761 131.608 113.934 1.00 26.69 1008 ASP C CA 1
ATOM 11440 C C . ASP C 1 1136 ? 151.190 132.998 114.177 1.00 17.75 1008 ASP C C 1
ATOM 11441 O O . ASP C 1 1136 ? 151.024 133.778 113.227 1.00 18.45 1008 ASP C O 1
ATOM 11446 N N . ILE C 1 1137 ? 150.858 133.302 115.434 1.00 12.33 1009 ILE C N 1
ATOM 11447 C CA . ILE C 1 1137 ? 150.325 134.620 115.760 1.00 5.34 1009 ILE C CA 1
ATOM 11448 C C . ILE C 1 1137 ? 151.324 135.700 115.379 1.00 5.15 1009 ILE C C 1
ATOM 11449 O O . ILE C 1 1137 ? 150.949 136.732 114.814 1.00 7.27 1009 ILE C O 1
ATOM 11454 N N . LEU C 1 1138 ? 152.613 135.469 115.646 1.00 12.25 1010 LEU C N 1
ATOM 11455 C CA . LEU C 1 1138 ? 153.621 136.473 115.319 1.00 6.84 1010 LEU C CA 1
ATOM 11456 C C . LEU C 1 1138 ? 153.651 136.760 113.821 1.00 9.50 1010 LEU C C 1
ATOM 11457 O O . LEU C 1 1138 ? 153.610 137.922 113.399 1.00 19.51 1010 LEU C O 1
ATOM 11462 N N . LYS C 1 1139 ? 153.701 135.708 113.000 1.00 10.38 1011 LYS C N 1
ATOM 11463 C CA . LYS C 1 1139 ? 153.803 135.895 111.555 1.00 7.83 1011 LYS C CA 1
ATOM 11464 C C . LYS C 1 1139 ? 152.554 136.561 110.988 1.00 17.06 1011 LYS C C 1
ATOM 11465 O O . LYS C 1 1139 ? 152.645 137.514 110.201 1.00 20.77 1011 LYS C O 1
ATOM 11471 N N . HIS C 1 1140 ? 151.372 136.061 111.361 1.00 11.41 1012 HIS C N 1
ATOM 11472 C CA . HIS C 1 1140 ? 150.147 136.638 110.814 1.00 0.68 1012 HIS C CA 1
ATOM 11473 C C . HIS C 1 1140 ? 149.956 138.075 111.284 1.00 10.65 1012 HIS C C 1
ATOM 11474 O O . HIS C 1 1140 ? 149.498 138.930 110.515 1.00 5.89 1012 HIS C O 1
ATOM 11481 N N . HIS C 1 1141 ? 150.311 138.365 112.540 1.00 7.00 1013 HIS C N 1
ATOM 11482 C CA . HIS C 1 1141 ? 150.257 139.732 113.039 1.00 5.84 1013 HIS C CA 1
ATOM 11483 C C . HIS C 1 1141 ? 151.202 140.634 112.261 1.00 3.57 1013 HIS C C 1
ATOM 11484 O O . HIS C 1 1141 ? 150.869 141.789 111.969 1.00 11.24 1013 HIS C O 1
ATOM 11491 N N . TRP C 1 1142 ? 152.390 140.124 111.918 1.00 2.99 1014 TRP C N 1
ATOM 11492 C CA . TRP C 1 1142 ? 153.329 140.917 111.133 1.00 2.33 1014 TRP C CA 1
ATOM 11493 C C . TRP C 1 1142 ? 152.781 141.200 109.743 1.00 3.43 1014 TRP C C 1
ATOM 11494 O O . TRP C 1 1142 ? 152.978 142.292 109.200 1.00 14.21 1014 TRP C O 1
ATOM 11505 N N . LEU C 1 1143 ? 152.097 140.224 109.148 1.00 8.80 1015 LEU C N 1
ATOM 11506 C CA . LEU C 1 1143 ? 151.497 140.451 107.835 1.00 10.03 1015 LEU C CA 1
ATOM 11507 C C . LEU C 1 1143 ? 150.375 141.482 107.904 1.00 10.14 1015 LEU C C 1
ATOM 11508 O O . LEU C 1 1143 ? 150.283 142.365 107.041 1.00 9.78 1015 LEU C O 1
ATOM 11513 N N . TYR C 1 1144 ? 149.517 141.391 108.924 1.00 19.40 1016 TYR C N 1
ATOM 11514 C CA . TYR C 1 1144 ? 148.361 142.279 109.019 1.00 7.61 1016 TYR C CA 1
ATOM 11515 C C . TYR C 1 1144 ? 148.751 143.747 109.146 1.00 7.03 1016 TYR C C 1
ATOM 11516 O O . TYR C 1 1144 ? 147.945 144.620 108.807 1.00 13.84 1016 TYR C O 1
ATOM 11525 N N . THR C 1 1145 ? 149.964 144.042 109.614 1.00 13.33 1017 THR C N 1
ATOM 11526 C CA . THR C 1 1145 ? 150.403 145.412 109.850 1.00 13.20 1017 THR C CA 1
ATOM 11527 C C . THR C 1 1145 ? 151.411 145.887 108.805 1.00 11.22 1017 THR C C 1
ATOM 11528 O O . THR C 1 1145 ? 152.283 146.708 109.102 1.00 18.95 1017 THR C O 1
ATOM 11532 N N . SER C 1 1146 ? 151.293 145.396 107.574 1.00 12.69 1018 SER C N 1
ATOM 11533 C CA . SER C 1 1146 ? 152.207 145.750 106.496 1.00 17.27 1018 SER C CA 1
ATOM 11534 C C . SER C 1 1146 ? 151.566 146.793 105.589 1.00 28.78 1018 SER C C 1
ATOM 11535 O O . SER C 1 1146 ? 150.444 146.599 105.109 1.00 30.74 1018 SER C O 1
ATOM 11538 N N . LYS C 1 1147 ? 152.284 147.896 105.357 1.00 36.86 1019 LYS C N 1
ATOM 11539 C CA . LYS C 1 1147 ? 151.779 148.947 104.477 1.00 36.65 1019 LYS C CA 1
ATOM 11540 C C . LYS C 1 1147 ? 151.575 148.433 103.058 1.00 37.20 1019 LYS C C 1
ATOM 11541 O O . LYS C 1 1147 ? 150.603 148.803 102.385 1.00 43.70 1019 LYS C O 1
ATOM 11547 N N . TYR C 1 1148 ? 152.489 147.581 102.586 1.00 35.35 1020 TYR C N 1
ATOM 11548 C CA . TYR C 1 1148 ? 152.435 147.105 101.207 1.00 36.92 1020 TYR C CA 1
ATOM 11549 C C . TYR C 1 1148 ? 151.164 146.308 100.944 1.00 29.93 1020 TYR C C 1
ATOM 11550 O O . TYR C 1 1148 ? 150.544 146.447 99.883 1.00 32.91 1020 TYR C O 1
ATOM 11559 N N . LEU C 1 1149 ? 150.758 145.467 101.897 1.00 29.99 1021 LEU C N 1
ATOM 11560 C CA . LEU C 1 1149 ? 149.502 144.741 101.763 1.00 23.60 1021 LEU C CA 1
ATOM 11561 C C . LEU C 1 1149 ? 148.290 145.620 102.031 1.00 32.98 1021 LEU C C 1
ATOM 11562 O O . LEU C 1 1149 ? 147.200 145.320 101.531 1.00 39.35 1021 LEU C O 1
ATOM 11567 N N . GLN C 1 1150 ? 148.451 146.693 102.807 1.00 31.39 1022 GLN C N 1
ATOM 11568 C CA . GLN C 1 1150 ? 147.343 147.598 103.081 1.00 33.86 1022 GLN C CA 1
ATOM 11569 C C . GLN C 1 1150 ? 147.045 148.526 101.913 1.00 34.31 1022 GLN C C 1
ATOM 11570 O O . GLN C 1 1150 ? 145.933 149.059 101.832 1.00 54.00 1022 GLN C O 1
ATOM 11576 N N . LYS C 1 1151 ? 148.009 148.735 101.013 1.00 28.03 1023 LYS C N 1
ATOM 11577 C CA . LYS C 1 1151 ? 147.758 149.604 99.868 1.00 33.36 1023 LYS C CA 1
ATOM 11578 C C . LYS C 1 1151 ? 146.853 148.943 98.835 1.00 40.11 1023 LYS C C 1
ATOM 11579 O O . LYS C 1 1151 ? 146.135 149.641 98.112 1.00 55.56 1023 LYS C O 1
ATOM 11585 N N . PHE C 1 1152 ? 146.877 147.610 98.739 1.00 42.58 1024 PHE C N 1
ATOM 11586 C CA . PHE C 1 1152 ? 145.999 146.928 97.794 1.00 39.26 1024 PHE C CA 1
ATOM 11587 C C . PHE C 1 1152 ? 144.531 147.136 98.142 1.00 39.82 1024 PHE C C 1
ATOM 11588 O O . PHE C 1 1152 ? 143.672 147.114 97.253 1.00 55.34 1024 PHE C O 1
ATOM 11596 N N . MET C 1 1153 ? 144.226 147.337 99.424 1.00 42.73 1025 MET C N 1
ATOM 11597 C CA . MET C 1 1153 ? 142.844 147.562 99.833 1.00 47.09 1025 MET C CA 1
ATOM 11598 C C . MET C 1 1153 ? 142.371 148.954 99.430 1.00 61.83 1025 MET C C 1
ATOM 11599 O O . MET C 1 1153 ? 141.277 149.114 98.877 1.00 70.75 1025 MET C O 1
ATOM 11604 N N . GLU C 1 1154 ? 143.189 149.975 99.695 1.00 71.38 1026 GLU C N 1
ATOM 11605 C CA . GLU C 1 1154 ? 142.774 151.349 99.436 1.00 75.22 1026 GLU C CA 1
ATOM 11606 C C . GLU C 1 1154 ? 142.848 151.699 97.953 1.00 77.03 1026 GLU C C 1
ATOM 11607 O O . GLU C 1 1154 ? 141.919 152.311 97.414 1.00 88.26 1026 GLU C O 1
ATOM 11613 N N . ALA C 1 1155 ? 143.930 151.304 97.275 1.00 86.75 1027 ALA C N 1
ATOM 11614 C CA . ALA C 1 1155 ? 144.173 151.777 95.918 1.00 101.65 1027 ALA C CA 1
ATOM 11615 C C . ALA C 1 1155 ? 143.154 151.210 94.945 1.00 99.01 1027 ALA C C 1
ATOM 11616 O O . ALA C 1 1155 ? 142.655 151.929 94.071 1.00 102.06 1027 ALA C O 1
ATOM 11618 N N . HIS C 1 1156 ? 142.826 149.931 95.076 1.00 103.96 1028 HIS C N 1
ATOM 11619 C CA . HIS C 1 1156 ? 141.765 149.373 94.248 1.00 114.47 1028 HIS C CA 1
ATOM 11620 C C . HIS C 1 1156 ? 140.383 149.639 94.834 1.00 115.05 1028 HIS C C 1
ATOM 11621 O O . HIS C 1 1156 ? 139.542 148.740 94.906 1.00 100.85 1028 HIS C O 1
ATOM 11628 N N . LYS C 1 1157 ? 140.144 150.868 95.293 1.00 105.08 1029 LYS C N 1
ATOM 11629 C CA . LYS C 1 1157 ? 138.805 151.415 95.462 1.00 101.94 1029 LYS C CA 1
ATOM 11630 C C . LYS C 1 1157 ? 138.766 152.843 94.930 1.00 105.07 1029 LYS C C 1
ATOM 11631 O O . LYS C 1 1157 ? 137.787 153.260 94.303 1.00 105.99 1029 LYS C O 1
ATOM 11637 N N . ASN C 1 1158 ? 139.843 153.589 95.171 1.00 105.94 1030 ASN C N 1
ATOM 11638 C CA . ASN C 1 1158 ? 139.899 155.008 94.840 1.00 110.50 1030 ASN C CA 1
ATOM 11639 C C . ASN C 1 1158 ? 141.270 155.407 94.297 1.00 106.96 1030 ASN C C 1
ATOM 11640 O O . ASN C 1 1158 ? 141.633 155.055 93.175 1.00 91.81 1030 ASN C O 1
ATOM 11645 N N . SER D 2 3 ? 167.234 108.035 163.803 1.00 107.30 0 SER D N 1
ATOM 11646 C CA . SER D 2 3 ? 166.528 107.911 162.538 1.00 124.04 0 SER D CA 1
ATOM 11647 C C . SER D 2 3 ? 166.198 109.304 162.000 1.00 129.00 0 SER D C 1
ATOM 11648 O O . SER D 2 3 ? 166.860 110.275 162.349 1.00 125.42 0 SER D O 1
ATOM 11651 N N . MET D 2 4 ? 165.203 109.399 161.116 1.00 111.95 1 MET D N 1
ATOM 11652 C CA . MET D 2 4 ? 164.857 110.677 160.496 1.00 95.04 1 MET D CA 1
ATOM 11653 C C . MET D 2 4 ? 163.357 110.779 160.261 1.00 86.91 1 MET D C 1
ATOM 11654 O O . MET D 2 4 ? 162.701 109.789 159.907 1.00 84.46 1 MET D O 1
ATOM 11659 N N . SER D 2 5 ? 162.832 111.990 160.453 1.00 84.85 2 SER D N 1
ATOM 11660 C CA . SER D 2 5 ? 161.405 112.259 160.334 1.00 82.84 2 SER D CA 1
ATOM 11661 C C . SER D 2 5 ? 161.188 113.520 159.514 1.00 92.79 2 SER D C 1
ATOM 11662 O O . SER D 2 5 ? 161.957 114.476 159.628 1.00 85.83 2 SER D O 1
ATOM 11665 N N . LEU D 2 6 ? 160.141 113.519 158.695 1.00 80.71 3 LEU D N 1
ATOM 11666 C CA . LEU D 2 6 ? 159.730 114.703 157.956 1.00 81.67 3 LEU D CA 1
ATOM 11667 C C . LEU D 2 6 ? 158.343 115.126 158.417 1.00 77.53 3 LEU D C 1
ATOM 11668 O O . LEU D 2 6 ? 157.444 114.288 158.553 1.00 66.68 3 LEU D O 1
ATOM 11673 N N . GLN D 2 7 ? 158.175 116.422 158.667 1.00 79.37 4 GLN D N 1
ATOM 11674 C CA . GLN D 2 7 ? 156.869 116.960 158.996 1.00 74.31 4 GLN D CA 1
ATOM 11675 C C . GLN D 2 7 ? 156.494 118.058 158.008 1.00 73.85 4 GLN D C 1
ATOM 11676 O O . GLN D 2 7 ? 157.339 118.901 157.667 1.00 67.03 4 GLN D O 1
ATOM 11682 N N . PRO D 2 8 ? 155.268 118.052 157.487 1.00 63.31 5 PRO D N 1
ATOM 11683 C CA . PRO D 2 8 ? 154.855 119.107 156.552 1.00 69.44 5 PRO D CA 1
ATOM 11684 C C . PRO D 2 8 ? 154.640 120.427 157.278 1.00 53.50 5 PRO D C 1
ATOM 11685 O O . PRO D 2 8 ? 154.000 120.476 158.330 1.00 52.07 5 PRO D O 1
ATOM 11689 N N . LEU D 2 9 ? 155.185 121.500 156.710 1.00 51.69 6 LEU D N 1
ATOM 11690 C CA . LEU D 2 9 ? 155.018 122.840 157.243 1.00 48.25 6 LEU D CA 1
ATOM 11691 C C . LEU D 2 9 ? 153.972 123.592 156.426 1.00 62.13 6 LEU D C 1
ATOM 11692 O O . LEU D 2 9 ? 153.454 123.101 155.419 1.00 77.19 6 LEU D O 1
ATOM 11697 N N . THR D 2 10 ? 153.661 124.808 156.870 1.00 64.71 7 THR D N 1
ATOM 11698 C CA . THR D 2 10 ? 152.753 125.692 156.152 1.00 85.21 7 THR D CA 1
ATOM 11699 C C . THR D 2 10 ? 153.307 127.107 156.204 1.00 83.95 7 THR D C 1
ATOM 11700 O O . THR D 2 10 ? 153.568 127.633 157.289 1.00 84.86 7 THR D O 1
ATOM 11704 N N . ALA D 2 11 ? 153.494 127.715 155.035 1.00 89.62 8 ALA D N 1
ATOM 11705 C CA . ALA D 2 11 ? 153.957 129.095 154.953 1.00 90.84 8 ALA D CA 1
ATOM 11706 C C . ALA D 2 11 ? 152.760 130.025 155.109 1.00 119.30 8 ALA D C 1
ATOM 11707 O O . ALA D 2 11 ? 151.840 130.003 154.284 1.00 124.23 8 ALA D O 1
ATOM 11709 N N . VAL D 2 12 ? 152.773 130.843 156.163 1.00 120.60 9 VAL D N 1
ATOM 11710 C CA . VAL D 2 12 ? 151.567 131.566 156.559 1.00 133.35 9 VAL D CA 1
ATOM 11711 C C . VAL D 2 12 ? 151.241 132.674 155.559 1.00 141.51 9 VAL D C 1
ATOM 11712 O O . VAL D 2 12 ? 150.163 132.685 154.954 1.00 126.78 9 VAL D O 1
ATOM 11716 N N . ASN D 2 13 ? 152.165 133.620 155.363 1.00 143.86 10 ASN D N 1
ATOM 11717 C CA . ASN D 2 13 ? 151.860 134.792 154.552 1.00 148.38 10 ASN D CA 1
ATOM 11718 C C . ASN D 2 13 ? 152.984 135.186 153.601 1.00 144.80 10 ASN D C 1
ATOM 11719 O O . ASN D 2 13 ? 152.936 136.289 153.040 1.00 150.56 10 ASN D O 1
ATOM 11724 N N . CYS D 2 14 ? 153.990 134.337 153.399 1.00 133.30 11 CYS D N 1
ATOM 11725 C CA . CYS D 2 14 ? 155.097 134.650 152.493 1.00 129.59 11 CYS D CA 1
ATOM 11726 C C . CYS D 2 14 ? 155.492 133.375 151.755 1.00 119.92 11 CYS D C 1
ATOM 11727 O O . CYS D 2 14 ? 156.283 132.574 152.263 1.00 114.25 11 CYS D O 1
ATOM 11730 N N . GLY D 2 15 ? 154.939 133.196 150.560 1.00 121.41 12 GLY D N 1
ATOM 11731 C CA . GLY D 2 15 ? 155.355 132.126 149.677 1.00 132.36 12 GLY D CA 1
ATOM 11732 C C . GLY D 2 15 ? 155.838 132.690 148.359 1.00 117.22 12 GLY D C 1
ATOM 11733 O O . GLY D 2 15 ? 156.270 131.953 147.466 1.00 102.45 12 GLY D O 1
ATOM 11734 N N . SER D 2 16 ? 155.765 134.013 148.236 1.00 80.05 13 SER D N 1
ATOM 11735 C CA . SER D 2 16 ? 156.179 134.728 147.038 1.00 73.45 13 SER D CA 1
ATOM 11736 C C . SER D 2 16 ? 157.654 135.102 147.046 1.00 67.34 13 SER D C 1
ATOM 11737 O O . SER D 2 16 ? 158.118 135.746 146.100 1.00 72.87 13 SER D O 1
ATOM 11740 N N . LEU D 2 17 ? 158.401 134.720 148.085 1.00 54.83 14 LEU D N 1
ATOM 11741 C CA . LEU D 2 17 ? 159.796 135.113 148.218 1.00 55.81 14 LEU D CA 1
ATOM 11742 C C . LEU D 2 17 ? 160.786 133.989 147.956 1.00 63.72 14 LEU D C 1
ATOM 11743 O O . LEU D 2 17 ? 161.936 134.275 147.610 1.00 55.28 14 LEU D O 1
ATOM 11748 N N . VAL D 2 18 ? 160.379 132.735 148.108 1.00 67.53 15 VAL D N 1
ATOM 11749 C CA . VAL D 2 18 ? 161.283 131.602 147.953 1.00 64.63 15 VAL D CA 1
ATOM 11750 C C . VAL D 2 18 ? 161.347 131.213 146.482 1.00 63.39 15 VAL D C 1
ATOM 11751 O O . VAL D 2 18 ? 160.312 131.080 145.817 1.00 61.52 15 VAL D O 1
ATOM 11755 N N . GLN D 2 19 ? 162.561 131.032 145.972 1.00 44.33 16 GLN D N 1
ATOM 11756 C CA . GLN D 2 19 ? 162.781 130.617 144.596 1.00 49.48 16 GLN D CA 1
ATOM 11757 C C . GLN D 2 19 ? 163.854 129.539 144.573 1.00 39.41 16 GLN D C 1
ATOM 11758 O O . GLN D 2 19 ? 164.737 129.524 145.438 1.00 29.92 16 GLN D O 1
ATOM 11764 N N . PRO D 2 20 ? 163.796 128.611 143.585 1.00 41.76 17 PRO D N 1
ATOM 11765 C CA . PRO D 2 20 ? 164.673 127.426 143.585 1.00 32.07 17 PRO D CA 1
ATOM 11766 C C . PRO D 2 20 ? 166.105 127.660 144.044 1.00 41.05 17 PRO D C 1
ATOM 11767 O O . PRO D 2 20 ? 166.642 126.870 144.827 1.00 63.74 17 PRO D O 1
ATOM 11771 N N . GLY D 2 21 ? 166.735 128.727 143.567 1.00 30.37 18 GLY D N 1
ATOM 11772 C CA . GLY D 2 21 ? 168.058 129.067 144.047 1.00 29.05 18 GLY D CA 1
ATOM 11773 C C . GLY D 2 21 ? 168.031 130.088 145.166 1.00 52.94 18 GLY D C 1
ATOM 11774 O O . GLY D 2 21 ? 167.902 131.288 144.908 1.00 74.61 18 GLY D O 1
ATOM 11775 N N . PHE D 2 22 ? 168.145 129.632 146.413 1.00 42.49 19 PHE D N 1
ATOM 11776 C CA . PHE D 2 22 ? 168.248 130.532 147.554 1.00 40.53 19 PHE D CA 1
ATOM 11777 C C . PHE D 2 22 ? 169.204 129.931 148.574 1.00 41.02 19 PHE D C 1
ATOM 11778 O O . PHE D 2 22 ? 169.650 128.788 148.443 1.00 61.89 19 PHE D O 1
ATOM 11786 N N . SER D 2 23 ? 169.516 130.716 149.603 1.00 50.21 20 SER D N 1
ATOM 11787 C CA . SER D 2 23 ? 170.494 130.324 150.606 1.00 49.13 20 SER D CA 1
ATOM 11788 C C . SER D 2 23 ? 169.903 130.454 152.001 1.00 49.09 20 SER D C 1
ATOM 11789 O O . SER D 2 23 ? 169.090 131.345 152.261 1.00 62.78 20 SER D O 1
ATOM 11792 N N . LEU D 2 24 ? 170.313 129.555 152.893 1.00 46.21 21 LEU D N 1
ATOM 11793 C CA . LEU D 2 24 ? 169.971 129.620 154.309 1.00 38.30 21 LEU D CA 1
ATOM 11794 C C . LEU D 2 24 ? 171.265 129.684 155.106 1.00 48.16 21 LEU D C 1
ATOM 11795 O O . LEU D 2 24 ? 172.096 128.774 155.019 1.00 70.79 21 LEU D O 1
ATOM 11800 N N . LEU D 2 25 ? 171.436 130.757 155.873 1.00 42.61 22 LEU D N 1
ATOM 11801 C CA . LEU D 2 25 ? 172.657 131.013 156.626 1.00 39.82 22 LEU D CA 1
ATOM 11802 C C . LEU D 2 25 ? 172.376 130.826 158.111 1.00 58.72 22 LEU D C 1
ATOM 11803 O O . LEU D 2 25 ? 171.500 131.495 158.666 1.00 62.72 22 LEU D O 1
ATOM 11808 N N . ASP D 2 26 ? 173.117 129.921 158.748 1.00 80.20 23 ASP D N 1
ATOM 11809 C CA . ASP D 2 26 ? 172.987 129.682 160.184 1.00 96.10 23 ASP D CA 1
ATOM 11810 C C . ASP D 2 26 ? 173.984 130.581 160.907 1.00 94.63 23 ASP D C 1
ATOM 11811 O O . ASP D 2 26 ? 175.188 130.312 160.918 1.00 87.74 23 ASP D O 1
ATOM 11816 N N . LEU D 2 27 ? 173.482 131.657 161.510 1.00 90.16 24 LEU D N 1
ATOM 11817 C CA . LEU D 2 27 ? 174.282 132.574 162.310 1.00 78.26 24 LEU D CA 1
ATOM 11818 C C . LEU D 2 27 ? 173.754 132.553 163.737 1.00 100.34 24 LEU D C 1
ATOM 11819 O O . LEU D 2 27 ? 172.599 132.924 163.979 1.00 97.08 24 LEU D O 1
ATOM 11824 N N . GLU D 2 28 ? 174.594 132.106 164.671 1.00 105.76 25 GLU D N 1
ATOM 11825 C CA . GLU D 2 28 ? 174.284 132.123 166.102 1.00 105.42 25 GLU D CA 1
ATOM 11826 C C . GLU D 2 28 ? 172.969 131.403 166.398 1.00 101.53 25 GLU D C 1
ATOM 11827 O O . GLU D 2 28 ? 172.118 131.887 167.148 1.00 106.63 25 GLU D O 1
ATOM 11833 N N . GLY D 2 29 ? 172.804 130.228 165.791 1.00 98.31 26 GLY D N 1
ATOM 11834 C CA . GLY D 2 29 ? 171.603 129.440 165.959 1.00 111.41 26 GLY D CA 1
ATOM 11835 C C . GLY D 2 29 ? 170.395 129.929 165.192 1.00 122.89 26 GLY D C 1
ATOM 11836 O O . GLY D 2 29 ? 169.449 129.155 164.999 1.00 122.57 26 GLY D O 1
ATOM 11837 N N . ASP D 2 30 ? 170.387 131.184 164.751 1.00 107.36 27 ASP D N 1
ATOM 11838 C CA . ASP D 2 30 ? 169.279 131.726 163.978 1.00 94.87 27 ASP D CA 1
ATOM 11839 C C . ASP D 2 30 ? 169.556 131.562 162.490 1.00 78.27 27 ASP D C 1
ATOM 11840 O O . ASP D 2 30 ? 170.661 131.839 162.018 1.00 79.42 27 ASP D O 1
ATOM 11845 N N . VAL D 2 31 ? 168.549 131.114 161.752 1.00 66.27 28 VAL D N 1
ATOM 11846 C CA . VAL D 2 31 ? 168.691 130.857 160.323 1.00 64.73 28 VAL D CA 1
ATOM 11847 C C . VAL D 2 31 ? 168.102 132.028 159.546 1.00 56.87 28 VAL D C 1
ATOM 11848 O O . VAL D 2 31 ? 167.061 132.585 159.919 1.00 52.84 28 VAL D O 1
ATOM 11852 N N . TYR D 2 32 ? 168.789 132.420 158.474 1.00 49.83 29 TYR D N 1
ATOM 11853 C CA . TYR D 2 32 ? 168.419 133.580 157.673 1.00 38.46 29 TYR D CA 1
ATOM 11854 C C . TYR D 2 32 ? 168.297 133.165 156.215 1.00 37.10 29 TYR D C 1
ATOM 11855 O O . TYR D 2 32 ? 169.245 132.624 155.639 1.00 47.33 29 TYR D O 1
ATOM 11864 N N . LEU D 2 33 ? 167.132 133.420 155.629 1.00 26.02 30 LEU D N 1
ATOM 11865 C CA . LEU D 2 33 ? 166.928 133.239 154.202 1.00 23.76 30 LEU D CA 1
ATOM 11866 C C . LEU D 2 33 ? 167.521 134.418 153.440 1.00 29.55 30 LEU D C 1
ATOM 11867 O O . LEU D 2 33 ? 167.303 135.583 153.801 1.00 36.05 30 LEU D O 1
ATOM 11872 N N . PHE D 2 34 ? 168.265 134.107 152.379 1.00 34.22 31 PHE D N 1
ATOM 11873 C CA . PHE D 2 34 ? 168.903 135.105 151.534 1.00 31.28 31 PHE D CA 1
ATOM 11874 C C . PHE D 2 34 ? 168.687 134.731 150.077 1.00 38.48 31 PHE D C 1
ATOM 11875 O O . PHE D 2 34 ? 168.943 133.590 149.676 1.00 52.14 31 PHE D O 1
ATOM 11883 N N . GLY D 2 35 ? 168.214 135.697 149.298 1.00 32.55 32 GLY D N 1
ATOM 11884 C CA . GLY D 2 35 ? 167.940 135.514 147.889 1.00 36.61 32 GLY D CA 1
ATOM 11885 C C . GLY D 2 35 ? 166.459 135.306 147.669 1.00 38.08 32 GLY D C 1
ATOM 11886 O O . GLY D 2 35 ? 165.956 134.185 147.786 1.00 43.36 32 GLY D O 1
ATOM 11887 N N . GLN D 2 36 ? 165.755 136.376 147.322 1.00 42.23 33 GLN D N 1
ATOM 11888 C CA . GLN D 2 36 ? 164.312 136.349 147.166 1.00 41.73 33 GLN D CA 1
ATOM 11889 C C . GLN D 2 36 ? 163.941 136.647 145.721 1.00 51.58 33 GLN D C 1
ATOM 11890 O O . GLN D 2 36 ? 164.745 137.170 144.945 1.00 56.71 33 GLN D O 1
ATOM 11896 N N . LYS D 2 37 ? 162.709 136.301 145.363 1.00 41.94 34 LYS D N 1
ATOM 11897 C CA . LYS D 2 37 ? 162.235 136.579 144.016 1.00 52.87 34 LYS D CA 1
ATOM 11898 C C . LYS D 2 37 ? 162.015 138.076 143.842 1.00 53.70 34 LYS D C 1
ATOM 11899 O O . LYS D 2 37 ? 161.330 138.713 144.649 1.00 48.48 34 LYS D O 1
ATOM 11905 N N . GLY D 2 38 ? 162.607 138.637 142.791 1.00 65.56 35 GLY D N 1
ATOM 11906 C CA . GLY D 2 38 ? 162.490 140.053 142.520 1.00 56.77 35 GLY D CA 1
ATOM 11907 C C . GLY D 2 38 ? 163.471 140.884 143.325 1.00 22.63 35 GLY D C 1
ATOM 11908 O O . GLY D 2 38 ? 164.226 140.393 144.166 1.00 22.18 35 GLY D O 1
ATOM 11909 N N . TRP D 2 39 ? 163.458 142.183 143.040 1.00 27.13 36 TRP D N 1
ATOM 11910 C CA . TRP D 2 39 ? 164.243 143.128 143.811 1.00 20.28 36 TRP D CA 1
ATOM 11911 C C . TRP D 2 39 ? 163.585 143.355 145.172 1.00 30.70 36 TRP D C 1
ATOM 11912 O O . TRP D 2 39 ? 162.389 143.106 145.340 1.00 41.77 36 TRP D O 1
ATOM 11923 N N . PRO D 2 40 ? 164.349 143.815 146.164 1.00 27.46 37 PRO D N 1
ATOM 11924 C CA . PRO D 2 40 ? 163.781 143.994 147.511 1.00 18.89 37 PRO D CA 1
ATOM 11925 C C . PRO D 2 40 ? 162.657 145.019 147.524 1.00 31.65 37 PRO D C 1
ATOM 11926 O O . PRO D 2 40 ? 162.833 146.169 147.116 1.00 41.73 37 PRO D O 1
ATOM 11930 N N . LYS D 2 41 ? 161.491 144.588 148.000 1.00 38.44 38 LYS D N 1
ATOM 11931 C CA . LYS D 2 41 ? 160.357 145.485 148.159 1.00 34.18 38 LYS D CA 1
ATOM 11932 C C . LYS D 2 41 ? 160.581 146.402 149.361 1.00 33.30 38 LYS D C 1
ATOM 11933 O O . LYS D 2 41 ? 161.572 146.296 150.090 1.00 38.90 38 LYS D O 1
ATOM 11939 N N . ARG D 2 42 ? 159.636 147.320 149.574 1.00 44.59 39 ARG D N 1
ATOM 11940 C CA . ARG D 2 42 ? 159.728 148.246 150.695 1.00 36.81 39 ARG D CA 1
ATOM 11941 C C . ARG D 2 42 ? 159.301 147.609 152.013 1.00 37.39 39 ARG D C 1
ATOM 11942 O O . ARG D 2 42 ? 159.634 148.138 153.079 1.00 37.90 39 ARG D O 1
ATOM 11950 N N . SER D 2 43 ? 158.582 146.484 151.966 1.00 48.95 40 SER D N 1
ATOM 11951 C CA . SER D 2 43 ? 158.279 145.755 153.193 1.00 55.98 40 SER D CA 1
ATOM 11952 C C . SER D 2 43 ? 159.548 145.237 153.856 1.00 82.40 40 SER D C 1
ATOM 11953 O O . SER D 2 43 ? 159.589 145.078 155.082 1.00 77.43 40 SER D O 1
ATOM 11956 N N . CYS D 2 44 ? 160.587 144.970 153.067 1.00 81.17 41 CYS D N 1
ATOM 11957 C CA . CYS D 2 44 ? 161.874 144.516 153.595 1.00 54.60 41 CYS D CA 1
ATOM 11958 C C . CYS D 2 44 ? 162.964 145.028 152.668 1.00 40.41 41 CYS D C 1
ATOM 11959 O O . CYS D 2 44 ? 163.410 144.321 151.752 1.00 45.91 41 CYS D O 1
ATOM 11962 N N . PRO D 2 45 ? 163.425 146.265 152.877 1.00 34.32 42 PRO D N 1
ATOM 11963 C CA . PRO D 2 45 ? 164.374 146.876 151.932 1.00 42.01 42 PRO D CA 1
ATOM 11964 C C . PRO D 2 45 ? 165.765 146.266 151.956 1.00 31.43 42 PRO D C 1
ATOM 11965 O O . PRO D 2 45 ? 166.637 146.736 151.217 1.00 38.42 42 PRO D O 1
ATOM 11969 N N . THR D 2 46 ? 166.008 145.243 152.773 1.00 34.34 43 THR D N 1
ATOM 11970 C CA . THR D 2 46 ? 167.308 144.586 152.806 1.00 42.87 43 THR D CA 1
ATOM 11971 C C . THR D 2 46 ? 167.349 143.359 151.903 1.00 38.57 43 THR D C 1
ATOM 11972 O O . THR D 2 46 ? 168.347 143.132 151.208 1.00 28.96 43 THR D O 1
ATOM 11976 N N . GLY D 2 47 ? 166.271 142.579 151.877 1.00 39.44 44 GLY D N 1
ATOM 11977 C CA . GLY D 2 47 ? 166.226 141.352 151.115 1.00 34.23 44 GLY D CA 1
ATOM 11978 C C . GLY D 2 47 ? 166.607 140.111 151.888 1.00 26.37 44 GLY D C 1
ATOM 11979 O O . GLY D 2 47 ? 166.561 139.010 151.324 1.00 40.50 44 GLY D O 1
ATOM 11980 N N . ILE D 2 48 ? 166.980 140.250 153.157 1.00 25.82 45 ILE D N 1
ATOM 11981 C CA . ILE D 2 48 ? 167.359 139.132 154.011 1.00 27.01 45 ILE D CA 1
ATOM 11982 C C . ILE D 2 48 ? 166.280 138.953 155.067 1.00 23.54 45 ILE D C 1
ATOM 11983 O O . ILE D 2 48 ? 165.816 139.932 155.664 1.00 28.36 45 ILE D O 1
ATOM 11988 N N . PHE D 2 49 ? 165.873 137.708 155.295 1.00 24.75 46 PHE D N 1
ATOM 11989 C CA . PHE D 2 49 ? 164.801 137.425 156.234 1.00 23.01 46 PHE D CA 1
ATOM 11990 C C . PHE D 2 49 ? 165.283 136.457 157.304 1.00 33.62 46 PHE D C 1
ATOM 11991 O O . PHE D 2 49 ? 166.165 135.635 157.068 1.00 40.88 46 PHE D O 1
ATOM 11999 N N . GLY D 2 50 ? 164.711 136.587 158.500 1.00 36.42 47 GLY D N 1
ATOM 12000 C CA . GLY D 2 50 ? 164.942 135.629 159.563 1.00 26.80 47 GLY D CA 1
ATOM 12001 C C . GLY D 2 50 ? 163.856 134.575 159.533 1.00 36.77 47 GLY D C 1
ATOM 12002 O O . GLY D 2 50 ? 162.666 134.899 159.484 1.00 47.10 47 GLY D O 1
ATOM 12003 N N . VAL D 2 51 ? 164.272 133.312 159.543 1.00 39.43 48 VAL D N 1
ATOM 12004 C CA . VAL D 2 51 ? 163.369 132.175 159.435 1.00 51.77 48 VAL D CA 1
ATOM 12005 C C . VAL D 2 51 ? 163.076 131.659 160.834 1.00 48.77 48 VAL D C 1
ATOM 12006 O O . VAL D 2 51 ? 164.003 131.372 161.603 1.00 48.19 48 VAL D O 1
ATOM 12010 N N . ARG D 2 52 ? 161.795 131.539 161.172 1.00 65.60 49 ARG D N 1
ATOM 12011 C CA . ARG D 2 52 ? 161.386 130.953 162.441 1.00 59.74 49 ARG D CA 1
ATOM 12012 C C . ARG D 2 52 ? 160.381 129.849 162.143 1.00 74.14 49 ARG D C 1
ATOM 12013 O O . ARG D 2 52 ? 159.294 130.111 161.613 1.00 78.02 49 ARG D O 1
ATOM 12021 N N . ILE D 2 53 ? 160.761 128.612 162.449 1.00 76.61 50 ILE D N 1
ATOM 12022 C CA . ILE D 2 53 ? 159.868 127.467 162.359 1.00 89.75 50 ILE D CA 1
ATOM 12023 C C . ILE D 2 53 ? 159.339 127.182 163.752 1.00 84.40 50 ILE D C 1
ATOM 12024 O O . ILE D 2 53 ? 160.106 127.137 164.721 1.00 78.69 50 ILE D O 1
ATOM 12029 N N . LYS D 2 54 ? 158.031 126.991 163.852 1.00 93.07 51 LYS D N 1
ATOM 12030 C CA . LYS D 2 54 ? 157.407 126.712 165.137 1.00 88.54 51 LYS D CA 1
ATOM 12031 C C . LYS D 2 54 ? 155.973 126.317 164.856 1.00 97.53 51 LYS D C 1
ATOM 12032 O O . LYS D 2 54 ? 155.376 126.828 163.913 1.00 103.72 51 LYS D O 1
ATOM 12038 N N . LYS D 2 55 ? 155.434 125.410 165.673 1.00 92.06 52 LYS D N 1
ATOM 12039 C CA . LYS D 2 55 ? 154.029 124.980 165.590 1.00 97.46 52 LYS D CA 1
ATOM 12040 C C . LYS D 2 55 ? 153.614 124.577 164.171 1.00 99.46 52 LYS D C 1
ATOM 12041 O O . LYS D 2 55 ? 152.458 124.749 163.776 1.00 103.04 52 LYS D O 1
ATOM 12047 N N . GLY D 2 56 ? 154.538 123.993 163.406 1.00 84.53 53 GLY D N 1
ATOM 12048 C CA . GLY D 2 56 ? 154.234 123.583 162.043 1.00 80.13 53 GLY D CA 1
ATOM 12049 C C . GLY D 2 56 ? 154.092 124.717 161.057 1.00 90.04 53 GLY D C 1
ATOM 12050 O O . GLY D 2 56 ? 153.721 124.481 159.902 1.00 88.06 53 GLY D O 1
ATOM 12051 N N . GLU D 2 57 ? 154.371 125.940 161.491 1.00 90.00 54 GLU D N 1
ATOM 12052 C CA . GLU D 2 57 ? 154.343 127.148 160.686 1.00 84.47 54 GLU D CA 1
ATOM 12053 C C . GLU D 2 57 ? 155.761 127.619 160.391 1.00 82.53 54 GLU D C 1
ATOM 12054 O O . GLU D 2 57 ? 156.673 127.489 161.222 1.00 80.40 54 GLU D O 1
ATOM 12060 N N . LEU D 2 58 ? 155.915 128.186 159.198 1.00 82.18 55 LEU D N 1
ATOM 12061 C CA . LEU D 2 58 ? 157.156 128.767 158.703 1.00 72.85 55 LEU D CA 1
ATOM 12062 C C . LEU D 2 58 ? 156.933 130.269 158.576 1.00 76.16 55 LEU D C 1
ATOM 12063 O O . LEU D 2 58 ? 156.179 130.712 157.703 1.00 90.44 55 LEU D O 1
ATOM 12068 N N . LYS D 2 59 ? 157.570 131.055 159.443 1.00 57.72 56 LYS D N 1
ATOM 12069 C CA . LYS D 2 59 ? 157.365 132.495 159.470 1.00 70.44 56 LYS D CA 1
ATOM 12070 C C . LYS D 2 59 ? 158.658 133.215 159.113 1.00 58.44 56 LYS D C 1
ATOM 12071 O O . LYS D 2 59 ? 159.752 132.781 159.493 1.00 54.29 56 LYS D O 1
ATOM 12077 N N . LEU D 2 60 ? 158.524 134.310 158.368 1.00 56.59 57 LEU D N 1
ATOM 12078 C CA . LEU D 2 60 ? 159.653 135.113 157.921 1.00 48.48 57 LEU D CA 1
ATOM 12079 C C . LEU D 2 60 ? 159.568 136.502 158.538 1.00 51.50 57 LEU D C 1
ATOM 12080 O O . LEU D 2 60 ? 158.485 137.090 158.623 1.00 59.86 57 LEU D O 1
ATOM 12085 N N . ARG D 2 61 ? 160.717 137.022 158.963 1.00 47.06 58 ARG D N 1
ATOM 12086 C CA . ARG D 2 61 ? 160.801 138.317 159.625 1.00 49.13 58 ARG D CA 1
ATOM 12087 C C . ARG D 2 61 ? 161.799 139.199 158.890 1.00 42.56 58 ARG D C 1
ATOM 12088 O O . ARG D 2 61 ? 162.850 138.725 158.459 1.00 46.16 58 ARG D O 1
ATOM 12096 N N . ALA D 2 62 ? 161.478 140.482 158.751 1.00 34.46 59 ALA D N 1
ATOM 12097 C CA . ALA D 2 62 ? 162.340 141.393 158.006 1.00 25.11 59 ALA D CA 1
ATOM 12098 C C . ALA D 2 62 ? 163.528 141.810 158.866 1.00 21.54 59 ALA D C 1
ATOM 12099 O O . ALA D 2 62 ? 163.351 142.417 159.927 1.00 37.38 59 ALA D O 1
ATOM 12101 N N . ILE D 2 63 ? 164.738 141.486 158.409 1.00 29.41 60 ILE D N 1
ATOM 12102 C CA . ILE D 2 63 ? 165.966 141.885 159.087 1.00 32.28 60 ILE D CA 1
ATOM 12103 C C . ILE D 2 63 ? 166.444 143.206 158.501 1.00 38.47 60 ILE D C 1
ATOM 12104 O O . ILE D 2 63 ? 166.215 143.511 157.326 1.00 45.19 60 ILE D O 1
ATOM 12109 N N . SER D 2 64 ? 167.117 144.001 159.327 1.00 32.65 61 SER D N 1
ATOM 12110 C CA . SER D 2 64 ? 167.702 145.265 158.907 1.00 38.50 61 SER D CA 1
ATOM 12111 C C . SER D 2 64 ? 169.220 145.196 159.014 1.00 32.39 61 SER D C 1
ATOM 12112 O O . SER D 2 64 ? 169.788 144.271 159.600 1.00 38.97 61 SER D O 1
ATOM 12115 N N . PHE D 2 65 ? 169.878 146.195 158.434 1.00 34.14 62 PHE D N 1
ATOM 12116 C CA . PHE D 2 65 ? 171.328 146.275 158.434 1.00 32.92 62 PHE D CA 1
ATOM 12117 C C . PHE D 2 65 ? 171.798 147.331 159.429 1.00 36.18 62 PHE D C 1
ATOM 12118 O O . PHE D 2 65 ? 171.008 147.961 160.135 1.00 42.37 62 PHE D O 1
ATOM 12126 N N . SER D 2 66 ? 173.112 147.523 159.479 1.00 44.53 63 SER D N 1
ATOM 12127 C CA . SER D 2 66 ? 173.708 148.587 160.267 1.00 54.60 63 SER D CA 1
ATOM 12128 C C . SER D 2 66 ? 173.926 149.803 159.370 1.00 57.83 63 SER D C 1
ATOM 12129 O O . SER D 2 66 ? 173.523 149.823 158.203 1.00 57.32 63 SER D O 1
ATOM 12132 N N . ASN D 2 67 ? 174.575 150.837 159.904 1.00 55.60 64 ASN D N 1
ATOM 12133 C CA . ASN D 2 67 ? 174.763 152.059 159.133 1.00 72.23 64 ASN D CA 1
ATOM 12134 C C . ASN D 2 67 ? 175.986 151.989 158.228 1.00 67.37 64 ASN D C 1
ATOM 12135 O O . ASN D 2 67 ? 175.996 152.615 157.164 1.00 76.20 64 ASN D O 1
ATOM 12140 N N . ASN D 2 68 ? 177.011 151.235 158.617 1.00 50.35 65 ASN D N 1
ATOM 12141 C CA . ASN D 2 68 ? 178.252 151.154 157.859 1.00 60.61 65 ASN D CA 1
ATOM 12142 C C . ASN D 2 68 ? 178.252 150.028 156.831 1.00 67.34 65 ASN D C 1
ATOM 12143 O O . ASN D 2 68 ? 179.299 149.749 156.239 1.00 70.17 65 ASN D O 1
ATOM 12148 N N . SER D 2 69 ? 177.113 149.385 156.602 1.00 47.47 66 SER D N 1
ATOM 12149 C CA . SER D 2 69 ? 177.048 148.242 155.705 1.00 43.87 66 SER D CA 1
ATOM 12150 C C . SER D 2 69 ? 176.641 148.670 154.300 1.00 46.57 66 SER D C 1
ATOM 12151 O O . SER D 2 69 ? 175.902 149.640 154.111 1.00 51.86 66 SER D O 1
ATOM 12154 N N . SER D 2 70 ? 177.141 147.932 153.313 1.00 46.51 67 SER D N 1
ATOM 12155 C CA . SER D 2 70 ? 176.714 148.091 151.932 1.00 44.97 67 SER D CA 1
ATOM 12156 C C . SER D 2 70 ? 175.539 147.162 151.666 1.00 32.30 67 SER D C 1
ATOM 12157 O O . SER D 2 70 ? 175.489 146.043 152.187 1.00 33.47 67 SER D O 1
ATOM 12160 N N . TYR D 2 71 ? 174.591 147.629 150.864 1.00 30.88 68 TYR D N 1
ATOM 12161 C CA . TYR D 2 71 ? 173.404 146.830 150.616 1.00 20.02 68 TYR D CA 1
ATOM 12162 C C . TYR D 2 71 ? 173.650 145.870 149.456 1.00 30.21 68 TYR D C 1
ATOM 12163 O O . TYR D 2 71 ? 174.619 145.992 148.703 1.00 42.36 68 TYR D O 1
ATOM 12172 N N . LEU D 2 72 ? 172.754 144.901 149.318 1.00 34.90 69 LEU D N 1
ATOM 12173 C CA . LEU D 2 72 ? 173.128 143.663 148.650 1.00 31.61 69 LEU D CA 1
ATOM 12174 C C . LEU D 2 72 ? 172.047 143.166 147.699 1.00 41.38 69 LEU D C 1
ATOM 12175 O O . LEU D 2 72 ? 170.890 142.995 148.105 1.00 40.95 69 LEU D O 1
ATOM 12180 N N . PRO D 2 73 ? 172.382 142.916 146.431 1.00 21.06 70 PRO D N 1
ATOM 12181 C CA . PRO D 2 73 ? 171.385 142.391 145.505 1.00 13.49 70 PRO D CA 1
ATOM 12182 C C . PRO D 2 73 ? 171.027 140.951 145.863 1.00 10.52 70 PRO D C 1
ATOM 12183 O O . PRO D 2 73 ? 171.867 140.208 146.391 1.00 25.39 70 PRO D O 1
ATOM 12187 N N . PRO D 2 74 ? 169.795 140.534 145.590 1.00 16.41 71 PRO D N 1
ATOM 12188 C CA . PRO D 2 74 ? 169.406 139.150 145.907 1.00 24.96 71 PRO D CA 1
ATOM 12189 C C . PRO D 2 74 ? 170.019 138.135 144.953 1.00 30.88 71 PRO D C 1
ATOM 12190 O O . PRO D 2 74 ? 169.382 137.722 143.979 1.00 44.72 71 PRO D O 1
ATOM 12194 N N . LEU D 2 75 ? 171.259 137.736 145.224 1.00 14.43 72 LEU D N 1
ATOM 12195 C CA . LEU D 2 75 ? 171.927 136.729 144.413 1.00 11.32 72 LEU D CA 1
ATOM 12196 C C . LEU D 2 75 ? 171.223 135.383 144.550 1.00 22.39 72 LEU D C 1
ATOM 12197 O O . LEU D 2 75 ? 170.648 135.061 145.593 1.00 31.61 72 LEU D O 1
ATOM 12202 N N . ARG D 2 76 ? 171.270 134.590 143.479 1.00 29.91 73 ARG D N 1
ATOM 12203 C CA . ARG D 2 76 ? 170.424 133.404 143.376 1.00 35.55 73 ARG D CA 1
ATOM 12204 C C . ARG D 2 76 ? 171.161 132.100 143.660 1.00 52.37 73 ARG D C 1
ATOM 12205 O O . ARG D 2 76 ? 170.648 131.257 144.401 1.00 58.48 73 ARG D O 1
ATOM 12213 N N . CYS D 2 77 ? 172.345 131.899 143.089 1.00 44.84 74 CYS D N 1
ATOM 12214 C CA . CYS D 2 77 ? 173.103 130.660 143.283 1.00 43.63 74 CYS D CA 1
ATOM 12215 C C . CYS D 2 77 ? 174.553 130.958 143.651 1.00 49.35 74 CYS D C 1
ATOM 12216 O O . CYS D 2 77 ? 175.483 130.488 142.991 1.00 56.78 74 CYS D O 1
ATOM 12219 N N . PRO D 2 78 ? 174.787 131.715 144.721 1.00 34.88 75 PRO D N 1
ATOM 12220 C CA . PRO D 2 78 ? 176.158 132.092 145.063 1.00 30.55 75 PRO D CA 1
ATOM 12221 C C . PRO D 2 78 ? 176.890 130.967 145.778 1.00 40.84 75 PRO D C 1
ATOM 12222 O O . PRO D 2 78 ? 176.296 130.013 146.283 1.00 41.19 75 PRO D O 1
ATOM 12226 N N . ALA D 2 79 ? 178.212 131.094 145.797 1.00 50.63 76 ALA D N 1
ATOM 12227 C CA . ALA D 2 79 ? 179.055 130.237 146.619 1.00 40.25 76 ALA D CA 1
ATOM 12228 C C . ALA D 2 79 ? 179.082 130.787 148.038 1.00 41.75 76 ALA D C 1
ATOM 12229 O O . ALA D 2 79 ? 179.310 131.984 148.245 1.00 48.61 76 ALA D O 1
ATOM 12231 N N . ILE D 2 80 ? 178.857 129.910 149.012 1.00 51.70 77 ILE D N 1
ATOM 12232 C CA . ILE D 2 80 ? 178.532 130.304 150.378 1.00 57.93 77 ILE D CA 1
ATOM 12233 C C . ILE D 2 80 ? 179.433 129.533 151.331 1.00 64.25 77 ILE D C 1
ATOM 12234 O O . ILE D 2 80 ? 179.378 128.299 151.381 1.00 74.32 77 ILE D O 1
ATOM 12239 N N . ALA D 2 81 ? 180.253 130.257 152.092 1.00 62.75 78 ALA D N 1
ATOM 12240 C CA . ALA D 2 81 ? 181.226 129.650 152.996 1.00 67.09 78 ALA D CA 1
ATOM 12241 C C . ALA D 2 81 ? 181.000 130.165 154.410 1.00 77.04 78 ALA D C 1
ATOM 12242 O O . ALA D 2 81 ? 181.103 131.370 154.657 1.00 83.23 78 ALA D O 1
ATOM 12244 N N . HIS D 2 82 ? 180.704 129.255 155.336 1.00 75.18 79 HIS D N 1
ATOM 12245 C CA . HIS D 2 82 ? 180.537 129.629 156.739 1.00 83.96 79 HIS D CA 1
ATOM 12246 C C . HIS D 2 82 ? 181.913 129.819 157.362 1.00 76.79 79 HIS D C 1
ATOM 12247 O O . HIS D 2 82 ? 182.558 128.856 157.784 1.00 79.97 79 HIS D O 1
ATOM 12254 N N . PHE D 2 83 ? 182.372 131.065 157.413 1.00 79.57 80 PHE D N 1
ATOM 12255 C CA . PHE D 2 83 ? 183.567 131.394 158.178 1.00 81.36 80 PHE D CA 1
ATOM 12256 C C . PHE D 2 83 ? 183.258 131.239 159.662 1.00 94.22 80 PHE D C 1
ATOM 12257 O O . PHE D 2 83 ? 182.377 131.924 160.193 1.00 100.44 80 PHE D O 1
ATOM 12265 N N . GLU D 2 84 ? 183.971 130.338 160.328 1.00 120.20 81 GLU D N 1
ATOM 12266 C CA . GLU D 2 84 ? 183.661 130.006 161.709 1.00 131.38 81 GLU D CA 1
ATOM 12267 C C . GLU D 2 84 ? 184.275 131.024 162.669 1.00 130.90 81 GLU D C 1
ATOM 12268 O O . GLU D 2 84 ? 185.183 131.784 162.320 1.00 127.29 81 GLU D O 1
ATOM 12274 N N . ALA D 2 85 ? 183.767 131.016 163.899 1.00 129.07 82 ALA D N 1
ATOM 12275 C CA . ALA D 2 85 ? 184.119 132.018 164.900 1.00 136.01 82 ALA D CA 1
ATOM 12276 C C . ALA D 2 85 ? 185.579 131.877 165.318 1.00 134.71 82 ALA D C 1
ATOM 12277 O O . ALA D 2 85 ? 185.942 130.927 166.018 1.00 138.89 82 ALA D O 1
ATOM 12279 N N . GLN D 2 86 ? 186.411 132.831 164.908 1.00 140.97 83 GLN D N 1
ATOM 12280 C CA . GLN D 2 86 ? 187.813 132.870 165.307 1.00 155.13 83 GLN D CA 1
ATOM 12281 C C . GLN D 2 86 ? 188.321 134.297 165.140 1.00 169.42 83 GLN D C 1
ATOM 12282 O O . GLN D 2 86 ? 187.583 135.199 164.733 1.00 163.71 83 GLN D O 1
ATOM 12288 N N . ASP D 2 87 ? 189.598 134.496 165.453 1.00 177.86 84 ASP D N 1
ATOM 12289 C CA . ASP D 2 87 ? 190.198 135.819 165.360 1.00 183.36 84 ASP D CA 1
ATOM 12290 C C . ASP D 2 87 ? 190.551 136.140 163.913 1.00 184.32 84 ASP D C 1
ATOM 12291 O O . ASP D 2 87 ? 190.991 135.265 163.161 1.00 172.26 84 ASP D O 1
ATOM 12296 N N . GLY D 2 88 ? 190.374 137.405 163.525 1.00 186.86 85 GLY D N 1
ATOM 12297 C CA . GLY D 2 88 ? 190.012 138.483 164.432 1.00 181.43 85 GLY D CA 1
ATOM 12298 C C . GLY D 2 88 ? 188.560 138.644 164.863 1.00 172.64 85 GLY D C 1
ATOM 12299 O O . GLY D 2 88 ? 188.247 138.513 166.048 1.00 165.19 85 GLY D O 1
ATOM 12300 N N . LYS D 2 89 ? 187.673 138.929 163.916 1.00 161.11 86 LYS D N 1
ATOM 12301 C CA . LYS D 2 89 ? 186.278 139.195 164.249 1.00 146.73 86 LYS D CA 1
ATOM 12302 C C . LYS D 2 89 ? 185.395 138.049 163.783 1.00 142.49 86 LYS D C 1
ATOM 12303 O O . LYS D 2 89 ? 185.300 137.789 162.576 1.00 140.39 86 LYS D O 1
ATOM 12309 N N . PRO D 2 90 ? 184.752 137.340 164.708 1.00 142.76 87 PRO D N 1
ATOM 12310 C CA . PRO D 2 90 ? 183.744 136.339 164.346 1.00 131.95 87 PRO D CA 1
ATOM 12311 C C . PRO D 2 90 ? 182.350 136.940 164.250 1.00 119.85 87 PRO D C 1
ATOM 12312 O O . PRO D 2 90 ? 182.048 137.973 164.854 1.00 121.26 87 PRO D O 1
ATOM 12316 N N . GLU D 2 91 ? 181.493 136.281 163.465 1.00 106.72 88 GLU D N 1
ATOM 12317 C CA . GLU D 2 91 ? 181.860 135.171 162.590 1.00 87.23 88 GLU D CA 1
ATOM 12318 C C . GLU D 2 91 ? 181.168 135.382 161.247 1.00 88.20 88 GLU D C 1
ATOM 12319 O O . GLU D 2 91 ? 179.945 135.463 161.168 1.00 88.37 88 GLU D O 1
ATOM 12325 N N . CYS D 2 92 ? 181.959 135.485 160.184 1.00 82.26 89 CYS D N 1
ATOM 12326 C CA . CYS D 2 92 ? 181.449 136.002 158.922 1.00 63.77 89 CYS D CA 1
ATOM 12327 C C . CYS D 2 92 ? 180.607 134.949 158.202 1.00 56.42 89 CYS D C 1
ATOM 12328 O O . CYS D 2 92 ? 180.329 133.863 158.719 1.00 50.97 89 CYS D O 1
ATOM 12331 N N . TYR D 2 93 ? 180.176 135.289 156.989 1.00 55.38 90 TYR D N 1
ATOM 12332 C CA . TYR D 2 93 ? 179.478 134.355 156.113 1.00 36.29 90 TYR D CA 1
ATOM 12333 C C . TYR D 2 93 ? 179.755 134.826 154.688 1.00 49.09 90 TYR D C 1
ATOM 12334 O O . TYR D 2 93 ? 179.133 135.781 154.212 1.00 73.94 90 TYR D O 1
ATOM 12343 N N . LEU D 2 94 ? 180.692 134.156 154.024 1.00 37.63 91 LEU D N 1
ATOM 12344 C CA . LEU D 2 94 ? 181.212 134.624 152.748 1.00 40.25 91 LEU D CA 1
ATOM 12345 C C . LEU D 2 94 ? 180.265 134.259 151.613 1.00 51.79 91 LEU D C 1
ATOM 12346 O O . LEU D 2 94 ? 179.838 133.104 151.495 1.00 57.10 91 LEU D O 1
ATOM 12351 N N . ILE D 2 95 ? 179.960 135.245 150.771 1.00 37.29 92 ILE D N 1
ATOM 12352 C CA . ILE D 2 95 ? 179.031 135.104 149.656 1.00 36.43 92 ILE D CA 1
ATOM 12353 C C . ILE D 2 95 ? 179.726 135.594 148.392 1.00 40.76 92 ILE D C 1
ATOM 12354 O O . ILE D 2 95 ? 180.172 136.746 148.336 1.00 40.13 92 ILE D O 1
ATOM 12359 N N . HIS D 2 96 ? 179.820 134.723 147.384 1.00 41.47 93 HIS D N 1
ATOM 12360 C CA . HIS D 2 96 ? 180.368 135.095 146.081 1.00 38.51 93 HIS D CA 1
ATOM 12361 C C . HIS D 2 96 ? 180.062 134.021 145.043 1.00 52.60 93 HIS D C 1
ATOM 12362 O O . HIS D 2 96 ? 180.402 132.855 145.261 1.00 64.62 93 HIS D O 1
ATOM 12369 N N . GLY D 2 97 ? 179.455 134.378 143.908 1.00 38.36 94 GLY D N 1
ATOM 12370 C CA . GLY D 2 97 ? 178.927 135.705 143.645 1.00 24.68 94 GLY D CA 1
ATOM 12371 C C . GLY D 2 97 ? 177.482 135.703 143.159 1.00 44.49 94 GLY D C 1
ATOM 12372 O O . GLY D 2 97 ? 176.813 136.730 143.198 1.00 68.19 94 GLY D O 1
ATOM 12373 N N . GLY D 2 98 ? 177.001 134.552 142.681 1.00 27.92 95 GLY D N 1
ATOM 12374 C CA . GLY D 2 98 ? 175.608 134.415 142.280 1.00 27.47 95 GLY D CA 1
ATOM 12375 C C . GLY D 2 98 ? 175.221 135.244 141.060 1.00 23.42 95 GLY D C 1
ATOM 12376 O O . GLY D 2 98 ? 176.056 135.810 140.352 1.00 34.59 95 GLY D O 1
ATOM 12377 N N . ARG D 2 99 ? 173.907 135.308 140.827 1.00 23.99 96 ARG D N 1
ATOM 12378 C CA . ARG D 2 99 ? 173.357 136.036 139.691 1.00 27.19 96 ARG D CA 1
ATOM 12379 C C . ARG D 2 99 ? 172.201 136.930 140.132 1.00 37.21 96 ARG D C 1
ATOM 12380 O O . ARG D 2 99 ? 171.403 136.560 141.000 1.00 45.03 96 ARG D O 1
ATOM 12388 N N . THR D 2 100 ? 172.133 138.112 139.517 1.00 28.51 97 THR D N 1
ATOM 12389 C CA . THR D 2 100 ? 171.290 139.241 139.888 1.00 19.90 97 THR D CA 1
ATOM 12390 C C . THR D 2 100 ? 169.854 139.050 139.388 1.00 32.64 97 THR D C 1
ATOM 12391 O O . THR D 2 100 ? 169.609 138.255 138.477 1.00 41.28 97 THR D O 1
ATOM 12395 N N . PRO D 2 101 ? 168.876 139.736 140.007 1.00 15.70 98 PRO D N 1
ATOM 12396 C CA . PRO D 2 101 ? 167.508 139.736 139.450 1.00 15.03 98 PRO D CA 1
ATOM 12397 C C . PRO D 2 101 ? 167.410 139.949 137.943 1.00 28.13 98 PRO D C 1
ATOM 12398 O O . PRO D 2 101 ? 166.719 139.174 137.269 1.00 44.97 98 PRO D O 1
ATOM 12402 N N . ASN D 2 102 ? 168.053 140.977 137.389 1.00 23.38 99 ASN D N 1
ATOM 12403 C CA . ASN D 2 102 ? 168.280 141.029 135.949 1.00 36.33 99 ASN D CA 1
ATOM 12404 C C . ASN D 2 102 ? 169.583 140.286 135.683 1.00 31.48 99 ASN D C 1
ATOM 12405 O O . ASN D 2 102 ? 170.627 140.634 136.246 1.00 35.12 99 ASN D O 1
ATOM 12410 N N . ASN D 2 103 ? 169.524 139.280 134.812 1.00 19.35 100 ASN D N 1
ATOM 12411 C CA . ASN D 2 103 ? 170.442 138.153 134.916 1.00 10.09 100 ASN D CA 1
ATOM 12412 C C . ASN D 2 103 ? 171.868 138.520 134.532 1.00 26.87 100 ASN D C 1
ATOM 12413 O O . ASN D 2 103 ? 172.354 138.148 133.459 1.00 46.02 100 ASN D O 1
ATOM 12418 N N . GLU D 2 104 ? 172.532 139.258 135.412 1.00 27.22 101 GLU D N 1
ATOM 12419 C CA . GLU D 2 104 ? 173.973 139.435 135.381 1.00 34.78 101 GLU D CA 1
ATOM 12420 C C . GLU D 2 104 ? 174.617 138.484 136.381 1.00 39.94 101 GLU D C 1
ATOM 12421 O O . GLU D 2 104 ? 173.941 137.789 137.141 1.00 39.29 101 GLU D O 1
ATOM 12427 N N . LEU D 2 105 ? 175.945 138.458 136.374 1.00 39.85 102 LEU D N 1
ATOM 12428 C CA . LEU D 2 105 ? 176.717 137.735 137.373 1.00 31.87 102 LEU D CA 1
ATOM 12429 C C . LEU D 2 105 ? 177.561 138.740 138.147 1.00 42.72 102 LEU D C 1
ATOM 12430 O O . LEU D 2 105 ? 178.172 139.635 137.555 1.00 52.68 102 LEU D O 1
ATOM 12435 N N . SER D 2 106 ? 177.591 138.588 139.473 1.00 35.22 103 SER D N 1
ATOM 12436 C CA . SER D 2 106 ? 178.028 139.678 140.344 1.00 60.04 103 SER D CA 1
ATOM 12437 C C . SER D 2 106 ? 179.539 139.889 140.304 1.00 62.97 103 SER D C 1
ATOM 12438 O O . SER D 2 106 ? 180.004 141.011 140.078 1.00 61.64 103 SER D O 1
ATOM 12441 N N . SER D 2 107 ? 180.315 138.829 140.546 1.00 53.20 104 SER D N 1
ATOM 12442 C CA . SER D 2 107 ? 181.778 138.907 140.628 1.00 70.23 104 SER D CA 1
ATOM 12443 C C . SER D 2 107 ? 182.240 139.799 141.778 1.00 75.50 104 SER D C 1
ATOM 12444 O O . SER D 2 107 ? 183.274 140.465 141.683 1.00 70.51 104 SER D O 1
ATOM 12447 N N . SER D 2 108 ? 181.483 139.821 142.872 1.00 69.02 105 SER D N 1
ATOM 12448 C CA . SER D 2 108 ? 181.841 140.594 144.052 1.00 57.31 105 SER D CA 1
ATOM 12449 C C . SER D 2 108 ? 181.708 139.722 145.292 1.00 55.47 105 SER D C 1
ATOM 12450 O O . SER D 2 108 ? 180.831 138.858 145.373 1.00 55.47 105 SER D O 1
ATOM 12453 N N . LEU D 2 109 ? 182.589 139.961 146.260 1.00 48.82 106 LEU D N 1
ATOM 12454 C CA . LEU D 2 109 ? 182.631 139.197 147.499 1.00 46.30 106 LEU D CA 1
ATOM 12455 C C . LEU D 2 109 ? 182.004 140.011 148.623 1.00 44.54 106 LEU D C 1
ATOM 12456 O O . LEU D 2 109 ? 182.330 141.188 148.796 1.00 57.69 106 LEU D O 1
ATOM 12461 N N . TYR D 2 110 ? 181.117 139.380 149.390 1.00 36.94 107 TYR D N 1
ATOM 12462 C CA . TYR D 2 110 ? 180.410 140.042 150.479 1.00 35.34 107 TYR D CA 1
ATOM 12463 C C . TYR D 2 110 ? 180.585 139.243 151.761 1.00 44.33 107 TYR D C 1
ATOM 12464 O O . TYR D 2 110 ? 180.303 138.041 151.788 1.00 61.37 107 TYR D O 1
ATOM 12473 N N . MET D 2 111 ? 181.045 139.908 152.818 1.00 46.30 108 MET D N 1
ATOM 12474 C CA . MET D 2 111 ? 181.119 139.319 154.148 1.00 37.17 108 MET D CA 1
ATOM 12475 C C . MET D 2 111 ? 179.919 139.782 154.962 1.00 33.59 108 MET D C 1
ATOM 12476 O O . MET D 2 111 ? 179.694 140.986 155.111 1.00 48.86 108 MET D O 1
ATOM 12481 N N . LEU D 2 112 ? 179.164 138.826 155.496 1.00 30.96 109 LEU D N 1
ATOM 12482 C CA . LEU D 2 112 ? 177.913 139.097 156.192 1.00 34.69 109 LEU D CA 1
ATOM 12483 C C . LEU D 2 112 ? 178.037 138.609 157.629 1.00 42.48 109 LEU D C 1
ATOM 12484 O O . LEU D 2 112 ? 178.203 137.408 157.866 1.00 53.45 109 LEU D O 1
ATOM 12489 N N . SER D 2 113 ? 177.951 139.534 158.582 1.00 48.95 110 SER D N 1
ATOM 12490 C CA . SER D 2 113 ? 178.119 139.207 159.991 1.00 46.40 110 SER D CA 1
ATOM 12491 C C . SER D 2 113 ? 176.994 139.821 160.816 1.00 62.72 110 SER D C 1
ATOM 12492 O O . SER D 2 113 ? 176.207 140.635 160.331 1.00 65.68 110 SER D O 1
ATOM 12495 N N . VAL D 2 114 ? 176.928 139.403 162.085 1.00 57.85 111 VAL D N 1
ATOM 12496 C CA . VAL D 2 114 ? 175.988 139.930 163.069 1.00 69.36 111 VAL D CA 1
ATOM 12497 C C . VAL D 2 114 ? 176.627 141.136 163.744 1.00 70.43 111 VAL D C 1
ATOM 12498 O O . VAL D 2 114 ? 177.843 141.170 163.965 1.00 59.05 111 VAL D O 1
ATOM 12502 N N . ASP D 2 115 ? 175.816 142.146 164.075 1.00 86.61 112 ASP D N 1
ATOM 12503 C CA . ASP D 2 115 ? 176.328 143.400 164.611 1.00 84.27 112 ASP D CA 1
ATOM 12504 C C . ASP D 2 115 ? 175.856 143.685 166.029 1.00 80.33 112 ASP D C 1
ATOM 12505 O O . ASP D 2 115 ? 176.684 143.969 166.902 1.00 90.80 112 ASP D O 1
ATOM 12510 N N . SER D 2 116 ? 174.550 143.629 166.291 1.00 86.98 113 SER D N 1
ATOM 12511 C CA . SER D 2 116 ? 174.040 144.038 167.595 1.00 85.96 113 SER D CA 1
ATOM 12512 C C . SER D 2 116 ? 172.703 143.363 167.875 1.00 98.70 113 SER D C 1
ATOM 12513 O O . SER D 2 116 ? 172.037 142.851 166.972 1.00 96.39 113 SER D O 1
ATOM 12516 N N . ARG D 2 117 ? 172.323 143.388 169.152 1.00 94.76 114 ARG D N 1
ATOM 12517 C CA . ARG D 2 117 ? 171.093 142.806 169.679 1.00 109.06 114 ARG D CA 1
ATOM 12518 C C . ARG D 2 117 ? 170.898 143.342 171.092 1.00 120.32 114 ARG D C 1
ATOM 12519 O O . ARG D 2 117 ? 171.879 143.593 171.799 1.00 121.25 114 ARG D O 1
ATOM 12527 N N . GLY D 2 118 ? 169.640 143.516 171.506 1.00 125.64 115 GLY D N 1
ATOM 12528 C CA . GLY D 2 118 ? 168.457 143.096 170.772 1.00 126.67 115 GLY D CA 1
ATOM 12529 C C . GLY D 2 118 ? 167.775 144.164 169.935 1.00 141.79 115 GLY D C 1
ATOM 12530 O O . GLY D 2 118 ? 168.280 144.528 168.874 1.00 133.79 115 GLY D O 1
ATOM 12531 N N . CYS D 2 119 ? 166.645 144.692 170.408 1.00 139.26 116 CYS D N 1
ATOM 12532 C CA . CYS D 2 119 ? 166.158 144.471 171.770 1.00 126.18 116 CYS D CA 1
ATOM 12533 C C . CYS D 2 119 ? 165.193 143.291 171.932 1.00 126.20 116 CYS D C 1
ATOM 12534 O O . CYS D 2 119 ? 165.477 142.355 172.678 1.00 125.94 116 CYS D O 1
ATOM 12537 N N . ASN D 2 120 ? 164.052 143.338 171.242 1.00 132.05 117 ASN D N 1
ATOM 12538 C CA . ASN D 2 120 ? 163.027 142.299 171.373 1.00 131.42 117 ASN D CA 1
ATOM 12539 C C . ASN D 2 120 ? 163.290 141.196 170.347 1.00 145.42 117 ASN D C 1
ATOM 12540 O O . ASN D 2 120 ? 162.539 140.983 169.392 1.00 151.38 117 ASN D O 1
ATOM 12545 N N . ARG D 2 121 ? 164.390 140.480 170.582 1.00 138.53 118 ARG D N 1
ATOM 12546 C CA . ARG D 2 121 ? 164.906 139.480 169.646 1.00 147.09 118 ARG D CA 1
ATOM 12547 C C . ARG D 2 121 ? 165.073 140.079 168.255 1.00 136.14 118 ARG D C 1
ATOM 12548 O O . ARG D 2 121 ? 164.834 139.432 167.234 1.00 137.94 118 ARG D O 1
ATOM 12556 N N . LYS D 2 122 ? 165.484 141.341 168.230 1.00 107.94 119 LYS D N 1
ATOM 12557 C CA . LYS D 2 122 ? 165.865 142.021 167.006 1.00 104.89 119 LYS D CA 1
ATOM 12558 C C . LYS D 2 122 ? 167.367 141.887 166.810 1.00 96.48 119 LYS D C 1
ATOM 12559 O O . LYS D 2 122 ? 168.145 142.033 167.757 1.00 96.19 119 LYS D O 1
ATOM 12565 N N . VAL D 2 123 ? 167.771 141.578 165.584 1.00 92.00 120 VAL D N 1
ATOM 12566 C CA . VAL D 2 123 ? 169.179 141.475 165.230 1.00 69.59 120 VAL D CA 1
ATOM 12567 C C . VAL D 2 123 ? 169.432 142.362 164.023 1.00 68.23 120 VAL D C 1
ATOM 12568 O O . VAL D 2 123 ? 168.623 142.402 163.089 1.00 70.91 120 VAL D O 1
ATOM 12572 N N . THR D 2 124 ? 170.546 143.082 164.048 1.00 58.28 121 THR D N 1
ATOM 12573 C CA . THR D 2 124 ? 171.023 143.828 162.894 1.00 71.40 121 THR D CA 1
ATOM 12574 C C . THR D 2 124 ? 172.271 143.140 162.362 1.00 52.61 121 THR D C 1
ATOM 12575 O O . THR D 2 124 ? 173.134 142.720 163.140 1.00 52.34 121 THR D O 1
ATOM 12579 N N . LEU D 2 125 ? 172.342 142.987 161.051 1.00 46.48 122 LEU D N 1
ATOM 12580 C CA . LEU D 2 125 ? 173.496 142.392 160.411 1.00 30.35 122 LEU D CA 1
ATOM 12581 C C . LEU D 2 125 ? 174.371 143.496 159.827 1.00 35.37 122 LEU D C 1
ATOM 12582 O O . LEU D 2 125 ? 174.151 144.689 160.057 1.00 45.72 122 LEU D O 1
ATOM 12587 N N . ARG D 2 126 ? 175.389 143.092 159.077 1.00 36.02 123 ARG D N 1
ATOM 12588 C CA . ARG D 2 126 ? 176.208 144.031 158.332 1.00 50.05 123 ARG D CA 1
ATOM 12589 C C . ARG D 2 126 ? 176.909 143.270 157.220 1.00 55.32 123 ARG D C 1
ATOM 12590 O O . ARG D 2 126 ? 177.239 142.088 157.365 1.00 62.71 123 ARG D O 1
ATOM 12598 N N . CYS D 2 127 ? 177.095 143.953 156.092 1.00 42.92 124 CYS D N 1
ATOM 12599 C CA . CYS D 2 127 ? 177.757 143.376 154.929 1.00 45.00 124 CYS D CA 1
ATOM 12600 C C . CYS D 2 127 ? 178.870 144.300 154.476 1.00 38.50 124 CYS D C 1
ATOM 12601 O O . CYS D 2 127 ? 178.614 145.445 154.088 1.00 44.95 124 CYS D O 1
ATOM 12604 N N . GLU D 2 128 ? 180.096 143.789 154.512 1.00 45.36 125 GLU D N 1
ATOM 12605 C CA . GLU D 2 128 ? 181.246 144.471 153.934 1.00 56.61 125 GLU D CA 1
ATOM 12606 C C . GLU D 2 128 ? 181.526 143.833 152.583 1.00 60.81 125 GLU D C 1
ATOM 12607 O O . GLU D 2 128 ? 181.894 142.656 152.513 1.00 62.57 125 GLU D O 1
ATOM 12613 N N . GLU D 2 129 ? 181.323 144.588 151.510 1.00 61.42 126 GLU D N 1
ATOM 12614 C CA . GLU D 2 129 ? 181.773 144.115 150.211 1.00 67.44 126 GLU D CA 1
ATOM 12615 C C . GLU D 2 129 ? 183.289 144.271 150.168 1.00 65.48 126 GLU D C 1
ATOM 12616 O O . GLU D 2 129 ? 183.824 145.382 150.262 1.00 57.26 126 GLU D O 1
ATOM 12622 N N . LYS D 2 130 ? 183.983 143.143 150.117 1.00 69.74 127 LYS D N 1
ATOM 12623 C CA . LYS D 2 130 ? 185.430 143.121 150.245 1.00 63.37 127 LYS D CA 1
ATOM 12624 C C . LYS D 2 130 ? 186.062 143.203 148.865 1.00 73.10 127 LYS D C 1
ATOM 12625 O O . LYS D 2 130 ? 185.818 142.345 148.010 1.00 80.20 127 LYS D O 1
ATOM 12631 N N . GLU D 2 131 ? 186.871 144.233 148.650 1.00 80.60 128 GLU D N 1
ATOM 12632 C CA . GLU D 2 131 ? 187.504 144.416 147.354 1.00 94.13 128 GLU D CA 1
ATOM 12633 C C . GLU D 2 131 ? 188.551 143.337 147.116 1.00 88.07 128 GLU D C 1
ATOM 12634 O O . GLU D 2 131 ? 189.255 142.915 148.037 1.00 82.87 128 GLU D O 1
ATOM 12640 N N . LEU D 2 132 ? 188.648 142.893 145.866 1.00 85.84 129 LEU D N 1
ATOM 12641 C CA . LEU D 2 132 ? 189.539 141.811 145.475 1.00 72.50 129 LEU D CA 1
ATOM 12642 C C . LEU D 2 132 ? 190.551 142.328 144.465 1.00 72.86 129 LEU D C 1
ATOM 12643 O O . LEU D 2 132 ? 190.173 142.917 143.448 1.00 82.99 129 LEU D O 1
ATOM 12648 N N . VAL D 2 133 ? 191.833 142.111 144.753 1.00 91.25 130 VAL D N 1
ATOM 12649 C CA . VAL D 2 133 ? 192.926 142.466 143.856 1.00 104.02 130 VAL D CA 1
ATOM 12650 C C . VAL D 2 133 ? 193.595 141.179 143.391 1.00 110.10 130 VAL D C 1
ATOM 12651 O O . VAL D 2 133 ? 193.939 140.313 144.206 1.00 111.00 130 VAL D O 1
ATOM 12655 N N . GLY D 2 134 ? 193.736 141.039 142.076 1.00 110.50 131 GLY D N 1
ATOM 12656 C CA . GLY D 2 134 ? 194.284 139.836 141.478 1.00 110.10 131 GLY D CA 1
ATOM 12657 C C . GLY D 2 134 ? 194.711 140.088 140.034 1.00 119.83 131 GLY D C 1
ATOM 12658 O O . GLY D 2 134 ? 195.272 141.156 139.782 1.00 108.45 131 GLY D O 1
ATOM 12659 N N . ASP D 2 135 ? 194.482 139.189 139.061 1.00 131.14 132 ASP D N 1
ATOM 12660 C CA . ASP D 2 135 ? 193.973 137.794 139.130 1.00 126.27 132 ASP D CA 1
ATOM 12661 C C . ASP D 2 135 ? 192.788 137.669 140.044 1.00 116.00 132 ASP D C 1
ATOM 12662 O O . ASP D 2 135 ? 192.931 137.102 141.128 1.00 112.35 132 ASP D O 1
ATOM 12667 N N . VAL D 2 136 ? 191.660 138.308 139.730 1.00 106.62 133 VAL D N 1
ATOM 12668 C CA . VAL D 2 136 ? 190.408 138.036 140.445 1.00 93.15 133 VAL D CA 1
ATOM 12669 C C . VAL D 2 136 ? 189.700 136.953 139.645 1.00 80.60 133 VAL D C 1
ATOM 12670 O O . VAL D 2 136 ? 189.972 136.801 138.444 1.00 79.23 133 VAL D O 1
ATOM 12674 N N . PRO D 2 137 ? 188.849 136.152 140.259 1.00 75.53 134 PRO D N 1
ATOM 12675 C CA . PRO D 2 137 ? 188.069 135.187 139.487 1.00 69.05 134 PRO D CA 1
ATOM 12676 C C . PRO D 2 137 ? 186.947 135.877 138.728 1.00 79.31 134 PRO D C 1
ATOM 12677 O O . PRO D 2 137 ? 186.494 136.966 139.083 1.00 79.54 134 PRO D O 1
ATOM 12681 N N . SER D 2 138 ? 186.503 135.218 137.661 1.00 72.81 135 SER D N 1
ATOM 12682 C CA . SER D 2 138 ? 185.463 135.782 136.817 1.00 70.02 135 SER D CA 1
ATOM 12683 C C . SER D 2 138 ? 184.089 135.608 137.457 1.00 63.63 135 SER D C 1
ATOM 12684 O O . SER D 2 138 ? 183.882 134.774 138.343 1.00 56.51 135 SER D O 1
ATOM 12687 N N . ALA D 2 139 ? 183.143 136.423 136.995 1.00 52.35 136 ALA D N 1
ATOM 12688 C CA . ALA D 2 139 ? 181.765 136.317 137.453 1.00 33.60 136 ALA D CA 1
ATOM 12689 C C . ALA D 2 139 ? 181.196 134.949 137.101 1.00 27.68 136 ALA D C 1
ATOM 12690 O O . ALA D 2 139 ? 181.265 134.514 135.948 1.00 32.85 136 ALA D O 1
ATOM 12692 N N . ARG D 2 140 ? 180.634 134.270 138.097 1.00 28.74 137 ARG D N 1
ATOM 12693 C CA . ARG D 2 140 ? 180.154 132.907 137.907 1.00 25.89 137 ARG D CA 1
ATOM 12694 C C . ARG D 2 140 ? 179.082 132.607 138.948 1.00 24.98 137 ARG D C 1
ATOM 12695 O O . ARG D 2 140 ? 178.698 133.468 139.745 1.00 39.16 137 ARG D O 1
ATOM 12703 N N . TYR D 2 141 ? 178.599 131.368 138.927 1.00 17.40 138 TYR D N 1
ATOM 12704 C CA . TYR D 2 141 ? 177.583 130.897 139.859 1.00 24.10 138 TYR D CA 1
ATOM 12705 C C . TYR D 2 141 ? 177.634 129.376 139.876 1.00 28.75 138 TYR D C 1
ATOM 12706 O O . TYR D 2 141 ? 178.260 128.748 139.020 1.00 32.40 138 TYR D O 1
ATOM 12715 N N . GLY D 2 142 ? 176.955 128.786 140.859 1.00 35.37 139 GLY D N 1
ATOM 12716 C CA . GLY D 2 142 ? 176.982 127.347 141.032 1.00 37.93 139 GLY D CA 1
ATOM 12717 C C . GLY D 2 142 ? 178.306 126.783 141.495 1.00 35.69 139 GLY D C 1
ATOM 12718 O O . GLY D 2 142 ? 178.409 125.567 141.691 1.00 39.72 139 GLY D O 1
ATOM 12719 N N . HIS D 2 143 ? 179.319 127.627 141.668 1.00 34.71 140 HIS D N 1
ATOM 12720 C CA . HIS D 2 143 ? 180.630 127.252 142.174 1.00 31.87 140 HIS D CA 1
ATOM 12721 C C . HIS D 2 143 ? 180.574 127.046 143.684 1.00 37.40 140 HIS D C 1
ATOM 12722 O O . HIS D 2 143 ? 179.532 127.217 144.324 1.00 48.10 140 HIS D O 1
ATOM 12729 N N . THR D 2 144 ? 181.710 126.675 144.276 1.00 48.73 141 THR D N 1
ATOM 12730 C CA . THR D 2 144 ? 181.783 126.514 145.721 1.00 57.10 141 THR D CA 1
ATOM 12731 C C . THR D 2 144 ? 182.991 127.243 146.295 1.00 51.57 141 THR D C 1
ATOM 12732 O O . THR D 2 144 ? 184.036 127.394 145.645 1.00 56.08 141 THR D O 1
ATOM 12736 N N . LEU D 2 145 ? 182.813 127.686 147.539 1.00 49.38 142 LEU D N 1
ATOM 12737 C CA . LEU D 2 145 ? 183.798 128.414 148.322 1.00 54.65 142 LEU D CA 1
ATOM 12738 C C . LEU D 2 145 ? 183.955 127.721 149.668 1.00 67.40 142 LEU D C 1
ATOM 12739 O O . LEU D 2 145 ? 182.964 127.314 150.281 1.00 67.07 142 LEU D O 1
ATOM 12744 N N . SER D 2 146 ? 185.198 127.585 150.124 1.00 73.32 143 SER D N 1
ATOM 12745 C CA . SER D 2 146 ? 185.480 126.921 151.389 1.00 71.91 143 SER D CA 1
ATOM 12746 C C . SER D 2 146 ? 186.616 127.644 152.097 1.00 71.79 143 SER D C 1
ATOM 12747 O O . SER D 2 146 ? 187.375 128.396 151.485 1.00 76.81 143 SER D O 1
ATOM 12750 N N . VAL D 2 147 ? 186.728 127.403 153.401 1.00 76.49 144 VAL D N 1
ATOM 12751 C CA . VAL D 2 147 ? 187.732 128.040 154.246 1.00 88.61 144 VAL D CA 1
ATOM 12752 C C . VAL D 2 147 ? 188.695 126.974 154.746 1.00 94.43 144 VAL D C 1
ATOM 12753 O O . VAL D 2 147 ? 188.274 125.869 155.110 1.00 90.51 144 VAL D O 1
ATOM 12757 N N . ILE D 2 148 ? 189.988 127.302 154.773 1.00 105.03 145 ILE D N 1
ATOM 12758 C CA . ILE D 2 148 ? 191.012 126.350 155.184 1.00 107.60 145 ILE D CA 1
ATOM 12759 C C . ILE D 2 148 ? 192.010 127.029 156.112 1.00 115.64 145 ILE D C 1
ATOM 12760 O O . ILE D 2 148 ? 192.288 128.228 155.994 1.00 118.97 145 ILE D O 1
ATOM 12765 N N . ASN D 2 149 ? 192.559 126.237 157.035 1.00 119.43 146 ASN D N 1
ATOM 12766 C CA . ASN D 2 149 ? 193.529 126.696 158.024 1.00 124.41 146 ASN D CA 1
ATOM 12767 C C . ASN D 2 149 ? 194.791 125.851 157.914 1.00 120.65 146 ASN D C 1
ATOM 12768 O O . ASN D 2 149 ? 194.729 124.624 158.034 1.00 121.93 146 ASN D O 1
ATOM 12773 N N . SER D 2 150 ? 195.933 126.508 157.714 1.00 126.58 147 SER D N 1
ATOM 12774 C CA . SER D 2 150 ? 197.224 125.822 157.679 1.00 130.61 147 SER D CA 1
ATOM 12775 C C . SER D 2 150 ? 198.294 126.735 158.266 1.00 148.06 147 SER D C 1
ATOM 12776 O O . SER D 2 150 ? 198.615 127.778 157.686 1.00 153.05 147 SER D O 1
ATOM 12779 N N . ARG D 2 151 ? 198.803 126.356 159.438 1.00 145.68 148 ARG D N 1
ATOM 12780 C CA . ARG D 2 151 ? 200.080 126.845 159.970 1.00 143.46 148 ARG D CA 1
ATOM 12781 C C . ARG D 2 151 ? 200.135 128.348 160.295 1.00 137.81 148 ARG D C 1
ATOM 12782 O O . ARG D 2 151 ? 201.075 129.034 159.898 1.00 131.21 148 ARG D O 1
ATOM 12790 N N . GLY D 2 152 ? 199.149 128.889 161.014 1.00 136.16 149 GLY D N 1
ATOM 12791 C CA . GLY D 2 152 ? 197.787 128.409 161.170 1.00 141.84 149 GLY D CA 1
ATOM 12792 C C . GLY D 2 152 ? 196.972 129.432 160.406 1.00 147.01 149 GLY D C 1
ATOM 12793 O O . GLY D 2 152 ? 195.840 129.760 160.765 1.00 131.89 149 GLY D O 1
ATOM 12794 N N . LYS D 2 153 ? 197.591 129.956 159.347 1.00 157.63 150 LYS D N 1
ATOM 12795 C CA . LYS D 2 153 ? 196.981 131.009 158.549 1.00 146.73 150 LYS D CA 1
ATOM 12796 C C . LYS D 2 153 ? 195.701 130.508 157.895 1.00 130.69 150 LYS D C 1
ATOM 12797 O O . LYS D 2 153 ? 195.546 129.321 157.610 1.00 126.61 150 LYS D O 1
ATOM 12803 N N . THR D 2 154 ? 194.779 131.428 157.642 1.00 129.18 151 THR D N 1
ATOM 12804 C CA . THR D 2 154 ? 193.475 131.084 157.094 1.00 126.15 151 THR D CA 1
ATOM 12805 C C . THR D 2 154 ? 193.336 131.653 155.690 1.00 121.45 151 THR D C 1
ATOM 12806 O O . THR D 2 154 ? 193.521 132.857 155.482 1.00 123.43 151 THR D O 1
ATOM 12810 N N . ALA D 2 155 ? 193.012 130.787 154.732 1.00 106.92 152 ALA D N 1
ATOM 12811 C CA . ALA D 2 155 ? 192.752 131.208 153.360 1.00 107.08 152 ALA D CA 1
ATOM 12812 C C . ALA D 2 155 ? 191.410 130.639 152.907 1.00 108.80 152 ALA D C 1
ATOM 12813 O O . ALA D 2 155 ? 190.759 129.874 153.628 1.00 104.74 152 ALA D O 1
ATOM 12815 N N . CYS D 2 156 ? 190.990 131.014 151.697 1.00 96.35 153 CYS D N 1
ATOM 12816 C CA . CYS D 2 156 ? 189.703 130.589 151.159 1.00 78.85 153 CYS D CA 1
ATOM 12817 C C . CYS D 2 156 ? 189.893 130.023 149.762 1.00 83.52 153 CYS D C 1
ATOM 12818 O O . CYS D 2 156 ? 190.399 130.708 148.872 1.00 82.81 153 CYS D O 1
ATOM 12821 N N . VAL D 2 157 ? 189.473 128.787 149.565 1.00 88.10 154 VAL D N 1
ATOM 12822 C CA . VAL D 2 157 ? 189.588 128.129 148.271 1.00 79.91 154 VAL D CA 1
ATOM 12823 C C . VAL D 2 157 ? 188.278 128.301 147.515 1.00 72.45 154 VAL D C 1
ATOM 12824 O O . VAL D 2 157 ? 187.189 128.266 148.104 1.00 69.26 154 VAL D O 1
ATOM 12828 N N . LEU D 2 158 ? 188.388 128.522 146.208 1.00 59.24 155 LEU D N 1
ATOM 12829 C CA . LEU D 2 158 ? 187.241 128.811 145.358 1.00 56.40 155 LEU D CA 1
ATOM 12830 C C . LEU D 2 158 ? 187.373 127.999 144.079 1.00 55.73 155 LEU D C 1
ATOM 12831 O O . LEU D 2 158 ? 188.421 128.047 143.426 1.00 54.94 155 LEU D O 1
ATOM 12836 N N . PHE D 2 159 ? 186.319 127.264 143.717 1.00 63.15 156 PHE D N 1
ATOM 12837 C CA . PHE D 2 159 ? 186.451 126.369 142.574 1.00 58.27 156 PHE D CA 1
ATOM 12838 C C . PHE D 2 159 ? 185.083 126.030 141.993 1.00 63.38 156 PHE D C 1
ATOM 12839 O O . PHE D 2 159 ? 184.080 125.971 142.712 1.00 60.52 156 PHE D O 1
ATOM 12847 N N . GLY D 2 160 ? 185.063 125.823 140.677 1.00 47.40 157 GLY D N 1
ATOM 12848 C CA . GLY D 2 160 ? 183.889 125.363 139.955 1.00 33.27 157 GLY D CA 1
ATOM 12849 C C . GLY D 2 160 ? 183.081 126.498 139.356 1.00 40.68 157 GLY D C 1
ATOM 12850 O O . GLY D 2 160 ? 183.493 127.661 139.322 1.00 44.11 157 GLY D O 1
ATOM 12851 N N . GLY D 2 161 ? 181.910 126.133 138.854 1.00 34.48 158 GLY D N 1
ATOM 12852 C CA . GLY D 2 161 ? 180.893 127.102 138.506 1.00 35.16 158 GLY D CA 1
ATOM 12853 C C . GLY D 2 161 ? 180.659 127.194 137.004 1.00 28.69 158 GLY D C 1
ATOM 12854 O O . GLY D 2 161 ? 181.460 126.741 136.180 1.00 30.74 158 GLY D O 1
ATOM 12855 N N . ARG D 2 162 ? 179.528 127.802 136.658 1.00 30.33 159 ARG D N 1
ATOM 12856 C CA . ARG D 2 162 ? 179.155 128.127 135.289 1.00 21.34 159 ARG D CA 1
ATOM 12857 C C . ARG D 2 162 ? 179.271 129.629 135.065 1.00 28.39 159 ARG D C 1
ATOM 12858 O O . ARG D 2 162 ? 179.404 130.415 136.005 1.00 33.69 159 ARG D O 1
ATOM 12866 N N . SER D 2 163 ? 179.200 130.023 133.797 1.00 26.85 160 SER D N 1
ATOM 12867 C CA . SER D 2 163 ? 179.229 131.432 133.431 1.00 30.61 160 SER D CA 1
ATOM 12868 C C . SER D 2 163 ? 178.665 131.577 132.026 1.00 28.35 160 SER D C 1
ATOM 12869 O O . SER D 2 163 ? 178.407 130.590 131.335 1.00 27.89 160 SER D O 1
ATOM 12872 N N . TYR D 2 164 ? 178.466 132.824 131.614 1.00 32.78 161 TYR D N 1
ATOM 12873 C CA . TYR D 2 164 ? 178.062 133.075 130.242 1.00 34.06 161 TYR D CA 1
ATOM 12874 C C . TYR D 2 164 ? 179.261 132.936 129.309 1.00 45.17 161 TYR D C 1
ATOM 12875 O O . TYR D 2 164 ? 180.420 132.982 129.732 1.00 42.66 161 TYR D O 1
ATOM 12884 N N . MET D 2 165 ? 178.965 132.751 128.021 1.00 55.28 162 MET D N 1
ATOM 12885 C CA . MET D 2 165 ? 180.008 132.537 127.029 1.00 44.91 162 MET D CA 1
ATOM 12886 C C . MET D 2 165 ? 180.882 133.784 126.911 1.00 46.48 162 MET D C 1
ATOM 12887 O O . MET D 2 165 ? 180.451 134.888 127.255 1.00 54.43 162 MET D O 1
ATOM 12892 N N . PRO D 2 166 ? 182.123 133.626 126.447 1.00 59.78 163 PRO D N 1
ATOM 12893 C CA . PRO D 2 166 ? 183.035 134.769 126.412 1.00 59.04 163 PRO D CA 1
ATOM 12894 C C . PRO D 2 166 ? 182.459 135.903 125.615 1.00 79.38 163 PRO D C 1
ATOM 12895 O O . PRO D 2 166 ? 181.660 135.698 124.675 1.00 87.02 163 PRO D O 1
ATOM 12899 N N . PRO D 2 167 ? 182.812 137.153 125.948 1.00 80.72 164 PRO D N 1
ATOM 12900 C CA . PRO D 2 167 ? 182.228 138.309 125.254 1.00 93.30 164 PRO D CA 1
ATOM 12901 C C . PRO D 2 167 ? 182.532 138.356 123.765 1.00 91.69 164 PRO D C 1
ATOM 12902 O O . PRO D 2 167 ? 181.886 139.133 123.048 1.00 89.50 164 PRO D O 1
ATOM 12906 N N . THR D 2 168 ? 183.481 137.559 123.276 1.00 89.66 165 THR D N 1
ATOM 12907 C CA . THR D 2 168 ? 183.781 137.516 121.851 1.00 86.65 165 THR D CA 1
ATOM 12908 C C . THR D 2 168 ? 182.868 136.556 121.098 1.00 82.33 165 THR D C 1
ATOM 12909 O O . THR D 2 168 ? 182.498 136.826 119.950 1.00 87.47 165 THR D O 1
ATOM 12913 N N . GLU D 2 169 ? 182.495 135.441 121.723 1.00 79.55 166 GLU D N 1
ATOM 12914 C CA . GLU D 2 169 ? 181.608 134.465 121.104 1.00 74.64 166 GLU D CA 1
ATOM 12915 C C . GLU D 2 169 ? 180.146 134.660 121.481 1.00 68.62 166 GLU D C 1
ATOM 12916 O O . GLU D 2 169 ? 179.284 133.974 120.922 1.00 58.20 166 GLU D O 1
ATOM 12922 N N . ARG D 2 170 ? 179.842 135.566 122.408 1.00 57.94 167 ARG D N 1
ATOM 12923 C CA . ARG D 2 170 ? 178.472 135.734 122.871 1.00 47.89 167 ARG D CA 1
ATOM 12924 C C . ARG D 2 170 ? 177.653 136.500 121.839 1.00 57.21 167 ARG D C 1
ATOM 12925 O O . ARG D 2 170 ? 178.062 137.566 121.369 1.00 57.77 167 ARG D O 1
ATOM 12933 N N . THR D 2 171 ? 176.490 135.948 121.498 1.00 51.85 168 THR D N 1
ATOM 12934 C CA . THR D 2 171 ? 175.601 136.488 120.481 1.00 42.36 168 THR D CA 1
ATOM 12935 C C . THR D 2 171 ? 174.204 136.607 121.078 1.00 35.87 168 THR D C 1
ATOM 12936 O O . THR D 2 171 ? 173.859 135.891 122.022 1.00 47.37 168 THR D O 1
ATOM 12940 N N . THR D 2 172 ? 173.405 137.533 120.539 1.00 29.14 169 THR D N 1
ATOM 12941 C CA . THR D 2 172 ? 172.033 137.723 121.002 1.00 29.65 169 THR D CA 1
ATOM 12942 C C . THR D 2 172 ? 171.167 136.501 120.703 1.00 37.13 169 THR D C 1
ATOM 12943 O O . THR D 2 172 ? 169.980 136.473 121.046 1.00 48.94 169 THR D O 1
ATOM 12947 N N . GLN D 2 173 ? 171.748 135.493 120.054 1.00 31.70 170 GLN D N 1
ATOM 12948 C CA . GLN D 2 173 ? 171.156 134.168 119.981 1.00 42.88 170 GLN D CA 1
ATOM 12949 C C . GLN D 2 173 ? 171.909 133.142 120.819 1.00 41.59 170 GLN D C 1
ATOM 12950 O O . GLN D 2 173 ? 171.437 132.007 120.955 1.00 39.51 170 GLN D O 1
ATOM 12956 N N . ASN D 2 174 ? 173.064 133.512 121.374 1.00 43.69 171 ASN D N 1
ATOM 12957 C CA . ASN D 2 174 ? 173.784 132.730 122.371 1.00 32.12 171 ASN D CA 1
ATOM 12958 C C . ASN D 2 174 ? 173.584 133.279 123.777 1.00 40.69 171 ASN D C 1
ATOM 12959 O O . ASN D 2 174 ? 174.303 132.877 124.698 1.00 41.23 171 ASN D O 1
ATOM 12964 N N . TRP D 2 175 ? 172.617 134.183 123.957 1.00 38.48 172 TRP D N 1
ATOM 12965 C CA . TRP D 2 175 ? 172.622 135.079 125.110 1.00 31.11 172 TRP D CA 1
ATOM 12966 C C . TRP D 2 175 ? 172.472 134.328 126.428 1.00 32.79 172 TRP D C 1
ATOM 12967 O O . TRP D 2 175 ? 173.065 134.718 127.440 1.00 35.82 172 TRP D O 1
ATOM 12978 N N . ASN D 2 176 ? 171.688 133.253 126.442 1.00 34.76 173 ASN D N 1
ATOM 12979 C CA . ASN D 2 176 ? 171.366 132.562 127.684 1.00 31.17 173 ASN D CA 1
ATOM 12980 C C . ASN D 2 176 ? 172.087 131.230 127.846 1.00 30.76 173 ASN D C 1
ATOM 12981 O O . ASN D 2 176 ? 171.876 130.550 128.856 1.00 34.08 173 ASN D O 1
ATOM 12986 N N . SER D 2 177 ? 172.929 130.839 126.893 1.00 34.93 174 SER D N 1
ATOM 12987 C CA . SER D 2 177 ? 173.686 129.602 127.021 1.00 34.90 174 SER D CA 1
ATOM 12988 C C . SER D 2 177 ? 174.890 129.811 127.929 1.00 40.04 174 SER D C 1
ATOM 12989 O O . SER D 2 177 ? 175.556 130.848 127.875 1.00 34.65 174 SER D O 1
ATOM 12992 N N . VAL D 2 178 ? 175.168 128.814 128.767 1.00 43.61 175 VAL D N 1
ATOM 12993 C CA . VAL D 2 178 ? 176.231 128.907 129.758 1.00 33.42 175 VAL D CA 1
ATOM 12994 C C . VAL D 2 178 ? 177.246 127.800 129.519 1.00 23.79 175 VAL D C 1
ATOM 12995 O O . VAL D 2 178 ? 176.934 126.745 128.956 1.00 30.30 175 VAL D O 1
ATOM 12999 N N . VAL D 2 179 ? 178.480 128.057 129.956 1.00 33.06 176 VAL D N 1
ATOM 13000 C CA . VAL D 2 179 ? 179.578 127.104 129.866 1.00 34.67 176 VAL D CA 1
ATOM 13001 C C . VAL D 2 179 ? 180.303 127.070 131.206 1.00 44.68 176 VAL D C 1
ATOM 13002 O O . VAL D 2 179 ? 180.252 128.018 131.992 1.00 51.90 176 VAL D O 1
ATOM 13006 N N . ASP D 2 180 ? 180.990 125.961 131.456 1.00 44.95 177 ASP D N 1
ATOM 13007 C CA . ASP D 2 180 ? 181.775 125.829 132.672 1.00 46.55 177 ASP D CA 1
ATOM 13008 C C . ASP D 2 180 ? 183.037 126.676 132.577 1.00 42.07 177 ASP D C 1
ATOM 13009 O O . ASP D 2 180 ? 183.683 126.742 131.531 1.00 44.85 177 ASP D O 1
ATOM 13014 N N . CYS D 2 181 ? 183.384 127.338 133.676 1.00 49.49 178 CYS D N 1
ATOM 13015 C CA . CYS D 2 181 ? 184.615 128.100 133.716 1.00 54.60 178 CYS D CA 1
ATOM 13016 C C . CYS D 2 181 ? 185.807 127.148 133.632 1.00 54.40 178 CYS D C 1
ATOM 13017 O O . CYS D 2 181 ? 185.692 125.963 133.957 1.00 52.13 178 CYS D O 1
ATOM 13020 N N . PRO D 2 182 ? 186.958 127.638 133.178 1.00 68.66 179 PRO D N 1
ATOM 13021 C CA . PRO D 2 182 ? 188.167 126.814 133.175 1.00 77.70 179 PRO D CA 1
ATOM 13022 C C . PRO D 2 182 ? 188.499 126.319 134.571 1.00 81.06 179 PRO D C 1
ATOM 13023 O O . PRO D 2 182 ? 188.378 127.069 135.550 1.00 84.58 179 PRO D O 1
ATOM 13027 N N . PRO D 2 183 ? 188.926 125.062 134.703 1.00 76.94 180 PRO D N 1
ATOM 13028 C CA . PRO D 2 183 ? 189.129 124.450 136.032 1.00 79.49 180 PRO D CA 1
ATOM 13029 C C . PRO D 2 183 ? 190.435 124.845 136.720 1.00 65.95 180 PRO D C 1
ATOM 13030 O O . PRO D 2 183 ? 191.415 124.105 136.780 1.00 66.07 180 PRO D O 1
ATOM 13034 N N . GLN D 2 184 ? 190.450 126.059 137.260 1.00 72.65 181 GLN D N 1
ATOM 13035 C CA . GLN D 2 184 ? 191.520 126.524 138.127 1.00 62.49 181 GLN D CA 1
ATOM 13036 C C . GLN D 2 184 ? 190.968 126.747 139.528 1.00 78.50 181 GLN D C 1
ATOM 13037 O O . GLN D 2 184 ? 189.778 127.020 139.705 1.00 87.59 181 GLN D O 1
ATOM 13043 N N . VAL D 2 185 ? 191.837 126.624 140.527 1.00 68.09 182 VAL D N 1
ATOM 13044 C CA . VAL D 2 185 ? 191.461 126.895 141.909 1.00 79.19 182 VAL D CA 1
ATOM 13045 C C . VAL D 2 185 ? 191.972 128.276 142.283 1.00 76.80 182 VAL D C 1
ATOM 13046 O O . VAL D 2 185 ? 193.077 128.674 141.888 1.00 71.27 182 VAL D O 1
ATOM 13050 N N . TYR D 2 186 ? 191.167 129.020 143.034 1.00 83.48 183 TYR D N 1
ATOM 13051 C CA . TYR D 2 186 ? 191.525 130.370 143.438 1.00 88.48 183 TYR D CA 1
ATOM 13052 C C . TYR D 2 186 ? 191.719 130.415 144.945 1.00 91.30 183 TYR D C 1
ATOM 13053 O O . TYR D 2 186 ? 190.837 130.002 145.705 1.00 85.05 183 TYR D O 1
ATOM 13062 N N . LEU D 2 187 ? 192.882 130.901 145.365 1.00 86.11 184 LEU D N 1
ATOM 13063 C CA . LEU D 2 187 ? 193.180 131.137 146.769 1.00 85.73 184 LEU D CA 1
ATOM 13064 C C . LEU D 2 187 ? 192.922 132.610 147.052 1.00 95.47 184 LEU D C 1
ATOM 13065 O O . LEU D 2 187 ? 193.623 133.487 146.530 1.00 102.53 184 LEU D O 1
ATOM 13070 N N . ILE D 2 188 ? 191.886 132.866 147.841 1.00 94.00 185 ILE D N 1
ATOM 13071 C CA . ILE D 2 188 ? 191.495 134.197 148.276 1.00 92.28 185 ILE D CA 1
ATOM 13072 C C . ILE D 2 188 ? 191.997 134.366 149.703 1.00 101.72 185 ILE D C 1
ATOM 13073 O O . ILE D 2 188 ? 191.515 133.702 150.628 1.00 98.93 185 ILE D O 1
ATOM 13078 N N . ASP D 2 189 ? 192.995 135.215 149.869 1.00 113.73 186 ASP D N 1
ATOM 13079 C CA . ASP D 2 189 ? 193.301 135.791 151.163 1.00 127.26 186 ASP D CA 1
ATOM 13080 C C . ASP D 2 189 ? 192.241 136.854 151.439 1.00 141.76 186 ASP D C 1
ATOM 13081 O O . ASP D 2 189 ? 191.743 137.505 150.530 1.00 139.97 186 ASP D O 1
ATOM 13086 N N . LEU D 2 190 ? 191.869 137.017 152.704 1.00 139.76 187 LEU D N 1
ATOM 13087 C CA . LEU D 2 190 ? 190.716 137.847 153.022 1.00 135.26 187 LEU D CA 1
ATOM 13088 C C . LEU D 2 190 ? 191.078 139.247 153.496 1.00 142.40 187 LEU D C 1
ATOM 13089 O O . LEU D 2 190 ? 190.183 140.090 153.608 1.00 143.33 187 LEU D O 1
ATOM 13094 N N . GLU D 2 191 ? 192.310 139.483 153.937 1.00 144.08 188 GLU D N 1
ATOM 13095 C CA . GLU D 2 191 ? 193.093 140.670 153.520 1.00 150.00 188 GLU D CA 1
ATOM 13096 C C . GLU D 2 191 ? 194.503 140.386 154.036 1.00 162.75 188 GLU D C 1
ATOM 13097 O O . GLU D 2 191 ? 194.739 140.325 155.250 1.00 160.66 188 GLU D O 1
ATOM 13103 N N . PHE D 2 192 ? 195.443 140.268 153.103 1.00 172.87 189 PHE D N 1
ATOM 13104 C CA . PHE D 2 192 ? 195.357 141.045 151.905 1.00 170.76 189 PHE D CA 1
ATOM 13105 C C . PHE D 2 192 ? 194.488 140.438 150.796 1.00 161.99 189 PHE D C 1
ATOM 13106 O O . PHE D 2 192 ? 194.500 139.263 150.514 1.00 163.11 189 PHE D O 1
ATOM 13114 N N . GLY D 2 193 ? 193.663 141.327 150.214 1.00 139.59 190 GLY D N 1
ATOM 13115 C CA . GLY D 2 193 ? 192.515 140.921 149.438 1.00 113.25 190 GLY D CA 1
ATOM 13116 C C . GLY D 2 193 ? 193.003 140.451 148.095 1.00 122.97 190 GLY D C 1
ATOM 13117 O O . GLY D 2 193 ? 192.386 140.698 147.057 1.00 116.16 190 GLY D O 1
ATOM 13118 N N . CYS D 2 194 ? 194.116 139.729 148.144 1.00 131.13 191 CYS D N 1
ATOM 13119 C CA . CYS D 2 194 ? 194.866 139.311 146.979 1.00 115.25 191 CYS D CA 1
ATOM 13120 C C . CYS D 2 194 ? 194.460 137.889 146.646 1.00 108.28 191 CYS D C 1
ATOM 13121 O O . CYS D 2 194 ? 194.441 137.021 147.522 1.00 102.96 191 CYS D O 1
ATOM 13124 N N . CYS D 2 195 ? 194.109 137.662 145.393 1.00 112.92 192 CYS D N 1
ATOM 13125 C CA . CYS D 2 195 ? 193.718 136.350 144.921 1.00 113.50 192 CYS D CA 1
ATOM 13126 C C . CYS D 2 195 ? 194.833 135.795 144.049 1.00 117.00 192 CYS D C 1
ATOM 13127 O O . CYS D 2 195 ? 195.510 136.543 143.340 1.00 116.47 192 CYS D O 1
ATOM 13130 N N . THR D 2 196 ? 195.038 134.487 144.122 1.00 114.37 193 THR D N 1
ATOM 13131 C CA . THR D 2 196 ? 195.949 133.811 143.212 1.00 111.41 193 THR D CA 1
ATOM 13132 C C . THR D 2 196 ? 195.239 132.632 142.563 1.00 114.02 193 THR D C 1
ATOM 13133 O O . THR D 2 196 ? 194.436 131.946 143.202 1.00 103.03 193 THR D O 1
ATOM 13137 N N . ALA D 2 197 ? 195.532 132.405 141.286 1.00 117.09 194 ALA D N 1
ATOM 13138 C CA . ALA D 2 197 ? 194.947 131.307 140.526 1.00 109.88 194 ALA D CA 1
ATOM 13139 C C . ALA D 2 197 ? 195.999 130.234 140.290 1.00 104.53 194 ALA D C 1
ATOM 13140 O O . ALA D 2 197 ? 197.135 130.542 139.912 1.00 101.26 194 ALA D O 1
ATOM 13142 N N . HIS D 2 198 ? 195.616 128.978 140.504 1.00 105.39 195 HIS D N 1
ATOM 13143 C CA . HIS D 2 198 ? 196.514 127.846 140.341 1.00 107.17 195 HIS D CA 1
ATOM 13144 C C . HIS D 2 198 ? 195.823 126.780 139.504 1.00 101.25 195 HIS D C 1
ATOM 13145 O O . HIS D 2 198 ? 194.650 126.465 139.734 1.00 96.23 195 HIS D O 1
ATOM 13152 N N . THR D 2 199 ? 196.552 126.235 138.535 1.00 91.42 196 THR D N 1
ATOM 13153 C CA . THR D 2 199 ? 196.053 125.184 137.663 1.00 95.91 196 THR D CA 1
ATOM 13154 C C . THR D 2 199 ? 196.612 123.835 138.103 1.00 90.32 196 THR D C 1
ATOM 13155 O O . THR D 2 199 ? 197.724 123.743 138.630 1.00 88.26 196 THR D O 1
ATOM 13159 N N . LEU D 2 200 ? 195.821 122.785 137.891 1.00 99.97 197 LEU D N 1
ATOM 13160 C CA . LEU D 2 200 ? 196.143 121.462 138.393 1.00 106.66 197 LEU D CA 1
ATOM 13161 C C . LEU D 2 200 ? 196.151 120.448 137.257 1.00 126.82 197 LEU D C 1
ATOM 13162 O O . LEU D 2 200 ? 195.233 120.447 136.423 1.00 128.33 197 LEU D O 1
ATOM 13167 N N . PRO D 2 201 ? 197.164 119.580 137.185 1.00 121.74 198 PRO D N 1
ATOM 13168 C CA . PRO D 2 201 ? 197.231 118.619 136.071 1.00 124.02 198 PRO D CA 1
ATOM 13169 C C . PRO D 2 201 ? 196.114 117.590 136.079 1.00 120.47 198 PRO D C 1
ATOM 13170 O O . PRO D 2 201 ? 195.754 117.077 135.011 1.00 107.67 198 PRO D O 1
ATOM 13174 N N . GLU D 2 202 ? 195.558 117.272 137.246 1.00 128.86 199 GLU D N 1
ATOM 13175 C CA . GLU D 2 202 ? 194.559 116.220 137.358 1.00 122.87 199 GLU D CA 1
ATOM 13176 C C . GLU D 2 202 ? 193.138 116.735 137.196 1.00 121.17 199 GLU D C 1
ATOM 13177 O O . GLU D 2 202 ? 192.245 115.955 136.845 1.00 112.14 199 GLU D O 1
ATOM 13183 N N . LEU D 2 203 ? 192.913 118.026 137.426 1.00 119.25 200 LEU D N 1
ATOM 13184 C CA . LEU D 2 203 ? 191.615 118.657 137.197 1.00 114.61 200 LEU D CA 1
ATOM 13185 C C . LEU D 2 203 ? 191.601 119.129 135.749 1.00 115.96 200 LEU D C 1
ATOM 13186 O O . LEU D 2 203 ? 191.992 120.254 135.434 1.00 109.28 200 LEU D O 1
ATOM 13191 N N . THR D 2 204 ? 191.149 118.254 134.851 1.00 115.81 201 THR D N 1
ATOM 13192 C CA . THR D 2 204 ? 191.228 118.530 133.421 1.00 117.55 201 THR D CA 1
ATOM 13193 C C . THR D 2 204 ? 190.044 119.319 132.877 1.00 113.69 201 THR D C 1
ATOM 13194 O O . THR D 2 204 ? 190.201 120.012 131.866 1.00 108.69 201 THR D O 1
ATOM 13198 N N . ASP D 2 205 ? 188.870 119.237 133.503 1.00 103.95 202 ASP D N 1
ATOM 13199 C CA . ASP D 2 205 ? 187.717 120.001 133.041 1.00 93.15 202 ASP D CA 1
ATOM 13200 C C . ASP D 2 205 ? 186.969 120.576 134.229 1.00 87.26 202 ASP D C 1
ATOM 13201 O O . ASP D 2 205 ? 187.085 120.091 135.357 1.00 90.02 202 ASP D O 1
ATOM 13206 N N . GLY D 2 206 ? 186.185 121.611 133.948 1.00 77.82 203 GLY D N 1
ATOM 13207 C CA . GLY D 2 206 ? 185.421 122.263 134.986 1.00 68.60 203 GLY D CA 1
ATOM 13208 C C . GLY D 2 206 ? 184.128 121.543 135.311 1.00 64.52 203 GLY D C 1
ATOM 13209 O O . GLY D 2 206 ? 183.612 120.737 134.536 1.00 68.35 203 GLY D O 1
ATOM 13210 N N . GLN D 2 207 ? 183.595 121.850 136.491 1.00 53.56 204 GLN D N 1
ATOM 13211 C CA . GLN D 2 207 ? 182.352 121.250 136.952 1.00 51.21 204 GLN D CA 1
ATOM 13212 C C . GLN D 2 207 ? 181.579 122.279 137.763 1.00 58.16 204 GLN D C 1
ATOM 13213 O O . GLN D 2 207 ? 182.104 123.333 138.133 1.00 59.12 204 GLN D O 1
ATOM 13219 N N . SER D 2 208 ? 180.316 121.962 138.042 1.00 42.82 205 SER D N 1
ATOM 13220 C CA . SER D 2 208 ? 179.453 122.885 138.762 1.00 38.78 205 SER D CA 1
ATOM 13221 C C . SER D 2 208 ? 178.448 122.107 139.598 1.00 27.76 205 SER D C 1
ATOM 13222 O O . SER D 2 208 ? 178.184 120.926 139.353 1.00 41.20 205 SER D O 1
ATOM 13225 N N . PHE D 2 209 ? 177.898 122.795 140.601 1.00 34.26 206 PHE D N 1
ATOM 13226 C CA . PHE D 2 209 ? 176.849 122.254 141.469 1.00 35.91 206 PHE D CA 1
ATOM 13227 C C . PHE D 2 209 ? 177.340 121.045 142.261 1.00 37.21 206 PHE D C 1
ATOM 13228 O O . PHE D 2 209 ? 176.596 120.090 142.497 1.00 39.02 206 PHE D O 1
ATOM 13236 N N . HIS D 2 210 ? 178.600 121.087 142.676 1.00 32.81 207 HIS D N 1
ATOM 13237 C CA . HIS D 2 210 ? 179.154 120.062 143.544 1.00 34.60 207 HIS D CA 1
ATOM 13238 C C . HIS D 2 210 ? 179.072 120.505 145.003 1.00 45.85 207 HIS D C 1
ATOM 13239 O O . HIS D 2 210 ? 178.815 121.669 145.316 1.00 51.52 207 HIS D O 1
ATOM 13246 N N . VAL D 2 211 ? 179.288 119.551 145.903 1.00 58.75 208 VAL D N 1
ATOM 13247 C CA . VAL D 2 211 ? 179.359 119.817 147.335 1.00 61.38 208 VAL D CA 1
ATOM 13248 C C . VAL D 2 211 ? 180.825 119.845 147.739 1.00 45.85 208 VAL D C 1
ATOM 13249 O O . VAL D 2 211 ? 181.604 118.969 147.343 1.00 53.11 208 VAL D O 1
ATOM 13253 N N . ALA D 2 212 ? 181.207 120.853 148.518 1.00 48.86 209 ALA D N 1
ATOM 13254 C CA . ALA D 2 212 ? 182.578 121.019 148.984 1.00 56.16 209 ALA D CA 1
ATOM 13255 C C . ALA D 2 212 ? 182.584 120.957 150.504 1.00 69.35 209 ALA D C 1
ATOM 13256 O O . ALA D 2 212 ? 181.932 121.775 151.162 1.00 72.78 209 ALA D O 1
ATOM 13258 N N . LEU D 2 213 ? 183.313 119.992 151.058 1.00 81.57 210 LEU D N 1
ATOM 13259 C CA . LEU D 2 213 ? 183.404 119.822 152.504 1.00 78.03 210 LEU D CA 1
ATOM 13260 C C . LEU D 2 213 ? 184.846 120.042 152.935 1.00 78.74 210 LEU D C 1
ATOM 13261 O O . LEU D 2 213 ? 185.753 119.351 152.461 1.00 85.47 210 LEU D O 1
ATOM 13266 N N . ALA D 2 214 ? 185.056 121.003 153.826 1.00 86.54 211 ALA D N 1
ATOM 13267 C CA . ALA D 2 214 ? 186.388 121.402 154.247 1.00 85.22 211 ALA D CA 1
ATOM 13268 C C . ALA D 2 214 ? 186.643 120.970 155.683 1.00 93.37 211 ALA D C 1
ATOM 13269 O O . ALA D 2 214 ? 185.729 120.967 156.515 1.00 97.31 211 ALA D O 1
ATOM 13271 N N . ARG D 2 215 ? 187.887 120.591 155.963 1.00 98.54 212 ARG D N 1
ATOM 13272 C CA . ARG D 2 215 ? 188.323 120.366 157.335 1.00 105.18 212 ARG D CA 1
ATOM 13273 C C . ARG D 2 215 ? 189.829 120.542 157.389 1.00 106.42 212 ARG D C 1
ATOM 13274 O O . ARG D 2 215 ? 190.556 119.826 156.689 1.00 105.16 212 ARG D O 1
ATOM 13282 N N . GLN D 2 216 ? 190.275 121.515 158.184 1.00 109.32 213 GLN D N 1
ATOM 13283 C CA . GLN D 2 216 ? 191.640 121.569 158.697 1.00 113.78 213 GLN D CA 1
ATOM 13284 C C . GLN D 2 216 ? 192.658 121.282 157.588 1.00 116.49 213 GLN D C 1
ATOM 13285 O O . GLN D 2 216 ? 193.298 120.235 157.541 1.00 128.18 213 GLN D O 1
ATOM 13291 N N . ASP D 2 217 ? 192.699 122.224 156.641 1.00 117.60 214 ASP D N 1
ATOM 13292 C CA . ASP D 2 217 ? 193.631 122.282 155.515 1.00 127.60 214 ASP D CA 1
ATOM 13293 C C . ASP D 2 217 ? 193.441 121.156 154.497 1.00 122.94 214 ASP D C 1
ATOM 13294 O O . ASP D 2 217 ? 194.370 120.838 153.749 1.00 122.51 214 ASP D O 1
ATOM 13299 N N . CYS D 2 218 ? 192.249 120.569 154.403 1.00 118.14 215 CYS D N 1
ATOM 13300 C CA . CYS D 2 218 ? 191.944 119.665 153.299 1.00 110.74 215 CYS D CA 1
ATOM 13301 C C . CYS D 2 218 ? 190.503 119.866 152.856 1.00 112.25 215 CYS D C 1
ATOM 13302 O O . CYS D 2 218 ? 189.598 119.913 153.695 1.00 112.89 215 CYS D O 1
ATOM 13305 N N . VAL D 2 219 ? 190.284 119.972 151.544 1.00 92.82 216 VAL D N 1
ATOM 13306 C CA . VAL D 2 219 ? 188.943 120.174 151.003 1.00 83.24 216 VAL D CA 1
ATOM 13307 C C . VAL D 2 219 ? 188.594 119.006 150.091 1.00 75.73 216 VAL D C 1
ATOM 13308 O O . VAL D 2 219 ? 189.395 118.615 149.234 1.00 85.70 216 VAL D O 1
ATOM 13312 N N . TYR D 2 220 ? 187.395 118.463 150.264 1.00 82.47 217 TYR D N 1
ATOM 13313 C CA . TYR D 2 220 ? 186.917 117.346 149.464 1.00 81.21 217 TYR D CA 1
ATOM 13314 C C . TYR D 2 220 ? 185.755 117.820 148.604 1.00 86.61 217 TYR D C 1
ATOM 13315 O O . TYR D 2 220 ? 184.722 118.259 149.129 1.00 93.76 217 TYR D O 1
ATOM 13324 N N . PHE D 2 221 ? 185.943 117.753 147.288 1.00 72.70 218 PHE D N 1
ATOM 13325 C CA . PHE D 2 221 ? 184.899 118.059 146.322 1.00 66.86 218 PHE D CA 1
ATOM 13326 C C . PHE D 2 221 ? 184.185 116.767 145.947 1.00 63.29 218 PHE D C 1
ATOM 13327 O O . PHE D 2 221 ? 184.803 115.837 145.405 1.00 71.46 218 PHE D O 1
ATOM 13335 N N . LEU D 2 222 ? 182.891 116.711 146.250 1.00 61.57 219 LEU D N 1
ATOM 13336 C CA . LEU D 2 222 ? 182.056 115.561 145.952 1.00 66.39 219 LEU D CA 1
ATOM 13337 C C . LEU D 2 222 ? 181.436 115.735 144.567 1.00 74.87 219 LEU D C 1
ATOM 13338 O O . LEU D 2 222 ? 181.827 116.616 143.796 1.00 74.81 219 LEU D O 1
ATOM 13343 N N . GLY D 2 223 ? 180.456 114.894 144.243 1.00 77.73 220 GLY D N 1
ATOM 13344 C CA . GLY D 2 223 ? 179.873 114.841 142.916 1.00 80.59 220 GLY D CA 1
ATOM 13345 C C . GLY D 2 223 ? 179.420 116.164 142.334 1.00 76.82 220 GLY D C 1
ATOM 13346 O O . GLY D 2 223 ? 178.636 116.893 142.950 1.00 88.13 220 GLY D O 1
ATOM 13347 N N . GLY D 2 224 ? 179.923 116.486 141.142 1.00 43.51 221 GLY D N 1
ATOM 13348 C CA . GLY D 2 224 ? 179.492 117.642 140.398 1.00 46.94 221 GLY D CA 1
ATOM 13349 C C . GLY D 2 224 ? 178.814 117.262 139.094 1.00 41.17 221 GLY D C 1
ATOM 13350 O O . GLY D 2 224 ? 178.446 116.110 138.860 1.00 48.05 221 GLY D O 1
ATOM 13351 N N . HIS D 2 225 ? 178.644 118.267 138.238 1.00 41.25 222 HIS D N 1
ATOM 13352 C CA . HIS D 2 225 ? 178.079 118.073 136.908 1.00 32.07 222 HIS D CA 1
ATOM 13353 C C . HIS D 2 225 ? 179.033 118.660 135.882 1.00 46.40 222 HIS D C 1
ATOM 13354 O O . HIS D 2 225 ? 179.380 119.843 135.960 1.00 55.01 222 HIS D O 1
ATOM 13361 N N . ILE D 2 226 ? 179.453 117.837 134.925 1.00 48.35 223 ILE D N 1
ATOM 13362 C CA . ILE D 2 226 ? 180.294 118.272 133.817 1.00 58.53 223 ILE D CA 1
ATOM 13363 C C . ILE D 2 226 ? 179.394 118.557 132.623 1.00 68.38 223 ILE D C 1
ATOM 13364 O O . ILE D 2 226 ? 178.595 117.703 132.219 1.00 64.11 223 ILE D O 1
ATOM 13369 N N . LEU D 2 227 ? 179.514 119.761 132.068 1.00 75.22 224 LEU D N 1
ATOM 13370 C CA . LEU D 2 227 ? 178.615 120.214 131.015 1.00 69.64 224 LEU D CA 1
ATOM 13371 C C . LEU D 2 227 ? 179.137 119.916 129.618 1.00 78.00 224 LEU D C 1
ATOM 13372 O O . LEU D 2 227 ? 178.339 119.803 128.680 1.00 77.72 224 LEU D O 1
ATOM 13377 N N . SER D 2 228 ? 180.456 119.787 129.454 1.00 78.72 225 SER D N 1
ATOM 13378 C CA . SER D 2 228 ? 181.008 119.487 128.137 1.00 81.34 225 SER D CA 1
ATOM 13379 C C . SER D 2 228 ? 180.608 118.090 127.679 1.00 91.39 225 SER D C 1
ATOM 13380 O O . SER D 2 228 ? 180.146 117.903 126.547 1.00 97.47 225 SER D O 1
ATOM 13383 N N . SER D 2 229 ? 180.771 117.096 128.549 1.00 84.01 226 SER D N 1
ATOM 13384 C CA . SER D 2 229 ? 180.483 115.708 128.218 1.00 72.16 226 SER D CA 1
ATOM 13385 C C . SER D 2 229 ? 179.118 115.244 128.709 1.00 70.35 226 SER D C 1
ATOM 13386 O O . SER D 2 229 ? 178.725 114.112 128.412 1.00 76.03 226 SER D O 1
ATOM 13389 N N . ASP D 2 230 ? 178.391 116.086 129.443 1.00 78.79 227 ASP D N 1
ATOM 13390 C CA . ASP D 2 230 ? 177.083 115.743 130.003 1.00 90.14 227 ASP D CA 1
ATOM 13391 C C . ASP D 2 230 ? 177.163 114.450 130.815 1.00 80.09 227 ASP D C 1
ATOM 13392 O O . ASP D 2 230 ? 176.523 113.443 130.510 1.00 85.38 227 ASP D O 1
ATOM 13397 N N . CYS D 2 231 ? 177.978 114.496 131.866 1.00 73.74 228 CYS D N 1
ATOM 13398 C CA . CYS D 2 231 ? 178.145 113.361 132.758 1.00 73.30 228 CYS D CA 1
ATOM 13399 C C . CYS D 2 231 ? 178.176 113.854 134.196 1.00 68.85 228 CYS D C 1
ATOM 13400 O O . CYS D 2 231 ? 178.585 114.984 134.475 1.00 67.73 228 CYS D O 1
ATOM 13403 N N . ARG D 2 232 ? 177.728 112.992 135.109 1.00 59.23 229 ARG D N 1
ATOM 13404 C CA . ARG D 2 232 ? 177.776 113.254 136.544 1.00 58.44 229 ARG D CA 1
ATOM 13405 C C . ARG D 2 232 ? 178.793 112.305 137.160 1.00 52.54 229 ARG D C 1
ATOM 13406 O O . ARG D 2 232 ? 178.460 111.158 137.494 1.00 51.06 229 ARG D O 1
ATOM 13414 N N . PRO D 2 233 ? 180.046 112.729 137.324 1.00 59.48 230 PRO D N 1
ATOM 13415 C CA . PRO D 2 233 ? 181.098 111.789 137.730 1.00 61.54 230 PRO D CA 1
ATOM 13416 C C . PRO D 2 233 ? 180.895 111.263 139.142 1.00 74.85 230 PRO D C 1
ATOM 13417 O O . PRO D 2 233 ? 180.527 112.002 140.059 1.00 82.44 230 PRO D O 1
ATOM 13421 N N . SER D 2 234 ? 181.143 109.963 139.303 1.00 82.27 231 SER D N 1
ATOM 13422 C CA . SER D 2 234 ? 181.132 109.320 140.610 1.00 95.94 231 SER D CA 1
ATOM 13423 C C . SER D 2 234 ? 182.411 109.565 141.395 1.00 97.26 231 SER D C 1
ATOM 13424 O O . SER D 2 234 ? 182.460 109.241 142.586 1.00 106.28 231 SER D O 1
ATOM 13427 N N . ARG D 2 235 ? 183.435 110.129 140.762 1.00 90.92 232 ARG D N 1
ATOM 13428 C CA . ARG D 2 235 ? 184.735 110.283 141.389 1.00 91.80 232 ARG D CA 1
ATOM 13429 C C . ARG D 2 235 ? 184.722 111.437 142.390 1.00 100.33 232 ARG D C 1
ATOM 13430 O O . ARG D 2 235 ? 183.913 112.365 142.305 1.00 99.96 232 ARG D O 1
ATOM 13438 N N . LEU D 2 236 ? 185.632 111.356 143.357 1.00 92.58 233 LEU D N 1
ATOM 13439 C CA . LEU D 2 236 ? 185.787 112.352 144.405 1.00 94.13 233 LEU D CA 1
ATOM 13440 C C . LEU D 2 236 ? 187.156 113.006 144.272 1.00 83.57 233 LEU D C 1
ATOM 13441 O O . LEU D 2 236 ? 188.149 112.331 143.973 1.00 88.23 233 LEU D O 1
ATOM 13446 N N . ILE D 2 237 ? 187.212 114.322 144.474 1.00 86.13 234 ILE D N 1
ATOM 13447 C CA . ILE D 2 237 ? 188.464 115.068 144.394 1.00 74.28 234 ILE D CA 1
ATOM 13448 C C . ILE D 2 237 ? 188.876 115.453 145.806 1.00 79.47 234 ILE D C 1
ATOM 13449 O O . ILE D 2 237 ? 188.040 115.908 146.595 1.00 89.71 234 ILE D O 1
ATOM 13454 N N . ARG D 2 238 ? 190.154 115.271 146.134 1.00 90.53 235 ARG D N 1
ATOM 13455 C CA . ARG D 2 238 ? 190.676 115.703 147.422 1.00 99.53 235 ARG D CA 1
ATOM 13456 C C . ARG D 2 238 ? 191.853 116.642 147.203 1.00 94.04 235 ARG D C 1
ATOM 13457 O O . ARG D 2 238 ? 192.820 116.291 146.513 1.00 97.07 235 ARG D O 1
ATOM 13465 N N . LEU D 2 239 ? 191.777 117.821 147.814 1.00 96.59 236 LEU D N 1
ATOM 13466 C CA . LEU D 2 239 ? 192.702 118.912 147.564 1.00 100.34 236 LEU D CA 1
ATOM 13467 C C . LEU D 2 239 ? 193.390 119.295 148.864 1.00 104.02 236 LEU D C 1
ATOM 13468 O O . LEU D 2 239 ? 192.717 119.595 149.862 1.00 107.48 236 LEU D O 1
ATOM 13473 N N . HIS D 2 240 ? 194.724 119.293 148.851 1.00 111.07 237 HIS D N 1
ATOM 13474 C CA . HIS D 2 240 ? 195.506 119.588 150.044 1.00 122.19 237 HIS D CA 1
ATOM 13475 C C . HIS D 2 240 ? 196.286 120.879 149.825 1.00 124.16 237 HIS D C 1
ATOM 13476 O O . HIS D 2 240 ? 197.152 120.947 148.941 1.00 124.92 237 HIS D O 1
ATOM 13483 N N . VAL D 2 241 ? 195.976 121.899 150.624 1.00 122.87 238 VAL D N 1
ATOM 13484 C CA . VAL D 2 241 ? 196.642 123.187 150.526 1.00 120.43 238 VAL D CA 1
ATOM 13485 C C . VAL D 2 241 ? 197.495 123.394 151.771 1.00 132.10 238 VAL D C 1
ATOM 13486 O O . VAL D 2 241 ? 197.388 122.693 152.775 1.00 135.80 238 VAL D O 1
ATOM 13490 N N . GLU D 2 242 ? 198.376 124.369 151.680 1.00 146.47 239 GLU D N 1
ATOM 13491 C CA . GLU D 2 242 ? 199.377 124.606 152.698 1.00 152.07 239 GLU D CA 1
ATOM 13492 C C . GLU D 2 242 ? 200.004 125.961 152.392 1.00 150.86 239 GLU D C 1
ATOM 13493 O O . GLU D 2 242 ? 200.482 126.187 151.288 1.00 151.93 239 GLU D O 1
ATOM 13499 N N . LEU D 2 243 ? 199.987 126.847 153.375 1.00 148.79 240 LEU D N 1
ATOM 13500 C CA . LEU D 2 243 ? 200.302 128.270 153.231 1.00 158.76 240 LEU D CA 1
ATOM 13501 C C . LEU D 2 243 ? 201.759 128.509 153.616 1.00 169.25 240 LEU D C 1
ATOM 13502 O O . LEU D 2 243 ? 202.086 128.826 154.765 1.00 169.26 240 LEU D O 1
ATOM 13507 N N . LEU D 2 244 ? 202.652 128.353 152.648 1.00 174.17 241 LEU D N 1
ATOM 13508 C CA . LEU D 2 244 ? 204.078 128.574 152.845 1.00 177.49 241 LEU D CA 1
ATOM 13509 C C . LEU D 2 244 ? 204.442 130.002 152.466 1.00 175.73 241 LEU D C 1
ATOM 13510 O O . LEU D 2 244 ? 203.938 130.539 151.476 1.00 179.52 241 LEU D O 1
ATOM 13515 N N . LEU D 2 245 ? 205.311 130.617 153.267 1.00 176.78 242 LEU D N 1
ATOM 13516 C CA . LEU D 2 245 ? 205.799 131.960 152.970 1.00 191.23 242 LEU D CA 1
ATOM 13517 C C . LEU D 2 245 ? 206.777 131.901 151.804 1.00 190.79 242 LEU D C 1
ATOM 13518 O O . LEU D 2 245 ? 207.841 131.280 151.908 1.00 185.06 242 LEU D O 1
ATOM 13523 N N . GLY D 2 246 ? 206.423 132.551 150.700 1.00 187.45 243 GLY D N 1
ATOM 13524 C CA . GLY D 2 246 ? 205.188 133.311 150.620 1.00 184.94 243 GLY D CA 1
ATOM 13525 C C . GLY D 2 246 ? 204.302 132.953 149.440 1.00 190.91 243 GLY D C 1
ATOM 13526 O O . GLY D 2 246 ? 203.440 133.740 149.049 1.00 187.94 243 GLY D O 1
ATOM 13527 N N . SER D 2 247 ? 204.503 131.763 148.873 1.00 187.73 244 SER D N 1
ATOM 13528 C CA . SER D 2 247 ? 203.721 131.309 147.732 1.00 177.46 244 SER D CA 1
ATOM 13529 C C . SER D 2 247 ? 203.083 129.964 148.063 1.00 171.67 244 SER D C 1
ATOM 13530 O O . SER D 2 247 ? 203.786 129.030 148.487 1.00 167.09 244 SER D O 1
ATOM 13533 N N . PRO D 2 248 ? 201.769 129.822 147.867 1.00 172.02 245 PRO D N 1
ATOM 13534 C CA . PRO D 2 248 ? 201.054 128.644 148.365 1.00 162.34 245 PRO D CA 1
ATOM 13535 C C . PRO D 2 248 ? 201.244 127.408 147.500 1.00 153.09 245 PRO D C 1
ATOM 13536 O O . PRO D 2 248 ? 200.473 127.171 146.568 1.00 155.68 245 PRO D O 1
ATOM 13540 N N . VAL D 2 249 ? 202.292 126.630 147.766 1.00 146.66 246 VAL D N 1
ATOM 13541 C CA . VAL D 2 249 ? 202.422 125.287 147.200 1.00 153.53 246 VAL D CA 1
ATOM 13542 C C . VAL D 2 249 ? 201.123 124.529 147.490 1.00 156.44 246 VAL D C 1
ATOM 13543 O O . VAL D 2 249 ? 200.425 124.849 148.455 1.00 157.17 246 VAL D O 1
ATOM 13547 N N . LEU D 2 250 ? 200.736 123.582 146.616 1.00 145.47 247 LEU D N 1
ATOM 13548 C CA . LEU D 2 250 ? 199.369 123.050 146.581 1.00 136.14 247 LEU D CA 1
ATOM 13549 C C . LEU D 2 250 ? 199.299 121.742 145.794 1.00 131.19 247 LEU D C 1
ATOM 13550 O O . LEU D 2 250 ? 199.716 121.710 144.631 1.00 124.16 247 LEU D O 1
ATOM 13555 N N . THR D 2 251 ? 198.763 120.657 146.377 1.00 128.68 248 THR D N 1
ATOM 13556 C CA . THR D 2 251 ? 198.706 119.407 145.620 1.00 123.33 248 THR D CA 1
ATOM 13557 C C . THR D 2 251 ? 197.301 118.807 145.652 1.00 124.03 248 THR D C 1
ATOM 13558 O O . THR D 2 251 ? 196.434 119.199 146.440 1.00 125.47 248 THR D O 1
ATOM 13562 N N . CYS D 2 252 ? 197.093 117.832 144.771 1.00 117.86 249 CYS D N 1
ATOM 13563 C CA . CYS D 2 252 ? 195.770 117.332 144.436 1.00 112.25 249 CYS D CA 1
ATOM 13564 C C . CYS D 2 252 ? 195.803 115.812 144.332 1.00 122.53 249 CYS D C 1
ATOM 13565 O O . CYS D 2 252 ? 196.861 115.200 144.164 1.00 116.94 249 CYS D O 1
ATOM 13568 N N . THR D 2 253 ? 194.625 115.197 144.455 1.00 128.48 250 THR D N 1
ATOM 13569 C CA . THR D 2 253 ? 194.528 113.776 144.159 1.00 120.98 250 THR D CA 1
ATOM 13570 C C . THR D 2 253 ? 193.085 113.391 143.854 1.00 117.19 250 THR D C 1
ATOM 13571 O O . THR D 2 253 ? 192.128 114.013 144.337 1.00 119.86 250 THR D O 1
ATOM 13575 N N . ILE D 2 254 ? 192.953 112.366 143.017 1.00 108.21 251 ILE D N 1
ATOM 13576 C CA . ILE D 2 254 ? 191.672 111.759 142.675 1.00 112.20 251 ILE D CA 1
ATOM 13577 C C . ILE D 2 254 ? 191.499 110.536 143.564 1.00 103.18 251 ILE D C 1
ATOM 13578 O O . ILE D 2 254 ? 192.373 109.661 143.601 1.00 97.57 251 ILE D O 1
ATOM 13583 N N . LEU D 2 255 ? 190.393 110.474 144.295 1.00 119.76 252 LEU D N 1
ATOM 13584 C CA . LEU D 2 255 ? 190.089 109.295 145.085 1.00 119.21 252 LEU D CA 1
ATOM 13585 C C . LEU D 2 255 ? 189.098 108.425 144.324 1.00 122.01 252 LEU D C 1
ATOM 13586 O O . LEU D 2 255 ? 188.325 108.916 143.496 1.00 126.08 252 LEU D O 1
ATOM 13591 N N . HIS D 2 256 ? 189.135 107.123 144.614 1.00 132.72 253 HIS D N 1
ATOM 13592 C CA . HIS D 2 256 ? 188.568 106.127 143.709 1.00 149.19 253 HIS D CA 1
ATOM 13593 C C . HIS D 2 256 ? 187.086 106.369 143.456 1.00 151.71 253 HIS D C 1
ATOM 13594 O O . HIS D 2 256 ? 186.670 106.629 142.320 1.00 148.26 253 HIS D O 1
ATOM 13601 N N . GLU D 2 257 ? 186.267 106.280 144.498 1.00 151.73 254 GLU D N 1
ATOM 13602 C CA . GLU D 2 257 ? 184.834 106.472 144.322 1.00 158.88 254 GLU D CA 1
ATOM 13603 C C . GLU D 2 257 ? 184.286 107.384 145.407 1.00 155.32 254 GLU D C 1
ATOM 13604 O O . GLU D 2 257 ? 184.649 107.266 146.585 1.00 150.55 254 GLU D O 1
ATOM 13610 N N . GLY D 2 258 ? 183.423 108.307 144.987 1.00 145.96 255 GLY D N 1
ATOM 13611 C CA . GLY D 2 258 ? 182.706 109.187 145.891 1.00 137.12 255 GLY D CA 1
ATOM 13612 C C . GLY D 2 258 ? 181.199 109.000 145.894 1.00 130.54 255 GLY D C 1
ATOM 13613 O O . GLY D 2 258 ? 180.675 108.067 146.511 1.00 134.31 255 GLY D O 1
ATOM 13614 N N . LEU D 2 259 ? 180.497 109.896 145.197 1.00 111.93 256 LEU D N 1
ATOM 13615 C CA . LEU D 2 259 ? 179.040 109.963 145.226 1.00 97.19 256 LEU D CA 1
ATOM 13616 C C . LEU D 2 259 ? 178.570 110.724 143.993 1.00 98.07 256 LEU D C 1
ATOM 13617 O O . LEU D 2 259 ? 179.127 111.777 143.669 1.00 106.18 256 LEU D O 1
ATOM 13622 N N . THR D 2 260 ? 177.546 110.198 143.314 1.00 73.00 257 THR D N 1
ATOM 13623 C CA . THR D 2 260 ? 177.066 110.760 142.048 1.00 66.93 257 THR D CA 1
ATOM 13624 C C . THR D 2 260 ? 175.828 111.613 142.312 1.00 84.80 257 THR D C 1
ATOM 13625 O O . THR D 2 260 ? 174.689 111.164 142.176 1.00 88.52 257 THR D O 1
ATOM 13629 N N . ILE D 2 261 ? 176.056 112.873 142.688 1.00 66.46 258 ILE D N 1
ATOM 13630 C CA . ILE D 2 261 ? 174.974 113.806 142.987 1.00 67.57 258 ILE D CA 1
ATOM 13631 C C . ILE D 2 261 ? 175.315 115.183 142.432 1.00 66.13 258 ILE D C 1
ATOM 13632 O O . ILE D 2 261 ? 176.452 115.466 142.052 1.00 60.92 258 ILE D O 1
ATOM 13637 N N . THR D 2 262 ? 174.295 116.040 142.394 1.00 63.24 259 THR D N 1
ATOM 13638 C CA . THR D 2 262 ? 174.430 117.447 142.043 1.00 62.18 259 THR D CA 1
ATOM 13639 C C . THR D 2 262 ? 173.384 118.230 142.822 1.00 69.04 259 THR D C 1
ATOM 13640 O O . THR D 2 262 ? 172.255 117.761 142.990 1.00 59.35 259 THR D O 1
ATOM 13644 N N . SER D 2 263 ? 173.768 119.418 143.295 1.00 70.46 260 SER D N 1
ATOM 13645 C CA . SER D 2 263 ? 172.856 120.333 143.985 1.00 79.44 260 SER D CA 1
ATOM 13646 C C . SER D 2 263 ? 172.216 119.664 145.204 1.00 69.17 260 SER D C 1
ATOM 13647 O O . SER D 2 263 ? 171.002 119.464 145.276 1.00 64.81 260 SER D O 1
ATOM 13650 N N . ALA D 2 264 ? 173.062 119.321 146.171 1.00 65.49 261 ALA D N 1
ATOM 13651 C CA . ALA D 2 264 ? 172.642 118.595 147.358 1.00 50.43 261 ALA D CA 1
ATOM 13652 C C . ALA D 2 264 ? 172.492 119.542 148.549 1.00 75.61 261 ALA D C 1
ATOM 13653 O O . ALA D 2 264 ? 172.749 120.745 148.463 1.00 99.17 261 ALA D O 1
ATOM 13655 N N . ILE D 2 265 ? 172.061 118.980 149.676 1.00 61.39 262 ILE D N 1
ATOM 13656 C CA . ILE D 2 265 ? 171.922 119.705 150.934 1.00 76.09 262 ILE D CA 1
ATOM 13657 C C . ILE D 2 265 ? 172.809 119.008 151.955 1.00 65.71 262 ILE D C 1
ATOM 13658 O O . ILE D 2 265 ? 172.561 117.849 152.314 1.00 66.97 262 ILE D O 1
ATOM 13663 N N . ALA D 2 266 ? 173.840 119.705 152.426 1.00 74.06 263 ALA D N 1
ATOM 13664 C CA . ALA D 2 266 ? 174.818 119.133 153.353 1.00 76.44 263 ALA D CA 1
ATOM 13665 C C . ALA D 2 266 ? 174.548 119.694 154.745 1.00 80.42 263 ALA D C 1
ATOM 13666 O O . ALA D 2 266 ? 175.086 120.732 155.134 1.00 79.88 263 ALA D O 1
ATOM 13668 N N . SER D 2 267 ? 173.705 118.995 155.506 1.00 72.57 264 SER D N 1
ATOM 13669 C CA . SER D 2 267 ? 173.448 119.548 156.830 1.00 80.52 264 SER D CA 1
ATOM 13670 C C . SER D 2 267 ? 174.452 118.998 157.841 1.00 73.65 264 SER D C 1
ATOM 13671 O O . SER D 2 267 ? 174.713 117.793 157.863 1.00 74.70 264 SER D O 1
ATOM 13674 N N . PRO D 2 268 ? 175.029 119.847 158.692 1.00 83.92 265 PRO D N 1
ATOM 13675 C CA . PRO D 2 268 ? 175.999 119.357 159.681 1.00 81.03 265 PRO D CA 1
ATOM 13676 C C . PRO D 2 268 ? 175.293 118.824 160.924 1.00 87.45 265 PRO D C 1
ATOM 13677 O O . PRO D 2 268 ? 174.378 119.458 161.459 1.00 94.18 265 PRO D O 1
ATOM 13681 N N . ILE D 2 269 ? 175.720 117.647 161.379 1.00 90.37 266 ILE D N 1
ATOM 13682 C CA . ILE D 2 269 ? 175.143 117.002 162.548 1.00 91.28 266 ILE D CA 1
ATOM 13683 C C . ILE D 2 269 ? 176.144 116.908 163.694 1.00 88.69 266 ILE D C 1
ATOM 13684 O O . ILE D 2 269 ? 175.769 117.060 164.858 1.00 88.18 266 ILE D O 1
ATOM 13689 N N . GLY D 2 270 ? 177.417 116.663 163.391 1.00 90.11 267 GLY D N 1
ATOM 13690 C CA . GLY D 2 270 ? 178.405 116.462 164.431 1.00 98.13 267 GLY D CA 1
ATOM 13691 C C . GLY D 2 270 ? 179.546 117.457 164.409 1.00 102.08 267 GLY D C 1
ATOM 13692 O O . GLY D 2 270 ? 179.370 118.613 164.013 1.00 100.58 267 GLY D O 1
ATOM 13693 N N . TYR D 2 271 ? 180.728 117.012 164.842 1.00 107.63 268 TYR D N 1
ATOM 13694 C CA . TYR D 2 271 ? 181.893 117.891 164.872 1.00 118.14 268 TYR D CA 1
ATOM 13695 C C . TYR D 2 271 ? 182.380 118.202 163.462 1.00 122.16 268 TYR D C 1
ATOM 13696 O O . TYR D 2 271 ? 182.506 119.371 163.079 1.00 120.63 268 TYR D O 1
ATOM 13705 N N . HIS D 2 272 ? 182.664 117.164 162.674 1.00 108.68 269 HIS D N 1
ATOM 13706 C CA . HIS D 2 272 ? 183.034 117.307 161.271 1.00 99.59 269 HIS D CA 1
ATOM 13707 C C . HIS D 2 272 ? 182.247 116.330 160.408 1.00 91.26 269 HIS D C 1
ATOM 13708 O O . HIS D 2 272 ? 182.757 115.822 159.406 1.00 94.43 269 HIS D O 1
ATOM 13715 N N . GLU D 2 273 ? 181.001 116.059 160.786 1.00 95.31 270 GLU D N 1
ATOM 13716 C CA . GLU D 2 273 ? 180.178 115.046 160.140 1.00 92.16 270 GLU D CA 1
ATOM 13717 C C . GLU D 2 273 ? 178.902 115.688 159.621 1.00 85.57 270 GLU D C 1
ATOM 13718 O O . GLU D 2 273 ? 178.226 116.419 160.353 1.00 89.89 270 GLU D O 1
ATOM 13724 N N . TYR D 2 274 ? 178.579 115.416 158.361 1.00 72.11 271 TYR D N 1
ATOM 13725 C CA . TYR D 2 274 ? 177.406 115.963 157.705 1.00 70.17 271 TYR D CA 1
ATOM 13726 C C . TYR D 2 274 ? 176.521 114.836 157.192 1.00 59.30 271 TYR D C 1
ATOM 13727 O O . TYR D 2 274 ? 176.887 113.655 157.195 1.00 68.22 271 TYR D O 1
ATOM 13736 N N . ILE D 2 275 ? 175.345 115.236 156.727 1.00 64.41 272 ILE D N 1
ATOM 13737 C CA . ILE D 2 275 ? 174.361 114.327 156.167 1.00 57.14 272 ILE D CA 1
ATOM 13738 C C . ILE D 2 275 ? 173.839 114.948 154.876 1.00 79.40 272 ILE D C 1
ATOM 13739 O O . ILE D 2 275 ? 173.529 116.146 154.832 1.00 92.70 272 ILE D O 1
ATOM 13744 N N . ILE D 2 276 ? 173.796 114.145 153.818 1.00 56.01 273 ILE D N 1
ATOM 13745 C CA . ILE D 2 276 ? 173.403 114.585 152.488 1.00 50.20 273 ILE D CA 1
ATOM 13746 C C . ILE D 2 276 ? 171.985 114.099 152.236 1.00 49.39 273 ILE D C 1
ATOM 13747 O O . ILE D 2 276 ? 171.712 112.889 152.299 1.00 55.65 273 ILE D O 1
ATOM 13752 N N . PHE D 2 277 ? 171.095 115.057 151.953 1.00 58.39 274 PHE D N 1
ATOM 13753 C CA . PHE D 2 277 ? 169.667 114.850 151.762 1.00 59.88 274 PHE D CA 1
ATOM 13754 C C . PHE D 2 277 ? 169.276 114.677 150.302 1.00 68.58 274 PHE D C 1
ATOM 13755 O O . PHE D 2 277 ? 168.124 114.330 150.022 1.00 73.14 274 PHE D O 1
ATOM 13763 N N . GLY D 2 278 ? 170.188 114.931 149.370 1.00 60.18 275 GLY D N 1
ATOM 13764 C CA . GLY D 2 278 ? 169.961 114.544 147.994 1.00 79.02 275 GLY D CA 1
ATOM 13765 C C . GLY D 2 278 ? 169.442 115.616 147.060 1.00 60.94 275 GLY D C 1
ATOM 13766 O O . GLY D 2 278 ? 168.431 116.274 147.330 1.00 58.01 275 GLY D O 1
ATOM 13767 N N . GLY D 2 279 ? 170.147 115.788 145.947 1.00 54.91 276 GLY D N 1
ATOM 13768 C CA . GLY D 2 279 ? 169.682 116.592 144.838 1.00 71.30 276 GLY D CA 1
ATOM 13769 C C . GLY D 2 279 ? 169.175 115.707 143.719 1.00 58.93 276 GLY D C 1
ATOM 13770 O O . GLY D 2 279 ? 168.037 115.226 143.765 1.00 58.17 276 GLY D O 1
ATOM 13771 N N . TYR D 2 280 ? 170.009 115.479 142.708 1.00 40.12 277 TYR D N 1
ATOM 13772 C CA . TYR D 2 280 ? 169.615 114.676 141.561 1.00 44.80 277 TYR D CA 1
ATOM 13773 C C . TYR D 2 280 ? 170.729 113.712 141.189 1.00 62.01 277 TYR D C 1
ATOM 13774 O O . TYR D 2 280 ? 171.907 114.083 141.177 1.00 52.00 277 TYR D O 1
ATOM 13783 N N . GLN D 2 281 ? 170.343 112.469 140.896 1.00 73.08 278 GLN D N 1
ATOM 13784 C CA . GLN D 2 281 ? 171.281 111.475 140.384 1.00 65.68 278 GLN D CA 1
ATOM 13785 C C . GLN D 2 281 ? 171.505 111.662 138.889 1.00 70.02 278 GLN D C 1
ATOM 13786 O O . GLN D 2 281 ? 172.643 111.789 138.427 1.00 67.78 278 GLN D O 1
ATOM 13792 N N . SER D 2 282 ? 170.420 111.658 138.120 1.00 66.94 279 SER D N 1
ATOM 13793 C CA . SER D 2 282 ? 170.455 111.846 136.680 1.00 64.59 279 SER D CA 1
ATOM 13794 C C . SER D 2 282 ? 169.532 112.998 136.309 1.00 75.42 279 SER D C 1
ATOM 13795 O O . SER D 2 282 ? 168.782 113.517 137.141 1.00 80.32 279 SER D O 1
ATOM 13798 N N . GLU D 2 283 ? 169.590 113.391 135.035 1.00 78.92 280 GLU D N 1
ATOM 13799 C CA . GLU D 2 283 ? 168.820 114.534 134.557 1.00 79.26 280 GLU D CA 1
ATOM 13800 C C . GLU D 2 283 ? 167.316 114.329 134.696 1.00 77.98 280 GLU D C 1
ATOM 13801 O O . GLU D 2 283 ? 166.559 115.303 134.629 1.00 92.88 280 GLU D O 1
ATOM 13807 N N . THR D 2 284 ? 166.865 113.092 134.896 1.00 68.50 281 THR D N 1
ATOM 13808 C CA . THR D 2 284 ? 165.444 112.791 134.975 1.00 87.96 281 THR D CA 1
ATOM 13809 C C . THR D 2 284 ? 165.031 112.141 136.287 1.00 88.97 281 THR D C 1
ATOM 13810 O O . THR D 2 284 ? 163.832 111.927 136.500 1.00 93.82 281 THR D O 1
ATOM 13814 N N . GLN D 2 285 ? 165.976 111.833 137.173 1.00 77.98 282 GLN D N 1
ATOM 13815 C CA . GLN D 2 285 ? 165.701 111.001 138.342 1.00 85.60 282 GLN D CA 1
ATOM 13816 C C . GLN D 2 285 ? 166.370 111.625 139.560 1.00 68.25 282 GLN D C 1
ATOM 13817 O O . GLN D 2 285 ? 167.594 111.552 139.702 1.00 52.72 282 GLN D O 1
ATOM 13823 N N . LYS D 2 286 ? 165.572 112.229 140.438 1.00 75.88 283 LYS D N 1
ATOM 13824 C CA . LYS D 2 286 ? 166.117 112.854 141.633 1.00 65.07 283 LYS D CA 1
ATOM 13825 C C . LYS D 2 286 ? 166.461 111.803 142.682 1.00 50.70 283 LYS D C 1
ATOM 13826 O O . LYS D 2 286 ? 165.788 110.776 142.812 1.00 54.62 283 LYS D O 1
ATOM 13832 N N . ARG D 2 287 ? 167.528 112.070 143.429 1.00 56.10 284 ARG D N 1
ATOM 13833 C CA . ARG D 2 287 ? 168.047 111.111 144.393 1.00 51.61 284 ARG D CA 1
ATOM 13834 C C . ARG D 2 287 ? 167.174 111.080 145.640 1.00 65.63 284 ARG D C 1
ATOM 13835 O O . ARG D 2 287 ? 166.903 112.121 146.245 1.00 82.74 284 ARG D O 1
ATOM 13843 N N . MET D 2 288 ? 166.758 109.880 146.037 1.00 57.69 285 MET D N 1
ATOM 13844 C CA . MET D 2 288 ? 165.812 109.705 147.129 1.00 62.55 285 MET D CA 1
ATOM 13845 C C . MET D 2 288 ? 166.436 109.124 148.390 1.00 64.55 285 MET D C 1
ATOM 13846 O O . MET D 2 288 ? 165.737 108.984 149.398 1.00 63.14 285 MET D O 1
ATOM 13851 N N . GLU D 2 289 ? 167.721 108.784 148.370 1.00 73.33 286 GLU D N 1
ATOM 13852 C CA . GLU D 2 289 ? 168.364 108.144 149.507 1.00 79.50 286 GLU D CA 1
ATOM 13853 C C . GLU D 2 289 ? 169.277 109.122 150.234 1.00 87.45 286 GLU D C 1
ATOM 13854 O O . GLU D 2 289 ? 169.854 110.032 149.632 1.00 87.30 286 GLU D O 1
ATOM 13860 N N . CYS D 2 290 ? 169.397 108.915 151.538 1.00 71.24 287 CYS D N 1
ATOM 13861 C CA . CYS D 2 290 ? 170.223 109.726 152.415 1.00 68.24 287 CYS D CA 1
ATOM 13862 C C . CYS D 2 290 ? 171.655 109.196 152.435 1.00 56.37 287 CYS D C 1
ATOM 13863 O O . CYS D 2 290 ? 171.921 108.054 152.055 1.00 60.13 287 CYS D O 1
ATOM 13866 N N . THR D 2 291 ? 172.592 110.039 152.873 1.00 62.41 288 THR D N 1
ATOM 13867 C CA . THR D 2 291 ? 173.971 109.557 152.984 1.00 54.10 288 THR D CA 1
ATOM 13868 C C . THR D 2 291 ? 174.718 110.283 154.094 1.00 64.53 288 THR D C 1
ATOM 13869 O O . THR D 2 291 ? 174.803 111.512 154.082 1.00 80.02 288 THR D O 1
ATOM 13873 N N . TYR D 2 292 ? 175.284 109.530 155.039 1.00 66.84 289 TYR D N 1
ATOM 13874 C CA . TYR D 2 292 ? 176.102 110.108 156.099 1.00 86.74 289 TYR D CA 1
ATOM 13875 C C . TYR D 2 292 ? 177.549 110.205 155.627 1.00 81.05 289 TYR D C 1
ATOM 13876 O O . TYR D 2 292 ? 178.105 109.227 155.107 1.00 83.79 289 TYR D O 1
ATOM 13885 N N . VAL D 2 293 ? 178.158 111.377 155.825 1.00 74.06 290 VAL D N 1
ATOM 13886 C CA . VAL D 2 293 ? 179.531 111.646 155.404 1.00 66.95 290 VAL D CA 1
ATOM 13887 C C . VAL D 2 293 ? 180.250 112.300 156.579 1.00 77.05 290 VAL D C 1
ATOM 13888 O O . VAL D 2 293 ? 180.084 113.498 156.829 1.00 89.96 290 VAL D O 1
ATOM 13892 N N . GLY D 2 294 ? 181.032 111.518 157.313 1.00 85.66 291 GLY D N 1
ATOM 13893 C CA . GLY D 2 294 ? 181.983 112.052 158.266 1.00 97.71 291 GLY D CA 1
ATOM 13894 C C . GLY D 2 294 ? 183.377 111.950 157.675 1.00 93.43 291 GLY D C 1
ATOM 13895 O O . GLY D 2 294 ? 183.678 111.025 156.927 1.00 103.22 291 GLY D O 1
ATOM 13896 N N . LEU D 2 295 ? 184.226 112.922 157.998 1.00 88.37 292 LEU D N 1
ATOM 13897 C CA . LEU D 2 295 ? 185.555 112.966 157.403 1.00 109.44 292 LEU D CA 1
ATOM 13898 C C . LEU D 2 295 ? 186.592 113.331 158.455 1.00 119.59 292 LEU D C 1
ATOM 13899 O O . LEU D 2 295 ? 186.334 114.143 159.352 1.00 112.56 292 LEU D O 1
ATOM 13904 N N . ASP D 2 296 ? 187.765 112.720 158.323 1.00 137.87 293 ASP D N 1
ATOM 13905 C CA . ASP D 2 296 ? 188.774 112.714 159.374 1.00 138.04 293 ASP D CA 1
ATOM 13906 C C . ASP D 2 296 ? 190.155 112.942 158.762 1.00 149.02 293 ASP D C 1
ATOM 13907 O O . ASP D 2 296 ? 190.306 113.392 157.620 1.00 145.61 293 ASP D O 1
ATOM 13912 N N . ASP D 2 297 ? 191.190 112.659 159.555 1.00 155.08 294 ASP D N 1
ATOM 13913 C CA . ASP D 2 297 ? 192.568 112.742 159.092 1.00 160.88 294 ASP D CA 1
ATOM 13914 C C . ASP D 2 297 ? 192.901 111.664 158.068 1.00 158.38 294 ASP D C 1
ATOM 13915 O O . ASP D 2 297 ? 193.788 111.864 157.228 1.00 147.84 294 ASP D O 1
ATOM 13920 N N . VAL D 2 298 ? 192.246 110.505 158.148 1.00 160.47 295 VAL D N 1
ATOM 13921 C CA . VAL D 2 298 ? 192.546 109.419 157.221 1.00 156.75 295 VAL D CA 1
ATOM 13922 C C . VAL D 2 298 ? 191.981 109.719 155.838 1.00 157.57 295 VAL D C 1
ATOM 13923 O O . VAL D 2 298 ? 192.639 109.475 154.819 1.00 153.65 295 VAL D O 1
ATOM 13927 N N . GLY D 2 299 ? 190.771 110.258 155.778 1.00 148.05 296 GLY D N 1
ATOM 13928 C CA . GLY D 2 299 ? 190.145 110.615 154.512 1.00 134.81 296 GLY D CA 1
ATOM 13929 C C . GLY D 2 299 ? 188.655 110.848 154.705 1.00 119.80 296 GLY D C 1
ATOM 13930 O O . GLY D 2 299 ? 188.223 111.347 155.744 1.00 120.67 296 GLY D O 1
ATOM 13931 N N . VAL D 2 300 ? 187.886 110.476 153.680 1.00 115.00 297 VAL D N 1
ATOM 13932 C CA . VAL D 2 300 ? 186.430 110.568 153.719 1.00 107.35 297 VAL D CA 1
ATOM 13933 C C . VAL D 2 300 ? 185.868 109.216 154.127 1.00 105.28 297 VAL D C 1
ATOM 13934 O O . VAL D 2 300 ? 186.429 108.161 153.812 1.00 110.77 297 VAL D O 1
ATOM 13938 N N . HIS D 2 301 ? 184.752 109.250 154.847 1.00 112.89 298 HIS D N 1
ATOM 13939 C CA . HIS D 2 301 ? 183.962 108.064 155.122 1.00 109.56 298 HIS D CA 1
ATOM 13940 C C . HIS D 2 301 ? 182.532 108.324 154.669 1.00 104.01 298 HIS D C 1
ATOM 13941 O O . HIS D 2 301 ? 182.082 109.470 154.586 1.00 116.91 298 HIS D O 1
ATOM 13948 N N . MET D 2 302 ? 181.826 107.242 154.359 1.00 77.71 299 MET D N 1
ATOM 13949 C CA . MET D 2 302 ? 180.564 107.335 153.635 1.00 88.66 299 MET D CA 1
ATOM 13950 C C . MET D 2 302 ? 179.723 106.121 153.983 1.00 79.55 299 MET D C 1
ATOM 13951 O O . MET D 2 302 ? 180.171 104.988 153.782 1.00 82.29 299 MET D O 1
ATOM 13956 N N . GLU D 2 303 ? 178.515 106.342 154.505 1.00 86.21 300 GLU D N 1
ATOM 13957 C CA . GLU D 2 303 ? 177.663 105.203 154.820 1.00 82.26 300 GLU D CA 1
ATOM 13958 C C . GLU D 2 303 ? 176.201 105.533 154.554 1.00 80.10 300 GLU D C 1
ATOM 13959 O O . GLU D 2 303 ? 175.740 106.658 154.771 1.00 92.50 300 GLU D O 1
ATOM 13965 N N . SER D 2 304 ? 175.481 104.521 154.081 1.00 66.63 301 SER D N 1
ATOM 13966 C CA . SER D 2 304 ? 174.053 104.641 153.837 1.00 76.67 301 SER D CA 1
ATOM 13967 C C . SER D 2 304 ? 173.288 104.837 155.141 1.00 73.03 301 SER D C 1
ATOM 13968 O O . SER D 2 304 ? 173.500 104.112 156.118 1.00 72.56 301 SER D O 1
ATOM 13971 N N . ARG D 2 305 ? 172.402 105.827 155.152 1.00 87.12 302 ARG D N 1
ATOM 13972 C CA . ARG D 2 305 ? 171.383 105.985 156.176 1.00 75.86 302 ARG D CA 1
ATOM 13973 C C . ARG D 2 305 ? 170.018 105.709 155.560 1.00 80.91 302 ARG D C 1
ATOM 13974 O O . ARG D 2 305 ? 169.820 105.854 154.350 1.00 86.66 302 ARG D O 1
ATOM 13982 N N . GLU D 2 306 ? 169.073 105.310 156.399 1.00 85.19 303 GLU D N 1
ATOM 13983 C CA . GLU D 2 306 ? 167.769 105.008 155.824 1.00 101.62 303 GLU D CA 1
ATOM 13984 C C . GLU D 2 306 ? 166.982 106.301 155.606 1.00 98.43 303 GLU D C 1
ATOM 13985 O O . GLU D 2 306 ? 166.965 107.175 156.476 1.00 98.44 303 GLU D O 1
ATOM 13991 N N . PRO D 2 307 ? 166.355 106.462 154.444 1.00 91.65 304 PRO D N 1
ATOM 13992 C CA . PRO D 2 307 ? 165.616 107.698 154.157 1.00 91.05 304 PRO D CA 1
ATOM 13993 C C . PRO D 2 307 ? 164.304 107.732 154.919 1.00 79.33 304 PRO D C 1
ATOM 13994 O O . PRO D 2 307 ? 163.816 106.684 155.368 1.00 79.74 304 PRO D O 1
ATOM 13998 N N . PRO D 2 308 ? 163.698 108.906 155.092 1.00 74.94 305 PRO D N 1
ATOM 13999 C CA . PRO D 2 308 ? 162.394 108.957 155.752 1.00 74.05 305 PRO D CA 1
ATOM 14000 C C . PRO D 2 308 ? 161.326 108.447 154.803 1.00 73.71 305 PRO D C 1
ATOM 14001 O O . PRO D 2 308 ? 161.562 108.237 153.612 1.00 80.43 305 PRO D O 1
ATOM 14005 N N . GLN D 2 309 ? 160.128 108.258 155.342 1.00 72.54 306 GLN D N 1
ATOM 14006 C CA . GLN D 2 309 ? 159.036 107.790 154.504 1.00 89.54 306 GLN D CA 1
ATOM 14007 C C . GLN D 2 309 ? 158.570 108.927 153.607 1.00 87.22 306 GLN D C 1
ATOM 14008 O O . GLN D 2 309 ? 157.684 109.701 153.984 1.00 86.42 306 GLN D O 1
ATOM 14014 N N . TRP D 2 310 ? 159.184 109.044 152.430 1.00 67.59 307 TRP D N 1
ATOM 14015 C CA . TRP D 2 310 ? 158.842 110.115 151.505 1.00 65.40 307 TRP D CA 1
ATOM 14016 C C . TRP D 2 310 ? 157.367 110.043 151.132 1.00 68.79 307 TRP D C 1
ATOM 14017 O O . TRP D 2 310 ? 156.871 108.994 150.708 1.00 64.38 307 TRP D O 1
ATOM 14028 N N . THR D 2 311 ? 156.667 111.161 151.304 1.00 65.63 308 THR D N 1
ATOM 14029 C CA . THR D 2 311 ? 155.286 111.267 150.861 1.00 67.14 308 THR D CA 1
ATOM 14030 C C . THR D 2 311 ? 155.198 111.021 149.355 1.00 79.36 308 THR D C 1
ATOM 14031 O O . THR D 2 311 ? 156.180 111.150 148.619 1.00 78.83 308 THR D O 1
ATOM 14035 N N . SER D 2 312 ? 154.000 110.643 148.901 1.00 74.04 309 SER D N 1
ATOM 14036 C CA . SER D 2 312 ? 153.782 110.441 147.472 1.00 78.33 309 SER D CA 1
ATOM 14037 C C . SER D 2 312 ? 154.088 111.708 146.682 1.00 79.64 309 SER D C 1
ATOM 14038 O O . SER D 2 312 ? 154.641 111.643 145.576 1.00 69.86 309 SER D O 1
ATOM 14041 N N . GLU D 2 313 ? 153.757 112.873 147.245 1.00 72.46 310 GLU D N 1
ATOM 14042 C CA . GLU D 2 313 ? 153.972 114.132 146.539 1.00 67.89 310 GLU D CA 1
ATOM 14043 C C . GLU D 2 313 ? 155.458 114.425 146.370 1.00 64.94 310 GLU D C 1
ATOM 14044 O O . GLU D 2 313 ? 155.920 114.720 145.261 1.00 74.23 310 GLU D O 1
ATOM 14050 N N . ILE D 2 314 ? 156.225 114.352 147.460 1.00 55.84 311 ILE D N 1
ATOM 14051 C CA . ILE D 2 314 ? 157.662 114.588 147.386 1.00 56.77 311 ILE D CA 1
ATOM 14052 C C . ILE D 2 314 ? 158.398 113.461 146.675 1.00 49.48 311 ILE D C 1
ATOM 14053 O O . ILE D 2 314 ? 159.572 113.620 146.322 1.00 45.52 311 ILE D O 1
ATOM 14058 N N . SER D 2 315 ? 157.733 112.332 146.433 1.00 56.02 312 SER D N 1
ATOM 14059 C CA . SER D 2 315 ? 158.349 111.239 145.692 1.00 51.27 312 SER D CA 1
ATOM 14060 C C . SER D 2 315 ? 158.112 111.348 144.191 1.00 62.17 312 SER D C 1
ATOM 14061 O O . SER D 2 315 ? 158.994 110.996 143.401 1.00 56.07 312 SER D O 1
ATOM 14064 N N . HIS D 2 316 ? 156.941 111.828 143.777 1.00 63.39 313 HIS D N 1
ATOM 14065 C CA . HIS D 2 316 ? 156.616 111.945 142.362 1.00 50.02 313 HIS D CA 1
ATOM 14066 C C . HIS D 2 316 ? 156.837 113.350 141.817 1.00 56.79 313 HIS D C 1
ATOM 14067 O O . HIS D 2 316 ? 156.476 113.620 140.667 1.00 69.55 313 HIS D O 1
ATOM 14074 N N . SER D 2 317 ? 157.420 114.245 142.608 1.00 46.09 314 SER D N 1
ATOM 14075 C CA . SER D 2 317 ? 157.745 115.574 142.112 1.00 46.56 314 SER D CA 1
ATOM 14076 C C . SER D 2 317 ? 158.905 115.502 141.125 1.00 51.31 314 SER D C 1
ATOM 14077 O O . SER D 2 317 ? 159.762 114.619 141.201 1.00 50.66 314 SER D O 1
ATOM 14080 N N . ARG D 2 318 ? 158.926 116.448 140.186 1.00 65.09 315 ARG D N 1
ATOM 14081 C CA . ARG D 2 318 ? 160.007 116.479 139.206 1.00 55.95 315 ARG D CA 1
ATOM 14082 C C . ARG D 2 318 ? 161.267 117.111 139.785 1.00 44.80 315 ARG D C 1
ATOM 14083 O O . ARG D 2 318 ? 162.371 116.593 139.588 1.00 37.33 315 ARG D O 1
ATOM 14091 N N . THR D 2 319 ? 161.123 118.223 140.501 1.00 50.29 316 THR D N 1
ATOM 14092 C CA . THR D 2 319 ? 162.251 118.946 141.067 1.00 38.77 316 THR D CA 1
ATOM 14093 C C . THR D 2 319 ? 162.045 119.141 142.564 1.00 32.60 316 THR D C 1
ATOM 14094 O O . THR D 2 319 ? 160.960 118.903 143.103 1.00 38.56 316 THR D O 1
ATOM 14098 N N . TRP D 2 320 ? 163.110 119.576 143.233 1.00 32.58 317 TRP D N 1
ATOM 14099 C CA . TRP D 2 320 ? 163.048 119.977 144.634 1.00 38.97 317 TRP D CA 1
ATOM 14100 C C . TRP D 2 320 ? 164.315 120.747 144.977 1.00 34.22 317 TRP D C 1
ATOM 14101 O O . TRP D 2 320 ? 165.309 120.696 144.247 1.00 36.91 317 TRP D O 1
ATOM 14112 N N . PHE D 2 321 ? 164.263 121.466 146.096 1.00 25.12 318 PHE D N 1
ATOM 14113 C CA . PHE D 2 321 ? 165.392 122.271 146.543 1.00 24.75 318 PHE D CA 1
ATOM 14114 C C . PHE D 2 321 ? 165.219 122.565 148.026 1.00 27.23 318 PHE D C 1
ATOM 14115 O O . PHE D 2 321 ? 164.198 122.231 148.632 1.00 35.26 318 PHE D O 1
ATOM 14123 N N . GLY D 2 322 ? 166.229 123.198 148.600 1.00 26.52 319 GLY D N 1
ATOM 14124 C CA . GLY D 2 322 ? 166.179 123.563 150.000 1.00 34.88 319 GLY D CA 1
ATOM 14125 C C . GLY D 2 322 ? 167.569 123.747 150.569 1.00 35.85 319 GLY D C 1
ATOM 14126 O O . GLY D 2 322 ? 168.577 123.650 149.868 1.00 48.90 319 GLY D O 1
ATOM 14127 N N . GLY D 2 323 ? 167.596 124.016 151.875 1.00 35.86 320 GLY D N 1
ATOM 14128 C CA . GLY D 2 323 ? 168.840 124.238 152.582 1.00 42.10 320 GLY D CA 1
ATOM 14129 C C . GLY D 2 323 ? 168.745 123.748 154.010 1.00 49.38 320 GLY D C 1
ATOM 14130 O O . GLY D 2 323 ? 167.667 123.421 154.511 1.00 42.17 320 GLY D O 1
ATOM 14131 N N . SER D 2 324 ? 169.901 123.708 154.667 1.00 53.99 321 SER D N 1
ATOM 14132 C CA . SER D 2 324 ? 169.996 123.177 156.021 1.00 56.09 321 SER D CA 1
ATOM 14133 C C . SER D 2 324 ? 169.566 124.234 157.031 1.00 67.20 321 SER D C 1
ATOM 14134 O O . SER D 2 324 ? 170.118 125.340 157.055 1.00 68.09 321 SER D O 1
ATOM 14137 N N . LEU D 2 325 ? 168.585 123.893 157.865 1.00 69.46 322 LEU D N 1
ATOM 14138 C CA . LEU D 2 325 ? 168.212 124.734 158.995 1.00 70.51 322 LEU D CA 1
ATOM 14139 C C . LEU D 2 325 ? 169.151 124.562 160.179 1.00 83.80 322 LEU D C 1
ATOM 14140 O O . LEU D 2 325 ? 169.005 125.275 161.178 1.00 85.84 322 LEU D O 1
ATOM 14145 N N . GLY D 2 326 ? 170.087 123.627 160.097 1.00 90.74 323 GLY D N 1
ATOM 14146 C CA . GLY D 2 326 ? 171.115 123.483 161.103 1.00 92.04 323 GLY D CA 1
ATOM 14147 C C . GLY D 2 326 ? 170.826 122.349 162.073 1.00 112.40 323 GLY D C 1
ATOM 14148 O O . GLY D 2 326 ? 169.696 121.873 162.211 1.00 105.04 323 GLY D O 1
ATOM 14149 N N . LYS D 2 327 ? 171.888 121.914 162.751 1.00 108.09 324 LYS D N 1
ATOM 14150 C CA . LYS D 2 327 ? 171.830 120.883 163.786 1.00 101.94 324 LYS D CA 1
ATOM 14151 C C . LYS D 2 327 ? 171.023 119.671 163.320 1.00 89.14 324 LYS D C 1
ATOM 14152 O O . LYS D 2 327 ? 170.064 119.236 163.960 1.00 81.27 324 LYS D O 1
ATOM 14158 N N . GLY D 2 328 ? 171.430 119.136 162.171 1.00 84.88 325 GLY D N 1
ATOM 14159 C CA . GLY D 2 328 ? 170.799 117.953 161.624 1.00 87.80 325 GLY D CA 1
ATOM 14160 C C . GLY D 2 328 ? 169.408 118.146 161.070 1.00 88.94 325 GLY D C 1
ATOM 14161 O O . GLY D 2 328 ? 168.724 117.154 160.803 1.00 84.35 325 GLY D O 1
ATOM 14162 N N . THR D 2 329 ? 168.964 119.384 160.882 1.00 89.18 326 THR D N 1
ATOM 14163 C CA . THR D 2 329 ? 167.631 119.667 160.370 1.00 82.09 326 THR D CA 1
ATOM 14164 C C . THR D 2 329 ? 167.737 120.499 159.101 1.00 72.30 326 THR D C 1
ATOM 14165 O O . THR D 2 329 ? 168.600 121.378 158.997 1.00 72.95 326 THR D O 1
ATOM 14169 N N . ALA D 2 330 ? 166.864 120.216 158.133 1.00 54.86 327 ALA D N 1
ATOM 14170 C CA . ALA D 2 330 ? 166.848 120.960 156.883 1.00 46.16 327 ALA D CA 1
ATOM 14171 C C . ALA D 2 330 ? 165.417 121.135 156.393 1.00 54.85 327 ALA D C 1
ATOM 14172 O O . ALA D 2 330 ? 164.482 120.471 156.853 1.00 51.41 327 ALA D O 1
ATOM 14174 N N . LEU D 2 331 ? 165.270 122.044 155.434 1.00 47.98 328 LEU D N 1
ATOM 14175 C CA . LEU D 2 331 ? 163.986 122.450 154.882 1.00 36.38 328 LEU D CA 1
ATOM 14176 C C . LEU D 2 331 ? 163.974 122.146 153.390 1.00 33.41 328 LEU D C 1
ATOM 14177 O O . LEU D 2 331 ? 164.933 122.473 152.683 1.00 38.89 328 LEU D O 1
ATOM 14182 N N . VAL D 2 332 ? 162.901 121.516 152.914 1.00 29.34 329 VAL D N 1
ATOM 14183 C CA . VAL D 2 332 ? 162.770 121.177 151.503 1.00 30.38 329 VAL D CA 1
ATOM 14184 C C . VAL D 2 332 ? 161.472 121.766 150.968 1.00 35.30 329 VAL D C 1
ATOM 14185 O O . VAL D 2 332 ? 160.504 121.977 151.708 1.00 40.97 329 VAL D O 1
ATOM 14189 N N . ALA D 2 333 ? 161.460 122.029 149.661 1.00 25.98 330 ALA D N 1
ATOM 14190 C CA . ALA D 2 333 ? 160.337 122.669 148.994 1.00 34.14 330 ALA D CA 1
ATOM 14191 C C . ALA D 2 333 ? 159.970 121.902 147.732 1.00 28.67 330 ALA D C 1
ATOM 14192 O O . ALA D 2 333 ? 160.830 121.323 147.062 1.00 25.28 330 ALA D O 1
ATOM 14194 N N . ILE D 2 334 ? 158.678 121.909 147.417 1.00 39.10 331 ILE D N 1
ATOM 14195 C CA . ILE D 2 334 ? 158.136 121.206 146.257 1.00 38.20 331 ILE D CA 1
ATOM 14196 C C . ILE D 2 334 ? 157.220 122.148 145.484 1.00 48.85 331 ILE D C 1
ATOM 14197 O O . ILE D 2 334 ? 156.307 122.741 146.075 1.00 60.12 331 ILE D O 1
ATOM 14202 N N . PRO D 2 335 ? 157.419 122.319 144.177 1.00 30.93 332 PRO D N 1
ATOM 14203 C CA . PRO D 2 335 ? 156.485 123.139 143.396 1.00 43.11 332 PRO D CA 1
ATOM 14204 C C . PRO D 2 335 ? 155.101 122.509 143.355 1.00 37.76 332 PRO D C 1
ATOM 14205 O O . PRO D 2 335 ? 154.949 121.285 143.346 1.00 45.82 332 PRO D O 1
ATOM 14209 N N . SER D 2 336 ? 154.082 123.365 143.331 1.00 41.25 333 SER D N 1
ATOM 14210 C CA . SER D 2 336 ? 152.691 122.939 143.357 1.00 41.33 333 SER D CA 1
ATOM 14211 C C . SER D 2 336 ? 151.993 123.352 142.070 1.00 61.22 333 SER D C 1
ATOM 14212 O O . SER D 2 336 ? 152.246 124.436 141.534 1.00 79.81 333 SER D O 1
ATOM 14215 N N . GLU D 2 337 ? 151.108 122.486 141.583 1.00 61.86 334 GLU D N 1
ATOM 14216 C CA . GLU D 2 337 ? 150.343 122.731 140.368 1.00 84.51 334 GLU D CA 1
ATOM 14217 C C . GLU D 2 337 ? 148.858 122.727 140.699 1.00 67.39 334 GLU D C 1
ATOM 14218 O O . GLU D 2 337 ? 148.350 121.763 141.281 1.00 54.58 334 GLU D O 1
ATOM 14224 N N . GLY D 2 338 ? 148.170 123.802 140.328 1.00 87.99 335 GLY D N 1
ATOM 14225 C CA . GLY D 2 338 ? 146.743 123.895 140.566 1.00 77.18 335 GLY D CA 1
ATOM 14226 C C . GLY D 2 338 ? 146.120 124.985 139.727 1.00 84.34 335 GLY D C 1
ATOM 14227 O O . GLY D 2 338 ? 146.802 125.894 139.241 1.00 94.64 335 GLY D O 1
ATOM 14228 N N . ASN D 2 339 ? 144.806 124.880 139.557 1.00 85.19 336 ASN D N 1
ATOM 14229 C CA . ASN D 2 339 ? 144.028 125.874 138.830 1.00 102.46 336 ASN D CA 1
ATOM 14230 C C . ASN D 2 339 ? 142.766 126.187 139.625 1.00 105.17 336 ASN D C 1
ATOM 14231 O O . ASN D 2 339 ? 141.892 125.321 139.763 1.00 89.77 336 ASN D O 1
ATOM 14236 N N . PRO D 2 340 ? 142.622 127.410 140.161 1.00 112.67 337 PRO D N 1
ATOM 14237 C CA . PRO D 2 340 ? 143.524 128.562 140.014 1.00 120.68 337 PRO D CA 1
ATOM 14238 C C . PRO D 2 340 ? 144.840 128.455 140.788 1.00 112.83 337 PRO D C 1
ATOM 14239 O O . PRO D 2 340 ? 145.058 127.489 141.521 1.00 108.48 337 PRO D O 1
ATOM 14243 N N . THR D 2 341 ? 145.702 129.451 140.602 1.00 107.65 338 THR D N 1
ATOM 14244 C CA . THR D 2 341 ? 146.972 129.496 141.312 1.00 119.34 338 THR D CA 1
ATOM 14245 C C . THR D 2 341 ? 146.714 129.541 142.819 1.00 130.92 338 THR D C 1
ATOM 14246 O O . THR D 2 341 ? 145.823 130.270 143.271 1.00 123.66 338 THR D O 1
ATOM 14250 N N . PRO D 2 342 ? 147.459 128.772 143.614 1.00 132.72 339 PRO D N 1
ATOM 14251 C CA . PRO D 2 342 ? 147.097 128.554 145.029 1.00 138.86 339 PRO D CA 1
ATOM 14252 C C . PRO D 2 342 ? 146.880 129.843 145.809 1.00 135.82 339 PRO D C 1
ATOM 14253 O O . PRO D 2 342 ? 145.901 129.937 146.564 1.00 117.34 339 PRO D O 1
ATOM 14257 N N . PRO D 2 343 ? 147.751 130.867 145.682 1.00 143.31 340 PRO D N 1
ATOM 14258 C CA . PRO D 2 343 ? 148.980 131.146 144.934 1.00 146.59 340 PRO D CA 1
ATOM 14259 C C . PRO D 2 343 ? 150.246 130.801 145.714 1.00 142.74 340 PRO D C 1
ATOM 14260 O O . PRO D 2 343 ? 151.331 131.253 145.348 1.00 130.55 340 PRO D O 1
ATOM 14264 N N . GLU D 2 344 ? 150.100 130.021 146.782 1.00 131.76 341 GLU D N 1
ATOM 14265 C CA . GLU D 2 344 ? 151.257 129.499 147.499 1.00 116.73 341 GLU D CA 1
ATOM 14266 C C . GLU D 2 344 ? 152.035 128.579 146.568 1.00 99.85 341 GLU D C 1
ATOM 14267 O O . GLU D 2 344 ? 151.591 127.466 146.267 1.00 95.95 341 GLU D O 1
ATOM 14273 N N . ALA D 2 345 ? 153.198 129.039 146.107 1.00 80.28 342 ALA D N 1
ATOM 14274 C CA . ALA D 2 345 ? 153.888 128.381 145.006 1.00 60.32 342 ALA D CA 1
ATOM 14275 C C . ALA D 2 345 ? 154.580 127.085 145.407 1.00 49.12 342 ALA D C 1
ATOM 14276 O O . ALA D 2 345 ? 154.858 126.259 144.532 1.00 44.63 342 ALA D O 1
ATOM 14278 N N . TYR D 2 346 ? 154.866 126.880 146.692 1.00 60.99 343 TYR D N 1
ATOM 14279 C CA . TYR D 2 346 ? 155.661 125.732 147.108 1.00 48.26 343 TYR D CA 1
ATOM 14280 C C . TYR D 2 346 ? 155.117 125.136 148.396 1.00 53.21 343 TYR D C 1
ATOM 14281 O O . TYR D 2 346 ? 154.832 125.864 149.352 1.00 69.11 343 TYR D O 1
ATOM 14290 N N . HIS D 2 347 ? 154.976 123.813 148.412 1.00 53.94 344 HIS D N 1
ATOM 14291 C CA . HIS D 2 347 ? 154.754 123.084 149.652 1.00 53.87 344 HIS D CA 1
ATOM 14292 C C . HIS D 2 347 ? 156.086 122.887 150.362 1.00 50.45 344 HIS D C 1
ATOM 14293 O O . HIS D 2 347 ? 157.119 122.679 149.721 1.00 42.03 344 HIS D O 1
ATOM 14300 N N . PHE D 2 348 ? 156.065 122.954 151.689 1.00 52.01 345 PHE D N 1
ATOM 14301 C CA . PHE D 2 348 ? 157.286 122.909 152.481 1.00 41.49 345 PHE D CA 1
ATOM 14302 C C . PHE D 2 348 ? 157.276 121.713 153.422 1.00 46.57 345 PHE D C 1
ATOM 14303 O O . PHE D 2 348 ? 156.247 121.387 154.022 1.00 50.38 345 PHE D O 1
ATOM 14311 N N . TYR D 2 349 ? 158.435 121.075 153.563 1.00 46.40 346 TYR D N 1
ATOM 14312 C CA . TYR D 2 349 ? 158.634 120.027 154.552 1.00 38.19 346 TYR D CA 1
ATOM 14313 C C . TYR D 2 349 ? 159.881 120.338 155.365 1.00 40.13 346 TYR D C 1
ATOM 14314 O O . TYR D 2 349 ? 160.820 120.973 154.874 1.00 36.60 346 TYR D O 1
ATOM 14323 N N . GLN D 2 350 ? 159.885 119.885 156.614 1.00 46.51 347 GLN D N 1
ATOM 14324 C CA . GLN D 2 350 ? 161.066 119.947 157.465 1.00 52.45 347 GLN D CA 1
ATOM 14325 C C . GLN D 2 350 ? 161.510 118.525 157.767 1.00 57.69 347 GLN D C 1
ATOM 14326 O O . GLN D 2 350 ? 160.756 117.754 158.372 1.00 49.53 347 GLN D O 1
ATOM 14332 N N . VAL D 2 351 ? 162.719 118.175 157.331 1.00 71.05 348 VAL D N 1
ATOM 14333 C CA . VAL D 2 351 ? 163.289 116.864 157.612 1.00 57.79 348 VAL D CA 1
ATOM 14334 C C . VAL D 2 351 ? 164.329 117.018 158.710 1.00 66.42 348 VAL D C 1
ATOM 14335 O O . VAL D 2 351 ? 165.033 118.034 158.801 1.00 68.44 348 VAL D O 1
ATOM 14339 N N . SER D 2 352 ? 164.418 116.003 159.567 1.00 75.56 349 SER D N 1
ATOM 14340 C CA . SER D 2 352 ? 165.304 116.047 160.718 1.00 86.01 349 SER D CA 1
ATOM 14341 C C . SER D 2 352 ? 165.889 114.668 160.976 1.00 85.23 349 SER D C 1
ATOM 14342 O O . SER D 2 352 ? 165.193 113.654 160.864 1.00 82.12 349 SER D O 1
ATOM 14345 N N . PHE D 2 353 ? 167.170 114.652 161.333 1.00 93.37 350 PHE D N 1
ATOM 14346 C CA . PHE D 2 353 ? 167.911 113.437 161.643 1.00 106.63 350 PHE D CA 1
ATOM 14347 C C . PHE D 2 353 ? 167.992 113.271 163.155 1.00 126.33 350 PHE D C 1
ATOM 14348 O O . PHE D 2 353 ? 168.366 114.211 163.865 1.00 119.00 350 PHE D O 1
ATOM 14356 N N . GLN D 2 354 ? 167.642 112.080 163.638 1.00 134.57 351 GLN D N 1
ATOM 14357 C CA . GLN D 2 354 ? 167.613 111.778 165.070 1.00 129.24 351 GLN D CA 1
ATOM 14358 C C . GLN D 2 354 ? 166.721 112.757 165.829 1.00 118.10 351 GLN D C 1
ATOM 14359 O O . GLN D 2 354 ? 167.032 113.154 166.951 1.00 107.80 351 GLN D O 1
#